Protein 9H2S (pdb70)

B-factor: mean 176.59, std 71.89, range [77.81, 303.3]

InterPro domains:
  IPR006685 Mechanosensitive ion channel MscS [PF00924] (114-180)
  IPR006686 Mechanosensitive ion channel MscS, conserved site [PS01246] (143-177)
  IPR008910 Mechanosensitive ion channel, conserved TM helix [PF05552] (16-64)
  IPR010920 LSM domain superfamily [SSF50182] (114-179)
  IPR011014 Mechanosensitive ion channel MscS, transmembrane-2 [SSF82861] (28-112)
  IPR011066 Mechanosensitive ion channel MscS, C-terminal domain superfamily [SSF82689] (181-278)
  IPR023408 Mechanosensitive ion channel MscS, beta-domain superfamily [G3DSA:2.30.30.60] (129-178)
  IPR045275 Mechanosensitive ion channel MscS, archaea/bacteria type [PTHR30221] (9-280)
  IPR049142 Mechanosensitive ion channel, transmembrane helices 2/3 [PF21088] (72-112)
  IPR049278 Mechanosensitive ion channel MscS, C-terminal domain [PF21082] (187-268)

Sequence (2289 aa):
AELFTNNALNLVIIFGSCAALILMSFWFRRGNRKRKGFLFHAVQFLIYTIIISAVGSIINYVIENYKLKFITPGVIDFICTSLIAVILTIKLFLLINQFEKQQIKKGRDITSARIMSRIIKITIIVVLVLLYGEHFGVQTASVIAVLGAAGLAVGLALQGSLSNLAAGVLLVMFRPFRAGEYVDLGGVAGTVLSVQIFSTTMRTADGKIIVIPNGKIIAGNIINFSREPVRRNEFIIGVAYDSDIDQVKQILTNIIQSEDRILKDREMTVRLNELGASSINFVVRVWSNSGDLQNVYWDVLERIKREFDAAGISFPYPQMDVNFKRVAELFTNNALNLVIIFGSCAALILMSFWFRRGNRKRKGFLFHAVQFLIYTIIISAVGSIINYVIENYKLKFITPGVIDFICTSLIAVILTIKLFLLINQFEKQQIKKGRDITSARIMSRIIKITIIVVLVLLYGEHFGVQTASVIAVLGAAGLAVGLALQGSLSNLAAGVLLVMFRPFRAGEYVDLGGVAGTVLSVQIFSTTMRTADGKIIVIPNGKIIAGNIINFSREPVRRNEFIIGVAYDSDIDQVKQILTNIIQSEDRILKDREMTVRLNELGASSINFVVRVWSNSGDLQNVYWDVLERIKREFDAAGISFPYPQMDVNFKRVAELFTNNALNLVIIFGSCAALILMSFWFRRGNRKRKGFLFHAVQFLIYTIIISAVGSIINYVIENYKLKFITPGVIDFICTSLIAVILTIKLFLLINQFEKQQIKKGRDITSARIMSRIIKITIIVVLVLLYGEHFGVQTASVIAVLGAAGLAVGLALQGSLSNLAAGVLLVMFRPFRAGEYVDLGGVAGTVLSVQIFSTTMRTADGKIIVIPNGKIIAGNIINFSREPVRRNEFIIGVAYDSDIDQVKQILTNIIQSEDRILKDREMTVRLNELGASSINFVVRVWSNSGDLQNVYWDVLERIKREFDAAGISFPYPQMDVNFKRVAELFTNNALNLVIIFGSCAALILMSFWFRRGNRKRKGFLFHAVQFLIYTIIISAVGSIINYVIENYKLKFITPGVIDFICTSLIAVILTIKLFLLINQFEKQQIKKGRDITSARIMSRIIKITIIVVLVLLYGEHFGVQTASVIAVLGAAGLAVGLALQGSLSNLAAGVLLVMFRPFRAGEYVDLGGVAGTVLSVQIFSTTMRTADGKIIVIPNGKIIAGNIINFSREPVRRNEFIIGVAYDSDIDQVKQILTNIIQSEDRILKDREMTVRLNELGASSINFVVRVWSNSGDLQNVYWDVLERIKREFDAAGISFPYPQMDVNFKRVAELFTNNALNLVIIFGSCAALILMSFWFRRGNRKRKGFLFHAVQFLIYTIIISAVGSIINYVIENYKLKFITPGVIDFICTSLIAVILTIKLFLLINQFEKQQIKKGRDITSARIMSRIIKITIIVVLVLLYGEHFGVQTASVIAVLGAAGLAVGLALQGSLSNLAAGVLLVMFRPFRAGEYVDLGGVAGTVLSVQIFSTTMRTADGKIIVIPNGKIIAGNIINFSREPVRRNEFIIGVAYDSDIDQVKQILTNIIQSEDRILKDREMTVRLNELGASSINFVVRVWSNSGDLQNVYWDVLERIKREFDAAGISFPYPQMDVNFKRVAELFTNNALNLVIIFGSCAALILMSFWFRRGNRKRKGFLFHAVQFLIYTIIISAVGSIINYVIENYKLKFITPGVIDFICTSLIAVILTIKLFLLINQFEKQQIKKGRDITSARIMSRIIKITIIVVLVLLYGEHFGVQTASVIAVLGAAGLAVGLALQGSLSNLAAGVLLVMFRPFRAGEYVDLGGVAGTVLSVQIFSTTMRTADGKIIVIPNGKIIAGNIINFSREPVRRNEFIIGVAYDSDIDQVKQILTNIIQSEDRILKDREMTVRLNELGASSINFVVRVWSNSGDLQNVYWDVLERIKREFDAAGISFPYPQMDVNFKRVAELFTNNALNLVIIFGSCAALILMSFWFRRGNRKRKGFLFHAVQFLIYTIIISAVGSIINYVIENYKLKFITPGVIDFICTSLIAVILTIKLFLLINQFEKQQIKKGRDITSARIMSRIIKITIIVVLVLLYGEHFGVQTASVIAVLGAAGLAVGLALQGSLSNLAAGVLLVMFRPFRAGEYVDLGGVAGTVLSVQIFSTTMRTADGKIIVIPNGKIIAGNIINFSREPVRRNEFIIGVAYDSDIDQVKQILTNIIQSEDRILKDREMTVRLNELGASSINFVVRVWSNSGDLQNVYWDVLERIKREFDAAGISFPYPQMDVNFKRV

Nearest PDB structures (foldseek):
  5aji-assembly1_E  TM=7.954E-01  e=7.704E-35  Escherichia coli
  4agf-assembly1_G  TM=7.836E-01  e=7.263E-35  Escherichia coli
  4age-assembly1_C  TM=7.828E-01  e=1.163E-34  Escherichia coli
  2vv5-assembly1_G  TM=7.834E-01  e=1.976E-34  Escherichia coli
  8ddj-assembly1_A  TM=7.766E-01  e=1.472E-34  Escherichia coli K-12

Radius of gyration: 45.65 Å; Cα contacts (8 Å, |Δi|>4): 3353; chains: 7; bounding box: 104×104×132 Å

Solvent-accessible surface area: 116156 Å² total; per-residue (Å²): 115,151,57,126,73,45,17,33,36,41,89,107,81,30,160,35,4,71,40,30,32,88,133,57,26,96,67,109,134,182,44,68,196,117,203,47,42,145,134,30,50,51,46,23,42,111,18,96,32,46,32,19,58,7,54,16,48,14,78,26,61,36,4,81,30,125,102,172,66,87,43,46,55,48,54,39,73,96,83,30,41,18,78,18,7,76,54,38,30,106,58,65,60,110,30,35,71,110,70,31,105,93,34,52,159,119,59,50,62,110,81,2,1,142,42,56,8,122,71,53,57,94,54,25,80,72,65,22,76,6,54,36,15,64,93,84,66,87,51,23,43,8,37,44,28,52,40,23,19,53,18,42,9,80,6,27,7,70,54,42,18,45,37,15,64,18,5,1,33,18,4,23,45,84,81,20,2,106,73,58,12,81,0,33,9,57,74,27,30,0,42,1,65,38,38,97,86,38,23,0,25,0,88,19,52,41,0,45,6,7,19,0,9,0,16,96,6,40,74,17,32,4,28,1,25,63,82,42,96,20,41,45,16,78,3,98,4,20,0,20,33,133,16,79,10,83,65,0,52,100,17,0,46,78,2,2,98,66,22,141,80,2,44,93,135,103,72,46,31,18,56,2,39,83,40,13,70,23,19,0,27,0,1,0,48,0,25,0,69,46,66,40,23,85,63,0,52,16,53,3,7,28,87,0,5,95,60,0,78,91,46,57,14,57,30,28,46,40,15,38,12,13,18,37,88,196,150,117,152,59,126,73,48,17,31,37,41,90,108,81,31,158,35,4,70,42,32,32,86,133,58,25,96,65,112,135,178,45,67,195,117,204,49,42,143,134,28,49,50,48,24,41,110,18,96,32,46,33,20,57,8,55,15,48,13,78,27,59,36,4,81,30,127,104,171,67,84,40,46,55,49,53,40,73,96,82,30,41,18,79,18,8,78,53,36,31,106,60,64,61,109,30,36,73,110,70,31,104,93,34,52,158,118,59,50,61,111,80,2,1,143,43,59,8,122,70,52,55,91,53,25,80,73,65,20,77,8,54,36,14,64,96,87,66,84,52,22,43,8,36,44,27,51,37,22,18,54,18,41,9,79,6,28,6,68,53,42,19,46,35,16,66,20,6,1,35,18,4,23,49,84,80,20,2,103,74,56,14,81,0,32,8,58,74,29,31,0,42,2,66,38,39,98,86,39,24,0,25,0,88,18,52,41,0,45,7,8,20,0,11,0,15,99,6,38,72,16,3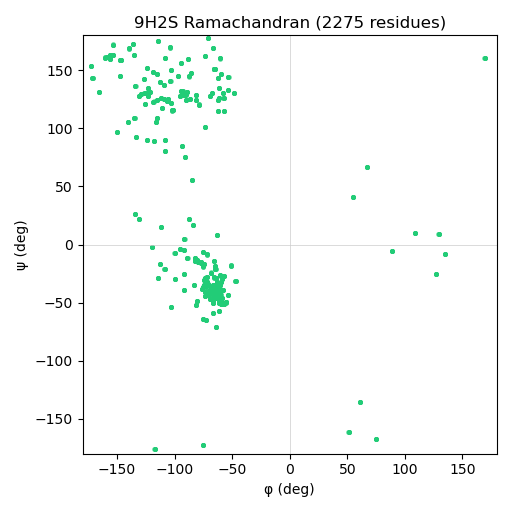3,5,28,2,24,62,82,42,93,21,40,45,16,77,4,98,4,19,0,20,32,132,16,79,9,84,66,0,52,100,18,0,44,78,3,2,100,66,23,141,81,2,44,92,136,104,69,47,30,16,56,1,38,82,41,14,71,22,18,0,26,0,1,0,47,0,25,0,70,46,68,42,24,83,64,0,53,16,53,2,7,29,86,0,5,96,60,0,79,92,45,56,14,60,29,29,47,41,16,38,12,14,17,37,91,196,151,115,150,56,126,73,46,17,32,36,42,90,106,82,30,161,35,4,70,40,31,33,87,134,58,26,96,66,112,132,181,44,67,197,116,203,48,42,144,133,29,49,51,47,24,41,111,19,96,32,46,33,20,57,7,55,16,47,14,80,26,60,35,4,80,30,127,104,171,67,85,41,47,56,48,53,40,74,98,83,30,41,18,78,18,8,76,53,38,32,105,60,66,61,109,30,35,72,110,68,30,105,93,34,52,158,120,59,51,60,109,79,2,1,142,42,58,9,123,71,53,56,94,54,25,79,74,65,22,77,6,54,36,14,63,94,84,67,86,53,23,42,8,36,45,26,52,42,22,18,54,20,42,8,80,6,27,7,70,54,42,18,46,36,16,64,17,5,1,32,18,4,22,47,82,80,19,2,105,73,58,13,81,0,32,9,58,75,26,29,0,40,1,64,38,38,98,88,38,23,1,25,0,89,19,52,41,0,45,7,8,19,0,10,0,14,96,6,39,74,17,33,5,28,1,25,62,82,43,95,20,41,45,16,77,3,99,4,19,0,22,33,133,16,77,11,82,66,0,50,101,18,0,46,78,2,2,98,66,22,139,81,2,43,92,135,102,71,47,30,17,56,1,39,83,40,13,71,23,19,0,27,0,1,0,47,0,24,0,70,46,66,41,23,84,63,0,52,16,53,3,6,28,86,0,5,95,59,0,78,91,45,58,13,57,29,29,45,40,15,38,12,14,17,37,89,196,152,116,150,58,126,72,46,18,31,36,41,90,108,80,30,160,35,4,70,40,30,32,87,135,58,26,97,65,111,136,180,45,67,198,116,202,50,42,144,133,28,49,52,48,24,41,110,19,96,33,46,33,20,57,7,55,16,48,14,78,27,60,36,4,81,30,125,104,171,67,86,41,46,55,50,53,39,73,96,84,29,41,17,79,19,8,76,52,36,31,106,60,64,61,109,29,35,72,111,69,31,104,92,35,52,158,118,59,50,60,112,80,2,1,142,42,58,8,123,70,52,56,93,54,26,79,74,64,21,77,7,54,36,14,63,95,86,67,88,52,22,44,8,36,44,26,52,38,22,18,54,20,42,9,80,6,28,6,70,54,42,18,46,35,16,65,17,5,1,35,19,4,23,49,81,80,20,2,105,74,57,14,80,0,32,8,57,74,27,30,0,41,1,64,38,38,98,85,38,24,0,24,0,90,18,52,41,0,46,7,8,19,0,11,0,16,98,6,39,72,16,33,5,28,1,24,63,82,42,94,21,40,44,16,78,3,99,4,19,0,21,33,134,16,78,10,83,67,0,52,100,18,0,45,77,2,2,98,65,24,140,83,2,44,92,136,101,70,46,30,17,56,1,38,83,41,14,72,22,18,0,27,0,1,0,47,0,26,0,70,46,67,42,24,84,64,0,52,16,54,2,7,29,86,0,5,96,60,0,78,92,45,57,14,59,30,29,46,41,16,37,12,13,18,36,91,196,150,117,152,57,126,74,48,16,31,35,41,91,108,80,32,159,35,4,70,42,31,32,87,132,57,25,96,66,111,134,178,45,68,195,115,202,50,41,143,134,29,49,52,47,24,42,110,18,96,32,48,34,19,56,7,54,16,48,14,78,26,60,36,3,80,29,127,103,170,67,85,42,46,55,49,54,40,71,97,82,29,42,18,79,19,8,77,53,36,29,106,60,65,60,110,30,36,73,109,69,31,105,93,34,52,158,118,60,50,62,110,80,2,1,143,44,59,8,121,69,53,56,91,53,24,80,74,66,19,77,7,54,36,14,62,96,86,66,84,53,22,42,8,36,44,27,51,40,22,18,55,18,40,10,79,6,28,6,68,53,43,19,44,35,16,64,18,5,1,34,18,4,24,48,85,82,21,2,104,76,56,14,80,0,33,9,58,73,29,31,0,42,2,65,38,39,98,86,38,24,0,25,0,88,18,51,42,0,44,8,8,20,0,10,0,15,96,6,38,74,16,33,5,28,2,26,62,83,42,92,20,42,44,17,77,4,100,4,19,0,21,32,132,15,78,10,83,66,0,54,99,17,0,44,79,2,2,100,67,22,142,81,2,44,92,136,102,70,46,30,16,57,2,38,83,40,14,69,22,18,0,26,0,1,0,47,0,24,0,71,46,66,40,23,84,63,0,53,15,53,2,8,29,86,0,5,94,60,0,79,91,44,56,14,59,30,28,47,41,15,38,12,14,18,37,88,196,153,116,152,57,126,74,49,17,31,36,42,91,109,81,32,158,35,4,71,41,31,33,86,133,57,26,96,68,110,134,178,45,68,196,116,204,50,40,146,134,29,49,51,47,24,42,110,19,96,32,47,34,19,56,6,54,16,47,14,79,25,60,36,3,79,30,127,104,172,67,86,42,46,55,49,54,40,70,96,83,31,41,18,81,19,8,77,52,38,29,107,59,65,60,110,31,35,73,108,70,31,106,92,35,53,157,118,60,50,63,109,79,2,1,143,43,58,8,122,70,53,54,92,54,24,80,74,65,19,76,7,53,37,13,63,94,87,66,84,53,22,43,8,37,44,28,52,40,22,17,55,18,42,8,79,6,28,6,68,53,42,18,45,36,15,64,18,5,1,35,18,4,24,46,84,80,21,2,106,74,56,15,81,0,32,9,58,73,28,31,0,41,1,64,38,39,98,85,39,24,1,25,0,89,18,51,41,0,44,8,7,19,0,10,0,15,96,5,40,75,17,33,4,28,1,25,63,83,44,94,20,41,45,17,77,3,99,4,19,0,20,32,133,16,78,10,83,66,0,52,99,17,0,45,78,2,2,98,67,23,142,81,2,43,92,134,102,71,46,30,16,57,2,39,83,41,13,70,23,18,0,27,0,0,0,48,0,26,0,69,47,66,40,23,83,63,0,54,15,52,2,8,28,87,0,5,95,61,0,79,90,46,57,14,58,30,29,48,41,15,37,12,14,18,38,88,195,154,116,151,57,126,74,48,17,32,35,42,90,107,81,32,160,35,4,72,41,31,33,85,133,56,26,95,66,109,133,181,45,68,196,115,202,47,40,147,135,28,50,51,46,24,43,112,19,96,31,46,33,20,56,7,54,17,47,15,79,26,61,36,3,80,29,126,102,172,66,86,42,46,55,50,53,38,70,95,83,31,41,18,80,19,7,76,53,38,30,107,59,65,61,111,30,35,72,110,70,32,105,93,34,53,158,120,59,50,61,109,81,2,2,143,41,57,8,122,70,55,56,94,53,24,80,72,64,22,77,6,52,36,14,65,95,87,66,87,52,22,43,8,37,44,27,52,40,23,19,54,19,42,8,80,6,27,7,69,54,43,18,45,36,15,64,19,4,1,36,18,4,24,46,83,81,20,2,104,73,59,14,79,0,32,10,58,74,27,30,0,42,1,64,38,39,97,86,39,24,1,25,0,89,18,51,41,0,45,8,7,19,0,10,0,15,95,6,40,74,16,32,5,28,1,25,62,85,42,95,20,41,45,16,78,3,99,4,19,0,20,32,133,16,76,10,83,66,0,53,99,16,0,45,79,3,2,98,66,22,140,81,2,44,92,133,101,72,45,31,17,57,2,39,83,40,13,70,22,18,0,27,0,0,0,48,0,26,0,70,46,66,40,22,84,62,0,53,15,54,2,8,28,86,0,5,96,61,0,78,90,45,57,14,58,29,30,48,41,16,38,11,13,18,37,89,195,153

GO terms:
  GO:0034220 monoatomic ion transmembrane transport (P, IDA)
  GO:0005886 plasma membrane (C, IDA)
  GO:0008381 mechanosensitive monoatomic ion channel activity (F, IDA)
  GO:0051260 protein homooligomerization (P, IDA)
  GO:0005886 plasma membrane (C, EXP)
  GO:0042802 identical protein binding (F, IPI)
  GO:0016020 membrane (C, IDA)
  GO:0009992 intracellular water homeostasis (P, IMP)

Foldseek 3Di:
DPQVVPLVVLVVVLVVLVVVLVVLVVCVVVPDPDDDPCPSLVVNLVSVLSNLVSVLVVVLSVCVVVVVPPDDSVVSVLCSVVVSLVVVCVSVLVNLVVVLVVVVVVPDDNVRSVVVSVVCVVVVVVVSCVVCVPSPPHDDPVNVVVVVVVVVVVCVVCVLQVLLQVLLVVCVVPPPDDQQFWKQQDNATAGWHDRDRFWTWGAHPVGDIDIDGSNSSSVDDIGGDSPDFKDKDKDKAWFAPPDDQVVLQVLLVVLQVPDPQFDPVDDWDWHFDADDPGTTIIMTMTMGTPVCHVVCVVVSVVSSVVCCVVVVIHHDDDDDDDDDDPD/DPQVVPLVVLVVVLVVLVVVLVVLVVCVVVPDPDDDPCPSLVVNLVSVLSNLVSVLVVVLSVCVVVVVPPDDSVVSVLCSVVVSLVVVCVSVLVNLVVVLVVVVVVPDDNVRSVVVSVVCVVVVVVVSCVVCVPSPPHDDPVNVVVVVVVVVVVCVVCVLQVLLQVLLVVCVVPPPDDQQFWKQQDNATAGWHDRDRFWTWGAHPVGDIDIDGSNSSSVDDIGGDSPDFKDKDKDKAWFAPPDDQVVLQVLLVVLQVPDPQFDPVDDWDWHFDADDPGTTIIMTMTMGTPVCHVVCVVVSVVSSVVCCVVVVIHHDDDDDDDDDDPD/DPQVVPLVVLVVVLVVLVVVLVVLVVCVVVPDPDDDPCPSLVVNLVSVLSNLVSVLVVVLSVCVVVVVPPDDSVVSVLCSVVVSLVVVCVSVLVNLVVVLVVVVVVPDDNVRSVVVSVVCVVVVVVVSCVVCVPSPPHDDPVNVVVVVVVVVVVCVVCVLQVLLQVLLVVCVVPPPDDQQFWKQQDNATAGWHDRDRFWTWGAHPVGDIDIDGSNSSSVDDIGGDSPDFKDKDKDKAWFAPPDDQVVLQVLLVVLQVPDPQFDPVDDWDWHFDADDPGTTIIMTMTMGTPVCHVVCVVVSVVSSVVCCVVVVIHHDDDDDDDDDDPD/DPQVVPLVVLVVVLVVLVVVLVVLVVCVVVPDPDDDPCPSLVVNLVSVLSNLVSVLVVVLSVCVVVVVPPDDSVVSVLCSVVVSLVVVCVSVLVNLVVVLVVVVVVPDDNVRSVVVSVVCVVVVVVVSCVVCVPSPPHDDPVNVVVVVVVVVVVCVVCVLQVLLQVLLVVCVVPPPDDQQFWKQQDNATAGWHDRDRFWTWGAHPVGDIDIDGSNSSSVDDIGGDSPDFKDKDKDKAWFAPPDDQVVLQVLLVVLQVPDPQFDPVDDWDWHFDADDPGTTIIMTMTMGTPVCHVVCVVVSVVSSVVCCVVVVIHHDDDDDDDDDDPD/DPQVVPLVVLVVVLVVLVVVLVVLVVCVVVPDPDDDPCPSLVVNLVSVLSNLVSVLVVVLSVCVVVVVPPDDSVVSVLCSVVVSLVVVCVSVLVNLVVVLVVVVVVPDDNVRSVVVSVVCVVVVVVVSCVVCVPSPPHDDPVNVVVVVVVVVVVCVVCVLQVLLQVLLVVCVVPPPDDQQFWKQQDNATAGWHDRDRFWTWGAHPVGDIDIDGSNSSSVDDIGGDSPDFKDKDKDKAWFAPPDDQVVLQVLLVVLQVPDPQFDPVDDWDWHFDADDPGTTIIMTMTMGTPVCHVVCVVVSVVSSVVCCVVVVIHHDDDDDDDDDDPD/DPQVVPLVVLVVVLVVLVVVLVVLVVCVVVPDPDDDPCPSLVVNLVSVLSNLVSVLVVVLSVCVVVVVPPDDSVVSVLCSVVVSLVVVCVSVLVNLVVVLVVVVVVPDDNVRSVVVSVVCVVVVVVVSCVVCVPSPPHDDPVNVVVVVVVVVVVCVVCVLQVLLQVLLVVCVVPPPDDQQFWKQQDNATAGWHDRDRFWTWGAHPVGDIDIDGSNSSSVDDIGGDSPDFKDKDKDKAWFAPPDDQVVLQVLLVVLQVPDPQFDPVDDWDWHFDADDPGTTIIMTMTMGTPVCHVVCVVVSVVSSVVCCVVVVIHHDDDDDDDDDDPD/DPQVVPLVVLVVVLVVLVVVLVVLVVCVVVPDPDDDPCPSLVVNLVSVLSNLVSVLVVVLSVCVVVVVPPDDSVVSVLCSVVVSLVVVCVSVLVNLVVVLVVVVVVPDDNVRSVVVSVVCVVVVVVVSCVVCVPSPPHDDPVNVVVVVVVVVVVCVVCVLQVLLQVLLVVCVVPPPDDQQFWKQQDNATAGWHDRDRFWTWGAHPVGDIDIDGSNSSSVDDIGGDSPDFKDKDKDKAWFAPPDDQVVLQVLLVVLQVPDPQFDPVDDWDWHFDADDPGTTIIMTMTMGTPVCHVVCVVVSVVSSVVCCVVVVIHHDDDDDDDDDDPD

Structure (mmCIF, N/CA/C/O backbone):
data_9H2S
#
_entry.id   9H2S
#
_cell.length_a   1.00
_cell.length_b   1.00
_cell.length_c   1.00
_cell.angle_alpha   90.00
_cell.angle_beta   90.00
_cell.angle_gamma   90.00
#
_symmetry.space_group_name_H-M   'P 1'
#
loop_
_entity.id
_entity.type
_entity.pdbx_description
1 polymer 'Low conductance mechanosensitive channel YnaI,Small-conductance mechanosensitive channel'
2 non-polymer DODECANE
#
loop_
_atom_site.group_PDB
_atom_site.id
_atom_site.type_symbol
_atom_site.label_atom_id
_atom_site.label_alt_id
_atom_site.label_comp_id
_atom_site.label_asym_id
_atom_site.label_entity_id
_atom_site.label_seq_id
_atom_site.pdbx_PDB_ins_code
_atom_site.Cartn_x
_atom_site.Cartn_y
_atom_site.Cartn_z
_atom_site.occupancy
_atom_site.B_iso_or_equiv
_atom_site.auth_seq_id
_atom_site.auth_comp_id
_atom_site.auth_asym_id
_atom_site.auth_atom_id
_atom_site.pdbx_PDB_model_num
ATOM 1 N N . ALA A 1 1 ? 92.918 142.226 69.950 1.00 299.63 3 ALA A N 1
ATOM 2 C CA . ALA A 1 1 ? 93.505 141.491 68.835 1.00 300.22 3 ALA A CA 1
ATOM 3 C C . ALA A 1 1 ? 93.593 140.002 69.150 1.00 301.10 3 ALA A C 1
ATOM 4 O O . ALA A 1 1 ? 92.682 139.236 68.837 1.00 301.38 3 ALA A O 1
ATOM 6 N N . GLU A 1 2 ? 94.703 139.596 69.773 1.00 301.37 4 GLU A N 1
ATOM 7 C CA . GLU A 1 2 ? 94.919 138.202 70.143 1.00 300.72 4 GLU A CA 1
ATOM 8 C C . GLU A 1 2 ? 95.354 138.061 71.597 1.00 300.28 4 GLU A C 1
ATOM 9 O O . GLU A 1 2 ? 95.957 137.046 71.962 1.00 300.02 4 GLU A O 1
ATOM 15 N N . LEU A 1 3 ? 95.062 139.055 72.434 1.00 300.13 5 LEU A N 1
ATOM 16 C CA . LEU A 1 3 ? 95.424 139.020 73.844 1.00 300.45 5 LEU A CA 1
ATOM 17 C C . LEU A 1 3 ? 94.226 138.973 74.778 1.00 300.41 5 LEU A C 1
ATOM 18 O O . LEU A 1 3 ? 94.338 138.423 75.875 1.00 300.27 5 LEU A O 1
ATOM 23 N N . PHE A 1 4 ? 93.086 139.535 74.371 1.00 301.23 6 PHE A N 1
ATOM 24 C CA . PHE A 1 4 ? 91.894 139.492 75.210 1.00 301.10 6 PHE A CA 1
ATOM 25 C C . PHE A 1 4 ? 91.377 138.074 75.401 1.00 301.42 6 PHE A C 1
ATOM 26 O O . PHE A 1 4 ? 90.612 137.826 76.340 1.00 301.04 6 PHE A O 1
ATOM 34 N N . THR A 1 5 ? 91.775 137.139 74.536 1.00 303.30 7 THR A N 1
ATOM 35 C CA . THR A 1 5 ? 91.326 135.758 74.662 1.00 303.05 7 THR A CA 1
ATOM 36 C C . THR A 1 5 ? 91.846 135.086 75.925 1.00 302.92 7 THR A C 1
ATOM 37 O O . THR A 1 5 ? 91.344 134.016 76.287 1.00 302.79 7 THR A O 1
ATOM 41 N N . ASN A 1 6 ? 92.835 135.679 76.597 1.00 301.94 8 ASN A N 1
ATOM 42 C CA . ASN A 1 6 ? 93.363 135.139 77.840 1.00 302.00 8 ASN A CA 1
ATOM 43 C C . ASN A 1 6 ? 92.988 135.960 79.065 1.00 302.10 8 ASN A C 1
ATOM 44 O O . ASN A 1 6 ? 93.017 135.426 80.177 1.00 302.04 8 ASN A O 1
ATOM 49 N N . ASN A 1 7 ? 92.631 137.233 78.889 1.00 299.64 9 ASN A N 1
ATOM 50 C CA . ASN A 1 7 ? 92.277 138.085 80.017 1.00 299.45 9 ASN A CA 1
ATOM 51 C C . ASN A 1 7 ? 90.835 137.900 80.469 1.00 299.68 9 ASN A C 1
ATOM 52 O O . ASN A 1 7 ? 90.472 138.392 81.542 1.00 299.89 9 ASN A O 1
ATOM 57 N N . ALA A 1 8 ? 90.013 137.201 79.684 1.00 297.68 10 ALA A N 1
ATOM 58 C CA . ALA A 1 8 ? 88.591 137.087 79.996 1.00 297.31 10 ALA A CA 1
ATOM 59 C C . ALA A 1 8 ? 88.373 136.536 81.400 1.00 297.57 10 ALA A C 1
ATOM 60 O O . ALA A 1 8 ? 87.611 137.098 82.194 1.00 297.19 10 ALA A O 1
ATOM 62 N N . LEU A 1 9 ? 89.040 135.426 81.726 1.00 294.31 11 LEU A N 1
ATOM 63 C CA . LEU A 1 9 ? 88.908 134.863 83.065 1.00 293.57 11 LEU A CA 1
ATOM 64 C C . LEU A 1 9 ? 89.437 135.820 84.125 1.00 293.27 11 LEU A C 1
ATOM 65 O O . LEU A 1 9 ? 88.834 135.954 85.196 1.00 292.88 11 LEU A O 1
ATOM 70 N N . ASN A 1 10 ? 90.557 136.490 83.849 1.00 292.24 12 ASN A N 1
ATOM 71 C CA . ASN A 1 10 ? 91.113 137.432 84.815 1.00 291.84 12 ASN A CA 1
ATOM 72 C C . ASN A 1 10 ? 90.149 138.583 85.078 1.00 292.00 12 ASN A C 1
ATOM 73 O O . ASN A 1 10 ? 89.953 138.991 86.227 1.00 292.30 12 ASN A O 1
ATOM 78 N N . LEU A 1 11 ? 89.536 139.120 84.020 1.00 290.51 13 LEU A N 1
ATOM 79 C CA . LEU A 1 11 ? 88.571 140.199 84.203 1.00 290.04 13 LEU A CA 1
ATOM 80 C C . LEU A 1 11 ? 87.356 139.736 84.993 1.00 290.24 13 LEU A C 1
ATOM 81 O O . LEU A 1 11 ? 86.722 140.541 85.685 1.00 290.07 13 LEU A O 1
ATOM 86 N N . VAL A 1 12 ? 87.011 138.450 84.901 1.00 291.52 14 VAL A N 1
ATOM 87 C CA . VAL A 1 12 ? 85.858 137.931 85.633 1.00 291.32 14 VAL A CA 1
ATOM 88 C C . VAL A 1 12 ? 86.070 138.092 87.134 1.00 291.64 14 VAL A C 1
ATOM 89 O O . VAL A 1 12 ? 85.203 138.599 87.854 1.00 291.17 14 VAL A O 1
ATOM 93 N N . ILE A 1 13 ? 87.233 137.661 87.626 1.00 294.07 15 ILE A N 1
ATOM 94 C CA . ILE A 1 13 ? 87.531 137.803 89.048 1.00 293.78 15 ILE A CA 1
ATOM 95 C C . ILE A 1 13 ? 87.703 139.272 89.412 1.00 293.79 15 ILE A C 1
ATOM 96 O O . ILE A 1 13 ? 87.301 139.708 90.498 1.00 293.73 15 ILE A O 1
ATOM 101 N N . ILE A 1 14 ? 88.303 140.057 88.514 1.00 292.39 16 ILE A N 1
ATOM 102 C CA . ILE A 1 14 ? 88.511 141.480 88.785 1.00 291.46 16 ILE A CA 1
ATOM 103 C C . ILE A 1 14 ? 87.177 142.162 89.063 1.00 291.52 16 ILE A C 1
ATOM 104 O O . ILE A 1 14 ? 87.014 142.874 90.061 1.00 291.46 16 ILE A O 1
ATOM 109 N N . PHE A 1 15 ? 86.201 141.950 88.178 1.00 293.74 17 PHE A N 1
ATOM 110 C CA . PHE A 1 15 ? 84.873 142.510 88.405 1.00 293.77 17 PHE A CA 1
ATOM 111 C C . PHE A 1 15 ? 84.244 141.918 89.660 1.00 293.81 17 PHE A C 1
ATOM 112 O O . PHE A 1 15 ? 83.663 142.639 90.479 1.00 293.79 17 PHE A O 1
ATOM 120 N N . GLY A 1 16 ? 84.355 140.599 89.828 1.00 291.68 18 GLY A N 1
ATOM 121 C CA . GLY A 1 16 ? 83.848 139.976 91.039 1.00 291.30 18 GLY A CA 1
ATOM 122 C C . GLY A 1 16 ? 84.567 140.454 92.283 1.00 291.65 18 GLY A C 1
ATOM 123 O O . GLY A 1 16 ? 83.938 140.738 93.306 1.00 291.79 18 GLY A O 1
ATOM 124 N N . SER A 1 17 ? 85.896 140.551 92.216 1.00 289.94 19 SER A N 1
ATOM 125 C CA . SER A 1 17 ? 86.655 141.063 93.351 1.00 289.70 19 SER A CA 1
ATOM 126 C C . SER A 1 17 ? 86.282 142.508 93.652 1.00 289.58 19 SER A C 1
ATOM 127 O O . SER A 1 17 ? 86.136 142.890 94.819 1.00 289.04 19 SER A O 1
ATOM 130 N N . CYS A 1 18 ? 86.125 143.328 92.610 1.00 290.64 20 CYS A N 1
ATOM 131 C CA . CYS A 1 18 ? 85.719 144.713 92.819 1.00 290.54 20 CYS A CA 1
ATOM 132 C C . CYS A 1 18 ? 84.335 144.800 93.448 1.00 290.68 20 CYS A C 1
ATOM 133 O O . CYS A 1 18 ? 84.111 145.627 94.339 1.00 290.32 20 CYS A O 1
ATOM 136 N N . ALA A 1 19 ? 83.397 143.962 93.000 1.00 289.43 21 ALA A N 1
ATOM 137 C CA . ALA A 1 19 ? 82.070 143.940 93.603 1.00 288.46 21 ALA A CA 1
ATOM 138 C C . ALA A 1 19 ? 82.087 143.322 94.994 1.00 289.30 21 ALA A C 1
ATOM 139 O O . ALA A 1 19 ? 81.291 143.718 95.853 1.00 289.66 21 ALA A O 1
ATOM 141 N N . ALA A 1 20 ? 82.979 142.358 95.235 1.00 288.32 22 ALA A N 1
ATOM 142 C CA . ALA A 1 20 ? 83.048 141.727 96.548 1.00 287.52 22 ALA A CA 1
ATOM 143 C C . ALA A 1 20 ? 83.422 142.736 97.626 1.00 287.77 22 ALA A C 1
ATOM 144 O O . ALA A 1 20 ? 82.864 142.713 98.730 1.00 287.89 22 ALA A O 1
ATOM 146 N N . LEU A 1 21 ? 84.366 143.630 97.326 1.00 287.57 23 LEU A N 1
ATOM 147 C CA . LEU A 1 21 ? 84.770 144.635 98.304 1.00 287.60 23 LEU A CA 1
ATOM 148 C C . LEU A 1 21 ? 83.600 145.537 98.677 1.00 287.94 23 LEU A C 1
ATOM 149 O O . LEU A 1 21 ? 83.404 145.863 99.854 1.00 288.14 23 LEU A O 1
ATOM 154 N N . ILE A 1 22 ? 82.809 145.952 97.685 1.00 289.14 24 ILE A N 1
ATOM 155 C CA . ILE A 1 22 ? 81.672 146.828 97.955 1.00 288.92 24 ILE A CA 1
ATOM 156 C C . ILE A 1 22 ? 80.669 146.149 98.875 1.00 288.80 24 ILE A C 1
ATOM 157 O O . ILE A 1 22 ? 80.157 146.769 99.816 1.00 288.53 24 ILE A O 1
ATOM 162 N N . LEU A 1 23 ? 80.368 144.875 98.623 1.00 288.26 25 LEU A N 1
ATOM 163 C CA . LEU A 1 23 ? 79.402 144.161 99.453 1.00 287.83 25 LEU A CA 1
ATOM 164 C C . LEU A 1 23 ? 79.872 144.089 100.901 1.00 288.01 25 LEU A C 1
ATOM 165 O O . LEU A 1 23 ? 79.105 144.362 101.832 1.00 287.71 25 LEU A O 1
ATOM 170 N N . MET A 1 24 ? 81.138 143.720 101.111 1.00 289.89 26 MET A N 1
ATOM 171 C CA . MET A 1 24 ? 81.655 143.610 102.471 1.00 289.96 26 MET A CA 1
ATOM 172 C C . MET A 1 24 ? 81.938 144.975 103.084 1.00 290.16 26 MET A C 1
ATOM 173 O O . MET A 1 24 ? 81.687 145.179 104.277 1.00 290.21 26 MET A O 1
ATOM 178 N N . SER A 1 25 ? 82.458 145.917 102.295 1.00 290.87 27 SER A N 1
ATOM 179 C CA . SER A 1 25 ? 82.798 147.231 102.832 1.00 290.19 27 SER A CA 1
ATOM 180 C C . SER A 1 25 ? 81.554 147.960 103.326 1.00 290.34 27 SER A C 1
ATOM 181 O O . SER A 1 25 ? 81.546 148.532 104.422 1.00 290.13 27 SER A O 1
ATOM 184 N N . PHE A 1 26 ? 80.486 147.949 102.525 1.00 292.27 28 PHE A N 1
ATOM 185 C CA . PHE A 1 26 ? 79.251 148.608 102.933 1.00 292.15 28 PHE A CA 1
ATOM 186 C C . PHE A 1 26 ? 78.578 147.898 104.099 1.00 291.67 28 PHE A C 1
ATOM 187 O O . PHE A 1 26 ? 77.812 148.530 104.835 1.00 291.55 28 PHE A O 1
ATOM 195 N N . TRP A 1 27 ? 78.841 146.603 104.284 1.00 292.24 29 TRP A N 1
ATOM 196 C CA . TRP A 1 27 ? 78.258 145.892 105.416 1.00 292.32 29 TRP A CA 1
ATOM 197 C C . TRP A 1 27 ? 78.751 146.467 106.738 1.00 292.50 29 TRP A C 1
ATOM 198 O O . TRP A 1 27 ? 77.970 146.623 107.684 1.00 292.53 29 TRP A O 1
ATOM 209 N N . PHE A 1 28 ? 80.045 146.788 106.821 1.00 293.87 30 PHE A N 1
ATOM 210 C CA . PHE A 1 28 ? 80.573 147.415 108.028 1.00 293.92 30 PHE A CA 1
ATOM 211 C C . PHE A 1 28 ? 79.936 148.776 108.275 1.00 294.13 30 PHE A C 1
ATOM 212 O O . PHE A 1 28 ? 79.632 149.117 109.423 1.00 293.90 30 PHE A O 1
ATOM 220 N N . ARG A 1 29 ? 79.731 149.564 107.218 1.00 291.81 31 ARG A N 1
ATOM 221 C CA . ARG A 1 29 ? 79.065 150.852 107.377 1.00 291.36 31 ARG A CA 1
ATOM 222 C C . ARG A 1 29 ? 77.639 150.673 107.882 1.00 291.65 31 ARG A C 1
ATOM 223 O O . ARG A 1 29 ? 77.178 151.434 108.741 1.00 291.14 31 ARG A O 1
ATOM 231 N N . ARG A 1 30 ? 76.928 149.676 107.360 1.00 292.95 32 ARG A N 1
ATOM 232 C CA . ARG A 1 30 ? 75.552 149.383 107.761 1.00 292.34 32 ARG A CA 1
ATOM 233 C C . ARG A 1 30 ? 75.485 148.501 108.999 1.00 292.29 32 ARG A C 1
ATOM 234 O O . ARG A 1 30 ? 74.855 147.440 108.979 1.00 292.05 32 ARG A O 1
ATOM 242 N N . GLY A 1 31 ? 76.123 148.913 110.091 1.00 294.38 33 GLY A N 1
ATOM 243 C CA . GLY A 1 31 ? 76.110 148.122 111.304 1.00 294.15 33 GLY A CA 1
ATOM 244 C C . GLY A 1 31 ? 77.016 146.907 111.208 1.00 294.70 33 GLY A C 1
ATOM 245 O O . GLY A 1 31 ? 77.846 146.772 110.302 1.00 294.96 33 GLY A O 1
ATOM 246 N N . ASN A 1 32 ? 76.847 146.003 112.175 1.00 293.62 34 ASN A N 1
ATOM 247 C CA . ASN A 1 32 ? 77.647 144.777 112.214 1.00 293.38 34 ASN A CA 1
ATOM 248 C C . ASN A 1 32 ? 76.795 143.690 112.880 1.00 293.20 34 ASN A C 1
ATOM 249 O O . ASN A 1 32 ? 76.731 143.609 114.107 1.00 292.75 34 ASN A O 1
ATOM 254 N N . ARG A 1 33 ? 76.150 142.865 112.053 1.00 292.61 35 ARG A N 1
ATOM 255 C CA . ARG A 1 33 ? 75.365 141.758 112.589 1.00 292.67 35 ARG A CA 1
ATOM 256 C C . ARG A 1 33 ? 76.267 140.643 113.103 1.00 292.64 35 ARG A C 1
ATOM 257 O O . ARG A 1 33 ? 75.996 140.054 114.156 1.00 291.99 35 ARG A O 1
ATOM 265 N N . LYS A 1 34 ? 77.338 140.341 112.378 1.00 290.15 36 LYS A N 1
ATOM 266 C CA . LYS A 1 34 ? 78.302 139.339 112.801 1.00 289.62 36 LYS A CA 1
ATOM 267 C C . LYS A 1 34 ? 79.382 139.977 113.669 1.00 289.45 36 LYS A C 1
ATOM 268 O O . LYS A 1 34 ? 79.603 141.190 113.639 1.00 289.46 36 LYS A O 1
ATOM 274 N N . ARG A 1 35 ? 80.055 139.138 114.452 1.00 285.84 37 ARG A N 1
ATOM 275 C CA . ARG A 1 35 ? 81.141 139.620 115.295 1.00 286.24 37 ARG A CA 1
ATOM 276 C C . ARG A 1 35 ? 82.214 140.284 114.443 1.00 286.06 37 ARG A C 1
ATOM 277 O O . ARG A 1 35 ? 82.673 139.717 113.447 1.00 285.26 37 ARG A O 1
ATOM 285 N N . LYS A 1 36 ? 82.612 141.493 114.837 1.00 282.30 38 LYS A N 1
ATOM 286 C CA . LYS A 1 36 ? 83.615 142.234 114.083 1.00 281.90 38 LYS A CA 1
ATOM 287 C C . LYS A 1 36 ? 84.949 141.500 114.094 1.00 281.83 38 LYS A C 1
ATOM 288 O O . LYS A 1 36 ? 85.366 140.945 113.072 1.00 281.57 38 LYS A O 1
ATOM 294 N N . GLY A 1 37 ? 85.617 141.483 115.245 1.00 272.99 39 GLY A N 1
ATOM 295 C CA . GLY A 1 37 ? 86.883 140.792 115.370 1.00 272.01 39 GLY A CA 1
ATOM 296 C C . GLY A 1 37 ? 87.867 141.187 114.277 1.00 272.39 39 GLY A C 1
ATOM 297 O O . GLY A 1 37 ? 87.744 142.223 113.618 1.00 272.69 39 GLY A O 1
ATOM 298 N N . PHE A 1 38 ? 88.869 140.327 114.095 1.00 263.60 40 PHE A N 1
ATOM 299 C CA . PHE A 1 38 ? 89.848 140.514 113.034 1.00 263.18 40 PHE A CA 1
ATOM 300 C C . PHE A 1 38 ? 89.577 139.649 111.811 1.00 263.04 40 PHE A C 1
ATOM 301 O O . PHE A 1 38 ? 90.249 139.822 110.788 1.00 263.00 40 PHE A O 1
ATOM 309 N N . LEU A 1 39 ? 88.610 138.732 111.887 1.00 268.53 41 LEU A N 1
ATOM 310 C CA . LEU A 1 39 ? 88.326 137.860 110.752 1.00 269.27 41 LEU A CA 1
ATOM 311 C C . LEU A 1 39 ? 87.885 138.666 109.536 1.00 269.51 41 LEU A C 1
ATOM 312 O O . LEU A 1 39 ? 88.337 138.417 108.412 1.00 269.69 41 LEU A O 1
ATOM 317 N N . PHE A 1 40 ? 86.998 139.640 109.743 1.00 270.66 42 PHE A N 1
ATOM 318 C CA . PHE A 1 40 ? 86.536 140.465 108.632 1.00 270.29 42 PHE A CA 1
ATOM 319 C C . PHE A 1 40 ? 87.686 141.263 108.030 1.00 270.57 42 PHE A C 1
ATOM 320 O O . PHE A 1 40 ? 87.798 141.389 106.805 1.00 271.03 42 PHE A O 1
ATOM 328 N N . HIS A 1 41 ? 88.554 141.812 108.883 1.00 262.67 43 HIS A N 1
ATOM 329 C CA . HIS A 1 41 ? 89.694 142.578 108.390 1.00 262.38 43 HIS A CA 1
ATOM 330 C C . HIS A 1 41 ? 90.610 141.707 107.540 1.00 262.64 43 HIS A C 1
ATOM 331 O O . HIS A 1 41 ? 91.111 142.141 106.496 1.00 262.44 43 HIS A O 1
ATOM 338 N N . ALA A 1 42 ? 90.842 140.466 107.976 1.00 264.14 44 ALA A N 1
ATOM 339 C CA . ALA A 1 42 ? 91.669 139.554 107.194 1.00 263.70 44 ALA A CA 1
ATOM 340 C C . ALA A 1 42 ? 91.055 139.293 105.826 1.00 263.61 44 ALA A C 1
ATOM 341 O O . ALA A 1 42 ? 91.763 139.269 104.812 1.00 263.53 44 ALA A O 1
ATOM 343 N N . VAL A 1 43 ? 89.737 139.091 105.776 1.00 265.79 45 VAL A N 1
ATOM 344 C CA . VAL A 1 43 ? 89.063 138.902 104.493 1.00 265.74 45 VAL A CA 1
ATOM 345 C C . VAL A 1 43 ? 89.225 140.143 103.626 1.00 265.95 45 VAL A C 1
ATOM 346 O O . VAL A 1 43 ? 89.515 140.053 102.427 1.00 266.46 45 VAL A O 1
ATOM 350 N N . GLN A 1 44 ? 89.040 141.322 104.220 1.00 265.31 46 GLN A N 1
ATOM 351 C CA . GLN A 1 44 ? 89.224 142.577 103.502 1.00 265.08 46 GLN A CA 1
ATOM 352 C C . GLN A 1 44 ? 90.618 142.636 102.892 1.00 265.10 46 GLN A C 1
ATOM 353 O O . GLN A 1 44 ? 90.773 142.936 101.704 1.00 264.88 46 GLN A O 1
ATOM 359 N N . PHE A 1 45 ? 91.640 142.352 103.702 1.00 256.54 47 PHE A N 1
ATOM 360 C CA . PHE A 1 45 ? 92.998 142.272 103.176 1.00 256.12 47 PHE A CA 1
ATOM 361 C C . PHE A 1 45 ? 93.127 141.136 102.171 1.00 256.44 47 PHE A C 1
ATOM 362 O O . PHE A 1 45 ? 93.780 141.284 101.132 1.00 256.77 47 PHE A O 1
ATOM 370 N N . LEU A 1 46 ? 92.508 139.990 102.466 1.00 263.33 48 LEU A N 1
ATOM 371 C CA . LEU A 1 46 ? 92.574 138.856 101.551 1.00 263.39 48 LEU A CA 1
ATOM 372 C C . LEU A 1 46 ? 91.878 139.155 100.230 1.00 263.37 48 LEU A C 1
ATOM 373 O O . LEU A 1 46 ? 92.348 138.720 99.173 1.00 262.57 48 LEU A O 1
ATOM 378 N N . ILE A 1 47 ? 90.756 139.874 100.265 1.00 267.23 49 ILE A N 1
ATOM 379 C CA . ILE A 1 47 ? 90.089 140.247 99.023 1.00 266.69 49 ILE A CA 1
ATOM 380 C C . ILE A 1 47 ? 90.832 141.376 98.317 1.00 266.75 49 ILE A C 1
ATOM 381 O O . ILE A 1 47 ? 90.897 141.404 97.083 1.00 266.32 49 ILE A O 1
ATOM 386 N N . TYR A 1 48 ? 91.396 142.321 99.071 1.00 267.25 50 TYR A N 1
ATOM 387 C CA . TYR A 1 48 ? 92.119 143.427 98.450 1.00 267.04 50 TYR A CA 1
ATOM 388 C C . TYR A 1 48 ? 93.339 142.927 97.686 1.00 267.19 50 TYR A C 1
ATOM 389 O O . TYR A 1 48 ? 93.618 143.389 96.573 1.00 267.63 50 TYR A O 1
ATOM 398 N N . THR A 1 49 ? 94.078 141.980 98.267 1.00 265.20 51 THR A N 1
ATOM 399 C CA . THR A 1 49 ? 95.297 141.499 97.626 1.00 265.00 51 THR A CA 1
ATOM 400 C C . THR A 1 49 ? 94.999 140.857 96.277 1.00 265.84 51 THR A C 1
ATOM 401 O O . THR A 1 49 ? 95.782 140.990 95.330 1.00 266.19 51 THR A O 1
ATOM 405 N N . ILE A 1 50 ? 93.870 140.151 96.170 1.00 270.77 52 ILE A N 1
ATOM 406 C CA . ILE A 1 50 ? 93.516 139.520 94.900 1.00 270.64 52 ILE A CA 1
ATOM 407 C C . ILE A 1 50 ? 93.372 140.573 93.810 1.00 271.00 52 ILE A C 1
ATOM 408 O O . ILE A 1 50 ? 93.770 140.358 92.659 1.00 271.15 52 ILE A O 1
ATOM 413 N N . ILE A 1 51 ? 92.805 141.732 94.155 1.00 268.74 53 ILE A N 1
ATOM 414 C CA . ILE A 1 51 ? 92.666 142.814 93.180 1.00 267.96 53 ILE A CA 1
ATOM 415 C C . ILE A 1 51 ? 94.037 143.228 92.663 1.00 267.91 53 ILE A C 1
ATOM 416 O O . ILE A 1 51 ? 94.255 143.370 91.455 1.00 268.80 53 ILE A O 1
ATOM 421 N N . ILE A 1 52 ? 94.987 143.423 93.581 1.00 267.04 54 ILE A N 1
ATOM 422 C CA . ILE A 1 52 ? 96.351 143.759 93.179 1.00 267.43 54 ILE A CA 1
ATOM 423 C C . ILE A 1 52 ? 96.942 142.633 92.341 1.00 268.56 54 ILE A C 1
ATOM 424 O O . ILE A 1 52 ? 97.539 142.865 91.283 1.00 268.60 54 ILE A O 1
ATOM 429 N N . SER A 1 53 ? 96.781 141.393 92.804 1.00 275.17 55 SER A N 1
ATOM 430 C CA . SER A 1 53 ? 97.254 140.246 92.037 1.00 274.54 55 SER A CA 1
ATOM 431 C C . SER A 1 53 ? 96.486 140.116 90.727 1.00 275.29 55 SER A C 1
ATOM 432 O O . SER A 1 53 ? 97.076 139.906 89.661 1.00 275.31 55 SER A O 1
ATOM 435 N N . ALA A 1 54 ? 95.158 140.240 90.790 1.00 280.87 56 ALA A N 1
ATOM 436 C CA . ALA A 1 54 ? 94.349 140.180 89.578 1.00 280.74 56 ALA A CA 1
ATOM 437 C C . ALA A 1 54 ? 94.715 141.311 88.626 1.00 280.88 56 ALA A C 1
ATOM 438 O O . ALA A 1 54 ? 95.004 141.085 87.446 1.00 281.15 56 ALA A O 1
ATOM 440 N N . VAL A 1 55 ? 94.609 142.546 89.114 1.00 280.30 57 VAL A N 1
ATOM 441 C CA . VAL A 1 55 ? 94.819 143.704 88.237 1.00 279.79 57 VAL A CA 1
ATOM 442 C C . VAL A 1 55 ? 96.244 144.228 88.198 1.00 280.15 57 VAL A C 1
ATOM 443 O O . VAL A 1 55 ? 96.624 144.875 87.238 1.00 281.36 57 VAL A O 1
ATOM 447 N N . GLY A 1 56 ? 97.025 144.000 89.242 1.00 282.02 58 GLY A N 1
ATOM 448 C CA . GLY A 1 56 ? 98.419 144.399 89.182 1.00 281.92 58 GLY A CA 1
ATOM 449 C C . GLY A 1 56 ? 99.046 143.468 88.175 1.00 282.40 58 GLY A C 1
ATOM 450 O O . GLY A 1 56 ? 99.757 143.898 87.269 1.00 282.99 58 GLY A O 1
ATOM 451 N N . SER A 1 57 ? 98.760 142.178 88.310 1.00 286.16 59 SER A N 1
ATOM 452 C CA . SER A 1 57 ? 99.267 141.229 87.335 1.00 286.47 59 SER A CA 1
ATOM 453 C C . SER A 1 57 ? 98.428 141.317 86.076 1.00 286.79 59 SER A C 1
ATOM 454 O O . SER A 1 57 ? 98.823 140.795 85.042 1.00 287.45 59 SER A O 1
ATOM 457 N N . ILE A 1 58 ? 97.260 141.950 86.150 1.00 286.84 60 ILE A N 1
ATOM 458 C CA . ILE A 1 58 ? 96.501 142.133 84.920 1.00 286.55 60 ILE A CA 1
ATOM 459 C C . ILE A 1 58 ? 97.316 143.085 84.086 1.00 287.00 60 ILE A C 1
ATOM 460 O O . ILE A 1 58 ? 97.458 142.868 82.901 1.00 286.90 60 ILE A O 1
ATOM 465 N N . ILE A 1 59 ? 97.869 144.120 84.714 1.00 291.16 61 ILE A N 1
ATOM 466 C CA . ILE A 1 59 ? 98.687 145.091 84.002 1.00 291.04 61 ILE A CA 1
ATOM 467 C C . ILE A 1 59 ? 100.010 144.453 83.646 1.00 291.02 61 ILE A C 1
ATOM 468 O O . ILE A 1 59 ? 100.659 144.839 82.667 1.00 290.61 61 ILE A O 1
ATOM 473 N N . ASN A 1 60 ? 100.425 143.481 84.450 1.00 292.43 62 ASN A N 1
ATOM 474 C CA . ASN A 1 60 ? 101.647 142.770 84.127 1.00 291.92 62 ASN A CA 1
ATOM 475 C C . ASN A 1 60 ? 101.453 142.067 82.794 1.00 291.81 62 ASN A C 1
ATOM 476 O O . ASN A 1 60 ? 102.337 142.103 81.942 1.00 291.95 62 ASN A O 1
ATOM 481 N N . TYR A 1 61 ? 100.294 141.439 82.607 1.00 294.11 63 TYR A N 1
ATOM 482 C CA . TYR A 1 61 ? 100.007 140.748 81.352 1.00 293.95 63 TYR A CA 1
ATOM 483 C C . TYR A 1 61 ? 99.795 141.757 80.248 1.00 293.92 63 TYR A C 1
ATOM 484 O O . TYR A 1 61 ? 100.123 141.506 79.092 1.00 293.87 63 TYR A O 1
ATOM 493 N N . VAL A 1 62 ? 99.225 142.899 80.599 1.00 293.69 64 VAL A N 1
ATOM 494 C CA . VAL A 1 62 ? 98.999 143.945 79.627 1.00 293.81 64 VAL A CA 1
ATOM 495 C C . VAL A 1 62 ? 100.338 144.306 79.046 1.00 293.95 64 VAL A C 1
ATOM 496 O O . VAL A 1 62 ? 100.413 144.560 77.850 1.00 293.58 64 VAL A O 1
ATOM 500 N N . ILE A 1 63 ? 101.379 144.334 79.885 1.00 292.77 65 ILE A N 1
ATOM 501 C CA . ILE A 1 63 ? 102.741 144.641 79.436 1.00 292.39 65 ILE A CA 1
ATOM 502 C C . ILE A 1 63 ? 103.353 143.484 78.669 1.00 292.72 65 ILE A C 1
ATOM 503 O O . ILE A 1 63 ? 103.969 143.683 77.630 1.00 292.39 65 ILE A O 1
ATOM 508 N N . GLU A 1 64 ? 103.195 142.264 79.162 1.00 294.37 66 GLU A N 1
ATOM 509 C CA . GLU A 1 64 ? 103.663 141.115 78.404 1.00 293.51 66 GLU A CA 1
ATOM 510 C C . GLU A 1 64 ? 103.155 141.342 77.003 1.00 293.17 66 GLU A C 1
ATOM 511 O O . GLU A 1 64 ? 103.794 140.939 76.027 1.00 292.55 66 GLU A O 1
ATOM 517 N N . ASN A 1 65 ? 102.007 141.998 76.898 1.00 293.86 67 ASN A N 1
ATOM 518 C CA . ASN A 1 65 ? 101.443 142.334 75.595 1.00 293.80 67 ASN A CA 1
ATOM 519 C C . ASN A 1 65 ? 102.097 143.496 74.842 1.00 293.56 67 ASN A C 1
ATOM 520 O O . ASN A 1 65 ? 102.702 143.280 73.785 1.00 293.74 67 ASN A O 1
ATOM 525 N N . TYR A 1 66 ? 102.015 144.695 75.402 1.00 287.96 68 TYR A N 1
ATOM 526 C CA . TYR A 1 66 ? 102.645 145.845 74.775 1.00 287.77 68 TYR A CA 1
ATOM 527 C C . TYR A 1 66 ? 104.038 146.040 75.345 1.00 288.09 68 TYR A C 1
ATOM 528 O O . TYR A 1 66 ? 104.228 146.814 76.278 1.00 287.87 68 TYR A O 1
ATOM 537 N N . LYS A 1 67 ? 105.016 145.333 74.791 1.00 290.73 69 LYS A N 1
ATOM 538 C CA . LYS A 1 67 ? 106.390 145.468 75.261 1.00 290.73 69 LYS A CA 1
ATOM 539 C C . LYS A 1 67 ? 106.978 146.805 74.841 1.00 290.60 69 LYS A C 1
ATOM 540 O O . LYS A 1 67 ? 108.067 147.174 75.279 1.00 290.01 69 LYS A O 1
ATOM 546 N N . LEU A 1 68 ? 106.258 147.535 73.996 1.00 292.42 70 LEU A N 1
ATOM 547 C CA . LEU A 1 68 ? 106.750 148.819 73.518 1.00 292.23 70 LEU A CA 1
ATOM 548 C C . LEU A 1 68 ? 107.133 149.715 74.683 1.00 292.60 70 LEU A C 1
ATOM 549 O O . LEU A 1 68 ? 108.180 150.361 74.658 1.00 292.23 70 LEU A O 1
ATOM 554 N N . LYS A 1 69 ? 106.291 149.751 75.709 1.00 292.86 71 LYS A N 1
ATOM 555 C CA . LYS A 1 69 ? 106.584 150.569 76.878 1.00 292.06 71 LYS A CA 1
ATOM 556 C C . LYS A 1 69 ? 107.856 150.094 77.563 1.00 292.04 71 LYS A C 1
ATOM 557 O O . LYS A 1 69 ? 107.971 148.923 77.926 1.00 291.54 71 LYS A O 1
ATOM 563 N N . PHE A 1 70 ? 108.813 150.998 77.735 1.00 293.46 72 PHE A N 1
ATOM 564 C CA . PHE A 1 70 ? 110.081 150.645 78.370 1.00 293.44 72 PHE A CA 1
ATOM 565 C C . PHE A 1 70 ? 109.887 149.933 79.696 1.00 293.31 72 PHE A C 1
ATOM 566 O O . PHE A 1 70 ? 110.806 149.286 80.196 1.00 293.39 72 PHE A O 1
ATOM 574 N N . ILE A 1 71 ? 108.697 150.051 80.270 1.00 290.51 73 ILE A N 1
ATOM 575 C CA . ILE A 1 71 ? 108.438 149.443 81.570 1.00 290.55 73 ILE A CA 1
ATOM 576 C C . ILE A 1 71 ? 108.923 148.002 81.563 1.00 290.74 73 ILE A C 1
ATOM 577 O O . ILE A 1 71 ? 108.609 147.225 80.653 1.00 290.13 73 ILE A O 1
ATOM 582 N N . THR A 1 72 ? 109.703 147.633 82.596 1.00 288.73 74 THR A N 1
ATOM 583 C CA . THR A 1 72 ? 110.242 146.285 82.669 1.00 287.87 74 THR A CA 1
ATOM 584 C C . THR A 1 72 ? 109.371 145.401 83.557 1.00 287.82 74 THR A C 1
ATOM 585 O O . THR A 1 72 ? 108.803 145.870 84.548 1.00 287.90 74 THR A O 1
ATOM 589 N N . PRO A 1 73 ? 109.250 144.115 83.215 1.00 281.13 75 PRO A N 1
ATOM 590 C CA . PRO A 1 73 ? 108.404 143.229 84.032 1.00 281.12 75 PRO A CA 1
ATOM 591 C C . PRO A 1 73 ? 108.870 143.114 85.472 1.00 280.23 75 PRO A C 1
ATOM 592 O O . PRO A 1 73 ? 108.037 142.997 86.380 1.00 279.66 75 PRO A O 1
ATOM 596 N N . GLY A 1 74 ? 110.178 143.146 85.710 1.00 271.24 76 GLY A N 1
ATOM 597 C CA . GLY A 1 74 ? 110.709 142.955 87.045 1.00 270.89 76 GLY A CA 1
ATOM 598 C C . GLY A 1 74 ? 110.251 143.993 88.049 1.00 270.89 76 GLY A C 1
ATOM 599 O O . GLY A 1 74 ? 109.876 143.653 89.175 1.00 271.02 76 GLY A O 1
ATOM 600 N N . VAL A 1 75 ? 110.276 145.267 87.651 1.00 270.33 77 VAL A N 1
ATOM 601 C CA . VAL A 1 75 ? 109.903 146.340 88.572 1.00 270.50 77 VAL A CA 1
ATOM 602 C C . VAL A 1 75 ? 108.445 146.199 88.989 1.00 271.28 77 VAL A C 1
ATOM 603 O O . VAL A 1 75 ? 108.096 146.363 90.164 1.00 271.26 77 VAL A O 1
ATOM 607 N N . ILE A 1 76 ? 107.570 145.892 88.028 1.00 269.06 78 ILE A N 1
ATOM 608 C CA . ILE A 1 76 ? 106.142 145.784 88.324 1.00 268.59 78 ILE A CA 1
ATOM 609 C C . ILE A 1 76 ? 105.899 144.688 89.355 1.00 268.37 78 ILE A C 1
ATOM 610 O O . ILE A 1 76 ? 105.152 144.870 90.324 1.00 267.49 78 ILE A O 1
ATOM 615 N N . ASP A 1 77 ? 106.531 143.529 89.158 1.00 264.16 79 ASP A N 1
ATOM 616 C CA . ASP A 1 77 ? 106.393 142.444 90.123 1.00 263.62 79 ASP A CA 1
ATOM 617 C C . ASP A 1 77 ? 106.931 142.853 91.487 1.00 262.71 79 ASP A C 1
ATOM 618 O O . ASP A 1 77 ? 106.326 142.549 92.521 1.00 262.38 79 ASP A O 1
ATOM 623 N N . PHE A 1 78 ? 108.072 143.547 91.509 1.00 254.52 80 PHE A N 1
ATOM 624 C CA . PHE A 1 78 ? 108.602 144.052 92.769 1.00 254.44 80 PHE A CA 1
ATOM 625 C C . PHE A 1 78 ? 107.646 145.040 93.422 1.00 255.12 80 PHE A C 1
ATOM 626 O O . PHE A 1 78 ? 107.430 144.982 94.637 1.00 255.40 80 PHE A O 1
ATOM 634 N N . ILE A 1 79 ? 107.065 145.946 92.638 1.00 255.60 81 ILE A N 1
ATOM 635 C CA . ILE A 1 79 ? 106.146 146.938 93.188 1.00 255.44 81 ILE A CA 1
ATOM 636 C C . ILE A 1 79 ? 104.843 146.281 93.626 1.00 255.10 81 ILE A C 1
ATOM 637 O O . ILE A 1 79 ? 104.307 146.578 94.700 1.00 254.94 81 ILE A O 1
ATOM 642 N N . CYS A 1 80 ? 104.314 145.378 92.798 1.00 250.70 82 CYS A N 1
ATOM 643 C CA . CYS A 1 80 ? 103.030 144.749 93.083 1.00 249.89 82 CYS A CA 1
ATOM 644 C C . CYS A 1 80 ? 103.037 144.046 94.436 1.00 250.35 82 CYS A C 1
ATOM 645 O O . CYS A 1 80 ? 102.142 144.250 95.264 1.00 250.42 82 CYS A O 1
ATOM 648 N N . THR A 1 81 ? 104.048 143.207 94.675 1.00 242.56 83 THR A N 1
ATOM 649 C CA . THR A 1 81 ? 104.139 142.522 95.960 1.00 242.74 83 THR A CA 1
ATOM 650 C C . THR A 1 81 ? 104.605 143.462 97.064 1.00 242.77 83 THR A C 1
ATOM 651 O O . THR A 1 81 ? 104.235 143.279 98.229 1.00 243.31 83 THR A O 1
ATOM 655 N N . SER A 1 82 ? 105.418 144.464 96.726 1.00 235.53 84 SER A N 1
ATOM 656 C CA . SER A 1 82 ? 105.850 145.433 97.726 1.00 234.98 84 SER A CA 1
ATOM 657 C C . SER A 1 82 ? 104.685 146.276 98.228 1.00 235.74 84 SER A C 1
ATOM 658 O O . SER A 1 82 ? 104.584 146.546 99.430 1.00 235.43 84 SER A O 1
ATOM 661 N N . LEU A 1 83 ? 103.800 146.700 97.325 1.00 235.74 85 LEU A N 1
ATOM 662 C CA . LEU A 1 83 ? 102.669 147.528 97.731 1.00 235.01 85 LEU A CA 1
ATOM 663 C C . LEU A 1 83 ? 101.749 146.772 98.682 1.00 235.72 85 LEU A C 1
ATOM 664 O O . LEU A 1 83 ? 101.313 147.314 99.704 1.00 235.66 85 LEU A O 1
ATOM 669 N N . ILE A 1 84 ? 101.450 145.510 98.367 1.00 236.95 86 ILE A N 1
ATOM 670 C CA . ILE A 1 84 ? 100.551 144.731 99.213 1.00 236.47 86 ILE A CA 1
ATOM 671 C C . ILE A 1 84 ? 101.156 144.539 100.597 1.00 236.13 86 ILE A C 1
ATOM 672 O O . ILE A 1 84 ? 100.441 144.512 101.606 1.00 236.01 86 ILE A O 1
ATOM 677 N N . ALA A 1 85 ? 102.482 144.401 100.669 1.00 227.87 87 ALA A N 1
ATOM 678 C CA . ALA A 1 85 ? 103.142 144.263 101.962 1.00 226.45 87 ALA A CA 1
ATOM 679 C C . ALA A 1 85 ? 102.903 145.490 102.832 1.00 226.83 87 ALA A C 1
ATOM 680 O O . ALA A 1 85 ? 102.662 145.376 104.039 1.00 226.72 87 ALA A O 1
ATOM 682 N N . VAL A 1 86 ? 102.964 146.680 102.232 1.00 231.20 88 VAL A N 1
ATOM 683 C CA . VAL A 1 86 ? 102.742 147.911 102.989 1.00 231.45 88 VAL A CA 1
ATOM 684 C C . VAL A 1 86 ? 101.338 147.918 103.580 1.00 231.14 88 VAL A C 1
ATOM 685 O O . VAL A 1 86 ? 101.137 148.260 104.752 1.00 231.58 88 VAL A O 1
ATOM 689 N N . ILE A 1 87 ? 100.343 147.541 102.774 1.00 226.55 89 ILE A N 1
ATOM 690 C CA . ILE A 1 87 ? 98.976 147.453 103.279 1.00 226.91 89 ILE A CA 1
ATOM 691 C C . ILE A 1 87 ? 98.889 146.454 104.421 1.00 227.65 89 ILE A C 1
ATOM 692 O O . ILE A 1 87 ? 98.085 146.622 105.345 1.00 227.25 89 ILE A O 1
ATOM 697 N N . LEU A 1 88 ? 99.709 145.403 104.382 1.00 227.71 90 LEU A N 1
ATOM 698 C CA . LEU A 1 88 ? 99.722 144.439 105.476 1.00 226.65 90 LEU A CA 1
ATOM 699 C C . LEU A 1 88 ? 100.131 145.104 106.783 1.00 226.19 90 LEU A C 1
ATOM 700 O O . LEU A 1 88 ? 99.508 144.884 107.828 1.00 225.99 90 LEU A O 1
ATOM 705 N N . THR A 1 89 ? 101.178 145.931 106.743 1.00 224.20 91 THR A N 1
ATOM 706 C CA . THR A 1 89 ? 101.641 146.594 107.957 1.00 224.01 91 THR A CA 1
ATOM 707 C C . THR A 1 89 ? 100.605 147.586 108.470 1.00 224.73 91 THR A C 1
ATOM 708 O O . THR A 1 89 ? 100.240 147.567 109.651 1.00 224.26 91 THR A O 1
ATOM 712 N N . ILE A 1 90 ? 100.114 148.461 107.591 1.00 225.82 92 ILE A N 1
ATOM 713 C CA . ILE A 1 90 ? 99.132 149.461 108.005 1.00 225.44 92 ILE A CA 1
ATOM 714 C C . ILE A 1 90 ? 97.864 148.779 108.500 1.00 225.39 92 ILE A C 1
ATOM 715 O O . ILE A 1 90 ? 97.317 149.127 109.553 1.00 225.41 92 ILE A O 1
ATOM 720 N N . LYS A 1 91 ? 97.378 147.791 107.747 1.00 225.64 93 LYS A N 1
ATOM 721 C CA . LYS A 1 91 ? 96.194 147.060 108.176 1.00 225.82 93 LYS A CA 1
ATOM 722 C C . LYS A 1 91 ? 96.431 146.291 109.467 1.00 226.59 93 LYS A C 1
ATOM 723 O O . LYS A 1 91 ? 95.569 146.307 110.352 1.00 227.05 93 LYS A O 1
ATOM 729 N N . LEU A 1 92 ? 97.584 145.636 109.605 1.00 220.44 94 LEU A N 1
ATOM 730 C CA . LEU A 1 92 ? 97.877 144.834 110.786 1.00 219.45 94 LEU A CA 1
ATOM 731 C C . LEU A 1 92 ? 98.186 145.667 112.021 1.00 219.71 94 LEU A C 1
ATOM 732 O O . LEU A 1 92 ? 97.932 145.205 113.138 1.00 218.96 94 LEU A O 1
ATOM 737 N N . PHE A 1 93 ? 98.725 146.874 111.851 1.00 220.23 95 PHE A N 1
ATOM 738 C CA . PHE A 1 93 ? 99.024 147.725 112.997 1.00 220.13 95 PHE A CA 1
ATOM 739 C C . PHE A 1 93 ? 97.749 148.274 113.628 1.00 220.18 95 PHE A C 1
ATOM 740 O O . PHE A 1 93 ? 97.689 148.483 114.844 1.00 220.11 95 PHE A O 1
ATOM 748 N N . LEU A 1 94 ? 96.719 148.511 112.814 1.00 220.79 96 LEU A N 1
ATOM 749 C CA . LEU A 1 94 ? 95.478 149.078 113.329 1.00 221.03 96 LEU A CA 1
ATOM 750 C C . LEU A 1 94 ? 94.832 148.156 114.355 1.00 221.22 96 LEU A C 1
ATOM 751 O O . LEU A 1 94 ? 94.397 148.602 115.423 1.00 221.76 96 LEU A O 1
ATOM 756 N N . LEU A 1 95 ? 94.765 146.858 114.051 1.00 217.67 97 LEU A N 1
ATOM 757 C CA . LEU A 1 95 ? 94.141 145.917 114.975 1.00 217.23 97 LEU A CA 1
ATOM 758 C C . LEU A 1 95 ? 94.873 145.890 116.311 1.00 218.25 97 LEU A C 1
ATOM 759 O O . LEU A 1 95 ? 94.248 145.891 117.377 1.00 218.13 97 LEU A O 1
ATOM 764 N N . ILE A 1 96 ? 96.207 145.865 116.273 1.00 216.02 98 ILE A N 1
ATOM 765 C CA . ILE A 1 96 ? 96.973 145.850 117.514 1.00 216.45 98 ILE A CA 1
ATOM 766 C C . ILE A 1 96 ? 96.721 147.124 118.309 1.00 217.04 98 ILE A C 1
ATOM 767 O O . ILE A 1 96 ? 96.520 147.082 119.529 1.00 217.21 98 ILE A O 1
ATOM 772 N N . ASN A 1 97 ? 96.724 148.277 117.636 1.00 213.68 99 ASN A N 1
ATOM 773 C CA . ASN A 1 97 ? 96.400 149.525 118.318 1.00 212.74 99 ASN A CA 1
ATOM 774 C C . ASN A 1 97 ? 94.978 149.495 118.861 1.00 213.22 99 ASN A C 1
ATOM 775 O O . ASN A 1 97 ? 94.723 149.944 119.985 1.00 213.37 99 ASN A O 1
ATOM 780 N N . GLN A 1 98 ? 94.036 148.969 118.076 1.00 219.59 100 GLN A N 1
ATOM 781 C CA . GLN A 1 98 ? 92.663 148.834 118.552 1.00 220.13 100 GLN A CA 1
ATOM 782 C C . GLN A 1 98 ? 92.596 147.912 119.763 1.00 221.51 100 GLN A C 1
ATOM 783 O O . GLN A 1 98 ? 91.881 148.191 120.733 1.00 221.32 100 GLN A O 1
ATOM 789 N N . PHE A 1 99 ? 93.340 146.805 119.725 1.00 217.56 101 PHE A N 1
ATOM 790 C CA . PHE A 1 99 ? 93.357 145.884 120.856 1.00 216.50 101 PHE A CA 1
ATOM 791 C C . PHE A 1 99 ? 93.886 146.576 122.106 1.00 216.71 101 PHE A C 1
ATOM 792 O O . PHE A 1 99 ? 93.363 146.380 123.209 1.00 215.80 101 PHE A O 1
ATOM 800 N N . GLU A 1 100 ? 94.928 147.395 121.949 1.00 211.82 102 GLU A N 1
ATOM 801 C CA . GLU A 1 100 ? 95.463 148.133 123.088 1.00 211.35 102 GLU A CA 1
ATOM 802 C C . GLU A 1 100 ? 94.416 149.067 123.680 1.00 212.62 102 GLU A C 1
ATOM 803 O O . GLU A 1 100 ? 94.301 149.189 124.905 1.00 212.52 102 GLU A O 1
ATOM 809 N N . LYS A 1 101 ? 93.643 149.737 122.823 1.00 215.63 103 LYS A N 1
ATOM 810 C CA . LYS A 1 101 ? 92.610 150.643 123.314 1.00 215.32 103 LYS A CA 1
ATOM 811 C C . LYS A 1 101 ? 91.578 149.894 124.148 1.00 215.18 103 LYS A C 1
ATOM 812 O O . LYS A 1 101 ? 91.158 150.367 125.210 1.00 215.53 103 LYS A O 1
ATOM 818 N N . GLN A 1 102 ? 91.158 148.717 123.680 1.00 214.85 104 GLN A N 1
ATOM 819 C CA . GLN A 1 102 ? 90.207 147.916 124.444 1.00 215.63 104 GLN A CA 1
ATOM 820 C C . GLN A 1 102 ? 90.805 147.487 125.778 1.00 216.18 104 GLN A C 1
ATOM 821 O O . GLN A 1 102 ? 90.125 147.499 126.810 1.00 215.04 104 GLN A O 1
ATOM 827 N N . GLN A 1 103 ? 92.084 147.106 125.774 1.00 217.31 105 GLN A N 1
ATOM 828 C CA . GLN A 1 103 ? 92.736 146.678 127.008 1.00 217.19 105 GLN A CA 1
ATOM 829 C C . GLN A 1 103 ? 92.741 147.798 128.040 1.00 216.14 105 GLN A C 1
ATOM 830 O O . GLN A 1 103 ? 92.486 147.569 129.227 1.00 215.36 105 GLN A O 1
ATOM 836 N N . ILE A 1 104 ? 93.034 149.024 127.601 1.00 216.07 106 ILE A N 1
ATOM 837 C CA . ILE A 1 104 ? 92.992 150.167 128.509 1.00 216.89 106 ILE A CA 1
ATOM 838 C C . ILE A 1 104 ? 91.578 150.366 129.038 1.00 216.49 106 ILE A C 1
ATOM 839 O O . ILE A 1 104 ? 91.370 150.626 130.229 1.00 215.55 106 ILE A O 1
ATOM 844 N N . LYS A 1 105 ? 90.584 150.247 128.156 1.00 217.92 107 LYS A N 1
ATOM 845 C CA . LYS A 1 105 ? 89.196 150.402 128.580 1.00 218.68 107 LYS A CA 1
ATOM 846 C C . LYS A 1 105 ? 88.808 149.334 129.595 1.00 219.67 107 LYS A C 1
ATOM 847 O O . LYS A 1 105 ? 88.097 149.619 130.566 1.00 218.32 107 LYS A O 1
ATOM 853 N N . LYS A 1 106 ? 89.264 148.096 129.387 1.00 216.65 108 LYS A N 1
ATOM 854 C CA . LYS A 1 106 ? 88.884 147.009 130.282 1.00 215.30 108 LYS A CA 1
ATOM 855 C C . LYS A 1 106 ? 89.295 147.291 131.722 1.00 215.39 108 LYS A C 1
ATOM 856 O O . LYS A 1 106 ? 88.634 146.825 132.657 1.00 214.77 108 LYS A O 1
ATOM 862 N N . GLY A 1 107 ? 90.372 148.046 131.923 1.00 210.68 109 GLY A N 1
ATOM 863 C CA . GLY A 1 107 ? 90.805 148.387 133.263 1.00 210.03 109 GLY A CA 1
ATOM 864 C C . GLY A 1 107 ? 92.295 148.229 133.484 1.00 210.54 109 GLY A C 1
ATOM 865 O O . GLY A 1 107 ? 92.818 148.622 134.531 1.00 210.01 109 GLY A O 1
ATOM 866 N N . ARG A 1 108 ? 92.991 147.656 132.505 1.00 205.73 110 ARG A N 1
ATOM 867 C CA . ARG A 1 108 ? 94.425 147.445 132.641 1.00 204.94 110 ARG A CA 1
ATOM 868 C C . ARG A 1 108 ? 95.162 148.778 132.699 1.00 205.10 110 ARG A C 1
ATOM 869 O O . ARG A 1 108 ? 94.724 149.785 132.136 1.00 205.23 110 ARG A O 1
ATOM 877 N N . ASP A 1 109 ? 96.295 148.775 133.396 1.00 199.06 111 ASP A N 1
ATOM 878 C CA . ASP A 1 109 ? 97.094 149.985 133.530 1.00 200.15 111 ASP A CA 1
ATOM 879 C C . ASP A 1 109 ? 97.637 150.417 132.173 1.00 200.51 111 ASP A C 1
ATOM 880 O O . ASP A 1 109 ? 97.869 149.597 131.281 1.00 200.91 111 ASP A O 1
ATOM 885 N N . ILE A 1 110 ? 97.838 151.728 132.022 1.00 201.90 112 ILE A N 1
ATOM 886 C CA . ILE A 1 110 ? 98.390 152.250 130.775 1.00 201.97 112 ILE A CA 1
ATOM 887 C C . ILE A 1 110 ? 99.755 151.635 130.503 1.00 202.68 112 ILE A C 1
ATOM 888 O O . ILE A 1 110 ? 100.046 151.202 129.382 1.00 202.86 112 ILE A O 1
ATOM 893 N N . THR A 1 111 ? 100.615 151.585 131.523 1.00 196.00 113 THR A N 1
ATOM 894 C CA . THR A 1 111 ? 101.896 150.906 131.369 1.00 195.49 113 THR A CA 1
ATOM 895 C C . THR A 1 111 ? 101.711 149.405 131.190 1.00 194.75 113 THR A C 1
ATOM 896 O O . THR A 1 111 ? 102.478 148.770 130.458 1.00 192.51 113 THR A O 1
ATOM 900 N N . SER A 1 112 ? 100.705 148.824 131.847 1.00 197.01 114 SER A N 1
ATOM 901 C CA . SER A 1 112 ? 100.431 147.403 131.670 1.00 196.40 114 SER A CA 1
ATOM 902 C C . SER A 1 112 ? 100.038 147.084 130.233 1.00 198.08 114 SER A C 1
ATOM 903 O O . SER A 1 112 ? 100.483 146.071 129.681 1.00 197.16 114 SER A O 1
ATOM 906 N N . ALA A 1 113 ? 99.211 147.927 129.616 1.00 200.41 115 ALA A N 1
ATOM 907 C CA . ALA A 1 113 ? 98.801 147.725 128.233 1.00 197.87 115 ALA A CA 1
ATOM 908 C C . ALA A 1 113 ? 99.830 148.252 127.241 1.00 196.84 115 ALA A C 1
ATOM 909 O O . ALA A 1 113 ? 100.009 147.668 126.166 1.00 196.51 115 ALA A O 1
ATOM 911 N N . ARG A 1 114 ? 100.513 149.347 127.579 1.00 195.03 116 ARG A N 1
ATOM 912 C CA . ARG A 1 114 ? 101.527 149.893 126.684 1.00 195.10 116 ARG A CA 1
ATOM 913 C C . ARG A 1 114 ? 102.653 148.892 126.457 1.00 196.48 116 ARG A C 1
ATOM 914 O O . ARG A 1 114 ? 103.115 148.703 125.326 1.00 196.99 116 ARG A O 1
ATOM 922 N N . ILE A 1 115 ? 103.107 148.237 127.527 1.00 197.38 117 ILE A N 1
ATOM 923 C CA . ILE A 1 115 ? 104.169 147.244 127.394 1.00 198.03 117 ILE A CA 1
ATOM 924 C C . ILE A 1 115 ? 103.708 146.088 126.516 1.00 197.98 117 ILE A C 1
ATOM 925 O O . ILE A 1 115 ? 104.473 145.568 125.694 1.00 197.36 117 ILE A O 1
ATOM 930 N N . MET A 1 116 ? 102.452 145.666 126.676 1.00 196.64 118 MET A N 1
ATOM 931 C CA . MET A 1 116 ? 101.928 144.577 125.860 1.00 196.02 118 MET A CA 1
ATOM 932 C C . MET A 1 116 ? 101.919 144.941 124.382 1.00 196.94 118 MET A C 1
ATOM 933 O O . MET A 1 116 ? 102.263 144.108 123.535 1.00 195.54 118 MET A O 1
ATOM 938 N N . SER A 1 117 ? 101.530 146.174 124.051 1.00 201.86 119 SER A N 1
ATOM 939 C CA . SER A 1 117 ? 101.499 146.592 122.653 1.00 201.08 119 SER A CA 1
ATOM 940 C C . SER A 1 117 ? 102.895 146.582 122.042 1.00 200.00 119 SER A C 1
ATOM 941 O O . SER A 1 117 ? 103.079 146.156 120.896 1.00 200.58 119 SER A O 1
ATOM 944 N N . ARG A 1 118 ? 103.893 147.052 122.794 1.00 197.12 120 ARG A N 1
ATOM 945 C CA . ARG A 1 118 ? 105.256 147.081 122.274 1.00 197.17 120 ARG A CA 1
ATOM 946 C C . ARG A 1 118 ? 105.755 145.678 121.953 1.00 198.14 120 ARG A C 1
ATOM 947 O O . ARG A 1 118 ? 106.424 145.465 120.936 1.00 198.36 120 ARG A O 1
ATOM 955 N N . ILE A 1 119 ? 105.438 144.706 122.812 1.00 191.34 121 ILE A N 1
ATOM 956 C CA . ILE A 1 119 ? 105.850 143.330 122.567 1.00 190.84 121 ILE A CA 1
ATOM 957 C C . ILE A 1 119 ? 105.257 142.794 121.274 1.00 191.27 121 ILE A C 1
ATOM 958 O O . ILE A 1 119 ? 105.921 142.041 120.554 1.00 190.49 121 ILE A O 1
ATOM 963 N N . ILE A 1 120 ? 104.014 143.158 120.960 1.00 199.43 122 ILE A N 1
ATOM 964 C CA . ILE A 1 120 ? 103.404 142.718 119.711 1.00 199.23 122 ILE A CA 1
ATOM 965 C C . ILE A 1 120 ? 104.058 143.410 118.522 1.00 199.10 122 ILE A C 1
ATOM 966 O O . ILE A 1 120 ? 104.282 142.796 117.473 1.00 198.47 122 ILE A O 1
ATOM 971 N N . LYS A 1 121 ? 104.369 144.701 118.663 1.00 200.26 123 LYS A N 1
ATOM 972 C CA . LYS A 1 121 ? 105.004 145.435 117.574 1.00 199.63 123 LYS A CA 1
ATOM 973 C C . LYS A 1 121 ? 106.347 144.820 117.200 1.00 199.16 123 LYS A C 1
ATOM 974 O O . LYS A 1 121 ? 106.660 144.652 116.016 1.00 198.86 123 LYS A O 1
ATOM 980 N N . ILE A 1 122 ? 107.161 144.483 118.201 1.00 197.20 124 ILE A N 1
ATOM 981 C CA . ILE A 1 122 ? 108.478 143.912 117.923 1.00 196.76 124 ILE A CA 1
ATOM 982 C C . ILE A 1 122 ? 108.334 142.549 117.256 1.00 196.88 124 ILE A C 1
ATOM 983 O O . ILE A 1 122 ? 109.015 142.243 116.271 1.00 197.19 124 ILE A O 1
ATOM 988 N N . THR A 1 123 ? 107.441 141.709 117.785 1.00 197.14 125 THR A N 1
ATOM 989 C CA . THR A 1 123 ? 107.261 140.378 117.215 1.00 196.52 125 THR A CA 1
ATOM 990 C C . THR A 1 123 ? 106.658 140.439 115.818 1.00 197.24 125 THR A C 1
ATOM 991 O O . THR A 1 123 ? 107.060 139.671 114.937 1.00 196.94 125 THR A O 1
ATOM 995 N N . ILE A 1 124 ? 105.697 141.336 115.594 1.00 201.23 126 ILE A N 1
ATOM 996 C CA . ILE A 1 124 ? 105.091 141.436 114.272 1.00 200.76 126 ILE A CA 1
ATOM 997 C C . ILE A 1 124 ? 106.110 141.908 113.242 1.00 200.22 126 ILE A C 1
ATOM 998 O O . ILE A 1 124 ? 106.132 141.408 112.112 1.00 200.28 126 ILE A O 1
ATOM 1003 N N . ILE A 1 125 ? 106.963 142.867 113.606 1.00 199.27 127 ILE A N 1
ATOM 1004 C CA . ILE A 1 125 ? 107.988 143.343 112.681 1.00 199.63 127 ILE A CA 1
ATOM 1005 C C . ILE A 1 125 ? 108.952 142.216 112.334 1.00 200.01 127 ILE A C 1
ATOM 1006 O O . ILE A 1 125 ? 109.347 142.046 111.174 1.00 199.87 127 ILE A O 1
ATOM 1011 N N . VAL A 1 126 ? 109.346 141.428 113.337 1.00 199.09 128 VAL A N 1
ATOM 1012 C CA . VAL A 1 126 ? 110.279 140.329 113.095 1.00 197.18 128 VAL A CA 1
ATOM 1013 C C . VAL A 1 126 ? 109.690 139.343 112.097 1.00 197.27 128 VAL A C 1
ATOM 1014 O O . VAL A 1 126 ? 110.382 138.862 111.192 1.00 200.19 128 VAL A O 1
ATOM 1018 N N . VAL A 1 127 ? 108.405 139.019 112.248 1.00 196.38 129 VAL A N 1
ATOM 1019 C CA . VAL A 1 127 ? 107.751 138.134 111.291 1.00 197.73 129 VAL A CA 1
ATOM 1020 C C . VAL A 1 127 ? 107.640 138.766 109.910 1.00 197.08 129 VAL A C 1
ATOM 1021 O O . VAL A 1 127 ? 107.735 138.055 108.903 1.00 197.29 129 VAL A O 1
ATOM 1025 N N . LEU A 1 128 ? 107.440 140.082 109.833 1.00 197.60 130 LEU A N 1
ATOM 1026 C CA . LEU A 1 128 ? 107.316 140.743 108.539 1.00 197.32 130 LEU A CA 1
ATOM 1027 C C . LEU A 1 128 ? 108.599 140.616 107.725 1.00 197.73 130 LEU A C 1
ATOM 1028 O O . LEU A 1 128 ? 108.553 140.347 106.520 1.00 198.26 130 LEU A O 1
ATOM 1033 N N . VAL A 1 129 ? 109.754 140.807 108.368 1.00 197.51 131 VAL A N 1
ATOM 1034 C CA . VAL A 1 129 ? 111.022 140.665 107.660 1.00 197.73 131 VAL A CA 1
ATOM 1035 C C . VAL A 1 129 ? 111.228 139.224 107.217 1.00 196.29 131 VAL A C 1
ATOM 1036 O O . VAL A 1 129 ? 111.799 138.968 106.150 1.00 195.97 131 VAL A O 1
ATOM 1040 N N . LEU A 1 130 ? 110.773 138.262 108.022 1.00 194.26 132 LEU A N 1
ATOM 1041 C CA . LEU A 1 130 ? 110.894 136.860 107.637 1.00 194.03 132 LEU A CA 1
ATOM 1042 C C . LEU A 1 130 ? 110.135 136.575 106.348 1.00 193.98 132 LEU A C 1
ATOM 1043 O O . LEU A 1 130 ? 110.627 135.848 105.479 1.00 194.20 132 LEU A O 1
ATOM 1048 N N . LEU A 1 131 ? 108.936 137.139 106.206 1.00 199.02 133 LEU A N 1
ATOM 1049 C CA . LEU A 1 131 ? 108.128 136.918 105.015 1.00 199.86 133 LEU A CA 1
ATOM 1050 C C . LEU A 1 131 ? 108.604 137.725 103.815 1.00 201.36 133 LEU A C 1
ATOM 1051 O O . LEU A 1 131 ? 108.203 137.416 102.688 1.00 201.71 133 LEU A O 1
ATOM 1056 N N . TYR A 1 132 ? 109.442 138.739 104.021 1.00 203.98 134 TYR A N 1
ATOM 1057 C CA . TYR A 1 132 ? 109.927 139.583 102.934 1.00 202.20 134 TYR A CA 1
ATOM 1058 C C . TYR A 1 132 ? 111.429 139.798 103.057 1.00 202.78 134 TYR A C 1
ATOM 1059 O O . TYR A 1 132 ? 111.973 140.800 102.582 1.00 204.06 134 TYR A O 1
ATOM 1068 N N . GLY A 1 133 ? 112.119 138.858 103.696 1.00 205.74 135 GLY A N 1
ATOM 1069 C CA . GLY A 1 133 ? 113.557 138.950 103.837 1.00 206.26 135 GLY A CA 1
ATOM 1070 C C . GLY A 1 133 ? 114.282 138.853 102.512 1.00 206.81 135 GLY A C 1
ATOM 1071 O O . GLY A 1 133 ? 115.293 139.526 102.294 1.00 206.90 135 GLY A O 1
ATOM 1072 N N . GLU A 1 134 ? 113.774 138.006 101.618 1.00 204.59 136 GLU A N 1
ATOM 1073 C CA . GLU A 1 134 ? 114.394 137.832 100.310 1.00 204.47 136 GLU A CA 1
ATOM 1074 C C . GLU A 1 134 ? 113.981 138.942 99.347 1.00 204.22 136 GLU A C 1
ATOM 1075 O O . GLU A 1 134 ? 114.835 139.594 98.736 1.00 202.95 136 GLU A O 1
ATOM 1081 N N . HIS A 1 135 ? 112.677 139.176 99.201 1.00 203.73 137 HIS A N 1
ATOM 1082 C CA . HIS A 1 135 ? 112.202 140.239 98.323 1.00 203.22 137 HIS A CA 1
ATOM 1083 C C . HIS A 1 135 ? 112.742 141.591 98.770 1.00 204.58 137 HIS A C 1
ATOM 1084 O O . HIS A 1 135 ? 113.306 142.339 97.965 1.00 203.41 137 HIS A O 1
ATOM 1091 N N . PHE A 1 136 ? 112.578 141.910 100.050 1.00 214.90 138 PHE A N 1
ATOM 1092 C CA . PHE A 1 136 ? 113.093 143.159 100.591 1.00 213.70 138 PHE A CA 1
ATOM 1093 C C . PHE A 1 136 ? 114.467 142.932 101.203 1.00 213.07 138 PHE A C 1
ATOM 1094 O O . PHE A 1 136 ? 114.671 141.994 101.978 1.00 213.38 138 PHE A O 1
ATOM 1102 N N . GLY A 1 137 ? 115.411 143.800 100.853 1.00 210.44 139 GLY A N 1
ATOM 1103 C CA . GLY A 1 137 ? 116.777 143.593 101.299 1.00 210.16 139 GLY A CA 1
ATOM 1104 C C . GLY A 1 137 ? 117.324 142.282 100.774 1.00 210.79 139 GLY A C 1
ATOM 1105 O O . GLY A 1 137 ? 117.149 141.930 99.602 1.00 210.52 139 GLY A O 1
ATOM 1106 N N . VAL A 1 138 ? 117.995 141.537 101.654 1.00 207.42 140 VAL A N 1
ATOM 1107 C CA . VAL A 1 138 ? 118.583 140.251 101.297 1.00 207.20 140 VAL A CA 1
ATOM 1108 C C . VAL A 1 138 ? 118.527 139.333 102.509 1.00 206.86 140 VAL A C 1
ATOM 1109 O O . VAL A 1 138 ? 118.413 139.781 103.652 1.00 206.42 140 VAL A O 1
ATOM 1113 N N . GLN A 1 139 ? 118.606 138.031 102.246 1.00 208.58 141 GLN A N 1
ATOM 1114 C CA . GLN A 1 139 ? 118.639 137.007 103.286 1.00 209.32 141 GLN A CA 1
ATOM 1115 C C . GLN A 1 139 ? 119.730 136.009 102.928 1.00 208.95 141 GLN A C 1
ATOM 1116 O O . GLN A 1 139 ? 119.579 135.233 101.979 1.00 208.18 141 GLN A O 1
ATOM 1122 N N . THR A 1 140 ? 120.825 136.032 103.678 1.00 201.29 142 THR A N 1
ATOM 1123 C CA . THR A 1 140 ? 121.977 135.187 103.410 1.00 201.38 142 THR A CA 1
ATOM 1124 C C . THR A 1 140 ? 122.029 134.022 104.393 1.00 199.80 142 THR A C 1
ATOM 1125 O O . THR A 1 140 ? 121.294 133.977 105.382 1.00 199.62 142 THR A O 1
ATOM 1129 N N . ALA A 1 141 ? 122.918 133.070 104.101 1.00 198.15 143 ALA A N 1
ATOM 1130 C CA . ALA A 1 141 ? 123.088 131.923 104.986 1.00 198.65 143 ALA A CA 1
ATOM 1131 C C . ALA A 1 141 ? 123.543 132.352 106.374 1.00 200.09 143 ALA A C 1
ATOM 1132 O O . ALA A 1 141 ? 123.065 131.812 107.377 1.00 200.60 143 ALA A O 1
ATOM 1134 N N . SER A 1 142 ? 124.464 133.314 106.453 1.00 197.53 144 SER A N 1
ATOM 1135 C CA . SER A 1 142 ? 124.869 133.837 107.753 1.00 196.63 144 SER A CA 1
ATOM 1136 C C . SER A 1 142 ? 123.696 134.501 108.463 1.00 198.57 144 SER A C 1
ATOM 1137 O O . SER A 1 142 ? 123.527 134.349 109.679 1.00 198.88 144 SER A O 1
ATOM 1140 N N . VAL A 1 143 ? 122.877 135.247 107.719 1.00 199.02 145 VAL A N 1
ATOM 1141 C CA . VAL A 1 143 ? 121.702 135.876 108.313 1.00 199.00 145 VAL A CA 1
ATOM 1142 C C . VAL A 1 143 ? 120.742 134.819 108.842 1.00 196.33 145 VAL A C 1
ATOM 1143 O O . VAL A 1 143 ? 120.190 134.956 109.940 1.00 194.63 145 VAL A O 1
ATOM 1147 N N . ILE A 1 144 ? 120.520 133.753 108.070 1.00 193.60 146 ILE A N 1
ATOM 1148 C CA . ILE A 1 144 ? 119.635 132.684 108.523 1.00 193.11 146 ILE A CA 1
ATOM 1149 C C . ILE A 1 144 ? 120.187 132.032 109.782 1.00 193.11 146 ILE A C 1
ATOM 1150 O O . ILE A 1 144 ? 119.443 131.746 110.726 1.00 195.24 146 ILE A O 1
ATOM 1155 N N . ALA A 1 145 ? 121.496 131.775 109.813 1.00 188.59 147 ALA A N 1
ATOM 1156 C CA . ALA A 1 145 ? 122.095 131.151 110.988 1.00 188.63 147 ALA A CA 1
ATOM 1157 C C . ALA A 1 145 ? 121.956 132.041 112.216 1.00 190.29 147 ALA A C 1
ATOM 1158 O O . ALA A 1 145 ? 121.636 131.559 113.309 1.00 189.44 147 ALA A O 1
ATOM 1160 N N . VAL A 1 146 ? 122.188 133.345 112.058 1.00 189.21 148 VAL A N 1
ATOM 1161 C CA . VAL A 1 146 ? 122.080 134.255 113.194 1.00 187.18 148 VAL A CA 1
ATOM 1162 C C . VAL A 1 146 ? 120.636 134.354 113.671 1.00 186.66 148 VAL A C 1
ATOM 1163 O O . VAL A 1 146 ? 120.371 134.385 114.878 1.00 184.57 148 VAL A O 1
ATOM 1167 N N . LEU A 1 147 ? 119.680 134.415 112.741 1.00 182.14 149 LEU A N 1
ATOM 1168 C CA . LEU A 1 147 ? 118.280 134.455 113.147 1.00 180.26 149 LEU A CA 1
ATOM 1169 C C . LEU A 1 147 ? 117.865 133.167 113.845 1.00 179.27 149 LEU A C 1
ATOM 1170 O O . LEU A 1 147 ? 117.097 133.207 114.811 1.00 180.10 149 LEU A O 1
ATOM 1175 N N . GLY A 1 148 ? 118.353 132.019 113.372 1.00 173.95 150 GLY A N 1
ATOM 1176 C CA . GLY A 1 148 ? 118.071 130.771 114.060 1.00 171.64 150 GLY A CA 1
ATOM 1177 C C . GLY A 1 148 ? 118.673 130.731 115.451 1.00 173.77 150 GLY A C 1
ATOM 1178 O O . GLY A 1 148 ? 118.054 130.226 116.390 1.00 176.13 150 GLY A O 1
ATOM 1179 N N . ALA A 1 149 ? 119.889 131.260 115.603 1.00 173.79 151 ALA A N 1
ATOM 1180 C CA . ALA A 1 149 ? 120.493 131.343 116.929 1.00 173.47 151 ALA A CA 1
ATOM 1181 C C . ALA A 1 149 ? 119.677 132.244 117.846 1.00 174.72 151 ALA A C 1
ATOM 1182 O O . ALA A 1 149 ? 119.481 131.929 119.026 1.00 175.23 151 ALA A O 1
ATOM 1184 N N . ALA A 1 150 ? 119.197 133.373 117.322 1.00 169.01 152 ALA A N 1
ATOM 1185 C CA . ALA A 1 150 ? 118.353 134.259 118.118 1.00 168.09 152 ALA A CA 1
ATOM 1186 C C . ALA A 1 150 ? 117.058 133.567 118.524 1.00 168.60 152 ALA A C 1
ATOM 1187 O O . ALA A 1 150 ? 116.610 133.694 119.669 1.00 168.75 152 ALA A O 1
ATOM 1189 N N . GLY A 1 151 ? 116.442 132.835 117.596 1.00 165.96 153 GLY A N 1
ATOM 1190 C CA . GLY A 1 151 ? 115.237 132.096 117.931 1.00 163.51 153 GLY A CA 1
ATOM 1191 C C . GLY A 1 151 ? 115.483 131.032 118.981 1.00 163.51 153 GLY A C 1
ATOM 1192 O O . GLY A 1 151 ? 114.664 130.830 119.879 1.00 168.64 153 GLY A O 1
ATOM 1193 N N . LEU A 1 152 ? 116.613 130.331 118.879 1.00 157.68 154 LEU A N 1
ATOM 1194 C CA . LEU A 1 152 ? 116.963 129.339 119.889 1.00 158.72 154 LEU A CA 1
ATOM 1195 C C . LEU A 1 152 ? 117.170 129.989 121.251 1.00 161.90 154 LEU A C 1
ATOM 1196 O O . LEU A 1 152 ? 116.729 129.454 122.274 1.00 165.01 154 LEU A O 1
ATOM 1201 N N . ALA A 1 153 ? 117.847 131.137 121.285 1.00 156.87 155 ALA A N 1
ATOM 1202 C CA . ALA A 1 153 ? 118.044 131.845 122.544 1.00 156.87 155 ALA A CA 1
ATOM 1203 C C . ALA A 1 153 ? 116.708 132.256 123.148 1.00 157.61 155 ALA A C 1
ATOM 1204 O O . ALA A 1 153 ? 116.473 132.091 124.351 1.00 158.69 155 ALA A O 1
ATOM 1206 N N . VAL A 1 154 ? 115.809 132.789 122.317 1.00 149.52 156 VAL A N 1
ATOM 1207 C CA . VAL A 1 154 ? 114.493 133.187 122.798 1.00 149.82 156 VAL A CA 1
ATOM 1208 C C . VAL A 1 154 ? 113.707 131.993 123.318 1.00 151.44 156 VAL A C 1
ATOM 1209 O O . VAL A 1 154 ? 113.057 132.088 124.364 1.00 155.35 156 VAL A O 1
ATOM 1213 N N . GLY A 1 155 ? 113.748 130.867 122.613 1.00 147.72 157 GLY A N 1
ATOM 1214 C CA . GLY A 1 155 ? 113.055 129.673 123.052 1.00 147.54 157 GLY A CA 1
ATOM 1215 C C . GLY A 1 155 ? 113.589 129.144 124.365 1.00 148.03 157 GLY A C 1
ATOM 1216 O O . GLY A 1 155 ? 112.818 128.747 125.243 1.00 152.89 157 GLY A O 1
ATOM 1217 N N . LEU A 1 156 ? 114.915 129.131 124.512 1.00 148.60 158 LEU A N 1
ATOM 1218 C CA . LEU A 1 156 ? 115.514 128.720 125.775 1.00 154.80 158 LEU A CA 1
ATOM 1219 C C . LEU A 1 156 ? 115.139 129.658 126.912 1.00 155.63 158 LEU A C 1
ATOM 1220 O O . LEU A 1 156 ? 114.907 129.195 128.033 1.00 156.18 158 LEU A O 1
ATOM 1225 N N . ALA A 1 157 ? 115.079 130.964 126.650 1.00 140.75 159 ALA A N 1
ATOM 1226 C CA . ALA A 1 157 ? 114.677 131.909 127.686 1.00 138.16 159 ALA A CA 1
ATOM 1227 C C . ALA A 1 157 ? 113.240 131.664 128.127 1.00 141.86 159 ALA A C 1
ATOM 1228 O O . ALA A 1 157 ? 112.925 131.735 129.320 1.00 144.79 159 ALA A O 1
ATOM 1230 N N . LEU A 1 158 ? 112.353 131.371 127.177 1.00 136.64 160 LEU A N 1
ATOM 1231 C CA . LEU A 1 158 ? 110.936 131.208 127.475 1.00 131.88 160 LEU A CA 1
ATOM 1232 C C . LEU A 1 158 ? 110.620 129.798 127.956 1.00 134.39 160 LEU A C 1
ATOM 1233 O O . LEU A 1 158 ? 109.458 129.383 127.950 1.00 136.52 160 LEU A O 1
ATOM 1238 N N . GLN A 1 159 ? 111.644 129.050 128.369 1.00 141.00 161 GLN A N 1
ATOM 1239 C CA . GLN A 1 159 ? 111.411 127.684 128.825 1.00 138.44 161 GLN A CA 1
ATOM 1240 C C . GLN A 1 159 ? 110.544 127.653 130.078 1.00 142.67 161 GLN A C 1
ATOM 1241 O O . GLN A 1 159 ? 109.630 126.828 130.184 1.00 144.41 161 GLN A O 1
ATOM 1247 N N . GLY A 1 160 ? 110.810 128.543 131.035 1.00 137.36 162 GLY A N 1
ATOM 1248 C CA . GLY A 1 160 ? 110.059 128.519 132.281 1.00 133.01 162 GLY A CA 1
ATOM 1249 C C . GLY A 1 160 ? 108.587 128.828 132.084 1.00 134.32 162 GLY A C 1
ATOM 1250 O O . GLY A 1 160 ? 107.717 128.149 132.635 1.00 142.05 162 GLY A O 1
ATOM 1251 N N . SER A 1 161 ? 108.289 129.864 131.300 1.00 129.68 163 SER A N 1
ATOM 1252 C CA . SER A 1 161 ? 106.896 130.226 131.061 1.00 130.99 163 SER A CA 1
ATOM 1253 C C . SER A 1 161 ? 106.149 129.127 130.318 1.00 133.99 163 SER A C 1
ATOM 1254 O O . SER A 1 161 ? 104.993 128.835 130.643 1.00 139.46 163 SER A O 1
ATOM 1257 N N . LEU A 1 162 ? 106.783 128.510 129.320 1.00 131.66 164 LEU A N 1
ATOM 1258 C CA . LEU A 1 162 ? 106.138 127.412 128.609 1.00 133.18 164 LEU A CA 1
ATOM 1259 C C . LEU A 1 162 ? 105.912 126.219 129.529 1.00 136.77 164 LEU A C 1
ATOM 1260 O O . LEU A 1 162 ? 104.870 125.555 129.451 1.00 141.34 164 LEU A O 1
ATOM 1265 N N . SER A 1 163 ? 106.877 125.925 130.402 1.00 122.27 165 SER A N 1
ATOM 1266 C CA . SER A 1 163 ? 106.696 124.845 131.365 1.00 118.37 165 SER A CA 1
ATOM 1267 C C . SER A 1 163 ? 105.516 125.131 132.281 1.00 120.10 165 SER A C 1
ATOM 1268 O O . SER A 1 163 ? 104.705 124.243 132.568 1.00 125.00 165 SER A O 1
ATOM 1271 N N . ASN A 1 164 ? 105.404 126.375 132.751 1.00 115.57 166 ASN A N 1
ATOM 1272 C CA . ASN A 1 164 ? 104.274 126.742 133.597 1.00 108.81 166 ASN A CA 1
ATOM 1273 C C . ASN A 1 164 ? 102.957 126.607 132.845 1.00 110.97 166 ASN A C 1
ATOM 1274 O O . ASN A 1 164 ? 101.958 126.150 133.408 1.00 123.07 166 ASN A O 1
ATOM 1279 N N . LEU A 1 165 ? 102.933 127.006 131.574 1.00 123.52 167 LEU A N 1
ATOM 1280 C CA . LEU A 1 165 ? 101.712 126.882 130.783 1.00 123.42 167 LEU A CA 1
ATOM 1281 C C . LEU A 1 165 ? 101.301 125.422 130.630 1.00 128.36 167 LEU A C 1
ATOM 1282 O O . LEU A 1 165 ? 100.123 125.072 130.782 1.00 132.83 167 LEU A O 1
ATOM 1287 N N . ALA A 1 166 ? 102.265 124.552 130.326 1.00 130.88 168 ALA A N 1
ATOM 1288 C CA . ALA A 1 166 ? 101.960 123.131 130.186 1.00 126.80 168 ALA A CA 1
ATOM 1289 C C . ALA A 1 166 ? 101.467 122.545 131.503 1.00 129.01 168 ALA A C 1
ATOM 1290 O O . ALA A 1 166 ? 100.508 121.763 131.532 1.00 129.88 168 ALA A O 1
ATOM 1292 N N . ALA A 1 167 ? 102.116 122.914 132.610 1.00 116.33 169 ALA A N 1
ATOM 1293 C CA . ALA A 1 167 ? 101.688 122.421 133.913 1.00 109.40 169 ALA A CA 1
ATOM 1294 C C . ALA A 1 167 ? 100.278 122.891 134.240 1.00 110.76 169 ALA A C 1
ATOM 1295 O O . ALA A 1 167 ? 99.476 122.132 134.792 1.00 117.64 169 ALA A O 1
ATOM 1297 N N . GLY A 1 168 ? 99.960 124.145 133.919 1.00 111.51 170 GLY A N 1
ATOM 1298 C CA . GLY A 1 168 ? 98.615 124.636 134.154 1.00 112.20 170 GLY A CA 1
ATOM 1299 C C . GLY A 1 168 ? 97.580 123.904 133.325 1.00 117.68 170 GLY A C 1
ATOM 1300 O O . GLY A 1 168 ? 96.490 123.591 133.810 1.00 124.81 170 GLY A O 1
ATOM 1301 N N . VAL A 1 169 ? 97.907 123.616 132.064 1.00 128.13 171 VAL A N 1
ATOM 1302 C CA . VAL A 1 169 ? 96.990 122.849 131.225 1.00 128.17 171 VAL A CA 1
ATOM 1303 C C . VAL A 1 169 ? 96.752 121.471 131.829 1.00 125.05 171 VAL A C 1
ATOM 1304 O O . VAL A 1 169 ? 95.615 120.988 131.898 1.00 123.06 171 VAL A O 1
ATOM 1308 N N . LEU A 1 170 ? 97.825 120.816 132.277 1.00 122.44 172 LEU A N 1
ATOM 1309 C CA . LEU A 1 170 ? 97.682 119.499 132.890 1.00 120.15 172 LEU A CA 1
ATOM 1310 C C . LEU A 1 170 ? 96.823 119.565 134.147 1.00 123.21 172 LEU A C 1
ATOM 1311 O O . LEU A 1 170 ? 95.939 118.727 134.355 1.00 124.06 172 LEU A O 1
ATOM 1316 N N . LEU A 1 171 ? 97.068 120.562 135.001 1.00 123.97 173 LEU A N 1
ATOM 1317 C CA . LEU A 1 171 ? 96.283 120.705 136.223 1.00 120.15 173 LEU A CA 1
ATOM 1318 C C . LEU A 1 171 ? 94.820 120.981 135.918 1.00 120.73 173 LEU A C 1
ATOM 1319 O O . LEU A 1 171 ? 93.938 120.578 136.683 1.00 122.10 173 LEU A O 1
ATOM 1324 N N . VAL A 1 172 ? 94.541 121.684 134.822 1.00 132.39 174 VAL A N 1
ATOM 1325 C CA . VAL A 1 172 ? 93.154 121.892 134.428 1.00 131.72 174 VAL A CA 1
ATOM 1326 C C . VAL A 1 172 ? 92.528 120.594 133.933 1.00 134.07 174 VAL A C 1
ATOM 1327 O O . VAL A 1 172 ? 91.364 120.310 134.238 1.00 134.57 174 VAL A O 1
ATOM 1331 N N . MET A 1 173 ? 93.269 119.790 133.169 1.00 146.00 175 MET A N 1
ATOM 1332 C CA . MET A 1 173 ? 92.724 118.540 132.652 1.00 145.77 175 MET A CA 1
ATOM 1333 C C . MET A 1 173 ? 92.593 117.505 133.762 1.00 145.74 175 MET A C 1
ATOM 1334 O O . MET A 1 173 ? 91.480 117.094 134.104 1.00 147.41 175 MET A O 1
ATOM 1339 N N . PHE A 1 174 ? 93.718 117.079 134.332 1.00 141.05 176 PHE A N 1
ATOM 1340 C CA . PHE A 1 174 ? 93.672 116.257 135.533 1.00 139.18 176 PHE A CA 1
ATOM 1341 C C . PHE A 1 174 ? 93.482 117.157 136.745 1.00 145.64 176 PHE A C 1
ATOM 1342 O O . PHE A 1 174 ? 94.218 118.130 136.927 1.00 152.47 176 PHE A O 1
ATOM 1350 N N . ARG A 1 175 ? 92.501 116.834 137.576 1.00 140.83 177 ARG A N 1
ATOM 1351 C CA . ARG A 1 175 ? 92.178 117.733 138.674 1.00 140.87 177 ARG A CA 1
ATOM 1352 C C . ARG A 1 175 ? 92.618 117.150 140.010 1.00 145.44 177 ARG A C 1
ATOM 1353 O O . ARG A 1 175 ? 91.796 116.584 140.741 1.00 147.85 177 ARG A O 1
ATOM 1361 N N . PRO A 1 176 ? 93.899 117.266 140.366 1.00 118.23 178 PRO A N 1
ATOM 1362 C CA . PRO A 1 176 ? 94.315 116.866 141.717 1.00 117.56 178 PRO A CA 1
ATOM 1363 C C . PRO A 1 176 ? 93.694 117.723 142.800 1.00 122.75 178 PRO A C 1
ATOM 1364 O O . PRO A 1 176 ? 93.624 117.287 143.955 1.00 125.71 178 PRO A O 1
ATOM 1368 N N . PHE A 1 177 ? 93.243 118.929 142.464 1.00 117.39 179 PHE A N 1
ATOM 1369 C CA . PHE A 1 177 ? 92.605 119.816 143.424 1.00 112.80 179 PHE A CA 1
ATOM 1370 C C . PHE A 1 177 ? 91.711 120.784 142.668 1.00 113.02 179 PHE A C 1
ATOM 1371 O O . PHE A 1 177 ? 91.879 121.002 141.466 1.00 120.16 179 PHE A O 1
ATOM 1379 N N . ARG A 1 178 ? 90.759 121.365 143.390 1.00 132.22 180 ARG A N 1
ATOM 1380 C CA . ARG A 1 178 ? 89.817 122.313 142.819 1.00 135.55 180 ARG A CA 1
ATOM 1381 C C . ARG A 1 178 ? 89.676 123.511 143.746 1.00 138.58 180 ARG A C 1
ATOM 1382 O O . ARG A 1 178 ? 90.048 123.462 144.920 1.00 140.65 180 ARG A O 1
ATOM 1390 N N . ALA A 1 179 ? 89.129 124.594 143.199 1.00 123.75 181 ALA A N 1
ATOM 1391 C CA . ALA A 1 179 ? 88.930 125.814 143.969 1.00 123.93 181 ALA A CA 1
ATOM 1392 C C . ALA A 1 179 ? 88.085 125.540 145.206 1.00 126.66 181 ALA A C 1
ATOM 1393 O O . ALA A 1 179 ? 86.909 125.179 145.095 1.00 124.90 181 ALA A O 1
ATOM 1395 N N . GLY A 1 180 ? 88.674 125.708 146.387 1.00 128.96 182 GLY A N 1
ATOM 1396 C CA . GLY A 1 180 ? 87.956 125.491 147.626 1.00 125.29 182 GLY A CA 1
ATOM 1397 C C . GLY A 1 180 ? 88.402 124.250 148.369 1.00 125.66 182 GLY A C 1
ATOM 1398 O O . GLY A 1 180 ? 87.767 123.840 149.345 1.00 130.23 182 GLY A O 1
ATOM 1399 N N . GLU A 1 181 ? 89.495 123.644 147.919 1.00 119.30 183 GLU A N 1
ATOM 1400 C CA . GLU A 1 181 ? 89.999 122.397 148.479 1.00 122.23 183 GLU A CA 1
ATOM 1401 C C . GLU A 1 181 ? 91.313 122.665 149.199 1.00 120.19 183 GLU A C 1
ATOM 1402 O O . GLU A 1 181 ? 92.241 123.230 148.612 1.00 129.07 183 GLU A O 1
ATOM 1408 N N . TYR A 1 182 ? 91.391 122.258 150.462 1.00 109.50 184 TYR A N 1
ATOM 1409 C CA . TYR A 1 182 ? 92.627 122.408 151.218 1.00 112.63 184 TYR A CA 1
ATOM 1410 C C . TYR A 1 182 ? 93.684 121.459 150.671 1.00 115.68 184 TYR A C 1
ATOM 1411 O O . TYR A 1 182 ? 93.439 120.258 150.534 1.00 125.90 184 TYR A O 1
ATOM 1420 N N . VAL A 1 183 ? 94.863 121.996 150.359 1.00 99.24 185 VAL A N 1
ATOM 1421 C CA . VAL A 1 183 ? 95.944 121.226 149.759 1.00 100.40 185 VAL A CA 1
ATOM 1422 C C . VAL A 1 183 ? 97.265 121.650 150.386 1.00 98.22 185 VAL A C 1
ATOM 1423 O O . VAL A 1 183 ? 97.352 122.649 151.101 1.00 107.72 185 VAL A O 1
ATOM 1427 N N . ASP A 1 184 ? 98.307 120.867 150.103 1.00 109.96 186 ASP A N 1
ATOM 1428 C CA . ASP A 1 184 ? 99.667 121.141 150.575 1.00 117.22 186 ASP A CA 1
ATOM 1429 C C . ASP A 1 184 ? 100.599 120.954 149.380 1.00 124.79 186 ASP A C 1
ATOM 1430 O O . ASP A 1 184 ? 101.072 119.846 149.115 1.00 126.64 186 ASP A O 1
ATOM 1435 N N . LEU A 1 185 ? 100.861 122.047 148.664 1.00 119.57 187 LEU A N 1
ATOM 1436 C CA . LEU A 1 185 ? 101.661 122.005 147.440 1.00 112.83 187 LEU A CA 1
ATOM 1437 C C . LEU A 1 185 ? 103.134 122.240 147.776 1.00 120.95 187 LEU A C 1
ATOM 1438 O O . LEU A 1 185 ? 103.708 123.306 147.541 1.00 120.88 187 LEU A O 1
ATOM 1443 N N . GLY A 1 186 ? 103.750 121.205 148.340 1.00 133.83 188 GLY A N 1
ATOM 1444 C CA . GLY A 1 186 ? 105.171 121.237 148.625 1.00 134.25 188 GLY A CA 1
ATOM 1445 C C . GLY A 1 186 ? 105.572 122.237 149.689 1.00 137.88 188 GLY A C 1
ATOM 1446 O O . GLY A 1 186 ? 106.266 123.216 149.399 1.00 130.52 188 GLY A O 1
ATOM 1447 N N . GLY A 1 187 ? 105.144 122.002 150.927 1.00 143.28 189 GLY A N 1
ATOM 1448 C CA . GLY A 1 187 ? 105.517 122.847 152.041 1.00 139.78 189 GLY A CA 1
ATOM 1449 C C . GLY A 1 187 ? 104.606 124.025 152.301 1.00 140.42 189 GLY A C 1
ATOM 1450 O O . GLY A 1 187 ? 104.804 124.730 153.299 1.00 144.34 189 GLY A O 1
ATOM 1451 N N . VAL A 1 188 ? 103.618 124.265 151.444 1.00 126.06 190 VAL A N 1
ATOM 1452 C CA . VAL A 1 188 ? 102.662 125.349 151.630 1.00 126.34 190 VAL A CA 1
ATOM 1453 C C . VAL A 1 188 ? 101.260 124.765 151.571 1.00 126.23 190 VAL A C 1
ATOM 1454 O O . VAL A 1 188 ? 100.926 124.019 150.645 1.00 132.23 190 VAL A O 1
ATOM 1458 N N . ALA A 1 189 ? 100.439 125.104 152.560 1.00 113.10 191 ALA A N 1
ATOM 1459 C CA . ALA A 1 189 ? 99.088 124.576 152.658 1.00 116.34 191 ALA A CA 1
ATOM 1460 C C . ALA A 1 189 ? 98.099 125.723 152.782 1.00 114.06 191 ALA A C 1
ATOM 1461 O O . ALA A 1 189 ? 98.382 126.729 153.438 1.00 123.51 191 ALA A O 1
ATOM 1463 N N . GLY A 1 190 ? 96.942 125.564 152.149 1.00 93.60 192 GLY A N 1
ATOM 1464 C CA . GLY A 1 190 ? 95.898 126.565 152.211 1.00 93.40 192 GLY A CA 1
ATOM 1465 C C . GLY A 1 190 ? 94.788 126.301 151.217 1.00 95.38 192 GLY A C 1
ATOM 1466 O O . GLY A 1 190 ? 94.979 125.559 150.252 1.00 107.52 192 GLY A O 1
ATOM 1467 N N . THR A 1 191 ? 93.622 126.899 151.443 1.00 87.67 193 THR A N 1
ATOM 1468 C CA . THR A 1 191 ? 92.511 126.734 150.517 1.00 94.15 193 THR A CA 1
ATOM 1469 C C . THR A 1 191 ? 92.883 127.274 149.144 1.00 102.64 193 THR A C 1
ATOM 1470 O O . THR A 1 191 ? 93.453 128.360 149.019 1.00 113.49 193 THR A O 1
ATOM 1474 N N . VAL A 1 192 ? 92.556 126.508 148.111 1.00 107.78 194 VAL A N 1
ATOM 1475 C CA . VAL A 1 192 ? 92.850 126.890 146.735 1.00 104.30 194 VAL A CA 1
ATOM 1476 C C . VAL A 1 192 ? 91.778 127.857 146.256 1.00 109.44 194 VAL A C 1
ATOM 1477 O O . VAL A 1 192 ? 90.582 127.548 146.300 1.00 113.59 194 VAL A O 1
ATOM 1481 N N . LEU A 1 193 ? 92.205 129.031 145.796 1.00 114.59 195 LEU A N 1
ATOM 1482 C CA . LEU A 1 193 ? 91.284 130.058 145.330 1.00 113.24 195 LEU A CA 1
ATOM 1483 C C . LEU A 1 193 ? 91.005 129.982 143.839 1.00 118.00 195 LEU A C 1
ATOM 1484 O O . LEU A 1 193 ? 89.863 130.199 143.423 1.00 119.79 195 LEU A O 1
ATOM 1489 N N . SER A 1 194 ? 92.016 129.685 143.026 1.00 117.20 196 SER A N 1
ATOM 1490 C CA . SER A 1 194 ? 91.829 129.613 141.584 1.00 115.63 196 SER A CA 1
ATOM 1491 C C . SER A 1 194 ? 93.066 129.054 140.898 1.00 115.07 196 SER A C 1
ATOM 1492 O O . SER A 1 194 ? 94.194 129.334 141.313 1.00 116.84 196 SER A O 1
ATOM 1495 N N . VAL A 1 195 ? 92.865 128.265 139.847 1.00 120.29 197 VAL A N 1
ATOM 1496 C CA . VAL A 1 195 ? 93.953 127.746 139.027 1.00 121.25 197 VAL A CA 1
ATOM 1497 C C . VAL A 1 195 ? 93.962 128.512 137.713 1.00 121.80 197 VAL A C 1
ATOM 1498 O O . VAL A 1 195 ? 92.939 128.583 137.020 1.00 124.92 197 VAL A O 1
ATOM 1502 N N . GLN A 1 196 ? 95.106 129.089 137.372 1.00 122.69 198 GLN A N 1
ATOM 1503 C CA . GLN A 1 196 ? 95.245 129.906 136.177 1.00 124.76 198 GLN A CA 1
ATOM 1504 C C . GLN A 1 196 ? 96.255 129.262 135.229 1.00 132.33 198 GLN A C 1
ATOM 1505 O O . GLN A 1 196 ? 96.762 128.164 135.476 1.00 137.34 198 GLN A O 1
ATOM 1511 N N . ILE A 1 197 ? 96.544 129.959 134.131 1.00 136.34 199 ILE A N 1
ATOM 1512 C CA . ILE A 1 197 ? 97.414 129.402 133.100 1.00 134.42 199 ILE A CA 1
ATOM 1513 C C . ILE A 1 197 ? 98.835 129.243 133.626 1.00 133.91 199 ILE A C 1
ATOM 1514 O O . ILE A 1 197 ? 99.459 128.188 133.470 1.00 137.10 199 ILE A O 1
ATOM 1519 N N . PHE A 1 198 ? 99.367 130.287 134.259 1.00 129.89 200 PHE A N 1
ATOM 1520 C CA . PHE A 1 198 ? 100.760 130.269 134.687 1.00 134.88 200 PHE A CA 1
ATOM 1521 C C . PHE A 1 198 ? 100.934 129.930 136.160 1.00 136.22 200 PHE A C 1
ATOM 1522 O O . PHE A 1 198 ? 101.964 129.359 136.534 1.00 136.34 200 PHE A O 1
ATOM 1530 N N . SER A 1 199 ? 99.963 130.265 137.005 1.00 130.25 201 SER A N 1
ATOM 1531 C CA . SER A 1 199 ? 100.086 130.005 138.430 1.00 123.39 201 SER A CA 1
ATOM 1532 C C . SER A 1 199 ? 98.702 129.917 139.051 1.00 123.28 201 SER A C 1
ATOM 1533 O O . SER A 1 199 ? 97.707 130.352 138.466 1.00 129.25 201 SER A O 1
ATOM 1536 N N . THR A 1 200 ? 98.652 129.347 140.251 1.00 112.40 202 THR A N 1
ATOM 1537 C CA . THR A 1 200 ? 97.423 129.229 141.019 1.00 119.98 202 THR A CA 1
ATOM 1538 C C . THR A 1 200 ? 97.565 129.980 142.335 1.00 114.18 202 THR A C 1
ATOM 1539 O O . THR A 1 200 ? 98.658 130.073 142.900 1.00 115.07 202 THR A O 1
ATOM 1543 N N . THR A 1 201 ? 96.447 130.514 142.818 1.00 113.53 203 THR A N 1
ATOM 1544 C CA . THR A 1 201 ? 96.413 131.339 144.021 1.00 110.69 203 THR A CA 1
ATOM 1545 C C . THR A 1 201 ? 95.729 130.558 145.134 1.00 115.95 203 THR A C 1
ATOM 1546 O O . THR A 1 201 ? 94.594 130.098 144.969 1.00 121.65 203 THR A O 1
ATOM 1550 N N . MET A 1 202 ? 96.413 130.416 146.265 1.00 112.16 204 MET A N 1
ATOM 1551 C CA . MET A 1 202 ? 95.860 129.787 147.453 1.00 108.13 204 MET A CA 1
ATOM 1552 C C . MET A 1 202 ? 95.951 130.747 148.630 1.00 112.40 204 MET A C 1
ATOM 1553 O O . MET A 1 202 ? 96.830 131.609 148.690 1.00 121.99 204 MET A O 1
ATOM 1558 N N . ARG A 1 203 ? 95.028 130.589 149.574 1.00 106.00 205 ARG A N 1
ATOM 1559 C CA . ARG A 1 203 ? 94.965 131.427 150.769 1.00 101.71 205 ARG A CA 1
ATOM 1560 C C . ARG A 1 203 ? 95.239 130.549 151.984 1.00 106.72 205 ARG A C 1
ATOM 1561 O O . ARG A 1 203 ? 94.402 129.727 152.366 1.00 118.81 205 ARG A O 1
ATOM 1569 N N . THR A 1 204 ? 96.409 130.727 152.594 1.00 95.37 206 THR A N 1
ATOM 1570 C CA . THR A 1 204 ? 96.786 129.941 153.760 1.00 98.38 206 THR A CA 1
ATOM 1571 C C . THR A 1 204 ? 95.802 130.167 154.900 1.00 104.11 206 THR A C 1
ATOM 1572 O O . THR A 1 204 ? 95.079 131.167 154.912 1.00 112.83 206 THR A O 1
ATOM 1576 N N . ALA A 1 205 ? 95.765 129.241 155.862 1.00 112.44 207 ALA A N 1
ATOM 1577 C CA . ALA A 1 205 ? 94.861 129.383 156.997 1.00 112.10 207 ALA A CA 1
ATOM 1578 C C . ALA A 1 205 ? 95.143 130.643 157.800 1.00 112.50 207 ALA A C 1
ATOM 1579 O O . ALA A 1 205 ? 94.232 131.169 158.448 1.00 108.37 207 ALA A O 1
ATOM 1581 N N . ASP A 1 206 ? 96.382 131.134 157.773 1.00 120.45 208 ASP A N 1
ATOM 1582 C CA . ASP A 1 206 ? 96.705 132.373 158.466 1.00 110.63 208 ASP A CA 1
ATOM 1583 C C . ASP A 1 206 ? 95.921 133.539 157.876 1.00 111.01 208 ASP A C 1
ATOM 1584 O O . ASP A 1 206 ? 95.409 134.379 158.622 1.00 117.37 208 ASP A O 1
ATOM 1589 N N . GLY A 1 207 ? 95.806 133.602 156.552 1.00 104.80 209 GLY A N 1
ATOM 1590 C CA . GLY A 1 207 ? 95.022 134.638 155.915 1.00 98.54 209 GLY A CA 1
ATOM 1591 C C . GLY A 1 207 ? 95.758 135.373 154.815 1.00 106.60 209 GLY A C 1
ATOM 1592 O O . GLY A 1 207 ? 95.266 136.381 154.299 1.00 111.66 209 GLY A O 1
ATOM 1593 N N . LYS A 1 208 ? 96.934 134.881 154.444 1.00 104.55 210 LYS A N 1
ATOM 1594 C CA . LYS A 1 208 ? 97.763 135.510 153.430 1.00 100.52 210 LYS A CA 1
ATOM 1595 C C . LYS A 1 208 ? 97.662 134.749 152.115 1.00 105.20 210 LYS A C 1
ATOM 1596 O O . LYS A 1 208 ? 97.448 133.535 152.093 1.00 115.54 210 LYS A O 1
ATOM 1602 N N . ILE A 1 209 ? 97.821 135.480 151.018 1.00 102.13 211 ILE A N 1
ATOM 1603 C CA . ILE A 1 209 ? 97.684 134.931 149.674 1.00 93.34 211 ILE A CA 1
ATOM 1604 C C . ILE A 1 209 ? 99.048 134.492 149.168 1.00 96.88 211 ILE A C 1
ATOM 1605 O O . ILE A 1 209 ? 100.032 135.233 149.266 1.00 113.17 211 ILE A O 1
ATOM 1610 N N . ILE A 1 210 ? 99.110 133.282 148.621 1.00 95.75 212 ILE A N 1
ATOM 1611 C CA . ILE A 1 210 ? 100.338 132.723 148.070 1.00 96.37 212 ILE A CA 1
ATOM 1612 C C . ILE A 1 210 ? 100.094 132.355 146.615 1.00 104.10 212 ILE A C 1
ATOM 1613 O O . ILE A 1 210 ? 99.070 131.749 146.282 1.00 111.34 212 ILE A O 1
ATOM 1618 N N . VAL A 1 211 ? 101.034 132.725 145.750 1.00 106.60 213 VAL A N 1
ATOM 1619 C CA . VAL A 1 211 ? 100.960 132.441 144.322 1.00 104.47 213 VAL A CA 1
ATOM 1620 C C . VAL A 1 211 ? 102.101 131.496 143.976 1.00 108.54 213 VAL A C 1
ATOM 1621 O O . VAL A 1 211 ? 103.268 131.801 144.248 1.00 116.96 213 VAL A O 1
ATOM 1625 N N . ILE A 1 212 ? 101.766 130.357 143.380 1.00 107.92 214 ILE A N 1
ATOM 1626 C CA . ILE A 1 212 ? 102.758 129.330 143.073 1.00 111.72 214 ILE A CA 1
ATOM 1627 C C . ILE A 1 212 ? 102.761 129.055 141.574 1.00 114.76 214 ILE A C 1
ATOM 1628 O O . ILE A 1 212 ? 101.691 128.862 140.979 1.00 117.26 214 ILE A O 1
ATOM 1633 N N . PRO A 1 213 ? 103.922 129.033 140.925 1.00 112.24 215 PRO A N 1
ATOM 1634 C CA . PRO A 1 213 ? 103.969 128.652 139.509 1.00 114.84 215 PRO A CA 1
ATOM 1635 C C . PRO A 1 213 ? 103.498 127.221 139.303 1.00 117.76 215 PRO A C 1
ATOM 1636 O O . PRO A 1 213 ? 103.761 126.334 140.118 1.00 120.35 215 PRO A O 1
ATOM 1640 N N . ASN A 1 214 ? 102.799 127.001 138.188 1.00 116.54 216 ASN A N 1
ATOM 1641 C CA . ASN A 1 214 ? 102.218 125.688 137.926 1.00 107.95 216 ASN A CA 1
ATOM 1642 C C . ASN A 1 214 ? 103.286 124.623 137.715 1.00 113.04 216 ASN A C 1
ATOM 1643 O O . ASN A 1 214 ? 103.095 123.468 138.114 1.00 124.02 216 ASN A O 1
ATOM 1648 N N . GLY A 1 215 ? 104.403 124.978 137.082 1.00 111.35 217 GLY A N 1
ATOM 1649 C CA . GLY A 1 215 ? 105.448 123.993 136.853 1.00 110.52 217 GLY A CA 1
ATOM 1650 C C . GLY A 1 215 ? 106.004 123.434 138.147 1.00 115.67 217 GLY A C 1
ATOM 1651 O O . GLY A 1 215 ? 106.211 122.225 138.281 1.00 122.55 217 GLY A O 1
ATOM 1652 N N . LYS A 1 216 ? 106.247 124.310 139.123 1.00 119.96 218 LYS A N 1
ATOM 1653 C CA . LYS A 1 216 ? 106.735 123.853 140.418 1.00 119.00 218 LYS A CA 1
ATOM 1654 C C . LYS A 1 216 ? 105.730 122.926 141.086 1.00 120.26 218 LYS A C 1
ATOM 1655 O O . LYS A 1 216 ? 106.110 121.928 141.707 1.00 121.21 218 LYS A O 1
ATOM 1661 N N . ILE A 1 217 ? 104.441 123.242 140.973 1.00 107.01 219 ILE A N 1
ATOM 1662 C CA . ILE A 1 217 ? 103.388 122.415 141.548 1.00 98.61 219 ILE A CA 1
ATOM 1663 C C . ILE A 1 217 ? 103.429 121.029 140.925 1.00 104.38 219 ILE A C 1
ATOM 1664 O O . ILE A 1 217 ? 103.430 120.016 141.633 1.00 112.25 219 ILE A O 1
ATOM 1669 N N . ILE A 1 218 ? 103.464 120.976 139.596 1.00 113.84 220 ILE A N 1
ATOM 1670 C CA . ILE A 1 218 ? 103.423 119.710 138.874 1.00 108.91 220 ILE A CA 1
ATOM 1671 C C . ILE A 1 218 ? 104.680 118.901 139.161 1.00 110.53 220 ILE A C 1
ATOM 1672 O O . ILE A 1 218 ? 104.659 117.667 139.115 1.00 114.15 220 ILE A O 1
ATOM 1677 N N . ALA A 1 219 ? 105.784 119.585 139.459 1.00 116.58 221 ALA A N 1
ATOM 1678 C CA . ALA A 1 219 ? 107.063 118.930 139.693 1.00 116.88 221 ALA A CA 1
ATOM 1679 C C . ALA A 1 219 ? 107.250 118.498 141.144 1.00 120.33 221 ALA A C 1
ATOM 1680 O O . ALA A 1 219 ? 108.388 118.317 141.586 1.00 120.93 221 ALA A O 1
ATOM 1682 N N . GLY A 1 220 ? 106.160 118.328 141.892 1.00 126.30 222 GLY A N 1
ATOM 1683 C CA . GLY A 1 220 ? 106.261 117.915 143.278 1.00 122.22 222 GLY A CA 1
ATOM 1684 C C . GLY A 1 220 ? 105.009 117.193 143.725 1.00 126.55 222 GLY A C 1
ATOM 1685 O O . GLY A 1 220 ? 104.006 117.136 143.011 1.00 130.86 222 GLY A O 1
ATOM 1686 N N . ASN A 1 221 ? 105.082 116.636 144.931 1.00 125.28 223 ASN A N 1
ATOM 1687 C CA . ASN A 1 221 ? 103.945 115.926 145.493 1.00 122.98 223 ASN A CA 1
ATOM 1688 C C . ASN A 1 221 ? 102.793 116.891 145.759 1.00 121.06 223 ASN A C 1
ATOM 1689 O O . ASN A 1 221 ? 102.988 118.078 146.026 1.00 125.33 223 ASN A O 1
ATOM 1694 N N . ILE A 1 222 ? 101.575 116.361 145.681 1.00 108.33 224 ILE A N 1
ATOM 1695 C CA . ILE A 1 222 ? 100.379 117.160 145.914 1.00 108.92 224 ILE A CA 1
ATOM 1696 C C . ILE A 1 222 ? 99.557 116.518 147.021 1.00 114.20 224 ILE A C 1
ATOM 1697 O O . ILE A 1 222 ? 98.698 115.669 146.758 1.00 119.44 224 ILE A O 1
ATOM 1702 N N . ILE A 1 223 ? 99.827 116.904 148.262 1.00 113.58 225 ILE A N 1
ATOM 1703 C CA . ILE A 1 223 ? 99.116 116.314 149.389 1.00 108.73 225 ILE A CA 1
ATOM 1704 C C . ILE A 1 223 ? 97.693 116.841 149.463 1.00 104.00 225 ILE A C 1
ATOM 1705 O O . ILE A 1 223 ? 97.460 117.956 149.931 1.00 117.61 225 ILE A O 1
ATOM 1710 N N . ASN A 1 224 ? 96.740 116.042 148.998 1.00 97.23 226 ASN A N 1
ATOM 1711 C CA . ASN A 1 224 ? 95.343 116.450 149.041 1.00 105.75 226 ASN A CA 1
ATOM 1712 C C . ASN A 1 224 ? 94.699 115.977 150.331 1.00 120.71 226 ASN A C 1
ATOM 1713 O O . ASN A 1 224 ? 94.790 114.800 150.681 1.00 120.87 226 ASN A O 1
ATOM 1718 N N . PHE A 1 225 ? 94.044 116.889 151.038 1.00 120.88 227 PHE A N 1
ATOM 1719 C CA . PHE A 1 225 ? 93.400 116.533 152.294 1.00 113.59 227 PHE A CA 1
ATOM 1720 C C . PHE A 1 225 ? 91.902 116.411 152.109 1.00 117.26 227 PHE A C 1
ATOM 1721 O O . PHE A 1 225 ? 91.308 115.391 152.459 1.00 122.80 227 PHE A O 1
ATOM 1729 N N . SER A 1 226 ? 91.285 117.453 151.563 1.00 117.32 228 SER A N 1
ATOM 1730 C CA . SER A 1 226 ? 89.839 117.448 151.388 1.00 121.47 228 SER A CA 1
ATOM 1731 C C . SER A 1 226 ? 89.365 116.352 150.445 1.00 127.64 228 SER A C 1
ATOM 1732 O O . SER A 1 226 ? 88.186 116.329 150.080 1.00 125.66 228 SER A O 1
ATOM 1735 N N . ARG A 1 227 ? 90.253 115.444 150.041 1.00 134.97 229 ARG A N 1
ATOM 1736 C CA . ARG A 1 227 ? 89.859 114.374 149.132 1.00 131.91 229 ARG A CA 1
ATOM 1737 C C . ARG A 1 227 ? 89.169 113.239 149.879 1.00 135.56 229 ARG A C 1
ATOM 1738 O O . ARG A 1 227 ? 88.098 112.777 149.471 1.00 133.77 229 ARG A O 1
ATOM 1746 N N . GLU A 1 228 ? 89.767 112.781 150.974 1.00 135.39 230 GLU A N 1
ATOM 1747 C CA . GLU A 1 228 ? 89.203 111.702 151.777 1.00 132.44 230 GLU A CA 1
ATOM 1748 C C . GLU A 1 228 ? 88.288 112.275 152.852 1.00 132.40 230 GLU A C 1
ATOM 1749 O O . GLU A 1 228 ? 88.699 113.182 153.585 1.00 134.15 230 GLU A O 1
ATOM 1755 N N . PRO A 1 229 ? 87.056 111.779 152.978 1.00 112.64 231 PRO A N 1
ATOM 1756 C CA . PRO A 1 229 ? 86.116 112.351 153.947 1.00 113.94 231 PRO A CA 1
ATOM 1757 C C . PRO A 1 229 ? 86.389 111.968 155.392 1.00 116.68 231 PRO A C 1
ATOM 1758 O O . PRO A 1 229 ? 85.718 112.495 156.286 1.00 115.80 231 PRO A O 1
ATOM 1762 N N . VAL A 1 230 ? 87.341 111.077 155.649 1.00 110.00 232 VAL A N 1
ATOM 1763 C CA . VAL A 1 230 ? 87.633 110.613 157.002 1.00 94.09 232 VAL A CA 1
ATOM 1764 C C . VAL A 1 230 ? 89.140 110.635 157.202 1.00 97.43 232 VAL A C 1
ATOM 1765 O O . VAL A 1 230 ? 89.896 110.213 156.323 1.00 110.12 232 VAL A O 1
ATOM 1769 N N . ARG A 1 231 ? 89.578 111.125 158.360 1.00 100.98 233 ARG A N 1
ATOM 1770 C CA . ARG A 1 231 ? 90.996 111.217 158.676 1.00 100.80 233 ARG A CA 1
ATOM 1771 C C . ARG A 1 231 ? 91.221 110.750 160.107 1.00 103.30 233 ARG A C 1
ATOM 1772 O O . ARG A 1 231 ? 90.275 110.499 160.857 1.00 110.01 233 ARG A O 1
ATOM 1780 N N . ARG A 1 232 ? 92.492 110.639 160.486 1.00 94.77 234 ARG A N 1
ATOM 1781 C CA . ARG A 1 232 ? 92.885 110.039 161.752 1.00 91.68 234 ARG A CA 1
ATOM 1782 C C . ARG A 1 232 ? 93.547 111.066 162.659 1.00 94.32 234 ARG A C 1
ATOM 1783 O O . ARG A 1 232 ? 94.243 111.971 162.189 1.00 102.56 234 ARG A O 1
ATOM 1791 N N . ASN A 1 233 ? 93.329 110.907 163.961 1.00 102.91 235 ASN A N 1
ATOM 1792 C CA . ASN A 1 233 ? 93.954 111.725 164.989 1.00 101.60 235 ASN A CA 1
ATOM 1793 C C . ASN A 1 233 ? 94.907 110.866 165.806 1.00 105.39 235 ASN A C 1
ATOM 1794 O O . ASN A 1 233 ? 94.601 109.713 166.121 1.00 115.65 235 ASN A O 1
ATOM 1799 N N . GLU A 1 234 ? 96.060 111.431 166.154 1.00 107.49 236 GLU A N 1
ATOM 1800 C CA . GLU A 1 234 ? 97.066 110.727 166.938 1.00 104.30 236 GLU A CA 1
ATOM 1801 C C . GLU A 1 234 ? 97.420 111.560 168.159 1.00 104.94 236 GLU A C 1
ATOM 1802 O O . GLU A 1 234 ? 97.873 112.700 168.024 1.00 110.57 236 GLU A O 1
ATOM 1808 N N . PHE A 1 235 ? 97.216 110.991 169.342 1.00 97.68 237 PHE A N 1
ATOM 1809 C CA . PHE A 1 235 ? 97.603 111.617 170.596 1.00 99.30 237 PHE A CA 1
ATOM 1810 C C . PHE A 1 235 ? 98.784 110.869 171.195 1.00 103.69 237 PHE A C 1
ATOM 1811 O O . PHE A 1 235 ? 98.817 109.635 171.189 1.00 116.28 237 PHE A O 1
ATOM 1819 N N . ILE A 1 236 ? 99.752 111.617 171.711 1.00 95.24 238 ILE A N 1
ATOM 1820 C CA . ILE A 1 236 ? 100.909 111.051 172.395 1.00 95.07 238 ILE A CA 1
ATOM 1821 C C . ILE A 1 236 ? 100.835 111.527 173.838 1.00 95.84 238 ILE A C 1
ATOM 1822 O O . ILE A 1 236 ? 101.114 112.695 174.133 1.00 107.99 238 ILE A O 1
ATOM 1827 N N . ILE A 1 237 ? 100.458 110.630 174.742 1.00 93.89 239 ILE A N 1
ATOM 1828 C CA . ILE A 1 237 ? 100.289 110.949 176.154 1.00 93.25 239 ILE A CA 1
ATOM 1829 C C . ILE A 1 237 ? 101.448 110.336 176.924 1.00 99.77 239 ILE A C 1
ATOM 1830 O O . ILE A 1 237 ? 101.671 109.122 176.863 1.00 117.51 239 ILE A O 1
ATOM 1835 N N . GLY A 1 238 ? 102.183 111.170 177.653 1.00 97.00 240 GLY A N 1
ATOM 1836 C CA . GLY A 1 238 ? 103.286 110.690 178.458 1.00 93.96 240 GLY A CA 1
ATOM 1837 C C . GLY A 1 238 ? 103.004 110.790 179.941 1.00 100.62 240 GLY A C 1
ATOM 1838 O O . GLY A 1 238 ? 102.811 111.888 180.468 1.00 116.44 240 GLY A O 1
ATOM 1839 N N . VAL A 1 239 ? 102.976 109.649 180.626 1.00 83.92 241 VAL A N 1
ATOM 1840 C CA . VAL A 1 239 ? 102.663 109.616 182.050 1.00 92.65 241 VAL A CA 1
ATOM 1841 C C . VAL A 1 239 ? 103.886 109.158 182.831 1.00 93.83 241 VAL A C 1
ATOM 1842 O O . VAL A 1 239 ? 104.910 108.790 182.246 1.00 99.93 241 VAL A O 1
ATOM 1846 N N . ALA A 1 240 ? 103.789 109.177 184.159 1.00 99.23 242 ALA A N 1
ATOM 1847 C CA . ALA A 1 240 ? 104.901 108.768 185.005 1.00 100.07 242 ALA A CA 1
ATOM 1848 C C . ALA A 1 240 ? 105.176 107.281 184.842 1.00 102.38 242 ALA A C 1
ATOM 1849 O O . ALA A 1 240 ? 104.379 106.561 184.233 1.00 110.45 242 ALA A O 1
ATOM 1851 N N . TYR A 1 241 ? 106.299 106.809 185.380 1.00 104.97 243 TYR A N 1
ATOM 1852 C CA . TYR A 1 241 ? 106.655 105.401 185.279 1.00 102.22 243 TYR A CA 1
ATOM 1853 C C . TYR A 1 241 ? 105.925 104.528 186.288 1.00 106.36 243 TYR A C 1
ATOM 1854 O O . TYR A 1 241 ? 105.915 103.303 186.130 1.00 112.34 243 TYR A O 1
ATOM 1863 N N . ASP A 1 242 ? 105.322 105.121 187.315 1.00 122.31 244 ASP A N 1
ATOM 1864 C CA . ASP A 1 242 ? 104.551 104.368 188.293 1.00 122.14 244 ASP A CA 1
ATOM 1865 C C . ASP A 1 242 ? 103.074 104.278 187.942 1.00 123.44 244 ASP A C 1
ATOM 1866 O O . ASP A 1 242 ? 102.327 103.592 188.647 1.00 126.58 244 ASP A O 1
ATOM 1871 N N . SER A 1 243 ? 102.638 104.948 186.881 1.00 118.02 245 SER A N 1
ATOM 1872 C CA . SER A 1 243 ? 101.231 104.933 186.511 1.00 118.35 245 SER A CA 1
ATOM 1873 C C . SER A 1 243 ? 100.822 103.541 186.055 1.00 120.44 245 SER A C 1
ATOM 1874 O O . SER A 1 243 ? 101.492 102.929 185.219 1.00 122.65 245 SER A O 1
ATOM 1877 N N . ASP A 1 244 ? 99.720 103.041 186.608 1.00 119.43 246 ASP A N 1
ATOM 1878 C CA . ASP A 1 244 ? 99.210 101.737 186.213 1.00 116.41 246 ASP A CA 1
ATOM 1879 C C . ASP A 1 244 ? 98.852 101.735 184.734 1.00 121.36 246 ASP A C 1
ATOM 1880 O O . ASP A 1 244 ? 98.089 102.583 184.266 1.00 127.37 246 ASP A O 1
ATOM 1885 N N . ILE A 1 245 ? 99.410 100.777 183.996 1.00 113.91 247 ILE A N 1
ATOM 1886 C CA . ILE A 1 245 ? 99.137 100.697 182.565 1.00 114.76 247 ILE A CA 1
ATOM 1887 C C . ILE A 1 245 ? 97.674 100.365 182.312 1.00 117.50 247 ILE A C 1
ATOM 1888 O O . ILE A 1 245 ? 97.034 100.954 181.433 1.00 124.27 247 ILE A O 1
ATOM 1893 N N . ASP A 1 246 ? 97.121 99.419 183.073 1.00 124.19 248 ASP A N 1
ATOM 1894 C CA . ASP A 1 246 ? 95.729 99.035 182.875 1.00 123.10 248 ASP A CA 1
ATOM 1895 C C . ASP A 1 246 ? 94.791 100.203 183.144 1.00 127.77 248 ASP A C 1
ATOM 1896 O O . ASP A 1 246 ? 93.838 100.428 182.390 1.00 133.10 248 ASP A O 1
ATOM 1901 N N . GLN A 1 247 ? 95.043 100.959 184.215 1.00 116.06 249 GLN A N 1
ATOM 1902 C CA . GLN A 1 247 ? 94.186 102.097 184.528 1.00 108.86 249 GLN A CA 1
ATOM 1903 C C . GLN A 1 247 ? 94.255 103.161 183.441 1.00 112.40 249 GLN A C 1
ATOM 1904 O O . GLN A 1 247 ? 93.225 103.712 183.038 1.00 120.48 249 GLN A O 1
ATOM 1910 N N . VAL A 1 248 ? 95.459 103.465 182.956 1.00 94.75 250 VAL A N 1
ATOM 1911 C CA . VAL A 1 248 ? 95.600 104.469 181.906 1.00 89.05 250 VAL A CA 1
ATOM 1912 C C . VAL A 1 248 ? 94.875 104.021 180.645 1.00 91.45 250 VAL A C 1
ATOM 1913 O O . VAL A 1 248 ? 94.156 104.804 180.009 1.00 110.29 250 VAL A O 1
ATOM 1917 N N . LYS A 1 249 ? 95.052 102.755 180.262 1.00 102.98 251 LYS A N 1
ATOM 1918 C CA . LYS A 1 249 ? 94.389 102.253 179.064 1.00 105.95 251 LYS A CA 1
ATOM 1919 C C . LYS A 1 249 ? 92.875 102.291 179.213 1.00 108.80 251 LYS A C 1
ATOM 1920 O O . LYS A 1 249 ? 92.166 102.676 178.278 1.00 114.38 251 LYS A O 1
ATOM 1926 N N . GLN A 1 250 ? 92.358 101.899 180.379 1.00 114.07 252 GLN A N 1
ATOM 1927 C CA . GLN A 1 250 ? 90.915 101.924 180.585 1.00 110.84 252 GLN A CA 1
ATOM 1928 C C . GLN A 1 250 ? 90.374 103.346 180.546 1.00 116.44 252 GLN A C 1
ATOM 1929 O O . GLN A 1 250 ? 89.313 103.596 179.962 1.00 123.80 252 GLN A O 1
ATOM 1935 N N . ILE A 1 251 ? 91.086 104.295 181.157 1.00 105.90 253 ILE A N 1
ATOM 1936 C CA . ILE A 1 251 ? 90.634 105.683 181.146 1.00 98.33 253 ILE A CA 1
ATOM 1937 C C . ILE A 1 251 ? 90.602 106.219 179.721 1.00 103.82 253 ILE A C 1
ATOM 1938 O O . ILE A 1 251 ? 89.635 106.865 179.303 1.00 112.77 253 ILE A O 1
ATOM 1943 N N . LEU A 1 252 ? 91.660 105.956 178.950 1.00 91.79 254 LEU A N 1
ATOM 1944 C CA . LEU A 1 252 ? 91.689 106.435 177.572 1.00 77.84 254 LEU A CA 1
ATOM 1945 C C . LEU A 1 252 ? 90.602 105.783 176.728 1.00 87.45 254 LEU A C 1
ATOM 1946 O O . LEU A 1 252 ? 89.981 106.449 175.890 1.00 102.18 254 LEU A O 1
ATOM 1951 N N . THR A 1 253 ? 90.362 104.485 176.925 1.00 102.68 255 THR A N 1
ATOM 1952 C CA . THR A 1 253 ? 89.305 103.808 176.183 1.00 103.15 255 THR A CA 1
ATOM 1953 C C . THR A 1 253 ? 87.939 104.389 176.517 1.00 100.56 255 THR A C 1
ATOM 1954 O O . THR A 1 253 ? 87.116 104.605 175.622 1.00 112.63 255 THR A O 1
ATOM 1958 N N . ASN A 1 254 ? 87.675 104.651 177.799 1.00 101.09 256 ASN A N 1
ATOM 1959 C CA . ASN A 1 254 ? 86.407 105.268 178.169 1.00 100.67 256 ASN A CA 1
ATOM 1960 C C . ASN A 1 254 ? 86.281 106.668 177.588 1.00 107.25 256 ASN A C 1
ATOM 1961 O O . ASN A 1 254 ? 85.185 107.078 177.192 1.00 114.98 256 ASN A O 1
ATOM 1966 N N . ILE A 1 255 ? 87.383 107.416 177.533 1.00 105.87 257 ILE A N 1
ATOM 1967 C CA . ILE A 1 255 ? 87.336 108.762 176.973 1.00 97.42 257 ILE A CA 1
ATOM 1968 C C . ILE A 1 255 ? 86.993 108.712 175.490 1.00 96.79 257 ILE A C 1
ATOM 1969 O O . ILE A 1 255 ? 86.160 109.484 175.003 1.00 106.44 257 ILE A O 1
ATOM 1974 N N . ILE A 1 256 ? 87.629 107.802 174.746 1.00 104.21 258 ILE A N 1
ATOM 1975 C CA . ILE A 1 256 ? 87.418 107.755 173.299 1.00 101.49 258 ILE A CA 1
ATOM 1976 C C . ILE A 1 256 ? 86.169 106.991 172.891 1.00 102.39 258 ILE A C 1
ATOM 1977 O O . ILE A 1 256 ? 85.749 107.093 171.733 1.00 111.32 258 ILE A O 1
ATOM 1982 N N . GLN A 1 257 ? 85.566 106.222 173.794 1.00 115.15 259 GLN A N 1
ATOM 1983 C CA . GLN A 1 257 ? 84.317 105.537 173.490 1.00 111.08 259 GLN A CA 1
ATOM 1984 C C . GLN A 1 257 ? 83.088 106.376 173.803 1.00 117.26 259 GLN A C 1
ATOM 1985 O O . GLN A 1 257 ? 81.983 106.000 173.399 1.00 123.95 259 GLN A O 1
ATOM 1991 N N . SER A 1 258 ? 83.249 107.493 174.508 1.00 115.75 260 SER A N 1
ATOM 1992 C CA . SER A 1 258 ? 82.142 108.384 174.816 1.00 116.50 260 SER A CA 1
ATOM 1993 C C . SER A 1 258 ? 82.011 109.532 173.826 1.00 118.26 260 SER A C 1
ATOM 1994 O O . SER A 1 258 ? 81.065 110.319 173.937 1.00 119.81 260 SER A O 1
ATOM 1997 N N . GLU A 1 259 ? 82.929 109.649 172.872 1.00 120.07 261 GLU A N 1
ATOM 1998 C CA . GLU A 1 259 ? 82.843 110.684 171.854 1.00 119.02 261 GLU A CA 1
ATOM 1999 C C . GLU A 1 259 ? 82.066 110.162 170.654 1.00 123.25 261 GLU A C 1
ATOM 2000 O O . GLU A 1 259 ? 82.418 109.129 170.077 1.00 129.83 261 GLU A O 1
ATOM 2006 N N . ASP A 1 260 ? 81.006 110.876 170.279 1.00 122.48 262 ASP A N 1
ATOM 2007 C CA . ASP A 1 260 ? 80.155 110.452 169.176 1.00 119.96 262 ASP A CA 1
ATOM 2008 C C . ASP A 1 260 ? 80.726 110.798 167.810 1.00 118.84 262 ASP A C 1
ATOM 2009 O O . ASP A 1 260 ? 80.235 110.280 166.802 1.00 118.89 262 ASP A O 1
ATOM 2014 N N . ARG A 1 261 ? 81.743 111.651 167.750 1.00 109.27 263 ARG A N 1
ATOM 2015 C CA . ARG A 1 261 ? 82.355 112.046 166.491 1.00 107.67 263 ARG A CA 1
ATOM 2016 C C . ARG A 1 261 ? 83.527 111.159 166.104 1.00 110.88 263 ARG A C 1
ATOM 2017 O O . ARG A 1 261 ? 84.196 111.439 165.105 1.00 109.64 263 ARG A O 1
ATOM 2025 N N . ILE A 1 262 ? 83.793 110.106 166.868 1.00 103.20 264 ILE A N 1
ATOM 2026 C CA . ILE A 1 262 ? 84.874 109.170 166.588 1.00 101.52 264 ILE A CA 1
ATOM 2027 C C . ILE A 1 262 ? 84.249 107.928 165.969 1.00 107.20 264 ILE A C 1
ATOM 2028 O O . ILE A 1 262 ? 83.473 107.220 166.622 1.00 106.45 264 ILE A O 1
ATOM 2033 N N . LEU A 1 263 ? 84.586 107.662 164.709 1.00 105.32 265 LEU A N 1
ATOM 2034 C CA . LEU A 1 263 ? 84.020 106.533 163.983 1.00 96.23 265 LEU A CA 1
ATOM 2035 C C . LEU A 1 263 ? 84.387 105.215 164.652 1.00 100.61 265 LEU A C 1
ATOM 2036 O O . LEU A 1 263 ? 85.563 104.844 164.701 1.00 104.88 265 LEU A O 1
ATOM 2041 N N . LYS A 1 264 ? 83.386 104.502 165.167 1.00 100.03 266 LYS A N 1
ATOM 2042 C CA . LYS A 1 264 ? 83.621 103.232 165.839 1.00 101.01 266 LYS A CA 1
ATOM 2043 C C . LYS A 1 264 ? 83.938 102.098 164.876 1.00 109.98 266 LYS A C 1
ATOM 2044 O O . LYS A 1 264 ? 84.449 101.062 165.313 1.00 112.29 266 LYS A O 1
ATOM 2050 N N . ASP A 1 265 ? 83.647 102.263 163.585 1.00 127.17 267 ASP A N 1
ATOM 2051 C CA . ASP A 1 265 ? 83.960 101.219 162.616 1.00 121.20 267 ASP A CA 1
ATOM 2052 C C . ASP A 1 265 ? 85.465 101.067 162.444 1.00 121.40 267 ASP A C 1
ATOM 2053 O O . ASP A 1 265 ? 85.974 99.952 162.285 1.00 128.74 267 ASP A O 1
ATOM 2058 N N . ARG A 1 266 ? 86.194 102.181 162.473 1.00 106.47 268 ARG A N 1
ATOM 2059 C CA . ARG A 1 266 ? 87.632 102.168 162.247 1.00 108.32 268 ARG A CA 1
ATOM 2060 C C . ARG A 1 266 ? 88.375 101.630 163.461 1.00 115.79 268 ARG A C 1
ATOM 2061 O O . ARG A 1 266 ? 87.755 101.136 164.408 1.00 118.80 268 ARG A O 1
ATOM 2069 N N . GLU A 1 267 ? 89.701 101.719 163.441 1.00 111.69 269 GLU A N 1
ATOM 2070 C CA . GLU A 1 267 ? 90.542 101.199 164.510 1.00 108.73 269 GLU A CA 1
ATOM 2071 C C . GLU A 1 267 ? 90.758 102.271 165.569 1.00 106.28 269 GLU A C 1
ATOM 2072 O O . GLU A 1 267 ? 91.108 103.410 165.245 1.00 108.00 269 GLU A O 1
ATOM 2078 N N . MET A 1 268 ? 90.551 101.900 166.829 1.00 110.40 270 MET A N 1
ATOM 2079 C CA . MET A 1 268 ? 90.754 102.778 167.980 1.00 111.02 270 MET A CA 1
ATOM 2080 C C . MET A 1 268 ? 91.851 102.160 168.838 1.00 111.45 270 MET A C 1
ATOM 2081 O O . MET A 1 268 ? 91.576 101.379 169.751 1.00 111.64 270 MET A O 1
ATOM 2086 N N . THR A 1 269 ? 93.099 102.513 168.544 1.00 105.51 271 THR A N 1
ATOM 2087 C CA . THR A 1 269 ? 94.241 101.950 169.249 1.00 103.88 271 THR A CA 1
ATOM 2088 C C . THR A 1 269 ? 94.669 102.872 170.381 1.00 102.39 271 THR A C 1
ATOM 2089 O O . THR A 1 269 ? 94.879 104.070 170.170 1.00 110.09 271 THR A O 1
ATOM 2093 N N . VAL A 1 270 ? 94.792 102.308 171.579 1.00 100.09 272 VAL A N 1
ATOM 2094 C CA . VAL A 1 270 ? 95.334 103.007 172.737 1.00 102.15 272 VAL A CA 1
ATOM 2095 C C . VAL A 1 270 ? 96.198 102.008 173.493 1.00 106.51 272 VAL A C 1
ATOM 2096 O O . VAL A 1 270 ? 95.671 101.114 174.164 1.00 111.02 272 VAL A O 1
ATOM 2100 N N . ARG A 1 271 ? 97.517 102.148 173.385 1.00 97.82 273 ARG A N 1
ATOM 2101 C CA . ARG A 1 271 ? 98.410 101.222 174.064 1.00 101.98 273 ARG A CA 1
ATOM 2102 C C . ARG A 1 271 ? 99.794 101.839 174.193 1.00 99.08 273 ARG A C 1
ATOM 2103 O O . ARG A 1 271 ? 100.150 102.775 173.474 1.00 101.17 273 ARG A O 1
ATOM 2111 N N . LEU A 1 272 ? 100.571 101.283 175.120 1.00 93.23 274 LEU A N 1
ATOM 2112 C CA . LEU A 1 272 ? 101.917 101.771 175.386 1.00 86.04 274 LEU A CA 1
ATOM 2113 C C . LEU A 1 272 ? 102.755 101.722 174.117 1.00 89.05 274 LEU A C 1
ATOM 2114 O O . LEU A 1 272 ? 102.874 100.672 173.481 1.00 104.64 274 LEU A O 1
ATOM 2119 N N . ASN A 1 273 ? 103.346 102.860 173.757 1.00 86.37 275 ASN A N 1
ATOM 2120 C CA . ASN A 1 273 ? 104.068 102.989 172.502 1.00 85.81 275 ASN A CA 1
ATOM 2121 C C . ASN A 1 273 ? 105.568 103.170 172.670 1.00 99.38 275 ASN A C 1
ATOM 2122 O O . ASN A 1 273 ? 106.307 102.973 171.700 1.00 108.31 275 ASN A O 1
ATOM 2127 N N . GLU A 1 274 ? 106.042 103.537 173.858 1.00 115.44 276 GLU A N 1
ATOM 2128 C CA . GLU A 1 274 ? 107.463 103.806 174.031 1.00 104.02 276 GLU A CA 1
ATOM 2129 C C . GLU A 1 274 ? 107.818 104.027 175.494 1.00 102.50 276 GLU A C 1
ATOM 2130 O O . GLU A 1 274 ? 106.971 104.439 176.291 1.00 113.60 276 GLU A O 1
ATOM 2136 N N . LEU A 1 275 ? 109.067 103.753 175.854 1.00 89.00 277 LEU A N 1
ATOM 2137 C CA . LEU A 1 275 ? 109.584 103.977 177.201 1.00 99.97 277 LEU A CA 1
ATOM 2138 C C . LEU A 1 275 ? 110.530 105.172 177.122 1.00 106.04 277 LEU A C 1
ATOM 2139 O O . LEU A 1 275 ? 111.730 105.021 176.894 1.00 109.42 277 LEU A O 1
ATOM 2144 N N . GLY A 1 276 ? 109.979 106.364 177.315 1.00 109.78 278 GLY A N 1
ATOM 2145 C CA . GLY A 1 276 ? 110.742 107.581 177.166 1.00 101.37 278 GLY A CA 1
ATOM 2146 C C . GLY A 1 276 ? 111.745 107.769 178.290 1.00 102.81 278 GLY A C 1
ATOM 2147 O O . GLY A 1 276 ? 111.852 106.980 179.229 1.00 102.71 278 GLY A O 1
ATOM 2148 N N . ALA A 1 277 ? 112.505 108.860 178.172 1.00 108.52 279 ALA A N 1
ATOM 2149 C CA . ALA A 1 277 ? 113.535 109.154 179.162 1.00 107.85 279 ALA A CA 1
ATOM 2150 C C . ALA A 1 277 ? 112.931 109.424 180.533 1.00 112.19 279 ALA A C 1
ATOM 2151 O O . ALA A 1 277 ? 113.448 108.945 181.548 1.00 113.23 279 ALA A O 1
ATOM 2153 N N . SER A 1 278 ? 111.841 110.188 180.587 1.00 114.73 280 SER A N 1
ATOM 2154 C CA . SER A 1 278 ? 111.205 110.546 181.846 1.00 110.38 280 SER A CA 1
ATOM 2155 C C . SER A 1 278 ? 109.765 110.069 181.950 1.00 113.36 280 SER A C 1
ATOM 2156 O O . SER A 1 278 ? 109.132 110.282 182.989 1.00 112.67 280 SER A O 1
ATOM 2159 N N . SER A 1 279 ? 109.229 109.433 180.913 1.00 106.26 281 SER A N 1
ATOM 2160 C CA . SER A 1 279 ? 107.837 109.012 180.928 1.00 101.64 281 SER A CA 1
ATOM 2161 C C . SER A 1 279 ? 107.640 107.896 179.915 1.00 104.05 281 SER A C 1
ATOM 2162 O O . SER A 1 279 ? 108.452 107.706 179.007 1.00 107.05 281 SER A O 1
ATOM 2165 N N . ILE A 1 280 ? 106.545 107.162 180.085 1.00 97.20 282 ILE A N 1
ATOM 2166 C CA . ILE A 1 280 ? 106.133 106.128 179.146 1.00 93.65 282 ILE A CA 1
ATOM 2167 C C . ILE A 1 280 ? 105.015 106.702 178.289 1.00 95.63 282 ILE A C 1
ATOM 2168 O O . ILE A 1 280 ? 103.936 107.025 178.799 1.00 109.01 282 ILE A O 1
ATOM 2173 N N . ASN A 1 281 ? 105.267 106.827 176.991 1.00 93.45 283 ASN A N 1
ATOM 2174 C CA . ASN A 1 281 ? 104.342 107.491 176.084 1.00 95.41 283 ASN A CA 1
ATOM 2175 C C . ASN A 1 281 ? 103.304 106.508 175.565 1.00 94.84 283 ASN A C 1
ATOM 2176 O O . ASN A 1 281 ? 103.651 105.462 175.010 1.00 107.67 283 ASN A O 1
ATOM 2181 N N . PHE A 1 282 ? 102.034 106.850 175.743 1.00 86.13 284 PHE A N 1
ATOM 2182 C CA . PHE A 1 282 ? 100.942 106.094 175.157 1.00 81.86 284 PHE A CA 1
ATOM 2183 C C . PHE A 1 282 ? 100.530 106.721 173.832 1.00 89.66 284 PHE A C 1
ATOM 2184 O O . PHE A 1 282 ? 100.752 107.907 173.583 1.00 100.17 284 PHE A O 1
ATOM 2192 N N . VAL A 1 283 ? 99.924 105.906 172.976 1.00 89.95 285 VAL A N 1
ATOM 2193 C CA . VAL A 1 283 ? 99.486 106.344 171.658 1.00 86.39 285 VAL A CA 1
ATOM 2194 C C . VAL A 1 283 ? 97.995 106.074 171.533 1.00 92.28 285 VAL A C 1
ATOM 2195 O O . VAL A 1 283 ? 97.528 104.973 171.845 1.00 102.80 285 VAL A O 1
ATOM 2199 N N . VAL A 1 284 ? 97.248 107.085 171.100 1.00 80.79 286 VAL A N 1
ATOM 2200 C CA . VAL A 1 284 ? 95.818 106.971 170.856 1.00 77.81 286 VAL A CA 1
ATOM 2201 C C . VAL A 1 284 ? 95.551 107.375 169.415 1.00 83.97 286 VAL A C 1
ATOM 2202 O O . VAL A 1 284 ? 95.976 108.447 168.974 1.00 93.10 286 VAL A O 1
ATOM 2206 N N . ARG A 1 285 ? 94.853 106.513 168.683 1.00 90.48 287 ARG A N 1
ATOM 2207 C CA . ARG A 1 285 ? 94.546 106.764 167.283 1.00 89.11 287 ARG A CA 1
ATOM 2208 C C . ARG A 1 285 ? 93.066 106.517 167.056 1.00 93.66 287 ARG A C 1
ATOM 2209 O O . ARG A 1 285 ? 92.551 105.453 167.408 1.00 101.33 287 ARG A O 1
ATOM 2217 N N . VAL A 1 286 ? 92.386 107.500 166.471 1.00 90.95 288 VAL A N 1
ATOM 2218 C CA . VAL A 1 286 ? 90.945 107.432 166.275 1.00 90.57 288 VAL A CA 1
ATOM 2219 C C . VAL A 1 286 ? 90.597 108.160 164.988 1.00 93.03 288 VAL A C 1
ATOM 2220 O O . VAL A 1 286 ? 91.221 109.162 164.632 1.00 95.92 288 VAL A O 1
ATOM 2224 N N . TRP A 1 287 ? 89.590 107.648 164.290 1.00 95.09 289 TRP A N 1
ATOM 2225 C CA . TRP A 1 287 ? 89.167 108.190 163.008 1.00 90.46 289 TRP A CA 1
ATOM 2226 C C . TRP A 1 287 ? 87.892 109.002 163.172 1.00 100.12 289 TRP A C 1
ATOM 2227 O O . TRP A 1 287 ? 86.995 108.624 163.930 1.00 107.61 289 TRP A O 1
ATOM 2238 N N . SER A 1 288 ? 87.819 110.120 162.456 1.00 95.77 290 SER A N 1
ATOM 2239 C CA . SER A 1 288 ? 86.651 110.983 162.493 1.00 91.04 290 SER A CA 1
ATOM 2240 C C . SER A 1 288 ? 86.561 111.743 161.180 1.00 97.76 290 SER A C 1
ATOM 2241 O O . SER A 1 288 ? 87.530 111.827 160.422 1.00 103.27 290 SER A O 1
ATOM 2244 N N . ASN A 1 289 ? 85.380 112.296 160.918 1.00 100.20 291 ASN A N 1
ATOM 2245 C CA . ASN A 1 289 ? 85.164 113.047 159.690 1.00 95.97 291 ASN A CA 1
ATOM 2246 C C . ASN A 1 289 ? 86.123 114.227 159.618 1.00 97.91 291 ASN A C 1
ATOM 2247 O O . ASN A 1 289 ? 86.478 114.821 160.638 1.00 115.81 291 ASN A O 1
ATOM 2252 N N . SER A 1 290 ? 86.542 114.565 158.398 1.00 95.75 292 SER A N 1
ATOM 2253 C CA . SER A 1 290 ? 87.520 115.634 158.224 1.00 98.67 292 SER A CA 1
ATOM 2254 C C . SER A 1 290 ? 87.039 116.946 158.825 1.00 108.71 292 SER A C 1
ATOM 2255 O O . SER A 1 290 ? 87.856 117.790 159.209 1.00 110.38 292 SER A O 1
ATOM 2258 N N . GLY A 1 291 ? 85.722 117.144 158.909 1.00 109.03 293 GLY A N 1
ATOM 2259 C CA . GLY A 1 291 ? 85.197 118.366 159.489 1.00 104.34 293 GLY A CA 1
ATOM 2260 C C . GLY A 1 291 ? 85.274 118.434 160.997 1.00 108.34 293 GLY A C 1
ATOM 2261 O O . GLY A 1 291 ? 85.191 119.530 161.560 1.00 109.83 293 GLY A O 1
ATOM 2262 N N . ASP A 1 292 ? 85.431 117.291 161.666 1.00 112.91 294 ASP A N 1
ATOM 2263 C CA . ASP A 1 292 ? 85.456 117.229 163.122 1.00 104.37 294 ASP A CA 1
ATOM 2264 C C . ASP A 1 292 ? 86.828 116.855 163.670 1.00 100.50 294 ASP A C 1
ATOM 2265 O O . ASP A 1 292 ? 86.940 116.489 164.842 1.00 113.31 294 ASP A O 1
ATOM 2270 N N . LEU A 1 293 ? 87.875 116.940 162.852 1.00 88.24 295 LEU A N 1
ATOM 2271 C CA . LEU A 1 293 ? 89.190 116.487 163.293 1.00 91.41 295 LEU A CA 1
ATOM 2272 C C . LEU A 1 293 ? 89.732 117.364 164.417 1.00 102.49 295 LEU A C 1
ATOM 2273 O O . LEU A 1 293 ? 90.016 116.880 165.519 1.00 114.68 295 LEU A O 1
ATOM 2278 N N . GLN A 1 294 ? 89.886 118.663 164.155 1.00 108.26 296 GLN A N 1
ATOM 2279 C CA . GLN A 1 294 ? 90.480 119.550 165.151 1.00 99.46 296 GLN A CA 1
ATOM 2280 C C . GLN A 1 294 ? 89.607 119.657 166.395 1.00 102.79 296 GLN A C 1
ATOM 2281 O O . GLN A 1 294 ? 90.119 119.694 167.521 1.00 118.56 296 GLN A O 1
ATOM 2287 N N . ASN A 1 295 ? 88.288 119.725 166.213 1.00 99.75 297 ASN A N 1
ATOM 2288 C CA . ASN A 1 295 ? 87.398 119.835 167.362 1.00 102.40 297 ASN A CA 1
ATOM 2289 C C . ASN A 1 295 ? 87.492 118.605 168.255 1.00 104.83 297 ASN A C 1
ATOM 2290 O O . ASN A 1 295 ? 87.565 118.728 169.484 1.00 111.42 297 ASN A O 1
ATOM 2295 N N . VAL A 1 296 ? 87.494 117.410 167.659 1.00 108.77 298 VAL A N 1
ATOM 2296 C CA . VAL A 1 296 ? 87.623 116.205 168.470 1.00 100.89 298 VAL A CA 1
ATOM 2297 C C . VAL A 1 296 ? 88.992 116.152 169.123 1.00 99.52 298 VAL A C 1
ATOM 2298 O O . VAL A 1 296 ? 89.116 115.719 170.271 1.00 108.63 298 VAL A O 1
ATOM 2302 N N . TYR A 1 297 ? 90.039 116.589 168.422 1.00 98.39 299 TYR A N 1
ATOM 2303 C CA . TYR A 1 297 ? 91.359 116.633 169.040 1.00 88.90 299 TYR A CA 1
ATOM 2304 C C . TYR A 1 297 ? 91.340 117.484 170.302 1.00 97.49 299 TYR A C 1
ATOM 2305 O O . TYR A 1 297 ? 91.783 117.048 171.370 1.00 113.82 299 TYR A O 1
ATOM 2314 N N . TRP A 1 298 ? 90.819 118.707 170.194 1.00 96.70 300 TRP A N 1
ATOM 2315 C CA . TRP A 1 298 ? 90.808 119.606 171.344 1.00 88.68 300 TRP A CA 1
ATOM 2316 C C . TRP A 1 298 ? 89.957 119.050 172.478 1.00 91.50 300 TRP A C 1
ATOM 2317 O O . TRP A 1 298 ? 90.373 119.063 173.645 1.00 104.83 300 TRP A O 1
ATOM 2328 N N . ASP A 1 299 ? 88.760 118.553 172.156 1.00 95.04 301 ASP A N 1
ATOM 2329 C CA . ASP A 1 299 ? 87.875 118.033 173.192 1.00 92.10 301 ASP A CA 1
ATOM 2330 C C . ASP A 1 299 ? 88.500 116.836 173.895 1.00 105.64 301 ASP A C 1
ATOM 2331 O O . ASP A 1 299 ? 88.463 116.734 175.127 1.00 116.35 301 ASP A O 1
ATOM 2336 N N . VAL A 1 300 ? 89.086 115.918 173.124 1.00 102.13 302 VAL A N 1
ATOM 2337 C CA . VAL A 1 300 ? 89.688 114.726 173.706 1.00 91.84 302 VAL A CA 1
ATOM 2338 C C . VAL A 1 300 ? 90.887 115.098 174.563 1.00 97.19 302 VAL A C 1
ATOM 2339 O O . VAL A 1 300 ? 91.099 114.518 175.629 1.00 104.49 302 VAL A O 1
ATOM 2343 N N . LEU A 1 301 ? 91.695 116.061 174.116 1.00 93.12 303 LEU A N 1
ATOM 2344 C CA . LEU A 1 301 ? 92.845 116.471 174.915 1.00 85.77 303 LEU A CA 1
ATOM 2345 C C . LEU A 1 301 ? 92.404 117.069 176.245 1.00 90.14 303 LEU A C 1
ATOM 2346 O O . LEU A 1 301 ? 92.948 116.731 177.307 1.00 107.32 303 LEU A O 1
ATOM 2351 N N . GLU A 1 302 ? 91.409 117.958 176.211 1.00 97.07 304 GLU A N 1
ATOM 2352 C CA . GLU A 1 302 ? 90.933 118.555 177.454 1.00 93.26 304 GLU A CA 1
ATOM 2353 C C . GLU A 1 302 ? 90.352 117.499 178.385 1.00 101.28 304 GLU A C 1
ATOM 2354 O O . GLU A 1 302 ? 90.624 117.502 179.594 1.00 114.15 304 GLU A O 1
ATOM 2360 N N . ARG A 1 303 ? 89.554 116.578 177.840 1.00 102.72 305 ARG A N 1
ATOM 2361 C CA . ARG A 1 303 ? 88.965 115.535 178.670 1.00 100.83 305 ARG A CA 1
ATOM 2362 C C . ARG A 1 303 ? 90.034 114.610 179.233 1.00 106.22 305 ARG A C 1
ATOM 2363 O O . ARG A 1 303 ? 89.929 114.159 180.377 1.00 111.23 305 ARG A O 1
ATOM 2371 N N . ILE A 1 304 ? 91.068 114.313 178.446 1.00 99.75 306 ILE A N 1
ATOM 2372 C CA . ILE A 1 304 ? 92.166 113.483 178.928 1.00 93.77 306 ILE A CA 1
ATOM 2373 C C . ILE A 1 304 ? 92.840 114.149 180.114 1.00 89.74 306 ILE A C 1
ATOM 2374 O O . ILE A 1 304 ? 93.095 113.515 181.145 1.00 103.27 306 ILE A O 1
ATOM 2379 N N . LYS A 1 305 ? 93.141 115.442 179.987 1.00 98.93 307 LYS A N 1
ATOM 2380 C CA . LYS A 1 305 ? 93.787 116.140 181.092 1.00 93.53 307 LYS A CA 1
ATOM 2381 C C . LYS A 1 305 ? 92.908 116.117 182.335 1.00 93.68 307 LYS A C 1
ATOM 2382 O O . LYS A 1 305 ? 93.381 115.826 183.441 1.00 103.05 307 LYS A O 1
ATOM 2388 N N . ARG A 1 306 ? 91.615 116.403 182.170 1.00 109.69 308 ARG A N 1
ATOM 2389 C CA . ARG A 1 306 ? 90.721 116.438 183.323 1.00 107.55 308 ARG A CA 1
ATOM 2390 C C . ARG A 1 306 ? 90.629 115.073 183.996 1.00 117.63 308 ARG A C 1
ATOM 2391 O O . ARG A 1 306 ? 90.719 114.966 185.225 1.00 121.79 308 ARG A O 1
ATOM 2399 N N . GLU A 1 307 ? 90.449 114.013 183.205 1.00 114.74 309 GLU A N 1
ATOM 2400 C CA . GLU A 1 307 ? 90.304 112.677 183.773 1.00 106.23 309 GLU A CA 1
ATOM 2401 C C . GLU A 1 307 ? 91.583 112.231 184.467 1.00 111.02 309 GLU A C 1
ATOM 2402 O O . GLU A 1 307 ? 91.537 111.653 185.559 1.00 112.24 309 GLU A O 1
ATOM 2408 N N . PHE A 1 308 ? 92.739 112.482 183.848 1.00 103.66 310 PHE A N 1
ATOM 2409 C CA . PHE A 1 308 ? 93.997 112.098 184.476 1.00 94.99 310 PHE A CA 1
ATOM 2410 C C . PHE A 1 308 ? 94.210 112.852 185.779 1.00 99.90 310 PHE A C 1
ATOM 2411 O O . PHE A 1 308 ? 94.667 112.274 186.771 1.00 107.40 310 PHE A O 1
ATOM 2419 N N . ASP A 1 309 ? 93.880 114.146 185.803 1.00 115.54 311 ASP A N 1
ATOM 2420 C CA . ASP A 1 309 ? 93.993 114.898 187.047 1.00 109.28 311 ASP A CA 1
ATOM 2421 C C . ASP A 1 309 ? 93.067 114.335 188.117 1.00 108.84 311 ASP A C 1
ATOM 2422 O O . ASP A 1 309 ? 93.459 114.204 189.282 1.00 114.07 311 ASP A O 1
ATOM 2427 N N . ALA A 1 310 ? 91.832 113.996 187.741 1.00 108.75 312 ALA A N 1
ATOM 2428 C CA . ALA A 1 310 ? 90.889 113.462 188.718 1.00 110.54 312 ALA A CA 1
ATOM 2429 C C . ALA A 1 310 ? 91.233 112.035 189.121 1.00 113.09 312 ALA A C 1
ATOM 2430 O O . ALA A 1 310 ? 91.051 111.661 190.284 1.00 107.71 312 ALA A O 1
ATOM 2432 N N . ALA A 1 311 ? 91.727 111.226 188.182 1.00 119.09 313 ALA A N 1
ATOM 2433 C CA . ALA A 1 311 ? 92.009 109.826 188.476 1.00 116.19 313 ALA A CA 1
ATOM 2434 C C . ALA A 1 311 ? 93.264 109.653 189.320 1.00 116.39 313 ALA A C 1
ATOM 2435 O O . ALA A 1 311 ? 93.319 108.748 190.159 1.00 120.25 313 ALA A O 1
ATOM 2437 N N . GLY A 1 312 ? 94.270 110.498 189.120 1.00 108.94 314 GLY A N 1
ATOM 2438 C CA . GLY A 1 312 ? 95.503 110.379 189.871 1.00 105.65 314 GLY A CA 1
ATOM 2439 C C . GLY A 1 312 ? 96.735 110.324 188.993 1.00 108.96 314 GLY A C 1
ATOM 2440 O O . GLY A 1 312 ? 97.830 110.682 189.434 1.00 110.19 314 GLY A O 1
ATOM 2441 N N . ILE A 1 313 ? 96.572 109.870 187.751 1.00 106.47 315 ILE A N 1
ATOM 2442 C CA . ILE A 1 313 ? 97.678 109.809 186.803 1.00 102.18 315 ILE A CA 1
ATOM 2443 C C . ILE A 1 313 ? 98.325 111.184 186.731 1.00 102.91 315 ILE A C 1
ATOM 2444 O O . ILE A 1 313 ? 97.639 112.208 186.819 1.00 104.46 315 ILE A O 1
ATOM 2449 N N . SER A 1 314 ? 99.645 111.222 186.575 1.00 101.21 316 SER A N 1
ATOM 2450 C CA . SER A 1 314 ? 100.380 112.478 186.617 1.00 103.19 316 SER A CA 1
ATOM 2451 C C . SER A 1 314 ? 101.287 112.592 185.405 1.00 98.17 316 SER A C 1
ATOM 2452 O O . SER A 1 314 ? 102.046 111.667 185.105 1.00 99.16 316 SER A O 1
ATOM 2455 N N . PHE A 1 315 ? 101.207 113.725 184.719 1.00 103.96 317 PHE A N 1
ATOM 2456 C CA . PHE A 1 315 ? 102.147 114.028 183.651 1.00 103.80 317 PHE A CA 1
ATOM 2457 C C . PHE A 1 315 ? 103.454 114.510 184.267 1.00 109.64 317 PHE A C 1
ATOM 2458 O O . PHE A 1 315 ? 103.453 115.519 184.981 1.00 110.09 317 PHE A O 1
ATOM 246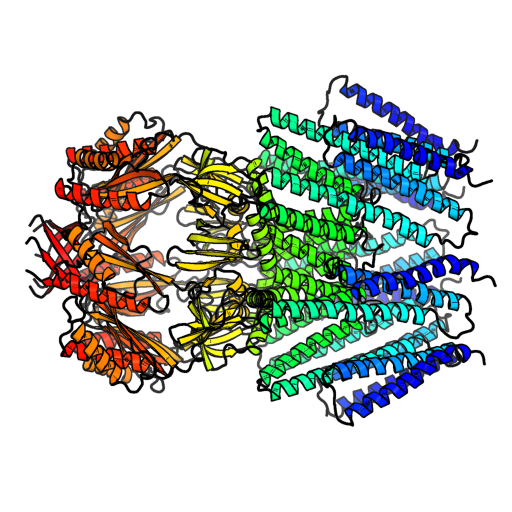6 N N . PRO A 1 316 ? 104.574 113.840 184.019 1.00 108.67 318 PRO A N 1
ATOM 2467 C CA . PRO A 1 316 ? 105.802 114.141 184.756 1.00 107.43 318 PRO A CA 1
ATOM 2468 C C . PRO A 1 316 ? 106.632 115.247 184.126 1.00 112.57 318 PRO A C 1
ATOM 2469 O O . PRO A 1 316 ? 106.712 115.395 182.906 1.00 105.90 318 PRO A O 1
ATOM 2473 N N . TYR A 1 317 ? 107.255 116.032 184.995 1.00 115.95 319 TYR A N 1
ATOM 2474 C CA . TYR A 1 317 ? 108.252 116.993 184.564 1.00 111.91 319 TYR A CA 1
ATOM 2475 C C . TYR A 1 317 ? 109.532 116.264 184.180 1.00 112.57 319 TYR A C 1
ATOM 2476 O O . TYR A 1 317 ? 109.725 115.101 184.541 1.00 118.87 319 TYR A O 1
ATOM 2485 N N . PRO A 1 318 ? 110.420 116.916 183.436 1.00 95.93 320 PRO A N 1
ATOM 2486 C CA . PRO A 1 318 ? 111.703 116.285 183.117 1.00 99.31 320 PRO A CA 1
ATOM 2487 C C . PRO A 1 318 ? 112.405 115.829 184.386 1.00 108.60 320 PRO A C 1
ATOM 2488 O O . PRO A 1 318 ? 112.503 116.571 185.365 1.00 116.60 320 PRO A O 1
ATOM 2492 N N . GLN A 1 319 ? 112.894 114.595 184.368 1.00 112.28 321 GLN A N 1
ATOM 2493 C CA . GLN A 1 319 ? 113.459 113.964 185.550 1.00 104.11 321 GLN A CA 1
ATOM 2494 C C . GLN A 1 319 ? 114.970 113.842 185.425 1.00 108.07 321 GLN A C 1
ATOM 2495 O O . GLN A 1 319 ? 115.537 113.906 184.332 1.00 114.08 321 GLN A O 1
ATOM 2501 N N . MET A 1 320 ? 115.617 113.666 186.575 1.00 113.83 322 MET A N 1
ATOM 2502 C CA . MET A 1 320 ? 117.067 113.559 186.629 1.00 115.35 322 MET A CA 1
ATOM 2503 C C . MET A 1 320 ? 117.518 113.027 187.982 1.00 114.68 322 MET A C 1
ATOM 2504 O O . MET A 1 320 ? 117.079 113.520 189.025 1.00 120.34 322 MET A O 1
ATOM 2509 N N . ASP A 1 321 ? 118.387 112.022 187.977 1.00 116.98 323 ASP A N 1
ATOM 2510 C CA . ASP A 1 321 ? 118.983 111.511 189.202 1.00 114.80 323 ASP A CA 1
ATOM 2511 C C . ASP A 1 321 ? 120.312 112.214 189.440 1.00 121.80 323 ASP A C 1
ATOM 2512 O O . ASP A 1 321 ? 121.163 112.261 188.548 1.00 132.28 323 ASP A O 1
ATOM 2517 N N . VAL A 1 322 ? 120.485 112.758 190.640 1.00 110.30 324 VAL A N 1
ATOM 2518 C CA . VAL A 1 322 ? 121.677 113.517 190.994 1.00 107.11 324 VAL A CA 1
ATOM 2519 C C . VAL A 1 322 ? 122.371 112.800 192.142 1.00 111.76 324 VAL A C 1
ATOM 2520 O O . VAL A 1 322 ? 121.766 112.573 193.197 1.00 119.99 324 VAL A O 1
ATOM 2524 N N . ASN A 1 323 ? 123.636 112.446 191.937 1.00 114.43 325 ASN A N 1
ATOM 2525 C CA . ASN A 1 323 ? 124.453 111.797 192.955 1.00 116.50 325 ASN A CA 1
ATOM 2526 C C . ASN A 1 323 ? 125.405 112.839 193.530 1.00 118.97 325 ASN A C 1
ATOM 2527 O O . ASN A 1 323 ? 126.192 113.441 192.794 1.00 121.08 325 ASN A O 1
ATOM 2532 N N . PHE A 1 324 ? 125.331 113.051 194.839 1.00 139.36 326 PHE A N 1
ATOM 2533 C CA . PHE A 1 324 ? 126.121 114.093 195.474 1.00 136.56 326 PHE A CA 1
ATOM 2534 C C . PHE A 1 324 ? 127.514 113.593 195.831 1.00 144.79 326 PHE A C 1
ATOM 2535 O O . PHE A 1 324 ? 127.716 112.422 196.164 1.00 148.89 326 PHE A O 1
ATOM 2543 N N . LYS A 1 325 ? 128.479 114.505 195.762 1.00 141.40 327 LYS A N 1
ATOM 2544 C CA . LYS A 1 325 ? 129.855 114.213 196.128 1.00 139.13 327 LYS A CA 1
ATOM 2545 C C . LYS A 1 325 ? 130.465 115.467 196.736 1.00 138.88 327 LYS A C 1
ATOM 2546 O O . LYS A 1 325 ? 129.990 116.583 196.517 1.00 137.35 327 LYS A O 1
ATOM 2552 N N . ARG A 1 326 ? 131.531 115.270 197.511 1.00 169.32 328 ARG A N 1
ATOM 2553 C CA . ARG A 1 326 ? 132.219 116.379 198.161 1.00 168.94 328 ARG A CA 1
ATOM 2554 C C . ARG A 1 326 ? 131.257 117.204 199.006 1.00 169.01 328 ARG A C 1
ATOM 2555 O O . ARG A 1 326 ? 131.331 118.437 199.014 1.00 168.05 328 ARG A O 1
ATOM 2563 N N . VAL A 1 327 ? 130.354 116.538 199.717 1.00 181.89 329 VAL A N 1
ATOM 2564 C CA . VAL A 1 327 ? 129.388 117.226 200.565 1.00 182.54 329 VAL A CA 1
ATOM 2565 C C . VAL A 1 327 ? 130.106 118.094 201.590 1.00 182.26 329 VAL A C 1
ATOM 2566 O O . VAL A 1 327 ? 131.196 117.755 202.051 1.00 181.08 329 VAL A O 1
ATOM 2570 N N . ALA B 1 1 ? 137.316 90.232 69.836 1.00 299.63 3 ALA D N 1
ATOM 2571 C CA . ALA B 1 1 ? 137.110 91.154 68.724 1.00 300.22 3 ALA D CA 1
ATOM 2572 C C . ALA B 1 1 ? 137.679 92.531 69.046 1.00 301.10 3 ALA D C 1
ATOM 2573 O O . ALA B 1 1 ? 138.834 92.825 68.735 1.00 301.38 3 ALA D O 1
ATOM 2575 N N . GLU B 1 2 ? 136.857 93.378 69.671 1.00 301.37 4 GLU D N 1
ATOM 2576 C CA . GLU B 1 2 ? 137.270 94.725 70.047 1.00 300.72 4 GLU D CA 1
ATOM 2577 C C . GLU B 1 2 ? 136.938 95.036 71.502 1.00 300.28 4 GLU D C 1
ATOM 2578 O O . GLU B 1 2 ? 136.838 96.211 71.872 1.00 300.02 4 GLU D O 1
ATOM 2584 N N . LEU B 1 3 ? 136.766 94.011 72.335 1.00 300.13 5 LEU D N 1
ATOM 2585 C CA . LEU B 1 3 ? 136.454 94.194 73.745 1.00 300.45 5 LEU D CA 1
ATOM 2586 C C . LEU B 1 3 ? 137.552 93.710 74.679 1.00 300.41 5 LEU D C 1
ATOM 2587 O O . LEU B 1 3 ? 137.689 94.249 75.778 1.00 300.27 5 LEU D O 1
ATOM 2592 N N . PHE B 1 4 ? 138.333 92.709 74.268 1.00 301.23 6 PHE D N 1
ATOM 2593 C CA . PHE B 1 4 ? 139.423 92.224 75.107 1.00 301.10 6 PHE D CA 1
ATOM 2594 C C . PHE B 1 4 ? 140.507 93.274 75.303 1.00 301.42 6 PHE D C 1
ATOM 2595 O O . PHE B 1 4 ? 141.302 93.160 76.243 1.00 301.04 6 PHE D O 1
ATOM 2603 N N . THR B 1 5 ? 140.557 94.293 74.443 1.00 303.30 7 THR D N 1
ATOM 2604 C CA . THR B 1 5 ? 141.564 95.339 74.574 1.00 303.05 7 THR D CA 1
ATOM 2605 C C . THR B 1 5 ? 141.387 96.165 75.840 1.00 302.92 7 THR D C 1
ATOM 2606 O O . THR B 1 5 ? 142.305 96.908 76.207 1.00 302.79 7 THR D O 1
ATOM 2610 N N . ASN B 1 6 ? 140.238 96.060 76.511 1.00 301.94 8 ASN D N 1
ATOM 2611 C CA . ASN B 1 6 ? 139.997 96.771 77.756 1.00 302.00 8 ASN D CA 1
ATOM 2612 C C . ASN B 1 6 ? 139.975 95.864 78.977 1.00 302.10 8 ASN D C 1
ATOM 2613 O O . ASN B 1 6 ? 140.180 96.352 80.092 1.00 302.04 8 ASN D O 1
ATOM 2618 N N . ASN B 1 7 ? 139.741 94.563 78.796 1.00 299.64 9 ASN D N 1
ATOM 2619 C CA . ASN B 1 7 ? 139.687 93.637 79.920 1.00 299.45 9 ASN D CA 1
ATOM 2620 C C . ASN B 1 7 ? 141.064 93.173 80.372 1.00 299.68 9 ASN D C 1
ATOM 2621 O O . ASN B 1 7 ? 141.175 92.568 81.442 1.00 299.89 9 ASN D O 1
ATOM 2626 N N . ALA B 1 8 ? 142.110 93.447 79.589 1.00 297.68 10 ALA D N 1
ATOM 2627 C CA . ALA B 1 8 ? 143.439 92.928 79.900 1.00 297.31 10 ALA D CA 1
ATOM 2628 C C . ALA B 1 8 ? 143.874 93.323 81.307 1.00 297.57 10 ALA D C 1
ATOM 2629 O O . ALA B 1 8 ? 144.313 92.482 82.098 1.00 297.19 10 ALA D O 1
ATOM 2631 N N . LEU B 1 9 ? 143.757 94.611 81.638 1.00 294.31 11 LEU D N 1
ATOM 2632 C CA . LEU B 1 9 ? 144.120 95.055 82.979 1.00 293.57 11 LEU D CA 1
ATOM 2633 C C . LEU B 1 9 ? 143.225 94.420 84.035 1.00 293.27 11 LEU D C 1
ATOM 2634 O O . LEU B 1 9 ? 143.708 94.032 85.105 1.00 292.88 11 LEU D O 1
ATOM 2639 N N . ASN B 1 10 ? 141.925 94.307 83.757 1.00 292.24 12 ASN D N 1
ATOM 2640 C CA . ASN B 1 10 ? 141.013 93.697 84.720 1.00 291.84 12 ASN D CA 1
ATOM 2641 C C . ASN B 1 10 ? 141.378 92.240 84.977 1.00 292.00 12 ASN D C 1
ATOM 2642 O O . ASN B 1 10 ? 141.375 91.783 86.124 1.00 292.30 12 ASN D O 1
ATOM 2647 N N . LEU B 1 11 ? 141.697 91.494 83.916 1.00 290.51 13 LEU D N 1
ATOM 2648 C CA . LEU B 1 11 ? 142.095 90.101 84.094 1.00 290.04 13 LEU D CA 1
ATOM 2649 C C . LEU B 1 11 ? 143.389 89.985 84.885 1.00 290.24 13 LEU D C 1
ATOM 2650 O O . LEU B 1 11 ? 143.608 88.981 85.573 1.00 290.07 13 LEU D O 1
ATOM 2655 N N . VAL B 1 12 ? 144.260 90.992 84.798 1.00 291.52 14 VAL D N 1
ATOM 2656 C CA . VAL B 1 12 ? 145.523 90.953 85.532 1.00 291.32 14 VAL D CA 1
ATOM 2657 C C . VAL B 1 12 ? 145.261 90.894 87.032 1.00 291.64 14 VAL D C 1
ATOM 2658 O O . VAL B 1 12 ? 145.819 90.057 87.749 1.00 291.17 14 VAL D O 1
ATOM 2662 N N . ILE B 1 13 ? 144.401 91.787 87.527 1.00 294.07 15 ILE D N 1
ATOM 2663 C CA . ILE B 1 13 ? 144.070 91.784 88.948 1.00 293.78 15 ILE D CA 1
ATOM 2664 C C . ILE B 1 13 ? 143.274 90.535 89.306 1.00 293.79 15 ILE D C 1
ATOM 2665 O O . ILE B 1 13 ? 143.444 89.963 90.390 1.00 293.73 15 ILE D O 1
ATOM 2670 N N . ILE B 1 14 ? 142.393 90.094 88.405 1.00 292.39 16 ILE D N 1
ATOM 2671 C CA . ILE B 1 14 ? 141.585 88.903 88.670 1.00 291.46 16 ILE D CA 1
ATOM 2672 C C . ILE B 1 14 ? 142.487 87.707 88.945 1.00 291.52 16 ILE D C 1
ATOM 2673 O O . ILE B 1 14 ? 142.322 86.991 89.939 1.00 291.46 16 ILE D O 1
ATOM 2678 N N . PHE B 1 15 ? 143.459 87.475 88.060 1.00 293.74 17 PHE D N 1
ATOM 2679 C CA . PHE B 1 15 ? 144.410 86.391 88.283 1.00 293.77 17 PHE D CA 1
ATOM 2680 C C . PHE B 1 15 ? 145.232 86.645 89.540 1.00 293.81 17 PHE D C 1
ATOM 2681 O O . PHE B 1 15 ? 145.440 85.739 90.356 1.00 293.79 17 PHE D O 1
ATOM 2689 N N . GLY B 1 16 ? 145.707 87.879 89.714 1.00 291.68 18 GLY D N 1
ATOM 2690 C CA . GLY B 1 16 ? 146.434 88.214 90.927 1.00 291.30 18 GLY D CA 1
ATOM 2691 C C . GLY B 1 16 ? 145.577 88.092 92.170 1.00 291.65 18 GLY D C 1
ATOM 2692 O O . GLY B 1 16 ? 146.018 87.558 93.191 1.00 291.79 18 GLY D O 1
ATOM 2693 N N . SER B 1 17 ? 144.339 88.585 92.104 1.00 289.94 19 SER D N 1
ATOM 2694 C CA . SER B 1 17 ? 143.431 88.450 93.237 1.00 289.70 19 SER D CA 1
ATOM 2695 C C . SER B 1 17 ? 143.136 86.986 93.531 1.00 289.58 19 SER D C 1
ATOM 2696 O O . SER B 1 17 ? 143.100 86.574 94.697 1.00 289.04 19 SER D O 1
ATOM 2699 N N . CYS B 1 18 ? 142.921 86.184 92.486 1.00 290.64 20 CYS D N 1
ATOM 2700 C CA . CYS B 1 18 ? 142.682 84.760 92.689 1.00 290.54 20 CYS D CA 1
ATOM 2701 C C . CYS B 1 18 ? 143.889 84.075 93.316 1.00 290.68 20 CYS D C 1
ATOM 2702 O O . CYS B 1 18 ? 143.729 83.229 94.203 1.00 290.32 20 CYS D O 1
ATOM 2705 N N . ALA B 1 19 ? 145.099 84.422 92.871 1.00 289.43 21 ALA D N 1
ATOM 2706 C CA . ALA B 1 19 ? 146.302 83.861 93.473 1.00 288.46 21 ALA D CA 1
ATOM 2707 C C . ALA B 1 19 ? 146.555 84.418 94.867 1.00 289.30 21 ALA D C 1
ATOM 2708 O O . ALA B 1 19 ? 147.097 83.711 95.724 1.00 289.66 21 ALA D O 1
ATOM 2710 N N . ALA B 1 20 ? 146.172 85.674 95.113 1.00 288.32 22 ALA D N 1
ATOM 2711 C CA . ALA B 1 20 ? 146.384 86.266 96.428 1.00 287.52 22 ALA D CA 1
ATOM 2712 C C . ALA B 1 20 ? 145.606 85.517 97.502 1.00 287.77 22 ALA D C 1
ATOM 2713 O O . ALA B 1 20 ? 146.117 85.290 98.606 1.00 287.89 22 ALA D O 1
ATOM 2715 N N . LEU B 1 21 ? 144.367 85.125 97.199 1.00 287.57 23 LEU D N 1
ATOM 2716 C CA . LEU B 1 21 ? 143.564 84.393 98.173 1.00 287.60 23 LEU D CA 1
ATOM 2717 C C . LEU B 1 21 ? 144.223 83.070 98.541 1.00 287.94 23 LEU D C 1
ATOM 2718 O O . LEU B 1 21 ? 144.256 82.686 99.717 1.00 288.14 23 LEU D O 1
ATOM 2723 N N . ILE B 1 22 ? 144.755 82.355 97.547 1.00 289.14 24 ILE D N 1
ATOM 2724 C CA . ILE B 1 22 ? 145.396 81.070 97.813 1.00 288.92 24 ILE D CA 1
ATOM 2725 C C . ILE B 1 22 ? 146.593 81.240 98.735 1.00 288.80 24 ILE D C 1
ATOM 2726 O O . ILE B 1 22 ? 146.783 80.455 99.673 1.00 288.53 24 ILE D O 1
ATOM 2731 N N . LEU B 1 23 ? 147.420 82.256 98.488 1.00 288.26 25 LEU D N 1
ATOM 2732 C CA . LEU B 1 23 ? 148.600 82.474 99.320 1.00 287.83 25 LEU D CA 1
ATOM 2733 C C . LEU B 1 23 ? 148.206 82.738 100.769 1.00 288.01 25 LEU D C 1
ATOM 2734 O O . LEU B 1 23 ? 148.776 82.154 101.698 1.00 287.71 25 LEU D O 1
ATOM 2739 N N . MET B 1 24 ? 147.228 83.621 100.981 1.00 289.89 26 MET D N 1
ATOM 2740 C CA . MET B 1 24 ? 146.809 83.940 102.342 1.00 289.96 26 MET D CA 1
ATOM 2741 C C . MET B 1 24 ? 145.958 82.832 102.950 1.00 290.16 26 MET D C 1
ATOM 2742 O O . MET B 1 24 ? 146.094 82.534 104.142 1.00 290.21 26 MET D O 1
ATOM 2747 N N . SER B 1 25 ? 145.080 82.214 102.157 1.00 290.87 27 SER D N 1
ATOM 2748 C CA . SER B 1 25 ? 144.201 81.178 102.689 1.00 290.19 27 SER D CA 1
ATOM 2749 C C . SER B 1 25 ? 145.002 79.977 103.179 1.00 290.34 27 SER D C 1
ATOM 2750 O O . SER B 1 25 ? 144.758 79.455 104.272 1.00 290.13 27 SER D O 1
ATOM 2753 N N . PHE B 1 26 ? 145.969 79.525 102.377 1.00 292.27 28 PHE D N 1
ATOM 2754 C CA . PHE B 1 26 ? 146.792 78.392 102.781 1.00 292.15 28 PHE D CA 1
ATOM 2755 C C . PHE B 1 26 ? 147.706 78.732 103.950 1.00 291.67 28 PHE D C 1
ATOM 2756 O O . PHE B 1 26 ? 148.119 77.826 104.682 1.00 291.55 28 PHE D O 1
ATOM 2764 N N . TRP B 1 27 ? 148.034 80.012 104.140 1.00 292.24 29 TRP D N 1
ATOM 2765 C CA . TRP B 1 27 ? 148.867 80.392 105.275 1.00 292.32 29 TRP D CA 1
ATOM 2766 C C . TRP B 1 27 ? 148.171 80.084 106.595 1.00 292.50 29 TRP D C 1
ATOM 2767 O O . TRP B 1 27 ? 148.805 79.600 107.540 1.00 292.53 29 TRP D O 1
ATOM 2778 N N . PHE B 1 28 ? 146.867 80.360 106.677 1.00 293.87 30 PHE D N 1
ATOM 2779 C CA . PHE B 1 28 ? 146.117 80.021 107.882 1.00 293.92 30 PHE D CA 1
ATOM 2780 C C . PHE B 1 28 ? 146.096 78.517 108.123 1.00 294.13 30 PHE D C 1
ATOM 2781 O O . PHE B 1 28 ? 146.219 78.073 109.269 1.00 293.90 30 PHE D O 1
ATOM 2789 N N . ARG B 1 29 ? 145.938 77.723 107.062 1.00 291.81 31 ARG D N 1
ATOM 2790 C CA . ARG B 1 29 ? 145.976 76.273 107.215 1.00 291.36 31 ARG D CA 1
ATOM 2791 C C . ARG B 1 29 ? 147.336 75.810 107.720 1.00 291.65 31 ARG D C 1
ATOM 2792 O O . ARG B 1 29 ? 147.418 74.920 108.575 1.00 291.14 31 ARG D O 1
ATOM 2800 N N . ARG B 1 30 ? 148.411 76.399 107.202 1.00 292.95 32 ARG D N 1
ATOM 2801 C CA . ARG B 1 30 ? 149.777 76.061 107.603 1.00 292.34 32 ARG D CA 1
ATOM 2802 C C . ARG B 1 30 ? 150.220 76.820 108.845 1.00 292.29 32 ARG D C 1
ATOM 2803 O O . ARG B 1 30 ? 151.250 77.500 108.829 1.00 292.05 32 ARG D O 1
ATOM 2811 N N . GLY B 1 31 ? 149.465 76.723 109.935 1.00 294.38 33 GLY D N 1
ATOM 2812 C CA . GLY B 1 31 ? 149.821 77.424 111.152 1.00 294.15 33 GLY D CA 1
ATOM 2813 C C . GLY B 1 31 ? 149.535 78.913 111.062 1.00 294.70 33 GLY D C 1
ATOM 2814 O O . GLY B 1 31 ? 148.848 79.400 110.157 1.00 294.96 33 GLY D O 1
ATOM 2815 N N . ASN B 1 32 ? 150.080 79.649 112.032 1.00 293.62 34 ASN D N 1
ATOM 2816 C CA . ASN B 1 32 ? 149.895 81.101 112.077 1.00 293.38 34 ASN D CA 1
ATOM 2817 C C . ASN B 1 32 ? 151.135 81.705 112.747 1.00 293.20 34 ASN D C 1
ATOM 2818 O O . ASN B 1 32 ? 151.226 81.745 113.974 1.00 292.75 34 ASN D O 1
ATOM 2823 N N . ARG B 1 33 ? 152.076 82.169 111.923 1.00 292.61 35 ARG D N 1
ATOM 2824 C CA . ARG B 1 33 ? 153.265 82.821 112.463 1.00 292.67 35 ARG D CA 1
ATOM 2825 C C . ARG B 1 33 ? 152.939 84.216 112.983 1.00 292.64 35 ARG D C 1
ATOM 2826 O O . ARG B 1 33 ? 153.438 84.623 114.038 1.00 291.99 35 ARG D O 1
ATOM 2834 N N . LYS B 1 34 ? 152.107 84.957 112.260 1.00 290.15 36 LYS D N 1
ATOM 2835 C CA . LYS B 1 34 ? 151.676 86.278 112.688 1.00 289.62 36 LYS D CA 1
ATOM 2836 C C . LYS B 1 34 ? 150.425 86.171 113.554 1.00 289.45 36 LYS D C 1
ATOM 2837 O O . LYS B 1 34 ? 149.697 85.176 113.519 1.00 289.46 36 LYS D O 1
ATOM 2843 N N . ARG B 1 35 ? 150.185 87.216 114.341 1.00 285.84 37 ARG D N 1
ATOM 2844 C CA . ARG B 1 35 ? 148.996 87.253 115.183 1.00 286.24 37 ARG D CA 1
ATOM 2845 C C . ARG B 1 35 ? 147.742 87.127 114.329 1.00 286.06 37 ARG D C 1
ATOM 2846 O O . ARG B 1 35 ? 147.577 87.841 113.336 1.00 285.26 37 ARG D O 1
ATOM 2854 N N . LYS B 1 36 ? 146.856 86.210 114.718 1.00 282.30 38 LYS D N 1
ATOM 2855 C CA . LYS B 1 36 ? 145.631 85.984 113.961 1.00 281.90 38 LYS D CA 1
ATOM 2856 C C . LYS B 1 36 ? 144.751 87.226 113.977 1.00 281.83 38 LYS D C 1
ATOM 2857 O O . LYS B 1 36 ? 144.619 87.912 112.957 1.00 281.57 38 LYS D O 1
ATOM 2863 N N . GLY B 1 37 ? 144.156 87.528 115.128 1.00 272.99 39 GLY D N 1
ATOM 2864 C CA . GLY B 1 37 ? 143.318 88.702 115.257 1.00 272.01 39 GLY D CA 1
ATOM 2865 C C . GLY B 1 37 ? 142.261 88.780 114.163 1.00 272.39 39 GLY D C 1
ATOM 2866 O O . GLY B 1 37 ? 141.921 87.797 113.500 1.00 272.69 39 GLY D O 1
ATOM 2867 N N . PHE B 1 38 ? 141.735 89.991 113.985 1.00 263.60 40 PHE D N 1
ATOM 2868 C CA . PHE B 1 38 ? 140.773 90.255 112.924 1.00 263.18 40 PHE D CA 1
ATOM 2869 C C . PHE B 1 38 ? 141.396 90.920 111.705 1.00 263.04 40 PHE D C 1
ATOM 2870 O O . PHE B 1 38 ? 140.717 91.062 110.682 1.00 263.00 40 PHE D O 1
ATOM 2878 N N . LEU B 1 39 ? 142.666 91.323 111.784 1.00 268.53 41 LEU D N 1
ATOM 2879 C CA . LEU B 1 39 ? 143.303 91.989 110.653 1.00 269.27 41 LEU D CA 1
ATOM 2880 C C . LEU B 1 39 ? 143.350 91.076 109.433 1.00 269.51 41 LEU D C 1
ATOM 2881 O O . LEU B 1 39 ? 143.053 91.502 108.310 1.00 269.69 41 LEU D O 1
ATOM 2886 N N . PHE B 1 40 ? 143.723 89.812 109.635 1.00 270.66 42 PHE D N 1
ATOM 2887 C CA . PHE B 1 40 ? 143.781 88.873 108.520 1.00 270.29 42 PHE D CA 1
ATOM 2888 C C . PHE B 1 40 ? 142.398 88.659 107.916 1.00 270.57 42 PHE D C 1
ATOM 2889 O O . PHE B 1 40 ? 142.244 88.599 106.690 1.00 271.03 42 PHE D O 1
ATOM 2897 N N . HIS B 1 41 ? 141.377 88.539 108.767 1.00 262.67 43 HIS D N 1
ATOM 2898 C CA . HIS B 1 41 ? 140.017 88.349 108.271 1.00 262.38 43 HIS D CA 1
ATOM 2899 C C . HIS B 1 41 ? 139.574 89.536 107.426 1.00 262.64 43 HIS D C 1
ATOM 2900 O O . HIS B 1 41 ? 138.935 89.368 106.380 1.00 262.44 43 HIS D O 1
ATOM 2907 N N . ALA B 1 42 ? 139.906 90.752 107.867 1.00 264.14 44 ALA D N 1
ATOM 2908 C CA . ALA B 1 42 ? 139.560 91.937 107.090 1.00 263.70 44 ALA D CA 1
ATOM 2909 C C . ALA B 1 42 ? 140.228 91.910 105.723 1.00 263.61 44 ALA D C 1
ATOM 2910 O O . ALA B 1 42 ? 139.603 92.244 104.709 1.00 263.53 44 ALA D O 1
ATOM 2912 N N . VAL B 1 43 ? 141.503 91.517 105.672 1.00 265.79 45 VAL D N 1
ATOM 2913 C CA . VAL B 1 43 ? 142.193 91.398 104.390 1.00 265.74 45 VAL D CA 1
ATOM 2914 C C . VAL B 1 43 ? 141.507 90.356 103.518 1.00 265.95 45 VAL D C 1
ATOM 2915 O O . VAL B 1 43 ? 141.287 90.568 102.319 1.00 266.46 45 VAL D O 1
ATOM 2919 N N . GLN B 1 44 ? 141.159 89.212 104.106 1.00 265.31 46 GLN D N 1
ATOM 2920 C CA . GLN B 1 44 ? 140.447 88.166 103.383 1.00 265.08 46 GLN D CA 1
ATOM 2921 C C . GLN B 1 44 ? 139.167 88.723 102.774 1.00 265.10 46 GLN D C 1
ATOM 2922 O O . GLN B 1 44 ? 138.898 88.526 101.585 1.00 264.88 46 GLN D O 1
ATOM 2928 N N . PHE B 1 45 ? 138.370 89.421 103.586 1.00 256.54 47 PHE D N 1
ATOM 2929 C CA . PHE B 1 45 ? 137.184 90.087 103.061 1.00 256.12 47 PHE D CA 1
ATOM 2930 C C . PHE B 1 45 ? 137.564 91.170 102.061 1.00 256.44 47 PHE D C 1
ATOM 2931 O O . PHE B 1 45 ? 136.914 91.326 101.022 1.00 256.77 47 PHE D O 1
ATOM 2939 N N . LEU B 1 46 ? 138.621 91.930 102.361 1.00 263.33 48 LEU D N 1
ATOM 2940 C CA . LEU B 1 46 ? 139.057 92.983 101.451 1.00 263.39 48 LEU D CA 1
ATOM 2941 C C . LEU B 1 46 ? 139.555 92.416 100.128 1.00 263.37 48 LEU D C 1
ATOM 2942 O O . LEU B 1 46 ? 139.323 93.017 99.073 1.00 262.57 48 LEU D O 1
ATOM 2947 N N . ILE B 1 47 ? 140.251 91.280 100.159 1.00 267.23 49 ILE D N 1
ATOM 2948 C CA . ILE B 1 47 ? 140.690 90.658 98.915 1.00 266.69 49 ILE D CA 1
ATOM 2949 C C . ILE B 1 47 ? 139.530 89.969 98.205 1.00 266.75 49 ILE D C 1
ATOM 2950 O O . ILE B 1 47 ? 139.460 89.978 96.970 1.00 266.32 49 ILE D O 1
ATOM 2955 N N . TYR B 1 48 ? 138.609 89.362 98.955 1.00 267.25 50 TYR D N 1
ATOM 2956 C CA . TYR B 1 48 ? 137.477 88.684 98.330 1.00 267.04 50 TYR D CA 1
ATOM 2957 C C . TYR B 1 48 ? 136.598 89.669 97.569 1.00 267.19 50 TYR D C 1
ATOM 2958 O O . TYR B 1 48 ? 136.147 89.380 96.454 1.00 267.63 50 TYR D O 1
ATOM 2967 N N . THR B 1 49 ? 136.345 90.842 98.154 1.00 265.20 51 THR D N 1
ATOM 2968 C CA . THR B 1 49 ? 135.459 91.809 97.516 1.00 265.00 51 THR D CA 1
ATOM 2969 C C . THR B 1 49 ? 136.009 92.262 96.170 1.00 265.84 51 THR D C 1
ATOM 2970 O O . THR B 1 49 ? 135.247 92.488 95.223 1.00 266.19 51 THR D O 1
ATOM 2974 N N . ILE B 1 50 ? 137.333 92.405 96.065 1.00 270.77 52 ILE D N 1
ATOM 2975 C CA . ILE B 1 50 ? 137.928 92.824 94.797 1.00 270.64 52 ILE D CA 1
ATOM 2976 C C . ILE B 1 50 ? 137.600 91.818 93.703 1.00 271.00 52 ILE D C 1
ATOM 2977 O O . ILE B 1 50 ? 137.337 92.190 92.553 1.00 271.15 52 ILE D O 1
ATOM 2982 N N . ILE B 1 51 ? 137.604 90.527 94.043 1.00 268.74 53 ILE D N 1
ATOM 2983 C CA . ILE B 1 51 ? 137.258 89.496 93.063 1.00 267.96 53 ILE D CA 1
ATOM 2984 C C . ILE B 1 51 ? 135.845 89.724 92.545 1.00 267.91 53 ILE D C 1
ATOM 2985 O O . ILE B 1 51 ? 135.588 89.696 91.337 1.00 268.80 53 ILE D O 1
ATOM 2990 N N . ILE B 1 52 ? 134.904 89.959 93.463 1.00 267.04 54 ILE D N 1
ATOM 2991 C CA . ILE B 1 52 ? 133.530 90.253 93.060 1.00 267.43 54 ILE D CA 1
ATOM 2992 C C . ILE B 1 52 ? 133.490 91.528 92.228 1.00 268.56 54 ILE D C 1
ATOM 2993 O O . ILE B 1 52 ? 132.853 91.584 91.169 1.00 268.60 54 ILE D O 1
ATOM 2998 N N . SER B 1 53 ? 134.175 92.571 92.696 1.00 275.17 55 SER D N 1
ATOM 2999 C CA . SER B 1 53 ? 134.251 93.813 91.934 1.00 274.54 55 SER D CA 1
ATOM 3000 C C . SER B 1 53 ? 135.000 93.600 90.624 1.00 275.29 55 SER D C 1
ATOM 3001 O O . SER B 1 53 ? 134.562 94.051 89.560 1.00 275.31 55 SER D O 1
ATOM 3004 N N . ALA B 1 54 ? 136.141 92.910 90.686 1.00 280.87 56 ALA D N 1
ATOM 3005 C CA . ALA B 1 54 ? 136.897 92.616 89.473 1.00 280.74 56 ALA D CA 1
ATOM 3006 C C . ALA B 1 54 ? 136.075 91.762 88.517 1.00 280.88 56 ALA D C 1
ATOM 3007 O O . ALA B 1 54 ? 135.915 92.096 87.338 1.00 281.15 56 ALA D O 1
ATOM 3009 N N . VAL B 1 55 ? 135.632 90.602 88.999 1.00 280.30 57 VAL D N 1
ATOM 3010 C CA . VAL B 1 55 ? 134.939 89.655 88.118 1.00 279.79 57 VAL D CA 1
ATOM 3011 C C . VAL B 1 55 ? 133.428 89.805 88.077 1.00 280.15 57 VAL D C 1
ATOM 3012 O O . VAL B 1 55 ? 132.805 89.393 87.115 1.00 281.36 57 VAL D O 1
ATOM 3016 N N . GLY B 1 56 ? 132.823 90.347 89.123 1.00 282.02 58 GLY D N 1
ATOM 3017 C CA . GLY B 1 56 ? 131.395 90.596 89.062 1.00 281.92 58 GLY D CA 1
ATOM 3018 C C . GLY B 1 56 ? 131.238 91.711 88.060 1.00 282.40 58 GLY D C 1
ATOM 3019 O O . GLY B 1 56 ? 130.412 91.638 87.152 1.00 282.99 58 GLY D O 1
ATOM 3020 N N . SER B 1 57 ? 132.058 92.747 88.200 1.00 286.16 59 SER D N 1
ATOM 3021 C CA . SER B 1 57 ? 132.016 93.826 87.229 1.00 286.47 59 SER D CA 1
ATOM 3022 C C . SER B 1 57 ? 132.735 93.386 85.969 1.00 286.79 59 SER D C 1
ATOM 3023 O O . SER B 1 57 ? 132.608 94.032 84.938 1.00 287.45 59 SER D O 1
ATOM 3026 N N . ILE B 1 58 ? 133.509 92.307 86.040 1.00 286.84 60 ILE D N 1
ATOM 3027 C CA . ILE B 1 58 ? 134.114 91.816 84.809 1.00 286.55 60 ILE D CA 1
ATOM 3028 C C . ILE B 1 58 ? 132.967 91.318 83.971 1.00 287.00 60 ILE D C 1
ATOM 3029 O O . ILE B 1 58 ? 132.935 91.580 82.787 1.00 286.90 60 ILE D O 1
ATOM 3034 N N . ILE B 1 59 ? 132.017 90.625 84.595 1.00 291.16 61 ILE D N 1
ATOM 3035 C CA . ILE B 1 59 ? 130.858 90.111 83.880 1.00 291.04 61 ILE D CA 1
ATOM 3036 C C . ILE B 1 59 ? 129.946 91.264 83.527 1.00 291.02 61 ILE D C 1
ATOM 3037 O O . ILE B 1 59 ? 129.195 91.204 82.547 1.00 290.61 61 ILE D O 1
ATOM 3042 N N . ASN B 1 60 ? 129.996 92.316 84.336 1.00 292.43 62 ASN D N 1
ATOM 3043 C CA . ASN B 1 60 ? 129.206 93.490 84.017 1.00 291.92 62 ASN D CA 1
ATOM 3044 C C . ASN B 1 60 ? 129.689 94.044 82.687 1.00 291.81 62 ASN D C 1
ATOM 3045 O O . ASN B 1 60 ? 128.879 94.401 81.835 1.00 291.95 62 ASN D O 1
ATOM 3050 N N . TYR B 1 61 ? 131.006 94.104 82.501 1.00 294.11 63 TYR D N 1
ATOM 3051 C CA . TYR B 1 61 ? 131.567 94.606 81.249 1.00 293.95 63 TYR D CA 1
ATOM 3052 C C . TYR B 1 61 ? 131.320 93.610 80.141 1.00 293.92 63 TYR D C 1
ATOM 3053 O O . TYR B 1 61 ? 131.135 93.984 78.986 1.00 293.87 63 TYR D O 1
ATOM 3062 N N . VAL B 1 62 ? 131.334 92.333 80.486 1.00 293.69 64 VAL D N 1
ATOM 3063 C CA . VAL B 1 62 ? 131.082 91.297 79.510 1.00 293.81 64 VAL D CA 1
ATOM 3064 C C . VAL B 1 62 ? 129.721 91.558 78.928 1.00 293.95 64 VAL D C 1
ATOM 3065 O O . VAL B 1 62 ? 129.544 91.368 77.731 1.00 293.58 64 VAL D O 1
ATOM 3069 N N . ILE B 1 63 ? 128.771 91.984 79.768 1.00 292.77 65 ILE D N 1
ATOM 3070 C CA . ILE B 1 63 ? 127.412 92.303 79.319 1.00 292.39 65 ILE D CA 1
ATOM 3071 C C . ILE B 1 63 ? 127.366 93.615 78.557 1.00 292.72 65 ILE D C 1
ATOM 3072 O O . ILE B 1 63 ? 126.727 93.708 77.518 1.00 292.39 65 ILE D O 1
ATOM 3077 N N . GLU B 1 64 ? 128.040 94.641 79.055 1.00 294.37 66 GLU D N 1
ATOM 3078 C CA . GLU B 1 64 ? 128.121 95.883 78.302 1.00 293.51 66 GLU D CA 1
ATOM 3079 C C . GLU B 1 64 ? 128.481 95.463 76.900 1.00 293.17 66 GLU D C 1
ATOM 3080 O O . GLU B 1 64 ? 128.083 96.108 75.926 1.00 292.55 66 GLU D O 1
ATOM 3086 N N . ASN B 1 65 ? 129.228 94.372 76.791 1.00 293.86 67 ASN D N 1
ATOM 3087 C CA . ASN B 1 65 ? 129.590 93.829 75.486 1.00 293.80 67 ASN D CA 1
ATOM 3088 C C . ASN B 1 65 ? 128.496 93.072 74.729 1.00 293.56 67 ASN D C 1
ATOM 3089 O O . ASN B 1 65 ? 128.047 93.535 73.673 1.00 293.74 67 ASN D O 1
ATOM 3094 N N . TYR B 1 66 ? 128.046 91.955 75.284 1.00 287.96 68 TYR D N 1
ATOM 3095 C CA . TYR B 1 66 ? 126.979 91.197 74.652 1.00 287.77 68 TYR D CA 1
ATOM 3096 C C . TYR B 1 66 ? 125.639 91.627 75.222 1.00 288.09 68 TYR D C 1
ATOM 3097 O O . TYR B 1 66 ? 125.130 91.010 76.152 1.00 287.87 68 TYR D O 1
ATOM 3106 N N . LYS B 1 67 ? 125.068 92.692 74.672 1.00 290.73 69 LYS D N 1
ATOM 3107 C CA . LYS B 1 67 ? 123.772 93.168 75.143 1.00 290.73 69 LYS D CA 1
ATOM 3108 C C . LYS B 1 67 ? 122.661 92.223 74.717 1.00 290.60 69 LYS D C 1
ATOM 3109 O O . LYS B 1 67 ? 121.519 92.364 75.154 1.00 290.01 69 LYS D O 1
ATOM 3115 N N . LEU B 1 68 ? 122.991 91.255 73.869 1.00 292.42 70 LEU D N 1
ATOM 3116 C CA . LEU B 1 68 ? 121.989 90.316 73.385 1.00 292.23 70 LEU D CA 1
ATOM 3117 C C . LEU B 1 68 ? 121.253 89.672 74.547 1.00 292.60 70 LEU D C 1
ATOM 3118 O O . LEU B 1 68 ? 120.029 89.548 74.520 1.00 292.23 70 LEU D O 1
ATOM 3123 N N . LYS B 1 69 ? 121.993 89.268 75.572 1.00 292.86 71 LYS D N 1
ATOM 3124 C CA . LYS B 1 69 ? 121.371 88.655 76.738 1.00 292.06 71 LYS D CA 1
ATOM 3125 C C . LYS B 1 69 ? 120.433 89.635 77.426 1.00 292.04 71 LYS D C 1
ATOM 3126 O O . LYS B 1 69 ? 120.840 90.737 77.794 1.00 291.54 71 LYS D O 1
ATOM 3132 N N . PHE B 1 70 ? 119.177 89.238 77.595 1.00 293.46 72 PHE D N 1
ATOM 3133 C CA . PHE B 1 70 ? 118.189 90.106 78.232 1.00 293.44 72 PHE D CA 1
ATOM 3134 C C . PHE B 1 70 ? 118.673 90.656 79.561 1.00 293.31 72 PHE D C 1
ATOM 3135 O O . PHE B 1 70 ? 118.127 91.637 80.065 1.00 293.39 72 PHE D O 1
ATOM 3143 N N . ILE B 1 71 ? 119.692 90.029 80.134 1.00 290.51 73 ILE D N 1
ATOM 3144 C CA . ILE B 1 71 ? 120.188 90.458 81.436 1.00 290.55 73 ILE D CA 1
ATOM 3145 C C . ILE B 1 71 ? 120.380 91.966 81.436 1.00 290.74 73 ILE D C 1
ATOM 3146 O O . ILE B 1 71 ? 121.003 92.532 80.529 1.00 290.13 73 ILE D O 1
ATOM 3151 N N . THR B 1 72 ? 119.838 92.634 82.471 1.00 288.73 74 THR D N 1
ATOM 3152 C CA . THR B 1 72 ? 119.941 94.082 82.550 1.00 287.87 74 THR D CA 1
ATOM 3153 C C . THR B 1 72 ? 121.109 94.494 83.441 1.00 287.82 74 THR D C 1
ATOM 3154 O O . THR B 1 72 ? 121.414 93.820 84.430 1.00 287.90 74 THR D O 1
ATOM 3158 N N . PRO B 1 73 ? 121.779 95.599 83.105 1.00 281.13 75 PRO D N 1
ATOM 3159 C CA . PRO B 1 73 ? 122.926 96.024 83.925 1.00 281.12 75 PRO D CA 1
ATOM 3160 C C . PRO B 1 73 ? 122.555 96.325 85.365 1.00 280.23 75 PRO D C 1
ATOM 3161 O O . PRO B 1 73 ? 123.354 96.063 86.273 1.00 279.66 75 PRO D O 1
ATOM 3165 N N . GLY B 1 74 ? 121.364 96.866 85.604 1.00 271.24 76 GLY D N 1
ATOM 3166 C CA . GLY B 1 74 ? 120.967 97.264 86.941 1.00 270.89 76 GLY D CA 1
ATOM 3167 C C . GLY B 1 74 ? 120.926 96.126 87.940 1.00 270.89 76 GLY D C 1
ATOM 3168 O O . GLY B 1 74 ? 121.410 96.263 89.067 1.00 271.02 76 GLY D O 1
ATOM 3169 N N . VAL B 1 75 ? 120.348 94.992 87.536 1.00 270.33 77 VAL D N 1
ATOM 3170 C CA . VAL B 1 75 ? 120.215 93.860 88.452 1.00 270.50 77 VAL D CA 1
ATOM 3171 C C . VAL B 1 75 ? 121.588 93.349 88.869 1.00 271.28 77 VAL D C 1
ATOM 3172 O O . VAL B 1 75 ? 121.829 93.044 90.043 1.00 271.26 77 VAL D O 1
ATOM 3176 N N . ILE B 1 76 ? 122.510 93.248 87.909 1.00 269.06 78 ILE D N 1
ATOM 3177 C CA . ILE B 1 76 ? 123.842 92.721 88.204 1.00 268.59 78 ILE D CA 1
ATOM 3178 C C . ILE B 1 76 ? 124.537 93.597 89.240 1.00 268.37 78 ILE D C 1
ATOM 3179 O O . ILE B 1 76 ? 125.129 93.103 90.207 1.00 267.49 78 ILE D O 1
ATOM 3184 N N . ASP B 1 77 ? 124.474 94.916 89.048 1.00 264.16 79 ASP D N 1
ATOM 3185 C CA . ASP B 1 77 ? 125.070 95.828 90.017 1.00 263.62 79 ASP D CA 1
ATOM 3186 C C . ASP B 1 77 ? 124.406 95.689 91.380 1.00 262.71 79 ASP D C 1
ATOM 3187 O O . ASP B 1 77 ? 125.082 95.695 92.415 1.00 262.38 79 ASP D O 1
ATOM 3192 N N . PHE B 1 78 ? 123.077 95.562 91.400 1.00 254.52 80 PHE D N 1
ATOM 3193 C CA . PHE B 1 78 ? 122.378 95.334 92.658 1.00 254.44 80 PHE D CA 1
ATOM 3194 C C . PHE B 1 78 ? 122.807 94.025 93.306 1.00 255.12 80 PHE D C 1
ATOM 3195 O O . PHE B 1 78 ? 123.025 93.978 94.521 1.00 255.40 80 PHE D O 1
ATOM 3203 N N . ILE B 1 79 ? 122.936 92.960 92.518 1.00 255.60 81 ILE D N 1
ATOM 3204 C CA . ILE B 1 79 ? 123.329 91.664 93.063 1.00 255.44 81 ILE D CA 1
ATOM 3205 C C . ILE B 1 79 ? 124.788 91.685 93.503 1.00 255.10 81 ILE D C 1
ATOM 3206 O O . ILE B 1 79 ? 125.139 91.180 94.575 1.00 254.94 81 ILE D O 1
ATOM 3211 N N . CYS B 1 80 ? 125.659 92.270 92.678 1.00 250.70 82 CYS D N 1
ATOM 3212 C CA . CYS B 1 80 ? 127.088 92.275 92.965 1.00 249.89 82 CYS D CA 1
ATOM 3213 C C . CYS B 1 80 ? 127.387 92.905 94.321 1.00 250.35 82 CYS D C 1
ATOM 3214 O O . CYS B 1 80 ? 128.102 92.328 95.148 1.00 250.42 82 CYS D O 1
ATOM 3217 N N . THR B 1 81 ? 126.843 94.100 94.564 1.00 242.56 83 THR D N 1
ATOM 3218 C CA . THR B 1 81 ? 127.058 94.751 95.852 1.00 242.74 83 THR D CA 1
ATOM 3219 C C . THR B 1 81 ? 126.227 94.104 96.953 1.00 242.77 83 THR D C 1
ATOM 3220 O O . THR B 1 81 ? 126.639 94.102 98.118 1.00 243.31 83 THR D O 1
ATOM 3224 N N . SER B 1 82 ? 125.059 93.558 96.611 1.00 235.53 84 SER D N 1
ATOM 3225 C CA . SER B 1 82 ? 124.246 92.870 97.607 1.00 234.98 84 SER D CA 1
ATOM 3226 C C . SER B 1 82 ? 124.927 91.601 98.105 1.00 235.74 84 SER D C 1
ATOM 3227 O O . SER B 1 82 ? 124.898 91.309 99.306 1.00 235.43 84 SER D O 1
ATOM 3230 N N . LEU B 1 83 ? 125.539 90.838 97.199 1.00 235.74 85 LEU D N 1
ATOM 3231 C CA . LEU B 1 83 ? 126.195 89.598 97.601 1.00 235.01 85 LEU D CA 1
ATOM 3232 C C . LEU B 1 83 ? 127.352 89.873 98.554 1.00 235.72 85 LEU D C 1
ATOM 3233 O O . LEU B 1 83 ? 127.507 89.191 99.574 1.00 235.66 85 LEU D O 1
ATOM 3238 N N . ILE B 1 84 ? 128.172 90.879 98.245 1.00 236.95 86 ILE D N 1
ATOM 3239 C CA . ILE B 1 84 ? 129.319 91.185 99.093 1.00 236.47 86 ILE D CA 1
ATOM 3240 C C . ILE B 1 84 ? 128.857 91.616 100.479 1.00 236.13 86 ILE D C 1
ATOM 3241 O O . ILE B 1 84 ? 129.511 91.324 101.487 1.00 236.01 86 ILE D O 1
ATOM 3246 N N . ALA B 1 85 ? 127.724 92.318 100.552 1.00 227.87 87 ALA D N 1
ATOM 3247 C CA . ALA B 1 85 ? 127.189 92.724 101.846 1.00 226.45 87 ALA D CA 1
ATOM 3248 C C . ALA B 1 85 ? 126.867 91.512 102.711 1.00 226.83 87 ALA D C 1
ATOM 3249 O O . ALA B 1 85 ? 127.133 91.505 103.918 1.00 226.72 87 ALA D O 1
ATOM 3251 N N . VAL B 1 86 ? 126.294 90.471 102.106 1.00 231.20 88 VAL D N 1
ATOM 3252 C CA . VAL B 1 86 ? 125.956 89.263 102.857 1.00 231.45 88 VAL D CA 1
ATOM 3253 C C . VAL B 1 86 ? 127.216 88.642 103.447 1.00 231.14 88 VAL D C 1
ATOM 3254 O O . VAL B 1 86 ? 127.246 88.242 104.618 1.00 231.58 88 VAL D O 1
ATOM 3258 N N . ILE B 1 87 ? 128.277 88.551 102.642 1.00 226.55 89 ILE D N 1
ATOM 3259 C CA . ILE B 1 87 ? 129.545 88.032 103.146 1.00 226.91 89 ILE D CA 1
ATOM 3260 C C . ILE B 1 87 ? 130.057 88.888 104.293 1.00 227.65 89 ILE D C 1
ATOM 3261 O O . ILE B 1 87 ? 130.707 88.382 105.215 1.00 227.25 89 ILE D O 1
ATOM 3266 N N . LEU B 1 88 ? 129.778 90.191 104.259 1.00 227.71 90 LEU D N 1
ATOM 3267 C CA . LEU B 1 88 ? 130.185 91.060 105.357 1.00 226.65 90 LEU D CA 1
ATOM 3268 C C . LEU B 1 88 ? 129.526 90.634 106.661 1.00 226.19 90 LEU D C 1
ATOM 3269 O O . LEU B 1 88 ? 130.181 90.556 107.707 1.00 225.99 90 LEU D O 1
ATOM 3274 N N . THR B 1 89 ? 128.223 90.347 106.619 1.00 224.20 91 THR D N 1
ATOM 3275 C CA . THR B 1 89 ? 127.516 89.947 107.830 1.00 224.01 91 THR D CA 1
ATOM 3276 C C . THR B 1 89 ? 128.015 88.601 108.338 1.00 224.73 91 THR D C 1
ATOM 3277 O O . THR B 1 89 ? 128.350 88.454 109.519 1.00 224.26 91 THR D O 1
ATOM 3281 N N . ILE B 1 90 ? 128.076 87.603 107.455 1.00 225.82 92 ILE D N 1
ATOM 3282 C CA . ILE B 1 90 ? 128.523 86.273 107.864 1.00 225.44 92 ILE D CA 1
ATOM 3283 C C . ILE B 1 90 ? 129.961 86.332 108.361 1.00 225.39 92 ILE D C 1
ATOM 3284 O O . ILE B 1 90 ? 130.300 85.775 109.412 1.00 225.41 92 ILE D O 1
ATOM 3289 N N . LYS B 1 91 ? 130.830 87.012 107.612 1.00 225.64 93 LYS D N 1
ATOM 3290 C CA . LYS B 1 91 ? 132.214 87.152 108.043 1.00 225.82 93 LYS D CA 1
ATOM 3291 C C . LYS B 1 91 ? 132.334 87.942 109.338 1.00 226.59 93 LYS D C 1
ATOM 3292 O O . LYS B 1 91 ? 133.102 87.548 110.222 1.00 227.05 93 LYS D O 1
ATOM 3298 N N . LEU B 1 92 ? 131.582 89.033 109.479 1.00 220.44 94 LEU D N 1
ATOM 3299 C CA . LEU B 1 92 ? 131.667 89.878 110.664 1.00 219.45 94 LEU D CA 1
ATOM 3300 C C . LEU B 1 92 ? 131.024 89.258 111.895 1.00 219.71 94 LEU D C 1
ATOM 3301 O O . LEU B 1 92 ? 131.453 89.558 113.014 1.00 218.96 94 LEU D O 1
ATOM 3306 N N . PHE B 1 93 ? 130.013 88.407 111.721 1.00 220.23 95 PHE D N 1
ATOM 3307 C CA . PHE B 1 93 ? 129.371 87.767 112.863 1.00 220.13 95 PHE D CA 1
ATOM 3308 C C . PHE B 1 93 ? 130.279 86.714 113.491 1.00 220.18 95 PHE D C 1
ATOM 3309 O O . PHE B 1 93 ? 130.240 86.495 114.706 1.00 220.11 95 PHE D O 1
ATOM 3317 N N . LEU B 1 94 ? 131.103 86.055 112.675 1.00 220.79 96 LEU D N 1
ATOM 3318 C CA . LEU B 1 94 ? 131.972 85.002 113.187 1.00 221.03 96 LEU D CA 1
ATOM 3319 C C . LEU B 1 94 ? 132.954 85.546 114.216 1.00 221.22 96 LEU D C 1
ATOM 3320 O O . LEU B 1 94 ? 133.150 84.950 115.282 1.00 221.76 96 LEU D O 1
ATOM 3325 N N . LEU B 1 95 ? 133.581 86.686 113.918 1.00 217.67 97 LEU D N 1
ATOM 3326 C CA . LEU B 1 95 ? 134.552 87.256 114.845 1.00 217.23 97 LEU D CA 1
ATOM 3327 C C . LEU B 1 95 ? 133.903 87.594 116.182 1.00 218.25 97 LEU D C 1
ATOM 3328 O O . LEU B 1 95 ? 134.464 87.317 117.248 1.00 218.13 97 LEU D O 1
ATOM 3333 N N . ILE B 1 96 ? 132.714 88.199 116.145 1.00 216.02 98 ILE D N 1
ATOM 3334 C CA . ILE B 1 96 ? 132.029 88.541 117.387 1.00 216.45 98 ILE D CA 1
ATOM 3335 C C . ILE B 1 96 ? 131.699 87.282 118.176 1.00 217.04 98 ILE D C 1
ATOM 3336 O O . ILE B 1 96 ? 131.897 87.227 119.396 1.00 217.21 98 ILE D O 1
ATOM 3341 N N . ASN B 1 97 ? 131.195 86.248 117.498 1.00 213.68 99 ASN D N 1
ATOM 3342 C CA . ASN B 1 97 ? 130.941 84.981 118.175 1.00 212.74 99 ASN D CA 1
ATOM 3343 C C . ASN B 1 97 ? 132.233 84.385 118.717 1.00 213.22 99 ASN D C 1
ATOM 3344 O O . ASN B 1 97 ? 132.266 83.866 119.839 1.00 213.37 99 ASN D O 1
ATOM 3349 N N . GLN B 1 98 ? 133.311 84.451 117.933 1.00 219.59 100 GLN D N 1
ATOM 3350 C CA . GLN B 1 98 ? 134.605 83.972 118.409 1.00 220.13 100 GLN D CA 1
ATOM 3351 C C . GLN B 1 98 ? 135.066 84.767 119.624 1.00 221.51 100 GLN D C 1
ATOM 3352 O O . GLN B 1 98 ? 135.587 84.201 120.592 1.00 221.32 100 GLN D O 1
ATOM 3358 N N . PHE B 1 99 ? 134.879 86.088 119.591 1.00 217.56 101 PHE D N 1
ATOM 3359 C CA . PHE B 1 99 ? 135.264 86.920 120.726 1.00 216.50 101 PHE D CA 1
ATOM 3360 C C . PHE B 1 99 ? 134.485 86.523 121.973 1.00 216.71 101 PHE D C 1
ATOM 3361 O O . PHE B 1 99 ? 135.040 86.466 123.077 1.00 215.80 101 PHE D O 1
ATOM 3369 N N . GLU B 1 100 ? 133.190 86.241 121.814 1.00 211.82 102 GLU D N 1
ATOM 3370 C CA . GLU B 1 100 ? 132.386 85.805 122.950 1.00 211.35 102 GLU D CA 1
ATOM 3371 C C . GLU B 1 100 ? 132.920 84.505 123.537 1.00 212.62 102 GLU D C 1
ATOM 3372 O O . GLU B 1 100 ? 132.969 84.340 124.761 1.00 212.52 102 GLU D O 1
ATOM 3378 N N . LYS B 1 101 ? 133.324 83.569 122.677 1.00 215.63 103 LYS D N 1
ATOM 3379 C CA . LYS B 1 101 ? 133.858 82.301 123.163 1.00 215.32 103 LYS D CA 1
ATOM 3380 C C . LYS B 1 101 ? 135.113 82.522 123.999 1.00 215.18 103 LYS D C 1
ATOM 3381 O O . LYS B 1 101 ? 135.283 81.908 125.059 1.00 215.53 103 LYS D O 1
ATOM 3387 N N . GLN B 1 102 ? 136.004 83.400 123.536 1.00 214.85 104 GLN D N 1
ATOM 3388 C CA . GLN B 1 102 ? 137.209 83.703 124.303 1.00 215.63 104 GLN D CA 1
ATOM 3389 C C . GLN B 1 102 ? 136.856 84.344 125.639 1.00 216.18 104 GLN D C 1
ATOM 3390 O O . GLN B 1 102 ? 137.461 84.032 126.671 1.00 215.04 104 GLN D O 1
ATOM 3396 N N . GLN B 1 103 ? 135.871 85.244 125.638 1.00 217.31 105 GLN D N 1
ATOM 3397 C CA . GLN B 1 103 ? 135.470 85.909 126.874 1.00 217.19 105 GLN D CA 1
ATOM 3398 C C . GLN B 1 103 ? 134.975 84.899 127.901 1.00 216.14 105 GLN D C 1
ATOM 3399 O O . GLN B 1 103 ? 135.303 84.989 129.089 1.00 215.36 105 GLN D O 1
ATOM 3405 N N . ILE B 1 104 ? 134.178 83.925 127.457 1.00 216.07 106 ILE D N 1
ATOM 3406 C CA . ILE B 1 104 ? 133.716 82.874 128.360 1.00 216.89 106 ILE D CA 1
ATOM 3407 C C . ILE B 1 104 ? 134.901 82.077 128.887 1.00 216.49 106 ILE D C 1
ATOM 3408 O O . ILE B 1 104 ? 134.973 81.747 130.077 1.00 215.55 106 ILE D O 1
ATOM 3413 N N . LYS B 1 105 ? 135.848 81.754 128.005 1.00 217.92 107 LYS D N 1
ATOM 3414 C CA . LYS B 1 105 ? 137.029 81.007 128.427 1.00 218.68 107 LYS D CA 1
ATOM 3415 C C . LYS B 1 105 ? 137.843 81.795 129.447 1.00 219.67 107 LYS D C 1
ATOM 3416 O O . LYS B 1 105 ? 138.357 81.224 130.416 1.00 218.32 107 LYS D O 1
ATOM 3422 N N . LYS B 1 106 ? 137.973 83.109 129.244 1.00 216.65 108 LYS D N 1
ATOM 3423 C CA . LYS B 1 106 ? 138.788 83.917 130.144 1.00 215.30 108 LYS D CA 1
ATOM 3424 C C . LYS B 1 106 ? 138.293 83.837 131.583 1.00 215.39 108 LYS D C 1
ATOM 3425 O O . LYS B 1 106 ? 139.090 83.964 132.519 1.00 214.77 108 LYS D O 1
ATOM 3431 N N . GLY B 1 107 ? 136.994 83.626 131.781 1.00 210.68 109 GLY D N 1
ATOM 3432 C CA . GLY B 1 107 ? 136.455 83.503 133.120 1.00 210.03 109 GLY D CA 1
ATOM 3433 C C . GLY B 1 107 ? 135.182 84.294 133.343 1.00 210.54 109 GLY D C 1
ATOM 3434 O O . GLY B 1 107 ? 134.539 84.164 134.389 1.00 210.01 109 GLY D O 1
ATOM 3435 N N . ARG B 1 108 ? 134.807 85.117 132.367 1.00 205.73 110 ARG D N 1
ATOM 3436 C CA . ARG B 1 108 ? 133.608 85.932 132.505 1.00 204.94 110 ARG D CA 1
ATOM 3437 C C . ARG B 1 108 ? 132.364 85.053 132.558 1.00 205.10 110 ARG D C 1
ATOM 3438 O O . ARG B 1 108 ? 132.319 83.958 131.990 1.00 205.23 110 ARG D O 1
ATOM 3446 N N . ASP B 1 109 ? 131.345 85.547 133.256 1.00 199.06 111 ASP D N 1
ATOM 3447 C CA . ASP B 1 109 ? 130.098 84.806 133.385 1.00 200.15 111 ASP D CA 1
ATOM 3448 C C . ASP B 1 109 ? 129.422 84.660 132.027 1.00 200.51 111 ASP D C 1
ATOM 3449 O O . ASP B 1 109 ? 129.572 85.503 131.138 1.00 200.91 111 ASP D O 1
ATOM 3454 N N . ILE B 1 110 ? 128.670 83.568 131.870 1.00 201.90 112 ILE D N 1
ATOM 3455 C CA . ILE B 1 110 ? 127.947 83.345 130.621 1.00 201.97 112 ILE D CA 1
ATOM 3456 C C . ILE B 1 110 ? 126.987 84.494 130.353 1.00 202.68 112 ILE D C 1
ATOM 3457 O O . ILE B 1 110 ? 126.916 85.016 129.234 1.00 202.86 112 ILE D O 1
ATOM 3462 N N . THR B 1 111 ? 126.234 84.910 131.374 1.00 196.00 113 THR D N 1
ATOM 3463 C CA . THR B 1 111 ? 125.377 86.080 131.224 1.00 195.49 113 THR D CA 1
ATOM 3464 C C . THR B 1 111 ? 126.199 87.351 131.051 1.00 194.75 113 THR D C 1
ATOM 3465 O O . THR B 1 111 ? 125.786 88.260 130.322 1.00 192.51 113 THR D O 1
ATOM 3469 N N . SER B 1 112 ? 127.357 87.433 131.710 1.00 197.01 114 SER D N 1
ATOM 3470 C CA . SER B 1 112 ? 128.223 88.593 131.539 1.00 196.40 114 SER D CA 1
ATOM 3471 C C . SER B 1 112 ? 128.718 88.714 130.103 1.00 198.08 114 SER D C 1
ATOM 3472 O O . SER B 1 112 ? 128.760 89.822 129.555 1.00 197.16 114 SER D O 1
ATOM 3475 N N . ALA B 1 113 ? 129.095 87.598 129.481 1.00 200.41 115 ALA D N 1
ATOM 3476 C CA . ALA B 1 113 ? 129.554 87.606 128.099 1.00 197.87 115 ALA D CA 1
ATOM 3477 C C . ALA B 1 113 ? 128.399 87.585 127.105 1.00 196.84 115 ALA D C 1
ATOM 3478 O O . ALA B 1 113 ? 128.494 88.193 126.033 1.00 196.51 115 ALA D O 1
ATOM 3480 N N . ARG B 1 114 ? 127.306 86.896 127.439 1.00 195.03 116 ARG D N 1
ATOM 3481 C CA . ARG B 1 114 ? 126.157 86.851 126.543 1.00 195.10 116 ARG D CA 1
ATOM 3482 C C . ARG B 1 114 ? 125.580 88.243 126.321 1.00 196.48 116 ARG D C 1
ATOM 3483 O O . ARG B 1 114 ? 125.248 88.620 125.191 1.00 196.99 116 ARG D O 1
ATOM 3491 N N . ILE B 1 115 ? 125.456 89.026 127.394 1.00 197.38 117 ILE D N 1
ATOM 3492 C CA . ILE B 1 115 ? 124.934 90.384 127.266 1.00 198.03 117 ILE D CA 1
ATOM 3493 C C . ILE B 1 115 ? 125.854 91.227 126.393 1.00 197.98 117 ILE D C 1
ATOM 3494 O O . ILE B 1 115 ? 125.393 92.032 125.573 1.00 197.36 117 ILE D O 1
ATOM 3499 N N . MET B 1 116 ? 127.168 91.058 126.553 1.00 196.64 118 MET D N 1
ATOM 3500 C CA . MET B 1 116 ? 128.115 91.813 125.742 1.00 196.02 118 MET D CA 1
ATOM 3501 C C . MET B 1 116 ? 127.966 91.487 124.262 1.00 196.94 118 MET D C 1
ATOM 3502 O O . MET B 1 116 ? 128.021 92.391 123.419 1.00 195.54 118 MET D O 1
ATOM 3507 N N . SER B 1 117 ? 127.779 90.210 123.926 1.00 201.86 119 SER D N 1
ATOM 3508 C CA . SER B 1 117 ? 127.627 89.826 122.526 1.00 201.08 119 SER D CA 1
ATOM 3509 C C . SER B 1 117 ? 126.375 90.446 121.916 1.00 200.00 119 SER D C 1
ATOM 3510 O O . SER B 1 117 ? 126.397 90.915 120.772 1.00 200.58 119 SER D O 1
ATOM 3513 N N . ARG B 1 118 ? 125.271 90.455 122.667 1.00 197.12 120 ARG D N 1
ATOM 3514 C CA . ARG B 1 118 ? 124.033 91.026 122.148 1.00 197.17 120 ARG D CA 1
ATOM 3515 C C . ARG B 1 118 ? 124.196 92.507 121.833 1.00 198.14 120 ARG D C 1
ATOM 3516 O O . ARG B 1 118 ? 123.688 92.995 120.817 1.00 198.36 120 ARG D O 1
ATOM 3524 N N . ILE B 1 119 ? 124.904 93.240 122.696 1.00 191.34 121 ILE D N 1
ATOM 3525 C CA . ILE B 1 119 ? 125.134 94.659 122.457 1.00 190.84 121 ILE D CA 1
ATOM 3526 C C . ILE B 1 119 ? 125.903 94.888 121.166 1.00 191.27 121 ILE D C 1
ATOM 3527 O O . ILE B 1 119 ? 125.634 95.858 120.450 1.00 190.49 121 ILE D O 1
ATOM 3532 N N . ILE B 1 120 ? 126.863 94.020 120.849 1.00 199.43 122 ILE D N 1
ATOM 3533 C CA . ILE B 1 120 ? 127.605 94.155 119.602 1.00 199.23 122 ILE D CA 1
ATOM 3534 C C . ILE B 1 120 ? 126.716 93.822 118.410 1.00 199.10 122 ILE D C 1
ATOM 3535 O O . ILE B 1 120 ? 126.784 94.477 117.364 1.00 198.47 122 ILE D O 1
ATOM 3540 N N . LYS B 1 121 ? 125.873 92.796 118.546 1.00 200.26 123 LYS D N 1
ATOM 3541 C CA . LYS B 1 121 ? 124.983 92.417 117.454 1.00 199.63 123 LYS D CA 1
ATOM 3542 C C . LYS B 1 121 ? 124.043 93.557 117.084 1.00 199.16 123 LYS D C 1
ATOM 3543 O O . LYS B 1 121 ? 123.836 93.850 115.901 1.00 198.86 123 LYS D O 1
ATOM 3549 N N . ILE B 1 122 ? 123.456 94.211 118.087 1.00 197.20 124 ILE D N 1
ATOM 3550 C CA . ILE B 1 122 ? 122.521 95.301 117.812 1.00 196.76 124 ILE D CA 1
ATOM 3551 C C . ILE B 1 122 ? 123.245 96.467 117.151 1.00 196.88 124 ILE D C 1
ATOM 3552 O O . ILE B 1 122 ? 122.767 97.044 116.168 1.00 197.19 124 ILE D O 1
ATOM 3557 N N . THR B 1 123 ? 124.415 96.832 117.683 1.00 197.14 125 THR D N 1
ATOM 3558 C CA . THR B 1 123 ? 125.158 97.953 117.119 1.00 196.52 125 THR D CA 1
ATOM 3559 C C . THR B 1 123 ? 125.675 97.641 115.721 1.00 197.24 125 THR D C 1
ATOM 3560 O O . THR B 1 123 ? 125.650 98.511 114.844 1.00 196.94 125 THR D O 1
ATOM 3564 N N . ILE B 1 124 ? 126.149 96.416 115.492 1.00 201.23 126 ILE D N 1
ATOM 3565 C CA . ILE B 1 124 ? 126.653 96.067 114.170 1.00 200.76 126 ILE D CA 1
ATOM 3566 C C . ILE B 1 124 ? 125.531 96.091 113.138 1.00 200.22 126 ILE D C 1
ATOM 3567 O O . ILE B 1 124 ? 125.731 96.555 112.011 1.00 200.28 126 ILE D O 1
ATOM 3572 N N . ILE B 1 125 ? 124.345 95.598 113.499 1.00 199.27 127 ILE D N 1
ATOM 3573 C CA . ILE B 1 125 ? 123.216 95.621 112.573 1.00 199.63 127 ILE D CA 1
ATOM 3574 C C . ILE B 1 125 ? 122.840 97.057 112.231 1.00 200.01 127 ILE D C 1
ATOM 3575 O O . ILE B 1 125 ? 122.560 97.387 111.072 1.00 199.87 127 ILE D O 1
ATOM 3580 N N . VAL B 1 126 ? 122.828 97.934 113.238 1.00 199.09 128 VAL D N 1
ATOM 3581 C CA . VAL B 1 126 ? 122.468 99.331 113.001 1.00 197.18 128 VAL D CA 1
ATOM 3582 C C . VAL B 1 126 ? 123.429 99.965 112.007 1.00 197.27 128 VAL D C 1
ATOM 3583 O O . VAL B 1 126 ? 123.017 100.704 111.105 1.00 200.19 128 VAL D O 1
ATOM 3587 N N . VAL B 1 127 ? 124.727 99.696 112.158 1.00 196.38 129 VAL D N 1
ATOM 3588 C CA . VAL B 1 127 ? 125.702 100.211 111.205 1.00 197.73 129 VAL D CA 1
ATOM 3589 C C . VAL B 1 127 ? 125.528 99.600 109.821 1.00 197.08 129 VAL D C 1
ATOM 3590 O O . VAL B 1 127 ? 125.754 100.285 108.817 1.00 197.29 129 VAL D O 1
ATOM 3594 N N . LEU B 1 128 ? 125.135 98.328 109.738 1.00 197.60 130 LEU D N 1
ATOM 3595 C CA . LEU B 1 128 ? 124.959 97.685 108.441 1.00 197.32 130 LEU D CA 1
ATOM 3596 C C . LEU B 1 128 ? 123.861 98.362 107.629 1.00 197.73 130 LEU D C 1
ATOM 3597 O O . LEU B 1 128 ? 124.021 98.589 106.425 1.00 198.26 130 LEU D O 1
ATOM 3602 N N . VAL B 1 129 ? 122.738 98.691 108.272 1.00 197.51 131 VAL D N 1
ATOM 3603 C CA . VAL B 1 129 ? 121.660 99.375 107.565 1.00 197.73 131 VAL D CA 1
ATOM 3604 C C . VAL B 1 129 ? 122.103 100.763 107.129 1.00 196.29 131 VAL D C 1
ATOM 3605 O O . VAL B 1 129 ? 121.702 101.247 106.063 1.00 195.97 131 VAL D O 1
ATOM 3609 N N . LEU B 1 130 ? 122.931 101.427 107.937 1.00 194.26 132 LEU D N 1
ATOM 3610 C CA . LEU B 1 130 ? 123.434 102.743 107.559 1.00 194.03 132 LEU D CA 1
ATOM 3611 C C . LEU B 1 130 ? 124.243 102.674 106.270 1.00 193.98 132 LEU D C 1
ATOM 3612 O O . LEU B 1 130 ? 124.118 103.547 105.405 1.00 194.20 132 LEU D O 1
ATOM 3617 N N . LEU B 1 131 ? 125.076 101.644 106.125 1.00 199.02 133 LEU D N 1
ATOM 3618 C CA . LEU B 1 131 ? 125.901 101.496 104.934 1.00 199.86 133 LEU D CA 1
ATOM 3619 C C . LEU B 1 131 ? 125.122 100.982 103.731 1.00 201.36 133 LEU D C 1
ATOM 3620 O O . LEU B 1 131 ? 125.619 101.090 102.605 1.00 201.71 133 LEU D O 1
ATOM 3625 N N . TYR B 1 132 ? 123.926 100.434 103.933 1.00 203.98 134 TYR D N 1
ATOM 3626 C CA . TYR B 1 132 ? 123.122 99.891 102.843 1.00 202.20 134 TYR D CA 1
ATOM 3627 C C . TYR B 1 132 ? 121.677 100.352 102.966 1.00 202.78 134 TYR D C 1
ATOM 3628 O O . TYR B 1 132 ? 120.751 99.689 102.488 1.00 204.06 134 TYR D O 1
ATOM 3637 N N . GLY B 1 133 ? 121.465 101.496 103.610 1.00 205.74 135 GLY D N 1
ATOM 3638 C CA . GLY B 1 133 ? 120.131 102.040 103.752 1.00 206.26 135 GLY D CA 1
ATOM 3639 C C . GLY B 1 133 ? 119.522 102.449 102.428 1.00 206.81 135 GLY D C 1
ATOM 3640 O O . GLY B 1 133 ? 118.319 102.285 102.207 1.00 206.90 135 GLY D O 1
ATOM 3641 N N . GLU B 1 134 ? 120.350 102.993 101.537 1.00 204.59 136 GLU D N 1
ATOM 3642 C CA . GLU B 1 134 ? 119.869 103.425 100.230 1.00 204.47 136 GLU D CA 1
ATOM 3643 C C . GLU B 1 134 ? 119.758 102.250 99.262 1.00 204.22 136 GLU D C 1
ATOM 3644 O O . GLU B 1 134 ? 118.706 102.039 98.649 1.00 202.95 136 GLU D O 1
ATOM 3650 N N . HIS B 1 135 ? 120.830 101.472 99.114 1.00 203.73 137 HIS D N 1
ATOM 3651 C CA . HIS B 1 135 ? 120.795 100.312 98.231 1.00 203.22 137 HIS D CA 1
ATOM 3652 C C . HIS B 1 135 ? 119.719 99.329 98.673 1.00 204.58 137 HIS D C 1
ATOM 3653 O O . HIS B 1 135 ? 118.886 98.905 97.865 1.00 203.41 137 HIS D O 1
ATOM 3660 N N . PHE B 1 136 ? 119.726 98.965 99.951 1.00 214.90 138 PHE D N 1
ATOM 3661 C CA . PHE B 1 136 ? 118.717 98.063 100.487 1.00 213.70 138 PHE D CA 1
ATOM 3662 C C . PHE B 1 136 ? 117.579 98.864 101.101 1.00 213.07 138 PHE D C 1
ATOM 3663 O O . PHE B 1 136 ? 117.803 99.794 101.880 1.00 213.38 138 PHE D O 1
ATOM 3671 N N . GLY B 1 137 ? 116.351 98.496 100.748 1.00 210.44 139 GLY D N 1
ATOM 3672 C CA . GLY B 1 137 ? 115.211 99.276 101.196 1.00 210.16 139 GLY D CA 1
ATOM 3673 C C . GLY B 1 137 ? 115.291 100.697 100.677 1.00 210.79 139 GLY D C 1
ATOM 3674 O O . GLY B 1 137 ? 115.604 100.942 99.507 1.00 210.52 139 GLY D O 1
ATOM 3675 N N . VAL B 1 138 ? 115.011 101.656 101.561 1.00 207.42 140 VAL D N 1
ATOM 3676 C CA . VAL B 1 138 ? 115.044 103.071 101.210 1.00 207.20 140 VAL D CA 1
ATOM 3677 C C . VAL B 1 138 ? 115.493 103.868 102.426 1.00 206.86 140 VAL D C 1
ATOM 3678 O O . VAL B 1 138 ? 115.399 103.410 103.567 1.00 206.42 140 VAL D O 1
ATOM 3682 N N . GLN B 1 139 ? 115.990 105.075 102.168 1.00 208.58 141 GLN D N 1
ATOM 3683 C CA . GLN B 1 139 ? 116.405 106.007 103.213 1.00 209.32 141 GLN D CA 1
ATOM 3684 C C . GLN B 1 139 ? 115.859 107.382 102.860 1.00 208.95 141 GLN D C 1
ATOM 3685 O O . GLN B 1 139 ? 116.335 108.018 101.914 1.00 208.18 141 GLN D O 1
ATOM 3691 N N . THR B 1 140 ? 114.863 107.836 103.610 1.00 201.29 142 THR D N 1
ATOM 3692 C CA . THR B 1 140 ? 114.195 109.100 103.347 1.00 201.38 142 THR D CA 1
ATOM 3693 C C . THR B 1 140 ? 114.655 110.167 104.335 1.00 199.80 142 THR D C 1
ATOM 3694 O O . THR B 1 140 ? 115.335 109.882 105.324 1.00 199.62 142 THR D O 1
ATOM 3698 N N . ALA B 1 141 ? 114.271 111.412 104.048 1.00 198.15 143 ALA D N 1
ATOM 3699 C CA . ALA B 1 141 ? 114.617 112.515 104.938 1.00 198.65 143 ALA D CA 1
ATOM 3700 C C . ALA B 1 141 ? 114.019 112.321 106.324 1.00 200.09 143 ALA D C 1
ATOM 3701 O O . ALA B 1 141 ? 114.683 112.595 107.329 1.00 200.60 143 ALA D O 1
ATOM 3703 N N . SER B 1 142 ? 112.770 111.857 106.400 1.00 197.53 144 SER D N 1
ATOM 3704 C CA . SER B 1 142 ? 112.176 111.558 107.698 1.00 196.63 144 SER D CA 1
ATOM 3705 C C . SER B 1 142 ? 112.941 110.446 108.404 1.00 198.57 144 SER D C 1
ATOM 3706 O O . SER B 1 142 ? 113.158 110.504 109.621 1.00 198.88 144 SER D O 1
ATOM 3709 N N . VAL B 1 143 ? 113.354 109.420 107.656 1.00 199.02 145 VAL D N 1
ATOM 3710 C CA . VAL B 1 143 ? 114.136 108.339 108.247 1.00 199.00 145 VAL D CA 1
ATOM 3711 C C . VAL B 1 143 ? 115.460 108.870 108.779 1.00 196.33 145 VAL D C 1
ATOM 3712 O O . VAL B 1 143 ? 115.896 108.501 109.876 1.00 194.63 145 VAL D O 1
ATOM 3716 N N . ILE B 1 144 ? 116.126 109.735 108.012 1.00 193.60 146 ILE D N 1
ATOM 3717 C CA . ILE B 1 144 ? 117.388 110.309 108.469 1.00 193.11 146 ILE D CA 1
ATOM 3718 C C . ILE B 1 144 ? 117.174 111.132 109.731 1.00 193.11 146 ILE D C 1
ATOM 3719 O O . ILE B 1 144 ? 117.967 111.061 110.676 1.00 195.24 146 ILE D O 1
ATOM 3724 N N . ALA B 1 145 ? 116.108 111.934 109.764 1.00 188.59 147 ALA D N 1
ATOM 3725 C CA . ALA B 1 145 ? 115.840 112.751 110.942 1.00 188.63 147 ALA D CA 1
ATOM 3726 C C . ALA B 1 145 ? 115.575 111.885 112.166 1.00 190.29 147 ALA D C 1
ATOM 3727 O O . ALA B 1 145 ? 116.072 112.174 113.261 1.00 189.44 147 ALA D O 1
ATOM 3729 N N . VAL B 1 146 ? 114.798 110.813 112.003 1.00 189.21 148 VAL D N 1
ATOM 3730 C CA . VAL B 1 146 ? 114.497 109.942 113.135 1.00 187.18 148 VAL D CA 1
ATOM 3731 C C . VAL B 1 146 ? 115.753 109.222 113.610 1.00 186.66 148 VAL D C 1
ATOM 3732 O O . VAL B 1 146 ? 115.976 109.073 114.817 1.00 184.57 148 VAL D O 1
ATOM 3736 N N . LEU B 1 147 ? 116.588 108.754 112.679 1.00 182.14 149 LEU D N 1
ATOM 3737 C CA . LEU B 1 147 ? 117.830 108.106 113.084 1.00 180.26 149 LEU D CA 1
ATOM 3738 C C . LEU B 1 147 ? 118.764 109.081 113.787 1.00 179.27 149 LEU D C 1
ATOM 3739 O O . LEU B 1 147 ? 119.436 108.706 114.753 1.00 180.10 149 LEU D O 1
ATOM 3744 N N . GLY B 1 148 ? 118.826 110.329 113.320 1.00 173.95 150 GLY D N 1
ATOM 3745 C CA . GLY B 1 148 ? 119.623 111.326 114.013 1.00 171.64 150 GLY D CA 1
ATOM 3746 C C . GLY B 1 148 ? 119.097 111.618 115.404 1.00 173.77 150 GLY D C 1
ATOM 3747 O O . GLY B 1 148 ? 119.873 111.799 116.345 1.00 176.13 150 GLY D O 1
ATOM 3748 N N . ALA B 1 149 ? 117.772 111.672 115.555 1.00 173.79 151 ALA D N 1
ATOM 3749 C CA . ALA B 1 149 ? 117.191 111.855 116.881 1.00 173.47 151 ALA D CA 1
ATOM 3750 C C . ALA B 1 149 ? 117.531 110.685 117.794 1.00 174.72 151 ALA D C 1
ATOM 3751 O O . ALA B 1 149 ? 117.843 110.878 118.975 1.00 175.23 151 ALA D O 1
ATOM 3753 N N . ALA B 1 150 ? 117.471 109.462 117.264 1.00 169.01 152 ALA D N 1
ATOM 3754 C CA . ALA B 1 150 ? 117.843 108.293 118.056 1.00 168.09 152 ALA D CA 1
ATOM 3755 C C . ALA B 1 150 ? 119.310 108.349 118.464 1.00 168.60 152 ALA D C 1
ATOM 3756 O O . ALA B 1 150 ? 119.656 108.035 119.608 1.00 168.75 152 ALA D O 1
ATOM 3758 N N . GLY B 1 151 ? 120.185 108.743 117.539 1.00 165.96 153 GLY D N 1
ATOM 3759 C CA . GLY B 1 151 ? 121.591 108.881 117.876 1.00 163.51 153 GLY D CA 1
ATOM 3760 C C . GLY B 1 151 ? 121.832 109.942 118.931 1.00 163.51 153 GLY D C 1
ATOM 3761 O O . GLY B 1 151 ? 122.656 109.763 119.829 1.00 168.64 153 GLY D O 1
ATOM 3762 N N . LEU B 1 152 ? 121.121 111.066 118.833 1.00 157.68 154 LEU D N 1
ATOM 3763 C CA . LEU B 1 152 ? 121.238 112.107 119.847 1.00 158.72 154 LEU D CA 1
ATOM 3764 C C . LEU B 1 152 ? 120.766 111.607 121.206 1.00 161.90 154 LEU D C 1
ATOM 3765 O O . LEU B 1 152 ? 121.395 111.891 122.231 1.00 165.01 154 LEU D O 1
ATOM 3770 N N . ALA B 1 153 ? 119.656 110.869 121.236 1.00 156.87 155 ALA D N 1
ATOM 3771 C CA . ALA B 1 153 ? 119.169 110.312 122.492 1.00 156.87 155 ALA D CA 1
ATOM 3772 C C . ALA B 1 153 ? 120.191 109.357 123.093 1.00 157.61 155 ALA D C 1
ATOM 3773 O O . ALA B 1 153 ? 120.473 109.398 124.297 1.00 158.69 155 ALA D O 1
ATOM 3775 N N . VAL B 1 154 ? 120.769 108.489 122.259 1.00 149.52 156 VAL D N 1
ATOM 3776 C CA . VAL B 1 154 ? 121.779 107.555 122.738 1.00 149.82 156 VAL D CA 1
ATOM 3777 C C . VAL B 1 154 ? 123.006 108.284 123.262 1.00 151.44 156 VAL D C 1
ATOM 3778 O O . VAL B 1 154 ? 123.548 107.911 124.307 1.00 155.35 156 VAL D O 1
ATOM 3782 N N . GLY B 1 155 ? 123.461 109.318 122.562 1.00 147.72 157 GLY D N 1
ATOM 3783 C CA . GLY B 1 155 ? 124.605 110.089 123.006 1.00 147.54 157 GLY D CA 1
ATOM 3784 C C . GLY B 1 155 ? 124.354 110.792 124.321 1.00 148.03 157 GLY D C 1
ATOM 3785 O O . GLY B 1 155 ? 125.219 110.810 125.200 1.00 152.89 157 GLY D O 1
ATOM 3786 N N . LEU B 1 156 ? 123.166 111.382 124.469 1.00 148.60 158 LEU D N 1
ATOM 3787 C CA . LEU B 1 156 ? 122.804 112.008 125.735 1.00 154.80 158 LEU D CA 1
ATOM 3788 C C . LEU B 1 156 ? 122.732 110.995 126.867 1.00 155.63 158 LEU D C 1
ATOM 3789 O O . LEU B 1 156 ? 123.141 111.306 127.990 1.00 156.18 158 LEU D O 1
ATOM 3794 N N . ALA B 1 157 ? 122.216 109.795 126.600 1.00 140.75 159 ALA D N 1
ATOM 3795 C CA . ALA B 1 157 ? 122.165 108.765 127.631 1.00 138.16 159 ALA D CA 1
ATOM 3796 C C . ALA B 1 157 ? 123.564 108.357 128.072 1.00 141.86 159 ALA D C 1
ATOM 3797 O O . ALA B 1 157 ? 123.815 108.151 129.265 1.00 144.79 159 ALA D O 1
ATOM 3799 N N . LEU B 1 158 ? 124.491 108.238 127.123 1.00 136.64 160 LEU D N 1
ATOM 3800 C CA . LEU B 1 158 ? 125.837 107.765 127.421 1.00 131.88 160 LEU D CA 1
ATOM 3801 C C . LEU B 1 158 ? 126.736 108.894 127.907 1.00 134.39 160 LEU D C 1
ATOM 3802 O O . LEU B 1 158 ? 127.963 108.761 127.902 1.00 136.52 160 LEU D O 1
ATOM 3807 N N . GLN B 1 159 ? 126.140 110.012 128.324 1.00 141.00 161 GLN D N 1
ATOM 3808 C CA . GLN B 1 159 ? 126.945 111.138 128.786 1.00 138.44 161 GLN D CA 1
ATOM 3809 C C . GLN B 1 159 ? 127.737 110.782 130.038 1.00 142.67 161 GLN D C 1
ATOM 3810 O O . GLN B 1 159 ? 128.919 111.126 130.147 1.00 144.41 161 GLN D O 1
ATOM 3816 N N . GLY B 1 160 ? 127.108 110.093 130.992 1.00 137.36 162 GLY D N 1
ATOM 3817 C CA . GLY B 1 160 ? 127.793 109.782 132.237 1.00 133.01 162 GLY D CA 1
ATOM 3818 C C . GLY B 1 160 ? 128.983 108.863 132.038 1.00 134.32 162 GLY D C 1
ATOM 3819 O O . GLY B 1 160 ? 130.062 109.093 132.591 1.00 142.05 162 GLY D O 1
ATOM 3820 N N . SER B 1 161 ? 128.801 107.804 131.249 1.00 129.68 163 SER D N 1
ATOM 3821 C CA . SER B 1 161 ? 129.897 106.872 131.008 1.00 130.99 163 SER D CA 1
ATOM 3822 C C . SER B 1 161 ? 131.049 107.538 130.269 1.00 133.99 163 SER D C 1
ATOM 3823 O O . SER B 1 161 ? 132.216 107.296 130.594 1.00 139.46 163 SER D O 1
ATOM 3826 N N . LEU B 1 162 ? 130.749 108.374 129.274 1.00 131.66 164 LEU D N 1
ATOM 3827 C CA . LEU B 1 162 ? 131.809 109.084 128.567 1.00 133.18 164 LEU D CA 1
ATOM 3828 C C . LEU B 1 162 ? 132.531 110.055 129.492 1.00 136.77 164 LEU D C 1
ATOM 3829 O O . LEU B 1 162 ? 133.759 110.199 129.416 1.00 141.34 164 LEU D O 1
ATOM 3834 N N . SER B 1 163 ? 131.790 110.737 130.367 1.00 122.27 165 SER D N 1
ATOM 3835 C CA . SER B 1 163 ? 132.423 111.626 131.335 1.00 118.37 165 SER D CA 1
ATOM 3836 C C . SER B 1 163 ? 133.359 110.850 132.248 1.00 120.10 165 SER D C 1
ATOM 3837 O O . SER B 1 163 ? 134.476 111.294 132.539 1.00 125.00 165 SER D O 1
ATOM 3840 N N . ASN B 1 164 ? 132.917 109.680 132.713 1.00 115.57 166 ASN D N 1
ATOM 3841 C CA . ASN B 1 164 ? 133.773 108.853 133.557 1.00 108.81 166 ASN D CA 1
ATOM 3842 C C . ASN B 1 164 ? 135.017 108.404 132.804 1.00 110.97 166 ASN D C 1
ATOM 3843 O O . ASN B 1 164 ? 136.115 108.377 133.369 1.00 123.07 166 ASN D O 1
ATOM 3848 N N . LEU B 1 165 ? 134.867 108.039 131.532 1.00 123.52 167 LEU D N 1
ATOM 3849 C CA . LEU B 1 165 ? 136.020 107.622 130.740 1.00 123.42 167 LEU D CA 1
ATOM 3850 C C . LEU B 1 165 ? 137.027 108.757 130.593 1.00 128.36 167 LEU D C 1
ATOM 3851 O O . LEU B 1 165 ? 138.240 108.558 130.746 1.00 132.83 167 LEU D O 1
ATOM 3856 N N . ALA B 1 166 ? 136.539 109.962 130.294 1.00 130.88 168 ALA D N 1
ATOM 3857 C CA . ALA B 1 166 ? 137.434 111.108 130.159 1.00 126.80 168 ALA D CA 1
ATOM 3858 C C . ALA B 1 166 ? 138.131 111.415 131.479 1.00 129.01 168 ALA D C 1
ATOM 3859 O O . ALA B 1 166 ? 139.335 111.700 131.510 1.00 129.88 168 ALA D O 1
ATOM 3861 N N . ALA B 1 167 ? 137.385 111.361 132.584 1.00 116.33 169 ALA D N 1
ATOM 3862 C CA . ALA B 1 167 ? 137.984 111.613 133.889 1.00 109.40 169 ALA D CA 1
ATOM 3863 C C . ALA B 1 167 ? 139.047 110.573 134.213 1.00 110.76 169 ALA D C 1
ATOM 3864 O O . ALA B 1 167 ? 140.099 110.904 134.768 1.00 117.64 169 ALA D O 1
ATOM 3866 N N . GLY B 1 168 ? 138.787 109.308 133.887 1.00 111.51 170 GLY D N 1
ATOM 3867 C CA . GLY B 1 168 ? 139.783 108.278 134.119 1.00 112.20 170 GLY D CA 1
ATOM 3868 C C . GLY B 1 168 ? 141.034 108.489 133.292 1.00 117.68 170 GLY D C 1
ATOM 3869 O O . GLY B 1 168 ? 142.151 108.293 133.777 1.00 124.81 170 GLY D O 1
ATOM 3870 N N . VAL B 1 169 ? 140.867 108.896 132.032 1.00 128.13 171 VAL D N 1
ATOM 3871 C CA . VAL B 1 169 ? 142.028 109.190 131.196 1.00 128.17 171 VAL D CA 1
ATOM 3872 C C . VAL B 1 169 ? 142.842 110.324 131.806 1.00 125.05 171 VAL D C 1
ATOM 3873 O O . VAL B 1 169 ? 144.076 110.262 131.876 1.00 123.06 171 VAL D O 1
ATOM 3877 N N . LEU B 1 170 ? 142.162 111.379 132.257 1.00 122.44 172 LEU D N 1
ATOM 3878 C CA . LEU B 1 170 ? 142.864 112.499 132.876 1.00 120.15 172 LEU D CA 1
ATOM 3879 C C . LEU B 1 170 ? 143.607 112.060 134.132 1.00 123.21 172 LEU D C 1
ATOM 3880 O O . LEU B 1 170 ? 144.768 112.428 134.343 1.00 124.06 172 LEU D O 1
ATOM 3885 N N . LEU B 1 171 ? 142.951 111.266 134.982 1.00 123.97 173 LEU D N 1
ATOM 3886 C CA . LEU B 1 171 ? 143.593 110.790 136.203 1.00 120.15 173 LEU D CA 1
ATOM 3887 C C . LEU B 1 171 ? 144.790 109.905 135.895 1.00 120.73 173 LEU D C 1
ATOM 3888 O O . LEU B 1 171 ? 145.758 109.880 136.661 1.00 122.10 173 LEU D O 1
ATOM 3893 N N . VAL B 1 172 ? 144.736 109.155 134.796 1.00 132.39 174 VAL D N 1
ATOM 3894 C CA . VAL B 1 172 ? 145.893 108.365 134.400 1.00 131.72 174 VAL D CA 1
ATOM 3895 C C . VAL B 1 172 ? 147.023 109.262 133.910 1.00 134.07 174 VAL D C 1
ATOM 3896 O O . VAL B 1 172 ? 148.194 109.009 134.216 1.00 134.57 174 VAL D O 1
ATOM 3900 N N . MET B 1 173 ? 146.708 110.312 133.150 1.00 146.00 175 MET D N 1
ATOM 3901 C CA . MET B 1 173 ? 147.744 111.201 132.638 1.00 145.77 175 MET D CA 1
ATOM 3902 C C . MET B 1 173 ? 148.312 112.071 133.753 1.00 145.74 175 MET D C 1
ATOM 3903 O O . MET B 1 173 ? 149.493 111.954 134.096 1.00 147.41 175 MET D O 1
ATOM 3908 N N . PHE B 1 174 ? 147.485 112.942 134.325 1.00 141.05 176 PHE D N 1
ATOM 3909 C CA . PHE B 1 174 ? 147.883 113.657 135.530 1.00 139.18 176 PHE D CA 1
ATOM 3910 C C . PHE B 1 174 ? 147.660 112.759 136.738 1.00 145.64 176 PHE D C 1
ATOM 3911 O O . PHE B 1 174 ? 146.574 112.204 136.916 1.00 152.47 176 PHE D O 1
ATOM 3919 N N . ARG B 1 175 ? 148.683 112.619 137.569 1.00 140.83 177 ARG D N 1
ATOM 3920 C CA . ARG B 1 175 ? 148.580 111.664 138.663 1.00 140.87 177 ARG D CA 1
ATOM 3921 C C . ARG B 1 175 ? 148.437 112.375 140.002 1.00 145.44 177 ARG D C 1
ATOM 3922 O O . ARG B 1 175 ? 149.423 112.523 140.735 1.00 147.85 177 ARG D O 1
ATOM 3930 N N . PRO B 1 176 ? 147.233 112.828 140.359 1.00 118.23 178 PRO D N 1
ATOM 3931 C CA . PRO B 1 176 ? 147.032 113.364 141.712 1.00 117.56 178 PRO D CA 1
ATOM 3932 C C . PRO B 1 176 ? 147.216 112.317 142.790 1.00 122.75 178 PRO D C 1
ATOM 3933 O O . PRO B 1 176 ? 147.467 112.674 143.947 1.00 125.71 178 PRO D O 1
ATOM 3937 N N . PHE B 1 177 ? 147.096 111.037 142.449 1.00 117.39 179 PHE D N 1
ATOM 3938 C CA . PHE B 1 177 ? 147.282 109.956 143.405 1.00 112.80 179 PHE D CA 1
ATOM 3939 C C . PHE B 1 177 ? 147.665 108.698 142.644 1.00 113.02 179 PHE D C 1
ATOM 3940 O O . PHE B 1 177 ? 147.421 108.580 141.441 1.00 120.16 179 PHE D O 1
ATOM 3948 N N . ARG B 1 178 ? 148.268 107.757 143.363 1.00 132.22 180 ARG D N 1
ATOM 3949 C CA . ARG B 1 178 ? 148.703 106.496 142.787 1.00 135.55 180 ARG D CA 1
ATOM 3950 C C . ARG B 1 178 ? 148.306 105.352 143.709 1.00 138.58 180 ARG D C 1
ATOM 3951 O O . ARG B 1 178 ? 147.991 105.554 144.883 1.00 140.65 180 ARG D O 1
ATOM 3959 N N . ALA B 1 179 ? 148.327 104.142 143.157 1.00 123.75 181 ALA D N 1
ATOM 3960 C CA . ALA B 1 179 ? 147.973 102.954 143.921 1.00 123.93 181 ALA D CA 1
ATOM 3961 C C . ALA B 1 179 ? 148.851 102.827 145.159 1.00 126.66 181 ALA D C 1
ATOM 3962 O O . ALA B 1 179 ? 150.067 102.639 145.048 1.00 124.90 181 ALA D O 1
ATOM 3964 N N . GLY B 1 180 ? 148.247 102.927 146.340 1.00 128.96 182 GLY D N 1
ATOM 3965 C CA . GLY B 1 180 ? 148.986 102.804 147.579 1.00 125.29 182 GLY D CA 1
ATOM 3966 C C . GLY B 1 180 ? 149.125 104.112 148.328 1.00 125.66 182 GLY D C 1
ATOM 3967 O O . GLY B 1 180 ? 149.874 104.200 149.305 1.00 130.23 182 GLY D O 1
ATOM 3968 N N . GLU B 1 181 ? 148.406 105.136 147.881 1.00 119.30 183 GLU D N 1
ATOM 3969 C CA . GLU B 1 181 ? 148.496 106.476 148.447 1.00 122.23 183 GLU D CA 1
ATOM 3970 C C . GLU B 1 181 ? 147.195 106.805 149.166 1.00 120.19 183 GLU D C 1
ATOM 3971 O O . GLU B 1 181 ? 146.115 106.704 148.578 1.00 129.07 183 GLU D O 1
ATOM 3977 N N . TYR B 1 182 ? 147.301 107.200 150.431 1.00 109.50 184 TYR D N 1
ATOM 3978 C CA . TYR B 1 182 ? 146.122 107.601 151.187 1.00 112.63 184 TYR D CA 1
ATOM 3979 C C . TYR B 1 182 ? 145.586 108.918 150.645 1.00 115.68 184 TYR D C 1
ATOM 3980 O O . TYR B 1 182 ? 146.330 109.892 150.513 1.00 125.90 184 TYR D O 1
ATOM 3989 N N . VAL B 1 183 ? 144.291 108.950 150.332 1.00 99.24 185 VAL D N 1
ATOM 3990 C CA . VAL B 1 183 ? 143.655 110.117 149.736 1.00 100.40 185 VAL D CA 1
ATOM 3991 C C . VAL B 1 183 ? 142.280 110.309 150.362 1.00 98.22 185 VAL D C 1
ATOM 3992 O O . VAL B 1 183 ? 141.766 109.445 151.073 1.00 107.72 185 VAL D O 1
ATOM 3996 N N . ASP B 1 184 ? 141.684 111.469 150.083 1.00 109.96 186 ASP D N 1
ATOM 3997 C CA . ASP B 1 184 ? 140.340 111.814 150.555 1.00 117.22 186 ASP D CA 1
ATOM 3998 C C . ASP B 1 184 ? 139.585 112.393 149.362 1.00 124.79 186 ASP D C 1
ATOM 3999 O O . ASP B 1 184 ? 139.643 113.598 149.102 1.00 126.64 186 ASP D O 1
ATOM 4004 N N . LEU B 1 185 ? 138.873 111.527 148.641 1.00 119.57 187 LEU D N 1
ATOM 4005 C CA . LEU B 1 185 ? 138.173 111.919 147.418 1.00 112.83 187 LEU D CA 1
ATOM 4006 C C . LEU B 1 185 ? 136.745 112.348 147.754 1.00 120.95 187 LEU D C 1
ATOM 4007 O O . LEU B 1 185 ? 135.764 111.640 147.515 1.00 120.88 187 LEU D O 1
ATOM 4012 N N . GLY B 1 186 ? 136.641 113.546 148.323 1.00 133.83 188 GLY D N 1
ATOM 4013 C CA . GLY B 1 186 ? 135.348 114.136 148.609 1.00 134.25 188 GLY D CA 1
ATOM 4014 C C . GLY B 1 186 ? 134.550 113.406 149.669 1.00 137.88 188 GLY D C 1
ATOM 4015 O O . GLY B 1 186 ? 133.499 112.829 149.375 1.00 130.52 188 GLY D O 1
ATOM 4016 N N . GLY B 1 187 ? 135.036 113.426 150.907 1.00 143.28 189 GLY D N 1
ATOM 4017 C CA . GLY B 1 187 ? 134.330 112.823 152.018 1.00 139.78 189 GLY D CA 1
ATOM 4018 C C . GLY B 1 187 ? 134.636 111.365 152.272 1.00 140.42 189 GLY D C 1
ATOM 4019 O O . GLY B 1 187 ? 134.149 110.813 153.267 1.00 144.34 189 GLY D O 1
ATOM 4020 N N . VAL B 1 188 ? 135.422 110.722 151.414 1.00 126.06 190 VAL D N 1
ATOM 4021 C CA . VAL B 1 188 ? 135.809 109.329 151.594 1.00 126.34 190 VAL D CA 1
ATOM 4022 C C . VAL B 1 188 ? 137.325 109.243 151.537 1.00 126.23 190 VAL D C 1
ATOM 4023 O O . VAL B 1 188 ? 137.952 109.773 150.614 1.00 132.23 190 VAL D O 1
ATOM 4027 N N . ALA B 1 189 ? 137.915 108.576 152.524 1.00 113.10 191 ALA D N 1
ATOM 4028 C CA . ALA B 1 189 ? 139.361 108.461 152.623 1.00 116.34 191 ALA D CA 1
ATOM 4029 C C . ALA B 1 189 ? 139.751 106.997 152.741 1.00 114.06 191 ALA D C 1
ATOM 4030 O O . ALA B 1 189 ? 139.057 106.213 153.393 1.00 123.51 191 ALA D O 1
ATOM 4032 N N . GLY B 1 190 ? 140.862 106.639 152.108 1.00 93.60 192 GLY D N 1
ATOM 4033 C CA . GLY B 1 190 ? 141.365 105.282 152.165 1.00 93.40 192 GLY D CA 1
ATOM 4034 C C . GLY B 1 190 ? 142.480 105.040 151.171 1.00 95.38 192 GLY D C 1
ATOM 4035 O O . GLY B 1 190 ? 142.633 105.795 150.210 1.00 107.52 192 GLY D O 1
ATOM 4036 N N . THR B 1 191 ? 143.268 103.992 151.394 1.00 87.67 193 THR D N 1
ATOM 4037 C CA . THR B 1 191 ? 144.341 103.660 150.468 1.00 94.15 193 THR D CA 1
ATOM 4038 C C . THR B 1 191 ? 143.773 103.342 149.093 1.00 102.64 193 THR D C 1
ATOM 4039 O O . THR B 1 191 ? 142.786 102.614 148.964 1.00 113.49 193 THR D O 1
ATOM 4043 N N . VAL B 1 192 ? 144.402 103.893 148.063 1.00 107.78 194 VAL D N 1
ATOM 4044 C CA . VAL B 1 192 ? 143.973 103.683 146.686 1.00 104.30 194 VAL D CA 1
ATOM 4045 C C . VAL B 1 192 ? 144.516 102.348 146.202 1.00 109.44 194 VAL D C 1
ATOM 4046 O O . VAL B 1 192 ? 145.727 102.104 146.246 1.00 113.59 194 VAL D O 1
ATOM 4050 N N . LEU B 1 193 ? 143.621 101.479 145.737 1.00 114.59 195 LEU D N 1
ATOM 4051 C CA . LEU B 1 193 ? 144.002 100.155 145.266 1.00 113.24 195 LEU D CA 1
ATOM 4052 C C . LEU B 1 193 ? 144.288 100.108 143.775 1.00 118.00 195 LEU D C 1
ATOM 4053 O O . LEU B 1 193 ? 145.222 99.417 143.357 1.00 119.79 195 LEU D O 1
ATOM 4058 N N . SER B 1 194 ? 143.509 100.820 142.964 1.00 117.20 196 SER D N 1
ATOM 4059 C CA . SER B 1 194 ? 143.710 100.809 141.522 1.00 115.63 196 SER D CA 1
ATOM 4060 C C . SER B 1 194 ? 142.842 101.854 140.839 1.00 115.07 196 SER D C 1
ATOM 4061 O O . SER B 1 194 ? 141.704 102.093 141.254 1.00 116.84 196 SER D O 1
ATOM 4064 N N . VAL B 1 195 ? 143.368 102.481 139.792 1.00 120.29 197 VAL D N 1
ATOM 4065 C CA . VAL B 1 195 ? 142.616 103.426 138.975 1.00 121.25 197 VAL D CA 1
ATOM 4066 C C . VAL B 1 195 ? 142.275 102.746 137.657 1.00 121.80 197 VAL D C 1
ATOM 4067 O O . VAL B 1 195 ? 143.166 102.239 136.963 1.00 124.92 197 VAL D O 1
ATOM 4071 N N . GLN B 1 196 ? 140.995 102.727 137.315 1.00 122.69 198 GLN D N 1
ATOM 4072 C CA . GLN B 1 196 ? 140.515 102.058 136.116 1.00 124.76 198 GLN D CA 1
ATOM 4073 C C . GLN B 1 196 ? 139.888 103.082 135.172 1.00 132.33 198 GLN D C 1
ATOM 4074 O O . GLN B 1 196 ? 139.910 104.290 135.424 1.00 137.34 198 GLN D O 1
ATOM 4080 N N . ILE B 1 197 ? 139.325 102.585 134.071 1.00 136.34 199 ILE D N 1
ATOM 4081 C CA . ILE B 1 197 ? 138.786 103.470 133.043 1.00 134.42 199 ILE D CA 1
ATOM 4082 C C . ILE B 1 197 ? 137.576 104.231 133.571 1.00 133.91 199 ILE D C 1
ATOM 4083 O O . ILE B 1 197 ? 137.475 105.453 133.420 1.00 137.10 199 ILE D O 1
ATOM 4088 N N . PHE B 1 198 ? 136.642 103.520 134.200 1.00 129.89 200 PHE D N 1
ATOM 4089 C CA . PHE B 1 198 ? 135.395 104.142 134.629 1.00 134.88 200 PHE D CA 1
ATOM 4090 C C . PHE B 1 198 ? 135.385 104.517 136.104 1.00 136.22 200 PHE D C 1
ATOM 4091 O O . PHE B 1 198 ? 134.707 105.479 136.481 1.00 136.34 200 PHE D O 1
ATOM 4099 N N . SER B 1 199 ? 136.112 103.789 136.946 1.00 130.25 201 SER D N 1
ATOM 4100 C CA . SER B 1 199 ? 136.113 104.070 138.373 1.00 123.39 201 SER D CA 1
ATOM 4101 C C . SER B 1 199 ? 137.396 103.543 138.993 1.00 123.28 201 SER D C 1
ATOM 4102 O O . SER B 1 199 ? 138.102 102.720 138.405 1.00 129.25 201 SER D O 1
ATOM 4105 N N . THR B 1 200 ? 137.688 104.030 140.195 1.00 112.40 202 THR D N 1
ATOM 4106 C CA . THR B 1 200 ? 138.844 103.597 140.963 1.00 119.98 202 THR D CA 1
ATOM 4107 C C . THR B 1 200 ? 138.387 102.977 142.276 1.00 114.18 202 THR D C 1
ATOM 4108 O O . THR B 1 200 ? 137.363 103.368 142.841 1.00 115.07 202 THR D O 1
ATOM 4112 N N . THR B 1 201 ? 139.160 102.007 142.756 1.00 113.53 203 THR D N 1
ATOM 4113 C CA . THR B 1 201 ? 138.829 101.245 143.955 1.00 110.69 203 THR D CA 1
ATOM 4114 C C . THR B 1 201 ? 139.784 101.645 145.071 1.00 115.95 203 THR D C 1
ATOM 4115 O O . THR B 1 201 ? 141.006 101.564 144.907 1.00 121.65 203 THR D O 1
ATOM 4119 N N . MET B 1 202 ? 139.229 102.066 146.203 1.00 112.16 204 MET D N 1
ATOM 4120 C CA . MET B 1 202 ? 140.000 102.386 147.393 1.00 108.13 204 MET D CA 1
ATOM 4121 C C . MET B 1 202 ? 139.498 101.557 148.566 1.00 112.40 204 MET D C 1
ATOM 4122 O O . MET B 1 202 ? 138.331 101.164 148.623 1.00 121.99 204 MET D O 1
ATOM 4127 N N . ARG B 1 203 ? 140.396 101.293 149.510 1.00 106.00 205 ARG D N 1
ATOM 4128 C CA . ARG B 1 203 ? 140.086 100.506 150.702 1.00 101.71 205 ARG D CA 1
ATOM 4129 C C . ARG B 1 203 ? 140.221 101.411 151.921 1.00 106.72 205 ARG D C 1
ATOM 4130 O O . ARG B 1 203 ? 141.332 101.784 152.305 1.00 118.81 205 ARG D O 1
ATOM 4138 N N . THR B 1 204 ? 139.090 101.758 152.531 1.00 95.37 206 THR D N 1
ATOM 4139 C CA . THR B 1 204 ? 139.092 102.625 153.700 1.00 98.38 206 THR D CA 1
ATOM 4140 C C . THR B 1 204 ? 139.877 101.988 154.839 1.00 104.11 206 THR D C 1
ATOM 4141 O O . THR B 1 204 ? 140.092 100.772 154.846 1.00 112.83 206 THR D O 1
ATOM 4145 N N . ALA B 1 205 ? 140.313 102.801 155.805 1.00 112.44 207 ALA D N 1
ATOM 4146 C CA . ALA B 1 205 ? 141.063 102.274 156.938 1.00 112.10 207 ALA D CA 1
ATOM 4147 C C . ALA B 1 205 ? 140.259 101.260 157.736 1.00 112.50 207 ALA D C 1
ATOM 4148 O O . ALA B 1 205 ? 140.849 100.387 158.381 1.00 108.37 207 ALA D O 1
ATOM 4150 N N . ASP B 1 206 ? 138.930 101.358 157.708 1.00 120.45 208 ASP D N 1
ATOM 4151 C CA . ASP B 1 206 ? 138.098 100.381 158.396 1.00 110.63 208 ASP D CA 1
ATOM 4152 C C . ASP B 1 206 ? 138.296 98.993 157.800 1.00 111.01 208 ASP D C 1
ATOM 4153 O O . ASP B 1 206 ? 138.390 98.010 158.542 1.00 117.37 208 ASP D O 1
ATOM 4158 N N . GLY B 1 207 ? 138.374 98.891 156.476 1.00 104.80 209 GLY D N 1
ATOM 4159 C CA . GLY B 1 207 ? 138.628 97.620 155.834 1.00 98.54 209 GLY D CA 1
ATOM 4160 C C . GLY B 1 207 ? 137.647 97.284 154.731 1.00 106.60 209 GLY D C 1
ATOM 4161 O O . GLY B 1 207 ? 137.650 96.165 154.211 1.00 111.66 209 GLY D O 1
ATOM 4162 N N . LYS B 1 208 ? 136.803 98.241 154.363 1.00 104.55 210 LYS D N 1
ATOM 4163 C CA . LYS B 1 208 ? 135.784 98.041 153.347 1.00 100.52 210 LYS D CA 1
ATOM 4164 C C . LYS B 1 208 ? 136.209 98.687 152.035 1.00 105.20 210 LYS D C 1
ATOM 4165 O O . LYS B 1 208 ? 136.931 99.686 152.018 1.00 115.54 210 LYS D O 1
ATOM 4171 N N . ILE B 1 209 ? 135.748 98.103 150.935 1.00 102.13 211 ILE D N 1
ATOM 4172 C CA . ILE B 1 209 ? 136.112 98.543 149.594 1.00 93.34 211 ILE D CA 1
ATOM 4173 C C . ILE B 1 209 ? 135.077 99.535 149.091 1.00 96.88 211 ILE D C 1
ATOM 4174 O O . ILE B 1 209 ? 133.868 99.297 149.186 1.00 113.17 211 ILE D O 1
ATOM 4179 N N . ILE B 1 210 ? 135.549 100.653 148.549 1.00 95.75 212 ILE D N 1
ATOM 4180 C CA . ILE B 1 210 ? 134.689 101.694 148.001 1.00 96.37 212 ILE D CA 1
ATOM 4181 C C . ILE B 1 210 ? 135.071 101.925 146.547 1.00 104.10 212 ILE D C 1
ATOM 4182 O O . ILE B 1 210 ? 136.257 102.025 146.216 1.00 111.34 212 ILE D O 1
ATOM 4187 N N . VAL B 1 211 ? 134.064 102.006 145.682 1.00 106.60 213 VAL D N 1
ATOM 4188 C CA . VAL B 1 211 ? 134.257 102.235 144.255 1.00 104.47 213 VAL D CA 1
ATOM 4189 C C . VAL B 1 211 ? 133.642 103.584 143.914 1.00 108.54 213 VAL D C 1
ATOM 4190 O O . VAL B 1 211 ? 132.459 103.818 144.185 1.00 116.96 213 VAL D O 1
ATOM 4194 N N . ILE B 1 212 ? 134.441 104.466 143.322 1.00 107.92 214 ILE D N 1
ATOM 4195 C CA . ILE B 1 212 ? 133.997 105.824 143.020 1.00 111.72 214 ILE D CA 1
ATOM 4196 C C . ILE B 1 212 ? 134.116 106.079 141.523 1.00 114.76 214 ILE D C 1
ATOM 4197 O O . ILE B 1 212 ? 135.164 105.788 140.928 1.00 117.26 214 ILE D O 1
ATOM 4202 N N . PRO B 1 213 ? 133.081 106.608 140.875 1.00 112.24 215 PRO D N 1
ATOM 4203 C CA . PRO B 1 213 ? 133.207 106.977 139.460 1.00 114.84 215 PRO D CA 1
ATOM 4204 C C . PRO B 1 213 ? 134.255 108.060 139.260 1.00 117.76 215 PRO D C 1
ATOM 4205 O O . PRO B 1 213 ? 134.404 108.969 140.079 1.00 120.35 215 PRO D O 1
ATOM 4209 N N . ASN B 1 214 ? 134.981 107.958 138.145 1.00 116.54 216 ASN D N 1
ATOM 4210 C CA . ASN B 1 214 ? 136.077 108.887 137.889 1.00 107.95 216 ASN D CA 1
ATOM 4211 C C . ASN B 1 214 ? 135.581 110.312 137.683 1.00 113.04 216 ASN D C 1
ATOM 4212 O O . ASN B 1 214 ? 136.256 111.266 138.087 1.00 124.02 216 ASN D O 1
ATOM 4217 N N . GLY B 1 215 ? 134.422 110.482 137.049 1.00 111.35 217 GLY D N 1
ATOM 4218 C CA . GLY B 1 215 ? 133.911 111.825 136.825 1.00 110.52 217 GLY D CA 1
ATOM 4219 C C . GLY B 1 215 ? 133.653 112.566 138.122 1.00 115.67 217 GLY D C 1
ATOM 4220 O O . GLY B 1 215 ? 133.994 113.743 138.261 1.00 122.55 217 GLY D O 1
ATOM 4221 N N . LYS B 1 216 ? 133.051 111.879 139.094 1.00 119.96 218 LYS D N 1
ATOM 4222 C CA . LYS B 1 216 ? 132.810 112.498 140.392 1.00 119.00 218 LYS D CA 1
ATOM 4223 C C . LYS B 1 216 ? 134.117 112.891 141.063 1.00 120.26 218 LYS D C 1
ATOM 4224 O O . LYS B 1 216 ? 134.210 113.952 141.689 1.00 121.21 218 LYS D O 1
ATOM 4230 N N . ILE B 1 217 ? 135.140 112.045 140.948 1.00 107.01 219 ILE D N 1
ATOM 4231 C CA . ILE B 1 217 ? 136.447 112.328 141.525 1.00 98.61 219 ILE D CA 1
ATOM 4232 C C . ILE B 1 217 ? 137.016 113.595 140.908 1.00 104.38 219 ILE D C 1
ATOM 4233 O O . ILE B 1 217 ? 137.456 114.504 141.621 1.00 112.25 219 ILE D O 1
ATOM 4238 N N . ILE B 1 218 ? 137.009 113.664 139.580 1.00 113.84 220 ILE D N 1
ATOM 4239 C CA . ILE B 1 218 ? 137.599 114.788 138.863 1.00 108.91 220 ILE D CA 1
ATOM 4240 C C . ILE B 1 218 ? 136.820 116.063 139.154 1.00 110.53 220 ILE D C 1
ATOM 4241 O O . ILE B 1 218 ? 137.377 117.165 139.114 1.00 114.15 220 ILE D O 1
ATOM 4246 N N . ALA B 1 219 ? 135.528 115.928 139.450 1.00 116.58 221 ALA D N 1
ATOM 4247 C CA . ALA B 1 219 ? 134.662 117.074 139.688 1.00 116.88 221 ALA D CA 1
ATOM 4248 C C . ALA B 1 219 ? 134.680 117.538 141.141 1.00 120.33 221 ALA D C 1
ATOM 4249 O O . ALA B 1 219 ? 133.735 118.196 141.585 1.00 120.93 221 ALA D O 1
ATOM 4251 N N . GLY B 1 220 ? 135.735 117.213 141.889 1.00 126.30 222 GLY D N 1
ATOM 4252 C CA . GLY B 1 220 ? 135.822 117.623 143.277 1.00 122.22 222 GLY D CA 1
ATOM 4253 C C . GLY B 1 220 ? 137.263 117.725 143.726 1.00 126.55 222 GLY D C 1
ATOM 4254 O O . GLY B 1 220 ? 138.191 117.341 143.011 1.00 130.86 222 GLY D O 1
ATOM 4255 N N . ASN B 1 221 ? 137.439 118.253 144.934 1.00 125.28 223 ASN D N 1
ATOM 4256 C CA . ASN B 1 221 ? 138.771 118.393 145.499 1.00 122.98 223 ASN D CA 1
ATOM 4257 C C . ASN B 1 221 ? 139.387 117.021 145.760 1.00 121.06 223 ASN D C 1
ATOM 4258 O O . ASN B 1 221 ? 138.693 116.037 146.022 1.00 125.33 223 ASN D O 1
ATOM 4263 N N . ILE B 1 222 ? 140.714 116.968 145.683 1.00 108.33 224 ILE D N 1
ATOM 4264 C CA . ILE B 1 222 ? 141.441 115.726 145.912 1.00 108.92 224 ILE D CA 1
ATOM 4265 C C . ILE B 1 222 ? 142.460 115.941 147.021 1.00 114.20 224 ILE D C 1
ATOM 4266 O O . ILE B 1 222 ? 143.603 116.331 146.761 1.00 119.44 224 ILE D O 1
ATOM 4271 N N . ILE B 1 223 ? 142.047 115.706 148.260 1.00 113.58 225 ILE D N 1
ATOM 4272 C CA . ILE B 1 223 ? 142.943 115.922 149.389 1.00 108.73 225 ILE D CA 1
ATOM 4273 C C . ILE B 1 223 ? 143.993 114.827 149.460 1.00 104.00 225 ILE D C 1
ATOM 4274 O O . ILE B 1 223 ? 143.716 113.720 149.923 1.00 117.61 225 ILE D O 1
ATOM 4279 N N . ASN B 1 224 ? 145.200 115.132 148.998 1.00 97.23 226 ASN D N 1
ATOM 4280 C CA . ASN B 1 224 ? 146.279 114.156 149.038 1.00 105.75 226 ASN D CA 1
ATOM 4281 C C . ASN B 1 224 ? 147.063 114.295 150.330 1.00 120.71 226 ASN D C 1
ATOM 4282 O O . ASN B 1 224 ? 147.494 115.393 150.685 1.00 120.87 226 ASN D O 1
ATOM 4287 N N . PHE B 1 225 ? 147.254 113.186 151.032 1.00 120.88 227 PHE D N 1
ATOM 4288 C CA . PHE B 1 225 ? 147.988 113.220 152.289 1.00 113.59 227 PHE D CA 1
ATOM 4289 C C . PHE B 1 225 ? 149.389 112.677 152.104 1.00 117.26 227 PHE D C 1
ATOM 4290 O O . PHE B 1 225 ? 150.368 113.335 152.458 1.00 122.80 227 PHE D O 1
ATOM 4298 N N . SER B 1 226 ? 149.491 111.473 151.553 1.00 117.32 228 SER D N 1
ATOM 4299 C CA . SER B 1 226 ? 150.794 110.848 151.377 1.00 121.47 228 SER D CA 1
ATOM 4300 C C . SER B 1 226 ? 151.700 111.631 150.438 1.00 127.64 228 SER D C 1
ATOM 4301 O O . SER B 1 226 ? 152.771 111.139 150.072 1.00 125.66 228 SER D O 1
ATOM 4304 N N . ARG B 1 227 ? 151.297 112.837 150.039 1.00 134.97 229 ARG D N 1
ATOM 4305 C CA . ARG B 1 227 ? 152.119 113.632 149.134 1.00 131.91 229 ARG D CA 1
ATOM 4306 C C . ARG B 1 227 ? 153.234 114.349 149.885 1.00 135.56 229 ARG D C 1
ATOM 4307 O O . ARG B 1 227 ? 154.400 114.300 149.478 1.00 133.77 229 ARG D O 1
ATOM 4315 N N . GLU B 1 228 ? 152.895 115.018 150.983 1.00 135.39 230 GLU D N 1
ATOM 4316 C CA . GLU B 1 228 ? 153.872 115.739 151.790 1.00 132.44 230 GLU D CA 1
ATOM 4317 C C . GLU B 1 228 ? 154.444 114.820 152.862 1.00 132.40 230 GLU D C 1
ATOM 4318 O O . GLU B 1 228 ? 153.678 114.180 153.591 1.00 134.15 230 GLU D O 1
ATOM 4324 N N . PRO B 1 229 ? 155.769 114.729 152.989 1.00 112.64 231 PRO D N 1
ATOM 4325 C CA . PRO B 1 229 ? 156.364 113.800 153.955 1.00 113.94 231 PRO D CA 1
ATOM 4326 C C . PRO B 1 229 ? 156.284 114.258 155.402 1.00 116.68 231 PRO D C 1
ATOM 4327 O O . PRO B 1 229 ? 156.657 113.487 156.293 1.00 115.80 231 PRO D O 1
ATOM 4331 N N . VAL B 1 230 ? 155.815 115.474 155.663 1.00 110.00 232 VAL D N 1
ATOM 4332 C CA . VAL B 1 230 ? 155.753 116.013 157.018 1.00 94.09 232 VAL D CA 1
ATOM 4333 C C . VAL B 1 230 ? 154.387 116.650 157.219 1.00 97.43 232 VAL D C 1
ATOM 4334 O O . VAL B 1 230 ? 153.892 117.363 156.343 1.00 110.12 232 VAL D O 1
ATOM 4338 N N . ARG B 1 231 ? 153.778 116.395 158.375 1.00 100.98 233 ARG D N 1
ATOM 4339 C CA . ARG B 1 231 ? 152.462 116.929 158.692 1.00 100.80 233 ARG D CA 1
ATOM 4340 C C . ARG B 1 231 ? 152.461 117.441 160.125 1.00 103.30 233 ARG D C 1
ATOM 4341 O O . ARG B 1 231 ? 153.421 117.252 160.876 1.00 110.01 233 ARG D O 1
ATOM 4349 N N . ARG B 1 232 ? 151.365 118.094 160.506 1.00 94.77 234 ARG D N 1
ATOM 4350 C CA . ARG B 1 232 ? 151.272 118.800 161.774 1.00 91.68 234 ARG D CA 1
ATOM 4351 C C . ARG B 1 232 ? 150.227 118.161 162.678 1.00 94.32 234 ARG D C 1
ATOM 4352 O O . ARG B 1 232 ? 149.207 117.652 162.204 1.00 102.56 234 ARG D O 1
ATOM 4360 N N . ASN B 1 233 ? 150.491 118.203 163.980 1.00 102.91 235 ASN D N 1
ATOM 4361 C CA . ASN B 1 233 ? 149.571 117.736 165.005 1.00 101.60 235 ASN D CA 1
ATOM 4362 C C . ASN B 1 233 ? 149.087 118.921 165.826 1.00 105.39 235 ASN D C 1
ATOM 4363 O O . ASN B 1 233 ? 149.864 119.824 166.146 1.00 115.65 235 ASN D O 1
ATOM 4368 N N . GLU B 1 234 ? 147.802 118.914 166.173 1.00 107.49 236 GLU D N 1
ATOM 4369 C CA . GLU B 1 234 ? 147.203 119.983 166.961 1.00 104.30 236 GLU D CA 1
ATOM 4370 C C . GLU B 1 234 ? 146.520 119.382 168.178 1.00 104.94 236 GLU D C 1
ATOM 4371 O O . GLU B 1 234 ? 145.615 118.555 168.039 1.00 110.57 236 GLU D O 1
ATOM 4377 N N . PHE B 1 235 ? 146.950 119.800 169.364 1.00 97.68 237 PHE D N 1
ATOM 4378 C CA . PHE B 1 235 ? 146.327 119.401 170.615 1.00 99.30 237 PHE D CA 1
ATOM 4379 C C . PHE B 1 235 ? 145.590 120.586 171.218 1.00 103.69 237 PHE D C 1
ATOM 4380 O O . PHE B 1 235 ? 146.098 121.711 171.217 1.00 116.28 237 PHE D O 1
ATOM 4388 N N . ILE B 1 236 ? 144.392 120.333 171.732 1.00 95.24 238 ILE D N 1
ATOM 4389 C CA . ILE B 1 236 ? 143.597 121.344 172.419 1.00 95.07 238 ILE D CA 1
ATOM 4390 C C . ILE B 1 236 ? 143.454 120.878 173.860 1.00 95.84 238 ILE D C 1
ATOM 4391 O O . ILE B 1 236 ? 142.693 119.947 174.150 1.00 107.99 238 ILE D O 1
ATOM 4396 N N . ILE B 1 237 ? 144.183 121.517 174.767 1.00 93.89 239 ILE D N 1
ATOM 4397 C CA . ILE B 1 237 ? 144.195 121.150 176.178 1.00 93.25 239 ILE D CA 1
ATOM 4398 C C . ILE B 1 237 ? 143.418 122.204 176.951 1.00 99.77 239 ILE D C 1
ATOM 4399 O O . ILE B 1 237 ? 143.747 123.394 176.896 1.00 117.51 239 ILE D O 1
ATOM 4404 N N . GLY B 1 238 ? 142.392 121.771 177.677 1.00 97.00 240 GLY D N 1
ATOM 4405 C CA . GLY B 1 238 ? 141.608 122.680 178.485 1.00 93.96 240 GLY D CA 1
ATOM 4406 C C . GLY B 1 238 ? 141.816 122.461 179.968 1.00 100.62 240 GLY D C 1
ATOM 4407 O O . GLY B 1 238 ? 141.510 121.387 180.490 1.00 116.44 240 GLY D O 1
ATOM 4408 N N . VAL B 1 239 ? 142.338 123.473 180.657 1.00 83.92 241 VAL D N 1
ATOM 4409 C CA . VAL B 1 239 ? 142.632 123.360 182.081 1.00 92.65 241 VAL D CA 1
ATOM 4410 C C . VAL B 1 239 ? 141.731 124.302 182.865 1.00 93.83 241 VAL D C 1
ATOM 4411 O O . VAL B 1 239 ? 140.970 125.083 182.282 1.00 99.93 241 VAL D O 1
ATOM 4415 N N . ALA B 1 240 ? 141.808 124.238 184.193 1.00 99.23 242 ALA D N 1
ATOM 4416 C CA . ALA B 1 240 ? 140.985 125.087 185.042 1.00 100.07 242 ALA D CA 1
ATOM 4417 C C . ALA B 1 240 ? 141.386 126.546 184.885 1.00 102.38 242 ALA D C 1
ATOM 4418 O O . ALA B 1 240 ? 142.418 126.849 184.279 1.00 110.45 242 ALA D O 1
ATOM 4420 N N . TYR B 1 241 ? 140.581 127.458 185.426 1.00 104.97 243 TYR D N 1
ATOM 4421 C CA . TYR B 1 241 ? 140.874 128.881 185.331 1.00 102.22 243 TYR D CA 1
ATOM 4422 C C . TYR B 1 241 ? 141.911 129.344 186.343 1.00 106.36 243 TYR D C 1
ATOM 4423 O O . TYR B 1 241 ? 142.454 130.442 186.191 1.00 112.34 243 TYR D O 1
ATOM 4432 N N . ASP B 1 242 ? 142.194 128.543 187.367 1.00 122.31 244 ASP D N 1
ATOM 4433 C CA . ASP B 1 242 ? 143.215 128.880 188.348 1.00 122.14 244 ASP D CA 1
ATOM 4434 C C . ASP B 1 242 ? 144.583 128.319 187.996 1.00 123.44 244 ASP D C 1
ATOM 4435 O O . ASP B 1 242 ? 145.554 128.607 188.704 1.00 126.58 244 ASP D O 1
ATOM 4440 N N . SER B 1 243 ? 144.685 127.530 186.932 1.00 118.02 245 SER D N 1
ATOM 4441 C CA . SER B 1 243 ? 145.958 126.931 186.561 1.00 118.35 245 SER D CA 1
ATOM 4442 C C . SER B 1 243 ? 146.934 128.008 186.111 1.00 120.44 245 SER D C 1
ATOM 4443 O O . SER B 1 243 ? 146.599 128.854 185.278 1.00 122.65 245 SER D O 1
ATOM 4446 N N . ASP B 1 244 ? 148.143 127.975 186.665 1.00 119.43 246 ASP D N 1
ATOM 4447 C CA . ASP B 1 244 ? 149.171 128.927 186.275 1.00 116.41 246 ASP D CA 1
ATOM 4448 C C . ASP B 1 244 ? 149.496 128.779 184.796 1.00 121.36 246 ASP D C 1
ATOM 4449 O O . ASP B 1 244 ? 149.813 127.685 184.324 1.00 127.37 246 ASP D O 1
ATOM 4454 N N . ILE B 1 245 ? 149.412 129.888 184.063 1.00 113.91 247 ILE D N 1
ATOM 4455 C CA . ILE B 1 245 ? 149.694 129.847 182.632 1.00 114.76 247 ILE D CA 1
ATOM 4456 C C . ILE B 1 245 ? 151.156 129.508 182.379 1.00 117.50 247 ILE D C 1
ATOM 4457 O O . ILE B 1 245 ? 151.476 128.703 181.497 1.00 124.27 247 ILE D O 1
ATOM 4462 N N . ASP B 1 246 ? 152.065 130.115 183.144 1.00 124.19 248 ASP D N 1
ATOM 4463 C CA . ASP B 1 246 ? 153.486 129.855 182.946 1.00 123.10 248 ASP D CA 1
ATOM 4464 C C . ASP B 1 246 ? 153.820 128.393 183.210 1.00 127.77 248 ASP D C 1
ATOM 4465 O O . ASP B 1 246 ? 154.580 127.779 182.454 1.00 133.10 248 ASP D O 1
ATOM 4470 N N . GLN B 1 247 ? 153.262 127.819 184.278 1.00 116.06 249 GLN D N 1
ATOM 4471 C CA . GLN B 1 247 ? 153.537 126.419 184.585 1.00 108.86 249 GLN D CA 1
ATOM 4472 C C . GLN B 1 247 ? 153.012 125.497 183.494 1.00 112.40 249 GLN D C 1
ATOM 4473 O O . GLN B 1 247 ? 153.699 124.553 183.088 1.00 120.48 249 GLN D O 1
ATOM 4479 N N . VAL B 1 248 ? 151.797 125.750 183.008 1.00 94.75 250 VAL D N 1
ATOM 4480 C CA . VAL B 1 248 ? 151.233 124.912 181.954 1.00 89.05 250 VAL D CA 1
ATOM 4481 C C . VAL B 1 248 ? 152.083 125.005 180.694 1.00 91.45 250 VAL D C 1
ATOM 4482 O O . VAL B 1 248 ? 152.389 123.989 180.055 1.00 110.29 250 VAL D O 1
ATOM 4486 N N . LYS B 1 249 ? 152.476 126.223 180.317 1.00 102.98 251 LYS D N 1
ATOM 4487 C CA . LYS B 1 249 ? 153.293 126.390 179.121 1.00 105.95 251 LYS D CA 1
ATOM 4488 C C . LYS B 1 249 ? 154.638 125.695 179.268 1.00 108.80 251 LYS D C 1
ATOM 4489 O O . LYS B 1 249 ? 155.110 125.044 178.331 1.00 114.38 251 LYS D O 1
ATOM 4495 N N . GLN B 1 250 ? 155.273 125.818 180.436 1.00 114.07 252 GLN D N 1
ATOM 4496 C CA . GLN B 1 250 ? 156.561 125.165 180.641 1.00 110.84 252 GLN D CA 1
ATOM 4497 C C . GLN B 1 250 ? 156.427 123.650 180.595 1.00 116.44 252 GLN D C 1
ATOM 4498 O O . GLN B 1 250 ? 157.274 122.964 180.009 1.00 123.80 252 GLN D O 1
ATOM 4504 N N . ILE B 1 251 ? 155.372 123.104 181.203 1.00 105.90 253 ILE D N 1
ATOM 4505 C CA . ILE B 1 251 ? 155.174 121.658 181.185 1.00 98.33 253 ILE D CA 1
ATOM 4506 C C . ILE B 1 251 ? 154.970 121.167 179.758 1.00 103.82 253 ILE D C 1
ATOM 4507 O O . ILE B 1 251 ? 155.559 120.166 179.336 1.00 112.77 253 ILE D O 1
ATOM 4512 N N . LEU B 1 252 ? 154.134 121.868 178.989 1.00 91.79 254 LEU D N 1
ATOM 4513 C CA . LEU B 1 252 ? 153.901 121.456 177.609 1.00 77.84 254 LEU D CA 1
ATOM 4514 C C . LEU B 1 252 ? 155.164 121.572 176.767 1.00 87.45 254 LEU D C 1
ATOM 4515 O O . LEU B 1 252 ? 155.434 120.705 175.926 1.00 102.18 254 LEU D O 1
ATOM 4520 N N . THR B 1 253 ? 155.946 122.635 176.969 1.00 102.68 255 THR D N 1
ATOM 4521 C CA . THR B 1 253 ? 157.193 122.786 176.229 1.00 103.15 255 THR D CA 1
ATOM 4522 C C . THR B 1 253 ? 158.169 121.666 176.560 1.00 100.56 255 THR D C 1
ATOM 4523 O O . THR B 1 253 ? 158.816 121.116 175.663 1.00 112.63 255 THR D O 1
ATOM 4527 N N . ASN B 1 254 ? 158.290 121.310 177.841 1.00 101.09 256 ASN D N 1
ATOM 4528 C CA . ASN B 1 254 ? 159.162 120.200 178.207 1.00 100.67 256 ASN D CA 1
ATOM 4529 C C . ASN B 1 254 ? 158.666 118.888 177.620 1.00 107.25 256 ASN D C 1
ATOM 4530 O O . ASN B 1 254 ? 159.474 118.042 177.221 1.00 114.98 256 ASN D O 1
ATOM 4535 N N . ILE B 1 255 ? 157.348 118.695 177.563 1.00 105.87 257 ILE D N 1
ATOM 4536 C CA . ILE B 1 255 ? 156.804 117.466 176.997 1.00 97.42 257 ILE D CA 1
ATOM 4537 C C . ILE B 1 255 ? 157.136 117.368 175.514 1.00 96.79 257 ILE D C 1
ATOM 4538 O O . ILE B 1 255 ? 157.550 116.312 175.023 1.00 106.44 257 ILE D O 1
ATOM 4543 N N . ILE B 1 256 ? 156.961 118.467 174.774 1.00 104.21 258 ILE D N 1
ATOM 4544 C CA . ILE B 1 256 ? 157.174 118.423 173.327 1.00 101.49 258 ILE D CA 1
ATOM 4545 C C . ILE B 1 256 ? 158.631 118.568 172.921 1.00 102.39 258 ILE D C 1
ATOM 4546 O O . ILE B 1 256 ? 158.966 118.298 171.763 1.00 111.32 258 ILE D O 1
ATOM 4551 N N . GLN B 1 257 ? 159.508 118.993 173.827 1.00 115.15 259 GLN D N 1
ATOM 4552 C CA . GLN B 1 257 ? 160.931 119.066 173.525 1.00 111.08 259 GLN D CA 1
ATOM 4553 C C . GLN B 1 257 ? 161.671 117.774 173.834 1.00 117.26 259 GLN D C 1
ATOM 4554 O O . GLN B 1 257 ? 162.830 117.632 173.431 1.00 123.95 259 GLN D O 1
ATOM 4560 N N . SER B 1 258 ? 161.038 116.836 174.534 1.00 115.75 260 SER D N 1
ATOM 4561 C CA . SER B 1 258 ? 161.645 115.550 174.838 1.00 116.50 260 SER D CA 1
ATOM 4562 C C . SER B 1 258 ? 161.264 114.464 173.843 1.00 118.26 260 SER D C 1
ATOM 4563 O O . SER B 1 258 ? 161.772 113.343 173.949 1.00 119.81 260 SER D O 1
ATOM 4566 N N . GLU B 1 259 ? 160.388 114.763 172.889 1.00 120.07 261 GLU D N 1
ATOM 4567 C CA . GLU B 1 259 ? 160.015 113.798 171.866 1.00 119.02 261 GLU D CA 1
ATOM 4568 C C . GLU B 1 259 ? 160.943 113.934 170.668 1.00 123.25 261 GLU D C 1
ATOM 4569 O O . GLU B 1 259 ? 161.078 115.020 170.096 1.00 129.83 261 GLU D O 1
ATOM 4575 N N . ASP B 1 260 ? 161.586 112.831 170.289 1.00 122.48 262 ASP D N 1
ATOM 4576 C CA . ASP B 1 260 ? 162.538 112.846 169.187 1.00 119.96 262 ASP D CA 1
ATOM 4577 C C . ASP B 1 260 ? 161.875 112.789 167.820 1.00 118.84 262 ASP D C 1
ATOM 4578 O O . ASP B 1 260 ? 162.544 113.046 166.814 1.00 118.89 262 ASP D O 1
ATOM 4583 N N . ARG B 1 261 ? 160.588 112.466 167.757 1.00 109.27 263 ARG D N 1
ATOM 4584 C CA . ARG B 1 261 ? 159.867 112.382 166.497 1.00 107.67 263 ARG D CA 1
ATOM 4585 C C . ARG B 1 261 ? 159.199 113.693 166.115 1.00 110.88 263 ARG D C 1
ATOM 4586 O O . ARG B 1 261 ? 158.476 113.737 165.115 1.00 109.64 263 ARG D O 1
ATOM 4594 N N . ILE B 1 262 ? 159.418 114.754 166.883 1.00 103.20 264 ILE D N 1
ATOM 4595 C CA . ILE B 1 262 ? 158.854 116.068 166.608 1.00 101.52 264 ILE D CA 1
ATOM 4596 C C . ILE B 1 262 ? 159.959 116.916 165.994 1.00 107.20 264 ILE D C 1
ATOM 4597 O O . ILE B 1 262 ? 160.965 117.212 166.650 1.00 106.45 264 ILE D O 1
ATOM 4602 N N . LEU B 1 263 ? 159.773 117.308 164.736 1.00 105.32 265 LEU D N 1
ATOM 4603 C CA . LEU B 1 263 ? 160.776 118.080 164.014 1.00 96.23 265 LEU D CA 1
ATOM 4604 C C . LEU B 1 263 ? 161.019 119.423 164.689 1.00 100.61 265 LEU D C 1
ATOM 4605 O O . LEU B 1 263 ? 160.123 120.270 164.740 1.00 104.88 265 LEU D O 1
ATOM 4610 N N . LYS B 1 264 ? 162.230 119.626 165.206 1.00 100.03 266 LYS D N 1
ATOM 4611 C CA . LYS B 1 264 ? 162.572 120.869 165.884 1.00 101.01 266 LYS D CA 1
ATOM 4612 C C . LYS B 1 264 ? 162.782 122.031 164.926 1.00 109.98 266 LYS D C 1
ATOM 4613 O O . LYS B 1 264 ? 162.774 123.185 165.368 1.00 112.29 266 LYS D O 1
ATOM 4619 N N . ASP B 1 265 ? 162.974 121.761 163.634 1.00 127.17 267 ASP D N 1
ATOM 4620 C CA . ASP B 1 265 ? 163.149 122.841 162.670 1.00 121.20 267 ASP D CA 1
ATOM 4621 C C . ASP B 1 265 ? 161.861 123.635 162.499 1.00 121.40 267 ASP D C 1
ATOM 4622 O O . ASP B 1 265 ? 161.889 124.861 162.346 1.00 128.74 267 ASP D O 1
ATOM 4627 N N . ARG B 1 266 ? 160.719 122.951 162.524 1.00 106.47 268 ARG D N 1
ATOM 4628 C CA . ARG B 1 266 ? 159.431 123.590 162.299 1.00 108.32 268 ARG D CA 1
ATOM 4629 C C . ARG B 1 266 ? 158.995 124.393 163.516 1.00 115.79 268 ARG D C 1
ATOM 4630 O O . ARG B 1 266 ? 159.767 124.564 164.465 1.00 118.80 268 ARG D O 1
ATOM 4638 N N . GLU B 1 267 ? 157.763 124.892 163.497 1.00 111.69 269 GLU D N 1
ATOM 4639 C CA . GLU B 1 267 ? 157.232 125.722 164.569 1.00 108.73 269 GLU D CA 1
ATOM 4640 C C . GLU B 1 267 ? 156.569 124.847 165.623 1.00 106.28 269 GLU D C 1
ATOM 4641 O O . GLU B 1 267 ? 155.757 123.976 165.294 1.00 108.00 269 GLU D O 1
ATOM 4647 N N . MET B 1 268 ? 156.915 125.085 166.885 1.00 110.40 270 MET D N 1
ATOM 4648 C CA . MET B 1 268 ? 156.348 124.379 168.032 1.00 111.02 270 MET D CA 1
ATOM 4649 C C . MET B 1 268 ? 155.630 125.410 168.893 1.00 111.45 270 MET D C 1
ATOM 4650 O O . MET B 1 268 ? 156.217 125.989 169.809 1.00 111.64 270 MET D O 1
ATOM 4655 N N . THR B 1 269 ? 154.353 125.638 168.599 1.00 105.51 271 THR D N 1
ATOM 4656 C CA . THR B 1 269 ? 153.570 126.639 169.307 1.00 103.88 271 THR D CA 1
ATOM 4657 C C . THR B 1 269 ? 152.781 125.992 170.435 1.00 102.39 271 THR D C 1
ATOM 4658 O O . THR B 1 269 ? 152.070 125.006 170.219 1.00 110.09 271 THR D O 1
ATOM 4662 N N . VAL B 1 270 ? 152.915 126.548 171.636 1.00 100.09 272 VAL D N 1
ATOM 4663 C CA . VAL B 1 270 ? 152.121 126.150 172.791 1.00 102.15 272 VAL D CA 1
ATOM 4664 C C . VAL B 1 270 ? 151.778 127.423 173.552 1.00 106.51 272 VAL D C 1
ATOM 4665 O O . VAL B 1 270 ? 152.642 127.995 174.227 1.00 111.02 272 VAL D O 1
ATOM 4669 N N . ARG B 1 271 ? 150.531 127.873 173.445 1.00 97.82 273 ARG D N 1
ATOM 4670 C CA . ARG B 1 271 ? 150.130 129.093 174.128 1.00 101.98 273 ARG D CA 1
ATOM 4671 C C . ARG B 1 271 ? 148.615 129.140 174.256 1.00 99.08 273 ARG D C 1
ATOM 4672 O O . ARG B 1 271 ? 147.888 128.456 173.533 1.00 101.17 273 ARG D O 1
ATOM 4680 N N . LEU B 1 272 ? 148.157 129.976 175.185 1.00 93.23 274 LEU D N 1
ATOM 4681 C CA . LEU B 1 272 ? 146.733 130.122 175.450 1.00 86.04 274 LEU D CA 1
ATOM 4682 C C . LEU B 1 272 ? 146.002 130.537 174.182 1.00 89.05 274 LEU D C 1
ATOM 4683 O O . LEU B 1 272 ? 146.353 131.537 173.551 1.00 104.64 274 LEU D O 1
ATOM 4688 N N . ASN B 1 273 ? 144.974 129.772 173.818 1.00 86.37 275 ASN D N 1
ATOM 4689 C CA . ASN B 1 273 ? 144.270 129.976 172.563 1.00 85.81 275 ASN D CA 1
ATOM 4690 C C . ASN B 1 273 ? 142.841 130.467 172.731 1.00 99.38 275 ASN D C 1
ATOM 4691 O O . ASN B 1 273 ? 142.263 130.970 171.762 1.00 108.31 275 ASN D O 1
ATOM 4696 N N . GLU B 1 274 ? 142.253 130.338 173.918 1.00 115.44 276 GLU D N 1
ATOM 4697 C CA . GLU B 1 274 ? 140.856 130.715 174.091 1.00 104.02 276 GLU D CA 1
ATOM 4698 C C . GLU B 1 274 ? 140.439 130.665 175.553 1.00 102.50 276 GLU D C 1
ATOM 4699 O O . GLU B 1 274 ? 141.020 129.922 176.348 1.00 113.60 276 GLU D O 1
ATOM 4705 N N . LEU B 1 275 ? 139.434 131.455 175.915 1.00 89.00 277 LEU D N 1
ATOM 4706 C CA . LEU B 1 275 ? 138.869 131.473 177.262 1.00 99.97 277 LEU D CA 1
ATOM 4707 C C . LEU B 1 275 ? 137.497 130.811 177.178 1.00 106.04 277 LEU D C 1
ATOM 4708 O O . LEU B 1 275 ? 136.483 131.471 176.952 1.00 109.42 277 LEU D O 1
ATOM 4713 N N . GLY B 1 276 ? 137.473 129.497 177.366 1.00 109.78 278 GLY D N 1
ATOM 4714 C CA . GLY B 1 276 ? 136.255 128.735 177.212 1.00 101.37 278 GLY D CA 1
ATOM 4715 C C . GLY B 1 276 ? 135.270 128.999 178.336 1.00 102.81 278 GLY D C 1
ATOM 4716 O O . GLY B 1 276 ? 135.516 129.751 179.278 1.00 102.71 278 GLY D O 1
ATOM 4717 N N . ALA B 1 277 ? 134.110 128.349 178.214 1.00 108.52 279 ALA D N 1
ATOM 4718 C CA . ALA B 1 277 ? 133.054 128.529 179.203 1.00 107.85 279 ALA D CA 1
ATOM 4719 C C . ALA B 1 277 ? 133.478 128.017 180.573 1.00 112.19 279 ALA D C 1
ATOM 4720 O O . ALA B 1 277 ? 133.220 128.669 181.590 1.00 113.23 279 ALA D O 1
ATOM 4722 N N . SER B 1 278 ? 134.125 126.854 180.623 1.00 114.73 280 SER D N 1
ATOM 4723 C CA . SER B 1 278 ? 134.540 126.249 181.880 1.00 110.38 280 SER D CA 1
ATOM 4724 C C . SER B 1 278 ? 136.044 126.050 181.985 1.00 113.36 280 SER D C 1
ATOM 4725 O O . SER B 1 278 ? 136.519 125.578 183.022 1.00 112.67 280 SER D O 1
ATOM 4728 N N . SER B 1 279 ? 136.805 126.393 180.950 1.00 106.26 281 SER D N 1
ATOM 4729 C CA . SER B 1 279 ? 138.241 126.165 180.966 1.00 101.64 281 SER D CA 1
ATOM 4730 C C . SER B 1 279 ? 138.906 127.087 179.957 1.00 104.05 281 SER D C 1
ATOM 4731 O O . SER B 1 279 ? 138.260 127.616 179.051 1.00 107.05 281 SER D O 1
ATOM 4734 N N . ILE B 1 280 ? 140.212 127.270 180.130 1.00 97.20 282 ILE D N 1
ATOM 4735 C CA . ILE B 1 280 ? 141.034 128.024 179.195 1.00 93.65 282 ILE D CA 1
ATOM 4736 C C . ILE B 1 280 ? 141.791 127.024 178.335 1.00 95.63 282 ILE D C 1
ATOM 4737 O O . ILE B 1 280 ? 142.621 126.261 178.842 1.00 109.01 282 ILE D O 1
ATOM 4742 N N . ASN B 1 281 ? 141.511 127.027 177.036 1.00 93.45 283 ASN D N 1
ATOM 4743 C CA . ASN B 1 281 ? 142.055 126.030 176.126 1.00 95.41 283 ASN D CA 1
ATOM 4744 C C . ASN B 1 281 ? 143.419 126.464 175.610 1.00 94.84 283 ASN D C 1
ATOM 4745 O O . ASN B 1 281 ? 143.563 127.559 175.060 1.00 107.67 283 ASN D O 1
ATOM 4750 N N . PHE B 1 282 ? 144.412 125.601 175.786 1.00 86.13 284 PHE D N 1
ATOM 4751 C CA . PHE B 1 282 ? 145.725 125.808 175.202 1.00 81.86 284 PHE D CA 1
ATOM 4752 C C . PHE B 1 282 ? 145.824 125.069 173.874 1.00 89.66 284 PHE D C 1
ATOM 4753 O O . PHE B 1 282 ? 145.108 124.100 173.620 1.00 100.17 284 PHE D O 1
ATOM 4761 N N . VAL B 1 283 ? 146.726 125.542 173.021 1.00 89.95 285 VAL D N 1
ATOM 4762 C CA . VAL B 1 283 ? 146.931 124.963 171.701 1.00 86.39 285 VAL D CA 1
ATOM 4763 C C . VAL B 1 283 ? 148.390 124.556 171.576 1.00 92.28 285 VAL D C 1
ATOM 4764 O O . VAL B 1 283 ? 149.291 125.342 171.892 1.00 102.80 285 VAL D O 1
ATOM 4768 N N . VAL B 1 284 ? 148.622 123.322 171.138 1.00 80.79 286 VAL D N 1
ATOM 4769 C CA . VAL B 1 284 ? 149.959 122.802 170.894 1.00 77.81 286 VAL D CA 1
ATOM 4770 C C . VAL B 1 284 ? 150.025 122.328 169.451 1.00 83.97 286 VAL D C 1
ATOM 4771 O O . VAL B 1 284 ? 149.176 121.551 169.005 1.00 93.10 286 VAL D O 1
ATOM 4775 N N . ARG B 1 285 ? 151.030 122.802 168.722 1.00 90.48 287 ARG D N 1
ATOM 4776 C CA . ARG B 1 285 ? 151.198 122.449 167.321 1.00 89.11 287 ARG D CA 1
ATOM 4777 C C . ARG B 1 285 ? 152.638 122.026 167.094 1.00 93.66 287 ARG D C 1
ATOM 4778 O O . ARG B 1 285 ? 153.565 122.758 167.450 1.00 101.33 287 ARG D O 1
ATOM 4786 N N . VAL B 1 286 ? 152.822 120.848 166.504 1.00 90.95 288 VAL D N 1
ATOM 4787 C CA . VAL B 1 286 ? 154.149 120.281 166.307 1.00 90.57 288 VAL D CA 1
ATOM 4788 C C . VAL B 1 286 ? 154.146 119.480 165.017 1.00 93.03 288 VAL D C 1
ATOM 4789 O O . VAL B 1 286 ? 153.148 118.852 164.657 1.00 95.92 288 VAL D O 1
ATOM 4793 N N . TRP B 1 287 ? 155.276 119.504 164.320 1.00 95.09 289 TRP D N 1
ATOM 4794 C CA . TRP B 1 287 ? 155.422 118.837 163.036 1.00 90.46 289 TRP D CA 1
ATOM 4795 C C . TRP B 1 287 ? 156.215 117.550 163.195 1.00 100.12 289 TRP D C 1
ATOM 4796 O O . TRP B 1 287 ? 157.187 117.496 163.954 1.00 107.61 289 TRP D O 1
ATOM 4807 N N . SER B 1 288 ? 155.794 116.515 162.474 1.00 95.77 290 SER D N 1
ATOM 4808 C CA . SER B 1 288 ? 156.469 115.229 162.507 1.00 91.04 290 SER D CA 1
ATOM 4809 C C . SER B 1 288 ? 156.220 114.511 161.191 1.00 97.76 290 SER D C 1
ATOM 4810 O O . SER B 1 288 ? 155.312 114.861 160.433 1.00 103.27 290 SER D O 1
ATOM 4813 N N . ASN B 1 289 ? 157.042 113.500 160.925 1.00 100.20 291 ASN D N 1
ATOM 4814 C CA . ASN B 1 289 ? 156.911 112.735 159.694 1.00 95.97 291 ASN D CA 1
ATOM 4815 C C . ASN B 1 289 ? 155.533 112.091 159.618 1.00 97.91 291 ASN D C 1
ATOM 4816 O O . ASN B 1 289 ? 154.953 111.707 160.635 1.00 115.81 291 ASN D O 1
ATOM 4821 N N . SER B 1 290 ? 155.010 111.975 158.396 1.00 95.75 292 SER D N 1
ATOM 4822 C CA . SER B 1 290 ? 153.664 111.440 158.219 1.00 98.67 292 SER D CA 1
ATOM 4823 C C . SER B 1 290 ? 153.524 110.047 158.814 1.00 108.71 292 SER D C 1
ATOM 4824 O O . SER B 1 290 ? 152.420 109.643 159.195 1.00 110.38 292 SER D O 1
ATOM 4827 N N . GLY B 1 291 ? 154.623 109.294 158.896 1.00 109.03 293 GLY D N 1
ATOM 4828 C CA . GLY B 1 291 ? 154.561 107.963 159.470 1.00 104.34 293 GLY D CA 1
ATOM 4829 C C . GLY B 1 291 ? 154.461 107.930 160.978 1.00 108.34 293 GLY D C 1
ATOM 4830 O O . GLY B 1 291 ? 154.057 106.905 161.536 1.00 109.83 293 GLY D O 1
ATOM 4831 N N . ASP B 1 292 ? 154.817 109.024 161.652 1.00 112.91 294 ASP D N 1
ATOM 4832 C CA . ASP B 1 292 ? 154.820 109.084 163.108 1.00 104.37 294 ASP D CA 1
ATOM 4833 C C . ASP B 1 292 ? 153.748 110.017 163.659 1.00 100.50 294 ASP D C 1
ATOM 4834 O O . ASP B 1 292 ? 153.805 110.390 164.832 1.00 113.31 294 ASP D O 1
ATOM 4839 N N . LEU B 1 293 ? 152.769 110.401 162.841 1.00 88.24 295 LEU D N 1
ATOM 4840 C CA . LEU B 1 293 ? 151.783 111.380 163.285 1.00 91.41 295 LEU D CA 1
ATOM 4841 C C . LEU B 1 293 ? 150.911 110.822 164.406 1.00 102.49 295 LEU D C 1
ATOM 4842 O O . LEU B 1 293 ? 150.866 111.377 165.510 1.00 114.68 295 LEU D O 1
ATOM 4847 N N . GLN B 1 294 ? 150.207 109.722 164.138 1.00 108.26 296 GLN D N 1
ATOM 4848 C CA . GLN B 1 294 ? 149.284 109.178 165.131 1.00 99.46 296 GLN D CA 1
ATOM 4849 C C . GLN B 1 294 ? 150.022 108.696 166.374 1.00 102.79 296 GLN D C 1
ATOM 4850 O O . GLN B 1 294 ? 149.543 108.881 167.500 1.00 118.56 296 GLN D O 1
ATOM 4856 N N . ASN B 1 295 ? 151.179 108.060 166.191 1.00 99.75 297 ASN D N 1
ATOM 4857 C CA . ASN B 1 295 ? 151.931 107.569 167.339 1.00 102.40 297 ASN D CA 1
ATOM 4858 C C . ASN B 1 295 ? 152.381 108.713 168.237 1.00 104.83 297 ASN D C 1
ATOM 4859 O O . ASN B 1 295 ? 152.261 108.629 169.465 1.00 111.42 297 ASN D O 1
ATOM 4864 N N . VAL B 1 296 ? 152.901 109.791 167.646 1.00 108.77 298 VAL D N 1
ATOM 4865 C CA . VAL B 1 296 ? 153.310 110.929 168.462 1.00 100.89 298 VAL D CA 1
ATOM 4866 C C . VAL B 1 296 ? 152.100 111.571 169.116 1.00 99.52 298 VAL D C 1
ATOM 4867 O O . VAL B 1 296 ? 152.176 112.010 170.266 1.00 108.63 298 VAL D O 1
ATOM 4871 N N . TYR B 1 297 ? 150.968 111.637 168.414 1.00 98.39 299 TYR D N 1
ATOM 4872 C CA . TYR B 1 297 ? 149.761 112.170 169.033 1.00 88.90 299 TYR D CA 1
ATOM 4873 C C . TYR B 1 297 ? 149.405 111.391 170.291 1.00 97.49 299 TYR D C 1
ATOM 4874 O O . TYR B 1 297 ? 149.195 111.972 171.362 1.00 113.82 299 TYR D O 1
ATOM 4883 N N . TRP B 1 298 ? 149.341 110.064 170.178 1.00 96.70 300 TRP D N 1
ATOM 4884 C CA . TRP B 1 298 ? 148.957 109.245 171.324 1.00 88.68 300 TRP D CA 1
ATOM 4885 C C . TRP B 1 298 ? 149.964 109.370 172.460 1.00 91.50 300 TRP D C 1
ATOM 4886 O O . TRP B 1 298 ? 149.583 109.534 173.627 1.00 104.83 300 TRP D O 1
ATOM 4897 N N . ASP B 1 299 ? 151.258 109.296 172.139 1.00 95.04 301 ASP D N 1
ATOM 4898 C CA . ASP B 1 299 ? 152.280 109.374 173.177 1.00 92.10 301 ASP D CA 1
ATOM 4899 C C . ASP B 1 299 ? 152.239 110.721 173.885 1.00 105.64 301 ASP D C 1
ATOM 4900 O O . ASP B 1 299 ? 152.315 110.791 175.117 1.00 116.35 301 ASP D O 1
ATOM 4905 N N . VAL B 1 300 ? 152.113 111.805 173.118 1.00 102.13 302 VAL D N 1
ATOM 4906 C CA . VAL B 1 300 ? 152.090 113.138 173.706 1.00 91.84 302 VAL D CA 1
ATOM 4907 C C . VAL B 1 300 ? 150.848 113.323 174.562 1.00 97.19 302 VAL D C 1
ATOM 4908 O O . VAL B 1 300 ? 150.909 113.933 175.631 1.00 104.49 302 VAL D O 1
ATOM 4912 N N . LEU B 1 301 ? 149.702 112.810 174.112 1.00 93.12 303 LEU D N 1
ATOM 4913 C CA . LEU B 1 301 ? 148.487 112.940 174.910 1.00 85.77 303 LEU D CA 1
ATOM 4914 C C . LEU B 1 301 ? 148.621 112.204 176.237 1.00 90.14 303 LEU D C 1
ATOM 4915 O O . LEU B 1 301 ? 148.278 112.741 177.301 1.00 107.32 303 LEU D O 1
ATOM 4920 N N . GLU B 1 302 ? 149.129 110.970 176.198 1.00 97.07 304 GLU D N 1
ATOM 4921 C CA . GLU B 1 302 ? 149.296 110.220 177.438 1.00 93.26 304 GLU D CA 1
ATOM 4922 C C . GLU B 1 302 ? 150.278 110.913 178.374 1.00 101.28 304 GLU D C 1
ATOM 4923 O O . GLU B 1 302 ? 150.030 111.024 179.583 1.00 114.15 304 GLU D O 1
ATOM 4929 N N . ARG B 1 303 ? 151.398 111.396 177.832 1.00 102.72 305 ARG D N 1
ATOM 4930 C CA . ARG B 1 303 ? 152.382 112.074 178.666 1.00 100.83 305 ARG D CA 1
ATOM 4931 C C . ARG B 1 303 ? 151.823 113.370 179.234 1.00 106.22 305 ARG D C 1
ATOM 4932 O O . ARG B 1 303 ? 152.113 113.726 180.380 1.00 111.23 305 ARG D O 1
ATOM 4940 N N . ILE B 1 304 ? 151.023 114.092 178.449 1.00 99.75 306 ILE D N 1
ATOM 4941 C CA . ILE B 1 304 ? 150.396 115.316 178.935 1.00 93.77 306 ILE D CA 1
ATOM 4942 C C . ILE B 1 304 ? 149.498 115.005 180.119 1.00 89.74 306 ILE D C 1
ATOM 4943 O O . ILE B 1 304 ? 149.543 115.683 181.153 1.00 103.27 306 ILE D O 1
ATOM 4948 N N . LYS B 1 305 ? 148.663 113.974 179.986 1.00 98.93 307 LYS D N 1
ATOM 4949 C CA . LYS B 1 305 ? 147.776 113.623 181.089 1.00 93.53 307 LYS D CA 1
ATOM 4950 C C . LYS B 1 305 ? 148.576 113.255 182.331 1.00 93.68 307 LYS D C 1
ATOM 4951 O O . LYS B 1 305 ? 148.276 113.718 183.439 1.00 103.05 307 LYS D O 1
ATOM 4957 N N . ARG B 1 306 ? 149.615 112.434 182.164 1.00 109.69 308 ARG D N 1
ATOM 4958 C CA . ARG B 1 306 ? 150.403 112.008 183.316 1.00 107.55 308 ARG D CA 1
ATOM 4959 C C . ARG B 1 306 ? 151.080 113.193 183.995 1.00 117.63 308 ARG D C 1
ATOM 4960 O O . ARG B 1 306 ? 151.044 113.324 185.225 1.00 121.79 308 ARG D O 1
ATOM 4968 N N . GLU B 1 307 ? 151.705 114.072 183.208 1.00 114.74 309 GLU D N 1
ATOM 4969 C CA . GLU B 1 307 ? 152.417 115.209 183.782 1.00 106.23 309 GLU D CA 1
ATOM 4970 C C . GLU B 1 307 ? 151.460 116.165 184.479 1.00 111.02 309 GLU D C 1
ATOM 4971 O O . GLU B 1 307 ? 151.752 116.661 185.573 1.00 112.24 309 GLU D O 1
ATOM 4977 N N . PHE B 1 308 ? 150.311 116.446 183.860 1.00 103.66 310 PHE D N 1
ATOM 4978 C CA . PHE B 1 308 ? 149.346 117.337 184.490 1.00 94.99 310 PHE D CA 1
ATOM 4979 C C . PHE B 1 308 ? 148.824 116.746 185.790 1.00 99.90 310 PHE D C 1
ATOM 4980 O O . PHE B 1 308 ? 148.663 117.462 186.785 1.00 107.40 310 PHE D O 1
ATOM 4988 N N . ASP B 1 309 ? 148.556 115.438 185.808 1.00 115.54 311 ASP D N 1
ATOM 4989 C CA . ASP B 1 309 ? 148.125 114.805 187.049 1.00 109.28 311 ASP D CA 1
ATOM 4990 C C . ASP B 1 309 ? 149.203 114.904 188.121 1.00 108.84 311 ASP D C 1
ATOM 4991 O O . ASP B 1 309 ? 148.906 115.188 189.287 1.00 114.07 311 ASP D O 1
ATOM 4996 N N . ALA B 1 310 ? 150.462 114.672 187.746 1.00 108.75 312 ALA D N 1
ATOM 4997 C CA . ALA B 1 310 ? 151.543 114.737 188.724 1.00 110.54 312 ALA D CA 1
ATOM 4998 C C . ALA B 1 310 ? 151.855 116.169 189.133 1.00 113.09 312 ALA D C 1
ATOM 4999 O O . ALA B 1 310 ? 152.180 116.422 190.298 1.00 107.71 312 ALA D O 1
ATOM 5001 N N . ALA B 1 311 ? 151.764 117.117 188.198 1.00 119.09 313 ALA D N 1
ATOM 5002 C CA . ALA B 1 311 ? 152.121 118.498 188.498 1.00 116.19 313 ALA D CA 1
ATOM 5003 C C . ALA B 1 311 ? 151.066 119.198 189.344 1.00 116.39 313 ALA D C 1
ATOM 5004 O O . ALA B 1 311 ? 151.410 120.033 190.187 1.00 120.25 313 ALA D O 1
ATOM 5006 N N . GLY B 1 312 ? 149.792 118.877 189.141 1.00 108.94 314 GLY D N 1
ATOM 5007 C CA . GLY B 1 312 ? 148.734 119.519 189.894 1.00 105.65 314 GLY D CA 1
ATOM 5008 C C . GLY B 1 312 ? 147.650 120.109 189.017 1.00 108.96 314 GLY D C 1
ATOM 5009 O O . GLY B 1 312 ? 146.508 120.263 189.457 1.00 110.19 314 GLY D O 1
ATOM 5010 N N . ILE B 1 313 ? 147.996 120.452 187.777 1.00 106.47 315 ILE D N 1
ATOM 5011 C CA . ILE B 1 313 ? 147.029 120.993 186.830 1.00 102.18 315 ILE D CA 1
ATOM 5012 C C . ILE B 1 313 ? 145.847 120.038 186.752 1.00 102.91 315 ILE D C 1
ATOM 5013 O O . ILE B 1 313 ? 146.017 118.817 186.835 1.00 104.46 315 ILE D O 1
ATOM 5018 N N . SER B 1 314 ? 144.643 120.580 186.597 1.00 101.21 316 SER D N 1
ATOM 5019 C CA . SER B 1 314 ? 143.433 119.770 186.634 1.00 103.19 316 SER D CA 1
ATOM 5020 C C . SER B 1 314 ? 142.569 120.068 185.423 1.00 98.17 316 SER D C 1
ATOM 5021 O O . SER B 1 314 ? 142.290 121.233 185.127 1.00 99.16 316 SER D O 1
ATOM 5024 N N . PHE B 1 315 ? 142.148 119.016 184.732 1.00 103.96 317 PHE D N 1
ATOM 5025 C CA . PHE B 1 315 ? 141.171 119.158 183.663 1.00 103.80 317 PHE D CA 1
ATOM 5026 C C . PHE B 1 315 ? 139.784 119.292 184.278 1.00 109.64 317 PHE D C 1
ATOM 5027 O O . PHE B 1 315 ? 139.344 118.380 184.988 1.00 110.09 317 PHE D O 1
ATOM 5035 N N . PRO B 1 316 ? 139.068 120.384 184.034 1.00 108.67 318 PRO D N 1
ATOM 5036 C CA . PRO B 1 316 ? 137.831 120.646 184.770 1.00 107.43 318 PRO D CA 1
ATOM 5037 C C . PRO B 1 316 ? 136.603 120.015 184.136 1.00 112.57 318 PRO D C 1
ATOM 5038 O O . PRO B 1 316 ? 136.468 119.922 182.916 1.00 105.90 318 PRO D O 1
ATOM 5042 N N . TYR B 1 317 ? 135.699 119.577 185.002 1.00 115.95 319 TYR D N 1
ATOM 5043 C CA . TYR B 1 317 ? 134.383 119.149 184.568 1.00 111.91 319 TYR D CA 1
ATOM 5044 C C . TYR B 1 317 ? 133.549 120.364 184.188 1.00 112.57 319 TYR D C 1
ATOM 5045 O O . TYR B 1 317 ? 133.882 121.494 184.554 1.00 118.87 319 TYR D O 1
ATOM 5054 N N . PRO B 1 318 ? 132.467 120.168 183.442 1.00 95.93 320 PRO D N 1
ATOM 5055 C CA . PRO B 1 318 ? 131.588 121.297 183.126 1.00 99.31 320 PRO D CA 1
ATOM 5056 C C . PRO B 1 318 ? 131.153 122.008 184.398 1.00 108.60 320 PRO D C 1
ATOM 5057 O O . PRO B 1 318 ? 130.740 121.379 185.374 1.00 116.60 320 PRO D O 1
ATOM 5061 N N . GLN B 1 319 ? 131.251 123.332 184.385 1.00 112.28 321 GLN D N 1
ATOM 5062 C CA . GLN B 1 319 ? 131.017 124.141 185.571 1.00 104.11 321 GLN D CA 1
ATOM 5063 C C . GLN B 1 319 ? 129.710 124.910 185.447 1.00 108.07 321 GLN D C 1
ATOM 5064 O O . GLN B 1 319 ? 129.174 125.104 184.354 1.00 114.08 321 GLN D O 1
ATOM 5070 N N . MET B 1 320 ? 129.204 125.346 186.598 1.00 113.83 322 MET D N 1
ATOM 5071 C CA . MET B 1 320 ? 127.945 126.074 186.654 1.00 115.35 322 MET D CA 1
ATOM 5072 C C . MET B 1 320 ? 127.770 126.744 188.010 1.00 114.68 322 MET D C 1
ATOM 5073 O O . MET B 1 320 ? 127.949 126.105 189.050 1.00 120.34 322 MET D O 1
ATOM 5078 N N . ASP B 1 321 ? 127.426 128.028 188.009 1.00 116.98 323 ASP D N 1
ATOM 5079 C CA . ASP B 1 321 ? 127.111 128.742 189.237 1.00 114.80 323 ASP D CA 1
ATOM 5080 C C . ASP B 1 321 ? 125.608 128.688 189.473 1.00 121.80 323 ASP D C 1
ATOM 5081 O O . ASP B 1 321 ? 124.823 129.021 188.581 1.00 132.28 323 ASP D O 1
ATOM 5086 N N . VAL B 1 322 ? 125.214 128.269 190.671 1.00 110.30 324 VAL D N 1
ATOM 5087 C CA . VAL B 1 322 ? 123.810 128.104 191.022 1.00 107.11 324 VAL D CA 1
ATOM 5088 C C . VAL B 1 322 ? 123.497 129.047 192.174 1.00 111.76 324 VAL D C 1
ATOM 5089 O O . VAL B 1 322 ? 124.139 128.983 193.230 1.00 119.99 324 VAL D O 1
ATOM 5093 N N . ASN B 1 323 ? 122.513 129.918 191.971 1.00 114.43 325 ASN D N 1
ATOM 5094 C CA . ASN B 1 323 ? 122.059 130.855 192.993 1.00 116.50 325 ASN D CA 1
ATOM 5095 C C . ASN B 1 323 ? 120.748 130.330 193.564 1.00 118.97 325 ASN D C 1
ATOM 5096 O O . ASN B 1 323 ? 119.778 130.134 192.826 1.00 121.08 325 ASN D O 1
ATOM 5101 N N . PHE B 1 324 ? 120.720 130.101 194.872 1.00 139.36 326 PHE D N 1
ATOM 5102 C CA . PHE B 1 324 ? 119.554 129.505 195.503 1.00 136.56 326 PHE D CA 1
ATOM 5103 C C . PHE B 1 324 ? 118.518 130.561 195.863 1.00 144.79 326 PHE D C 1
ATOM 5104 O O . PHE B 1 324 ? 118.847 131.702 196.202 1.00 148.89 326 PHE D O 1
ATOM 5112 N N . LYS B 1 325 ? 117.252 130.162 195.791 1.00 141.40 327 LYS D N 1
ATOM 5113 C CA . LYS B 1 325 ? 116.141 131.023 196.159 1.00 139.13 327 LYS D CA 1
ATOM 5114 C C . LYS B 1 325 ? 115.044 130.158 196.763 1.00 138.88 327 LYS D C 1
ATOM 5115 O O . LYS B 1 325 ? 114.985 128.947 196.538 1.00 137.35 327 LYS D O 1
ATOM 5121 N N . ARG B 1 326 ? 114.170 130.797 197.539 1.00 169.32 328 ARG D N 1
ATOM 5122 C CA . ARG B 1 326 ? 113.066 130.096 198.185 1.00 168.94 328 ARG D CA 1
ATOM 5123 C C . ARG B 1 326 ? 113.571 128.931 199.026 1.00 169.01 328 ARG D C 1
ATOM 5124 O O . ARG B 1 326 ? 112.967 127.853 199.028 1.00 168.05 328 ARG D O 1
ATOM 5132 N N . VAL B 1 327 ? 114.673 129.133 199.739 1.00 181.89 329 VAL D N 1
ATOM 5133 C CA . VAL B 1 327 ? 115.242 128.089 200.583 1.00 182.54 329 VAL D CA 1
ATOM 5134 C C . VAL B 1 327 ? 114.216 127.617 201.605 1.00 182.26 329 VAL D C 1
ATOM 5135 O O . VAL B 1 327 ? 113.382 128.396 202.068 1.00 181.08 329 VAL D O 1
ATOM 5139 N N . ALA C 1 1 ? 87.228 112.376 69.877 1.00 299.63 3 ALA B N 1
ATOM 5140 C CA . ALA C 1 1 ? 88.171 112.379 68.764 1.00 300.22 3 ALA B CA 1
ATOM 5141 C C . ALA C 1 1 ? 89.390 111.520 69.081 1.00 301.10 3 ALA B C 1
ATOM 5142 O O . ALA C 1 1 ? 89.422 110.330 68.766 1.00 301.38 3 ALA B O 1
ATOM 5144 N N . GLU C 1 2 ? 90.398 112.134 69.707 1.00 301.37 4 GLU B N 1
ATOM 5145 C CA . GLU C 1 2 ? 91.622 111.434 70.080 1.00 300.72 4 GLU B CA 1
ATOM 5146 C C . GLU C 1 2 ? 91.999 111.684 71.535 1.00 300.28 4 GLU B C 1
ATOM 5147 O O . GLU C 1 2 ? 93.168 111.523 71.903 1.00 300.02 4 GLU B O 1
ATOM 5153 N N . LEU C 1 3 ? 91.038 112.074 72.370 1.00 300.13 5 LEU B N 1
ATOM 5154 C CA . LEU C 1 3 ? 91.287 112.333 73.781 1.00 300.45 5 LEU B CA 1
ATOM 5155 C C . LEU C 1 3 ? 90.575 111.366 74.712 1.00 300.41 5 LEU B C 1
ATOM 5156 O O . LEU C 1 3 ? 91.072 111.109 75.810 1.00 300.27 5 LEU B O 1
ATOM 5161 N N . PHE C 1 4 ? 89.426 110.825 74.301 1.00 301.23 6 PHE B N 1
ATOM 5162 C CA . PHE C 1 4 ? 88.715 109.865 75.137 1.00 301.10 6 PHE B CA 1
ATOM 5163 C C . PHE C 1 4 ? 89.501 108.576 75.328 1.00 301.42 6 PHE B C 1
ATOM 5164 O O . PHE C 1 4 ? 89.216 107.822 76.266 1.00 301.04 6 PHE B O 1
ATOM 5172 N N . THR C 1 5 ? 90.483 108.306 74.465 1.00 303.30 7 THR B N 1
ATOM 5173 C CA . THR C 1 5 ? 91.283 107.094 74.592 1.00 303.05 7 THR B CA 1
ATOM 5174 C C . THR C 1 5 ? 92.129 107.081 75.857 1.00 302.92 7 THR B C 1
ATOM 5175 O O . THR C 1 5 ? 92.652 106.021 76.219 1.00 302.79 7 THR B O 1
ATOM 5179 N N . ASN C 1 6 ? 92.280 108.223 76.531 1.00 301.94 8 ASN B N 1
ATOM 5180 C CA . ASN C 1 6 ? 93.028 108.298 77.776 1.00 302.00 8 ASN B CA 1
ATOM 5181 C C . ASN C 1 6 ? 92.149 108.514 78.999 1.00 302.10 8 ASN B C 1
ATOM 5182 O O . ASN C 1 6 ? 92.582 108.203 80.112 1.00 302.04 8 ASN B O 1
ATOM 5187 N N . ASN C 1 7 ? 90.931 109.028 78.821 1.00 299.64 9 ASN B N 1
ATOM 5188 C CA . ASN C 1 7 ? 90.042 109.281 79.947 1.00 299.45 9 ASN B CA 1
ATOM 5189 C C . ASN C 1 7 ? 89.287 108.037 80.395 1.00 299.68 9 ASN B C 1
ATOM 5190 O O . ASN C 1 7 ? 88.673 108.058 81.466 1.00 299.89 9 ASN B O 1
ATOM 5195 N N . ALA C 1 8 ? 89.323 106.960 79.609 1.00 297.68 10 ALA B N 1
ATOM 5196 C CA . ALA C 1 8 ? 88.525 105.776 79.917 1.00 297.31 10 ALA B CA 1
ATOM 5197 C C . ALA C 1 8 ? 88.817 105.260 81.321 1.00 297.57 10 ALA B C 1
ATOM 5198 O O . ALA C 1 8 ? 87.900 105.013 82.112 1.00 297.19 10 ALA B O 1
ATOM 5200 N N . LEU C 1 9 ? 90.100 105.090 81.650 1.00 294.31 11 LEU B N 1
ATOM 5201 C CA . LEU C 1 9 ? 90.454 104.634 82.989 1.00 293.57 11 LEU B CA 1
ATOM 5202 C C . LEU C 1 9 ? 90.033 105.643 84.050 1.00 293.27 11 LEU B C 1
ATOM 5203 O O . LEU C 1 9 ? 89.550 105.253 85.119 1.00 292.88 11 LEU B O 1
ATOM 5208 N N . ASN C 1 10 ? 90.207 106.937 83.776 1.00 292.24 12 ASN B N 1
ATOM 5209 C CA . ASN C 1 10 ? 89.815 107.957 84.742 1.00 291.84 12 ASN B CA 1
ATOM 5210 C C . ASN C 1 10 ? 88.313 107.920 85.001 1.00 292.00 12 ASN B C 1
ATOM 5211 O O . ASN C 1 10 ? 87.869 108.019 86.149 1.00 292.30 12 ASN B O 1
ATOM 5216 N N . LEU C 1 11 ? 87.514 107.777 83.941 1.00 290.51 13 LEU B N 1
ATOM 5217 C CA . LEU C 1 11 ? 86.068 107.694 84.120 1.00 290.04 13 LEU B CA 1
ATOM 5218 C C . LEU C 1 11 ? 85.671 106.454 84.908 1.00 290.24 13 LEU B C 1
ATOM 5219 O O . LEU C 1 11 ? 84.645 106.459 85.597 1.00 290.07 13 LEU B O 1
ATOM 5224 N N . VAL C 1 12 ? 86.462 105.383 84.816 1.00 291.52 14 VAL B N 1
ATOM 5225 C CA . VAL C 1 12 ? 86.148 104.157 85.546 1.00 291.32 14 VAL B CA 1
ATOM 5226 C C . VAL C 1 12 ? 86.150 104.421 87.047 1.00 291.64 14 VAL B C 1
ATOM 5227 O O . VAL C 1 12 ? 85.212 104.058 87.764 1.00 291.17 14 VAL B O 1
ATOM 5231 N N . ILE C 1 13 ? 87.211 105.061 87.543 1.00 294.07 15 ILE B N 1
ATOM 5232 C CA . ILE C 1 13 ? 87.282 105.381 88.965 1.00 293.78 15 ILE B CA 1
ATOM 5233 C C . ILE C 1 13 ? 86.239 106.430 89.328 1.00 293.79 15 ILE B C 1
ATOM 5234 O O . ILE C 1 13 ? 85.645 106.386 90.412 1.00 293.73 15 ILE B O 1
ATOM 5239 N N . ILE C 1 14 ? 86.001 107.390 88.431 1.00 292.39 16 ILE B N 1
ATOM 5240 C CA . ILE C 1 14 ? 85.017 108.439 88.701 1.00 291.46 16 ILE B CA 1
ATOM 5241 C C . ILE C 1 14 ? 83.652 107.820 88.974 1.00 291.52 16 ILE B C 1
ATOM 5242 O O . ILE C 1 14 ? 82.991 108.135 89.971 1.00 291.46 16 ILE B O 1
ATOM 5247 N N . PHE C 1 15 ? 83.212 106.926 88.087 1.00 293.74 17 PHE B N 1
ATOM 5248 C CA . PHE C 1 15 ? 81.946 106.236 88.310 1.00 293.77 17 PHE B CA 1
ATOM 5249 C C . PHE C 1 15 ? 82.013 105.373 89.564 1.00 293.81 17 PHE B C 1
ATOM 5250 O O . PHE C 1 15 ? 81.085 105.367 90.380 1.00 293.79 17 PHE B O 1
ATOM 5258 N N . GLY C 1 16 ? 83.114 104.638 89.734 1.00 291.68 18 GLY B N 1
ATOM 5259 C CA . GLY C 1 16 ? 83.282 103.852 90.944 1.00 291.30 18 GLY B CA 1
ATOM 5260 C C . GLY C 1 16 ? 83.353 104.710 92.189 1.00 291.65 18 GLY B C 1
ATOM 5261 O O . GLY C 1 16 ? 82.736 104.394 93.210 1.00 291.79 18 GLY B O 1
ATOM 5262 N N . SER C 1 17 ? 84.106 105.810 92.126 1.00 289.94 19 SER B N 1
ATOM 5263 C CA . SER C 1 17 ? 84.175 106.721 93.262 1.00 289.70 19 SER B CA 1
ATOM 5264 C C . SER C 1 17 ? 82.812 107.329 93.561 1.00 289.58 19 SER B C 1
ATOM 5265 O O . SER C 1 17 ? 82.419 107.452 94.727 1.00 289.04 19 SER B O 1
ATOM 5268 N N . CYS C 1 18 ? 82.075 107.719 92.517 1.00 290.64 20 CYS B N 1
ATOM 5269 C CA . CYS C 1 18 ? 80.738 108.264 92.724 1.00 290.54 20 CYS B CA 1
ATOM 5270 C C . CYS C 1 18 ? 79.806 107.235 93.349 1.00 290.68 20 CYS B C 1
ATOM 5271 O O . CYS C 1 18 ? 79.018 107.574 94.238 1.00 290.32 20 CYS B O 1
ATOM 5274 N N . ALA C 1 19 ? 79.879 105.980 92.899 1.00 289.43 21 ALA B N 1
ATOM 5275 C CA . ALA C 1 19 ? 79.067 104.928 93.499 1.00 288.46 21 ALA B CA 1
ATOM 5276 C C . ALA C 1 19 ? 79.558 104.554 94.890 1.00 289.30 21 ALA B C 1
ATOM 5277 O O . ALA C 1 19 ? 78.750 104.177 95.747 1.00 289.66 21 ALA B O 1
ATOM 5279 N N . ALA C 1 20 ? 80.867 104.650 95.135 1.00 288.32 22 ALA B N 1
ATOM 5280 C CA . ALA C 1 20 ? 81.400 104.309 96.449 1.00 287.52 22 ALA B CA 1
ATOM 5281 C C . ALA C 1 20 ? 80.841 105.229 97.527 1.00 287.77 22 ALA B C 1
ATOM 5282 O O . ALA C 1 20 ? 80.509 104.777 98.629 1.00 287.89 22 ALA B O 1
ATOM 5284 N N . LEU C 1 21 ? 80.731 106.525 97.228 1.00 287.57 23 LEU B N 1
ATOM 5285 C CA . LEU C 1 21 ? 80.194 107.466 98.206 1.00 287.60 23 LEU B CA 1
ATOM 5286 C C . LEU C 1 21 ? 78.759 107.112 98.575 1.00 287.94 23 LEU B C 1
ATOM 5287 O O . LEU C 1 21 ? 78.379 107.161 99.751 1.00 288.14 23 LEU B O 1
ATOM 5292 N N . ILE C 1 22 ? 77.944 106.754 97.580 1.00 289.14 24 ILE B N 1
ATOM 5293 C CA . ILE C 1 22 ? 76.549 106.410 97.846 1.00 288.92 24 ILE B CA 1
ATOM 5294 C C . ILE C 1 22 ? 76.453 105.201 98.764 1.00 288.80 24 ILE B C 1
ATOM 5295 O O . ILE C 1 22 ? 75.647 105.186 99.703 1.00 288.53 24 ILE B O 1
ATOM 5300 N N . LEU C 1 23 ? 77.263 104.172 98.513 1.00 288.26 25 LEU B N 1
ATOM 5301 C CA . LEU C 1 23 ? 77.217 102.971 99.341 1.00 287.83 25 LEU B CA 1
ATOM 5302 C C . LEU C 1 23 ? 77.562 103.291 100.791 1.00 288.01 25 LEU B C 1
ATOM 5303 O O . LEU C 1 23 ? 76.869 102.860 101.719 1.00 287.71 25 LEU B O 1
ATOM 5308 N N . MET C 1 24 ? 78.639 104.051 101.004 1.00 289.89 26 MET B N 1
ATOM 5309 C CA . MET C 1 24 ? 79.044 104.385 102.366 1.00 289.96 26 MET B CA 1
ATOM 5310 C C . MET C 1 24 ? 78.151 105.456 102.978 1.00 290.16 26 MET B C 1
ATOM 5311 O O . MET C 1 24 ? 77.832 105.385 104.170 1.00 290.21 26 MET B O 1
ATOM 5316 N N . SER C 1 25 ? 77.741 106.451 102.189 1.00 290.87 27 SER B N 1
ATOM 5317 C CA . SER C 1 25 ? 76.923 107.535 102.726 1.00 290.19 27 SER B CA 1
ATOM 5318 C C . SER C 1 25 ? 75.577 107.016 103.216 1.00 290.34 27 SER B C 1
ATOM 5319 O O . SER C 1 25 ? 75.122 107.364 104.311 1.00 290.13 27 SER B O 1
ATOM 5322 N N . PHE C 1 26 ? 74.922 106.175 102.412 1.00 292.27 28 PHE B N 1
ATOM 5323 C CA . PHE C 1 26 ? 73.636 105.619 102.816 1.00 292.15 28 PHE B CA 1
ATOM 5324 C C . PHE C 1 26 ? 73.769 104.648 103.981 1.00 291.67 28 PHE B C 1
ATOM 5325 O O . PHE C 1 26 ? 72.795 104.442 104.714 1.00 291.55 28 PHE B O 1
ATOM 5333 N N . TRP C 1 27 ? 74.945 104.047 104.168 1.00 292.24 29 TRP B N 1
ATOM 5334 C CA . TRP C 1 27 ? 75.135 103.146 105.299 1.00 292.32 29 TRP B CA 1
ATOM 5335 C C . TRP C 1 27 ? 74.989 103.888 106.622 1.00 292.50 29 TRP B C 1
ATOM 5336 O O . TRP C 1 27 ? 74.378 103.373 107.566 1.00 292.53 29 TRP B O 1
ATOM 5347 N N . PHE C 1 28 ? 75.544 105.100 106.708 1.00 293.87 30 PHE B N 1
ATOM 5348 C CA . PHE C 1 28 ? 75.380 105.902 107.916 1.00 293.92 30 PHE B CA 1
ATOM 5349 C C . PHE C 1 28 ? 73.918 106.252 108.159 1.00 294.13 30 PHE B C 1
ATOM 5350 O O . PHE C 1 28 ? 73.459 106.225 109.306 1.00 293.90 30 PHE B O 1
ATOM 5358 N N . ARG C 1 29 ? 73.176 106.584 107.101 1.00 291.81 31 ARG B N 1
ATOM 5359 C CA . ARG C 1 29 ? 71.754 106.865 107.257 1.00 291.36 31 ARG B CA 1
ATOM 5360 C C . ARG C 1 29 ? 71.004 105.638 107.758 1.00 291.65 31 ARG B C 1
ATOM 5361 O O . ARG C 1 29 ? 70.119 105.750 108.615 1.00 291.14 31 ARG B O 1
ATOM 5369 N N . ARG C 1 30 ? 71.342 104.461 107.235 1.00 292.95 32 ARG B N 1
ATOM 5370 C CA . ARG C 1 30 ? 70.713 103.202 107.633 1.00 292.34 32 ARG B CA 1
ATOM 5371 C C . ARG C 1 30 ? 71.357 102.598 108.872 1.00 292.29 32 ARG B C 1
ATOM 5372 O O . ARG C 1 30 ? 71.795 101.444 108.851 1.00 292.05 32 ARG B O 1
ATOM 5380 N N . GLY C 1 31 ? 71.430 103.352 109.965 1.00 294.38 33 GLY B N 1
ATOM 5381 C CA . GLY C 1 31 ? 72.037 102.848 111.179 1.00 294.15 33 GLY B CA 1
ATOM 5382 C C . GLY C 1 31 ? 73.552 102.799 111.087 1.00 294.70 33 GLY B C 1
ATOM 5383 O O . GLY C 1 31 ? 74.178 103.366 110.183 1.00 294.96 33 GLY B O 1
ATOM 5384 N N . ASN C 1 32 ? 74.152 102.103 112.054 1.00 293.62 34 ASN B N 1
ATOM 5385 C CA . ASN C 1 32 ? 75.609 101.964 112.097 1.00 293.38 34 ASN B CA 1
ATOM 5386 C C . ASN C 1 32 ? 75.927 100.620 112.762 1.00 293.20 34 ASN B C 1
ATOM 5387 O O . ASN C 1 32 ? 75.947 100.517 113.989 1.00 292.75 34 ASN B O 1
ATOM 5392 N N . ARG C 1 33 ? 76.172 99.602 111.934 1.00 292.61 35 ARG B N 1
ATOM 5393 C CA . ARG C 1 33 ? 76.547 98.298 112.469 1.00 292.67 35 ARG B CA 1
ATOM 5394 C C . ARG C 1 33 ? 77.980 98.308 112.987 1.00 292.64 35 ARG B C 1
ATOM 5395 O O . ARG C 1 33 ? 78.269 97.727 114.040 1.00 291.99 35 ARG B O 1
ATOM 5403 N N . LYS C 1 34 ? 78.886 98.958 112.265 1.00 290.15 36 LYS B N 1
ATOM 5404 C CA . LYS C 1 34 ? 80.269 99.087 112.692 1.00 289.62 36 LYS B CA 1
ATOM 5405 C C . LYS C 1 34 ? 80.441 100.328 113.562 1.00 289.45 36 LYS B C 1
ATOM 5406 O O . LYS C 1 34 ? 79.630 101.257 113.531 1.00 289.46 36 LYS B O 1
ATOM 5412 N N . ARG C 1 35 ? 81.514 100.331 114.348 1.00 285.84 37 ARG B N 1
ATOM 5413 C CA . ARG C 1 35 ? 81.812 101.479 115.193 1.00 286.24 37 ARG B CA 1
ATOM 5414 C C . ARG C 1 35 ? 81.963 102.734 114.343 1.00 286.06 37 ARG B C 1
ATOM 5415 O O . ARG C 1 35 ? 82.695 102.741 113.349 1.00 285.26 37 ARG B O 1
ATOM 5423 N N . LYS C 1 36 ? 81.265 103.798 114.737 1.00 282.30 38 LYS B N 1
ATOM 5424 C CA . LYS C 1 36 ? 81.312 105.045 113.985 1.00 281.90 38 LYS B CA 1
ATOM 5425 C C . LYS C 1 36 ? 82.717 105.631 114.000 1.00 281.83 38 LYS B C 1
ATOM 5426 O O . LYS C 1 36 ? 83.414 105.613 112.980 1.00 281.57 38 LYS B O 1
ATOM 5432 N N . GLY C 1 37 ? 83.144 106.141 115.153 1.00 272.99 39 GLY B N 1
ATOM 5433 C CA . GLY C 1 37 ? 84.473 106.701 115.282 1.00 272.01 39 GLY B CA 1
ATOM 5434 C C . GLY C 1 37 ? 84.780 107.718 114.191 1.00 272.39 39 GLY B C 1
ATOM 5435 O O . GLY C 1 37 ? 83.895 108.268 113.531 1.00 272.69 39 GLY B O 1
ATOM 5436 N N . PHE C 1 38 ? 86.077 107.966 114.013 1.00 263.60 40 PHE B N 1
ATOM 5437 C CA . PHE C 1 38 ? 86.544 108.850 112.954 1.00 263.18 40 PHE B CA 1
ATOM 5438 C C . PHE C 1 38 ? 87.055 108.100 111.732 1.00 263.04 40 PHE B C 1
ATOM 5439 O O . PHE C 1 38 ? 87.341 108.735 110.710 1.00 263.00 40 PHE B O 1
ATOM 5447 N N . LEU C 1 39 ? 87.169 106.772 111.806 1.00 268.53 41 LEU B N 1
ATOM 5448 C CA . LEU C 1 39 ? 87.677 106.009 110.671 1.00 269.27 41 LEU B CA 1
ATOM 5449 C C . LEU C 1 39 ? 86.775 106.167 109.453 1.00 269.51 41 LEU B C 1
ATOM 5450 O O . LEU C 1 39 ? 87.254 106.367 108.331 1.00 269.69 41 LEU B O 1
ATOM 5455 N N . PHE C 1 40 ? 85.460 106.080 109.657 1.00 270.66 42 PHE B N 1
ATOM 5456 C CA . PHE C 1 40 ? 84.530 106.235 108.544 1.00 270.29 42 PHE B CA 1
ATOM 5457 C C . PHE C 1 40 ? 84.624 107.632 107.944 1.00 270.57 42 PHE B C 1
ATOM 5458 O O . PHE C 1 40 ? 84.598 107.800 106.719 1.00 271.03 42 PHE B O 1
ATOM 5466 N N . HIS C 1 41 ? 84.733 108.652 108.798 1.00 262.67 43 HIS B N 1
ATOM 5467 C CA . HIS C 1 41 ? 84.845 110.022 108.307 1.00 262.38 43 HIS B CA 1
ATOM 5468 C C . HIS C 1 41 ? 86.100 110.196 107.461 1.00 262.64 43 HIS B C 1
ATOM 5469 O O . HIS C 1 41 ? 86.075 110.860 106.418 1.00 262.44 43 HIS B O 1
ATOM 5476 N N . ALA C 1 42 ? 87.214 109.604 107.899 1.00 264.14 44 ALA B N 1
ATOM 5477 C CA . ALA C 1 42 ? 88.444 109.684 107.120 1.00 263.70 44 ALA B CA 1
ATOM 5478 C C . ALA C 1 42 ? 88.269 109.043 105.751 1.00 263.61 44 ALA B C 1
ATOM 5479 O O . ALA C 1 42 ? 88.732 109.583 104.739 1.00 263.53 44 ALA B O 1
ATOM 5481 N N . VAL C 1 43 ? 87.606 107.886 105.698 1.00 265.79 45 VAL B N 1
ATOM 5482 C CA . VAL C 1 43 ? 87.337 107.243 104.413 1.00 265.74 45 VAL B CA 1
ATOM 5483 C C . VAL C 1 43 ? 86.470 108.144 103.545 1.00 265.95 45 VAL B C 1
ATOM 5484 O O . VAL C 1 43 ? 86.724 108.316 102.347 1.00 266.46 45 VAL B O 1
ATOM 5488 N N . GLN C 1 44 ? 85.431 108.733 104.137 1.00 265.31 46 GLN B N 1
ATOM 5489 C CA . GLN C 1 44 ? 84.566 109.660 103.418 1.00 265.08 46 GLN B CA 1
ATOM 5490 C C . GLN C 1 44 ? 85.390 110.788 102.812 1.00 265.10 46 GLN B C 1
ATOM 5491 O O . GLN C 1 44 ? 85.255 111.098 101.624 1.00 264.88 46 GLN B O 1
ATOM 5497 N N . PHE C 1 45 ? 86.247 111.409 103.625 1.00 256.54 47 PHE B N 1
ATOM 5498 C CA . PHE C 1 45 ? 87.157 112.422 103.103 1.00 256.12 47 PHE B CA 1
ATOM 5499 C C . PHE C 1 45 ? 88.128 111.817 102.099 1.00 256.44 47 PHE B C 1
ATOM 5500 O O . PHE C 1 45 ? 88.422 112.421 101.062 1.00 256.77 47 PHE B O 1
ATOM 5508 N N . LEU C 1 46 ? 88.638 110.618 102.394 1.00 263.33 48 LEU B N 1
ATOM 5509 C CA . LEU C 1 46 ? 89.568 109.964 101.480 1.00 263.39 48 LEU B CA 1
ATOM 5510 C C . LEU C 1 46 ? 88.904 109.608 100.157 1.00 263.37 48 LEU B C 1
ATOM 5511 O O . LEU C 1 46 ? 89.540 109.706 99.102 1.00 262.57 48 LEU B O 1
ATOM 5516 N N . ILE C 1 47 ? 87.643 109.178 100.188 1.00 267.23 49 ILE B N 1
ATOM 5517 C CA . ILE C 1 47 ? 86.939 108.891 98.944 1.00 266.69 49 ILE B CA 1
ATOM 5518 C C . ILE C 1 47 ? 86.520 110.176 98.239 1.00 266.75 49 ILE B C 1
ATOM 5519 O O . ILE C 1 47 ? 86.542 110.246 97.005 1.00 266.32 49 ILE B O 1
ATOM 5524 N N . TYR C 1 48 ? 86.131 111.205 98.993 1.00 267.25 50 TYR B N 1
ATOM 5525 C CA . TYR C 1 48 ? 85.718 112.461 98.373 1.00 267.04 50 TYR B CA 1
ATOM 5526 C C . TYR C 1 48 ? 86.871 113.104 97.613 1.00 267.19 50 TYR B C 1
ATOM 5527 O O . TYR C 1 48 ? 86.686 113.612 96.500 1.00 267.63 50 TYR B O 1
ATOM 5536 N N . THR C 1 49 ? 88.071 113.092 98.197 1.00 265.20 51 THR B N 1
ATOM 5537 C CA . THR C 1 49 ? 89.208 113.746 97.560 1.00 265.00 51 THR B CA 1
ATOM 5538 C C . THR C 1 49 ? 89.528 113.115 96.211 1.00 265.84 51 THR B C 1
ATOM 5539 O O . THR C 1 49 ? 89.914 113.811 95.266 1.00 266.19 51 THR B O 1
ATOM 5543 N N . ILE C 1 50 ? 89.377 111.792 96.101 1.00 270.77 52 ILE B N 1
ATOM 5544 C CA . ILE C 1 50 ? 89.653 111.124 94.831 1.00 270.64 52 ILE B CA 1
ATOM 5545 C C . ILE C 1 50 ? 88.743 111.669 93.740 1.00 271.00 52 ILE B C 1
ATOM 5546 O O . ILE C 1 50 ? 89.162 111.848 92.590 1.00 271.15 52 ILE B O 1
ATOM 5551 N N . ILE C 1 51 ? 87.482 111.947 94.082 1.00 268.74 53 ILE B N 1
ATOM 5552 C CA . ILE C 1 51 ? 86.552 112.514 93.105 1.00 267.96 53 ILE B CA 1
ATOM 5553 C C . ILE C 1 51 ? 87.083 113.845 92.591 1.00 267.91 53 ILE B C 1
ATOM 5554 O O . ILE C 1 51 ? 87.111 114.105 91.384 1.00 268.80 53 ILE B O 1
ATOM 5559 N N . ILE C 1 52 ? 87.520 114.708 93.512 1.00 267.04 54 ILE B N 1
ATOM 5560 C CA . ILE C 1 52 ? 88.109 115.985 93.113 1.00 267.43 54 ILE B CA 1
ATOM 5561 C C . ILE C 1 52 ? 89.360 115.747 92.278 1.00 268.56 54 ILE B C 1
ATOM 5562 O O . ILE C 1 52 ? 89.553 116.360 91.221 1.00 268.60 54 ILE B O 1
ATOM 5567 N N . SER C 1 53 ? 90.228 114.847 92.742 1.00 275.17 55 SER B N 1
ATOM 5568 C CA . SER C 1 53 ? 91.422 114.504 91.977 1.00 274.54 55 SER B CA 1
ATOM 5569 C C . SER C 1 53 ? 91.048 113.824 90.665 1.00 275.29 55 SER B C 1
ATOM 5570 O O . SER C 1 53 ? 91.583 114.156 89.601 1.00 275.31 55 SER B O 1
ATOM 5573 N N . ALA C 1 54 ? 90.124 112.862 90.725 1.00 280.87 56 ALA B N 1
ATOM 5574 C CA . ALA C 1 54 ? 89.670 112.194 89.511 1.00 280.74 56 ALA B CA 1
ATOM 5575 C C . ALA C 1 54 ? 89.016 113.186 88.558 1.00 280.88 56 ALA B C 1
ATOM 5576 O O . ALA C 1 54 ? 89.375 113.273 87.379 1.00 281.15 56 ALA B O 1
ATOM 5578 N N . VAL C 1 55 ? 87.982 113.872 89.045 1.00 280.30 57 VAL B N 1
ATOM 5579 C CA . VAL C 1 55 ? 87.210 114.759 88.167 1.00 279.79 57 VAL B CA 1
ATOM 5580 C C . VAL C 1 55 ? 87.688 116.200 88.131 1.00 280.15 57 VAL B C 1
ATOM 5581 O O . VAL C 1 55 ? 87.421 116.902 87.171 1.00 281.36 57 VAL B O 1
ATOM 5585 N N . GLY C 1 56 ? 88.350 116.668 89.177 1.00 282.02 58 GLY B N 1
ATOM 5586 C CA . GLY C 1 56 ? 88.907 118.007 89.121 1.00 281.92 58 GLY B CA 1
ATOM 5587 C C . GLY C 1 56 ? 90.028 117.918 88.116 1.00 282.40 58 GLY B C 1
ATOM 5588 O O . GLY C 1 56 ? 90.137 118.743 87.212 1.00 282.99 58 GLY B O 1
ATOM 5589 N N . SER C 1 57 ? 90.859 116.891 88.252 1.00 286.16 59 SER B N 1
ATOM 5590 C CA . SER C 1 57 ? 91.919 116.697 87.280 1.00 286.47 59 SER B CA 1
ATOM 5591 C C . SER C 1 57 ? 91.331 116.097 86.018 1.00 286.79 59 SER B C 1
ATOM 5592 O O . SER C 1 57 ? 91.988 116.082 84.986 1.00 287.45 59 SER B O 1
ATOM 5595 N N . ILE C 1 58 ? 90.108 115.578 86.088 1.00 286.84 60 ILE B N 1
ATOM 5596 C CA . ILE C 1 58 ? 89.495 115.100 84.856 1.00 286.55 60 ILE B CA 1
ATOM 5597 C C . ILE C 1 58 ? 89.260 116.332 84.023 1.00 287.00 60 ILE B C 1
ATOM 5598 O O . ILE C 1 58 ? 89.522 116.310 82.839 1.00 286.90 60 ILE B O 1
ATOM 5603 N N . ILE C 1 59 ? 88.794 117.409 84.652 1.00 291.16 61 ILE B N 1
ATOM 5604 C CA . ILE C 1 59 ? 88.546 118.654 83.941 1.00 291.04 61 ILE B CA 1
ATOM 5605 C C . ILE C 1 59 ? 89.870 119.292 83.589 1.00 291.02 61 ILE B C 1
ATOM 5606 O O . ILE C 1 59 ? 89.975 120.042 82.611 1.00 290.61 61 ILE B O 1
ATOM 5611 N N . ASN C 1 60 ? 90.887 119.010 84.395 1.00 292.43 62 ASN B N 1
ATOM 5612 C CA . ASN C 1 60 ? 92.205 119.523 84.076 1.00 291.92 62 ASN B CA 1
ATOM 5613 C C . ASN C 1 60 ? 92.638 118.935 82.743 1.00 291.81 62 ASN B C 1
ATOM 5614 O O . ASN C 1 60 ? 93.163 119.650 81.894 1.00 291.95 62 ASN B O 1
ATOM 5619 N N . TYR C 1 61 ? 92.407 117.638 82.554 1.00 294.11 63 TYR B N 1
ATOM 5620 C CA . TYR C 1 61 ? 92.772 116.984 81.299 1.00 293.95 63 TYR B CA 1
ATOM 5621 C C . TYR C 1 61 ? 91.854 117.449 80.193 1.00 293.92 63 TYR B C 1
ATOM 5622 O O . TYR C 1 61 ? 92.257 117.550 79.039 1.00 293.87 63 TYR B O 1
ATOM 5631 N N . VAL C 1 62 ? 90.604 117.714 80.542 1.00 293.69 64 VAL B N 1
ATOM 5632 C CA . VAL C 1 62 ? 89.648 118.190 79.568 1.00 293.81 64 VAL B CA 1
ATOM 5633 C C . VAL C 1 62 ? 90.201 119.463 78.990 1.00 293.95 64 VAL B C 1
ATOM 5634 O O . VAL C 1 62 ? 90.052 119.682 77.794 1.00 293.58 64 VAL B O 1
ATOM 5638 N N . ILE C 1 63 ? 90.826 120.294 79.832 1.00 292.77 65 ILE B N 1
ATOM 5639 C CA . ILE C 1 63 ? 91.436 121.551 79.386 1.00 292.39 65 ILE B CA 1
ATOM 5640 C C . ILE C 1 63 ? 92.724 121.310 78.622 1.00 292.72 65 ILE B C 1
ATOM 5641 O O . ILE C 1 63 ? 92.955 121.917 77.584 1.00 292.39 65 ILE B O 1
ATOM 5646 N N . GLU C 1 64 ? 93.578 120.425 79.116 1.00 294.37 66 GLU B N 1
ATOM 5647 C CA . GLU C 1 64 ? 94.771 120.076 78.360 1.00 293.51 66 GLU B CA 1
ATOM 5648 C C . GLU C 1 64 ? 94.280 119.822 76.958 1.00 293.17 66 GLU B C 1
ATOM 5649 O O . GLU C 1 64 ? 94.996 120.072 75.984 1.00 292.55 66 GLU B O 1
ATOM 5655 N N . ASN C 1 65 ? 93.052 119.334 76.849 1.00 293.86 67 ASN B N 1
ATOM 5656 C CA . ASN C 1 65 ? 92.441 119.104 75.544 1.00 293.80 67 ASN B CA 1
ATOM 5657 C C . ASN C 1 65 ? 91.942 120.340 74.792 1.00 293.56 67 ASN B C 1
ATOM 5658 O O . ASN C 1 65 ? 92.490 120.680 73.736 1.00 293.74 67 ASN B O 1
ATOM 5663 N N . TYR C 1 66 ? 90.951 121.022 75.350 1.00 287.96 68 TYR B N 1
ATOM 5664 C CA . TYR C 1 66 ? 90.446 122.232 74.723 1.00 287.77 68 TYR B CA 1
ATOM 5665 C C . TYR C 1 66 ? 91.160 123.443 75.297 1.00 288.09 68 TYR B C 1
ATOM 5666 O O . TYR C 1 66 ? 90.671 124.072 76.229 1.00 287.87 68 TYR B O 1
ATOM 5675 N N . LYS C 1 67 ? 92.323 123.768 74.746 1.00 290.73 69 LYS B N 1
ATOM 5676 C CA . LYS C 1 67 ? 93.073 124.926 75.220 1.00 290.73 69 LYS B CA 1
ATOM 5677 C C . LYS C 1 67 ? 92.395 126.219 74.799 1.00 290.60 69 LYS B C 1
ATOM 5678 O O . LYS C 1 67 ? 92.784 127.301 75.240 1.00 290.01 69 LYS B O 1
ATOM 5684 N N . LEU C 1 68 ? 91.377 126.112 73.952 1.00 292.42 70 LEU B N 1
ATOM 5685 C CA . LEU C 1 68 ? 90.681 127.298 73.474 1.00 292.23 70 LEU B CA 1
ATOM 5686 C C . LEU C 1 68 ? 90.216 128.154 74.639 1.00 292.60 70 LEU B C 1
ATOM 5687 O O . LEU C 1 68 ? 90.363 129.376 74.616 1.00 292.23 70 LEU B O 1
ATOM 5692 N N . LYS C 1 69 ? 89.660 127.517 75.662 1.00 292.86 71 LYS B N 1
ATOM 5693 C CA . LYS C 1 69 ? 89.200 128.254 76.832 1.00 292.06 71 LYS B CA 1
ATOM 5694 C C . LYS C 1 69 ? 90.363 128.952 77.520 1.00 292.04 71 LYS B C 1
ATOM 5695 O O . LYS C 1 69 ? 91.349 128.312 77.885 1.00 291.54 71 LYS B O 1
ATOM 5701 N N . PHE C 1 70 ? 90.252 130.264 77.694 1.00 293.46 72 PHE B N 1
ATOM 5702 C CA . PHE C 1 70 ? 91.316 131.035 78.333 1.00 293.44 72 PHE B CA 1
ATOM 5703 C C . PHE C 1 70 ? 91.748 130.437 79.659 1.00 293.31 72 PHE B C 1
ATOM 5704 O O . PHE C 1 70 ? 92.826 130.753 80.163 1.00 293.39 72 PHE B O 1
ATOM 5712 N N . ILE C 1 71 ? 90.913 129.579 80.230 1.00 290.51 73 ILE B N 1
ATOM 5713 C CA . ILE C 1 71 ? 91.224 128.996 81.530 1.00 290.55 73 ILE B CA 1
ATOM 5714 C C . ILE C 1 71 ? 92.654 128.478 81.526 1.00 290.74 73 ILE B C 1
ATOM 5715 O O . ILE C 1 71 ? 93.068 127.749 80.616 1.00 290.13 73 ILE B O 1
ATOM 5720 N N . THR C 1 72 ? 93.426 128.856 82.561 1.00 288.73 74 THR B N 1
ATOM 5721 C CA . THR C 1 72 ? 94.816 128.438 82.637 1.00 287.87 74 THR B CA 1
ATOM 5722 C C . THR C 1 72 ? 94.962 127.204 83.524 1.00 287.82 74 THR B C 1
ATOM 5723 O O . THR C 1 72 ? 94.239 127.051 84.513 1.00 287.90 74 THR B O 1
ATOM 5727 N N . PRO C 1 73 ? 95.893 126.309 83.183 1.00 281.13 75 PRO B N 1
ATOM 5728 C CA . PRO C 1 73 ? 96.057 125.094 83.999 1.00 281.12 75 PRO B CA 1
ATOM 5729 C C . PRO C 1 73 ? 96.434 125.385 85.440 1.00 280.23 75 PRO B C 1
ATOM 5730 O O . PRO C 1 73 ? 96.004 124.659 86.346 1.00 279.66 75 PRO B O 1
ATOM 5734 N N . GLY C 1 74 ? 97.223 126.428 85.681 1.00 271.24 76 GLY B N 1
ATOM 5735 C CA . GLY C 1 74 ? 97.700 126.722 87.018 1.00 270.89 76 GLY B CA 1
ATOM 5736 C C . GLY C 1 74 ? 96.600 127.009 88.020 1.00 270.89 76 GLY B C 1
ATOM 5737 O O . GLY C 1 74 ? 96.629 126.503 89.145 1.00 271.02 76 GLY B O 1
ATOM 5738 N N . VAL C 1 75 ? 95.620 127.823 87.620 1.00 270.33 77 VAL B N 1
ATOM 5739 C CA . VAL C 1 75 ? 94.546 128.199 88.539 1.00 270.50 77 VAL B CA 1
ATOM 5740 C C . VAL C 1 75 ? 93.747 126.970 88.952 1.00 271.28 77 VAL B C 1
ATOM 5741 O O . VAL C 1 75 ? 93.398 126.798 90.126 1.00 271.26 77 VAL B O 1
ATOM 5745 N N . ILE C 1 76 ? 93.444 126.096 87.989 1.00 269.06 78 ILE B N 1
ATOM 5746 C CA . ILE C 1 76 ? 92.638 124.911 88.282 1.00 268.59 78 ILE B CA 1
ATOM 5747 C C . ILE C 1 76 ? 93.341 124.037 89.313 1.00 268.37 78 ILE B C 1
ATOM 5748 O O . ILE C 1 76 ? 92.731 123.565 90.280 1.00 267.49 78 ILE B O 1
ATOM 5753 N N . ASP C 1 77 ? 94.642 123.809 89.119 1.00 264.16 79 ASP B N 1
ATOM 5754 C CA . ASP C 1 77 ? 95.402 123.024 90.085 1.00 263.62 79 ASP B CA 1
ATOM 5755 C C . ASP C 1 77 ? 95.414 123.698 91.450 1.00 262.71 79 ASP B C 1
ATOM 5756 O O . ASP C 1 77 ? 95.272 123.034 92.483 1.00 262.38 79 ASP B O 1
ATOM 5761 N N . PHE C 1 78 ? 95.582 125.022 91.474 1.00 254.52 80 PHE B N 1
ATOM 5762 C CA . PHE C 1 78 ? 95.514 125.750 92.735 1.00 254.44 80 PHE B CA 1
ATOM 5763 C C . PHE C 1 78 ? 94.144 125.617 93.385 1.00 255.12 80 PHE B C 1
ATOM 5764 O O . PHE C 1 78 ? 94.052 125.410 94.599 1.00 255.40 80 PHE B O 1
ATOM 5772 N N . ILE C 1 79 ? 93.076 125.728 92.598 1.00 255.60 81 ILE B N 1
ATOM 5773 C CA . ILE C 1 79 ? 91.726 125.627 93.144 1.00 255.44 81 ILE B CA 1
ATOM 5774 C C . ILE C 1 79 ? 91.426 124.198 93.580 1.00 255.10 81 ILE B C 1
ATOM 5775 O O . ILE C 1 79 ? 90.857 123.962 94.652 1.00 254.94 81 ILE B O 1
ATOM 5780 N N . CYS C 1 80 ? 91.805 123.222 92.751 1.00 250.70 82 CYS B N 1
ATOM 5781 C CA . CYS C 1 80 ? 91.496 121.826 93.034 1.00 249.89 82 CYS B CA 1
ATOM 5782 C C . CYS C 1 80 ? 92.047 121.391 94.387 1.00 250.35 82 CYS B C 1
ATOM 5783 O O . CYS C 1 80 ? 91.328 120.817 95.213 1.00 250.42 82 CYS B O 1
ATOM 5786 N N . THR C 1 81 ? 93.333 121.659 94.630 1.00 242.56 83 THR B N 1
ATOM 5787 C CA . THR C 1 81 ? 93.922 121.301 95.916 1.00 242.74 83 THR B CA 1
ATOM 5788 C C . THR C 1 81 ? 93.474 122.250 97.020 1.00 242.77 83 THR B C 1
ATOM 5789 O O . THR C 1 81 ? 93.384 121.845 98.184 1.00 243.31 83 THR B O 1
ATOM 5793 N N . SER C 1 82 ? 93.198 123.511 96.683 1.00 235.53 84 SER B N 1
ATOM 5794 C CA . SER C 1 82 ? 92.707 124.451 97.683 1.00 234.98 84 SER B CA 1
ATOM 5795 C C . SER C 1 82 ? 91.320 124.065 98.181 1.00 235.74 84 SER B C 1
ATOM 5796 O O . SER C 1 82 ? 91.043 124.152 99.383 1.00 235.43 84 SER B O 1
ATOM 5799 N N . LEU C 1 83 ? 90.439 123.638 97.275 1.00 235.74 85 LEU B N 1
ATOM 5800 C CA . LEU C 1 83 ? 89.086 123.269 97.677 1.00 235.01 85 LEU B CA 1
ATOM 5801 C C . LEU C 1 83 ? 89.102 122.077 98.627 1.00 235.72 85 LEU B C 1
ATOM 5802 O O . LEU C 1 83 ? 88.403 122.072 99.647 1.00 235.66 85 LEU B O 1
ATOM 5807 N N . ILE C 1 84 ? 89.903 121.057 98.312 1.00 236.95 86 ILE B N 1
ATOM 5808 C CA . ILE C 1 84 ? 89.950 119.867 99.157 1.00 236.47 86 ILE B CA 1
ATOM 5809 C C . ILE C 1 84 ? 90.474 120.219 100.543 1.00 236.13 86 ILE B C 1
ATOM 5810 O O . ILE C 1 84 ? 90.047 119.641 101.550 1.00 236.01 86 ILE B O 1
ATOM 5815 N N . ALA C 1 85 ? 91.408 121.170 100.618 1.00 227.87 87 ALA B N 1
ATOM 5816 C CA . ALA C 1 85 ? 91.924 121.598 101.913 1.00 226.45 87 ALA B CA 1
ATOM 5817 C C . ALA C 1 85 ? 90.813 122.175 102.781 1.00 226.83 87 ALA B C 1
ATOM 5818 O O . ALA C 1 85 ? 90.749 121.914 103.988 1.00 226.72 87 ALA B O 1
ATOM 5820 N N . VAL C 1 86 ? 89.922 122.965 102.180 1.00 231.20 88 VAL B N 1
ATOM 5821 C CA . VAL C 1 86 ? 88.818 123.557 102.935 1.00 231.45 88 VAL B CA 1
ATOM 5822 C C . VAL C 1 86 ? 87.937 122.463 103.522 1.00 231.14 88 VAL B C 1
ATOM 5823 O O . VAL C 1 86 ? 87.541 122.517 104.693 1.00 231.58 88 VAL B O 1
ATOM 5827 N N . ILE C 1 87 ? 87.614 121.451 102.714 1.00 226.55 89 ILE B N 1
ATOM 5828 C CA . ILE C 1 87 ? 86.829 120.326 103.216 1.00 226.91 89 ILE B CA 1
ATOM 5829 C C . ILE C 1 87 ? 87.554 119.634 104.359 1.00 227.65 89 ILE B C 1
ATOM 5830 O O . ILE C 1 87 ? 86.919 119.108 105.280 1.00 227.25 89 ILE B O 1
ATOM 5835 N N . LEU C 1 88 ? 88.887 119.620 104.323 1.00 227.71 90 LEU B N 1
ATOM 5836 C CA . LEU C 1 88 ? 89.646 119.028 105.418 1.00 226.65 90 LEU B CA 1
ATOM 5837 C C . LEU C 1 88 ? 89.377 119.761 106.725 1.00 226.19 90 LEU B C 1
ATOM 5838 O O . LEU C 1 88 ? 89.158 119.135 107.769 1.00 225.99 90 LEU B O 1
ATOM 5843 N N . THR C 1 89 ? 89.383 121.095 106.687 1.00 224.20 91 THR B N 1
ATOM 5844 C CA . THR C 1 89 ? 89.150 121.869 107.902 1.00 224.01 91 THR B CA 1
ATOM 5845 C C . THR C 1 89 ? 87.727 121.676 108.411 1.00 224.73 91 THR B C 1
ATOM 5846 O O . THR C 1 89 ? 87.511 121.377 109.591 1.00 224.26 91 THR B O 1
ATOM 5850 N N . ILE C 1 90 ? 86.739 121.838 107.529 1.00 225.82 92 ILE B N 1
ATOM 5851 C CA . ILE C 1 90 ? 85.344 121.693 107.940 1.00 225.44 92 ILE B CA 1
ATOM 5852 C C . ILE C 1 90 ? 85.086 120.275 108.432 1.00 225.39 92 ILE B C 1
ATOM 5853 O O . ILE C 1 90 ? 84.470 120.063 109.483 1.00 225.41 92 ILE B O 1
ATOM 5858 N N . LYS C 1 91 ? 85.558 119.281 107.679 1.00 225.64 93 LYS B N 1
ATOM 5859 C CA . LYS C 1 91 ? 85.391 117.898 108.106 1.00 225.82 93 LYS B CA 1
ATOM 5860 C C . LYS C 1 91 ? 86.136 117.603 109.398 1.00 226.59 93 LYS B C 1
ATOM 5861 O O . LYS C 1 91 ? 85.585 116.937 110.281 1.00 227.05 93 LYS B O 1
ATOM 5867 N N . LEU C 1 92 ? 87.367 118.096 109.540 1.00 220.44 94 LEU B N 1
ATOM 5868 C CA . LEU C 1 92 ? 88.174 117.824 110.723 1.00 219.45 94 LEU B CA 1
ATOM 5869 C C . LEU C 1 92 ? 87.712 118.583 111.958 1.00 219.71 94 LEU B C 1
ATOM 5870 O O . LEU C 1 92 ? 87.912 118.095 113.074 1.00 218.96 94 LEU B O 1
ATOM 5875 N N . PHE C 1 93 ? 87.104 119.757 111.788 1.00 220.23 95 PHE B N 1
ATOM 5876 C CA . PHE C 1 93 ? 86.622 120.520 112.933 1.00 220.13 95 PHE B CA 1
ATOM 5877 C C . PHE C 1 93 ? 85.396 119.864 113.560 1.00 220.18 95 PHE B C 1
ATOM 5878 O O . PHE C 1 93 ? 85.192 119.945 114.776 1.00 220.11 95 PHE B O 1
ATOM 5886 N N . LEU C 1 94 ? 84.571 119.207 112.743 1.00 220.79 96 LEU B N 1
ATOM 5887 C CA . LEU C 1 94 ? 83.353 118.589 113.254 1.00 221.03 96 LEU B CA 1
ATOM 5888 C C . LEU C 1 94 ? 83.669 117.508 114.280 1.00 221.22 96 LEU B C 1
ATOM 5889 O O . LEU C 1 94 ? 83.046 117.444 115.346 1.00 221.76 96 LEU B O 1
ATOM 5894 N N . LEU C 1 95 ? 84.643 116.647 113.977 1.00 217.67 97 LEU B N 1
ATOM 5895 C CA . LEU C 1 95 ? 84.988 115.571 114.900 1.00 217.23 97 LEU B CA 1
ATOM 5896 C C . LEU C 1 95 ? 85.462 116.125 116.238 1.00 218.25 97 LEU B C 1
ATOM 5897 O O . LEU C 1 95 ? 85.069 115.635 117.303 1.00 218.13 97 LEU B O 1
ATOM 5902 N N . ILE C 1 96 ? 86.313 117.153 116.204 1.00 216.02 98 ILE B N 1
ATOM 5903 C CA . ILE C 1 96 ? 86.799 117.741 117.447 1.00 216.45 98 ILE B CA 1
ATOM 5904 C C . ILE C 1 96 ? 85.643 118.337 118.240 1.00 217.04 98 ILE B C 1
ATOM 5905 O O . ILE C 1 96 ? 85.548 118.152 119.459 1.00 217.21 98 ILE B O 1
ATOM 5910 N N . ASN C 1 97 ? 84.745 119.058 117.566 1.00 213.68 99 ASN B N 1
ATOM 5911 C CA . ASN C 1 97 ? 83.565 119.582 118.245 1.00 212.74 99 ASN B CA 1
ATOM 5912 C C . ASN C 1 97 ? 82.701 118.450 118.785 1.00 213.22 99 ASN B C 1
ATOM 5913 O O . ASN C 1 97 ? 82.188 118.529 119.907 1.00 213.37 99 ASN B O 1
ATOM 5918 N N . GLN C 1 98 ? 82.528 117.387 117.998 1.00 219.59 100 GLN B N 1
ATOM 5919 C CA . GLN C 1 98 ? 81.776 116.228 118.470 1.00 220.13 100 GLN B CA 1
ATOM 5920 C C . GLN C 1 98 ? 82.453 115.599 119.682 1.00 221.51 100 GLN B C 1
ATOM 5921 O O . GLN C 1 98 ? 81.786 115.213 120.650 1.00 221.32 100 GLN B O 1
ATOM 5927 N N . PHE C 1 99 ? 83.782 115.492 119.647 1.00 217.56 101 PHE B N 1
ATOM 5928 C CA . PHE C 1 99 ? 84.510 114.929 120.779 1.00 216.50 101 PHE B CA 1
ATOM 5929 C C . PHE C 1 99 ? 84.295 115.773 122.030 1.00 216.71 101 PHE B C 1
ATOM 5930 O O . PHE C 1 99 ? 84.120 115.240 123.132 1.00 215.80 101 PHE B O 1
ATOM 5938 N N . GLU C 1 100 ? 84.305 117.098 121.875 1.00 211.82 102 GLU B N 1
ATOM 5939 C CA . GLU C 1 100 ? 84.058 117.975 123.014 1.00 211.35 102 GLU B CA 1
ATOM 5940 C C . GLU C 1 100 ? 82.673 117.737 123.603 1.00 212.62 102 GLU B C 1
ATOM 5941 O O . GLU C 1 100 ? 82.503 117.722 124.827 1.00 212.52 102 GLU B O 1
ATOM 5947 N N . LYS C 1 101 ? 81.670 117.551 122.743 1.00 215.63 103 LYS B N 1
ATOM 5948 C CA . LYS C 1 101 ? 80.316 117.307 123.230 1.00 215.32 103 LYS B CA 1
ATOM 5949 C C . LYS C 1 101 ? 80.257 116.032 124.062 1.00 215.18 103 LYS B C 1
ATOM 5950 O O . LYS C 1 101 ? 79.623 115.997 125.122 1.00 215.53 103 LYS B O 1
ATOM 5956 N N . GLN C 1 102 ? 80.917 114.971 123.594 1.00 214.85 104 GLN B N 1
ATOM 5957 C CA . GLN C 1 102 ? 80.949 113.727 124.357 1.00 215.63 104 GLN B CA 1
ATOM 5958 C C . GLN C 1 102 ? 81.654 113.926 125.693 1.00 216.18 104 GLN B C 1
ATOM 5959 O O . GLN C 1 102 ? 81.218 113.400 126.723 1.00 215.04 104 GLN B O 1
ATOM 5965 N N . GLN C 1 103 ? 82.749 114.689 125.693 1.00 217.31 105 GLN B N 1
ATOM 5966 C CA . GLN C 1 103 ? 83.487 114.930 126.929 1.00 217.19 105 GLN B CA 1
ATOM 5967 C C . GLN C 1 103 ? 82.611 115.631 127.960 1.00 216.14 105 GLN B C 1
ATOM 5968 O O . GLN C 1 103 ? 82.628 115.287 129.146 1.00 215.36 105 GLN B O 1
ATOM 5974 N N . ILE C 1 104 ? 81.836 116.624 127.520 1.00 216.07 106 ILE B N 1
ATOM 5975 C CA . ILE C 1 104 ? 80.913 117.302 128.426 1.00 216.89 106 ILE B CA 1
ATOM 5976 C C . ILE C 1 104 ? 79.875 116.320 128.951 1.00 216.49 106 ILE B C 1
ATOM 5977 O O . ILE C 1 104 ? 79.539 116.317 130.142 1.00 215.55 106 ILE B O 1
ATOM 5982 N N . LYS C 1 105 ? 79.351 115.469 128.067 1.00 217.92 107 LYS B N 1
ATOM 5983 C CA . LYS C 1 105 ? 78.364 114.480 128.487 1.00 218.68 107 LYS B CA 1
ATOM 5984 C C . LYS C 1 105 ? 78.955 113.509 129.502 1.00 219.67 107 LYS B C 1
ATOM 5985 O O . LYS C 1 105 ? 78.287 113.130 130.471 1.00 218.32 107 LYS B O 1
ATOM 5991 N N . LYS C 1 106 ? 80.208 113.095 129.297 1.00 216.65 108 LYS B N 1
ATOM 5992 C CA . LYS C 1 106 ? 80.819 112.119 130.192 1.00 215.30 108 LYS B CA 1
ATOM 5993 C C . LYS C 1 106 ? 80.851 112.614 131.633 1.00 215.39 108 LYS B C 1
ATOM 5994 O O . LYS C 1 106 ? 80.801 111.806 132.567 1.00 214.77 108 LYS B O 1
ATOM 6000 N N . GLY C 1 107 ? 80.931 113.927 131.836 1.00 210.68 109 GLY B N 1
ATOM 6001 C CA . GLY C 1 107 ? 80.931 114.476 133.177 1.00 210.03 109 GLY B CA 1
ATOM 6002 C C . GLY C 1 107 ? 81.982 115.543 133.402 1.00 210.54 109 GLY B C 1
ATOM 6003 O O . GLY C 1 107 ? 81.998 116.195 134.450 1.00 210.01 109 GLY B O 1
ATOM 6004 N N . ARG C 1 108 ? 82.866 115.731 132.425 1.00 205.73 110 ARG B N 1
ATOM 6005 C CA . ARG C 1 108 ? 83.925 116.721 132.565 1.00 204.94 110 ARG B CA 1
ATOM 6006 C C . ARG C 1 108 ? 83.341 118.128 132.624 1.00 205.10 110 ARG B C 1
ATOM 6007 O O . ARG C 1 108 ? 82.282 118.414 132.059 1.00 205.23 110 ARG B O 1
ATOM 6015 N N . ASP C 1 109 ? 84.048 119.012 133.324 1.00 199.06 111 ASP B N 1
ATOM 6016 C CA . ASP C 1 109 ? 83.599 120.390 133.459 1.00 200.15 111 ASP B CA 1
ATOM 6017 C C . ASP C 1 109 ? 83.603 121.086 132.103 1.00 200.51 111 ASP B C 1
ATOM 6018 O O . ASP C 1 109 ? 84.391 120.758 131.212 1.00 200.91 111 ASP B O 1
ATOM 6023 N N . ILE C 1 110 ? 82.703 122.060 131.951 1.00 201.90 112 ILE B N 1
ATOM 6024 C CA . ILE C 1 110 ? 82.642 122.819 130.704 1.00 201.97 112 ILE B CA 1
ATOM 6025 C C . ILE C 1 110 ? 83.974 123.504 130.437 1.00 202.68 112 ILE B C 1
ATOM 6026 O O . ILE C 1 110 ? 84.497 123.463 129.317 1.00 202.86 112 ILE B O 1
ATOM 6031 N N . THR C 1 111 ? 84.547 124.144 131.459 1.00 196.00 113 THR B N 1
ATOM 6032 C CA . THR C 1 111 ? 85.876 124.723 131.309 1.00 195.49 113 THR B CA 1
ATOM 6033 C C . THR C 1 111 ? 86.935 123.643 131.132 1.00 194.75 113 THR B C 1
ATOM 6034 O O . THR C 1 111 ? 87.912 123.848 130.402 1.00 192.51 113 THR B O 1
ATOM 6038 N N . SER C 1 112 ? 86.761 122.493 131.787 1.00 197.01 114 SER B N 1
ATOM 6039 C CA . SER C 1 112 ? 87.702 121.394 131.610 1.00 196.40 114 SER B CA 1
ATOM 6040 C C . SER C 1 112 ? 87.711 120.890 130.173 1.00 198.08 114 SER B C 1
ATOM 6041 O O . SER C 1 112 ? 88.782 120.607 129.623 1.00 197.16 114 SER B O 1
ATOM 6044 N N . ALA C 1 113 ? 86.538 120.769 129.553 1.00 200.41 115 ALA B N 1
ATOM 6045 C CA . ALA C 1 113 ? 86.444 120.324 128.169 1.00 197.87 115 ALA B CA 1
ATOM 6046 C C . ALA C 1 113 ? 86.675 121.459 127.179 1.00 196.84 115 ALA B C 1
ATOM 6047 O O . ALA C 1 113 ? 87.246 121.237 126.105 1.00 196.51 115 ALA B O 1
ATOM 6049 N N . ARG C 1 114 ? 86.244 122.675 127.517 1.00 195.03 116 ARG B N 1
ATOM 6050 C CA . ARG C 1 114 ? 86.451 123.810 126.625 1.00 195.10 116 ARG B CA 1
ATOM 6051 C C . ARG C 1 114 ? 87.936 124.067 126.402 1.00 196.48 116 ARG B C 1
ATOM 6052 O O . ARG C 1 114 ? 88.374 124.312 125.272 1.00 196.99 116 ARG B O 1
ATOM 6060 N N . ILE C 1 115 ? 88.728 124.012 127.474 1.00 197.38 117 ILE B N 1
ATOM 6061 C CA . ILE C 1 115 ? 90.167 124.224 127.345 1.00 198.03 117 ILE B CA 1
ATOM 6062 C C . ILE C 1 115 ? 90.786 123.145 126.467 1.00 197.98 117 ILE B C 1
ATOM 6063 O O . ILE C 1 115 ? 91.672 123.420 125.647 1.00 197.36 117 ILE B O 1
ATOM 6068 N N . MET C 1 116 ? 90.333 121.899 126.624 1.00 196.64 118 MET B N 1
ATOM 6069 C CA . MET C 1 116 ? 90.860 120.812 125.808 1.00 196.02 118 MET B CA 1
ATOM 6070 C C . MET C 1 116 ? 90.574 121.034 124.329 1.00 196.94 118 MET B C 1
ATOM 6071 O O . MET C 1 116 ? 91.442 120.785 123.484 1.00 195.54 118 MET B O 1
ATOM 6076 N N . SER C 1 117 ? 89.368 121.498 123.996 1.00 201.86 119 SER B N 1
ATOM 6077 C CA . SER C 1 117 ? 89.025 121.736 122.597 1.00 201.08 119 SER B CA 1
ATOM 6078 C C . SER C 1 117 ? 89.905 122.823 121.990 1.00 200.00 119 SER B C 1
ATOM 6079 O O . SER C 1 117 ? 90.355 122.703 120.845 1.00 200.58 119 SER B O 1
ATOM 6082 N N . ARG C 1 118 ? 90.157 123.895 122.744 1.00 197.12 120 ARG B N 1
ATOM 6083 C CA . ARG C 1 118 ? 90.985 124.980 122.228 1.00 197.17 120 ARG B CA 1
ATOM 6084 C C . ARG C 1 118 ? 92.394 124.496 121.910 1.00 198.14 120 ARG B C 1
ATOM 6085 O O . ARG C 1 118 ? 92.980 124.888 120.895 1.00 198.36 120 ARG B O 1
ATOM 6093 N N . ILE C 1 119 ? 92.954 123.642 122.769 1.00 191.34 121 ILE B N 1
ATOM 6094 C CA . ILE C 1 119 ? 94.288 123.107 122.527 1.00 190.84 121 ILE B CA 1
ATOM 6095 C C . ILE C 1 119 ? 94.341 122.311 121.233 1.00 191.27 121 ILE B C 1
ATOM 6096 O O . ILE C 1 119 ? 95.346 122.362 120.515 1.00 190.49 121 ILE B O 1
ATOM 6101 N N . ILE C 1 120 ? 93.283 121.566 120.915 1.00 199.43 122 ILE B N 1
ATOM 6102 C CA . ILE C 1 120 ? 93.250 120.816 119.665 1.00 199.23 122 ILE B CA 1
ATOM 6103 C C . ILE C 1 120 ? 93.119 121.761 118.477 1.00 199.10 122 ILE B C 1
ATOM 6104 O O . ILE C 1 120 ? 93.742 121.555 117.429 1.00 198.47 122 ILE B O 1
ATOM 6109 N N . LYS C 1 121 ? 92.303 122.808 118.617 1.00 200.26 123 LYS B N 1
ATOM 6110 C CA . LYS C 1 121 ? 92.127 123.764 117.529 1.00 199.63 123 LYS B CA 1
ATOM 6111 C C . LYS C 1 121 ? 93.446 124.431 117.159 1.00 199.16 123 LYS B C 1
ATOM 6112 O O . LYS C 1 121 ? 93.775 124.573 115.976 1.00 198.86 123 LYS B O 1
ATOM 6118 N N . ILE C 1 122 ? 94.214 124.857 118.163 1.00 197.20 124 ILE B N 1
ATOM 6119 C CA . ILE C 1 122 ? 95.482 125.531 117.889 1.00 196.76 124 ILE B CA 1
ATOM 6120 C C . ILE C 1 122 ? 96.460 124.570 117.223 1.00 196.88 124 ILE B C 1
ATOM 6121 O O . ILE C 1 122 ? 97.126 124.914 116.240 1.00 197.19 124 ILE B O 1
ATOM 6126 N N . THR C 1 123 ? 96.559 123.348 117.751 1.00 197.14 125 THR B N 1
ATOM 6127 C CA . THR C 1 123 ? 97.490 122.378 117.182 1.00 196.52 125 THR B CA 1
ATOM 6128 C C . THR C 1 123 ? 97.070 121.947 115.783 1.00 197.24 125 THR B C 1
ATOM 6129 O O . THR C 1 123 ? 97.923 121.784 114.904 1.00 196.94 125 THR B O 1
ATOM 6133 N N . ILE C 1 124 ? 95.770 121.754 115.555 1.00 201.23 126 ILE B N 1
ATOM 6134 C CA . ILE C 1 124 ? 95.318 121.344 114.232 1.00 200.76 126 ILE B CA 1
ATOM 6135 C C . ILE C 1 124 ? 95.586 122.437 113.204 1.00 200.22 126 ILE B C 1
ATOM 6136 O O . ILE C 1 124 ? 95.994 122.144 112.075 1.00 200.28 126 ILE B O 1
ATOM 6141 N N . ILE C 1 125 ? 95.367 123.701 113.569 1.00 199.27 127 ILE B N 1
ATOM 6142 C CA . ILE C 1 125 ? 95.635 124.801 112.646 1.00 199.63 127 ILE B CA 1
ATOM 6143 C C . ILE C 1 125 ? 97.118 124.853 112.303 1.00 200.01 127 ILE B C 1
ATOM 6144 O O . ILE C 1 125 ? 97.500 125.057 111.144 1.00 199.87 127 ILE B O 1
ATOM 6149 N N . VAL C 1 126 ? 97.978 124.669 113.308 1.00 199.09 128 VAL B N 1
ATOM 6150 C CA . VAL C 1 126 ? 99.419 124.714 113.070 1.00 197.18 128 VAL B CA 1
ATOM 6151 C C . VAL C 1 126 ? 99.826 123.640 112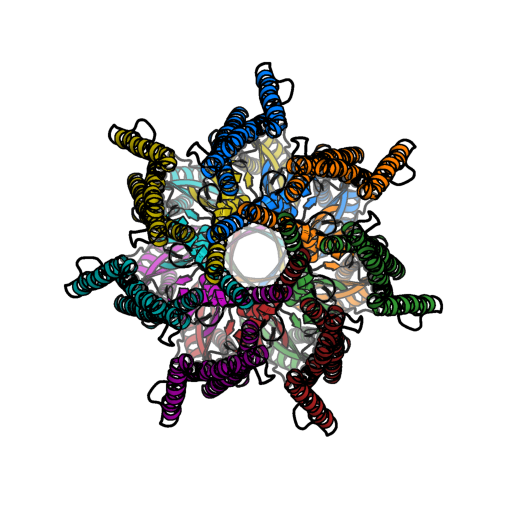.071 1.00 197.27 128 VAL B C 1
ATOM 6152 O O . VAL C 1 126 ? 100.636 123.883 111.169 1.00 200.19 128 VAL B O 1
ATOM 6156 N N . VAL C 1 127 ? 99.278 122.433 112.219 1.00 196.38 129 VAL B N 1
ATOM 6157 C CA . VAL C 1 127 ? 99.565 121.371 111.262 1.00 197.73 129 VAL B CA 1
ATOM 6158 C C . VAL C 1 127 ? 99.005 121.680 109.880 1.00 197.08 129 VAL B C 1
ATOM 6159 O O . VAL C 1 127 ? 99.623 121.313 108.874 1.00 197.29 129 VAL B O 1
ATOM 6163 N N . LEU C 1 128 ? 97.852 122.344 109.801 1.00 197.60 130 LEU B N 1
ATOM 6164 C CA . LEU C 1 128 ? 97.261 122.661 108.506 1.00 197.32 130 LEU B CA 1
ATOM 6165 C C . LEU C 1 128 ? 98.162 123.586 107.695 1.00 197.73 130 LEU B C 1
ATOM 6166 O O . LEU C 1 128 ? 98.346 123.384 106.490 1.00 198.26 130 LEU B O 1
ATOM 6171 N N . VAL C 1 129 ? 98.730 124.608 108.341 1.00 197.51 131 VAL B N 1
ATOM 6172 C CA . VAL C 1 129 ? 99.633 125.512 107.636 1.00 197.73 131 VAL B CA 1
ATOM 6173 C C . VAL C 1 129 ? 100.890 124.776 107.196 1.00 196.29 131 VAL B C 1
ATOM 6174 O O . VAL C 1 129 ? 101.448 125.064 106.130 1.00 195.97 131 VAL B O 1
ATOM 6178 N N . LEU C 1 130 ? 101.357 123.819 108.001 1.00 194.26 132 LEU B N 1
ATOM 6179 C CA . LEU C 1 130 ? 102.529 123.041 107.618 1.00 194.03 132 LEU B CA 1
ATOM 6180 C C . LEU C 1 130 ? 102.283 122.271 106.327 1.00 193.98 132 LEU B C 1
ATOM 6181 O O . LEU C 1 130 ? 103.160 122.204 105.460 1.00 194.20 132 LEU B O 1
ATOM 6186 N N . LEU C 1 131 ? 101.095 121.685 106.181 1.00 199.02 133 LEU B N 1
ATOM 6187 C CA . LEU C 1 131 ? 100.767 120.917 104.988 1.00 199.86 133 LEU B CA 1
ATOM 6188 C C . LEU C 1 131 ? 100.436 121.794 103.788 1.00 201.36 133 LEU B C 1
ATOM 6189 O O . LEU C 1 131 ? 100.430 121.289 102.661 1.00 201.71 133 LEU B O 1
ATOM 6194 N N . TYR C 1 132 ? 100.164 123.081 103.995 1.00 203.98 134 TYR B N 1
ATOM 6195 C CA . TYR C 1 132 ? 99.809 123.988 102.909 1.00 202.20 134 TYR B CA 1
ATOM 6196 C C . TYR C 1 132 ? 100.577 125.296 103.036 1.00 202.78 134 TYR B C 1
ATOM 6197 O O . TYR C 1 132 ? 100.133 126.347 102.561 1.00 204.06 134 TYR B O 1
ATOM 6206 N N . GLY C 1 133 ? 101.740 125.249 103.677 1.00 205.74 135 GLY B N 1
ATOM 6207 C CA . GLY C 1 133 ? 102.564 126.431 103.822 1.00 206.26 135 GLY B CA 1
ATOM 6208 C C . GLY C 1 133 ? 103.095 126.939 102.499 1.00 206.81 135 GLY B C 1
ATOM 6209 O O . GLY C 1 133 ? 103.199 128.150 102.283 1.00 206.90 135 GLY B O 1
ATOM 6210 N N . GLU C 1 134 ? 103.443 126.016 101.605 1.00 204.59 136 GLU B N 1
ATOM 6211 C CA . GLU C 1 134 ? 103.969 126.394 100.299 1.00 204.47 136 GLU B CA 1
ATOM 6212 C C . GLU C 1 134 ? 102.846 126.764 99.333 1.00 204.22 136 GLU B C 1
ATOM 6213 O O . GLU C 1 134 ? 102.870 127.839 98.724 1.00 202.95 136 GLU B O 1
ATOM 6219 N N . HIS C 1 135 ? 101.851 125.890 99.184 1.00 203.73 137 HIS B N 1
ATOM 6220 C CA . HIS C 1 135 ? 100.726 126.182 98.303 1.00 203.22 137 HIS B CA 1
ATOM 6221 C C . HIS C 1 135 ? 100.003 127.446 98.750 1.00 204.58 137 HIS B C 1
ATOM 6222 O O . HIS C 1 135 ? 99.772 128.354 97.946 1.00 203.41 137 HIS B O 1
ATOM 6229 N N . PHE C 1 136 ? 99.648 127.515 100.029 1.00 214.90 138 PHE B N 1
ATOM 6230 C CA . PHE C 1 136 ? 98.991 128.695 100.570 1.00 213.70 138 PHE B CA 1
ATOM 6231 C C . PHE C 1 136 ? 100.023 129.628 101.186 1.00 213.07 138 PHE B C 1
ATOM 6232 O O . PHE C 1 136 ? 100.882 129.202 101.963 1.00 213.38 138 PHE B O 1
ATOM 6240 N N . GLY C 1 137 ? 99.933 130.907 100.838 1.00 210.44 139 GLY B N 1
ATOM 6241 C CA . GLY C 1 137 ? 100.945 131.846 101.287 1.00 210.16 139 GLY B CA 1
ATOM 6242 C C . GLY C 1 137 ? 102.313 131.458 100.765 1.00 210.79 139 GLY B C 1
ATOM 6243 O O . GLY C 1 137 ? 102.482 131.103 99.593 1.00 210.52 139 GLY B O 1
ATOM 6244 N N . VAL C 1 138 ? 103.312 131.517 101.648 1.00 207.42 140 VAL B N 1
ATOM 6245 C CA . VAL C 1 138 ? 104.685 131.176 101.294 1.00 207.20 140 VAL B CA 1
ATOM 6246 C C . VAL C 1 138 ? 105.365 130.559 102.507 1.00 206.86 140 VAL B C 1
ATOM 6247 O O . VAL C 1 138 ? 104.940 130.747 103.649 1.00 206.42 140 VAL B O 1
ATOM 6251 N N . GLN C 1 139 ? 106.433 129.809 102.246 1.00 208.58 141 GLN B N 1
ATOM 6252 C CA . GLN C 1 139 ? 107.252 129.196 103.287 1.00 209.32 141 GLN B CA 1
ATOM 6253 C C . GLN C 1 139 ? 108.713 129.428 102.933 1.00 208.95 141 GLN B C 1
ATOM 6254 O O . GLN C 1 139 ? 109.228 128.827 101.985 1.00 208.18 141 GLN B O 1
ATOM 6260 N N . THR C 1 140 ? 109.375 130.297 103.686 1.00 201.29 142 THR B N 1
ATOM 6261 C CA . THR C 1 140 ? 110.755 130.672 103.422 1.00 201.38 142 THR B CA 1
ATOM 6262 C C . THR C 1 140 ? 111.696 129.986 104.406 1.00 199.80 142 THR B C 1
ATOM 6263 O O . THR C 1 140 ? 111.271 129.381 105.394 1.00 199.62 142 THR B O 1
ATOM 6267 N N . ALA C 1 141 ? 112.995 130.088 104.118 1.00 198.15 143 ALA B N 1
ATOM 6268 C CA . ALA C 1 141 ? 113.996 129.505 105.005 1.00 198.65 143 ALA B CA 1
ATOM 6269 C C . ALA C 1 141 ? 113.940 130.127 106.393 1.00 200.09 143 ALA B C 1
ATOM 6270 O O . ALA C 1 141 ? 114.062 129.415 107.396 1.00 200.60 143 ALA B O 1
ATOM 6272 N N . SER C 1 142 ? 113.762 131.446 106.474 1.00 197.53 144 SER B N 1
ATOM 6273 C CA . SER C 1 142 ? 113.602 132.087 107.774 1.00 196.63 144 SER B CA 1
ATOM 6274 C C . SER C 1 142 ? 112.350 131.582 108.480 1.00 198.57 144 SER B C 1
ATOM 6275 O O . SER C 1 142 ? 112.360 131.354 109.696 1.00 198.88 144 SER B O 1
ATOM 6278 N N . VAL C 1 143 ? 111.258 131.408 107.733 1.00 199.02 145 VAL B N 1
ATOM 6279 C CA . VAL C 1 143 ? 110.032 130.880 108.323 1.00 199.00 145 VAL B CA 1
ATOM 6280 C C . VAL C 1 143 ? 110.259 129.470 108.851 1.00 196.33 145 VAL B C 1
ATOM 6281 O O . VAL C 1 143 ? 109.805 129.122 109.947 1.00 194.63 145 VAL B O 1
ATOM 6285 N N . ILE C 1 144 ? 110.957 128.633 108.080 1.00 193.60 146 ILE B N 1
ATOM 6286 C CA . ILE C 1 144 ? 111.240 127.274 108.532 1.00 193.11 146 ILE B CA 1
ATOM 6287 C C . ILE C 1 144 ? 112.091 127.298 109.793 1.00 193.11 146 ILE B C 1
ATOM 6288 O O . ILE C 1 144 ? 111.848 126.536 110.735 1.00 195.24 146 ILE B O 1
ATOM 6293 N N . ALA C 1 145 ? 113.107 128.161 109.828 1.00 188.59 147 ALA B N 1
ATOM 6294 C CA . ALA C 1 145 ? 113.966 128.239 111.005 1.00 188.63 147 ALA B CA 1
ATOM 6295 C C . ALA C 1 145 ? 113.180 128.684 112.231 1.00 190.29 147 ALA B C 1
ATOM 6296 O O . ALA C 1 145 ? 113.355 128.131 113.324 1.00 189.44 147 ALA B O 1
ATOM 6298 N N . VAL C 1 146 ? 112.305 129.678 112.073 1.00 189.21 148 VAL B N 1
ATOM 6299 C CA . VAL C 1 146 ? 111.523 130.159 113.207 1.00 187.18 148 VAL B CA 1
ATOM 6300 C C . VAL C 1 146 ? 110.544 129.090 113.680 1.00 186.66 148 VAL B C 1
ATOM 6301 O O . VAL C 1 146 ? 110.352 128.901 114.887 1.00 184.57 148 VAL B O 1
ATOM 6305 N N . LEU C 1 147 ? 109.903 128.382 112.748 1.00 182.14 149 LEU B N 1
ATOM 6306 C CA . LEU C 1 147 ? 108.999 127.311 113.150 1.00 180.26 149 LEU B CA 1
ATOM 6307 C C . LEU C 1 147 ? 109.746 126.183 113.848 1.00 179.27 149 LEU B C 1
ATOM 6308 O O . LEU C 1 147 ? 109.233 125.606 114.812 1.00 180.10 149 LEU B O 1
ATOM 6313 N N . GLY C 1 148 ? 110.949 125.850 113.378 1.00 173.95 150 GLY B N 1
ATOM 6314 C CA . GLY C 1 148 ? 111.748 124.851 114.067 1.00 171.64 150 GLY B CA 1
ATOM 6315 C C . GLY C 1 148 ? 112.150 125.295 115.459 1.00 173.77 150 GLY B C 1
ATOM 6316 O O . GLY C 1 148 ? 112.157 124.495 116.397 1.00 176.13 150 GLY B O 1
ATOM 6317 N N . ALA C 1 149 ? 112.494 126.576 115.614 1.00 173.79 151 ALA B N 1
ATOM 6318 C CA . ALA C 1 149 ? 112.802 127.098 116.941 1.00 173.47 151 ALA B CA 1
ATOM 6319 C C . ALA C 1 149 ? 111.586 127.020 117.855 1.00 174.72 151 ALA B C 1
ATOM 6320 O O . ALA C 1 149 ? 111.708 126.669 119.035 1.00 175.23 151 ALA B O 1
ATOM 6322 N N . ALA C 1 150 ? 110.406 127.349 117.329 1.00 169.01 152 ALA B N 1
ATOM 6323 C CA . ALA C 1 150 ? 109.185 127.240 118.121 1.00 168.09 152 ALA B CA 1
ATOM 6324 C C . ALA C 1 150 ? 108.918 125.795 118.525 1.00 168.60 152 ALA B C 1
ATOM 6325 O O . ALA C 1 150 ? 108.537 125.522 119.668 1.00 168.75 152 ALA B O 1
ATOM 6327 N N . GLY C 1 151 ? 109.109 124.858 117.596 1.00 165.96 153 GLY B N 1
ATOM 6328 C CA . GLY C 1 151 ? 108.935 123.455 117.928 1.00 163.51 153 GLY B CA 1
ATOM 6329 C C . GLY C 1 151 ? 109.918 122.983 118.980 1.00 163.51 153 GLY B C 1
ATOM 6330 O O . GLY C 1 151 ? 109.564 122.215 119.876 1.00 168.64 153 GLY B O 1
ATOM 6331 N N . LEU C 1 152 ? 111.171 123.430 118.882 1.00 157.68 154 LEU B N 1
ATOM 6332 C CA . LEU C 1 152 ? 112.162 123.084 119.894 1.00 158.72 154 LEU B CA 1
ATOM 6333 C C . LEU C 1 152 ? 111.779 123.649 121.256 1.00 161.90 154 LEU B C 1
ATOM 6334 O O . LEU C 1 152 ? 111.920 122.970 122.278 1.00 165.01 154 LEU B O 1
ATOM 6339 N N . ALA C 1 153 ? 111.303 124.894 121.291 1.00 156.87 155 ALA B N 1
ATOM 6340 C CA . ALA C 1 153 ? 110.869 125.488 122.549 1.00 156.87 155 ALA B CA 1
ATOM 6341 C C . ALA C 1 153 ? 109.714 124.698 123.149 1.00 157.61 155 ALA B C 1
ATOM 6342 O O . ALA C 1 153 ? 109.693 124.410 124.352 1.00 158.69 155 ALA B O 1
ATOM 6344 N N . VAL C 1 154 ? 108.739 124.328 122.315 1.00 149.52 156 VAL B N 1
ATOM 6345 C CA . VAL C 1 154 ? 107.606 123.546 122.792 1.00 149.82 156 VAL B CA 1
ATOM 6346 C C . VAL C 1 154 ? 108.049 122.187 123.312 1.00 151.44 156 VAL B C 1
ATOM 6347 O O . VAL C 1 154 ? 107.567 121.736 124.356 1.00 155.35 156 VAL B O 1
ATOM 6351 N N . GLY C 1 155 ? 108.957 121.518 122.608 1.00 147.72 157 GLY B N 1
ATOM 6352 C CA . GLY C 1 155 ? 109.458 120.231 123.046 1.00 147.54 157 GLY B CA 1
ATOM 6353 C C . GLY C 1 155 ? 110.201 120.318 124.361 1.00 148.03 157 GLY B C 1
ATOM 6354 O O . GLY C 1 155 ? 110.029 119.466 125.238 1.00 152.89 157 GLY B O 1
ATOM 6355 N N . LEU C 1 156 ? 111.037 121.346 124.512 1.00 148.60 158 LEU B N 1
ATOM 6356 C CA . LEU C 1 156 ? 111.728 121.557 125.777 1.00 154.80 158 LEU B CA 1
ATOM 6357 C C . LEU C 1 156 ? 110.758 121.847 126.912 1.00 155.63 158 LEU B C 1
ATOM 6358 O O . LEU C 1 156 ? 110.973 121.375 128.033 1.00 156.18 158 LEU B O 1
ATOM 6363 N N . ALA C 1 157 ? 109.700 122.614 126.648 1.00 140.75 159 ALA B N 1
ATOM 6364 C CA . ALA C 1 157 ? 108.708 122.887 127.682 1.00 138.16 159 ALA B CA 1
ATOM 6365 C C . ALA C 1 157 ? 108.003 121.610 128.120 1.00 141.86 159 ALA B C 1
ATOM 6366 O O . ALA C 1 157 ? 107.748 121.406 129.312 1.00 144.79 159 ALA B O 1
ATOM 6368 N N . LEU C 1 158 ? 107.682 120.735 127.168 1.00 136.64 160 LEU B N 1
ATOM 6369 C CA . LEU C 1 158 ? 106.926 119.525 127.462 1.00 131.88 160 LEU B CA 1
ATOM 6370 C C . LEU C 1 158 ? 107.830 118.398 127.944 1.00 134.39 160 LEU B C 1
ATOM 6371 O O . LEU C 1 158 ? 107.431 117.231 127.935 1.00 136.52 160 LEU B O 1
ATOM 6376 N N . GLN C 1 159 ? 109.052 118.732 128.360 1.00 141.00 161 GLN B N 1
ATOM 6377 C CA . GLN C 1 159 ? 109.974 117.698 128.817 1.00 138.44 161 GLN B CA 1
ATOM 6378 C C . GLN C 1 159 ? 109.455 116.999 130.068 1.00 142.67 161 GLN B C 1
ATOM 6379 O O . GLN C 1 159 ? 109.531 115.770 130.173 1.00 144.41 161 GLN B O 1
ATOM 6385 N N . GLY C 1 160 ? 108.922 117.761 131.025 1.00 137.36 162 GLY B N 1
ATOM 6386 C CA . GLY C 1 160 ? 108.470 117.157 132.269 1.00 133.01 162 GLY B CA 1
ATOM 6387 C C . GLY C 1 160 ? 107.312 116.198 132.067 1.00 134.32 162 GLY B C 1
ATOM 6388 O O . GLY C 1 160 ? 107.299 115.094 132.617 1.00 142.05 162 GLY B O 1
ATOM 6389 N N . SER C 1 161 ? 106.318 116.612 131.282 1.00 129.68 163 SER B N 1
ATOM 6390 C CA . SER C 1 161 ? 105.167 115.748 131.038 1.00 130.99 163 SER B CA 1
ATOM 6391 C C . SER C 1 161 ? 105.563 114.480 130.295 1.00 133.99 163 SER B C 1
ATOM 6392 O O . SER C 1 161 ? 105.070 113.393 130.617 1.00 139.46 163 SER B O 1
ATOM 6395 N N . LEU C 1 162 ? 106.443 114.593 129.299 1.00 131.66 164 LEU B N 1
ATOM 6396 C CA . LEU C 1 162 ? 106.902 113.405 128.588 1.00 133.18 164 LEU B CA 1
ATOM 6397 C C . LEU C 1 162 ? 107.692 112.484 129.508 1.00 136.77 164 LEU B C 1
ATOM 6398 O O . LEU C 1 162 ? 107.562 111.255 129.428 1.00 141.34 164 LEU B O 1
ATOM 6403 N N . SER C 1 163 ? 108.521 113.054 130.384 1.00 122.27 165 SER B N 1
ATOM 6404 C CA . SER C 1 163 ? 109.250 112.238 131.348 1.00 118.37 165 SER B CA 1
ATOM 6405 C C . SER C 1 163 ? 108.289 111.492 132.261 1.00 120.10 165 SER B C 1
ATOM 6406 O O . SER C 1 163 ? 108.477 110.304 132.546 1.00 125.00 165 SER B O 1
ATOM 6409 N N . ASN C 1 164 ? 107.245 112.179 132.729 1.00 115.57 166 ASN B N 1
ATOM 6410 C CA . ASN C 1 164 ? 106.252 111.523 133.571 1.00 108.81 166 ASN B CA 1
ATOM 6411 C C . ASN C 1 164 ? 105.539 110.410 132.816 1.00 110.97 166 ASN B C 1
ATOM 6412 O O . ASN C 1 164 ? 105.272 109.343 133.377 1.00 123.07 166 ASN B O 1
ATOM 6417 N N . LEU C 1 165 ? 105.215 110.641 131.545 1.00 123.52 167 LEU B N 1
ATOM 6418 C CA . LEU C 1 165 ? 104.553 109.610 130.750 1.00 123.42 167 LEU B CA 1
ATOM 6419 C C . LEU C 1 165 ? 105.439 108.379 130.598 1.00 128.36 167 LEU B C 1
ATOM 6420 O O . LEU C 1 165 ? 104.978 107.239 130.747 1.00 132.83 167 LEU B O 1
ATOM 6425 N N . ALA C 1 166 ? 106.721 108.591 130.298 1.00 130.88 168 ALA B N 1
ATOM 6426 C CA . ALA C 1 166 ? 107.643 107.468 130.158 1.00 126.80 168 ALA B CA 1
ATOM 6427 C C . ALA C 1 166 ? 107.791 106.715 131.475 1.00 129.01 168 ALA B C 1
ATOM 6428 O O . ALA C 1 166 ? 107.805 105.478 131.502 1.00 129.88 168 ALA B O 1
ATOM 6430 N N . ALA C 1 167 ? 107.904 107.451 132.583 1.00 116.33 169 ALA B N 1
ATOM 6431 C CA . ALA C 1 167 ? 108.019 106.807 133.885 1.00 109.40 169 ALA B CA 1
ATOM 6432 C C . ALA C 1 167 ? 106.772 105.997 134.208 1.00 110.76 169 ALA B C 1
ATOM 6433 O O . ALA C 1 167 ? 106.865 104.896 134.759 1.00 117.64 169 ALA B O 1
ATOM 6435 N N . GLY C 1 168 ? 105.594 106.530 133.885 1.00 111.51 170 GLY B N 1
ATOM 6436 C CA . GLY C 1 168 ? 104.371 105.784 134.116 1.00 112.20 170 GLY B CA 1
ATOM 6437 C C . GLY C 1 168 ? 104.301 104.519 133.285 1.00 117.68 170 GLY B C 1
ATOM 6438 O O . GLY C 1 168 ? 103.865 103.471 133.767 1.00 124.81 170 GLY B O 1
ATOM 6439 N N . VAL C 1 169 ? 104.733 104.597 132.025 1.00 128.13 171 VAL B N 1
ATOM 6440 C CA . VAL C 1 169 ? 104.764 103.403 131.184 1.00 128.17 171 VAL B CA 1
ATOM 6441 C C . VAL C 1 169 ? 105.692 102.358 131.789 1.00 125.05 171 VAL B C 1
ATOM 6442 O O . VAL C 1 169 ? 105.361 101.167 131.856 1.00 123.06 171 VAL B O 1
ATOM 6446 N N . LEU C 1 170 ? 106.871 102.788 132.241 1.00 122.44 172 LEU B N 1
ATOM 6447 C CA . LEU C 1 170 ? 107.811 101.855 132.855 1.00 120.15 172 LEU B CA 1
ATOM 6448 C C . LEU C 1 170 ? 107.221 101.222 134.110 1.00 123.21 172 LEU B C 1
ATOM 6449 O O . LEU C 1 170 ? 107.325 100.008 134.316 1.00 124.06 172 LEU B O 1
ATOM 6454 N N . LEU C 1 171 ? 106.591 102.034 134.963 1.00 123.97 173 LEU B N 1
ATOM 6455 C CA . LEU C 1 171 ? 105.987 101.507 136.183 1.00 120.15 173 LEU B CA 1
ATOM 6456 C C . LEU C 1 171 ? 104.861 100.536 135.874 1.00 120.73 173 LEU B C 1
ATOM 6457 O O . LEU C 1 171 ? 104.624 99.594 136.637 1.00 122.10 173 LEU B O 1
ATOM 6462 N N . VAL C 1 172 ? 104.140 100.757 134.776 1.00 132.39 174 VAL B N 1
ATOM 6463 C CA . VAL C 1 172 ? 103.114 99.802 134.378 1.00 131.72 174 VAL B CA 1
ATOM 6464 C C . VAL C 1 172 ? 103.740 98.505 133.883 1.00 134.07 174 VAL B C 1
ATOM 6465 O O . VAL C 1 172 ? 103.236 97.417 134.185 1.00 134.57 174 VAL B O 1
ATOM 6469 N N . MET C 1 173 ? 104.833 98.584 133.122 1.00 146.00 175 MET B N 1
ATOM 6470 C CA . MET C 1 173 ? 105.472 97.380 132.605 1.00 145.77 175 MET B CA 1
ATOM 6471 C C . MET C 1 173 ? 106.197 96.631 133.716 1.00 145.74 175 MET B C 1
ATOM 6472 O O . MET C 1 173 ? 105.824 95.504 134.055 1.00 147.41 175 MET B O 1
ATOM 6477 N N . PHE C 1 174 ? 107.230 97.245 134.289 1.00 141.05 176 PHE B N 1
ATOM 6478 C CA . PHE C 1 174 ? 107.841 96.695 135.491 1.00 139.18 176 PHE B CA 1
ATOM 6479 C C . PHE C 1 174 ? 107.016 97.105 136.702 1.00 145.64 176 PHE B C 1
ATOM 6480 O O . PHE C 1 174 ? 106.713 98.287 136.884 1.00 152.47 176 PHE B O 1
ATOM 6488 N N . ARG C 1 175 ? 106.655 96.136 137.530 1.00 140.83 177 ARG B N 1
ATOM 6489 C CA . ARG C 1 175 ? 105.748 96.442 138.627 1.00 140.87 177 ARG B CA 1
ATOM 6490 C C . ARG C 1 175 ? 106.474 96.421 139.964 1.00 145.44 177 ARG B C 1
ATOM 6491 O O . ARG C 1 175 ? 106.403 95.424 140.694 1.00 147.85 177 ARG B O 1
ATOM 6499 N N . PRO C 1 176 ? 107.181 97.494 140.324 1.00 118.23 178 PRO B N 1
ATOM 6500 C CA . PRO C 1 176 ? 107.750 97.569 141.676 1.00 117.56 178 PRO B CA 1
ATOM 6501 C C . PRO C 1 176 ? 106.690 97.615 142.757 1.00 122.75 178 PRO B C 1
ATOM 6502 O O . PRO C 1 176 ? 106.984 97.287 143.912 1.00 125.71 178 PRO B O 1
ATOM 6506 N N . PHE C 1 177 ? 105.466 98.015 142.418 1.00 117.39 179 PHE B N 1
ATOM 6507 C CA . PHE C 1 177 ? 104.372 98.067 143.375 1.00 112.80 179 PHE B CA 1
ATOM 6508 C C . PHE C 1 177 ? 103.060 97.972 142.616 1.00 113.02 179 PHE B C 1
ATOM 6509 O O . PHE C 1 177 ? 102.997 98.241 141.414 1.00 120.16 179 PHE B O 1
ATOM 6517 N N . ARG C 1 178 ? 102.011 97.588 143.335 1.00 132.22 180 ARG B N 1
ATOM 6518 C CA . ARG C 1 178 ? 100.684 97.443 142.760 1.00 135.55 180 ARG B CA 1
ATOM 6519 C C . ARG C 1 178 ? 99.657 98.078 143.685 1.00 138.58 180 ARG B C 1
ATOM 6520 O O . ARG C 1 178 ? 99.924 98.337 144.860 1.00 140.65 180 ARG B O 1
ATOM 6528 N N . ALA C 1 179 ? 98.470 98.326 143.135 1.00 123.75 181 ALA B N 1
ATOM 6529 C CA . ALA C 1 179 ? 97.390 98.929 143.904 1.00 123.93 181 ALA B CA 1
ATOM 6530 C C . ALA C 1 179 ? 97.075 98.096 145.139 1.00 126.66 181 ALA B C 1
ATOM 6531 O O . ALA C 1 179 ? 96.624 96.952 145.025 1.00 124.90 181 ALA B O 1
ATOM 6533 N N . GLY C 1 180 ? 97.307 98.660 146.321 1.00 128.96 182 GLY B N 1
ATOM 6534 C CA . GLY C 1 180 ? 97.026 97.961 147.558 1.00 125.29 182 GLY B CA 1
ATOM 6535 C C . GLY C 1 180 ? 98.273 97.536 148.304 1.00 125.66 182 GLY B C 1
ATOM 6536 O O . GLY C 1 180 ? 98.195 96.782 149.279 1.00 130.23 182 GLY B O 1
ATOM 6537 N N . GLU C 1 181 ? 99.429 98.014 147.858 1.00 119.30 183 GLU B N 1
ATOM 6538 C CA . GLU C 1 181 ? 100.717 97.630 148.420 1.00 122.23 183 GLU B CA 1
ATOM 6539 C C . GLU C 1 181 ? 101.324 98.824 149.144 1.00 120.19 183 GLU B C 1
ATOM 6540 O O . GLU C 1 181 ? 101.462 99.903 148.558 1.00 129.07 183 GLU B O 1
ATOM 6546 N N . TYR C 1 182 ? 101.688 98.630 150.407 1.00 109.50 184 TYR B N 1
ATOM 6547 C CA . TYR C 1 182 ? 102.339 99.689 151.166 1.00 112.63 184 TYR B CA 1
ATOM 6548 C C . TYR C 1 182 ? 103.741 99.925 150.623 1.00 115.68 184 TYR B C 1
ATOM 6549 O O . TYR C 1 182 ? 104.528 98.985 150.487 1.00 125.90 184 TYR B O 1
ATOM 6558 N N . VAL C 1 183 ? 104.057 101.182 150.314 1.00 99.24 185 VAL B N 1
ATOM 6559 C CA . VAL C 1 183 ? 105.334 101.549 149.717 1.00 100.40 185 VAL B CA 1
ATOM 6560 C C . VAL C 1 183 ? 105.824 102.845 150.348 1.00 98.22 185 VAL B C 1
ATOM 6561 O O . VAL C 1 183 ? 105.095 103.535 151.062 1.00 107.72 185 VAL B O 1
ATOM 6565 N N . ASP C 1 184 ? 107.086 103.173 150.068 1.00 109.96 186 ASP B N 1
ATOM 6566 C CA . ASP C 1 184 ? 107.718 104.406 150.543 1.00 117.22 186 ASP B CA 1
ATOM 6567 C C . ASP C 1 184 ? 108.448 105.020 149.351 1.00 124.79 186 ASP B C 1
ATOM 6568 O O . ASP C 1 184 ? 109.610 104.700 149.089 1.00 126.64 186 ASP B O 1
ATOM 6573 N N . LEU C 1 185 ? 107.759 105.907 148.635 1.00 119.57 187 LEU B N 1
ATOM 6574 C CA . LEU C 1 185 ? 108.293 106.509 147.413 1.00 112.83 187 LEU B CA 1
ATOM 6575 C C . LEU C 1 185 ? 109.026 107.807 147.752 1.00 120.95 187 LEU B C 1
ATOM 6576 O O . LEU C 1 185 ? 108.551 108.920 147.518 1.00 120.88 187 LEU B O 1
ATOM 6581 N N . GLY C 1 186 ? 110.218 107.643 148.319 1.00 133.83 188 GLY B N 1
ATOM 6582 C CA . GLY C 1 186 ? 111.078 108.774 148.608 1.00 134.25 188 GLY B CA 1
ATOM 6583 C C . GLY C 1 186 ? 110.543 109.709 149.672 1.00 137.88 188 GLY B C 1
ATOM 6584 O O . GLY C 1 186 ? 110.210 110.862 149.383 1.00 130.52 188 GLY B O 1
ATOM 6585 N N . GLY C 1 187 ? 110.457 109.226 150.909 1.00 143.28 189 GLY B N 1
ATOM 6586 C CA . GLY C 1 187 ? 110.025 110.043 152.023 1.00 139.78 189 GLY B CA 1
ATOM 6587 C C . GLY C 1 187 ? 108.536 110.064 152.279 1.00 140.42 189 GLY B C 1
ATOM 6588 O O . GLY C 1 187 ? 108.105 110.657 153.277 1.00 144.34 189 GLY B O 1
ATOM 6589 N N . VAL C 1 188 ? 107.735 109.442 151.419 1.00 126.06 190 VAL B N 1
ATOM 6590 C CA . VAL C 1 188 ? 106.291 109.369 151.602 1.00 126.34 190 VAL B CA 1
ATOM 6591 C C . VAL C 1 188 ? 105.874 107.909 151.540 1.00 126.23 190 VAL B C 1
ATOM 6592 O O . VAL C 1 188 ? 106.252 107.184 150.614 1.00 132.23 190 VAL B O 1
ATOM 6596 N N . ALA C 1 189 ? 105.095 107.477 152.526 1.00 113.10 191 ALA B N 1
ATOM 6597 C CA . ALA C 1 189 ? 104.666 106.091 152.621 1.00 116.34 191 ALA B CA 1
ATOM 6598 C C . ALA C 1 189 ? 103.152 106.032 152.741 1.00 114.06 191 ALA B C 1
ATOM 6599 O O . ALA C 1 189 ? 102.540 106.879 153.397 1.00 123.51 191 ALA B O 1
ATOM 6601 N N . GLY C 1 190 ? 102.557 105.029 152.105 1.00 93.60 192 GLY B N 1
ATOM 6602 C CA . GLY C 1 190 ? 101.123 104.836 152.163 1.00 93.40 192 GLY B CA 1
ATOM 6603 C C . GLY C 1 190 ? 100.641 103.805 151.167 1.00 95.38 192 GLY B C 1
ATOM 6604 O O . GLY C 1 190 ? 101.343 103.493 150.203 1.00 107.52 192 GLY B O 1
ATOM 6605 N N . THR C 1 191 ? 99.446 103.265 151.389 1.00 87.67 193 THR B N 1
ATOM 6606 C CA . THR C 1 191 ? 98.885 102.295 150.460 1.00 94.15 193 THR B CA 1
ATOM 6607 C C . THR C 1 191 ? 98.698 102.924 149.087 1.00 102.64 193 THR B C 1
ATOM 6608 O O . THR C 1 191 ? 98.204 104.047 148.963 1.00 113.49 193 THR B O 1
ATOM 6612 N N . VAL C 1 192 ? 99.096 102.192 148.054 1.00 107.78 194 VAL B N 1
ATOM 6613 C CA . VAL C 1 192 ? 98.984 102.662 146.679 1.00 104.30 194 VAL B CA 1
ATOM 6614 C C . VAL C 1 192 ? 97.561 102.427 146.196 1.00 109.44 194 VAL B C 1
ATOM 6615 O O . VAL C 1 192 ? 97.057 101.299 146.237 1.00 113.59 194 VAL B O 1
ATOM 6619 N N . LEU C 1 193 ? 96.910 103.493 145.736 1.00 114.59 195 LEU B N 1
ATOM 6620 C CA . LEU C 1 193 ? 95.534 103.413 145.266 1.00 113.24 195 LEU B CA 1
ATOM 6621 C C . LEU C 1 193 ? 95.423 103.150 143.774 1.00 118.00 195 LEU B C 1
ATOM 6622 O O . LEU C 1 193 ? 94.543 102.392 143.355 1.00 119.79 195 LEU B O 1
ATOM 6627 N N . SER C 1 194 ? 96.288 103.756 142.964 1.00 117.20 196 SER B N 1
ATOM 6628 C CA . SER C 1 194 ? 96.231 103.567 141.522 1.00 115.63 196 SER B CA 1
ATOM 6629 C C . SER C 1 194 ? 97.441 104.187 140.840 1.00 115.07 196 SER B C 1
ATOM 6630 O O . SER C 1 194 ? 97.924 105.244 141.258 1.00 116.84 196 SER B O 1
ATOM 6633 N N . VAL C 1 195 ? 97.935 103.540 139.789 1.00 120.29 197 VAL B N 1
ATOM 6634 C CA . VAL C 1 195 ? 99.021 104.069 138.973 1.00 121.25 197 VAL B CA 1
ATOM 6635 C C . VAL C 1 195 ? 98.431 104.555 137.658 1.00 121.80 197 VAL B C 1
ATOM 6636 O O . VAL C 1 195 ? 97.740 103.800 136.962 1.00 124.92 197 VAL B O 1
ATOM 6640 N N . GLN C 1 196 ? 98.694 105.810 137.319 1.00 122.69 198 GLN B N 1
ATOM 6641 C CA . GLN C 1 196 ? 98.144 106.429 136.124 1.00 124.76 198 GLN B CA 1
ATOM 6642 C C . GLN C 1 196 ? 99.280 106.819 135.179 1.00 132.33 198 GLN B C 1
ATOM 6643 O O . GLN C 1 196 ? 100.454 106.531 135.429 1.00 137.34 198 GLN B O 1
ATOM 6649 N N . ILE C 1 197 ? 98.918 107.481 134.081 1.00 136.34 199 ILE B N 1
ATOM 6650 C CA . ILE C 1 197 ? 99.898 107.816 133.053 1.00 134.42 199 ILE B CA 1
ATOM 6651 C C . ILE C 1 197 ? 100.906 108.827 133.583 1.00 133.91 199 ILE B C 1
ATOM 6652 O O . ILE C 1 197 ? 102.121 108.658 133.430 1.00 137.10 199 ILE B O 1
ATOM 6657 N N . PHE C 1 198 ? 100.420 109.893 134.216 1.00 129.89 200 PHE B N 1
ATOM 6658 C CA . PHE C 1 198 ? 101.301 110.971 134.648 1.00 134.88 200 PHE B CA 1
ATOM 6659 C C . PHE C 1 198 ? 101.670 110.894 136.122 1.00 136.22 200 PHE B C 1
ATOM 6660 O O . PHE C 1 198 ? 102.758 111.343 136.499 1.00 136.34 200 PHE B O 1
ATOM 6668 N N . SER C 1 199 ? 100.801 110.342 136.964 1.00 130.25 201 SER B N 1
ATOM 6669 C CA . SER C 1 199 ? 101.078 110.274 138.389 1.00 123.39 201 SER B CA 1
ATOM 6670 C C . SER C 1 199 ? 100.282 109.136 139.007 1.00 123.28 201 SER B C 1
ATOM 6671 O O . SER C 1 199 ? 99.324 108.629 138.419 1.00 129.25 201 SER B O 1
ATOM 6674 N N . THR C 1 200 ? 100.694 108.740 140.207 1.00 112.40 202 THR B N 1
ATOM 6675 C CA . THR C 1 200 ? 100.019 107.704 140.972 1.00 119.98 202 THR B CA 1
ATOM 6676 C C . THR C 1 200 ? 99.516 108.281 142.288 1.00 114.18 202 THR B C 1
ATOM 6677 O O . THR C 1 200 ? 100.123 109.193 142.856 1.00 115.07 202 THR B O 1
ATOM 6681 N N . THR C 1 201 ? 98.401 107.739 142.767 1.00 113.53 203 THR B N 1
ATOM 6682 C CA . THR C 1 201 ? 97.731 108.225 143.969 1.00 110.69 203 THR B CA 1
ATOM 6683 C C . THR C 1 201 ? 97.913 107.202 145.081 1.00 115.95 203 THR B C 1
ATOM 6684 O O . THR C 1 201 ? 97.566 106.027 144.914 1.00 121.65 203 THR B O 1
ATOM 6688 N N . MET C 1 202 ? 98.447 107.647 146.214 1.00 112.16 204 MET B N 1
ATOM 6689 C CA . MET C 1 202 ? 98.592 106.820 147.401 1.00 108.13 204 MET B CA 1
ATOM 6690 C C . MET C 1 202 ? 97.895 107.488 148.578 1.00 112.40 204 MET B C 1
ATOM 6691 O O . MET C 1 202 ? 97.768 108.713 148.639 1.00 121.99 204 MET B O 1
ATOM 6696 N N . ARG C 1 203 ? 97.441 106.667 149.519 1.00 106.00 205 ARG B N 1
ATOM 6697 C CA . ARG C 1 203 ? 96.743 107.138 150.713 1.00 101.71 205 ARG B CA 1
ATOM 6698 C C . ARG C 1 203 ? 97.597 106.803 151.930 1.00 106.72 205 ARG B C 1
ATOM 6699 O O . ARG C 1 203 ? 97.718 105.636 152.311 1.00 118.81 205 ARG B O 1
ATOM 6707 N N . THR C 1 204 ? 98.186 107.829 152.543 1.00 95.37 206 THR B N 1
ATOM 6708 C CA . THR C 1 204 ? 99.032 107.632 153.711 1.00 98.38 206 THR B CA 1
ATOM 6709 C C . THR C 1 204 ? 98.239 107.002 154.848 1.00 104.11 206 THR B C 1
ATOM 6710 O O . THR C 1 204 ? 97.007 107.059 154.857 1.00 112.83 206 THR B O 1
ATOM 6714 N N . ALA C 1 205 ? 98.938 106.394 155.811 1.00 112.44 207 ALA B N 1
ATOM 6715 C CA . ALA C 1 205 ? 98.261 105.774 156.943 1.00 112.10 207 ALA B CA 1
ATOM 6716 C C . ALA C 1 205 ? 97.449 106.779 157.746 1.00 112.50 207 ALA B C 1
ATOM 6717 O O . ALA C 1 205 ? 96.468 106.393 158.390 1.00 108.37 207 ALA B O 1
ATOM 6719 N N . ASP C 1 206 ? 97.837 108.054 157.721 1.00 120.45 208 ASP B N 1
ATOM 6720 C CA . ASP C 1 206 ? 97.068 109.078 158.414 1.00 110.63 208 ASP B CA 1
ATOM 6721 C C . ASP C 1 206 ? 95.669 109.192 157.820 1.00 111.01 208 ASP B C 1
ATOM 6722 O O . ASP C 1 206 ? 94.691 109.314 158.564 1.00 117.37 208 ASP B O 1
ATOM 6727 N N . GLY C 1 207 ? 95.551 109.143 156.496 1.00 104.80 209 GLY B N 1
ATOM 6728 C CA . GLY C 1 207 ? 94.254 109.176 155.856 1.00 98.54 209 GLY B CA 1
ATOM 6729 C C . GLY C 1 207 ? 94.140 110.211 154.757 1.00 106.60 209 GLY B C 1
ATOM 6730 O O . GLY C 1 207 ? 93.047 110.455 154.238 1.00 111.66 209 GLY B O 1
ATOM 6731 N N . LYS C 1 208 ? 95.259 110.825 154.389 1.00 104.55 210 LYS B N 1
ATOM 6732 C CA . LYS C 1 208 ? 95.286 111.867 153.377 1.00 100.52 210 LYS B CA 1
ATOM 6733 C C . LYS C 1 208 ? 95.822 111.315 152.063 1.00 105.20 210 LYS B C 1
ATOM 6734 O O . LYS C 1 208 ? 96.638 110.392 152.041 1.00 115.54 210 LYS B O 1
ATOM 6740 N N . ILE C 1 209 ? 95.352 111.897 150.965 1.00 102.13 211 ILE B N 1
ATOM 6741 C CA . ILE C 1 209 ? 95.699 111.449 149.621 1.00 93.34 211 ILE B CA 1
ATOM 6742 C C . ILE C 1 209 ? 96.894 112.243 149.120 1.00 96.88 211 ILE B C 1
ATOM 6743 O O . ILE C 1 209 ? 96.927 113.475 149.219 1.00 113.17 211 ILE B O 1
ATOM 6748 N N . ILE C 1 210 ? 97.880 111.539 148.574 1.00 95.75 212 ILE B N 1
ATOM 6749 C CA . ILE C 1 210 ? 99.084 112.151 148.027 1.00 96.37 212 ILE B CA 1
ATOM 6750 C C . ILE C 1 210 ? 99.224 111.733 146.572 1.00 104.10 212 ILE B C 1
ATOM 6751 O O . ILE C 1 210 ? 99.060 110.555 146.237 1.00 111.34 212 ILE B O 1
ATOM 6756 N N . VAL C 1 211 ? 99.522 112.700 145.709 1.00 106.60 213 VAL B N 1
ATOM 6757 C CA . VAL C 1 211 ? 99.702 112.467 144.281 1.00 104.47 213 VAL B CA 1
ATOM 6758 C C . VAL C 1 211 ? 101.153 112.771 143.939 1.00 108.54 213 VAL B C 1
ATOM 6759 O O . VAL C 1 211 ? 101.641 113.874 144.214 1.00 116.96 213 VAL B O 1
ATOM 6763 N N . ILE C 1 212 ? 101.837 111.800 143.344 1.00 107.92 214 ILE B N 1
ATOM 6764 C CA . ILE C 1 212 ? 103.259 111.937 143.040 1.00 111.72 214 ILE B CA 1
ATOM 6765 C C . ILE C 1 212 ? 103.479 111.770 141.542 1.00 114.76 214 ILE B C 1
ATOM 6766 O O . ILE C 1 212 ? 102.965 110.814 140.944 1.00 117.26 214 ILE B O 1
ATOM 6771 N N . PRO C 1 213 ? 104.222 112.665 140.896 1.00 112.24 215 PRO B N 1
ATOM 6772 C CA . PRO C 1 213 ? 104.553 112.466 139.480 1.00 114.84 215 PRO B CA 1
ATOM 6773 C C . PRO C 1 213 ? 105.379 111.207 139.275 1.00 117.76 215 PRO B C 1
ATOM 6774 O O . PRO C 1 213 ? 106.234 110.858 140.091 1.00 120.35 215 PRO B O 1
ATOM 6778 N N . ASN C 1 214 ? 105.118 110.524 138.158 1.00 116.54 216 ASN B N 1
ATOM 6779 C CA . ASN C 1 214 ? 105.784 109.252 137.896 1.00 107.95 216 ASN B CA 1
ATOM 6780 C C . ASN C 1 214 ? 107.283 109.424 137.689 1.00 113.04 216 ASN B C 1
ATOM 6781 O O . ASN C 1 214 ? 108.066 108.554 138.089 1.00 124.02 216 ASN B O 1
ATOM 6786 N N . GLY C 1 215 ? 107.703 110.520 137.059 1.00 111.35 217 GLY B N 1
ATOM 6787 C CA . GLY C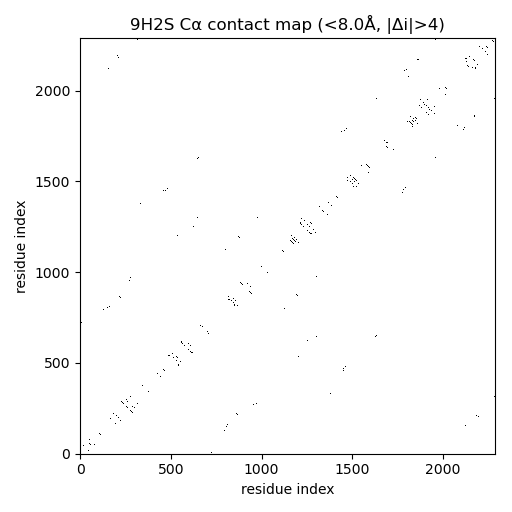 1 215 ? 109.125 110.724 136.834 1.00 110.52 217 GLY B CA 1
ATOM 6788 C C . GLY C 1 215 ? 109.905 110.808 138.130 1.00 115.67 217 GLY B C 1
ATOM 6789 O O . GLY C 1 215 ? 110.980 110.217 138.266 1.00 122.55 217 GLY B O 1
ATOM 6790 N N . LYS C 1 216 ? 109.369 111.543 139.105 1.00 119.96 218 LYS B N 1
ATOM 6791 C CA . LYS C 1 216 ? 110.027 111.638 140.402 1.00 119.00 218 LYS B CA 1
ATOM 6792 C C . LYS C 1 216 ? 110.124 110.274 141.069 1.00 120.26 218 LYS B C 1
ATOM 6793 O O . LYS C 1 216 ? 111.140 109.948 141.692 1.00 121.21 218 LYS B O 1
ATOM 6799 N N . ILE C 1 217 ? 109.074 109.462 140.952 1.00 107.01 219 ILE B N 1
ATOM 6800 C CA . ILE C 1 217 ? 109.064 108.123 141.525 1.00 98.61 219 ILE B CA 1
ATOM 6801 C C . ILE C 1 217 ? 110.175 107.292 140.904 1.00 104.38 219 ILE B C 1
ATOM 6802 O O . ILE C 1 217 ? 110.966 106.661 141.613 1.00 112.25 219 ILE B O 1
ATOM 6807 N N . ILE C 1 218 ? 110.241 107.288 139.575 1.00 113.84 220 ILE B N 1
ATOM 6808 C CA . ILE C 1 218 ? 111.208 106.468 138.854 1.00 108.91 220 ILE B CA 1
ATOM 6809 C C . ILE C 1 218 ? 112.623 106.947 139.145 1.00 110.53 220 ILE B C 1
ATOM 6810 O O . ILE C 1 218 ? 113.575 106.162 139.101 1.00 114.15 220 ILE B O 1
ATOM 6815 N N . ALA C 1 219 ? 112.775 108.236 139.446 1.00 116.58 221 ALA B N 1
ATOM 6816 C CA . ALA C 1 219 ? 114.084 108.828 139.684 1.00 116.88 221 ALA B CA 1
ATOM 6817 C C . ALA C 1 219 ? 114.535 108.703 141.136 1.00 120.33 221 ALA B C 1
ATOM 6818 O O . ALA C 1 219 ? 115.384 109.480 141.581 1.00 120.93 221 ALA B O 1
ATOM 6820 N N . GLY C 1 220 ? 113.986 107.744 141.881 1.00 126.30 222 GLY B N 1
ATOM 6821 C CA . GLY C 1 220 ? 114.369 107.563 143.268 1.00 122.22 222 GLY B CA 1
ATOM 6822 C C . GLY C 1 220 ? 114.152 106.134 143.712 1.00 126.55 222 GLY B C 1
ATOM 6823 O O . GLY C 1 220 ? 113.574 105.315 142.996 1.00 130.86 222 GLY B O 1
ATOM 6824 N N . ASN C 1 221 ? 114.630 105.842 144.919 1.00 125.28 223 ASN B N 1
ATOM 6825 C CA . ASN C 1 221 ? 114.476 104.510 145.479 1.00 122.98 223 ASN B CA 1
ATOM 6826 C C . ASN C 1 221 ? 113.002 104.210 145.741 1.00 121.06 223 ASN B C 1
ATOM 6827 O O . ASN C 1 221 ? 112.195 105.101 146.007 1.00 125.33 223 ASN B O 1
ATOM 6832 N N . ILE C 1 222 ? 112.658 102.927 145.660 1.00 108.33 224 ILE B N 1
ATOM 6833 C CA . ILE C 1 222 ? 111.287 102.489 145.889 1.00 108.92 224 ILE B CA 1
ATOM 6834 C C . ILE C 1 222 ? 111.275 101.444 146.995 1.00 114.20 224 ILE B C 1
ATOM 6835 O O . ILE C 1 222 ? 111.404 100.244 146.730 1.00 119.44 224 ILE B O 1
ATOM 6840 N N . ILE C 1 223 ? 111.138 101.894 148.236 1.00 113.58 225 ILE B N 1
ATOM 6841 C CA . ILE C 1 223 ? 111.153 100.969 149.362 1.00 108.73 225 ILE B CA 1
ATOM 6842 C C . ILE C 1 223 ? 109.854 100.184 149.431 1.00 104.00 225 ILE B C 1
ATOM 6843 O O . ILE C 1 223 ? 108.836 100.696 149.897 1.00 117.61 225 ILE B O 1
ATOM 6848 N N . ASN C 1 224 ? 109.887 98.942 148.965 1.00 97.23 226 ASN B N 1
ATOM 6849 C CA . ASN C 1 224 ? 108.697 98.103 149.003 1.00 105.75 226 ASN B CA 1
ATOM 6850 C C . ASN C 1 224 ? 108.662 97.303 150.292 1.00 120.71 226 ASN B C 1
ATOM 6851 O O . ASN C 1 224 ? 109.639 96.641 150.644 1.00 120.87 226 ASN B O 1
ATOM 6856 N N . PHE C 1 225 ? 107.539 97.358 150.996 1.00 120.88 227 PHE B N 1
ATOM 6857 C CA . PHE C 1 225 ? 107.413 96.631 152.251 1.00 113.59 227 PHE B CA 1
ATOM 6858 C C . PHE C 1 225 ? 106.575 95.384 152.062 1.00 117.26 227 PHE B C 1
ATOM 6859 O O . PHE C 1 225 ? 107.002 94.283 152.412 1.00 122.80 227 PHE B O 1
ATOM 6867 N N . SER C 1 226 ? 105.377 95.551 151.513 1.00 117.32 228 SER B N 1
ATOM 6868 C CA . SER C 1 226 ? 104.481 94.417 151.335 1.00 121.47 228 SER B CA 1
ATOM 6869 C C . SER C 1 226 ? 105.045 93.365 150.392 1.00 127.64 228 SER B C 1
ATOM 6870 O O . SER C 1 226 ? 104.329 92.429 150.023 1.00 125.66 228 SER B O 1
ATOM 6873 N N . ARG C 1 227 ? 106.309 93.494 149.991 1.00 134.97 229 ARG B N 1
ATOM 6874 C CA . ARG C 1 227 ? 106.903 92.521 149.082 1.00 131.91 229 ARG B CA 1
ATOM 6875 C C . ARG C 1 227 ? 107.359 91.273 149.829 1.00 135.56 229 ARG B C 1
ATOM 6876 O O . ARG C 1 227 ? 107.054 90.148 149.418 1.00 133.77 229 ARG B O 1
ATOM 6884 N N . GLU C 1 228 ? 108.087 91.453 150.926 1.00 135.39 230 GLU B N 1
ATOM 6885 C CA . GLU C 1 228 ? 108.577 90.339 151.728 1.00 132.44 230 GLU B CA 1
ATOM 6886 C C . GLU C 1 228 ? 107.556 89.979 152.800 1.00 132.40 230 GLU B C 1
ATOM 6887 O O . GLU C 1 228 ? 107.101 90.864 153.533 1.00 134.15 230 GLU B O 1
ATOM 6893 N N . PRO C 1 229 ? 107.176 88.706 152.924 1.00 112.64 231 PRO B N 1
ATOM 6894 C CA . PRO C 1 229 ? 106.141 88.326 153.889 1.00 113.94 231 PRO B CA 1
ATOM 6895 C C . PRO C 1 229 ? 106.607 88.299 155.336 1.00 116.68 231 PRO B C 1
ATOM 6896 O O . PRO C 1 229 ? 105.774 88.101 156.227 1.00 115.80 231 PRO B O 1
ATOM 6900 N N . VAL C 1 230 ? 107.896 88.488 155.596 1.00 110.00 232 VAL B N 1
ATOM 6901 C CA . VAL C 1 230 ? 108.438 88.425 156.951 1.00 94.09 232 VAL B CA 1
ATOM 6902 C C . VAL C 1 230 ? 109.359 89.617 157.154 1.00 97.43 232 VAL B C 1
ATOM 6903 O O . VAL C 1 230 ? 110.162 89.947 156.278 1.00 110.12 232 VAL B O 1
ATOM 6907 N N . ARG C 1 231 ? 109.246 90.264 158.313 1.00 100.98 233 ARG B N 1
ATOM 6908 C CA . ARG C 1 231 ? 110.056 91.430 158.633 1.00 100.80 233 ARG B CA 1
ATOM 6909 C C . ARG C 1 231 ? 110.558 91.313 160.065 1.00 103.30 233 ARG B C 1
ATOM 6910 O O . ARG C 1 231 ? 110.163 90.415 160.813 1.00 110.01 233 ARG B O 1
ATOM 6918 N N . ARG C 1 232 ? 111.436 92.237 160.447 1.00 94.77 234 ARG B N 1
ATOM 6919 C CA . ARG C 1 232 ? 112.147 92.169 161.715 1.00 91.68 234 ARG B CA 1
ATOM 6920 C C . ARG C 1 232 ? 111.754 93.325 162.623 1.00 94.32 234 ARG B C 1
ATOM 6921 O O . ARG C 1 232 ? 111.481 94.434 162.154 1.00 102.56 234 ARG B O 1
ATOM 6929 N N . ASN C 1 233 ? 111.739 93.054 163.924 1.00 102.91 235 ASN B N 1
ATOM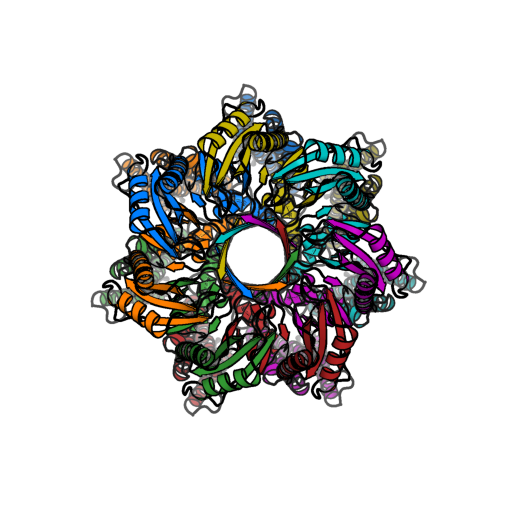 6930 C CA . ASN C 1 233 ? 111.486 94.051 164.953 1.00 101.60 235 ASN B CA 1
ATOM 6931 C C . ASN C 1 233 ? 112.750 94.260 165.774 1.00 105.39 235 ASN B C 1
ATOM 6932 O O . ASN C 1 233 ? 113.460 93.302 166.089 1.00 115.65 235 ASN B O 1
ATOM 6937 N N . GLU C 1 234 ? 113.025 95.513 166.124 1.00 107.49 236 GLU B N 1
ATOM 6938 C CA . GLU C 1 234 ? 114.201 95.860 166.911 1.00 104.30 236 GLU B CA 1
ATOM 6939 C C . GLU C 1 234 ? 113.767 96.655 168.132 1.00 104.94 236 GLU B C 1
ATOM 6940 O O . GLU C 1 234 ? 113.158 97.720 167.997 1.00 110.57 236 GLU B O 1
ATOM 6946 N N . PHE C 1 235 ? 114.082 96.139 169.316 1.00 97.68 237 PHE B N 1
ATOM 6947 C CA . PHE C 1 235 ? 113.830 96.830 170.570 1.00 99.30 237 PHE B CA 1
ATOM 6948 C C . PHE C 1 235 ? 115.149 97.287 171.173 1.00 103.69 237 PHE B C 1
ATOM 6949 O O . PHE C 1 235 ? 116.135 96.544 171.168 1.00 116.28 237 PHE B O 1
ATOM 6957 N N . ILE C 1 236 ? 115.166 98.509 171.691 1.00 95.24 238 ILE B N 1
ATOM 6958 C CA . ILE C 1 236 ? 116.328 99.061 172.378 1.00 95.07 238 ILE B CA 1
ATOM 6959 C C . ILE C 1 236 ? 115.906 99.297 173.821 1.00 95.84 238 ILE B C 1
ATOM 6960 O O . ILE C 1 236 ? 115.166 100.243 174.115 1.00 107.99 238 ILE B O 1
ATOM 6965 N N . ILE C 1 237 ? 116.370 98.442 174.725 1.00 93.89 239 ILE B N 1
ATOM 6966 C CA . ILE C 1 237 ? 116.012 98.507 176.136 1.00 93.25 239 ILE B CA 1
ATOM 6967 C C . ILE C 1 237 ? 117.212 99.030 176.910 1.00 99.77 239 ILE B C 1
ATOM 6968 O O . ILE C 1 237 ? 118.300 98.448 176.851 1.00 117.51 239 ILE B O 1
ATOM 6973 N N . GLY C 1 238 ? 117.015 100.124 177.640 1.00 97.00 240 GLY B N 1
ATOM 6974 C CA . GLY C 1 238 ? 118.076 100.686 178.448 1.00 93.96 240 GLY B CA 1
ATOM 6975 C C . GLY C 1 238 ? 117.818 100.526 179.930 1.00 100.62 240 GLY B C 1
ATOM 6976 O O . GLY C 1 238 ? 116.838 101.059 180.455 1.00 116.44 240 GLY B O 1
ATOM 6977 N N . VAL C 1 239 ? 118.692 99.792 180.616 1.00 83.92 241 VAL B N 1
ATOM 6978 C CA . VAL C 1 239 ? 118.519 99.525 182.040 1.00 92.65 241 VAL B CA 1
ATOM 6979 C C . VAL C 1 239 ? 119.637 100.195 182.824 1.00 93.83 241 VAL B C 1
ATOM 6980 O O . VAL C 1 239 ? 120.564 100.768 182.242 1.00 99.93 241 VAL B O 1
ATOM 6984 N N . ALA C 1 240 ? 119.558 100.129 184.152 1.00 99.23 242 ALA B N 1
ATOM 6985 C CA . ALA C 1 240 ? 120.569 100.743 185.001 1.00 100.07 242 ALA B CA 1
ATOM 6986 C C . ALA C 1 240 ? 121.904 100.032 184.841 1.00 102.38 242 ALA B C 1
ATOM 6987 O O . ALA C 1 240 ? 121.972 98.961 184.231 1.00 110.45 242 ALA B O 1
ATOM 6989 N N . TYR C 1 241 ? 122.971 100.615 185.382 1.00 104.97 243 TYR B N 1
ATOM 6990 C CA . TYR C 1 241 ? 124.295 100.016 185.284 1.00 102.22 243 TYR B CA 1
ATOM 6991 C C . TYR C 1 241 ? 124.520 98.900 186.292 1.00 106.36 243 TYR B C 1
ATOM 6992 O O . TYR C 1 241 ? 125.472 98.129 186.135 1.00 112.34 243 TYR B O 1
ATOM 7001 N N . ASP C 1 242 ? 123.678 98.797 187.317 1.00 122.31 244 ASP B N 1
ATOM 7002 C CA . ASP C 1 242 ? 123.784 97.723 188.294 1.00 122.14 244 ASP B CA 1
ATOM 7003 C C . ASP C 1 242 ? 122.935 96.512 187.939 1.00 123.44 244 ASP B C 1
ATOM 7004 O O . ASP C 1 242 ? 123.004 95.500 188.643 1.00 126.58 244 ASP B O 1
ATOM 7009 N N . SER C 1 243 ? 122.142 96.590 186.876 1.00 118.02 245 SER B N 1
ATOM 7010 C CA . SER C 1 243 ? 121.278 95.481 186.502 1.00 118.35 245 SER B CA 1
ATOM 7011 C C . SER C 1 243 ? 122.113 94.294 186.047 1.00 120.44 245 SER B C 1
ATOM 7012 O O . SER C 1 243 ? 123.011 94.438 185.213 1.00 122.65 245 SER B O 1
ATOM 7015 N N . ASP C 1 244 ? 121.816 93.120 186.597 1.00 119.43 246 ASP B N 1
ATOM 7016 C CA . ASP C 1 244 ? 122.519 91.909 186.202 1.00 116.41 246 ASP B CA 1
ATOM 7017 C C . ASP C 1 244 ? 122.301 91.630 184.722 1.00 121.36 246 ASP B C 1
ATOM 7018 O O . ASP C 1 244 ? 121.164 91.562 184.251 1.00 127.37 246 ASP B O 1
ATOM 7023 N N . ILE C 1 245 ? 123.400 91.470 183.987 1.00 113.91 247 ILE B N 1
ATOM 7024 C CA . ILE C 1 245 ? 123.296 91.209 182.555 1.00 114.76 247 ILE B CA 1
ATOM 7025 C C . ILE C 1 245 ? 122.645 89.858 182.299 1.00 117.50 247 ILE B C 1
ATOM 7026 O O . ILE C 1 245 ? 121.788 89.726 181.418 1.00 124.27 247 ILE B O 1
ATOM 7031 N N . ASP C 1 246 ? 123.038 88.835 183.060 1.00 124.19 248 ASP B N 1
ATOM 7032 C CA . ASP C 1 246 ? 122.472 87.507 182.858 1.00 123.10 248 ASP B CA 1
ATOM 7033 C C . ASP C 1 246 ? 120.973 87.501 183.123 1.00 127.77 248 ASP B C 1
ATOM 7034 O O . ASP C 1 246 ? 120.205 86.897 182.367 1.00 133.10 248 ASP B O 1
ATOM 7039 N N . GLN C 1 247 ? 120.536 88.168 184.194 1.00 116.06 249 GLN B N 1
ATOM 7040 C CA . GLN C 1 247 ? 119.111 88.206 184.504 1.00 108.86 249 GLN B CA 1
ATOM 7041 C C . GLN C 1 247 ? 118.325 88.925 183.416 1.00 112.40 249 GLN B C 1
ATOM 7042 O O . GLN C 1 247 ? 117.253 88.463 183.009 1.00 120.48 249 GLN B O 1
ATOM 7048 N N . VAL C 1 248 ? 118.838 90.057 182.933 1.00 94.75 250 VAL B N 1
ATOM 7049 C CA . VAL C 1 248 ? 118.144 90.794 181.883 1.00 89.05 250 VAL B CA 1
ATOM 7050 C C . VAL C 1 248 ? 118.045 89.949 180.620 1.00 91.45 250 VAL B C 1
ATOM 7051 O O . VAL C 1 248 ? 116.987 89.876 179.981 1.00 110.29 250 VAL B O 1
ATOM 7055 N N . LYS C 1 249 ? 119.147 89.300 180.239 1.00 102.98 251 LYS B N 1
ATOM 7056 C CA . LYS C 1 249 ? 119.129 88.470 179.040 1.00 105.95 251 LYS B CA 1
ATOM 7057 C C . LYS C 1 249 ? 118.156 87.309 179.185 1.00 108.80 251 LYS B C 1
ATOM 7058 O O . LYS C 1 249 ? 117.415 86.996 178.248 1.00 114.38 251 LYS B O 1
ATOM 7064 N N . GLN C 1 250 ? 118.137 86.659 180.350 1.00 114.07 252 GLN B N 1
ATOM 7065 C CA . GLN C 1 250 ? 117.218 85.546 180.552 1.00 110.84 252 GLN B CA 1
ATOM 7066 C C . GLN C 1 250 ? 115.769 86.009 180.510 1.00 116.44 252 GLN B C 1
ATOM 7067 O O . GLN C 1 250 ? 114.914 85.335 179.923 1.00 123.80 252 GLN B O 1
ATOM 7073 N N . ILE C 1 251 ? 115.469 87.156 181.122 1.00 105.90 253 ILE B N 1
ATOM 7074 C CA . ILE C 1 251 ? 114.102 87.667 181.108 1.00 98.33 253 ILE B CA 1
ATOM 7075 C C . ILE C 1 251 ? 113.666 87.978 179.682 1.00 103.82 253 ILE B C 1
ATOM 7076 O O . ILE C 1 251 ? 112.559 87.625 179.261 1.00 112.77 253 ILE B O 1
ATOM 7081 N N . LEU C 1 252 ? 114.533 88.643 178.914 1.00 91.79 254 LEU B N 1
ATOM 7082 C CA . LEU C 1 252 ? 114.180 88.966 177.536 1.00 77.84 254 LEU B CA 1
ATOM 7083 C C . LEU C 1 252 ? 114.015 87.711 176.690 1.00 87.45 254 LEU B C 1
ATOM 7084 O O . LEU C 1 252 ? 113.109 87.641 175.849 1.00 102.18 254 LEU B O 1
ATOM 7089 N N . THR C 1 253 ? 114.880 86.714 176.888 1.00 102.68 255 THR B N 1
ATOM 7090 C CA . THR C 1 253 ? 114.753 85.466 176.144 1.00 103.15 255 THR B CA 1
ATOM 7091 C C . THR C 1 253 ? 113.446 84.760 176.473 1.00 100.56 255 THR B C 1
ATOM 7092 O O . THR C 1 253 ? 112.767 84.252 175.576 1.00 112.63 255 THR B O 1
ATOM 7096 N N . ASN C 1 254 ? 113.074 84.715 177.754 1.00 101.09 256 ASN B N 1
ATOM 7097 C CA . ASN C 1 254 ? 111.800 84.107 178.120 1.00 100.67 256 ASN B CA 1
ATOM 7098 C C . ASN C 1 254 ? 110.628 84.881 177.537 1.00 107.25 256 ASN B C 1
ATOM 7099 O O . ASN C 1 254 ? 109.625 84.280 177.138 1.00 114.98 256 ASN B O 1
ATOM 7104 N N . ILE C 1 255 ? 110.730 86.210 177.484 1.00 105.87 257 ILE B N 1
ATOM 7105 C CA . ILE C 1 255 ? 109.649 87.012 176.923 1.00 97.42 257 ILE B CA 1
ATOM 7106 C C . ILE C 1 255 ? 109.478 86.715 175.439 1.00 96.79 257 ILE B C 1
ATOM 7107 O O . ILE C 1 255 ? 108.357 86.545 174.949 1.00 106.44 257 ILE B O 1
ATOM 7112 N N . ILE C 1 256 ? 110.588 86.646 174.698 1.00 104.21 258 ILE B N 1
ATOM 7113 C CA . ILE C 1 256 ? 110.497 86.454 173.250 1.00 101.49 258 ILE B CA 1
ATOM 7114 C C . ILE C 1 256 ? 110.318 85.002 172.840 1.00 102.39 258 ILE B C 1
ATOM 7115 O O . ILE C 1 256 ? 109.979 84.738 171.680 1.00 111.32 258 ILE B O 1
ATOM 7120 N N . GLN C 1 257 ? 110.541 84.049 173.742 1.00 115.15 259 GLN B N 1
ATOM 7121 C CA . GLN C 1 257 ? 110.299 82.646 173.435 1.00 111.08 259 GLN B CA 1
ATOM 7122 C C . GLN C 1 257 ? 108.876 82.207 173.744 1.00 117.26 259 GLN B C 1
ATOM 7123 O O . GLN C 1 257 ? 108.483 81.109 173.338 1.00 123.95 259 GLN B O 1
ATOM 7129 N N . SER C 1 258 ? 108.101 83.028 174.448 1.00 115.75 260 SER B N 1
ATOM 7130 C CA . SER C 1 258 ? 106.714 82.717 174.752 1.00 116.50 260 SER B CA 1
ATOM 7131 C C . SER C 1 258 ? 105.737 83.332 173.761 1.00 118.26 260 SER B C 1
ATOM 7132 O O . SER C 1 258 ? 104.532 83.082 173.868 1.00 119.81 260 SER B O 1
ATOM 7135 N N . GLU C 1 259 ? 106.220 84.124 172.809 1.00 120.07 261 GLU B N 1
ATOM 7136 C CA . GLU C 1 259 ? 105.359 84.703 171.790 1.00 119.02 261 GLU B CA 1
ATOM 7137 C C . GLU C 1 259 ? 105.286 83.771 170.588 1.00 123.25 261 GLU B C 1
ATOM 7138 O O . GLU C 1 259 ? 106.315 83.404 170.013 1.00 129.83 261 GLU B O 1
ATOM 7144 N N . ASP C 1 260 ? 104.069 83.388 170.210 1.00 122.48 262 ASP B N 1
ATOM 7145 C CA . ASP C 1 260 ? 103.873 82.459 169.105 1.00 119.96 262 ASP B CA 1
ATOM 7146 C C . ASP C 1 260 ? 103.961 83.124 167.740 1.00 118.84 262 ASP B C 1
ATOM 7147 O O . ASP C 1 260 ? 104.063 82.418 166.731 1.00 118.89 262 ASP B O 1
ATOM 7152 N N . ARG C 1 261 ? 103.928 84.451 167.682 1.00 109.27 263 ARG B N 1
ATOM 7153 C CA . ARG C 1 261 ? 104.004 85.177 166.424 1.00 107.67 263 ARG B CA 1
ATOM 7154 C C . ARG C 1 261 ? 105.429 85.542 166.041 1.00 110.88 263 ARG B C 1
ATOM 7155 O O . ARG C 1 261 ? 105.629 86.241 165.043 1.00 109.64 263 ARG B O 1
ATOM 7163 N N . ILE C 1 262 ? 106.416 85.092 166.807 1.00 103.20 264 ILE B N 1
ATOM 7164 C CA . ILE C 1 262 ? 107.822 85.355 166.531 1.00 101.52 264 ILE B CA 1
ATOM 7165 C C . ILE C 1 262 ? 108.406 84.093 165.912 1.00 107.20 264 ILE B C 1
ATOM 7166 O O . ILE C 1 262 ? 108.475 83.044 166.563 1.00 106.45 264 ILE B O 1
ATOM 7171 N N . LEU C 1 263 ? 108.827 84.193 164.653 1.00 105.32 265 LEU B N 1
ATOM 7172 C CA . LEU C 1 263 ? 109.359 83.048 163.927 1.00 96.23 265 LEU B CA 1
ATOM 7173 C C . LEU C 1 263 ? 110.617 82.512 164.598 1.00 100.61 265 LEU B C 1
ATOM 7174 O O . LEU C 1 263 ? 111.640 83.201 164.651 1.00 104.88 265 LEU B O 1
ATOM 7179 N N . LYS C 1 264 ? 110.550 81.284 165.111 1.00 100.03 266 LYS B N 1
ATOM 7180 C CA . LYS C 1 264 ? 111.688 80.676 165.785 1.00 101.01 266 LYS B CA 1
ATOM 7181 C C . LYS C 1 264 ? 112.775 80.219 164.824 1.00 109.98 266 LYS B C 1
ATOM 7182 O O . LYS C 1 264 ? 113.902 79.972 165.264 1.00 112.29 266 LYS B O 1
ATOM 7188 N N . ASP C 1 265 ? 112.468 80.096 163.532 1.00 127.17 267 ASP B N 1
ATOM 7189 C CA . ASP C 1 265 ? 113.482 79.691 162.565 1.00 121.20 267 ASP B CA 1
ATOM 7190 C C . ASP C 1 265 ? 114.539 80.774 162.398 1.00 121.40 267 ASP B C 1
ATOM 7191 O O . ASP C 1 265 ? 115.729 80.477 162.241 1.00 128.74 267 ASP B O 1
ATOM 7196 N N . ARG C 1 266 ? 114.122 82.038 162.427 1.00 106.47 268 ARG B N 1
ATOM 7197 C CA . ARG C 1 266 ? 115.029 83.155 162.205 1.00 108.32 268 ARG B CA 1
ATOM 7198 C C . ARG C 1 266 ? 115.909 83.399 163.422 1.00 115.79 268 ARG B C 1
ATOM 7199 O O . ARG C 1 266 ? 115.907 82.605 164.368 1.00 118.80 268 ARG B O 1
ATOM 7207 N N . GLU C 1 267 ? 116.666 84.492 163.405 1.00 111.69 269 GLU B N 1
ATOM 7208 C CA . GLU C 1 267 ? 117.594 84.824 164.477 1.00 108.73 269 GLU B CA 1
ATOM 7209 C C . GLU C 1 267 ? 116.887 85.660 165.535 1.00 106.28 269 GLU B C 1
ATOM 7210 O O . GLU C 1 267 ? 116.215 86.644 165.211 1.00 108.00 269 GLU B O 1
ATOM 7216 N N . MET C 1 268 ? 117.045 85.265 166.795 1.00 110.40 270 MET B N 1
ATOM 7217 C CA . MET C 1 268 ? 116.482 85.969 167.946 1.00 111.02 270 MET B CA 1
ATOM 7218 C C . MET C 1 268 ? 117.647 86.441 168.807 1.00 111.45 270 MET B C 1
ATOM 7219 O O . MET C 1 268 ? 118.084 85.738 169.721 1.00 111.64 270 MET B O 1
ATOM 7224 N N . THR C 1 269 ? 118.149 87.637 168.516 1.00 105.51 271 THR B N 1
ATOM 7225 C CA . THR C 1 269 ? 119.299 88.179 169.225 1.00 103.88 271 THR B CA 1
ATOM 7226 C C . THR C 1 269 ? 118.842 89.086 170.357 1.00 102.39 271 THR B C 1
ATOM 7227 O O . THR C 1 269 ? 118.036 89.997 170.145 1.00 110.09 271 THR B O 1
ATOM 7231 N N . VAL C 1 270 ? 119.357 88.830 171.556 1.00 100.09 272 VAL B N 1
ATOM 7232 C CA . VAL C 1 270 ? 119.145 89.687 172.715 1.00 102.15 272 VAL B CA 1
ATOM 7233 C C . VAL C 1 270 ? 120.463 89.740 173.474 1.00 106.51 272 VAL B C 1
ATOM 7234 O O . VAL C 1 270 ? 120.832 88.769 174.145 1.00 111.02 272 VAL B O 1
ATOM 7238 N N . ARG C 1 271 ? 121.175 90.859 173.369 1.00 97.82 273 ARG B N 1
ATOM 7239 C CA . ARG C 1 271 ? 122.454 90.979 174.052 1.00 101.98 273 ARG B CA 1
ATOM 7240 C C . ARG C 1 271 ? 122.834 92.446 174.184 1.00 99.08 273 ARG B C 1
ATOM 7241 O O . ARG C 1 271 ? 122.325 93.309 173.465 1.00 101.17 273 ARG B O 1
ATOM 7249 N N . LEU C 1 272 ? 123.750 92.706 175.114 1.00 93.23 274 LEU B N 1
ATOM 7250 C CA . LEU C 1 272 ? 124.207 94.062 175.383 1.00 86.04 274 LEU B CA 1
ATOM 7251 C C . LEU C 1 272 ? 124.770 94.689 174.116 1.00 89.05 274 LEU B C 1
ATOM 7252 O O . LEU C 1 272 ? 125.667 94.129 173.481 1.00 104.64 274 LEU B O 1
ATOM 7257 N N . ASN C 1 273 ? 124.250 95.861 173.756 1.00 86.37 275 ASN B N 1
ATOM 7258 C CA . ASN C 1 273 ? 124.602 96.508 172.503 1.00 85.81 275 ASN B CA 1
ATOM 7259 C C . ASN C 1 273 ? 125.394 97.793 172.675 1.00 99.38 275 ASN B C 1
ATOM 7260 O O . ASN C 1 273 ? 126.011 98.250 171.707 1.00 108.31 275 ASN B O 1
ATOM 7265 N N . GLU C 1 274 ? 125.400 98.391 173.864 1.00 115.44 276 GLU B N 1
ATOM 7266 C CA . GLU C 1 274 ? 126.074 99.670 174.040 1.00 104.02 276 GLU B CA 1
ATOM 7267 C C . GLU C 1 274 ? 126.119 100.083 175.504 1.00 102.50 276 GLU B C 1
ATOM 7268 O O . GLU C 1 274 ? 125.267 99.676 176.298 1.00 113.60 276 GLU B O 1
ATOM 7274 N N . LEU C 1 275 ? 127.111 100.889 175.867 1.00 89.00 277 LEU B N 1
ATOM 7275 C CA . LEU C 1 275 ? 127.254 101.431 177.215 1.00 99.97 277 LEU B CA 1
ATOM 7276 C C . LEU C 1 275 ? 126.909 102.916 177.138 1.00 106.04 277 LEU B C 1
ATOM 7277 O O . LEU C 1 275 ? 127.775 103.760 176.913 1.00 109.42 277 LEU B O 1
ATOM 7282 N N . GLY C 1 276 ? 125.633 103.227 177.328 1.00 109.78 278 GLY B N 1
ATOM 7283 C CA . GLY C 1 276 ? 125.157 104.583 177.179 1.00 101.37 278 GLY B CA 1
ATOM 7284 C C . GLY C 1 276 ? 125.632 105.483 178.306 1.00 102.81 278 GLY B C 1
ATOM 7285 O O . GLY C 1 276 ? 126.313 105.073 179.246 1.00 102.71 278 GLY B O 1
ATOM 7286 N N . ALA C 1 277 ? 125.253 106.757 178.189 1.00 108.52 279 ALA B N 1
ATOM 7287 C CA . ALA C 1 277 ? 125.662 107.744 179.181 1.00 107.85 279 ALA B CA 1
ATOM 7288 C C . ALA C 1 277 ? 125.071 107.438 180.550 1.00 112.19 279 ALA B C 1
ATOM 7289 O O . ALA C 1 277 ? 125.765 107.543 181.567 1.00 113.23 279 ALA B O 1
ATOM 7291 N N . SER C 1 278 ? 123.794 107.062 180.600 1.00 114.73 280 SER B N 1
ATOM 7292 C CA . SER C 1 278 ? 123.114 106.786 181.857 1.00 110.38 280 SER B CA 1
ATOM 7293 C C . SER C 1 278 ? 122.590 105.362 181.958 1.00 113.36 280 SER B C 1
ATOM 7294 O O . SER C 1 278 ? 122.026 104.998 182.995 1.00 112.67 280 SER B O 1
ATOM 7297 N N . SER C 1 279 ? 122.756 104.548 180.920 1.00 106.26 281 SER B N 1
ATOM 7298 C CA . SER C 1 279 ? 122.218 103.197 180.932 1.00 101.64 281 SER B CA 1
ATOM 7299 C C . SER C 1 279 ? 122.971 102.349 179.920 1.00 104.05 281 SER B C 1
ATOM 7300 O O . SER C 1 279 ? 123.628 102.867 179.014 1.00 107.05 281 SER B O 1
ATOM 7303 N N . ILE C 1 280 ? 122.862 101.035 180.088 1.00 97.20 282 ILE B N 1
ATOM 7304 C CA . ILE C 1 280 ? 123.416 100.070 179.149 1.00 93.65 282 ILE B CA 1
ATOM 7305 C C . ILE C 1 280 ? 122.273 99.554 178.288 1.00 95.63 282 ILE B C 1
ATOM 7306 O O . ILE C 1 280 ? 121.347 98.911 178.795 1.00 109.01 282 ILE B O 1
ATOM 7311 N N . ASN C 1 281 ? 122.336 99.831 176.991 1.00 93.45 283 ASN B N 1
ATOM 7312 C CA . ASN C 1 281 ? 121.242 99.522 176.080 1.00 95.41 283 ASN B CA 1
ATOM 7313 C C . ASN C 1 281 ? 121.366 98.099 175.560 1.00 94.84 283 ASN B C 1
ATOM 7314 O O . ASN C 1 281 ? 122.401 97.719 175.007 1.00 107.67 283 ASN B O 1
ATOM 7319 N N . PHE C 1 282 ? 120.306 97.318 175.734 1.00 86.13 284 PHE B N 1
ATOM 7320 C CA . PHE C 1 282 ? 120.219 95.994 175.146 1.00 81.86 284 PHE B CA 1
ATOM 7321 C C . PHE C 1 282 ? 119.475 96.064 173.819 1.00 89.66 284 PHE B C 1
ATOM 7322 O O . PHE C 1 282 ? 118.686 96.977 173.569 1.00 100.17 284 PHE B O 1
ATOM 7330 N N . VAL C 1 283 ? 119.737 95.083 172.963 1.00 89.95 285 VAL B N 1
ATOM 7331 C CA . VAL C 1 283 ? 119.125 95.016 171.643 1.00 86.39 285 VAL B CA 1
ATOM 7332 C C . VAL C 1 283 ? 118.407 93.681 171.514 1.00 92.28 285 VAL B C 1
ATOM 7333 O O . VAL C 1 283 ? 118.976 92.630 171.826 1.00 102.80 285 VAL B O 1
ATOM 7337 N N . VAL C 1 284 ? 117.152 93.728 171.078 1.00 80.79 286 VAL B N 1
ATOM 7338 C CA . VAL C 1 284 ? 116.351 92.539 170.830 1.00 77.81 286 VAL B CA 1
ATOM 7339 C C . VAL C 1 284 ? 115.872 92.583 169.388 1.00 83.97 286 VAL B C 1
ATOM 7340 O O . VAL C 1 284 ? 115.300 93.584 168.947 1.00 93.10 286 VAL B O 1
ATOM 7344 N N . ARG C 1 285 ? 116.113 91.501 168.655 1.00 90.48 287 ARG B N 1
ATOM 7345 C CA . ARG C 1 285 ? 115.729 91.420 167.254 1.00 89.11 287 ARG B CA 1
ATOM 7346 C C . ARG C 1 285 ? 115.001 90.108 167.024 1.00 93.66 287 ARG B C 1
ATOM 7347 O O . ARG C 1 285 ? 115.511 89.042 167.375 1.00 101.33 287 ARG B O 1
ATOM 7355 N N . VAL C 1 286 ? 113.810 90.190 166.436 1.00 90.95 288 VAL B N 1
ATOM 7356 C CA . VAL C 1 286 ? 112.966 89.021 166.236 1.00 90.57 288 VAL B CA 1
ATOM 7357 C C . VAL C 1 286 ? 112.183 89.204 164.947 1.00 93.03 288 VAL B C 1
ATOM 7358 O O . VAL C 1 286 ? 111.789 90.317 164.592 1.00 95.92 288 VAL B O 1
ATOM 7362 N N . TRP C 1 287 ? 111.957 88.098 164.247 1.00 95.09 289 TRP B N 1
ATOM 7363 C CA . TRP C 1 287 ? 111.273 88.107 162.963 1.00 90.46 289 TRP B CA 1
ATOM 7364 C C . TRP C 1 287 ? 109.843 87.615 163.123 1.00 100.12 289 TRP B C 1
ATOM 7365 O O . TRP C 1 287 ? 109.578 86.677 163.879 1.00 107.61 289 TRP B O 1
ATOM 7376 N N . SER C 1 288 ? 108.925 88.256 162.406 1.00 95.77 290 SER B N 1
ATOM 7377 C CA . SER C 1 288 ? 107.522 87.880 162.438 1.00 91.04 290 SER B CA 1
ATOM 7378 C C . SER C 1 288 ? 106.875 88.285 161.124 1.00 97.76 290 SER B C 1
ATOM 7379 O O . SER C 1 288 ? 107.415 89.096 160.369 1.00 103.27 290 SER B O 1
ATOM 7382 N N . ASN C 1 289 ? 105.707 87.706 160.859 1.00 100.20 291 ASN B N 1
ATOM 7383 C CA . ASN C 1 289 ? 104.988 88.007 159.629 1.00 95.97 291 ASN B CA 1
ATOM 7384 C C . ASN C 1 289 ? 104.663 89.493 159.558 1.00 97.91 291 ASN B C 1
ATOM 7385 O O . ASN C 1 289 ? 104.417 90.139 160.579 1.00 115.81 291 ASN B O 1
ATOM 7390 N N . SER C 1 290 ? 104.663 90.033 158.339 1.00 95.75 292 SER B N 1
ATOM 7391 C CA . SER C 1 290 ? 104.437 91.464 158.166 1.00 98.67 292 SER B CA 1
ATOM 7392 C C . SER C 1 290 ? 103.110 91.904 158.765 1.00 108.71 292 SER B C 1
ATOM 7393 O O . SER C 1 290 ? 102.958 93.069 159.150 1.00 110.38 292 SER B O 1
ATOM 7396 N N . GLY C 1 291 ? 102.134 90.998 158.845 1.00 109.03 293 GLY B N 1
ATOM 7397 C CA . GLY C 1 291 ? 100.849 91.348 159.422 1.00 104.34 293 GLY B CA 1
ATOM 7398 C C . GLY C 1 291 ? 100.840 91.448 160.930 1.00 108.34 293 GLY B C 1
ATOM 7399 O O . GLY C 1 291 ? 99.930 92.065 161.492 1.00 109.83 293 GLY B O 1
ATOM 7400 N N . ASP C 1 292 ? 101.830 90.858 161.601 1.00 112.91 294 ASP B N 1
ATOM 7401 C CA . ASP C 1 292 ? 101.891 90.837 163.057 1.00 104.37 294 ASP B CA 1
ATOM 7402 C C . ASP C 1 292 ? 103.037 91.676 163.609 1.00 100.50 294 ASP B C 1
ATOM 7403 O O . ASP C 1 292 ? 103.390 91.534 164.782 1.00 113.31 294 ASP B O 1
ATOM 7408 N N . LEU C 1 293 ? 103.625 92.549 162.794 1.00 88.24 295 LEU B N 1
ATOM 7409 C CA . LEU C 1 293 ? 104.797 93.295 163.239 1.00 91.41 295 LEU B CA 1
ATOM 7410 C C . LEU C 1 293 ? 104.446 94.263 164.363 1.00 102.49 295 LEU B C 1
ATOM 7411 O O . LEU C 1 293 ? 104.999 94.182 165.467 1.00 114.68 295 LEU B O 1
ATOM 7416 N N . GLN C 1 294 ? 103.527 95.194 164.100 1.00 108.26 296 GLN B N 1
ATOM 7417 C CA . GLN C 1 294 ? 103.201 96.210 165.097 1.00 99.46 296 GLN B CA 1
ATOM 7418 C C . GLN C 1 294 ? 102.570 95.592 166.338 1.00 102.79 296 GLN B C 1
ATOM 7419 O O . GLN C 1 294 ? 102.857 96.014 167.466 1.00 118.56 296 GLN B O 1
ATOM 7425 N N . ASN C 1 295 ? 101.695 94.603 166.153 1.00 99.75 297 ASN B N 1
ATOM 7426 C CA . ASN C 1 295 ? 101.052 93.974 167.299 1.00 102.40 297 ASN B CA 1
ATOM 7427 C C . ASN C 1 295 ? 102.070 93.280 168.194 1.00 104.83 297 ASN B C 1
ATOM 7428 O O . ASN C 1 295 ? 102.016 93.412 169.423 1.00 111.42 297 ASN B O 1
ATOM 7433 N N . VAL C 1 296 ? 103.008 92.537 167.599 1.00 108.77 298 VAL B N 1
ATOM 7434 C CA . VAL C 1 296 ? 104.028 91.886 168.412 1.00 100.89 298 VAL B CA 1
ATOM 7435 C C . VAL C 1 296 ? 104.921 92.923 169.069 1.00 99.52 298 VAL B C 1
ATOM 7436 O O . VAL C 1 296 ? 105.334 92.749 170.218 1.00 108.63 298 VAL B O 1
ATOM 7440 N N . TYR C 1 297 ? 105.234 94.015 168.370 1.00 98.39 299 TYR B N 1
ATOM 7441 C CA . TYR C 1 297 ? 106.020 95.074 168.991 1.00 88.90 299 TYR B CA 1
ATOM 7442 C C . TYR C 1 297 ? 105.339 95.588 170.252 1.00 97.49 299 TYR B C 1
ATOM 7443 O O . TYR C 1 297 ? 105.954 95.661 171.322 1.00 113.82 299 TYR B O 1
ATOM 7452 N N . TRP C 1 298 ? 104.059 95.943 170.142 1.00 96.70 300 TRP B N 1
ATOM 7453 C CA . TRP C 1 298 ? 103.346 96.493 171.291 1.00 88.68 300 TRP B CA 1
ATOM 7454 C C . TRP C 1 298 ? 103.247 95.479 172.423 1.00 91.50 300 TRP B C 1
ATOM 7455 O O . TRP C 1 298 ? 103.493 95.811 173.591 1.00 104.83 300 TRP B O 1
ATOM 7466 N N . ASP C 1 299 ? 102.891 94.234 172.098 1.00 95.04 301 ASP B N 1
ATOM 7467 C CA . ASP C 1 299 ? 102.744 93.216 173.133 1.00 92.10 301 ASP B CA 1
ATOM 7468 C C . ASP C 1 299 ? 104.067 92.958 173.839 1.00 105.64 301 ASP B C 1
ATOM 7469 O O . ASP C 1 299 ? 104.121 92.864 175.071 1.00 116.35 301 ASP B O 1
ATOM 7474 N N . VAL C 1 300 ? 105.153 92.845 173.070 1.00 102.13 302 VAL B N 1
ATOM 7475 C CA . VAL C 1 300 ? 106.458 92.573 173.655 1.00 91.84 302 VAL B CA 1
ATOM 7476 C C . VAL C 1 300 ? 106.912 93.741 174.515 1.00 97.19 302 VAL B C 1
ATOM 7477 O O . VAL C 1 300 ? 107.495 93.544 175.582 1.00 104.49 302 VAL B O 1
ATOM 7481 N N . LEU C 1 301 ? 106.664 94.974 174.069 1.00 93.12 303 LEU B N 1
ATOM 7482 C CA . LEU C 1 301 ? 107.058 96.127 174.871 1.00 85.77 303 LEU B CA 1
ATOM 7483 C C . LEU C 1 301 ? 106.312 96.153 176.199 1.00 90.14 303 LEU B C 1
ATOM 7484 O O . LEU C 1 301 ? 106.912 96.367 177.263 1.00 107.32 303 LEU B O 1
ATOM 7489 N N . GLU C 1 302 ? 104.997 95.929 176.161 1.00 97.07 304 GLU B N 1
ATOM 7490 C CA . GLU C 1 302 ? 104.230 95.927 177.402 1.00 93.26 304 GLU B CA 1
ATOM 7491 C C . GLU C 1 302 ? 104.691 94.813 178.333 1.00 101.28 304 GLU B C 1
ATOM 7492 O O . GLU C 1 302 ? 104.855 95.026 179.542 1.00 114.15 304 GLU B O 1
ATOM 7498 N N . ARG C 1 303 ? 104.916 93.616 177.787 1.00 102.72 305 ARG B N 1
ATOM 7499 C CA . ARG C 1 303 ? 105.362 92.504 178.616 1.00 100.83 305 ARG B CA 1
ATOM 7500 C C . ARG C 1 303 ? 106.751 92.763 179.183 1.00 106.22 305 ARG B C 1
ATOM 7501 O O . ARG C 1 303 ? 107.035 92.399 180.327 1.00 111.23 305 ARG B O 1
ATOM 7509 N N . ILE C 1 304 ? 107.629 93.388 178.399 1.00 99.75 306 ILE B N 1
ATOM 7510 C CA . ILE C 1 304 ? 108.961 93.729 178.885 1.00 93.77 306 ILE B CA 1
ATOM 7511 C C . ILE C 1 304 ? 108.857 94.669 180.072 1.00 89.74 306 ILE B C 1
ATOM 7512 O O . ILE C 1 304 ? 109.510 94.472 181.105 1.00 103.27 306 ILE B O 1
ATOM 7517 N N . LYS C 1 305 ? 108.034 95.711 179.945 1.00 98.93 307 LYS B N 1
ATOM 7518 C CA . LYS C 1 305 ? 107.888 96.649 181.050 1.00 93.53 307 LYS B CA 1
ATOM 7519 C C . LYS C 1 305 ? 107.355 95.946 182.291 1.00 93.68 307 LYS B C 1
ATOM 7520 O O . LYS C 1 305 ? 107.874 96.133 183.399 1.00 103.05 307 LYS B O 1
ATOM 7526 N N . ARG C 1 306 ? 106.326 95.113 182.122 1.00 109.69 308 ARG B N 1
ATOM 7527 C CA . ARG C 1 306 ? 105.739 94.434 183.273 1.00 107.55 308 ARG B CA 1
ATOM 7528 C C . ARG C 1 306 ? 106.747 93.511 183.947 1.00 117.63 308 ARG B C 1
ATOM 7529 O O . ARG C 1 306 ? 106.884 93.513 185.177 1.00 121.79 308 ARG B O 1
ATOM 7537 N N . GLU C 1 307 ? 107.466 92.710 183.157 1.00 114.74 309 GLU B N 1
ATOM 7538 C CA . GLU C 1 307 ? 108.419 91.764 183.726 1.00 106.23 309 GLU B CA 1
ATOM 7539 C C . GLU C 1 307 ? 109.563 92.485 184.424 1.00 111.02 309 GLU B C 1
ATOM 7540 O O . GLU C 1 307 ? 109.984 92.088 185.517 1.00 112.24 309 GLU B O 1
ATOM 7546 N N . PHE C 1 308 ? 110.089 93.547 183.808 1.00 103.66 310 PHE B N 1
ATOM 7547 C CA . PHE C 1 308 ? 111.171 94.290 184.440 1.00 94.99 310 PHE B CA 1
ATOM 7548 C C . PHE C 1 308 ? 110.711 94.925 185.742 1.00 99.90 310 PHE B C 1
ATOM 7549 O O . PHE C 1 308 ? 111.445 94.921 186.736 1.00 107.40 310 PHE B O 1
ATOM 7557 N N . ASP C 1 309 ? 109.493 95.473 185.764 1.00 115.54 311 ASP B N 1
ATOM 7558 C CA . ASP C 1 309 ? 108.972 96.029 187.007 1.00 109.28 311 ASP B CA 1
ATOM 7559 C C . ASP C 1 309 ? 108.833 94.952 188.076 1.00 108.84 311 ASP B C 1
ATOM 7560 O O . ASP C 1 309 ? 109.177 95.175 189.242 1.00 114.07 311 ASP B O 1
ATOM 7565 N N . ALA C 1 310 ? 108.329 93.775 187.697 1.00 108.75 312 ALA B N 1
ATOM 7566 C CA . ALA C 1 310 ? 108.157 92.704 188.672 1.00 110.54 312 ALA B CA 1
ATOM 7567 C C . ALA C 1 310 ? 109.486 92.083 189.077 1.00 113.09 312 ALA B C 1
ATOM 7568 O O . ALA C 1 310 ? 109.663 91.706 190.240 1.00 107.71 312 ALA B O 1
ATOM 7570 N N . ALA C 1 311 ? 110.429 91.967 188.141 1.00 119.09 313 ALA B N 1
ATOM 7571 C CA . ALA C 1 311 ? 111.699 91.314 188.437 1.00 116.19 313 ALA B CA 1
ATOM 7572 C C . ALA C 1 311 ? 112.614 92.187 189.284 1.00 116.39 313 ALA B C 1
ATOM 7573 O O . ALA C 1 311 ? 113.354 91.665 190.125 1.00 120.25 313 ALA B O 1
ATOM 7575 N N . GLY C 1 312 ? 112.581 93.501 189.086 1.00 108.94 314 GLY B N 1
ATOM 7576 C CA . GLY C 1 312 ? 113.440 94.390 189.841 1.00 105.65 314 GLY B CA 1
ATOM 7577 C C . GLY C 1 312 ? 114.253 95.320 188.966 1.00 108.96 314 GLY B C 1
ATOM 7578 O O . GLY C 1 312 ? 114.655 96.399 189.409 1.00 110.19 314 GLY B O 1
ATOM 7579 N N . ILE C 1 313 ? 114.510 94.912 187.724 1.00 106.47 315 ILE B N 1
ATOM 7580 C CA . ILE C 1 313 ? 115.249 95.740 186.779 1.00 102.18 315 ILE B CA 1
ATOM 7581 C C . ILE C 1 313 ? 114.577 97.103 186.707 1.00 102.91 315 ILE B C 1
ATOM 7582 O O . ILE C 1 313 ? 113.349 97.204 186.792 1.00 104.46 315 ILE B O 1
ATOM 7587 N N . SER C 1 314 ? 115.370 98.159 186.555 1.00 101.21 316 SER B N 1
ATOM 7588 C CA . SER C 1 314 ? 114.846 99.517 186.597 1.00 103.19 316 SER B CA 1
ATOM 7589 C C . SER C 1 314 ? 115.325 100.299 185.387 1.00 98.17 316 SER B C 1
ATOM 7590 O O . SER C 1 314 ? 116.522 100.316 185.091 1.00 99.16 316 SER B O 1
ATOM 7593 N N . PHE C 1 315 ? 114.391 100.943 184.700 1.00 103.96 317 PHE B N 1
ATOM 7594 C CA . PHE C 1 315 ? 114.742 101.869 183.634 1.00 103.80 317 PHE B CA 1
ATOM 7595 C C . PHE C 1 315 ? 115.178 103.190 184.253 1.00 109.64 317 PHE B C 1
ATOM 7596 O O . PHE C 1 315 ? 114.387 103.817 184.966 1.00 110.09 317 PHE B O 1
ATOM 7604 N N . PRO C 1 316 ? 116.401 103.649 184.009 1.00 108.67 318 PRO B N 1
ATOM 7605 C CA . PRO C 1 316 ? 116.929 104.796 184.749 1.00 107.43 318 PRO B CA 1
ATOM 7606 C C . PRO C 1 316 ? 116.582 106.135 184.120 1.00 112.57 318 PRO B C 1
ATOM 7607 O O . PRO C 1 316 ? 116.520 106.292 182.900 1.00 105.90 318 PRO B O 1
ATOM 7611 N N . TYR C 1 317 ? 116.354 107.111 184.989 1.00 115.95 319 TYR B N 1
ATOM 7612 C CA . TYR C 1 317 ? 116.225 108.490 184.560 1.00 111.91 319 TYR B CA 1
ATOM 7613 C C . TYR C 1 317 ? 117.594 109.037 184.180 1.00 112.57 319 TYR B C 1
ATOM 7614 O O . TYR C 1 317 ? 118.623 108.463 184.543 1.00 118.87 319 TYR B O 1
ATOM 7623 N N . PRO C 1 318 ? 117.639 110.139 183.438 1.00 95.93 320 PRO B N 1
ATOM 7624 C CA . PRO C 1 318 ? 118.933 110.750 183.123 1.00 99.31 320 PRO B CA 1
ATOM 7625 C C . PRO C 1 318 ? 119.724 111.013 184.394 1.00 108.60 320 PRO B C 1
ATOM 7626 O O . PRO C 1 318 ? 119.202 111.550 185.373 1.00 116.60 320 PRO B O 1
ATOM 7630 N N . GLN C 1 319 ? 120.994 110.626 184.379 1.00 112.28 321 GLN B N 1
ATOM 7631 C CA . GLN C 1 319 ? 121.836 110.673 185.563 1.00 104.11 321 GLN B CA 1
ATOM 7632 C C . GLN C 1 319 ? 122.873 111.779 185.442 1.00 108.07 321 GLN B C 1
ATOM 7633 O O . GLN C 1 319 ? 123.179 112.264 184.351 1.00 114.08 321 GLN B O 1
ATOM 7639 N N . MET C 1 320 ? 123.411 112.174 186.594 1.00 113.83 322 MET B N 1
ATOM 7640 C CA . MET C 1 320 ? 124.398 113.242 186.652 1.00 115.35 322 MET B CA 1
ATOM 7641 C C . MET C 1 320 ? 125.092 113.261 188.007 1.00 114.68 322 MET B C 1
ATOM 7642 O O . MET C 1 320 ? 124.430 113.223 189.048 1.00 120.34 322 MET B O 1
ATOM 7647 N N . ASP C 1 321 ? 126.420 113.314 188.006 1.00 116.98 323 ASP B N 1
ATOM 7648 C CA . ASP C 1 321 ? 127.187 113.460 189.233 1.00 114.80 323 ASP B CA 1
ATOM 7649 C C . ASP C 1 321 ? 127.465 114.938 189.474 1.00 121.80 323 ASP B C 1
ATOM 7650 O O . ASP C 1 321 ? 127.961 115.634 188.584 1.00 132.28 323 ASP B O 1
ATOM 7655 N N . VAL C 1 322 ? 127.144 115.410 190.673 1.00 110.30 324 VAL B N 1
ATOM 7656 C CA . VAL C 1 322 ? 127.293 116.815 191.030 1.00 107.11 324 VAL B CA 1
ATOM 7657 C C . VAL C 1 322 ? 128.283 116.909 192.180 1.00 111.76 324 VAL B C 1
ATOM 7658 O O . VAL C 1 322 ? 128.081 116.293 193.234 1.00 119.99 324 VAL B O 1
ATOM 7662 N N . ASN C 1 323 ? 129.349 117.679 191.979 1.00 114.43 325 ASN B N 1
ATOM 7663 C CA . ASN C 1 323 ? 130.363 117.912 193.000 1.00 116.50 325 ASN B CA 1
ATOM 7664 C C . ASN C 1 323 ? 130.139 119.305 193.576 1.00 118.97 325 ASN B C 1
ATOM 7665 O O . ASN C 1 323 ? 130.161 120.297 192.842 1.00 121.08 325 ASN B O 1
ATOM 7670 N N . PHE C 1 324 ? 129.924 119.377 194.885 1.00 139.36 326 PHE B N 1
ATOM 7671 C CA . PHE C 1 324 ? 129.600 120.644 195.521 1.00 136.56 326 PHE B CA 1
ATOM 7672 C C . PHE C 1 324 ? 130.858 121.421 195.882 1.00 144.79 326 PHE B C 1
ATOM 7673 O O . PHE C 1 324 ? 131.899 120.849 196.217 1.00 148.89 326 PHE B O 1
ATOM 7681 N N . LYS C 1 325 ? 130.746 122.744 195.815 1.00 141.40 327 LYS B N 1
ATOM 7682 C CA . LYS C 1 325 ? 131.831 123.638 196.185 1.00 139.13 327 LYS B CA 1
ATOM 7683 C C . LYS C 1 325 ? 131.229 124.896 196.793 1.00 138.88 327 LYS B C 1
ATOM 7684 O O . LYS C 1 325 ? 130.060 125.220 196.571 1.00 137.35 327 LYS B O 1
ATOM 7690 N N . ARG C 1 326 ? 132.045 125.606 197.571 1.00 169.32 328 ARG B N 1
ATOM 7691 C CA . ARG C 1 326 ? 131.605 126.834 198.221 1.00 168.94 328 ARG B CA 1
ATOM 7692 C C . ARG C 1 326 ? 130.358 126.594 199.063 1.00 169.01 328 ARG B C 1
ATOM 7693 O O . ARG C 1 326 ? 129.440 127.420 199.070 1.00 168.05 328 ARG B O 1
ATOM 7701 N N . VAL C 1 327 ? 130.314 125.472 199.772 1.00 181.89 329 VAL B N 1
ATOM 7702 C CA . VAL C 1 327 ? 129.172 125.144 200.617 1.00 182.54 329 VAL B CA 1
ATOM 7703 C C . VAL C 1 327 ? 128.938 126.245 201.643 1.00 182.26 329 VAL B C 1
ATOM 7704 O O . VAL C 1 327 ? 129.881 126.886 202.107 1.00 181.08 329 VAL B O 1
ATOM 7708 N N . ALA D 1 1 ? 106.940 89.218 69.839 1.00 299.63 3 ALA C N 1
ATOM 7709 C CA . ALA D 1 1 ? 107.530 89.955 68.727 1.00 300.22 3 ALA C CA 1
ATOM 7710 C C . ALA D 1 1 ? 108.962 90.370 69.047 1.00 301.10 3 ALA C C 1
ATOM 7711 O O . ALA D 1 1 ? 109.911 89.652 68.734 1.00 301.38 3 ALA C O 1
ATOM 7713 N N . GLU D 1 2 ? 109.111 91.540 69.673 1.00 301.37 4 GLU C N 1
ATOM 7714 C CA . GLU D 1 2 ? 110.421 92.059 70.048 1.00 300.72 4 GLU C CA 1
ATOM 7715 C C . GLU D 1 2 ? 110.459 92.510 71.503 1.00 300.28 4 GLU C C 1
ATOM 7716 O O . GLU D 1 2 ? 111.315 93.322 71.872 1.00 300.02 4 GLU C O 1
ATOM 7722 N N . LEU D 1 3 ? 109.553 92.003 72.336 1.00 300.13 5 LEU C N 1
ATOM 7723 C CA . LEU D 1 3 ? 109.503 92.361 73.747 1.00 300.45 5 LEU C CA 1
ATOM 7724 C C . LEU D 1 3 ? 109.812 91.200 74.679 1.00 300.41 5 LEU C C 1
ATOM 7725 O O . LEU D 1 3 ? 110.321 91.428 75.778 1.00 300.27 5 LEU C O 1
ATOM 7730 N N . PHE D 1 4 ? 109.517 89.965 74.268 1.00 301.23 6 PHE C N 1
ATOM 7731 C CA . PHE D 1 4 ? 109.821 88.810 75.105 1.00 301.10 6 PHE C CA 1
ATOM 7732 C C . PHE D 1 4 ? 111.317 88.619 75.299 1.00 301.42 6 PHE C C 1
ATOM 7733 O O . PHE D 1 4 ? 111.726 87.925 76.237 1.00 301.04 6 PHE C O 1
ATOM 7741 N N . THR D 1 5 ? 112.143 89.216 74.437 1.00 303.30 7 THR C N 1
ATOM 7742 C CA . THR D 1 5 ? 113.589 89.083 74.566 1.00 303.05 7 THR C CA 1
ATOM 7743 C C . THR D 1 5 ? 114.126 89.736 75.832 1.00 302.92 7 THR C C 1
ATOM 7744 O O . THR D 1 5 ? 115.280 89.482 76.196 1.00 302.79 7 THR C O 1
ATOM 7748 N N . ASN D 1 6 ? 113.328 90.568 76.505 1.00 301.94 8 ASN C N 1
ATOM 7749 C CA . ASN D 1 6 ? 113.735 91.199 77.750 1.00 302.00 8 ASN C CA 1
ATOM 7750 C C . ASN D 1 6 ? 113.014 90.648 78.972 1.00 302.10 8 ASN C C 1
ATOM 7751 O O . ASN D 1 6 ? 113.526 90.792 80.086 1.00 302.04 8 ASN C O 1
ATOM 7756 N N . ASN D 1 7 ? 111.852 90.019 78.792 1.00 299.64 9 ASN C N 1
ATOM 7757 C CA . ASN D 1 7 ? 111.097 89.482 79.916 1.00 299.45 9 ASN C CA 1
ATOM 7758 C C . ASN D 1 7 ? 111.595 88.116 80.366 1.00 299.68 9 ASN C C 1
ATOM 7759 O O . ASN D 1 7 ? 111.193 87.650 81.437 1.00 299.89 9 ASN C O 1
ATOM 7764 N N . ALA D 1 8 ? 112.460 87.471 79.582 1.00 297.68 10 ALA C N 1
ATOM 7765 C CA . ALA D 1 8 ? 112.885 86.108 79.891 1.00 297.31 10 ALA C CA 1
ATOM 7766 C C . ALA D 1 8 ? 113.468 86.014 81.296 1.00 297.57 10 ALA C C 1
ATOM 7767 O O . ALA D 1 8 ? 113.086 85.145 82.087 1.00 297.19 10 ALA C O 1
ATOM 7769 N N . LEU D 1 9 ? 114.402 86.909 81.627 1.00 294.31 11 LEU C N 1
ATOM 7770 C CA . LEU D 1 9 ? 114.977 86.902 82.967 1.00 293.57 11 LEU C CA 1
ATOM 7771 C C . LEU D 1 9 ? 113.924 87.203 84.025 1.00 293.27 11 LEU C C 1
ATOM 7772 O O . LEU D 1 9 ? 113.924 86.583 85.095 1.00 292.88 11 LEU C O 1
ATOM 7777 N N . ASN D 1 10 ? 113.024 88.148 83.750 1.00 292.24 12 ASN C N 1
ATOM 7778 C CA . ASN D 1 10 ? 111.980 88.479 84.714 1.00 291.84 12 ASN C CA 1
ATOM 7779 C C . ASN D 1 10 ? 111.070 87.284 84.972 1.00 292.00 12 ASN C C 1
ATOM 7780 O O . ASN D 1 10 ? 110.712 86.999 86.119 1.00 292.30 12 ASN C O 1
ATOM 7785 N N . LEU D 1 11 ? 110.684 86.570 83.911 1.00 290.51 13 LEU C N 1
ATOM 7786 C CA . LEU D 1 11 ? 109.845 85.390 84.089 1.00 290.04 13 LEU C CA 1
ATOM 7787 C C . LEU D 1 11 ? 110.563 84.305 84.878 1.00 290.24 13 LEU C C 1
ATOM 7788 O O . LEU D 1 11 ? 109.917 83.507 85.566 1.00 290.07 13 LEU C O 1
ATOM 7793 N N . VAL D 1 12 ? 111.894 84.253 84.789 1.00 291.52 14 VAL C N 1
ATOM 7794 C CA . VAL D 1 12 ? 112.653 83.242 85.520 1.00 291.32 14 VAL C CA 1
ATOM 7795 C C . VAL D 1 12 ? 112.446 83.409 87.021 1.00 291.64 14 VAL C C 1
ATOM 7796 O O . VAL D 1 12 ? 112.142 82.450 87.738 1.00 291.17 14 VAL C O 1
ATOM 7800 N N . ILE D 1 13 ? 112.608 84.637 87.517 1.00 294.07 15 ILE C N 1
ATOM 7801 C CA . ILE D 1 13 ? 112.400 84.893 88.939 1.00 293.78 15 ILE C CA 1
ATOM 7802 C C . ILE D 1 13 ? 110.929 84.735 89.299 1.00 293.79 15 ILE C C 1
ATOM 7803 O O . ILE D 1 13 ? 110.590 84.243 90.383 1.00 293.73 15 ILE C O 1
ATOM 7808 N N . ILE D 1 14 ? 110.032 85.149 88.400 1.00 292.39 16 ILE C N 1
ATOM 7809 C CA . ILE D 1 14 ? 108.598 85.036 88.667 1.00 291.46 16 ILE C CA 1
ATOM 7810 C C . ILE D 1 14 ? 108.227 83.583 88.941 1.00 291.52 16 ILE C C 1
ATOM 7811 O O . ILE D 1 14 ? 107.567 83.264 89.936 1.00 291.46 16 ILE C O 1
ATOM 7816 N N . PHE D 1 15 ? 108.652 82.681 88.054 1.00 293.74 17 PHE C N 1
ATOM 7817 C CA . PHE D 1 15 ? 108.399 81.261 88.277 1.00 293.77 17 PHE C CA 1
ATOM 7818 C C . PHE D 1 15 ? 109.113 80.776 89.532 1.00 293.81 17 PHE C C 1
ATOM 7819 O O . PHE D 1 15 ? 108.536 80.047 90.348 1.00 293.79 17 PHE C O 1
ATOM 7827 N N . GLY D 1 16 ? 110.374 81.175 89.704 1.00 291.68 18 GLY C N 1
ATOM 7828 C CA . GLY D 1 16 ? 111.091 80.815 90.916 1.00 291.30 18 GLY C CA 1
ATOM 7829 C C . GLY D 1 16 ? 110.463 81.408 92.160 1.00 291.65 18 GLY C C 1
ATOM 7830 O O . GLY D 1 16 ? 110.323 80.729 93.181 1.00 291.79 18 GLY C O 1
ATOM 7831 N N . SER D 1 17 ? 110.074 82.682 92.096 1.00 289.94 19 SER C N 1
ATOM 7832 C CA . SER D 1 17 ? 109.405 83.306 93.231 1.00 289.70 19 SER C CA 1
ATOM 7833 C C . SER D 1 17 ? 108.077 82.622 93.527 1.00 289.58 19 SER C C 1
ATOM 7834 O O . SER D 1 17 ? 107.734 82.392 94.692 1.00 289.04 19 SER C O 1
ATOM 7837 N N . CYS D 1 18 ? 107.315 82.290 92.482 1.00 290.64 20 CYS C N 1
ATOM 7838 C CA . CYS D 1 18 ? 106.053 81.588 92.686 1.00 290.54 20 CYS C CA 1
ATOM 7839 C C . CYS D 1 18 ? 106.273 80.217 93.312 1.00 290.68 20 CYS C C 1
ATOM 7840 O O . CYS D 1 18 ? 105.514 79.813 94.200 1.00 290.32 20 CYS C O 1
ATOM 7843 N N . ALA D 1 19 ? 107.299 79.489 92.865 1.00 289.43 21 ALA C N 1
ATOM 7844 C CA . ALA D 1 19 ? 107.612 78.198 93.465 1.00 288.46 21 ALA C CA 1
ATOM 7845 C C . ALA D 1 19 ? 108.208 78.348 94.858 1.00 289.30 21 ALA C C 1
ATOM 7846 O O . ALA D 1 19 ? 107.996 77.482 95.714 1.00 289.66 21 ALA C O 1
ATOM 7848 N N . ALA D 1 20 ? 108.950 79.430 95.104 1.00 288.32 22 ALA C N 1
ATOM 7849 C CA . ALA D 1 20 ? 109.547 79.634 96.418 1.00 287.52 22 ALA C CA 1
ATOM 7850 C C . ALA D 1 20 ? 108.478 79.772 97.494 1.00 287.77 22 ALA C C 1
ATOM 7851 O O . ALA D 1 20 ? 108.621 79.230 98.597 1.00 287.89 22 ALA C O 1
ATOM 7853 N N . LEU D 1 21 ? 107.398 80.496 97.194 1.00 287.57 23 LEU C N 1
ATOM 7854 C CA . LEU D 1 21 ? 106.326 80.665 98.170 1.00 287.60 23 LEU C CA 1
ATOM 7855 C C . LEU D 1 21 ? 105.705 79.324 98.538 1.00 287.94 23 LEU C C 1
ATOM 7856 O O . LEU D 1 21 ? 105.427 79.057 99.713 1.00 288.14 23 LEU C O 1
ATOM 7861 N N . ILE D 1 22 ? 105.477 78.463 97.543 1.00 289.14 24 ILE C N 1
ATOM 7862 C CA . ILE D 1 22 ? 104.874 77.160 97.808 1.00 288.92 24 ILE C CA 1
ATOM 7863 C C . ILE D 1 22 ? 105.756 76.329 98.728 1.00 288.80 24 ILE C C 1
ATOM 7864 O O . ILE D 1 22 ? 105.262 75.691 99.666 1.00 288.53 24 ILE C O 1
ATOM 7869 N N . LEU D 1 23 ? 107.065 76.318 98.479 1.00 288.26 25 LEU C N 1
ATOM 7870 C CA . LEU D 1 23 ? 107.973 75.532 99.309 1.00 287.83 25 LEU C CA 1
ATOM 7871 C C . LEU D 1 23 ? 107.936 76.003 100.758 1.00 288.01 25 LEU C C 1
ATOM 7872 O O . LEU D 1 23 ? 107.837 75.192 101.687 1.00 287.71 25 LEU C O 1
ATOM 7877 N N . MET D 1 24 ? 108.015 77.318 100.972 1.00 289.89 26 MET C N 1
ATOM 7878 C CA . MET D 1 24 ? 108.005 77.843 102.333 1.00 289.96 26 MET C CA 1
ATOM 7879 C C . MET D 1 24 ? 106.610 77.816 102.943 1.00 290.16 26 MET C C 1
ATOM 7880 O O . MET D 1 24 ? 106.464 77.523 104.135 1.00 290.21 26 MET C O 1
ATOM 7885 N N . SER D 1 25 ? 105.578 78.117 102.152 1.00 290.87 27 SER C N 1
ATOM 7886 C CA . SER D 1 25 ? 104.220 78.156 102.686 1.00 290.19 27 SER C CA 1
ATOM 7887 C C . SER D 1 25 ? 103.783 76.780 103.176 1.00 290.34 27 SER C C 1
ATOM 7888 O O . SER D 1 25 ? 103.225 76.643 104.270 1.00 290.13 27 SER C O 1
ATOM 7891 N N . PHE D 1 26 ? 104.032 75.743 102.372 1.00 292.27 28 PHE C N 1
ATOM 7892 C CA . PHE D 1 26 ? 103.662 74.392 102.776 1.00 292.15 28 PHE C CA 1
ATOM 7893 C C . PHE D 1 26 ? 104.500 73.890 103.943 1.00 291.67 28 PHE C C 1
ATOM 7894 O O . PHE D 1 26 ? 104.051 73.001 104.675 1.00 291.55 28 PHE C O 1
ATOM 7902 N N . TRP D 1 27 ? 105.704 74.432 104.132 1.00 292.24 29 TRP C N 1
ATOM 7903 C CA . TRP D 1 27 ? 106.524 74.018 105.265 1.00 292.32 29 TRP C CA 1
ATOM 7904 C C . TRP D 1 27 ? 105.851 74.368 106.586 1.00 292.50 29 TRP C C 1
ATOM 7905 O O . TRP D 1 27 ? 105.870 73.570 107.530 1.00 292.53 29 TRP C O 1
ATOM 7916 N N . PHE D 1 28 ? 105.252 75.559 106.671 1.00 293.87 30 PHE C N 1
ATOM 7917 C CA . PHE D 1 28 ? 104.521 75.932 107.877 1.00 293.92 30 PHE C CA 1
ATOM 7918 C C . PHE D 1 28 ? 103.334 75.009 108.119 1.00 294.13 30 PHE C C 1
ATOM 7919 O O . PHE D 1 28 ? 103.066 74.634 109.265 1.00 293.90 30 PHE C O 1
ATOM 7927 N N . ARG D 1 29 ? 102.613 74.638 107.059 1.00 291.81 31 ARG C N 1
ATOM 7928 C CA . ARG D 1 29 ? 101.504 73.703 107.213 1.00 291.36 31 ARG C CA 1
ATOM 7929 C C . ARG D 1 29 ? 101.993 72.351 107.716 1.00 291.65 31 ARG C C 1
ATOM 7930 O O . ARG D 1 29 ? 101.350 71.730 108.572 1.00 291.14 31 ARG C O 1
ATOM 7938 N N . ARG D 1 30 ? 103.123 71.879 107.195 1.00 292.95 32 ARG C N 1
ATOM 7939 C CA . ARG D 1 30 ? 103.713 70.601 107.594 1.00 292.34 32 ARG C CA 1
ATOM 7940 C C . ARG D 1 30 ? 104.585 70.727 108.835 1.00 292.29 32 ARG C C 1
ATOM 7941 O O . ARG D 1 30 ? 105.759 70.348 108.817 1.00 292.05 32 ARG C O 1
ATOM 7949 N N . GLY D 1 31 ? 104.039 71.256 109.927 1.00 294.38 33 GLY C N 1
ATOM 7950 C CA . GLY D 1 31 ? 104.811 71.415 111.142 1.00 294.15 33 GLY C CA 1
ATOM 7951 C C . GLY D 1 31 ? 105.795 72.567 111.051 1.00 294.70 33 GLY C C 1
ATOM 7952 O O . GLY D 1 31 ? 105.745 73.409 110.148 1.00 294.96 33 GLY C O 1
ATOM 7953 N N . ASN D 1 32 ? 106.712 72.600 112.021 1.00 293.62 34 ASN C N 1
ATOM 7954 C CA . ASN D 1 32 ? 107.731 73.651 112.065 1.00 293.38 34 ASN C CA 1
ATOM 7955 C C . ASN D 1 32 ? 108.978 73.059 112.732 1.00 293.20 34 ASN C C 1
ATOM 7956 O O . ASN D 1 32 ? 109.068 73.011 113.959 1.00 292.75 34 ASN C O 1
ATOM 7961 N N . ARG D 1 33 ? 109.927 72.615 111.906 1.00 292.61 35 ARG C N 1
ATOM 7962 C CA . ARG D 1 33 ? 111.179 72.093 112.444 1.00 292.67 35 ARG C CA 1
ATOM 7963 C C . ARG D 1 33 ? 112.065 73.218 112.963 1.00 292.64 35 ARG C C 1
ATOM 7964 O O . ARG D 1 33 ? 112.697 73.081 114.017 1.00 291.99 35 ARG C O 1
ATOM 7972 N N . LYS D 1 34 ? 112.125 74.331 112.241 1.00 290.15 36 LYS C N 1
ATOM 7973 C CA . LYS D 1 34 ? 112.888 75.491 112.669 1.00 289.62 36 LYS C CA 1
ATOM 7974 C C . LYS D 1 34 ? 112.024 76.401 113.537 1.00 289.45 36 LYS C C 1
ATOM 7975 O O . LYS D 1 34 ? 110.793 76.349 113.504 1.00 289.46 36 LYS C O 1
ATOM 7981 N N . ARG D 1 35 ? 112.692 77.241 114.324 1.00 285.84 37 ARG C N 1
ATOM 7982 C CA . ARG D 1 35 ? 111.980 78.191 115.168 1.00 286.24 37 ARG C CA 1
ATOM 7983 C C . ARG D 1 35 ? 111.097 79.093 114.316 1.00 286.06 37 ARG C C 1
ATOM 7984 O O . ARG D 1 35 ? 111.551 79.669 113.322 1.00 285.26 37 ARG C O 1
ATOM 7992 N N . LYS D 1 36 ? 109.829 79.213 114.707 1.00 282.30 38 LYS C N 1
ATOM 7993 C CA . LYS D 1 36 ? 108.886 80.029 113.953 1.00 281.90 38 LYS C CA 1
ATOM 7994 C C . LYS D 1 36 ? 109.307 81.492 113.969 1.00 281.83 38 LYS C C 1
ATOM 7995 O O . LYS D 1 36 ? 109.758 82.024 112.949 1.00 281.57 38 LYS C O 1
ATOM 8001 N N . GLY D 1 37 ? 109.173 82.145 115.121 1.00 272.99 39 GLY C N 1
ATOM 8002 C CA . GLY D 1 37 ? 109.566 83.532 115.251 1.00 272.01 39 GLY C CA 1
ATOM 8003 C C . GLY D 1 37 ? 108.966 84.407 114.159 1.00 272.39 39 GLY C C 1
ATOM 8004 O O . GLY D 1 37 ? 107.985 84.059 113.496 1.00 272.69 39 GLY C O 1
ATOM 8005 N N . PHE D 1 38 ? 109.584 85.575 113.981 1.00 263.60 40 PHE C N 1
ATOM 8006 C CA . PHE D 1 38 ? 109.187 86.491 112.921 1.00 263.18 40 PHE C CA 1
ATOM 8007 C C . PHE D 1 38 ? 110.094 86.421 111.700 1.00 263.04 40 PHE C C 1
ATOM 8008 O O . PHE D 1 38 ? 109.779 87.041 110.678 1.00 263.00 40 PHE C O 1
ATOM 8016 N N . LEU D 1 39 ? 111.202 85.681 111.777 1.00 268.53 41 LEU C N 1
ATOM 8017 C CA . LEU D 1 39 ? 112.118 85.600 110.644 1.00 269.27 41 LEU C CA 1
ATOM 8018 C C . LEU D 1 39 ? 111.432 84.994 109.425 1.00 269.51 41 LEU C C 1
ATOM 8019 O O . LEU D 1 39 ? 111.577 85.493 108.302 1.00 269.69 41 LEU C O 1
ATOM 8024 N N . PHE D 1 40 ? 110.678 83.913 109.627 1.00 270.66 42 PHE C N 1
ATOM 8025 C CA . PHE D 1 40 ? 109.978 83.283 108.513 1.00 270.29 42 PHE C CA 1
ATOM 8026 C C . PHE D 1 40 ? 108.947 84.230 107.911 1.00 270.57 42 PHE C C 1
ATOM 8027 O O . PHE D 1 40 ? 108.802 84.314 106.686 1.00 271.03 42 PHE C O 1
ATOM 8035 N N . HIS D 1 41 ? 108.217 84.953 108.764 1.00 262.67 43 HIS C N 1
ATOM 8036 C CA . HIS D 1 41 ? 107.219 85.896 108.271 1.00 262.38 43 HIS C CA 1
ATOM 8037 C C . HIS D 1 41 ? 107.868 86.984 107.426 1.00 262.64 43 HIS C C 1
ATOM 8038 O O . HIS D 1 41 ? 107.337 87.380 106.381 1.00 262.44 43 HIS C O 1
ATOM 8045 N N . ALA D 1 42 ? 109.026 87.484 107.866 1.00 264.14 44 ALA C N 1
ATOM 8046 C CA . ALA D 1 42 ? 109.734 88.494 107.088 1.00 263.70 44 ALA C CA 1
ATOM 8047 C C . ALA D 1 42 ? 110.128 87.957 105.719 1.00 263.61 44 ALA C C 1
ATOM 8048 O O . ALA D 1 42 ? 109.997 88.655 104.707 1.00 263.53 44 ALA C O 1
ATOM 8050 N N . VAL D 1 43 ? 110.617 86.716 105.667 1.00 265.79 45 VAL C N 1
ATOM 8051 C CA . VAL D 1 43 ? 110.953 86.104 104.384 1.00 265.74 45 VAL C CA 1
ATOM 8052 C C . VAL D 1 43 ? 109.709 85.990 103.513 1.00 265.95 45 VAL C C 1
ATOM 8053 O O . VAL D 1 43 ? 109.735 86.296 102.315 1.00 266.46 45 VAL C O 1
ATOM 8057 N N . GLN D 1 44 ? 108.599 85.547 104.104 1.00 265.31 46 GLN C N 1
ATOM 8058 C CA . GLN D 1 44 ? 107.336 85.451 103.382 1.00 265.08 46 GLN C CA 1
ATOM 8059 C C . GLN D 1 44 ? 106.971 86.799 102.775 1.00 265.10 46 GLN C C 1
ATOM 8060 O O . GLN D 1 44 ? 106.647 86.887 101.586 1.00 264.88 46 GLN C O 1
ATOM 8066 N N . PHE D 1 45 ? 107.020 87.856 103.588 1.00 256.54 47 PHE C N 1
ATOM 8067 C CA . PHE D 1 45 ? 106.799 89.199 103.065 1.00 256.12 47 PHE C CA 1
ATOM 8068 C C . PHE D 1 45 ? 107.881 89.579 102.063 1.00 256.44 47 PHE C C 1
ATOM 8069 O O . PHE D 1 45 ? 107.595 90.186 101.025 1.00 256.77 47 PHE C O 1
ATOM 8077 N N . LEU D 1 46 ? 109.135 89.228 102.360 1.00 263.33 48 LEU C N 1
ATOM 8078 C CA . LEU D 1 46 ? 110.228 89.546 101.449 1.00 263.39 48 LEU C CA 1
ATOM 8079 C C . LEU D 1 46 ? 110.094 88.804 100.126 1.00 263.37 48 LEU C C 1
ATOM 8080 O O . LEU D 1 46 ? 110.416 89.362 99.071 1.00 262.57 48 LEU C O 1
ATOM 8085 N N . ILE D 1 47 ? 109.641 87.551 100.156 1.00 267.23 49 ILE C N 1
ATOM 8086 C CA . ILE D 1 47 ? 109.427 86.821 98.912 1.00 266.69 49 ILE C CA 1
ATOM 8087 C C . ILE D 1 47 ? 108.164 87.298 98.204 1.00 266.75 49 ILE C C 1
ATOM 8088 O O . ILE D 1 47 ? 108.125 87.358 96.970 1.00 266.32 49 ILE C O 1
ATOM 8093 N N . TYR D 1 48 ? 107.116 87.637 98.956 1.00 267.25 50 TYR C N 1
ATOM 8094 C CA . TYR D 1 48 ? 105.878 88.099 98.334 1.00 267.04 50 TYR C CA 1
ATOM 8095 C C . TYR D 1 48 ? 106.098 89.401 97.574 1.00 267.19 50 TYR C C 1
ATOM 8096 O O . TYR D 1 48 ? 105.588 89.574 96.460 1.00 267.63 50 TYR C O 1
ATOM 8105 N N . THR D 1 49 ? 106.857 90.330 98.159 1.00 265.20 51 THR C N 1
ATOM 8106 C CA . THR D 1 49 ? 107.058 91.627 97.522 1.00 265.00 51 THR C CA 1
ATOM 8107 C C . THR D 1 49 ? 107.753 91.482 96.174 1.00 265.84 51 THR C C 1
ATOM 8108 O O . THR D 1 49 ? 107.452 92.218 95.228 1.00 266.19 51 THR C O 1
ATOM 8112 N N . ILE D 1 50 ? 108.691 90.537 96.067 1.00 270.77 52 ILE C N 1
ATOM 8113 C CA . ILE D 1 50 ? 109.388 90.335 94.798 1.00 270.64 52 ILE C CA 1
ATOM 8114 C C . ILE D 1 50 ? 108.396 89.964 93.704 1.00 271.00 52 ILE C C 1
ATOM 8115 O O . ILE D 1 50 ? 108.520 90.403 92.555 1.00 271.15 52 ILE C O 1
ATOM 8120 N N . ILE D 1 51 ? 107.390 89.154 94.045 1.00 268.74 53 ILE C N 1
ATOM 8121 C CA . ILE D 1 51 ? 106.368 88.782 93.067 1.00 267.96 53 ILE C CA 1
ATOM 8122 C C . ILE D 1 51 ? 105.662 90.028 92.551 1.00 267.91 53 ILE C C 1
ATOM 8123 O O . ILE D 1 51 ? 105.478 90.213 91.343 1.00 268.80 53 ILE C O 1
ATOM 8128 N N . ILE D 1 52 ? 105.259 90.909 93.471 1.00 267.04 54 ILE C N 1
ATOM 8129 C CA . ILE D 1 52 ? 104.631 92.166 93.070 1.00 267.43 54 ILE C CA 1
ATOM 8130 C C . ILE D 1 52 ? 105.600 92.994 92.237 1.00 268.56 54 ILE C C 1
ATOM 8131 O O . ILE D 1 52 ? 105.245 93.528 91.179 1.00 268.60 54 ILE C O 1
ATOM 8136 N N . SER D 1 53 ? 106.844 93.110 92.703 1.00 275.17 55 SER C N 1
ATOM 8137 C CA . SER D 1 53 ? 107.860 93.827 91.940 1.00 274.54 55 SER C CA 1
ATOM 8138 C C . SER D 1 53 ? 108.160 93.110 90.629 1.00 275.29 55 SER C C 1
ATOM 8139 O O . SER D 1 53 ? 108.236 93.735 89.565 1.00 275.31 55 SER C O 1
ATOM 8142 N N . ALA D 1 54 ? 108.332 91.787 90.689 1.00 280.87 56 ALA C N 1
ATOM 8143 C CA . ALA D 1 54 ? 108.573 91.015 89.476 1.00 280.74 56 ALA C CA 1
ATOM 8144 C C . ALA D 1 54 ? 107.391 91.124 88.521 1.00 280.88 56 ALA C C 1
ATOM 8145 O O . ALA D 1 54 ? 107.550 91.459 87.342 1.00 281.15 56 ALA C O 1
ATOM 8147 N N . VAL D 1 55 ? 106.209 90.746 89.005 1.00 280.30 57 VAL C N 1
ATOM 8148 C CA . VAL D 1 55 ? 105.035 90.697 88.125 1.00 279.79 57 VAL C CA 1
ATOM 8149 C C . VAL D 1 55 ? 104.209 91.971 88.088 1.00 280.15 57 VAL C C 1
ATOM 8150 O O . VAL D 1 55 ? 103.496 92.201 87.127 1.00 281.36 57 VAL C O 1
ATOM 8154 N N . GLY D 1 56 ? 104.256 92.781 89.134 1.00 282.02 58 GLY C N 1
ATOM 8155 C CA . GLY D 1 56 ? 103.559 94.052 89.076 1.00 281.92 58 GLY C CA 1
ATOM 8156 C C . GLY D 1 56 ? 104.330 94.872 88.073 1.00 282.40 58 GLY C C 1
ATOM 8157 O O . GLY D 1 56 ? 103.756 95.472 87.167 1.00 282.99 58 GLY C O 1
ATOM 8158 N N . SER D 1 57 ? 105.651 94.878 88.211 1.00 286.16 59 SER C N 1
ATOM 8159 C CA . SER D 1 57 ? 106.467 95.585 87.239 1.00 286.47 59 SER C CA 1
ATOM 8160 C C . SER D 1 57 ? 106.570 94.750 85.978 1.00 286.79 59 SER C C 1
ATOM 8161 O O . SER D 1 57 ? 106.994 95.254 84.947 1.00 287.45 59 SER C O 1
ATOM 8164 N N . ILE D 1 58 ? 106.211 93.471 86.048 1.00 286.84 60 ILE C N 1
ATOM 8165 C CA . ILE D 1 58 ? 106.203 92.694 84.816 1.00 286.55 60 ILE C CA 1
ATOM 8166 C C . ILE D 1 58 ? 105.096 93.280 83.981 1.00 287.00 60 ILE C C 1
ATOM 8167 O O . ILE D 1 58 ? 105.279 93.470 82.797 1.00 286.90 60 ILE C O 1
ATOM 8172 N N . ILE D 1 59 ? 103.963 93.589 84.607 1.00 291.16 61 ILE C N 1
ATOM 8173 C CA . ILE D 1 59 ? 102.837 94.174 83.894 1.00 291.04 61 ILE C CA 1
ATOM 8174 C C . ILE D 1 59 ? 103.167 95.606 83.543 1.00 291.02 61 ILE C C 1
ATOM 8175 O O . ILE D 1 59 ? 102.650 96.156 82.564 1.00 290.61 61 ILE C O 1
ATOM 8180 N N . ASN D 1 60 ? 104.022 96.223 84.350 1.00 292.43 62 ASN C N 1
ATOM 8181 C CA . ASN D 1 60 ? 104.445 97.573 84.032 1.00 291.92 62 ASN C CA 1
ATOM 8182 C C . ASN D 1 60 ? 105.177 97.543 82.700 1.00 291.81 62 ASN C C 1
ATOM 8183 O O . ASN D 1 60 ? 104.948 98.399 81.850 1.00 291.95 62 ASN C O 1
ATOM 8188 N N . TYR D 1 61 ? 106.046 96.552 82.513 1.00 294.11 63 TYR C N 1
ATOM 8189 C CA . TYR D 1 61 ? 106.787 96.428 81.259 1.00 293.95 63 TYR C CA 1
ATOM 8190 C C . TYR D 1 61 ? 105.852 96.001 80.152 1.00 293.92 63 TYR C C 1
ATOM 8191 O O . TYR D 1 61 ? 106.027 96.380 78.997 1.00 293.87 63 TYR C O 1
ATOM 8200 N N . VAL D 1 62 ? 104.864 95.192 80.499 1.00 293.69 64 VAL C N 1
ATOM 8201 C CA . VAL D 1 62 ? 103.896 94.743 79.523 1.00 293.81 64 VAL C CA 1
ATOM 8202 C C . VAL D 1 62 ? 103.249 95.970 78.944 1.00 293.95 64 VAL C C 1
ATOM 8203 O O . VAL D 1 62 ? 102.988 95.990 77.747 1.00 293.58 64 VAL C O 1
ATOM 8207 N N . ILE D 1 63 ? 102.989 96.977 79.785 1.00 292.77 65 ILE C N 1
ATOM 8208 C CA . ILE D 1 63 ? 102.390 98.238 79.338 1.00 292.39 65 ILE C CA 1
ATOM 8209 C C . ILE D 1 63 ? 103.385 99.093 78.575 1.00 292.72 65 ILE C C 1
ATOM 8210 O O . ILE D 1 63 ? 103.057 99.653 77.537 1.00 292.39 65 ILE C O 1
ATOM 8215 N N . GLU D 1 64 ? 104.608 99.208 79.071 1.00 294.37 66 GLU C N 1
ATOM 8216 C CA . GLU D 1 64 ? 105.627 99.920 78.318 1.00 293.51 66 GLU C CA 1
ATOM 8217 C C . GLU D 1 64 ? 105.521 99.378 76.915 1.00 293.17 66 GLU C C 1
ATOM 8218 O O . GLU D 1 64 ? 105.775 100.093 75.941 1.00 292.55 66 GLU C O 1
ATOM 8224 N N . ASN D 1 65 ? 105.136 98.114 76.806 1.00 293.86 67 ASN C N 1
ATOM 8225 C CA . ASN D 1 65 ? 104.936 97.493 75.501 1.00 293.80 67 ASN C CA 1
ATOM 8226 C C . ASN D 1 65 ? 103.660 97.876 74.746 1.00 293.56 67 ASN C C 1
ATOM 8227 O O . ASN D 1 65 ? 103.739 98.516 73.690 1.00 293.74 67 ASN C O 1
ATOM 8232 N N . TYR D 1 66 ? 102.507 97.529 75.302 1.00 287.96 68 TYR C N 1
ATOM 8233 C CA . TYR D 1 66 ? 101.248 97.890 74.673 1.00 287.7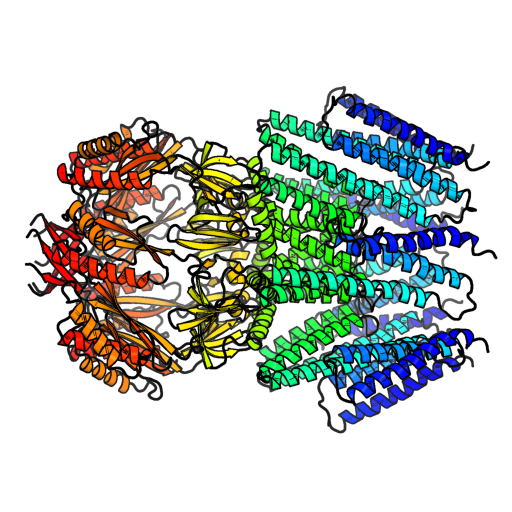7 68 TYR C CA 1
ATOM 8234 C C . TYR D 1 66 ? 100.748 99.204 75.245 1.00 288.09 68 TYR C C 1
ATOM 8235 O O . TYR D 1 66 ? 99.950 99.216 76.176 1.00 287.87 68 TYR C O 1
ATOM 8244 N N . LYS D 1 67 ? 101.223 100.316 74.695 1.00 290.73 69 LYS C N 1
ATOM 8245 C CA . LYS D 1 67 ? 100.786 101.625 75.168 1.00 290.73 69 LYS C CA 1
ATOM 8246 C C . LYS D 1 67 ? 99.353 101.903 74.744 1.00 290.60 69 LYS C C 1
ATOM 8247 O O . LYS D 1 67 ? 98.751 102.883 75.184 1.00 290.01 69 LYS C O 1
ATOM 8253 N N . LEU D 1 68 ? 98.802 101.042 73.897 1.00 292.42 70 LEU C N 1
ATOM 8254 C CA . LEU D 1 68 ? 97.442 101.239 73.415 1.00 292.23 70 LEU C CA 1
ATOM 8255 C C . LEU D 1 68 ? 96.481 101.411 74.578 1.00 292.60 70 LEU C C 1
ATOM 8256 O O . LEU D 1 68 ? 95.620 102.290 74.554 1.00 292.23 70 LEU C O 1
ATOM 8261 N N . LYS D 1 69 ? 96.630 100.580 75.603 1.00 292.86 71 LYS C N 1
ATOM 8262 C CA . LYS D 1 69 ? 95.764 100.682 76.771 1.00 292.06 71 LYS C CA 1
ATOM 8263 C C . LYS D 1 69 ? 95.945 102.026 77.459 1.00 292.04 71 LYS C C 1
ATOM 8264 O O . LYS D 1 69 ? 97.061 102.396 77.826 1.00 291.54 71 LYS C O 1
ATOM 8270 N N . PHE D 1 70 ? 94.851 102.759 77.631 1.00 293.46 72 PHE C N 1
ATOM 8271 C CA . PHE D 1 70 ? 94.913 104.071 78.269 1.00 293.44 72 PHE C CA 1
ATOM 8272 C C . PHE D 1 70 ? 95.648 104.036 79.596 1.00 293.31 72 PHE C C 1
ATOM 8273 O O . PHE D 1 70 ? 96.074 105.074 80.101 1.00 293.39 72 PHE C O 1
ATOM 8281 N N . ILE D 1 71 ? 95.794 102.848 80.168 1.00 290.51 73 ILE C N 1
ATOM 8282 C CA . ILE D 1 71 ? 96.442 102.727 81.469 1.00 290.55 73 ILE C CA 1
ATOM 8283 C C . ILE D 1 71 ? 97.740 103.518 81.467 1.00 290.74 73 ILE C C 1
ATOM 8284 O O . ILE D 1 71 ? 98.569 103.386 80.559 1.00 290.13 73 ILE C O 1
ATOM 8289 N N . THR D 1 72 ? 97.925 104.358 82.503 1.00 288.73 74 THR C N 1
ATOM 8290 C CA . THR D 1 72 ? 99.120 105.182 82.581 1.00 287.87 74 THR C CA 1
ATOM 8291 C C . THR D 1 72 ? 100.172 104.525 83.470 1.00 287.82 74 THR C C 1
ATOM 8292 O O . THR D 1 72 ? 99.838 103.865 84.458 1.00 287.90 74 THR C O 1
ATOM 8296 N N . PRO D 1 73 ? 101.454 104.693 83.131 1.00 281.13 75 PRO C N 1
ATOM 8297 C CA . PRO D 1 73 ? 102.503 104.062 83.949 1.00 281.12 75 PRO C CA 1
ATOM 8298 C C . PRO D 1 73 ? 102.509 104.538 85.390 1.00 280.23 75 PRO C C 1
ATOM 8299 O O . PRO D 1 73 ? 102.805 103.749 86.297 1.00 279.66 75 PRO C O 1
ATOM 8303 N N . GLY D 1 74 ? 102.188 105.806 85.631 1.00 271.24 76 GLY C N 1
ATOM 8304 C CA . GLY D 1 74 ? 102.254 106.362 86.967 1.00 270.89 76 GLY C CA 1
ATOM 8305 C C . GLY D 1 74 ? 101.340 105.684 87.967 1.00 270.89 76 GLY C C 1
ATOM 8306 O O . GLY D 1 74 ? 101.752 105.390 89.094 1.00 271.02 76 GLY C O 1
ATOM 8307 N N . VAL D 1 75 ? 100.093 105.427 87.566 1.00 270.33 77 VAL C N 1
ATOM 8308 C CA . VAL D 1 75 ? 99.127 104.824 88.483 1.00 270.50 77 VAL C CA 1
ATOM 8309 C C . VAL D 1 75 ? 99.586 103.432 88.897 1.00 271.28 77 VAL C C 1
ATOM 8310 O O . VAL D 1 75 ? 99.501 103.052 90.071 1.00 271.26 77 VAL C O 1
ATOM 8314 N N . ILE D 1 76 ? 100.081 102.649 87.936 1.00 269.06 78 ILE C N 1
ATOM 8315 C CA . ILE D 1 76 ? 100.502 101.279 88.229 1.00 268.59 78 ILE C CA 1
ATOM 8316 C C . ILE D 1 76 ? 101.622 101.282 89.263 1.00 268.37 78 ILE C C 1
ATOM 8317 O O . ILE D 1 76 ? 101.608 100.511 90.230 1.00 267.49 78 ILE C O 1
ATOM 8322 N N . ASP D 1 77 ? 102.613 102.155 89.070 1.00 264.16 79 ASP C N 1
ATOM 8323 C CA . ASP D 1 77 ? 103.699 102.258 90.038 1.00 263.62 79 ASP C CA 1
ATOM 8324 C C . ASP D 1 77 ? 103.178 102.689 91.402 1.00 262.71 79 ASP C C 1
ATOM 8325 O O . ASP D 1 77 ? 103.606 102.164 92.436 1.00 262.38 79 ASP C O 1
ATOM 8330 N N . PHE D 1 78 ? 102.249 103.648 91.424 1.00 254.52 80 PHE C N 1
ATOM 8331 C CA . PHE D 1 78 ? 101.636 104.050 92.684 1.00 254.44 80 PHE C CA 1
ATOM 8332 C C . PHE D 1 78 ? 100.883 102.898 93.332 1.00 255.12 80 PHE C C 1
ATOM 8333 O O . PHE D 1 78 ? 100.984 102.697 94.547 1.00 255.40 80 PHE C O 1
ATOM 8341 N N . ILE D 1 79 ? 100.130 102.133 92.544 1.00 255.60 81 ILE C N 1
ATOM 8342 C CA . ILE D 1 79 ? 99.364 101.016 93.090 1.00 255.44 81 ILE C CA 1
ATOM 8343 C C . ILE D 1 79 ? 100.292 99.889 93.527 1.00 255.10 81 ILE C C 1
ATOM 8344 O O . ILE D 1 79 ? 100.118 99.298 94.599 1.00 254.94 81 ILE C O 1
ATOM 8349 N N . CYS D 1 80 ? 101.292 99.575 92.701 1.00 250.70 82 CYS C N 1
ATOM 8350 C CA . CYS D 1 80 ? 102.188 98.461 92.985 1.00 249.89 82 CYS C CA 1
ATOM 8351 C C . CYS D 1 80 ? 102.869 98.620 94.340 1.00 250.35 82 CYS C C 1
ATOM 8352 O O . CYS D 1 80 ? 102.866 97.700 95.165 1.00 250.42 82 CYS C O 1
ATOM 8355 N N . THR D 1 81 ? 103.463 99.791 94.583 1.00 242.56 83 THR C N 1
ATOM 8356 C CA . THR D 1 81 ? 104.108 100.028 95.870 1.00 242.74 83 THR C CA 1
ATOM 8357 C C . THR D 1 81 ? 103.086 100.272 96.973 1.00 242.77 83 THR C C 1
ATOM 8358 O O . THR D 1 81 ? 103.343 99.948 98.137 1.00 243.31 83 THR C O 1
ATOM 8362 N N . SER D 1 82 ? 101.930 100.844 96.633 1.00 235.53 84 SER C N 1
ATOM 8363 C CA . SER D 1 82 ? 100.887 101.048 97.631 1.00 234.98 84 SER C CA 1
ATOM 8364 C C . SER D 1 82 ? 100.321 99.724 98.129 1.00 235.74 84 SER C C 1
ATOM 8365 O O . SER D 1 82 ? 100.077 99.563 99.330 1.00 235.43 84 SER C O 1
ATOM 8368 N N . LEU D 1 83 ? 100.105 98.770 97.223 1.00 235.74 85 LEU C N 1
ATOM 8369 C CA . LEU D 1 83 ? 99.547 97.482 97.624 1.00 235.01 85 LEU C CA 1
ATOM 8370 C C . LEU D 1 83 ? 100.486 96.750 98.575 1.00 235.72 85 LEU C C 1
ATOM 8371 O O . LEU D 1 83 ? 100.051 96.202 99.595 1.00 235.66 85 LEU C O 1
ATOM 8376 N N . ILE D 1 84 ? 101.783 96.738 98.263 1.00 236.95 86 ILE C N 1
ATOM 8377 C CA . ILE D 1 84 ? 102.740 96.032 99.110 1.00 236.47 86 ILE C CA 1
ATOM 8378 C C . ILE D 1 84 ? 102.790 96.661 100.496 1.00 236.13 86 ILE C C 1
ATOM 8379 O O . ILE D 1 84 ? 102.972 95.967 101.503 1.00 236.01 86 ILE C O 1
ATOM 8384 N N . ALA D 1 85 ? 102.631 97.984 100.571 1.00 227.87 87 ALA C N 1
ATOM 8385 C CA . ALA D 1 85 ? 102.617 98.655 101.865 1.00 226.45 87 ALA C CA 1
ATOM 8386 C C . ALA D 1 85 ? 101.471 98.148 102.731 1.00 226.83 87 ALA C C 1
ATOM 8387 O O . ALA D 1 85 ? 101.632 97.935 103.938 1.00 226.72 87 ALA C O 1
ATOM 8389 N N . VAL D 1 86 ? 100.298 97.946 102.128 1.00 231.20 88 VAL C N 1
ATOM 8390 C CA . VAL D 1 86 ? 99.145 97.455 102.881 1.00 231.45 88 VAL C CA 1
ATOM 8391 C C . VAL D 1 86 ? 99.447 96.083 103.469 1.00 231.14 88 VAL C C 1
ATOM 8392 O O . VAL D 1 86 ? 99.156 95.808 104.640 1.00 231.58 88 VAL C O 1
ATOM 8396 N N . ILE D 1 87 ? 100.037 95.198 102.662 1.00 226.55 89 ILE C N 1
ATOM 8397 C CA . ILE D 1 87 ? 100.424 93.883 103.165 1.00 226.91 89 ILE C CA 1
ATOM 8398 C C . ILE D 1 87 ? 101.415 94.016 104.310 1.00 227.65 89 ILE C C 1
ATOM 8399 O O . ILE D 1 87 ? 101.427 93.193 105.231 1.00 227.25 89 ILE C O 1
ATOM 8404 N N . LEU D 1 88 ? 102.259 95.049 104.275 1.00 227.71 90 LEU C N 1
ATOM 8405 C CA . LEU D 1 88 ? 103.193 95.272 105.372 1.00 226.65 90 LEU C CA 1
ATOM 8406 C C . LEU D 1 88 ? 102.451 95.520 106.678 1.00 226.19 90 LEU C C 1
ATOM 8407 O O . LEU D 1 88 ? 102.801 94.958 107.722 1.00 225.99 90 LEU C O 1
ATOM 8412 N N . THR D 1 89 ? 101.413 96.358 106.638 1.00 224.20 91 THR C N 1
ATOM 8413 C CA . THR D 1 89 ? 100.661 96.660 107.851 1.00 224.01 91 THR C CA 1
ATOM 8414 C C . THR D 1 89 ? 99.922 95.429 108.359 1.00 224.73 91 THR C C 1
ATOM 8415 O O . THR D 1 89 ? 100.018 95.074 109.539 1.00 224.26 91 THR C O 1
ATOM 8419 N N . ILE D 1 90 ? 99.179 94.759 107.476 1.00 225.82 92 ILE C N 1
ATOM 8420 C CA . ILE D 1 90 ? 98.420 93.579 107.885 1.00 225.44 92 ILE C CA 1
ATOM 8421 C C . ILE D 1 90 ? 99.365 92.492 108.380 1.00 225.39 92 ILE C C 1
ATOM 8422 O O . ILE D 1 90 ? 99.144 91.879 109.431 1.00 225.41 92 ILE C O 1
ATOM 8427 N N . LYS D 1 91 ? 100.437 92.238 107.629 1.00 225.64 93 LYS C N 1
ATOM 8428 C CA . LYS D 1 91 ? 101.411 91.244 108.057 1.00 225.82 93 LYS C CA 1
ATOM 8429 C C . LYS D 1 91 ? 102.106 91.642 109.351 1.00 226.59 93 LYS C C 1
ATOM 8430 O O . LYS D 1 91 ? 102.279 90.796 110.234 1.00 227.05 93 LYS C O 1
ATOM 8436 N N . LEU D 1 92 ? 102.489 92.911 109.493 1.00 220.44 94 LEU C N 1
ATOM 8437 C CA . LEU D 1 92 ? 103.204 93.371 110.677 1.00 219.45 94 LEU C CA 1
ATOM 8438 C C . LEU D 1 92 ? 102.320 93.485 111.910 1.00 219.71 94 LEU C C 1
ATOM 8439 O O . LEU D 1 92 ? 102.824 93.337 113.028 1.00 218.96 94 LEU C O 1
ATOM 8444 N N . PHE D 1 93 ? 101.024 93.744 111.738 1.00 220.23 95 PHE C N 1
ATOM 8445 C CA . PHE D 1 93 ? 100.125 93.845 112.882 1.00 220.13 95 PHE C CA 1
ATOM 8446 C C . PHE D 1 93 ? 99.870 92.478 113.509 1.00 220.18 95 PHE C C 1
ATOM 8447 O O . PHE D 1 93 ? 99.677 92.370 114.724 1.00 220.11 95 PHE C O 1
ATOM 8455 N N . LEU D 1 94 ? 99.869 91.423 112.692 1.00 220.79 96 LEU C N 1
ATOM 8456 C CA . LEU D 1 94 ? 99.589 90.086 113.203 1.00 221.03 96 LEU C CA 1
ATOM 8457 C C . LEU D 1 94 ? 100.629 89.658 114.230 1.00 221.22 96 LEU C C 1
ATOM 8458 O O . LEU D 1 94 ? 100.288 89.132 115.296 1.00 221.76 96 LEU C O 1
ATOM 8463 N N . LEU D 1 95 ? 101.910 89.880 113.930 1.00 217.67 97 LEU C N 1
ATOM 8464 C CA . LEU D 1 95 ? 102.964 89.477 114.856 1.00 217.23 97 LEU C CA 1
ATOM 8465 C C . LEU D 1 95 ? 102.825 90.194 116.193 1.00 218.25 97 LEU C C 1
ATOM 8466 O O . LEU D 1 95 ? 102.960 89.581 117.258 1.00 218.13 97 LEU C O 1
ATOM 8471 N N . ILE D 1 96 ? 102.555 91.500 116.158 1.00 216.02 98 ILE C N 1
ATOM 8472 C CA . ILE D 1 96 ? 102.397 92.248 117.400 1.00 216.45 98 ILE C CA 1
ATOM 8473 C C . ILE D 1 96 ? 101.208 91.718 118.191 1.00 217.04 98 ILE C C 1
ATOM 8474 O O . ILE D 1 96 ? 101.291 91.528 119.411 1.00 217.21 98 ILE C O 1
ATOM 8479 N N . ASN D 1 97 ? 100.085 91.468 117.515 1.00 213.68 99 ASN C N 1
ATOM 8480 C CA . ASN D 1 97 ? 98.938 90.874 118.193 1.00 212.74 99 ASN C CA 1
ATOM 8481 C C . ASN D 1 97 ? 99.280 89.492 118.733 1.00 213.22 99 ASN C C 1
ATOM 8482 O O . ASN D 1 97 ? 98.896 89.141 119.855 1.00 213.37 99 ASN C O 1
ATOM 8487 N N . GLN D 1 98 ? 100.003 88.692 117.948 1.00 219.59 100 GLN C N 1
ATOM 8488 C CA . GLN D 1 98 ? 100.438 87.382 118.421 1.00 220.13 100 GLN C CA 1
ATOM 8489 C C . GLN D 1 98 ? 101.349 87.517 119.635 1.00 221.51 100 GLN C C 1
ATOM 8490 O O . GLN D 1 98 ? 101.233 86.756 120.602 1.00 221.32 100 GLN C O 1
ATOM 8496 N N . PHE D 1 99 ? 102.264 88.488 119.601 1.00 217.56 101 PHE C N 1
ATOM 8497 C CA . PHE D 1 99 ? 103.156 88.705 120.735 1.00 216.50 101 PHE C CA 1
ATOM 8498 C C . PHE D 1 99 ? 102.361 89.065 121.984 1.00 216.71 101 PHE C C 1
ATOM 8499 O O . PHE D 1 99 ? 102.665 88.595 123.087 1.00 215.80 101 PHE C O 1
ATOM 8507 N N . GLU D 1 100 ? 101.332 89.900 121.827 1.00 211.82 102 GLU C N 1
ATOM 8508 C CA . GLU D 1 100 ? 100.491 90.256 122.965 1.00 211.35 102 GLU C CA 1
ATOM 8509 C C . GLU D 1 100 ? 99.811 89.026 123.552 1.00 212.62 102 GLU C C 1
ATOM 8510 O O . GLU D 1 100 ? 99.714 88.884 124.776 1.00 212.52 102 GLU C O 1
ATOM 8516 N N . LYS D 1 101 ? 99.330 88.127 122.692 1.00 215.63 103 LYS C N 1
ATOM 8517 C CA . LYS D 1 101 ? 98.674 86.917 123.178 1.00 215.32 103 LYS C CA 1
ATOM 8518 C C . LYS D 1 101 ? 99.631 86.075 124.012 1.00 215.18 103 LYS C C 1
ATOM 8519 O O . LYS D 1 101 ? 99.260 85.558 125.072 1.00 215.53 103 LYS C O 1
ATOM 8525 N N . GLN D 1 102 ? 100.873 85.926 123.546 1.00 214.85 104 GLN C N 1
ATOM 8526 C CA . GLN D 1 102 ? 101.862 85.174 124.311 1.00 215.63 104 GLN C CA 1
ATOM 8527 C C . GLN D 1 102 ? 102.145 85.849 125.647 1.00 216.18 104 GLN C C 1
ATOM 8528 O O . GLN D 1 102 ? 102.282 85.180 126.678 1.00 215.04 104 GLN C O 1
ATOM 8534 N N . GLN D 1 103 ? 102.234 87.180 125.647 1.00 217.31 105 GLN C N 1
ATOM 8535 C CA . GLN D 1 103 ? 102.504 87.908 126.883 1.00 217.19 105 GLN C CA 1
ATOM 8536 C C . GLN D 1 103 ? 101.408 87.662 127.912 1.00 216.14 105 GLN C C 1
ATOM 8537 O O . GLN D 1 103 ? 101.685 87.461 129.099 1.00 215.36 105 GLN C O 1
ATOM 8543 N N . ILE D 1 104 ? 100.149 87.678 127.470 1.00 216.07 106 ILE C N 1
ATOM 8544 C CA . ILE D 1 104 ? 99.041 87.382 128.375 1.00 216.89 106 ILE C CA 1
ATOM 8545 C C . ILE D 1 104 ? 99.159 85.957 128.901 1.00 216.49 106 ILE C C 1
ATOM 8546 O O . ILE D 1 104 ? 98.949 85.694 130.090 1.00 215.55 106 ILE C O 1
ATOM 8551 N N . LYS D 1 105 ? 99.497 85.017 128.017 1.00 217.92 107 LYS C N 1
ATOM 8552 C CA . LYS D 1 105 ? 99.652 83.628 128.438 1.00 218.68 107 LYS C CA 1
ATOM 8553 C C . LYS D 1 105 ? 100.777 83.483 129.455 1.00 219.67 107 LYS C C 1
ATOM 8554 O O . LYS D 1 105 ? 100.654 82.724 130.424 1.00 218.32 107 LYS C O 1
ATOM 8560 N N . LYS D 1 106 ? 101.884 84.202 129.251 1.00 216.65 108 LYS C N 1
ATOM 8561 C CA . LYS D 1 106 ? 103.026 84.070 130.149 1.00 215.30 108 LYS C CA 1
ATOM 8562 C C . LYS D 1 106 ? 102.656 84.404 131.589 1.00 215.39 108 LYS C C 1
ATOM 8563 O O . LYS D 1 106 ? 103.255 83.860 132.524 1.00 214.77 108 LYS C O 1
ATOM 8569 N N . GLY D 1 107 ? 101.681 85.287 131.790 1.00 210.68 109 GLY C N 1
ATOM 8570 C CA . GLY D 1 107 ? 101.250 85.630 133.130 1.00 210.03 109 GLY C CA 1
ATOM 8571 C C . GLY D 1 107 ? 101.074 87.118 133.354 1.00 210.54 109 GLY C C 1
ATOM 8572 O O . GLY D 1 107 ? 100.572 87.538 134.401 1.00 210.01 109 GLY C O 1
ATOM 8573 N N . ARG D 1 108 ? 101.481 87.926 132.378 1.00 205.73 110 ARG C N 1
ATOM 8574 C CA . ARG D 1 108 ? 101.369 89.371 132.518 1.00 204.94 110 ARG C CA 1
ATOM 8575 C C . ARG D 1 108 ? 99.906 89.794 132.573 1.00 205.10 110 ARG C C 1
ATOM 8576 O O . ARG D 1 108 ? 99.022 89.146 132.006 1.00 205.23 110 ARG C O 1
ATOM 8584 N N . ASP D 1 109 ? 99.657 90.898 133.273 1.00 199.06 111 ASP C N 1
ATOM 8585 C CA . ASP D 1 109 ? 98.300 91.410 133.405 1.00 200.15 111 ASP C CA 1
ATOM 8586 C C . ASP D 1 109 ? 97.762 91.847 132.047 1.00 200.51 111 ASP C C 1
ATOM 8587 O O . ASP D 1 109 ? 98.512 92.257 131.158 1.00 200.91 111 ASP C O 1
ATOM 8592 N N . ILE D 1 110 ? 96.439 91.753 131.893 1.00 201.90 112 ILE C N 1
ATOM 8593 C CA . ILE D 1 110 ? 95.811 92.180 130.646 1.00 201.97 112 ILE C CA 1
ATOM 8594 C C . ILE D 1 110 ? 96.109 93.647 130.378 1.00 202.68 112 ILE C C 1
ATOM 8595 O O . ILE D 1 110 ? 96.470 94.030 129.259 1.00 202.86 112 ILE C O 1
ATOM 8600 N N . THR D 1 111 ? 95.965 94.495 131.400 1.00 196.00 113 THR C N 1
ATOM 8601 C CA . THR D 1 111 ? 96.344 95.894 131.251 1.00 195.49 113 THR C CA 1
ATOM 8602 C C . THR D 1 111 ? 97.850 96.046 131.076 1.00 194.75 113 THR C C 1
ATOM 8603 O O . THR D 1 111 ? 98.301 96.937 130.347 1.00 192.51 113 THR C O 1
ATOM 8607 N N . SER D 1 112 ? 98.637 95.192 131.732 1.00 197.01 114 SER C N 1
ATOM 8608 C CA . SER D 1 112 ? 100.084 95.240 131.559 1.00 196.40 114 SER C CA 1
ATOM 8609 C C . SER D 1 112 ? 100.485 94.931 130.122 1.00 198.08 114 SER C C 1
ATOM 8610 O O . SER D 1 112 ? 101.376 95.590 129.574 1.00 197.16 114 SER C O 1
ATOM 8613 N N . ALA D 1 113 ? 99.848 93.939 129.501 1.00 200.41 115 ALA C N 1
ATOM 8614 C CA . ALA D 1 113 ? 100.139 93.588 128.118 1.00 197.87 115 ALA C CA 1
ATOM 8615 C C . ALA D 1 113 ? 99.399 94.477 127.126 1.00 196.84 115 ALA C C 1
ATOM 8616 O O . ALA D 1 113 ? 99.932 94.784 126.053 1.00 196.51 115 ALA C O 1
ATOM 8618 N N . ARG D 1 114 ? 98.180 94.900 127.462 1.00 195.03 116 ARG C N 1
ATOM 8619 C CA . ARG D 1 114 ? 97.425 95.771 126.568 1.00 195.10 116 ARG C CA 1
ATOM 8620 C C . ARG D 1 114 ? 98.153 97.091 126.346 1.00 196.48 116 ARG C C 1
ATOM 8621 O O . ARG D 1 114 ? 98.238 97.586 125.216 1.00 196.99 116 ARG C O 1
ATOM 8629 N N . ILE D 1 115 ? 98.689 97.676 127.419 1.00 197.38 117 ILE C N 1
ATOM 8630 C CA . ILE D 1 115 ? 99.422 98.931 127.291 1.00 198.03 117 ILE C CA 1
ATOM 8631 C C . ILE D 1 115 ? 100.654 98.740 126.415 1.00 197.98 117 ILE C C 1
ATOM 8632 O O . ILE D 1 115 ? 100.994 99.603 125.596 1.00 197.36 117 ILE C O 1
ATOM 8637 N N . MET D 1 116 ? 101.343 97.608 126.574 1.00 196.64 118 MET C N 1
ATOM 8638 C CA . MET D 1 116 ? 102.523 97.340 125.760 1.00 196.02 118 MET C CA 1
ATOM 8639 C C . MET D 1 116 ? 102.173 97.254 124.281 1.00 196.94 118 MET C C 1
ATOM 8640 O O . MET D 1 116 ? 102.911 97.776 123.437 1.00 195.54 118 MET C O 1
ATOM 8645 N N . SER D 1 117 ? 101.057 96.603 123.946 1.00 201.86 119 SER C N 1
ATOM 8646 C CA . SER D 1 117 ? 100.660 96.484 122.546 1.00 201.08 119 SER C CA 1
ATOM 8647 C C . SER D 1 117 ? 100.362 97.849 121.938 1.00 200.00 119 SER C C 1
ATOM 8648 O O . SER D 1 117 ? 100.740 98.126 120.794 1.00 200.58 119 SER C O 1
ATOM 8651 N N . ARG D 1 118 ? 99.682 98.717 122.691 1.00 197.12 120 ARG C N 1
ATOM 8652 C CA . ARG D 1 118 ? 99.353 100.041 122.173 1.00 197.17 120 ARG C CA 1
ATOM 8653 C C . ARG D 1 118 ? 100.612 100.839 121.857 1.00 198.14 120 ARG C C 1
ATOM 8654 O O . ARG D 1 118 ? 100.674 101.541 120.842 1.00 198.36 120 ARG C O 1
ATOM 8662 N N . ILE D 1 119 ? 101.628 100.742 122.719 1.00 191.34 121 ILE C N 1
ATOM 8663 C CA . ILE D 1 119 ? 102.879 101.449 122.478 1.00 190.84 121 ILE C CA 1
ATOM 8664 C C . ILE D 1 119 ? 103.536 100.993 121.186 1.00 191.27 121 ILE C C 1
ATOM 8665 O O . ILE D 1 119 ? 104.125 101.809 120.469 1.00 190.49 121 ILE C O 1
ATOM 8670 N N . ILE D 1 120 ? 103.457 99.701 120.868 1.00 199.43 122 ILE C N 1
ATOM 8671 C CA . ILE D 1 120 ? 104.024 99.206 119.619 1.00 199.23 122 ILE C CA 1
ATOM 8672 C C . ILE D 1 120 ? 103.207 99.694 118.430 1.00 199.10 122 ILE C C 1
ATOM 8673 O O . ILE D 1 120 ? 103.759 100.051 117.383 1.00 198.47 122 ILE C O 1
ATOM 8678 N N . LYS D 1 121 ? 101.879 99.711 118.567 1.00 200.26 123 LYS C N 1
ATOM 8679 C CA . LYS D 1 121 ? 101.025 100.171 117.478 1.00 199.63 123 LYS C CA 1
ATOM 8680 C C . LYS D 1 121 ? 101.329 101.618 117.108 1.00 199.16 123 LYS C C 1
ATOM 8681 O O . LYS D 1 121 ? 101.426 101.963 115.925 1.00 198.86 123 LYS C O 1
ATOM 8687 N N . ILE D 1 122 ? 101.475 102.484 118.112 1.00 197.20 124 ILE C N 1
ATOM 8688 C CA . ILE D 1 122 ? 101.741 103.895 117.838 1.00 196.76 124 ILE C CA 1
ATOM 8689 C C . ILE D 1 122 ? 103.104 104.058 117.175 1.00 196.88 124 ILE C C 1
ATOM 8690 O O . ILE D 1 122 ? 103.254 104.792 116.192 1.00 197.19 124 ILE C O 1
ATOM 8695 N N . THR D 1 123 ? 104.119 103.371 117.704 1.00 197.14 125 THR C N 1
ATOM 8696 C CA . THR D 1 123 ? 105.458 103.492 117.138 1.00 196.52 125 THR C CA 1
ATOM 8697 C C . THR D 1 123 ? 105.536 102.894 115.739 1.00 197.24 125 THR C C 1
ATOM 8698 O O . THR D 1 123 ? 106.198 103.458 114.861 1.00 196.94 125 THR C O 1
ATOM 8702 N N . ILE D 1 124 ? 104.874 101.759 115.511 1.00 201.23 126 ILE C N 1
ATOM 8703 C CA . ILE D 1 124 ? 104.913 101.149 114.187 1.00 200.76 126 ILE C CA 1
ATOM 8704 C C . ILE D 1 124 ? 104.230 102.041 113.158 1.00 200.22 126 ILE C C 1
ATOM 8705 O O . ILE D 1 124 ? 104.716 102.176 112.029 1.00 200.28 126 ILE C O 1
ATOM 8710 N N . ILE D 1 125 ? 103.105 102.660 113.521 1.00 199.27 127 ILE C N 1
ATOM 8711 C CA . ILE D 1 125 ? 102.417 103.557 112.597 1.00 199.63 127 ILE C CA 1
ATOM 8712 C C . ILE D 1 125 ? 103.303 104.747 112.255 1.00 200.01 127 ILE C C 1
ATOM 8713 O O . ILE D 1 125 ? 103.384 105.173 111.096 1.00 199.87 127 ILE C O 1
ATOM 8718 N N . VAL D 1 126 ? 103.982 105.303 113.261 1.00 199.09 128 VAL C N 1
ATOM 8719 C CA . VAL D 1 126 ? 104.848 106.457 113.024 1.00 197.18 128 VAL C CA 1
ATOM 8720 C C . VAL D 1 126 ? 105.942 106.103 112.028 1.00 197.27 128 VAL C C 1
ATOM 8721 O O . VAL D 1 126 ? 106.261 106.886 111.125 1.00 200.19 128 VAL C O 1
ATOM 8725 N N . VAL D 1 127 ? 106.542 104.921 112.177 1.00 196.38 129 VAL C N 1
ATOM 8726 C CA . VAL D 1 127 ? 107.552 104.481 111.221 1.00 197.73 129 VAL C CA 1
ATOM 8727 C C . VAL D 1 127 ? 106.964 104.237 109.838 1.00 197.08 129 VAL C C 1
ATOM 8728 O O . VAL D 1 127 ? 107.639 104.489 108.833 1.00 197.29 129 VAL C O 1
ATOM 8732 N N . LEU D 1 128 ? 105.725 103.751 109.757 1.00 197.60 130 LEU C N 1
ATOM 8733 C CA . LEU D 1 128 ? 105.111 103.487 108.461 1.00 197.32 130 LEU C CA 1
ATOM 8734 C C . LEU D 1 128 ? 104.953 104.769 107.650 1.00 197.73 130 LEU C C 1
ATOM 8735 O O . LEU D 1 128 ? 105.228 104.786 106.445 1.00 198.26 130 LEU C O 1
ATOM 8740 N N . VAL D 1 129 ? 104.509 105.851 108.294 1.00 197.51 131 VAL C N 1
ATOM 8741 C CA . VAL D 1 129 ? 104.369 107.121 107.589 1.00 197.73 131 VAL C CA 1
ATOM 8742 C C . VAL D 1 129 ? 105.730 107.642 107.151 1.00 196.29 131 VAL C C 1
ATOM 8743 O O . VAL D 1 129 ? 105.856 108.258 106.086 1.00 195.97 131 VAL C O 1
ATOM 8747 N N . LEU D 1 130 ? 106.767 107.409 107.958 1.00 194.26 132 LEU C N 1
ATOM 8748 C CA . LEU D 1 130 ? 108.108 107.838 107.577 1.00 194.03 132 LEU C CA 1
ATOM 8749 C C . LEU D 1 130 ? 108.557 107.164 106.287 1.00 193.98 132 LEU C C 1
ATOM 8750 O O . LEU D 1 130 ? 109.159 107.807 105.421 1.00 194.20 132 LEU C O 1
ATOM 8755 N N . LEU D 1 131 ? 108.273 105.870 106.141 1.00 199.02 133 LEU C N 1
ATOM 8756 C CA . LEU D 1 131 ? 108.670 105.134 104.949 1.00 199.86 133 LEU C CA 1
ATOM 8757 C C . LEU D 1 131 ? 107.780 105.423 103.748 1.00 201.36 133 LEU C C 1
ATOM 8758 O O . LEU D 1 131 ? 108.173 105.103 102.621 1.00 201.71 133 LEU C O 1
ATOM 8763 N N . TYR D 1 132 ? 106.605 106.015 103.953 1.00 203.98 134 TYR C N 1
ATOM 8764 C CA . TYR D 1 132 ? 105.678 106.304 102.864 1.00 202.20 134 TYR C CA 1
ATOM 8765 C C . TYR D 1 132 ? 105.135 107.721 102.990 1.00 202.78 134 TYR C C 1
ATOM 8766 O O . TYR D 1 132 ? 104.039 108.032 102.513 1.00 204.06 134 TYR C O 1
ATOM 8775 N N . GLY D 1 133 ? 105.898 108.601 103.633 1.00 205.74 135 GLY C N 1
ATOM 8776 C CA . GLY D 1 133 ? 105.490 109.982 103.776 1.00 206.26 135 GLY C CA 1
ATOM 8777 C C . GLY D 1 133 ? 105.427 110.714 102.453 1.00 206.81 135 GLY C C 1
ATOM 8778 O O . GLY D 1 133 ? 104.548 111.552 102.235 1.00 206.90 135 GLY C O 1
ATOM 8779 N N . GLU D 1 134 ? 106.368 110.408 101.561 1.00 204.59 136 GLU C N 1
ATOM 8780 C CA . GLU D 1 134 ? 106.403 111.055 100.254 1.00 204.47 136 GLU C CA 1
ATOM 8781 C C . GLU D 1 134 ? 105.414 110.409 99.287 1.00 204.22 136 GLU C C 1
ATOM 8782 O O . GLU D 1 134 ? 104.591 111.099 98.676 1.00 202.95 136 GLU C O 1
ATOM 8788 N N . HIS D 1 135 ? 105.475 109.086 99.138 1.00 203.73 137 HIS C N 1
ATOM 8789 C CA . HIS D 1 135 ? 104.546 108.390 98.256 1.00 203.22 137 HIS C CA 1
ATOM 8790 C C . HIS D 1 135 ? 103.107 108.616 98.700 1.00 204.58 137 HIS C C 1
ATOM 8791 O O . HIS D 1 135 ? 102.254 109.003 97.894 1.00 203.41 137 HIS C O 1
ATOM 8798 N N . PHE D 1 136 ? 102.829 108.383 99.979 1.00 214.90 138 PHE C N 1
ATOM 8799 C CA . PHE D 1 136 ? 101.495 108.607 100.517 1.00 213.70 138 PHE C CA 1
ATOM 8800 C C . PHE D 1 136 ? 101.411 109.996 101.133 1.00 213.07 138 PHE C C 1
ATOM 8801 O O . PHE D 1 136 ? 102.279 110.400 101.911 1.00 213.38 138 PHE C O 1
ATOM 8809 N N . GLY D 1 137 ? 100.357 110.725 100.782 1.00 210.44 139 GLY C N 1
ATOM 8810 C CA . GLY D 1 137 ? 100.256 112.102 101.232 1.00 210.16 139 GLY C CA 1
ATOM 8811 C C . GLY D 1 137 ? 101.414 112.927 100.711 1.00 210.79 139 GLY C C 1
ATOM 8812 O O . GLY D 1 137 ? 101.799 112.837 99.540 1.00 210.52 139 GLY C O 1
ATOM 8813 N N . VAL D 1 138 ? 101.990 113.744 101.595 1.00 207.42 140 VAL C N 1
ATOM 8814 C CA . VAL D 1 138 ? 103.115 114.603 101.243 1.00 207.20 140 VAL C CA 1
ATOM 8815 C C . VAL D 1 138 ? 104.020 114.748 102.457 1.00 206.86 140 VAL C C 1
ATOM 8816 O O . VAL D 1 138 ? 103.606 114.535 103.599 1.00 206.42 140 VAL C O 1
ATOM 8820 N N . GLN D 1 139 ? 105.273 115.114 102.198 1.00 208.58 141 GLN C N 1
ATOM 8821 C CA . GLN D 1 139 ? 106.262 115.370 103.241 1.00 209.32 141 GLN C CA 1
ATOM 8822 C C . GLN D 1 139 ? 106.995 116.655 102.888 1.00 208.95 141 GLN C C 1
ATOM 8823 O O . GLN D 1 139 ? 107.787 116.682 101.941 1.00 208.18 141 GLN C O 1
ATOM 8829 N N . THR D 1 140 ? 106.728 117.716 103.640 1.00 201.29 142 THR C N 1
ATOM 8830 C CA . THR D 1 140 ? 107.298 119.027 103.377 1.00 201.38 142 THR C CA 1
ATOM 8831 C C . THR D 1 140 ? 108.421 119.333 104.364 1.00 199.80 142 THR C C 1
ATOM 8832 O O . THR D 1 140 ? 108.625 118.624 105.351 1.00 199.62 142 THR C O 1
ATOM 8836 N N . ALA D 1 141 ? 109.153 120.411 104.076 1.00 198.15 143 ALA C N 1
ATOM 8837 C CA . ALA D 1 141 ? 110.232 120.828 104.965 1.00 198.65 143 ALA C CA 1
ATOM 8838 C C . ALA D 1 141 ? 109.710 121.174 106.352 1.00 200.09 143 ALA C C 1
ATOM 8839 O O . ALA D 1 141 ? 110.340 120.824 107.356 1.00 200.60 143 ALA C O 1
ATOM 8841 N N . SER D 1 142 ? 108.568 121.859 106.430 1.00 197.53 144 SER C N 1
ATOM 8842 C CA . SER D 1 142 ? 107.965 122.135 107.730 1.00 196.63 144 SER C CA 1
ATOM 8843 C C . SER D 1 142 ? 107.575 120.842 108.435 1.00 198.57 144 SER C C 1
ATOM 8844 O O . SER D 1 142 ? 107.758 120.708 109.652 1.00 198.88 144 SER C O 1
ATOM 8847 N N . VAL D 1 143 ? 107.030 119.880 107.688 1.00 199.02 145 VAL C N 1
ATOM 8848 C CA . VAL D 1 143 ? 106.676 118.594 108.278 1.00 199.00 145 VAL C CA 1
ATOM 8849 C C . VAL D 1 143 ? 107.917 117.890 108.808 1.00 196.33 145 VAL C C 1
ATOM 8850 O O . VAL D 1 143 ? 107.903 117.319 109.904 1.00 194.63 145 VAL C O 1
ATOM 8854 N N . ILE D 1 144 ? 109.008 117.911 108.038 1.00 193.60 146 ILE C N 1
ATOM 8855 C CA . ILE D 1 144 ? 110.245 117.284 108.493 1.00 193.11 146 ILE C CA 1
ATOM 8856 C C . ILE D 1 144 ? 110.756 117.963 109.755 1.00 193.11 146 ILE C C 1
ATOM 8857 O O . ILE D 1 144 ? 111.197 117.298 110.698 1.00 195.24 146 ILE C O 1
ATOM 8862 N N . ALA D 1 145 ? 110.717 119.296 109.789 1.00 188.59 147 ALA C N 1
ATOM 8863 C CA . ALA D 1 145 ? 111.190 120.015 110.967 1.00 188.63 147 ALA C CA 1
ATOM 8864 C C . ALA D 1 145 ? 110.350 119.680 112.192 1.00 190.29 147 ALA C C 1
ATOM 8865 O O . ALA D 1 145 ? 110.888 119.471 113.286 1.00 189.44 147 ALA C O 1
ATOM 8867 N N . VAL D 1 146 ? 109.027 119.618 112.031 1.00 189.21 148 VAL C N 1
ATOM 8868 C CA . VAL D 1 146 ? 108.161 119.308 113.164 1.00 187.18 148 VAL C CA 1
ATOM 8869 C C . VAL D 1 146 ? 108.383 117.877 113.638 1.00 186.66 148 VAL C C 1
ATOM 8870 O O . VAL D 1 146 ? 108.409 117.609 114.844 1.00 184.57 148 VAL C O 1
ATOM 8874 N N . LEU D 1 147 ? 108.537 116.934 112.706 1.00 182.14 149 LEU C N 1
ATOM 8875 C CA . LEU D 1 147 ? 108.807 115.558 113.109 1.00 180.26 149 LEU C CA 1
ATOM 8876 C C . LEU D 1 147 ? 110.153 115.437 113.810 1.00 179.27 149 LEU C C 1
ATOM 8877 O O . LEU D 1 147 ? 110.282 114.676 114.774 1.00 180.10 149 LEU C O 1
ATOM 8882 N N . GLY D 1 148 ? 111.166 116.168 113.341 1.00 173.95 150 GLY C N 1
ATOM 8883 C CA . GLY D 1 148 ? 112.444 116.167 114.032 1.00 171.64 150 GLY C CA 1
ATOM 8884 C C . GLY D 1 148 ? 112.346 116.759 115.424 1.00 173.77 150 GLY C C 1
ATOM 8885 O O . GLY D 1 148 ? 112.973 116.265 116.363 1.00 176.13 150 GLY C O 1
ATOM 8886 N N . ALA D 1 149 ? 111.561 117.828 115.577 1.00 173.79 151 ALA C N 1
ATOM 8887 C CA . ALA D 1 149 ? 111.343 118.395 116.904 1.00 173.47 151 ALA C CA 1
ATOM 8888 C C . ALA D 1 149 ? 110.643 117.398 117.817 1.00 174.72 151 ALA C C 1
ATOM 8889 O O . ALA D 1 149 ? 110.991 117.273 118.997 1.00 175.23 151 ALA C O 1
ATOM 8891 N N . ALA D 1 150 ? 109.649 116.681 117.289 1.00 169.01 152 ALA C N 1
ATOM 8892 C CA . ALA D 1 150 ? 108.970 115.660 118.080 1.00 168.09 152 ALA C CA 1
ATOM 8893 C C . ALA D 1 150 ? 109.930 114.549 118.486 1.00 168.60 152 ALA C C 1
ATOM 8894 O O . ALA D 1 150 ? 109.903 114.081 119.630 1.00 168.75 152 ALA C O 1
ATOM 8896 N N . GLY D 1 151 ? 110.783 114.113 117.559 1.00 165.96 153 GLY C N 1
ATOM 8897 C CA . GLY D 1 151 ? 111.769 113.100 117.893 1.00 163.51 153 GLY C CA 1
ATOM 8898 C C . GLY D 1 151 ? 112.750 113.573 118.947 1.00 163.51 153 GLY C C 1
ATOM 8899 O O . GLY D 1 151 ? 113.126 112.816 119.844 1.00 168.64 153 GLY C O 1
ATOM 8900 N N . LEU D 1 152 ? 113.184 114.830 118.849 1.00 157.68 154 LEU C N 1
ATOM 8901 C CA . LEU D 1 152 ? 114.072 115.388 119.863 1.00 158.72 154 LEU C CA 1
ATOM 8902 C C . LEU D 1 152 ? 113.389 115.443 121.223 1.00 161.90 154 LEU C C 1
ATOM 8903 O O . LEU D 1 152 ? 114.006 115.128 122.247 1.00 165.01 154 LEU C O 1
ATOM 8908 N N . ALA D 1 153 ? 112.119 115.849 121.255 1.00 156.87 155 ALA C N 1
ATOM 8909 C CA . ALA D 1 153 ? 111.382 115.881 122.513 1.00 156.87 155 ALA C CA 1
ATOM 8910 C C . ALA D 1 153 ? 111.276 114.486 123.113 1.00 157.61 155 ALA C C 1
ATOM 8911 O O . ALA D 1 153 ? 111.486 114.290 124.316 1.00 158.69 155 ALA C O 1
ATOM 8913 N N . VAL D 1 154 ? 110.957 113.493 122.278 1.00 149.52 156 VAL C N 1
ATOM 8914 C CA . VAL D 1 154 ? 110.858 112.121 122.756 1.00 149.82 156 VAL C CA 1
ATOM 8915 C C . VAL D 1 154 ? 112.195 111.617 123.278 1.00 151.44 156 VAL C C 1
ATOM 8916 O O . VAL D 1 154 ? 112.244 110.959 124.322 1.00 155.35 156 VAL C O 1
ATOM 8920 N N . GLY D 1 155 ? 113.286 111.908 122.576 1.00 147.72 157 GLY C N 1
ATOM 8921 C CA . GLY D 1 155 ? 114.603 111.495 123.017 1.00 147.54 157 GLY C CA 1
ATOM 8922 C C . GLY D 1 155 ? 114.997 112.129 124.333 1.00 148.03 157 GLY C C 1
ATOM 8923 O O . GLY D 1 155 ? 115.553 111.463 125.210 1.00 152.89 157 GLY C O 1
ATOM 8924 N N . LEU D 1 156 ? 114.716 113.425 124.482 1.00 148.60 158 LEU C N 1
ATOM 8925 C CA . LEU D 1 156 ? 114.982 114.097 125.748 1.00 154.80 158 LEU C CA 1
ATOM 8926 C C . LEU D 1 156 ? 114.147 113.521 126.881 1.00 155.63 158 LEU C C 1
ATOM 8927 O O . LEU D 1 156 ? 114.648 113.394 128.003 1.00 156.18 158 LEU C O 1
ATOM 8932 N N . ALA D 1 157 ? 112.888 113.174 126.615 1.00 140.75 159 ALA C N 1
ATOM 8933 C CA . ALA D 1 157 ? 112.052 112.570 127.648 1.00 138.16 159 ALA C CA 1
ATOM 8934 C C . ALA D 1 157 ? 112.608 111.222 128.087 1.00 141.86 159 ALA C C 1
ATOM 8935 O O . ALA D 1 157 ? 112.606 110.896 129.279 1.00 144.79 159 ALA C O 1
ATOM 8937 N N . LEU D 1 158 ? 113.092 110.424 127.136 1.00 136.64 160 LEU C N 1
ATOM 8938 C CA . LEU D 1 158 ? 113.564 109.078 127.431 1.00 131.88 160 LEU C CA 1
ATOM 8939 C C . LEU D 1 158 ? 115.008 109.080 127.916 1.00 134.39 160 LEU C C 1
ATOM 8940 O O . LEU D 1 158 ? 115.670 108.039 127.909 1.00 136.52 160 LEU C O 1
ATOM 8945 N N . GLN D 1 159 ? 115.510 110.243 128.333 1.00 141.00 161 GLN C N 1
ATOM 8946 C CA . GLN D 1 159 ? 116.893 110.317 128.792 1.00 138.44 161 GLN C CA 1
ATOM 8947 C C . GLN D 1 159 ? 117.112 109.475 130.044 1.00 142.67 161 GLN C C 1
ATOM 8948 O O . GLN D 1 159 ? 118.118 108.766 130.150 1.00 144.41 161 GLN C O 1
ATOM 8954 N N . GLY D 1 160 ? 116.183 109.535 130.999 1.00 137.36 162 GLY C N 1
ATOM 8955 C CA . GLY D 1 160 ? 116.369 108.805 132.243 1.00 133.01 162 GLY C CA 1
ATOM 8956 C C . GLY D 1 160 ? 116.394 107.301 132.042 1.00 134.32 162 GLY C C 1
ATOM 8957 O O . GLY D 1 160 ? 117.247 106.602 132.594 1.00 142.05 162 GLY C O 1
ATOM 8958 N N . SER D 1 161 ? 115.451 106.783 131.255 1.00 129.68 163 SER C N 1
ATOM 8959 C CA . SER D 1 161 ? 115.407 105.346 131.012 1.00 130.99 163 SER C CA 1
ATOM 8960 C C . SER D 1 161 ? 116.646 104.862 130.271 1.00 133.99 163 SER C C 1
ATOM 8961 O O . SER D 1 161 ? 117.185 103.798 130.594 1.00 139.46 163 SER C O 1
ATOM 8964 N N . LEU D 1 162 ? 117.110 105.619 129.276 1.00 131.66 164 LEU C N 1
ATOM 8965 C CA . LEU D 1 162 ? 118.325 105.235 128.567 1.00 133.18 164 LEU C CA 1
ATOM 8966 C C . LEU D 1 162 ? 119.536 105.276 129.490 1.00 136.77 164 LEU C C 1
ATOM 8967 O O . LEU D 1 162 ? 120.414 104.407 129.411 1.00 141.34 164 LEU C O 1
ATOM 8972 N N . SER D 1 163 ? 119.607 106.280 130.365 1.00 122.27 165 SER C N 1
ATOM 8973 C CA . SER D 1 163 ? 120.698 106.340 131.331 1.00 118.37 165 SER C CA 1
ATOM 8974 C C . SER D 1 163 ? 120.678 105.124 132.244 1.00 120.10 165 SER C C 1
ATOM 8975 O O . SER D 1 163 ? 121.723 104.528 132.532 1.00 125.00 165 SER C O 1
ATOM 8978 N N . ASN D 1 164 ? 119.489 104.738 132.710 1.00 115.57 166 ASN C N 1
ATOM 8979 C CA . ASN D 1 164 ? 119.379 103.553 133.553 1.00 108.81 166 ASN C CA 1
ATOM 8980 C C . ASN D 1 164 ? 119.803 102.300 132.798 1.00 110.97 166 ASN C C 1
ATOM 8981 O O . ASN D 1 164 ? 120.469 101.425 133.361 1.00 123.07 166 ASN C O 1
ATOM 8986 N N . LEU D 1 165 ? 119.423 102.192 131.526 1.00 123.52 167 LEU C N 1
ATOM 8987 C CA . LEU D 1 165 ? 119.815 101.030 130.733 1.00 123.42 167 LEU C CA 1
ATOM 8988 C C . LEU D 1 165 ? 121.331 100.953 130.584 1.00 128.36 167 LEU C C 1
ATOM 8989 O O . LEU D 1 165 ? 121.932 99.881 130.734 1.00 132.83 167 LEU C O 1
ATOM 8994 N N . ALA D 1 166 ? 121.966 102.086 130.284 1.00 130.88 168 ALA C N 1
ATOM 8995 C CA . ALA D 1 166 ? 123.420 102.103 130.147 1.00 126.80 168 ALA C CA 1
ATOM 8996 C C . ALA D 1 166 ? 124.097 101.749 131.465 1.00 129.01 168 ALA C C 1
ATOM 8997 O O . ALA D 1 166 ? 125.072 100.986 131.495 1.00 129.88 168 ALA C O 1
ATOM 8999 N N . ALA D 1 167 ? 123.591 102.297 132.572 1.00 116.33 169 ALA C N 1
ATOM 9000 C CA . ALA D 1 167 ? 124.164 101.986 133.876 1.00 109.40 169 ALA C CA 1
ATOM 9001 C C . ALA D 1 167 ? 124.017 100.506 134.199 1.00 110.76 169 ALA C C 1
ATOM 9002 O O . ALA D 1 167 ? 124.933 99.890 134.751 1.00 117.64 169 ALA C O 1
ATOM 9004 N N . GLY D 1 168 ? 122.865 99.919 133.874 1.00 111.51 170 GLY C N 1
ATOM 9005 C CA . GLY D 1 168 ? 122.683 98.498 134.104 1.00 112.20 170 GLY C CA 1
ATOM 9006 C C . GLY D 1 168 ? 123.628 97.653 133.275 1.00 117.68 170 GLY C C 1
ATOM 9007 O O . GLY D 1 168 ? 124.173 96.658 133.759 1.00 124.81 170 GLY C O 1
ATOM 9008 N N . VAL D 1 169 ? 123.839 98.039 132.016 1.00 128.13 171 VAL C N 1
ATOM 9009 C CA . VAL D 1 169 ? 124.792 97.316 131.177 1.00 128.17 171 VAL C CA 1
ATOM 9010 C C . VAL D 1 169 ? 126.187 97.387 131.785 1.00 125.05 171 VAL C C 1
ATOM 9011 O O . VAL D 1 169 ? 126.909 96.385 131.853 1.00 123.06 171 VAL C O 1
ATOM 9015 N N . LEU D 1 170 ? 126.587 98.577 132.237 1.00 122.44 172 LEU C N 1
ATOM 9016 C CA . LEU D 1 170 ? 127.902 98.728 132.853 1.00 120.15 172 LEU C CA 1
ATOM 9017 C C . LEU D 1 170 ? 128.025 97.872 134.108 1.00 123.21 172 LEU C C 1
ATOM 9018 O O . LEU D 1 170 ? 129.037 97.195 134.317 1.00 124.06 172 LEU C O 1
ATOM 9023 N N . LEU D 1 171 ? 126.996 97.888 134.960 1.00 123.97 173 LEU C N 1
ATOM 9024 C CA . LEU D 1 171 ? 127.027 97.088 136.180 1.00 120.15 173 LEU C CA 1
ATOM 9025 C C . LEU D 1 171 ? 127.083 95.601 135.871 1.00 120.73 173 LEU C C 1
ATOM 9026 O O . LEU D 1 171 ? 127.669 94.828 136.636 1.00 122.10 173 LEU C O 1
ATOM 9031 N N . VAL D 1 172 ? 126.461 95.176 134.773 1.00 132.39 174 VAL C N 1
ATOM 9032 C CA . VAL D 1 172 ? 126.566 93.779 134.375 1.00 131.72 174 VAL C CA 1
ATOM 9033 C C . VAL D 1 172 ? 127.972 93.457 133.883 1.00 134.07 174 VAL C C 1
ATOM 9034 O O . VAL D 1 172 ? 128.505 92.383 134.186 1.00 134.57 174 VAL C O 1
ATOM 9038 N N . MET D 1 173 ? 128.594 94.359 133.123 1.00 146.00 175 MET C N 1
ATOM 9039 C CA . MET D 1 173 ? 129.934 94.105 132.608 1.00 145.77 175 MET C CA 1
ATOM 9040 C C . MET D 1 173 ? 130.970 94.204 133.721 1.00 145.74 175 MET C C 1
ATOM 9041 O O . MET D 1 173 ? 131.616 93.208 134.062 1.00 147.41 175 MET C O 1
ATOM 9046 N N . PHE D 1 174 ? 131.135 95.393 134.294 1.00 141.05 176 PHE C N 1
ATOM 9047 C CA . PHE D 1 174 ? 131.944 95.527 135.498 1.00 139.18 176 PHE C CA 1
ATOM 9048 C C . PHE D 1 174 ? 131.106 95.140 136.707 1.00 145.64 176 PHE C C 1
ATOM 9049 O O . PHE D 1 174 ? 129.994 95.642 136.887 1.00 152.47 176 PHE C O 1
ATOM 9057 N N . ARG D 1 175 ? 131.636 94.252 137.537 1.00 140.83 177 ARG C N 1
ATOM 9058 C CA . ARG D 1 175 ? 130.828 93.736 138.631 1.00 140.87 177 ARG C CA 1
ATOM 9059 C C . ARG D 1 175 ? 131.296 94.290 139.970 1.00 145.44 177 ARG C C 1
ATOM 9060 O O . ARG D 1 175 ? 132.028 93.612 140.701 1.00 147.85 177 ARG C O 1
ATOM 9068 N N . PRO D 1 176 ? 130.899 95.513 140.328 1.00 118.23 178 PRO C N 1
ATOM 9069 C CA . PRO D 1 176 ? 131.194 96.004 141.681 1.00 117.56 178 PRO C CA 1
ATOM 9070 C C . PRO D 1 176 ? 130.493 95.206 142.760 1.00 122.75 178 PRO C C 1
ATOM 9071 O O . PRO D 1 176 ? 130.931 95.231 143.917 1.00 125.71 178 PRO C O 1
ATOM 9075 N N . PHE D 1 177 ? 129.417 94.500 142.420 1.00 117.39 179 PHE C N 1
ATOM 9076 C CA . PHE D 1 177 ? 128.691 93.679 143.376 1.00 112.80 179 PHE C CA 1
ATOM 9077 C C . PHE D 1 177 ? 127.946 92.595 142.616 1.00 113.02 179 PHE C C 1
ATOM 9078 O O . PHE D 1 177 ? 127.700 92.714 141.413 1.00 120.16 179 PHE C O 1
ATOM 9086 N N . ARG D 1 178 ? 127.589 91.536 143.334 1.00 132.22 180 ARG C N 1
ATOM 9087 C CA . ARG D 1 178 ? 126.874 90.409 142.758 1.00 135.55 180 ARG C CA 1
ATOM 9088 C C . ARG D 1 178 ? 125.735 90.005 143.682 1.00 138.58 180 ARG C C 1
ATOM 9089 O O . ARG D 1 178 ? 125.697 90.375 144.857 1.00 140.65 180 ARG C O 1
ATOM 9097 N N . ALA D 1 179 ? 124.801 89.233 143.131 1.00 123.75 181 ALA C N 1
ATOM 9098 C CA . ALA D 1 179 ? 123.653 88.767 143.897 1.00 123.93 181 ALA C CA 1
ATOM 9099 C C . ALA D 1 179 ? 124.104 88.000 145.133 1.00 126.66 181 ALA C C 1
ATOM 9100 O O . ALA D 1 179 ? 124.717 86.934 145.020 1.00 124.90 181 ALA C O 1
ATOM 9102 N N . GLY D 1 180 ? 123.807 88.535 146.314 1.00 128.96 182 GLY C N 1
ATOM 9103 C CA . GLY D 1 180 ? 124.175 87.879 147.553 1.00 125.29 182 GLY C CA 1
ATOM 9104 C C . GLY D 1 180 ? 125.285 88.587 148.300 1.00 125.66 182 GLY C C 1
ATOM 9105 O O . GLY D 1 180 ? 125.823 88.056 149.276 1.00 130.23 182 GLY C O 1
ATOM 9106 N N . GLU D 1 181 ? 125.635 89.788 147.854 1.00 119.30 183 GLU C N 1
ATOM 9107 C CA . GLU D 1 181 ? 126.738 90.554 148.419 1.00 122.23 183 GLU C CA 1
ATOM 9108 C C . GLU D 1 181 ? 126.185 91.774 149.140 1.00 120.19 183 GLU C C 1
ATOM 9109 O O . GLU D 1 181 ? 125.430 92.556 148.554 1.00 129.07 183 GLU C O 1
ATOM 9115 N N . TYR D 1 182 ? 126.561 91.937 150.405 1.00 109.50 184 TYR C N 1
ATOM 9116 C CA . TYR D 1 182 ? 126.140 93.107 151.163 1.00 112.63 184 TYR C CA 1
ATOM 9117 C C . TYR D 1 182 ? 126.833 94.349 150.621 1.00 115.68 184 TYR C C 1
ATOM 9118 O O . TYR D 1 182 ? 128.059 94.376 150.487 1.00 125.90 184 TYR C O 1
ATOM 9127 N N . VAL D 1 183 ? 126.049 95.381 150.309 1.00 99.24 185 VAL C N 1
ATOM 9128 C CA . VAL D 1 183 ? 126.562 96.607 149.714 1.00 100.40 185 VAL C CA 1
ATOM 9129 C C . VAL D 1 183 ? 125.855 97.800 150.342 1.00 98.22 185 VAL C C 1
ATOM 9130 O O . VAL D 1 183 ? 124.860 97.662 151.055 1.00 107.72 185 VAL C O 1
ATOM 9134 N N . ASP D 1 184 ? 126.389 98.990 150.064 1.00 109.96 186 ASP C N 1
ATOM 9135 C CA . ASP D 1 184 ? 125.820 100.255 150.537 1.00 117.22 186 ASP C CA 1
ATOM 9136 C C . ASP D 1 184 ? 125.799 101.208 149.345 1.00 124.79 186 ASP C C 1
ATOM 9137 O O . ASP D 1 184 ? 126.775 101.915 149.084 1.00 126.64 186 ASP C O 1
ATOM 9142 N N . LEU D 1 185 ? 124.677 101.224 148.626 1.00 119.57 187 LEU C N 1
ATOM 9143 C CA . LEU D 1 185 ? 124.544 102.016 147.404 1.00 112.83 187 LEU C CA 1
ATOM 9144 C C . LEU D 1 185 ? 123.988 103.400 147.742 1.00 120.95 187 LEU C C 1
ATOM 9145 O O . LEU D 1 185 ? 122.822 103.725 147.505 1.00 120.88 187 LEU C O 1
ATOM 9150 N N . GLY D 1 186 ? 124.860 104.228 148.310 1.00 133.83 188 GLY C N 1
ATOM 9151 C CA . GLY D 1 186 ? 124.513 105.606 148.598 1.00 134.25 188 GLY C CA 1
ATOM 9152 C C . GLY D 1 186 ? 123.447 105.773 149.660 1.00 137.88 188 GLY C C 1
ATOM 9153 O O . GLY D 1 186 ? 122.339 106.234 149.369 1.00 130.52 188 GLY C O 1
ATOM 9154 N N . GLY D 1 187 ? 123.768 105.405 150.898 1.00 143.28 189 GLY C N 1
ATOM 9155 C CA . GLY D 1 187 ? 122.859 105.579 152.010 1.00 139.78 189 GLY C CA 1
ATOM 9156 C C . GLY D 1 187 ? 121.911 104.429 152.265 1.00 140.42 189 GLY C C 1
ATOM 9157 O O . GLY D 1 187 ? 121.177 104.464 153.261 1.00 144.34 189 GLY C O 1
ATOM 9158 N N . VAL D 1 188 ? 121.897 103.415 151.405 1.00 126.06 190 VAL C N 1
ATOM 9159 C CA . VAL D 1 188 ? 121.051 102.242 151.586 1.00 126.34 190 VAL C CA 1
ATOM 9160 C C . VAL D 1 188 ? 121.931 101.004 151.526 1.00 126.23 190 VAL C C 1
ATOM 9161 O O . VAL D 1 188 ? 122.735 100.846 150.602 1.00 132.23 190 VAL C O 1
ATOM 9165 N N . ALA D 1 189 ? 121.780 100.126 152.513 1.00 113.10 191 ALA C N 1
ATOM 9166 C CA . ALA D 1 189 ? 122.593 98.925 152.609 1.00 116.34 191 ALA C CA 1
ATOM 9167 C C . ALA D 1 189 ? 121.693 97.706 152.728 1.00 114.06 191 ALA C C 1
ATOM 9168 O O . ALA D 1 189 ? 120.648 97.758 153.382 1.00 123.51 191 ALA C O 1
ATOM 9170 N N . GLY D 1 190 ? 122.105 96.615 152.093 1.00 93.60 192 GLY C N 1
ATOM 9171 C CA . GLY D 1 190 ? 121.360 95.375 152.150 1.00 93.40 192 GLY C CA 1
ATOM 9172 C C . GLY D 1 190 ? 121.865 94.354 151.155 1.00 95.38 192 GLY C C 1
ATOM 9173 O O . GLY D 1 190 ? 122.549 94.706 150.192 1.00 107.52 192 GLY C O 1
ATOM 9174 N N . THR D 1 191 ? 121.540 93.084 151.377 1.00 87.67 193 THR C N 1
ATOM 9175 C CA . THR D 1 191 ? 121.948 92.039 150.449 1.00 94.15 193 THR C CA 1
ATOM 9176 C C . THR D 1 191 ? 121.343 92.286 149.075 1.00 102.64 193 THR C C 1
ATOM 9177 O O . THR D 1 191 ? 120.158 92.602 148.948 1.00 113.49 193 THR C O 1
ATOM 9181 N N . VAL D 1 192 ? 122.165 92.139 148.044 1.00 107.78 194 VAL C N 1
ATOM 9182 C CA . VAL D 1 192 ? 121.730 92.345 146.667 1.00 104.30 194 VAL C CA 1
ATOM 9183 C C . VAL D 1 192 ? 121.025 91.087 146.183 1.00 109.44 194 VAL C C 1
ATOM 9184 O O . VAL D 1 192 ? 121.591 89.989 146.226 1.00 113.59 194 VAL C O 1
ATOM 9188 N N . LEU D 1 193 ? 119.787 91.245 145.721 1.00 114.59 195 LEU C N 1
ATOM 9189 C CA . LEU D 1 193 ? 118.990 90.121 145.250 1.00 113.24 195 LEU C CA 1
ATOM 9190 C C . LEU D 1 193 ? 119.130 89.869 143.759 1.00 118.00 195 LEU C C 1
ATOM 9191 O O . LEU D 1 193 ? 119.172 88.708 143.340 1.00 119.79 195 LEU C O 1
ATOM 9196 N N . SER D 1 194 ? 119.198 90.923 142.949 1.00 117.20 196 SER C N 1
ATOM 9197 C CA . SER D 1 194 ? 119.313 90.760 141.507 1.00 115.63 196 SER C CA 1
ATOM 9198 C C . SER D 1 194 ? 119.586 92.092 140.825 1.00 115.07 196 SER C C 1
ATOM 9199 O O . SER D 1 194 ? 119.062 93.129 141.241 1.00 116.84 196 SER C O 1
ATOM 9202 N N . VAL D 1 195 ? 120.402 92.073 139.776 1.00 120.29 197 VAL C N 1
ATOM 9203 C CA . VAL D 1 195 ? 120.670 93.251 138.959 1.00 121.25 197 VAL C CA 1
ATOM 9204 C C . VAL D 1 195 ? 119.924 93.094 137.643 1.00 121.80 197 VAL C C 1
ATOM 9205 O O . VAL D 1 195 ? 120.082 92.082 136.948 1.00 124.92 197 VAL C O 1
ATOM 9209 N N . GLN D 1 196 ? 119.109 94.083 137.303 1.00 122.69 198 GLN C N 1
ATOM 9210 C CA . GLN D 1 196 ? 118.284 94.041 136.106 1.00 124.76 198 GLN C CA 1
ATOM 9211 C C . GLN D 1 196 ? 118.691 95.171 135.161 1.00 132.33 198 GLN C C 1
ATOM 9212 O O . GLN D 1 196 ? 119.649 95.907 135.413 1.00 137.34 198 GLN C O 1
ATOM 9218 N N . ILE D 1 197 ? 117.950 95.301 134.062 1.00 136.34 199 ILE C N 1
ATOM 9219 C CA . ILE D 1 197 ? 118.303 96.275 133.034 1.00 134.42 199 ILE C CA 1
ATOM 9220 C C . ILE D 1 197 ? 118.143 97.695 133.564 1.00 133.91 199 ILE C C 1
ATOM 9221 O O . ILE D 1 197 ? 119.034 98.537 133.412 1.00 137.10 199 ILE C O 1
ATOM 9226 N N . PHE D 1 198 ? 117.005 97.981 134.195 1.00 129.89 200 PHE C N 1
ATOM 9227 C CA . PHE D 1 198 ? 116.714 99.343 134.626 1.00 134.88 200 PHE C CA 1
ATOM 9228 C C . PHE D 1 198 ? 117.002 99.584 136.100 1.00 136.22 200 PHE C C 1
ATOM 9229 O O . PHE D 1 198 ? 117.330 100.713 136.478 1.00 136.34 200 PHE C O 1
ATOM 9237 N N . SER D 1 199 ? 116.888 98.560 136.942 1.00 130.25 201 SER C N 1
ATOM 9238 C CA . SER D 1 199 ? 117.111 98.734 138.368 1.00 123.39 201 SER C CA 1
ATOM 9239 C C . SER D 1 199 ? 117.502 97.402 138.986 1.00 123.28 201 SER C C 1
ATOM 9240 O O . SER D 1 199 ? 117.299 96.337 138.398 1.00 129.25 201 SER C O 1
ATOM 9243 N N . THR D 1 200 ? 118.066 97.476 140.188 1.00 112.40 202 THR C N 1
ATOM 9244 C CA . THR D 1 200 ? 118.451 96.302 140.954 1.00 119.98 202 THR C CA 1
ATOM 9245 C C . THR D 1 200 ? 117.684 96.271 142.268 1.00 114.18 202 THR C C 1
ATOM 9246 O O . THR D 1 200 ? 117.350 97.315 142.835 1.00 115.07 202 THR C O 1
ATOM 9250 N N . THR D 1 201 ? 117.410 95.061 142.747 1.00 113.53 203 THR C N 1
ATOM 9251 C CA . THR D 1 201 ? 116.610 94.843 143.948 1.00 110.69 203 THR C CA 1
ATOM 9252 C C . THR D 1 201 ? 117.520 94.345 145.062 1.00 115.95 203 THR C C 1
ATOM 9253 O O . THR D 1 201 ? 118.220 93.341 144.896 1.00 121.65 203 THR C O 1
ATOM 9257 N N . MET D 1 202 ? 117.505 95.041 146.194 1.00 112.16 204 MET C N 1
ATOM 9258 C CA . MET D 1 202 ? 118.238 94.638 147.383 1.00 108.13 204 MET C CA 1
ATOM 9259 C C . MET D 1 202 ? 117.278 94.511 148.557 1.00 112.40 204 MET C C 1
ATOM 9260 O O . MET D 1 202 ? 116.243 95.177 148.617 1.00 121.99 204 MET C O 1
ATOM 9265 N N . ARG D 1 203 ? 117.634 93.643 149.500 1.00 106.00 205 ARG C N 1
ATOM 9266 C CA . ARG D 1 203 ? 116.828 93.393 150.693 1.00 101.71 205 ARG C CA 1
ATOM 9267 C C . ARG D 1 203 ? 117.621 93.852 151.911 1.00 106.72 205 ARG C C 1
ATOM 9268 O O . ARG D 1 203 ? 118.607 93.216 152.293 1.00 118.81 205 ARG C O 1
ATOM 9276 N N . THR D 1 204 ? 117.187 94.952 152.522 1.00 95.37 206 THR C N 1
ATOM 9277 C CA . THR D 1 204 ? 117.868 95.490 153.691 1.00 98.38 206 THR C CA 1
ATOM 9278 C C . THR D 1 204 ? 117.862 94.478 154.829 1.00 104.11 206 THR C C 1
ATOM 9279 O O . THR D 1 204 ? 117.047 93.551 154.837 1.00 112.83 206 THR C O 1
ATOM 9283 N N . ALA D 1 205 ? 118.771 94.644 155.793 1.00 112.44 207 ALA C N 1
ATOM 9284 C CA . ALA D 1 205 ? 118.830 93.728 156.926 1.00 112.10 207 ALA C CA 1
ATOM 9285 C C . ALA D 1 205 ? 117.537 93.722 157.726 1.00 112.50 207 ALA C C 1
ATOM 9286 O O . ALA D 1 205 ? 117.224 92.716 158.371 1.00 108.37 207 ALA C O 1
ATOM 9288 N N . ASP D 1 206 ? 116.784 94.822 157.700 1.00 120.45 208 ASP C N 1
ATOM 9289 C CA . ASP D 1 206 ? 115.503 94.861 158.390 1.00 110.63 208 ASP C CA 1
ATOM 9290 C C . ASP D 1 206 ? 114.540 93.840 157.795 1.00 111.01 208 ASP C C 1
ATOM 9291 O O . ASP D 1 206 ? 113.833 93.153 158.538 1.00 117.37 208 ASP C O 1
ATOM 9296 N N . GLY D 1 207 ? 114.508 93.718 156.471 1.00 104.80 209 GLY C N 1
ATOM 9297 C CA . GLY D 1 207 ? 113.672 92.726 155.829 1.00 98.54 209 GLY C CA 1
ATOM 9298 C C . GLY D 1 207 ? 112.795 93.284 154.729 1.00 106.60 209 GLY C C 1
ATOM 9299 O O . GLY D 1 207 ? 111.922 92.582 154.209 1.00 111.66 209 GLY C O 1
ATOM 9300 N N . LYS D 1 208 ? 113.016 94.540 154.362 1.00 104.55 210 LYS C N 1
ATOM 9301 C CA . LYS D 1 208 ? 112.221 95.212 153.347 1.00 100.52 210 LYS C CA 1
ATOM 9302 C C . LYS D 1 208 ? 112.989 95.285 152.034 1.00 105.20 210 LYS C C 1
ATOM 9303 O O . LYS D 1 208 ? 114.220 95.345 152.015 1.00 115.54 210 LYS C O 1
ATOM 9309 N N . ILE D 1 209 ? 112.243 95.282 150.936 1.00 102.13 211 ILE C N 1
ATOM 9310 C CA . ILE D 1 209 ? 112.812 95.273 149.593 1.00 93.34 211 ILE C CA 1
ATOM 9311 C C . ILE D 1 209 ? 112.940 96.702 149.091 1.00 96.88 211 ILE C C 1
ATOM 9312 O O . ILE D 1 209 ? 111.999 97.497 149.189 1.00 113.17 211 ILE C O 1
ATOM 9317 N N . ILE D 1 210 ? 114.107 97.031 148.548 1.00 95.75 212 ILE C N 1
ATOM 9318 C CA . ILE D 1 210 ? 114.382 98.354 148.001 1.00 96.37 212 ILE C CA 1
ATOM 9319 C C . ILE D 1 210 ? 114.799 98.201 146.546 1.00 104.10 212 ILE C C 1
ATOM 9320 O O . ILE D 1 210 ? 115.617 97.337 146.213 1.00 111.34 212 ILE C O 1
ATOM 9325 N N . VAL D 1 211 ? 114.232 99.038 145.682 1.00 106.60 213 VAL C N 1
ATOM 9326 C CA . VAL D 1 211 ? 114.529 99.032 144.255 1.00 104.47 213 VAL C CA 1
ATOM 9327 C C . VAL D 1 211 ? 115.199 100.355 143.914 1.00 108.54 213 VAL C C 1
ATOM 9328 O O . VAL D 1 211 ? 114.642 101.425 144.187 1.00 116.96 213 VAL C O 1
ATOM 9332 N N . ILE D 1 212 ? 116.385 100.282 143.320 1.00 107.92 214 ILE C N 1
ATOM 9333 C CA . ILE D 1 212 ? 117.168 101.477 143.018 1.00 111.72 214 ILE C CA 1
ATOM 9334 C C . ILE D 1 212 ? 117.439 101.545 141.520 1.00 114.76 214 ILE C C 1
ATOM 9335 O O . ILE D 1 212 ? 117.865 100.546 140.923 1.00 117.26 214 ILE C O 1
ATOM 9340 N N . PRO D 1 213 ? 117.205 102.684 140.873 1.00 112.24 215 PRO C N 1
ATOM 9341 C CA . PRO D 1 213 ? 117.569 102.817 139.459 1.00 114.84 215 PRO C CA 1
ATOM 9342 C C . PRO D 1 213 ? 119.070 102.675 139.256 1.00 117.76 215 PRO C C 1
ATOM 9343 O O . PRO D 1 213 ? 119.875 103.126 140.074 1.00 120.35 215 PRO C O 1
ATOM 9347 N N . ASN D 1 214 ? 119.441 102.045 138.140 1.00 116.54 216 ASN C N 1
ATOM 9348 C CA . ASN D 1 214 ? 120.851 101.769 137.881 1.00 107.95 216 ASN C CA 1
ATOM 9349 C C . ASN D 1 214 ? 121.654 103.047 137.675 1.00 113.04 216 ASN C C 1
ATOM 9350 O O . ASN D 1 214 ? 122.822 103.115 138.077 1.00 124.02 216 ASN C O 1
ATOM 9355 N N . GLY D 1 215 ? 121.062 104.060 137.043 1.00 111.35 217 GLY C N 1
ATOM 9356 C CA . GLY D 1 215 ? 121.792 105.297 136.819 1.00 110.52 217 GLY C CA 1
ATOM 9357 C C . GLY D 1 215 ? 122.211 105.960 138.116 1.00 115.67 217 GLY C C 1
ATOM 9358 O O . GLY D 1 215 ? 123.344 106.429 138.254 1.00 122.55 217 GLY C O 1
ATOM 9359 N N . LYS D 1 216 ? 121.301 106.000 139.090 1.00 119.96 218 LYS C N 1
ATOM 9360 C CA . LYS D 1 216 ? 121.636 106.574 140.387 1.00 119.00 218 LYS C CA 1
ATOM 9361 C C . LYS D 1 216 ? 122.760 105.797 141.056 1.00 120.26 218 LYS C C 1
ATOM 9362 O O . LYS D 1 216 ? 123.648 106.387 141.680 1.00 121.21 218 LYS C O 1
ATOM 9368 N N . ILE D 1 217 ? 122.738 104.471 140.939 1.00 107.01 219 ILE C N 1
ATOM 9369 C CA . ILE D 1 217 ? 123.776 103.625 141.514 1.00 98.61 219 ILE C CA 1
ATOM 9370 C C . ILE D 1 217 ? 125.120 103.973 140.895 1.00 104.38 219 ILE C C 1
ATOM 9371 O O . ILE D 1 217 ? 126.106 104.196 141.606 1.00 112.25 219 ILE C O 1
ATOM 9376 N N . ILE D 1 218 ? 125.167 104.022 139.567 1.00 113.84 220 ILE C N 1
ATOM 9377 C CA . ILE D 1 218 ? 126.412 104.264 138.848 1.00 108.91 220 ILE C CA 1
ATOM 9378 C C . ILE D 1 218 ? 126.922 105.668 139.140 1.00 110.53 220 ILE C C 1
ATOM 9379 O O . ILE D 1 218 ? 128.131 105.921 139.098 1.00 114.15 220 ILE C O 1
ATOM 9384 N N . ALA D 1 219 ? 126.010 106.593 139.438 1.00 116.58 221 ALA C N 1
ATOM 9385 C CA . ALA D 1 219 ? 126.366 107.985 139.677 1.00 116.88 221 ALA C CA 1
ATOM 9386 C C . ALA D 1 219 ? 126.742 108.259 141.129 1.00 120.33 221 ALA C C 1
ATOM 9387 O O . ALA D 1 219 ? 126.666 109.408 141.574 1.00 120.93 221 ALA C O 1
ATOM 9389 N N . GLY D 1 220 ? 127.147 107.231 141.876 1.00 126.30 222 GLY C N 1
ATOM 9390 C CA . GLY D 1 220 ? 127.525 107.418 143.263 1.00 122.22 222 GLY C CA 1
ATOM 9391 C C . GLY D 1 220 ? 128.505 106.355 143.710 1.00 126.55 222 GLY C C 1
ATOM 9392 O O . GLY D 1 220 ? 128.784 105.392 142.994 1.00 130.86 222 GLY C O 1
ATOM 9393 N N . ASN D 1 221 ? 129.029 106.547 144.917 1.00 125.28 223 ASN C N 1
ATOM 9394 C CA . ASN D 1 221 ? 129.971 105.593 145.479 1.00 122.98 223 ASN C CA 1
ATOM 9395 C C . ASN D 1 221 ? 129.284 104.256 145.740 1.00 121.06 223 ASN C C 1
ATOM 9396 O O . ASN D 1 221 ? 128.083 104.183 146.004 1.00 125.33 223 ASN C O 1
ATOM 9401 N N . ILE D 1 222 ? 130.071 103.185 145.661 1.00 108.33 224 ILE C N 1
ATOM 9402 C CA . ILE D 1 222 ? 129.556 101.842 145.889 1.00 108.92 224 ILE C CA 1
ATOM 9403 C C . ILE D 1 222 ? 130.361 101.179 146.997 1.00 114.20 224 ILE C C 1
ATOM 9404 O O . ILE D 1 222 ? 131.380 100.530 146.734 1.00 119.44 224 ILE C O 1
ATOM 9409 N N . ILE D 1 223 ? 129.922 101.354 148.237 1.00 113.58 225 ILE C N 1
ATOM 9410 C CA . ILE D 1 223 ? 130.652 100.788 149.364 1.00 108.73 225 ILE C CA 1
ATOM 9411 C C . ILE D 1 223 ? 130.453 99.284 149.434 1.00 104.00 225 ILE C C 1
ATOM 9412 O O . ILE D 1 223 ? 129.416 98.808 149.898 1.00 117.61 225 ILE C O 1
ATOM 9417 N N . ASN D 1 224 ? 131.444 98.532 148.969 1.00 97.23 226 ASN C N 1
ATOM 9418 C CA . ASN D 1 224 ? 131.355 97.079 149.008 1.00 105.75 226 ASN C CA 1
ATOM 9419 C C . ASN D 1 224 ? 131.955 96.553 150.298 1.00 120.71 226 ASN C C 1
ATOM 9420 O O . ASN D 1 224 ? 133.082 96.901 150.652 1.00 120.87 226 ASN C O 1
ATOM 9425 N N . PHE D 1 225 ? 131.209 95.710 151.001 1.00 120.88 227 PHE C N 1
ATOM 9426 C CA . PHE D 1 225 ? 131.696 95.158 152.257 1.00 113.59 227 PHE C CA 1
ATOM 9427 C C . PHE D 1 225 ? 132.147 93.724 152.070 1.00 117.26 227 PHE C C 1
ATOM 9428 O O . PHE D 1 225 ? 133.272 93.370 152.421 1.00 122.80 227 PHE C O 1
ATOM 9436 N N . SER D 1 226 ? 131.268 92.894 151.519 1.00 117.32 228 SER C N 1
ATOM 9437 C CA . SER D 1 226 ? 131.593 91.485 151.341 1.00 121.47 228 SER C CA 1
ATOM 9438 C C . SER D 1 226 ? 132.769 91.267 150.401 1.00 127.64 228 SER C C 1
ATOM 9439 O O . SER D 1 226 ? 133.053 90.124 150.033 1.00 125.66 228 SER C O 1
ATOM 9442 N N . ARG D 1 227 ? 133.459 92.335 150.001 1.00 134.97 229 ARG C N 1
ATOM 9443 C CA . ARG D 1 227 ? 134.592 92.190 149.094 1.00 131.91 229 ARG C CA 1
ATOM 9444 C C . ARG D 1 227 ? 135.850 91.766 149.843 1.00 135.56 229 ARG C C 1
ATOM 9445 O O . ARG D 1 227 ? 136.538 90.825 149.434 1.00 133.77 229 ARG C O 1
ATOM 9453 N N . GLU D 1 228 ? 136.162 92.448 150.941 1.00 135.39 230 GLU C N 1
ATOM 9454 C CA . GLU D 1 228 ? 137.337 92.135 151.746 1.00 132.44 230 GLU C CA 1
ATOM 9455 C C . GLU D 1 228 ? 136.978 91.113 152.817 1.00 132.40 230 GLU C C 1
ATOM 9456 O O . GLU D 1 228 ? 136.001 91.311 153.548 1.00 134.15 230 GLU C O 1
ATOM 9462 N N . PRO D 1 229 ? 137.734 90.021 152.942 1.00 112.64 231 PRO C N 1
ATOM 9463 C CA . PRO D 1 229 ? 137.382 88.975 153.908 1.00 113.94 231 PRO C CA 1
ATOM 9464 C C . PRO D 1 229 ? 137.691 89.322 155.354 1.00 116.68 231 PRO C C 1
ATOM 9465 O O . PRO D 1 229 ? 137.324 88.549 156.245 1.00 115.80 231 PRO C O 1
ATOM 9469 N N . VAL D 1 230 ? 138.349 90.447 155.616 1.00 110.00 232 VAL C N 1
ATOM 9470 C CA . VAL D 1 230 ? 138.734 90.831 156.971 1.00 94.09 232 VAL C CA 1
ATOM 9471 C C . VAL D 1 230 ? 138.378 92.295 157.174 1.00 97.43 232 VAL C C 1
ATOM 9472 O O . VAL D 1 230 ? 138.625 93.128 156.297 1.00 110.12 232 VAL C O 1
ATOM 9476 N N . ARG D 1 231 ? 137.801 92.611 158.331 1.00 100.98 233 ARG C N 1
ATOM 9477 C CA . ARG D 1 231 ? 137.397 93.973 158.650 1.00 100.80 233 ARG C CA 1
ATOM 9478 C C . ARG D 1 231 ? 137.799 94.292 160.082 1.00 103.30 233 ARG C C 1
ATOM 9479 O O . ARG D 1 231 ? 138.251 93.423 160.831 1.00 110.01 233 ARG C O 1
ATOM 9487 N N . ARG D 1 232 ? 137.625 95.555 160.464 1.00 94.77 234 ARG C N 1
ATOM 9488 C CA . ARG D 1 232 ? 138.121 96.067 161.733 1.00 91.68 234 ARG C CA 1
ATOM 9489 C C . ARG D 1 232 ? 136.970 96.484 162.638 1.00 94.32 234 ARG C C 1
ATOM 9490 O O . ARG D 1 232 ? 135.935 96.963 162.167 1.00 102.56 234 ARG C O 1
ATOM 9498 N N . ASN D 1 233 ? 137.171 96.303 163.940 1.00 102.91 235 ASN C N 1
ATOM 9499 C CA . ASN D 1 233 ? 136.232 96.729 164.967 1.00 101.60 235 ASN C CA 1
ATOM 9500 C C . ASN D 1 233 ? 136.857 97.846 165.788 1.00 105.39 235 ASN C C 1
ATOM 9501 O O . ASN D 1 233 ? 138.049 97.802 166.106 1.00 115.65 235 ASN C O 1
ATOM 9506 N N . GLU D 1 234 ? 136.050 98.844 166.137 1.00 107.49 236 GLU C N 1
ATOM 9507 C CA . GLU D 1 234 ? 136.513 99.979 166.925 1.00 104.30 236 GLU C CA 1
ATOM 9508 C C . GLU D 1 234 ? 135.619 100.137 168.144 1.00 104.94 236 GLU C C 1
ATOM 9509 O O . GLU D 1 234 ? 134.407 100.327 168.007 1.00 110.57 236 GLU C O 1
ATOM 9515 N N . PHE D 1 235 ? 136.216 100.061 169.329 1.00 97.68 237 PHE C N 1
ATOM 9516 C CA . PHE D 1 235 ? 135.517 100.297 170.582 1.00 99.30 237 PHE C CA 1
ATOM 9517 C C . PHE D 1 235 ? 135.984 101.612 171.185 1.00 103.69 237 PHE C C 1
ATOM 9518 O O . PHE D 1 235 ? 137.180 101.917 171.183 1.00 116.28 237 PHE C O 1
ATOM 9526 N N . ILE D 1 236 ? 135.039 102.390 171.701 1.00 95.24 238 ILE C N 1
ATOM 9527 C CA . ILE D 1 236 ? 135.334 103.641 172.389 1.00 95.07 238 ILE C CA 1
ATOM 9528 C C . ILE D 1 236 ? 134.882 103.460 173.830 1.00 95.84 238 ILE C C 1
ATOM 9529 O O . ILE D 1 236 ? 133.681 103.473 174.122 1.00 107.99 238 ILE C O 1
ATOM 9534 N N . ILE D 1 237 ? 135.839 103.289 174.736 1.00 93.89 239 ILE C N 1
ATOM 9535 C CA . ILE D 1 237 ? 135.561 103.049 176.147 1.00 93.25 239 ILE C CA 1
ATOM 9536 C C . ILE D 1 237 ? 135.901 104.313 176.921 1.00 99.77 239 ILE C C 1
ATOM 9537 O O . ILE D 1 237 ? 137.036 104.800 176.864 1.00 117.51 239 ILE C O 1
ATOM 9542 N N . GLY D 1 238 ? 134.923 104.844 177.649 1.00 97.00 240 GLY C N 1
ATOM 9543 C CA . GLY D 1 238 ? 135.146 106.024 178.458 1.00 93.96 240 GLY C CA 1
ATOM 9544 C C . GLY D 1 238 ? 135.107 105.723 179.940 1.00 100.62 240 GLY C C 1
ATOM 9545 O O . GLY D 1 238 ? 134.078 105.290 180.463 1.00 116.44 240 GLY C O 1
ATOM 9546 N N . VAL D 1 239 ? 136.224 105.946 180.628 1.00 83.92 241 VAL C N 1
ATOM 9547 C CA . VAL D 1 239 ? 136.322 105.644 182.051 1.00 92.65 241 VAL C CA 1
ATOM 9548 C C . VAL D 1 239 ? 136.497 106.936 182.836 1.00 93.83 241 VAL C C 1
ATOM 9549 O O . VAL D 1 239 ? 136.630 108.018 182.254 1.00 99.93 241 VAL C O 1
ATOM 9553 N N . ALA D 1 240 ? 136.497 106.834 184.164 1.00 99.23 242 ALA C N 1
ATOM 9554 C CA . ALA D 1 240 ? 136.647 108.007 185.013 1.00 100.07 242 ALA C CA 1
ATOM 9555 C C . ALA D 1 240 ? 138.037 108.604 184.855 1.00 102.38 242 ALA C C 1
ATOM 9556 O O . ALA D 1 240 ? 138.917 107.988 184.247 1.00 110.45 242 ALA C O 1
ATOM 9558 N N . TYR D 1 241 ? 138.248 109.802 185.397 1.00 104.97 243 TYR C N 1
ATOM 9559 C CA . TYR D 1 241 ? 139.542 110.461 185.300 1.00 102.22 243 TYR C CA 1
ATOM 9560 C C . TYR D 1 241 ? 140.553 109.940 186.310 1.00 106.36 243 TYR C C 1
ATOM 9561 O O . TYR D 1 241 ? 141.750 110.202 186.156 1.00 112.34 243 TYR C O 1
ATOM 9570 N N . ASP D 1 242 ? 140.106 109.218 187.335 1.00 122.31 244 ASP C N 1
ATOM 9571 C CA . ASP D 1 242 ? 141.008 108.630 188.313 1.00 122.14 244 ASP C CA 1
ATOM 9572 C C . ASP D 1 242 ? 141.423 107.211 187.959 1.00 123.44 244 ASP C C 1
ATOM 9573 O O . ASP D 1 242 ? 142.256 106.632 188.665 1.00 126.58 244 ASP C O 1
ATOM 9578 N N . SER D 1 243 ? 140.869 106.640 186.896 1.00 118.02 245 SER C N 1
ATOM 9579 C CA . SER D 1 243 ? 141.196 105.272 186.523 1.00 118.35 245 SER C CA 1
ATOM 9580 C C . SER D 1 243 ? 142.645 105.182 186.070 1.00 120.44 245 SER C C 1
ATOM 9581 O O . SER D 1 243 ? 143.095 105.973 185.237 1.00 122.65 245 SER C O 1
ATOM 9584 N N . ASP D 1 244 ? 143.375 104.217 186.622 1.00 119.43 246 ASP C N 1
ATOM 9585 C CA . ASP D 1 244 ? 144.760 104.009 186.230 1.00 116.41 246 ASP C CA 1
ATOM 9586 C C . ASP D 1 244 ? 144.845 103.664 184.750 1.00 121.36 246 ASP C C 1
ATOM 9587 O O . ASP D 1 244 ? 144.188 102.733 184.278 1.00 127.37 246 ASP C O 1
ATOM 9592 N N . ILE D 1 245 ? 145.657 104.422 184.016 1.00 113.91 247 ILE C N 1
ATOM 9593 C CA . ILE D 1 245 ? 145.799 104.177 182.585 1.00 114.76 247 ILE C CA 1
ATOM 9594 C C . ILE D 1 245 ? 146.447 102.824 182.330 1.00 117.50 247 ILE C C 1
ATOM 9595 O O . ILE D 1 245 ? 146.016 102.072 181.448 1.00 124.27 247 ILE C O 1
ATOM 9600 N N . ASP D 1 246 ? 147.490 102.492 183.093 1.00 124.19 248 ASP C N 1
ATOM 9601 C CA . ASP D 1 246 ? 148.173 101.220 182.893 1.00 123.10 248 ASP C CA 1
ATOM 9602 C C . ASP D 1 246 ? 147.241 100.047 183.157 1.00 127.77 248 ASP C C 1
ATOM 9603 O O . ASP D 1 246 ? 147.234 99.069 182.400 1.00 133.10 248 ASP C O 1
ATOM 9608 N N . GLN D 1 247 ? 146.445 100.122 184.226 1.00 116.06 249 GLN C N 1
ATOM 9609 C CA . GLN D 1 247 ? 145.524 99.034 184.534 1.00 108.86 249 GLN C CA 1
ATOM 9610 C C . GLN D 1 247 ? 144.474 98.869 183.444 1.00 112.40 249 GLN C C 1
ATOM 9611 O O . GLN D 1 247 ? 144.165 97.743 183.037 1.00 120.48 249 GLN C O 1
ATOM 9617 N N . VAL D 1 248 ? 143.912 99.977 182.961 1.00 94.75 250 VAL C N 1
ATOM 9618 C CA . VAL D 1 248 ? 142.905 99.895 181.908 1.00 89.05 250 VAL C CA 1
ATOM 9619 C C . VAL D 1 248 ? 143.505 99.290 180.647 1.00 91.45 250 VAL C C 1
ATOM 9620 O O . VAL D 1 248 ? 142.902 98.418 180.007 1.00 110.29 250 VAL C O 1
ATOM 9624 N N . LYS D 1 249 ? 144.701 99.744 180.268 1.00 102.98 251 LYS C N 1
ATOM 9625 C CA . LYS D 1 249 ? 145.340 99.212 179.070 1.00 105.95 251 LYS C CA 1
ATOM 9626 C C . LYS D 1 249 ? 145.638 97.726 179.216 1.00 108.80 251 LYS C C 1
ATOM 9627 O O . LYS D 1 249 ? 145.421 96.952 178.278 1.00 114.38 251 LYS C O 1
ATOM 9633 N N . GLN D 1 250 ? 146.132 97.306 180.382 1.00 114.07 252 GLN C N 1
ATOM 9634 C CA . GLN D 1 250 ? 146.426 95.892 180.585 1.00 110.84 252 GLN C CA 1
ATOM 9635 C C . GLN D 1 250 ? 145.159 95.050 180.541 1.00 116.44 252 GLN C C 1
ATOM 9636 O O . GLN D 1 250 ? 145.151 93.962 179.954 1.00 123.80 252 GLN C O 1
ATOM 9642 N N . ILE D 1 251 ? 144.075 95.533 181.151 1.00 105.90 253 ILE C N 1
ATOM 9643 C CA . ILE D 1 251 ? 142.821 94.786 181.135 1.00 98.33 253 ILE C CA 1
ATOM 9644 C C . ILE D 1 251 ? 142.309 94.639 179.708 1.00 103.82 253 ILE C C 1
ATOM 9645 O O . ILE D 1 251 ? 141.893 93.555 179.286 1.00 112.77 253 ILE C O 1
ATOM 9650 N N . LEU D 1 252 ? 142.333 95.731 178.940 1.00 91.79 254 LEU C N 1
ATOM 9651 C CA . LEU D 1 252 ? 141.863 95.657 177.561 1.00 77.84 254 LEU C CA 1
ATOM 9652 C C . LEU D 1 252 ? 142.741 94.744 176.716 1.00 87.45 254 LEU C C 1
ATOM 9653 O O . LEU D 1 252 ? 142.231 93.993 175.875 1.00 102.18 254 LEU C O 1
ATOM 9658 N N . THR D 1 253 ? 144.059 94.796 176.917 1.00 102.68 255 THR C N 1
ATOM 9659 C CA . THR D 1 253 ? 144.955 93.917 176.174 1.00 103.15 255 THR C CA 1
ATOM 9660 C C . THR D 1 253 ? 144.690 92.455 176.504 1.00 100.56 255 THR C C 1
ATOM 9661 O O . THR D 1 253 ? 144.663 91.607 175.607 1.00 112.63 255 THR C O 1
ATOM 9665 N N . ASN D 1 254 ? 144.490 92.137 177.785 1.00 101.09 256 ASN C N 1
ATOM 9666 C CA . ASN D 1 254 ? 144.168 90.763 178.150 1.00 100.67 256 ASN C CA 1
ATOM 9667 C C . ASN D 1 254 ? 142.832 90.332 177.565 1.00 107.25 256 ASN C C 1
ATOM 9668 O O . ASN D 1 254 ? 142.675 89.173 177.166 1.00 114.98 256 ASN C O 1
ATOM 9673 N N . ILE D 1 255 ? 141.858 91.241 177.510 1.00 105.87 257 ILE C N 1
ATOM 9674 C CA . ILE D 1 255 ? 140.558 90.899 176.946 1.00 97.42 257 ILE C CA 1
ATOM 9675 C C . ILE D 1 255 ? 140.686 90.579 175.463 1.00 96.79 257 ILE C C 1
ATOM 9676 O O . ILE D 1 255 ? 140.118 89.598 174.972 1.00 106.44 257 ILE C O 1
ATOM 9681 N N . ILE D 1 256 ? 141.434 91.403 174.723 1.00 104.21 258 ILE C N 1
ATOM 9682 C CA . ILE D 1 256 ? 141.530 91.211 173.275 1.00 101.49 258 ILE C CA 1
ATOM 9683 C C . ILE D 1 256 ? 142.552 90.163 172.867 1.00 102.39 258 ILE C C 1
ATOM 9684 O O . ILE D 1 256 ? 142.549 89.734 171.708 1.00 111.32 258 ILE C O 1
ATOM 9689 N N . GLN D 1 257 ? 143.434 89.743 173.771 1.00 115.15 259 GLN C N 1
ATOM 9690 C CA . GLN D 1 257 ? 144.379 88.677 173.466 1.00 111.08 259 GLN C CA 1
ATOM 9691 C C . GLN D 1 257 ? 143.832 87.292 173.775 1.00 117.26 259 GLN C C 1
ATOM 9692 O O . GLN D 1 257 ? 144.444 86.299 173.369 1.00 123.95 259 GLN C O 1
ATOM 9698 N N . SER D 1 258 ? 142.705 87.200 174.477 1.00 115.75 260 SER C N 1
ATOM 9699 C CA . SER D 1 258 ? 142.080 85.923 174.780 1.00 116.50 260 SER C CA 1
ATOM 9700 C C . SER D 1 258 ? 140.992 85.544 173.786 1.00 118.26 260 SER C C 1
ATOM 9701 O O . SER D 1 258 ? 140.433 84.447 173.893 1.00 119.81 260 SER C O 1
ATOM 9704 N N . GLU D 1 259 ? 140.677 86.416 172.834 1.00 120.07 261 GLU C N 1
ATOM 9705 C CA . GLU D 1 259 ? 139.689 86.105 171.813 1.00 119.02 261 GLU C CA 1
ATOM 9706 C C . GLU D 1 259 ? 140.373 85.466 170.613 1.00 123.25 261 GLU C C 1
ATOM 9707 O O . GLU D 1 259 ? 141.304 86.039 170.039 1.00 129.83 261 GLU C O 1
ATOM 9713 N N . ASP D 1 260 ? 139.912 84.276 170.234 1.00 122.48 262 ASP C N 1
ATOM 9714 C CA . ASP D 1 260 ? 140.516 83.542 169.130 1.00 119.96 262 ASP C CA 1
ATOM 9715 C C . ASP D 1 260 ? 140.056 84.026 167.764 1.00 118.84 262 ASP C C 1
ATOM 9716 O O . ASP D 1 260 ? 140.672 83.664 166.757 1.00 118.89 262 ASP C O 1
ATOM 9721 N N . ARG D 1 261 ? 138.999 84.829 167.704 1.00 109.27 263 ARG C N 1
ATOM 9722 C CA . ARG D 1 261 ? 138.481 85.342 166.445 1.00 107.67 263 ARG C CA 1
ATOM 9723 C C . ARG D 1 261 ? 139.088 86.682 166.063 1.00 110.88 263 ARG C C 1
ATOM 9724 O O . ARG D 1 261 ? 138.669 87.275 165.064 1.00 109.64 263 ARG C O 1
ATOM 9732 N N . ILE D 1 262 ? 140.054 87.173 166.830 1.00 103.20 264 ILE C N 1
ATOM 9733 C CA . ILE D 1 262 ? 140.729 88.435 166.555 1.00 101.52 264 ILE C CA 1
ATOM 9734 C C . ILE D 1 262 ? 142.080 88.101 165.939 1.00 107.20 264 ILE C C 1
ATOM 9735 O O . ILE D 1 262 ? 142.940 87.500 166.592 1.00 106.45 264 ILE C O 1
ATOM 9740 N N . LEU D 1 263 ? 142.267 88.492 164.680 1.00 105.32 265 LEU C N 1
ATOM 9741 C CA . LEU D 1 263 ? 143.495 88.192 163.956 1.00 96.23 265 LEU C CA 1
ATOM 9742 C C . LEU D 1 263 ? 144.698 88.839 164.630 1.00 100.61 265 LEU C C 1
ATOM 9743 O O . LEU D 1 263 ? 144.800 90.068 164.682 1.00 104.88 265 LEU C O 1
ATOM 9748 N N . LYS D 1 264 ? 145.614 88.020 165.145 1.00 100.03 266 LYS C N 1
ATOM 9749 C CA . LYS D 1 264 ? 146.799 88.528 165.821 1.00 101.01 266 LYS C CA 1
ATOM 9750 C C . LYS D 1 264 ? 147.837 89.090 164.862 1.00 109.98 266 LYS C C 1
ATOM 9751 O O . LYS D 1 264 ? 148.733 89.817 165.303 1.00 112.29 266 LYS C O 1
ATOM 9757 N N . ASP D 1 265 ? 147.743 88.773 163.570 1.00 127.17 267 ASP C N 1
ATOM 9758 C CA . ASP D 1 265 ? 148.694 89.312 162.604 1.00 121.20 267 ASP C CA 1
ATOM 9759 C C . ASP D 1 265 ? 148.510 90.814 162.436 1.00 121.40 267 ASP C C 1
ATOM 9760 O O . ASP D 1 265 ? 149.485 91.557 162.281 1.00 128.74 267 ASP C O 1
ATOM 9765 N N . ARG D 1 266 ? 147.262 91.278 162.463 1.00 106.47 268 ARG C N 1
ATOM 9766 C CA . ARG D 1 266 ? 146.957 92.684 162.240 1.00 108.32 268 ARG C CA 1
ATOM 9767 C C . ARG D 1 266 ? 147.315 93.525 163.457 1.00 115.79 268 ARG C C 1
ATOM 9768 O O . ARG D 1 266 ? 147.932 93.027 164.404 1.00 118.80 268 ARG C O 1
ATOM 9776 N N . GLU D 1 267 ? 146.935 94.798 163.439 1.00 111.69 269 GLU C N 1
ATOM 9777 C CA . GLU D 1 267 ? 147.253 95.731 164.511 1.00 108.73 269 GLU C CA 1
ATOM 9778 C C . GLU D 1 267 ? 146.158 95.701 165.568 1.00 106.28 269 GLU C C 1
ATOM 9779 O O . GLU D 1 267 ? 144.970 95.792 165.241 1.00 108.00 269 GLU C O 1
ATOM 9785 N N . MET D 1 268 ? 146.562 95.578 166.828 1.00 110.40 270 MET C N 1
ATOM 9786 C CA . MET D 1 268 ? 145.658 95.579 167.977 1.00 111.02 270 MET C CA 1
ATOM 9787 C C . MET D 1 268 ? 146.016 96.783 168.839 1.00 111.45 270 MET C C 1
ATOM 9788 O O . MET D 1 268 ? 146.837 96.686 169.754 1.00 111.64 270 MET C O 1
ATOM 9793 N N . THR D 1 269 ? 145.397 97.923 168.547 1.00 105.51 271 THR C N 1
ATOM 9794 C CA . THR D 1 269 ? 145.692 99.160 169.256 1.00 103.88 271 THR C CA 1
ATOM 9795 C C . THR D 1 269 ? 144.695 99.370 170.386 1.00 102.39 271 THR C C 1
ATOM 9796 O O . THR D 1 269 ? 143.481 99.311 170.172 1.00 110.09 271 THR C O 1
ATOM 9800 N N . VAL D 1 270 ? 145.215 99.612 171.586 1.00 100.09 272 VAL C N 1
ATOM 9801 C CA . VAL D 1 270 ? 144.411 99.983 172.743 1.00 102.15 272 VAL C CA 1
ATOM 9802 C C . VAL D 1 270 ? 145.192 101.044 173.503 1.00 106.51 272 VAL C C 1
ATOM 9803 O O . VAL D 1 270 ? 146.179 100.726 174.176 1.00 111.02 272 VAL C O 1
ATOM 9807 N N . ARG D 1 271 ? 144.764 102.300 173.398 1.00 97.82 273 ARG C N 1
ATOM 9808 C CA . ARG D 1 271 ? 145.468 103.374 174.081 1.00 101.98 273 ARG C CA 1
ATOM 9809 C C . ARG D 1 271 ? 144.560 104.587 174.211 1.00 99.08 273 ARG C C 1
ATOM 9810 O O . ARG D 1 271 ? 143.570 104.729 173.490 1.00 101.17 273 ARG C O 1
ATOM 9818 N N . LEU D 1 272 ? 144.928 105.465 175.141 1.00 93.23 274 LEU C N 1
ATOM 9819 C CA . LEU D 1 272 ? 144.154 106.669 175.408 1.00 86.04 274 LEU C CA 1
ATOM 9820 C C . LEU D 1 272 ? 144.019 107.501 174.141 1.00 89.05 274 LEU C C 1
ATOM 9821 O O . LEU D 1 272 ? 145.018 107.851 173.509 1.00 104.64 274 LEU C O 1
ATOM 9826 N N . ASN D 1 273 ? 142.780 107.826 173.779 1.00 86.37 275 ASN C N 1
ATOM 9827 C CA . ASN D 1 273 ? 142.497 108.505 172.525 1.00 85.81 275 ASN C CA 1
ATOM 9828 C C . ASN D 1 273 ? 141.988 109.927 172.696 1.00 99.38 275 ASN C C 1
ATOM 9829 O O . ASN D 1 273 ? 142.019 110.694 171.728 1.00 108.31 275 ASN C O 1
ATOM 9834 N N . GLU D 1 274 ? 141.523 110.305 173.884 1.00 115.44 276 GLU C N 1
ATOM 9835 C CA . GLU D 1 274 ? 140.946 111.631 174.059 1.00 104.02 276 GLU C CA 1
ATOM 9836 C C . GLU D 1 274 ? 140.648 111.925 175.522 1.00 102.50 276 GLU C C 1
ATOM 9837 O O . GLU D 1 274 ? 140.432 111.006 176.316 1.00 113.60 276 GLU C O 1
ATOM 9843 N N . LEU D 1 275 ? 140.638 113.202 175.885 1.00 89.00 277 LEU C N 1
ATOM 9844 C CA . LEU D 1 275 ? 140.302 113.654 177.232 1.00 99.97 277 LEU C CA 1
ATOM 9845 C C . LEU D 1 275 ? 138.928 114.312 177.152 1.00 106.04 277 LEU C C 1
ATOM 9846 O O . LEU D 1 275 ? 138.810 115.516 176.927 1.00 109.42 277 LEU C O 1
ATOM 9851 N N . GLY D 1 276 ? 137.887 113.511 177.340 1.00 109.78 278 GLY C N 1
ATOM 9852 C CA . GLY D 1 276 ? 136.532 113.986 177.189 1.00 101.37 278 GLY C CA 1
ATOM 9853 C C . GLY D 1 276 ? 136.124 114.920 178.315 1.00 102.81 278 GLY C C 1
ATOM 9854 O O . GLY D 1 276 ? 136.867 115.196 179.256 1.00 102.71 278 GLY C O 1
ATOM 9855 N N . ALA D 1 277 ? 134.892 115.420 178.195 1.00 108.52 279 ALA C N 1
ATOM 9856 C CA . ALA D 1 277 ? 134.375 116.357 179.186 1.00 107.85 279 ALA C CA 1
ATOM 9857 C C . ALA D 1 277 ? 134.242 115.704 180.555 1.00 112.19 279 ALA C C 1
ATOM 9858 O O . ALA D 1 277 ? 134.592 116.312 181.573 1.00 113.23 279 ALA C O 1
ATOM 9860 N N . SER D 1 278 ? 133.738 114.472 180.605 1.00 114.73 280 SER C N 1
ATOM 9861 C CA . SER D 1 278 ? 133.527 113.769 181.862 1.00 110.38 280 SER C CA 1
ATOM 9862 C C . SER D 1 278 ? 134.310 112.470 181.964 1.00 113.36 280 SER C C 1
ATOM 9863 O O . SER D 1 278 ? 134.240 111.803 183.001 1.00 112.67 280 SER C O 1
ATOM 9866 N N . SER D 1 279 ? 135.051 112.091 180.928 1.00 106.26 281 SER C N 1
ATOM 9867 C CA . SER D 1 279 ? 135.770 110.827 180.941 1.00 101.64 281 SER C CA 1
ATOM 9868 C C . SER D 1 279 ? 136.904 110.884 179.931 1.00 104.05 281 SER C C 1
ATOM 9869 O O . SER D 1 279 ? 136.912 111.720 179.025 1.00 107.05 281 SER C O 1
ATOM 9872 N N . ILE D 1 280 ? 137.862 109.978 180.101 1.00 97.20 282 ILE C N 1
ATOM 9873 C CA . ILE D 1 280 ? 138.963 109.807 179.164 1.00 93.65 282 ILE C CA 1
ATOM 9874 C C . ILE D 1 280 ? 138.653 108.592 178.303 1.00 95.63 282 ILE C C 1
ATOM 9875 O O . ILE D 1 280 ? 138.575 107.467 178.810 1.00 109.01 282 ILE C O 1
ATOM 9880 N N . ASN D 1 281 ? 138.478 108.814 177.006 1.00 93.45 283 ASN C N 1
ATOM 9881 C CA . ASN D 1 281 ? 138.037 107.767 176.095 1.00 95.41 283 ASN C CA 1
ATOM 9882 C C . ASN D 1 281 ? 139.227 106.974 175.577 1.00 94.84 283 ASN C C 1
ATOM 9883 O O . ASN D 1 281 ? 140.172 107.545 175.025 1.00 107.67 283 ASN C O 1
ATOM 9888 N N . PHE D 1 282 ? 139.174 105.659 175.751 1.00 86.13 284 PHE C N 1
ATOM 9889 C CA . PHE D 1 282 ? 140.154 104.763 175.165 1.00 81.86 284 PHE C CA 1
ATOM 9890 C C . PHE D 1 282 ? 139.637 104.226 173.837 1.00 89.66 284 PHE C C 1
ATOM 9891 O O . PHE D 1 282 ? 138.432 104.181 173.586 1.00 100.17 284 PHE C O 1
ATOM 9899 N N . VAL D 1 283 ? 140.568 103.817 172.983 1.00 89.95 285 VAL C N 1
ATOM 9900 C CA . VAL D 1 283 ? 140.241 103.297 171.662 1.00 86.39 285 VAL C CA 1
ATOM 9901 C C . VAL D 1 283 ? 140.834 101.903 171.535 1.00 92.28 285 VAL C C 1
ATOM 9902 O O . VAL D 1 283 ? 142.010 101.690 171.850 1.00 102.80 285 VAL C O 1
ATOM 9906 N N . VAL D 1 284 ? 140.014 100.952 171.098 1.00 80.79 286 VAL C N 1
ATOM 9907 C CA . VAL D 1 284 ? 140.442 99.583 170.851 1.00 77.81 286 VAL C CA 1
ATOM 9908 C C . VAL D 1 284 ? 140.111 99.237 169.409 1.00 83.97 286 VAL C C 1
ATOM 9909 O O . VAL D 1 284 ? 138.972 99.415 168.965 1.00 93.10 286 VAL C O 1
ATOM 9913 N N . ARG D 1 285 ? 141.108 98.749 168.678 1.00 90.48 287 ARG C N 1
ATOM 9914 C CA . ARG D 1 285 ? 140.934 98.397 167.276 1.00 89.11 287 ARG C CA 1
ATOM 9915 C C . ARG D 1 285 ? 141.503 97.009 167.047 1.00 93.66 287 ARG C C 1
ATOM 9916 O O . ARG D 1 285 ? 142.654 96.741 167.401 1.00 101.33 287 ARG C O 1
ATOM 9924 N N . VAL D 1 286 ? 140.696 96.130 166.458 1.00 90.95 288 VAL C N 1
ATOM 9925 C CA . VAL D 1 286 ? 141.081 94.740 166.259 1.00 90.57 288 VAL C CA 1
ATOM 9926 C C . VAL D 1 286 ? 140.452 94.243 164.970 1.00 93.03 288 VAL C C 1
ATOM 9927 O O . VAL D 1 286 ? 139.337 94.631 164.612 1.00 95.92 288 VAL C O 1
ATOM 9931 N N . TRP D 1 287 ? 141.175 93.376 164.271 1.00 95.09 289 TRP C N 1
ATOM 9932 C CA . TRP D 1 287 ? 140.743 92.847 162.987 1.00 90.46 289 TRP C CA 1
ATOM 9933 C C . TRP D 1 287 ? 140.233 91.424 163.146 1.00 100.12 289 TRP C C 1
ATOM 9934 O O . TRP D 1 287 ? 140.798 90.631 163.903 1.00 107.61 289 TRP C O 1
ATOM 9945 N N . SER D 1 288 ? 139.161 91.107 162.426 1.00 95.77 290 SER C N 1
ATOM 9946 C CA . SER D 1 288 ? 138.577 89.777 162.459 1.00 91.04 290 SER C CA 1
ATOM 9947 C C . SER D 1 288 ? 137.859 89.525 161.143 1.00 97.76 290 SER C C 1
ATOM 9948 O O . SER D 1 288 ? 137.565 90.453 160.387 1.00 103.27 290 SER C O 1
ATOM 9951 N N . ASN D 1 289 ? 137.582 88.251 160.877 1.00 100.20 291 ASN C N 1
ATOM 9952 C CA . ASN D 1 289 ? 136.900 87.878 159.647 1.00 95.97 291 ASN C CA 1
ATOM 9953 C C . ASN D 1 289 ? 135.537 88.552 159.573 1.00 97.91 291 ASN C C 1
ATOM 9954 O O . ASN D 1 289 ? 134.877 88.764 160.592 1.00 115.81 291 ASN C O 1
ATOM 9959 N N . SER D 1 290 ? 135.118 88.889 158.353 1.00 95.75 292 SER C N 1
ATOM 9960 C CA . SER D 1 290 ? 133.859 89.607 158.178 1.00 98.67 292 SER C CA 1
ATOM 9961 C C . SER D 1 290 ? 132.685 88.846 158.774 1.00 108.71 292 SER C C 1
ATOM 9962 O O . SER D 1 290 ? 131.680 89.455 159.157 1.00 110.38 292 SER C O 1
ATOM 9965 N N . GLY D 1 291 ? 132.783 87.518 158.855 1.00 109.03 293 GLY C N 1
ATOM 9966 C CA . GLY D 1 291 ? 131.706 86.734 159.430 1.00 104.34 293 GLY C CA 1
ATOM 9967 C C . GLY D 1 291 ? 131.619 86.790 160.938 1.00 108.34 293 GLY C C 1
ATOM 9968 O O . GLY D 1 291 ? 130.567 86.465 161.498 1.00 109.83 293 GLY C O 1
ATOM 9969 N N . ASP D 1 292 ? 132.697 87.194 161.611 1.00 112.91 294 ASP C N 1
ATOM 9970 C CA . ASP D 1 292 ? 132.749 87.229 163.067 1.00 104.37 294 ASP C CA 1
ATOM 9971 C C . ASP D 1 292 ? 132.809 88.648 163.619 1.00 100.50 294 ASP C C 1
ATOM 9972 O O . ASP D 1 292 ? 133.138 88.835 164.792 1.00 113.31 294 ASP C O 1
ATOM 9977 N N . LEU D 1 293 ? 132.496 89.652 162.803 1.00 88.24 295 LEU C N 1
ATOM 9978 C CA . LEU D 1 293 ? 132.646 91.034 163.248 1.00 91.41 295 LEU C CA 1
ATOM 9979 C C . LEU D 1 293 ? 131.668 91.365 164.370 1.00 102.49 295 LEU C C 1
ATOM 9980 O O . LEU D 1 293 ? 132.075 91.747 165.474 1.00 114.68 295 LEU C O 1
ATOM 9985 N N . GLN D 1 294 ? 130.368 91.229 164.105 1.00 108.26 296 GLN C N 1
ATOM 9986 C CA . GLN D 1 294 ? 129.369 91.609 165.100 1.00 99.46 296 GLN C CA 1
ATOM 9987 C C . GLN D 1 294 ? 129.455 90.731 166.342 1.00 102.79 296 GLN C C 1
ATOM 9988 O O . GLN D 1 294 ? 129.303 91.219 167.468 1.00 118.56 296 GLN C O 1
ATOM 9994 N N . ASN D 1 295 ? 129.681 89.430 166.157 1.00 99.75 297 ASN C N 1
ATOM 9995 C CA . ASN D 1 295 ? 129.768 88.535 167.304 1.00 102.40 297 ASN C CA 1
ATOM 9996 C C . ASN D 1 295 ? 130.944 88.897 168.200 1.00 104.83 297 ASN C C 1
ATOM 9997 O O . ASN D 1 295 ? 130.805 88.937 169.429 1.00 111.42 297 ASN C O 1
ATOM 10002 N N . VAL D 1 296 ? 132.111 89.164 167.608 1.00 108.77 298 VAL C N 1
ATOM 10003 C CA . VAL D 1 296 ? 133.255 89.555 168.422 1.00 100.89 298 VAL C CA 1
ATOM 10004 C C . VAL D 1 296 ? 133.003 90.900 169.078 1.00 99.52 298 VAL C C 1
ATOM 10005 O O . VAL D 1 296 ? 133.395 91.113 170.228 1.00 108.63 298 VAL C O 1
ATOM 10009 N N . TYR D 1 297 ? 132.347 91.826 168.378 1.00 98.39 299 TYR C N 1
ATOM 10010 C CA . TYR D 1 297 ? 132.010 93.102 168.999 1.00 88.90 299 TYR C CA 1
ATOM 10011 C C . TYR D 1 297 ? 131.182 92.892 170.258 1.00 97.49 299 TYR C C 1
ATOM 10012 O O . TYR D 1 297 ? 131.506 93.418 171.328 1.00 113.82 299 TYR C O 1
ATOM 10021 N N . TRP D 1 298 ? 130.104 92.114 170.146 1.00 96.70 300 TRP C N 1
ATOM 10022 C CA . TRP D 1 298 ? 129.227 91.901 171.293 1.00 88.68 300 TRP C CA 1
ATOM 10023 C C . TRP D 1 298 ? 129.955 91.191 172.427 1.00 91.50 300 TRP C C 1
ATOM 10024 O O . TRP D 1 298 ? 129.848 91.591 173.595 1.00 104.83 300 TRP C O 1
ATOM 10035 N N . ASP D 1 299 ? 130.705 90.135 172.104 1.00 95.04 301 ASP C N 1
ATOM 10036 C CA . ASP D 1 299 ? 131.406 89.384 173.140 1.00 92.10 301 ASP C CA 1
ATOM 10037 C C . ASP D 1 299 ? 132.433 90.256 173.847 1.00 105.64 301 ASP C C 1
ATOM 10038 O O . ASP D 1 299 ? 132.538 90.240 175.080 1.00 116.35 301 ASP C O 1
ATOM 10043 N N . VAL D 1 300 ? 133.201 91.033 173.080 1.00 102.13 302 VAL C N 1
ATOM 10044 C CA . VAL D 1 300 ? 134.229 91.882 173.667 1.00 91.84 302 VAL C CA 1
ATOM 10045 C C . VAL D 1 300 ? 133.599 92.967 174.525 1.00 97.19 302 VAL C C 1
ATOM 10046 O O . VAL D 1 300 ? 134.115 93.299 175.593 1.00 104.49 302 VAL C O 1
ATOM 10050 N N . LEU D 1 301 ? 132.482 93.543 174.077 1.00 93.12 303 LEU C N 1
ATOM 10051 C CA . LEU D 1 301 ? 131.826 94.572 174.877 1.00 85.77 303 LEU C CA 1
ATOM 10052 C C . LEU D 1 301 ? 131.337 94.006 176.205 1.00 90.14 303 LEU C C 1
ATOM 10053 O O . LEU D 1 301 ? 131.544 94.608 177.269 1.00 107.32 303 LEU C O 1
ATOM 10058 N N . GLU D 1 302 ? 130.690 92.839 176.166 1.00 97.07 304 GLU C N 1
ATOM 10059 C CA . GLU D 1 302 ? 130.210 92.240 177.406 1.00 93.26 304 GLU C CA 1
ATOM 10060 C C . GLU D 1 302 ? 131.367 91.904 178.339 1.00 101.28 304 GLU C C 1
ATOM 10061 O O . GLU D 1 302 ? 131.301 92.166 179.549 1.00 114.15 304 GLU C O 1
ATOM 10067 N N . ARG D 1 303 ? 132.442 91.331 177.795 1.00 102.72 305 ARG C N 1
ATOM 10068 C CA . ARG D 1 303 ? 133.588 90.985 178.627 1.00 100.83 305 ARG C CA 1
ATOM 10069 C C . ARG D 1 303 ? 134.252 92.231 179.195 1.00 106.22 305 ARG C C 1
ATOM 10070 O O . ARG D 1 303 ? 134.713 92.225 180.340 1.00 111.23 305 ARG C O 1
ATOM 10078 N N . ILE D 1 304 ? 134.315 93.307 178.411 1.00 99.75 306 ILE C N 1
ATOM 10079 C CA . ILE D 1 304 ? 134.880 94.560 178.897 1.00 93.77 306 ILE C CA 1
ATOM 10080 C C . ILE D 1 304 ? 134.079 95.067 180.083 1.00 89.74 306 ILE C C 1
ATOM 10081 O O . ILE D 1 304 ? 134.639 95.453 181.116 1.00 103.27 306 ILE C O 1
ATOM 10086 N N . LYS D 1 305 ? 132.752 95.075 179.953 1.00 98.93 307 LYS C N 1
ATOM 10087 C CA . LYS D 1 305 ? 131.926 95.548 181.057 1.00 93.53 307 LYS C CA 1
ATOM 10088 C C . LYS D 1 305 ? 132.140 94.692 182.298 1.00 93.68 307 LYS C C 1
ATOM 10089 O O . LYS D 1 305 ? 132.316 95.215 183.406 1.00 103.05 307 LYS C O 1
ATOM 10095 N N . ARG D 1 306 ? 132.147 93.368 182.130 1.00 109.69 308 ARG C N 1
ATOM 10096 C CA . ARG D 1 306 ? 132.308 92.486 183.281 1.00 107.55 308 ARG C CA 1
ATOM 10097 C C . ARG D 1 306 ? 133.658 92.696 183.958 1.00 117.63 308 ARG C C 1
ATOM 10098 O O . ARG D 1 306 ? 133.739 92.805 185.187 1.00 121.79 308 ARG C O 1
ATOM 10106 N N . GLU D 1 307 ? 134.733 92.757 183.169 1.00 114.74 309 GLU C N 1
ATOM 10107 C CA . GLU D 1 307 ? 136.067 92.910 183.741 1.00 106.23 309 GLU C CA 1
ATOM 10108 C C . GLU D 1 307 ? 136.217 94.254 184.439 1.00 111.02 309 GLU C C 1
ATOM 10109 O O . GLU D 1 307 ? 136.789 94.334 185.532 1.00 112.24 309 GLU C O 1
ATOM 10115 N N . PHE D 1 308 ? 135.718 95.328 183.821 1.00 103.66 310 PHE C N 1
ATOM 10116 C CA . PHE D 1 308 ? 135.813 96.638 184.453 1.00 94.99 310 PHE C CA 1
ATOM 10117 C C . PHE D 1 308 ? 135.028 96.675 185.754 1.00 99.90 310 PHE C C 1
ATOM 10118 O O . PHE D 1 308 ? 135.488 97.246 186.749 1.00 107.40 310 PHE C O 1
ATOM 10126 N N . ASP D 1 309 ? 133.839 96.067 185.774 1.00 115.54 311 ASP C N 1
ATOM 10127 C CA . ASP D 1 309 ? 133.077 96.008 187.016 1.00 109.28 311 ASP C CA 1
ATOM 10128 C C . ASP D 1 309 ? 133.829 95.227 188.086 1.00 108.84 311 ASP C C 1
ATOM 10129 O O . ASP D 1 309 ? 133.867 95.635 189.252 1.00 114.07 311 ASP C O 1
ATOM 10134 N N . ALA D 1 310 ? 134.433 94.098 187.708 1.00 108.75 312 ALA C N 1
ATOM 10135 C CA . ALA D 1 310 ? 135.160 93.294 188.685 1.00 110.54 312 ALA C CA 1
ATOM 10136 C C . ALA D 1 310 ? 136.475 93.944 189.093 1.00 113.09 312 ALA C C 1
ATOM 10137 O O . ALA D 1 310 ? 136.877 93.846 190.256 1.00 107.71 312 ALA C O 1
ATOM 10139 N N . ALA D 1 311 ? 137.157 94.607 188.157 1.00 119.09 313 ALA C N 1
ATOM 10140 C CA . ALA D 1 311 ? 138.459 95.191 188.455 1.00 116.19 313 ALA C CA 1
ATOM 10141 C C . ALA D 1 311 ? 138.348 96.451 189.302 1.00 116.39 313 ALA C C 1
ATOM 10142 O O . ALA D 1 311 ? 139.217 96.703 190.144 1.00 120.25 313 ALA C O 1
ATOM 10144 N N . GLY D 1 312 ? 137.302 97.246 189.102 1.00 108.94 314 GLY C N 1
ATOM 10145 C CA . GLY D 1 312 ? 137.144 98.473 189.856 1.00 105.65 314 GLY C CA 1
ATOM 10146 C C . GLY D 1 312 ? 136.927 99.689 188.980 1.00 108.96 314 GLY C C 1
ATOM 10147 O O . GLY D 1 312 ? 136.334 100.676 189.423 1.00 110.19 314 GLY C O 1
ATOM 10148 N N . ILE D 1 313 ? 137.409 99.633 187.739 1.00 106.47 315 ILE C N 1
ATOM 10149 C CA . ILE D 1 313 ? 137.226 100.728 186.794 1.00 102.18 315 ILE C CA 1
ATOM 10150 C C . ILE D 1 313 ? 135.742 101.055 186.719 1.00 102.91 315 ILE C C 1
ATOM 10151 O O . ILE D 1 313 ? 134.895 100.159 186.803 1.00 104.46 315 ILE C O 1
ATOM 10156 N N . SER D 1 314 ? 135.413 102.334 186.566 1.00 101.21 316 SER C N 1
ATOM 10157 C CA . SER D 1 314 ? 134.026 102.773 186.606 1.00 103.19 316 SER C CA 1
ATOM 10158 C C . SER D 1 314 ? 133.717 103.635 185.395 1.00 98.17 316 SER C C 1
ATOM 10159 O O . SER D 1 314 ? 134.452 104.581 185.099 1.00 99.16 316 SER C O 1
ATOM 10162 N N . PHE D 1 315 ? 132.631 103.309 184.706 1.00 103.96 317 PHE C N 1
ATOM 10163 C CA . PHE D 1 315 ? 132.130 104.161 183.639 1.00 103.80 317 PHE C CA 1
ATOM 10164 C C . PHE D 1 315 ? 131.369 105.327 184.256 1.00 109.64 317 PHE C C 1
ATOM 10165 O O . PHE D 1 315 ? 130.384 105.101 184.967 1.00 110.09 317 PHE C O 1
ATOM 10173 N N . PRO D 1 316 ? 131.776 106.569 184.012 1.00 108.67 318 PRO C N 1
ATOM 10174 C CA . PRO D 1 316 ? 131.209 107.698 184.751 1.00 107.43 318 PRO C CA 1
ATOM 10175 C C . PRO D 1 316 ? 129.948 108.264 184.119 1.00 112.57 318 PRO C C 1
ATOM 10176 O O . PRO D 1 316 ? 129.789 108.313 182.899 1.00 105.90 318 PRO C O 1
ATOM 10180 N N . TYR D 1 317 ? 129.043 108.696 184.987 1.00 115.95 319 TYR C N 1
ATOM 10181 C CA . TYR D 1 317 ? 127.886 109.457 184.555 1.00 111.91 319 TYR C CA 1
ATOM 10182 C C . TYR D 1 317 ? 128.315 110.867 184.176 1.00 112.57 319 TYR C C 1
ATOM 10183 O O . TYR D 1 317 ? 129.405 111.312 184.541 1.00 118.87 319 TYR C O 1
ATOM 10192 N N . PRO D 1 318 ? 127.484 111.591 183.432 1.00 95.93 320 PRO C N 1
ATOM 10193 C CA . PRO D 1 318 ? 127.817 112.982 183.117 1.00 99.31 320 PRO C CA 1
ATOM 10194 C C . PRO D 1 318 ? 128.103 113.765 184.389 1.00 108.60 320 PRO C C 1
ATOM 10195 O O . PRO D 1 318 ? 127.355 113.694 185.366 1.00 116.60 320 PRO C O 1
ATOM 10199 N N . GLN D 1 319 ? 129.198 114.515 184.376 1.00 112.28 321 GLN C N 1
ATOM 10200 C CA . GLN D 1 319 ? 129.686 115.202 185.560 1.00 104.11 321 GLN C CA 1
ATOM 10201 C C . GLN D 1 319 ? 129.471 116.703 185.439 1.00 108.07 321 GLN C C 1
ATOM 10202 O O . GLN D 1 319 ? 129.286 117.245 184.347 1.00 114.08 321 GLN C O 1
ATOM 10208 N N . MET D 1 320 ? 129.497 117.370 186.591 1.00 113.83 322 MET C N 1
ATOM 10209 C CA . MET D 1 320 ? 129.280 118.807 186.648 1.00 115.35 322 MET C CA 1
ATOM 10210 C C . MET D 1 320 ? 129.696 119.361 188.003 1.00 114.68 322 MET C C 1
ATOM 10211 O O . MET D 1 320 ? 129.310 118.822 189.044 1.00 120.34 322 MET C O 1
ATOM 10216 N N . ASP D 1 321 ? 130.484 120.431 188.003 1.00 116.98 323 ASP C N 1
ATOM 10217 C CA . ASP D 1 321 ? 130.848 121.122 189.231 1.00 114.80 323 ASP C CA 1
ATOM 10218 C C . ASP D 1 321 ? 129.868 122.262 189.469 1.00 121.80 323 ASP C C 1
ATOM 10219 O O . ASP D 1 321 ? 129.636 123.084 188.579 1.00 132.28 323 ASP C O 1
ATOM 10224 N N . VAL D 1 322 ? 129.296 122.308 190.668 1.00 110.30 324 VAL C N 1
ATOM 10225 C CA . VAL D 1 322 ? 128.291 123.301 191.022 1.00 107.11 324 VAL C CA 1
ATOM 10226 C C . VAL D 1 322 ? 128.834 124.134 192.174 1.00 111.76 324 VAL C C 1
ATOM 10227 O O . VAL D 1 322 ? 129.187 123.591 193.228 1.00 119.99 324 VAL C O 1
ATOM 10231 N N . ASN D 1 323 ? 128.900 125.446 191.972 1.00 114.43 325 ASN C N 1
ATOM 10232 C CA . ASN D 1 323 ? 129.350 126.384 192.994 1.00 116.50 325 ASN C CA 1
ATOM 10233 C C . ASN D 1 323 ? 128.122 127.080 193.568 1.00 118.97 325 ASN C C 1
ATOM 10234 O O . ASN D 1 323 ? 127.362 127.717 192.831 1.00 121.08 325 ASN C O 1
ATOM 10239 N N . PHE D 1 324 ? 127.928 126.958 194.876 1.00 139.36 326 PHE C N 1
ATOM 10240 C CA . PHE D 1 324 ? 126.736 127.496 195.509 1.00 136.56 326 PHE C CA 1
ATOM 10241 C C . PHE D 1 324 ? 126.915 128.964 195.871 1.00 144.79 326 PHE C C 1
ATOM 10242 O O . PHE D 1 324 ? 128.011 129.420 196.207 1.00 148.89 326 PHE C O 1
ATOM 10250 N N . LYS D 1 325 ? 125.812 129.704 195.801 1.00 141.40 327 LYS C N 1
ATOM 10251 C CA . LYS D 1 325 ? 125.791 131.109 196.170 1.00 139.13 327 LYS C CA 1
ATOM 10252 C C . LYS D 1 325 ? 124.432 131.425 196.776 1.00 138.88 327 LYS C C 1
ATOM 10253 O O . LYS D 1 325 ? 123.449 130.716 196.553 1.00 137.35 327 LYS C O 1
ATOM 10259 N N . ARG D 1 326 ? 124.387 132.507 197.554 1.00 169.32 328 ARG C N 1
ATOM 10260 C CA . ARG D 1 326 ? 123.151 132.931 198.202 1.00 168.94 328 ARG C CA 1
ATOM 10261 C C . ARG D 1 326 ? 122.558 131.808 199.043 1.00 169.01 328 ARG C C 1
ATOM 10262 O O . ARG D 1 326 ? 121.339 131.607 199.047 1.00 168.05 328 ARG C O 1
ATOM 10270 N N . VAL D 1 327 ? 123.405 131.073 199.754 1.00 181.89 329 VAL C N 1
ATOM 10271 C CA . VAL D 1 327 ? 122.946 129.976 200.598 1.00 182.54 329 VAL C CA 1
ATOM 10272 C C . VAL D 1 327 ? 121.938 130.482 201.622 1.00 182.26 329 VAL C C 1
ATOM 10273 O O . VAL D 1 327 ? 122.027 131.618 202.086 1.00 181.08 329 VAL C O 1
ATOM 10277 N N . ALA E 1 1 ? 155.488 114.610 69.884 1.00 299.63 3 ALA E N 1
ATOM 10278 C CA . ALA E 1 1 ? 154.641 115.025 68.771 1.00 300.22 3 ALA E CA 1
ATOM 10279 C C . ALA E 1 1 ? 153.920 116.329 69.092 1.00 301.10 3 ALA E C 1
ATOM 10280 O O . ALA E 1 1 ? 154.411 117.414 68.784 1.00 301.38 3 ALA E O 1
ATOM 10282 N N . GLU E 1 2 ? 152.743 116.214 69.715 1.00 301.37 4 GLU E N 1
ATOM 10283 C CA . GLU E 1 2 ? 151.948 117.377 70.091 1.00 300.72 4 GLU E CA 1
ATOM 10284 C C . GLU E 1 2 ? 151.495 117.311 71.545 1.00 300.28 4 GLU E C 1
ATOM 10285 O O . GLU E 1 2 ? 150.514 117.965 71.913 1.00 300.02 4 GLU E O 1
ATOM 10291 N N . LEU E 1 3 ? 152.188 116.536 72.378 1.00 300.13 5 LEU E N 1
ATOM 10292 C CA . LEU E 1 3 ? 151.847 116.406 73.788 1.00 300.45 5 LEU E CA 1
ATOM 10293 C C . LEU E 1 3 ? 152.908 116.961 74.724 1.00 300.41 5 LEU E C 1
ATOM 10294 O O . LEU E 1 3 ? 152.571 117.404 75.823 1.00 300.27 5 LEU E O 1
ATOM 10299 N N . PHE E 1 4 ? 154.179 116.947 74.316 1.00 301.23 6 PHE E N 1
ATOM 10300 C CA . PHE E 1 4 ? 155.237 117.496 75.156 1.00 301.10 6 PHE E CA 1
ATOM 10301 C C . PHE E 1 4 ? 155.092 118.997 75.354 1.00 301.42 6 PHE E C 1
ATOM 10302 O O . PHE E 1 4 ? 155.676 119.547 76.295 1.00 301.04 6 PHE E O 1
ATOM 10310 N N . THR E 1 5 ? 154.329 119.673 74.492 1.00 303.30 7 THR E N 1
ATOM 10311 C CA . THR E 1 5 ? 154.139 121.112 74.625 1.00 303.05 7 THR E CA 1
ATOM 10312 C C . THR E 1 5 ? 153.381 121.489 75.890 1.00 302.92 7 THR E C 1
ATOM 10313 O O . THR E 1 5 ? 153.372 122.669 76.257 1.00 302.79 7 THR E O 1
ATOM 10317 N N . ASN E 1 6 ? 152.744 120.525 76.558 1.00 301.94 8 ASN E N 1
ATOM 10318 C CA . ASN E 1 6 ? 152.036 120.779 77.803 1.00 302.00 8 ASN E CA 1
ATOM 10319 C C . ASN E 1 6 ? 152.729 120.194 79.025 1.00 302.10 8 ASN E C 1
ATOM 10320 O O . ASN E 1 6 ? 152.473 120.659 80.139 1.00 302.04 8 ASN E O 1
ATOM 10325 N N . ASN E 1 7 ? 153.600 119.201 78.844 1.00 299.64 9 ASN E N 1
ATOM 10326 C CA . ASN E 1 7 ? 154.287 118.580 79.969 1.00 299.45 9 ASN E CA 1
ATOM 10327 C C . ASN E 1 7 ? 155.509 119.366 80.423 1.00 299.68 9 ASN E C 1
ATOM 10328 O O . ASN E 1 7 ? 156.049 119.074 81.495 1.00 299.89 9 ASN E O 1
ATOM 10333 N N . ALA E 1 8 ? 155.949 120.355 79.642 1.00 297.68 10 ALA E N 1
ATOM 10334 C CA . ALA E 1 8 ? 157.183 121.070 79.957 1.00 297.31 10 ALA E CA 1
ATOM 10335 C C . ALA E 1 8 ? 157.143 121.655 81.363 1.00 297.57 10 ALA E C 1
ATOM 10336 O O . ALA E 1 8 ? 158.073 121.473 82.156 1.00 297.19 10 ALA E O 1
ATOM 10338 N N . LEU E 1 9 ? 156.063 122.367 81.693 1.00 294.31 11 LEU E N 1
ATOM 10339 C CA . LEU E 1 9 ? 155.940 122.926 83.034 1.00 293.57 11 LEU E CA 1
ATOM 10340 C C . LEU E 1 9 ? 155.876 121.830 84.090 1.00 293.27 11 LEU E C 1
ATOM 10341 O O . LEU E 1 9 ? 156.478 121.965 85.161 1.00 292.88 11 LEU E O 1
ATOM 10346 N N . ASN E 1 10 ? 155.154 120.744 83.809 1.00 292.24 12 ASN E N 1
ATOM 10347 C CA . ASN E 1 10 ? 155.059 119.650 84.771 1.00 291.84 12 ASN E CA 1
ATOM 10348 C C . ASN E 1 10 ? 156.425 119.026 85.030 1.00 292.00 12 ASN E C 1
ATOM 10349 O O . ASN E 1 10 ? 156.779 118.738 86.178 1.00 292.30 12 ASN E O 1
ATOM 10354 N N . LEU E 1 11 ? 157.209 118.811 83.971 1.00 290.51 13 LEU E N 1
ATOM 10355 C CA . LEU E 1 11 ? 158.545 118.252 84.151 1.00 290.04 13 LEU E CA 1
ATOM 10356 C C . LEU E 1 11 ? 159.442 119.191 84.944 1.00 290.24 13 LEU E C 1
ATOM 10357 O O . LEU E 1 11 ? 160.362 118.735 85.634 1.00 290.07 13 LEU E O 1
ATOM 10362 N N . VAL E 1 12 ? 159.199 120.500 84.858 1.00 291.52 14 VAL E N 1
ATOM 10363 C CA . VAL E 1 12 ? 160.016 121.462 85.594 1.00 291.32 14 VAL E CA 1
ATOM 10364 C C . VAL E 1 12 ? 159.895 121.219 87.094 1.00 291.64 14 VAL E C 1
ATOM 10365 O O . VAL E 1 12 ? 160.897 121.132 87.813 1.00 291.17 14 VAL E O 1
ATOM 10369 N N . ILE E 1 13 ? 158.660 121.104 87.586 1.00 294.07 15 ILE E N 1
ATOM 10370 C CA . ILE E 1 13 ? 158.454 120.842 89.007 1.00 293.78 15 ILE E CA 1
ATOM 10371 C C . ILE E 1 13 ? 158.932 119.441 89.365 1.00 293.79 15 ILE E C 1
ATOM 10372 O O . ILE E 1 13 ? 159.483 119.216 90.449 1.00 293.73 15 ILE E O 1
ATOM 10377 N N . ILE E 1 14 ? 158.729 118.477 88.463 1.00 292.39 16 ILE E N 1
ATOM 10378 C CA . ILE E 1 14 ? 159.155 117.103 88.727 1.00 291.46 16 ILE E CA 1
ATOM 10379 C C . ILE E 1 14 ? 160.652 117.061 89.004 1.00 291.52 16 ILE E C 1
ATOM 10380 O O . ILE E 1 14 ? 161.107 116.485 90.000 1.00 291.46 16 ILE E O 1
ATOM 10385 N N . PHE E 1 15 ? 161.441 117.677 88.121 1.00 293.74 17 PHE E N 1
ATOM 10386 C CA . PHE E 1 15 ? 162.881 117.744 88.348 1.00 293.77 17 PHE E CA 1
ATOM 10387 C C . PHE E 1 15 ? 163.194 118.544 89.606 1.00 293.81 17 PHE E C 1
ATOM 10388 O O . PHE E 1 15 ? 164.030 118.140 90.423 1.00 293.79 17 PHE E O 1
ATOM 10396 N N . GLY E 1 16 ? 162.525 119.685 89.779 1.00 291.68 18 GLY E N 1
ATOM 10397 C CA . GLY E 1 16 ? 162.715 120.461 90.994 1.00 291.30 18 GLY E CA 1
ATOM 10398 C C . GLY E 1 16 ? 162.273 119.714 92.235 1.00 291.65 18 GLY E C 1
ATOM 10399 O O . GLY E 1 16 ? 162.964 119.725 93.257 1.00 291.79 18 GLY E O 1
ATOM 10400 N N . SER E 1 17 ? 161.116 119.054 92.166 1.00 289.94 19 SER E N 1
ATOM 10401 C CA . SER E 1 17 ? 160.652 118.260 93.297 1.00 289.70 19 SER E CA 1
ATOM 10402 C C . SER E 1 17 ? 161.612 117.115 93.593 1.00 289.58 19 SER E C 1
ATOM 10403 O O . SER E 1 17 ? 161.909 116.829 94.759 1.00 289.04 19 SER E O 1
ATOM 10406 N N . CYS E 1 18 ? 162.107 116.448 92.548 1.00 290.64 20 CYS E N 1
ATOM 10407 C CA . CYS E 1 18 ? 163.070 115.372 92.752 1.00 290.54 20 CYS E CA 1
ATOM 10408 C C . CYS E 1 18 ? 164.357 115.888 93.382 1.00 290.68 20 CYS E C 1
ATOM 10409 O O . CYS E 1 18 ? 164.916 115.234 94.270 1.00 290.32 20 CYS E O 1
ATOM 10412 N N . ALA E 1 19 ? 164.842 117.050 92.939 1.00 289.43 21 ALA E N 1
ATOM 10413 C CA . ALA E 1 19 ? 166.030 117.640 93.543 1.00 288.46 21 ALA E CA 1
ATOM 10414 C C . ALA E 1 19 ? 165.749 118.184 94.937 1.00 289.30 21 ALA E C 1
ATOM 10415 O O . ALA E 1 19 ? 166.638 118.166 95.795 1.00 289.66 21 ALA E O 1
ATOM 10417 N N . ALA E 1 20 ? 164.529 118.668 95.181 1.00 288.32 22 ALA E N 1
ATOM 10418 C CA . ALA E 1 20 ? 164.195 119.202 96.496 1.00 287.52 22 ALA E CA 1
ATOM 10419 C C . ALA E 1 20 ? 164.293 118.126 97.570 1.00 287.77 22 ALA E C 1
ATOM 10420 O O . ALA E 1 20 ? 164.788 118.382 98.674 1.00 287.89 22 ALA E O 1
ATOM 10422 N N . LEU E 1 21 ? 163.827 116.913 97.265 1.00 287.57 23 LEU E N 1
ATOM 10423 C CA . LEU E 1 21 ? 163.896 115.828 98.238 1.00 287.60 23 LEU E CA 1
ATOM 10424 C C . LEU E 1 21 ? 165.341 115.517 98.609 1.00 287.94 23 LEU E C 1
ATOM 10425 O O . LEU E 1 21 ? 165.659 115.303 99.785 1.00 288.14 23 LEU E O 1
ATOM 10430 N N . ILE E 1 22 ? 166.233 115.488 97.616 1.00 289.14 24 ILE E N 1
ATOM 10431 C CA . ILE E 1 22 ? 167.637 115.187 97.884 1.00 288.92 24 ILE E CA 1
ATOM 10432 C C . ILE E 1 22 ? 168.250 116.228 98.808 1.00 288.80 24 ILE E C 1
ATOM 10433 O O . ILE E 1 22 ? 168.980 115.885 99.747 1.00 288.53 24 ILE E O 1
ATOM 10438 N N . LEU E 1 23 ? 167.972 117.508 98.562 1.00 288.26 25 LEU E N 1
ATOM 10439 C CA . LEU E 1 23 ? 168.536 118.566 99.396 1.00 287.83 25 LEU E CA 1
ATOM 10440 C C . LEU E 1 23 ? 168.082 118.422 100.844 1.00 288.01 25 LEU E C 1
ATOM 10441 O O . LEU E 1 23 ? 168.892 118.502 101.774 1.00 287.71 25 LEU E O 1
ATOM 10446 N N . MET E 1 24 ? 166.781 118.208 101.053 1.00 289.89 26 MET E N 1
ATOM 10447 C CA . MET E 1 24 ? 166.268 118.078 102.413 1.00 289.96 26 MET E CA 1
ATOM 10448 C C . MET E 1 24 ? 166.601 116.722 103.020 1.00 290.16 26 MET E C 1
ATOM 10449 O O . MET E 1 24 ? 166.916 116.641 104.213 1.00 290.21 26 MET E O 1
ATOM 10454 N N . SER E 1 25 ? 166.538 115.651 102.227 1.00 290.87 27 SER E N 1
ATOM 10455 C CA . SER E 1 25 ? 166.798 114.317 102.758 1.00 290.19 27 SER E CA 1
ATOM 10456 C C . SER E 1 25 ? 168.235 114.193 103.250 1.00 290.34 27 SER E C 1
ATOM 10457 O O . SER E 1 25 ? 168.489 113.676 104.344 1.00 290.13 27 SER E O 1
ATOM 10460 N N . PHE E 1 26 ? 169.193 114.667 102.451 1.00 292.27 28 PHE E N 1
ATOM 10461 C CA . PHE E 1 26 ? 170.592 114.603 102.858 1.00 292.15 28 PHE E CA 1
ATOM 10462 C C . PHE E 1 26 ? 170.894 115.529 104.027 1.00 291.67 28 PHE E C 1
ATOM 10463 O O . PHE E 1 26 ? 171.858 115.286 104.762 1.00 291.55 28 PHE E O 1
ATOM 10471 N N . TRP E 1 27 ? 170.098 116.583 104.217 1.00 292.24 29 TRP E N 1
ATOM 10472 C CA . TRP E 1 27 ? 170.318 117.471 105.353 1.00 292.32 29 TRP E CA 1
ATOM 10473 C C . TRP E 1 27 ? 170.122 116.734 106.672 1.00 292.50 29 TRP E C 1
ATOM 10474 O O . TRP E 1 27 ? 170.895 116.926 107.618 1.00 292.53 29 TRP E O 1
ATOM 10485 N N . PHE E 1 28 ? 169.093 115.887 106.752 1.00 293.87 30 PHE E N 1
ATOM 10486 C CA . PHE E 1 28 ? 168.888 115.088 107.956 1.00 293.92 30 PHE E CA 1
ATOM 10487 C C . PHE E 1 28 ? 170.050 114.134 108.198 1.00 294.13 30 PHE E C 1
ATOM 10488 O O . PHE E 1 28 ? 170.472 113.952 109.345 1.00 293.90 30 PHE E O 1
ATOM 10496 N N . ARG E 1 29 ? 170.574 113.516 107.138 1.00 291.81 31 ARG E N 1
ATOM 10497 C CA . ARG E 1 29 ? 171.730 112.640 107.293 1.00 291.36 31 ARG E CA 1
ATOM 10498 C C . ARG E 1 29 ? 172.940 113.414 107.800 1.00 291.65 31 ARG E C 1
ATOM 10499 O O . ARG E 1 29 ? 173.684 112.923 108.657 1.00 291.14 31 ARG E O 1
ATOM 10507 N N . ARG E 1 30 ? 173.151 114.622 107.283 1.00 292.95 32 ARG E N 1
ATOM 10508 C CA . ARG E 1 30 ? 174.267 115.478 107.687 1.00 292.34 32 ARG E CA 1
ATOM 10509 C C . ARG E 1 30 ? 173.948 116.298 108.929 1.00 292.29 32 ARG E C 1
ATOM 10510 O O . ARG E 1 30 ? 174.058 117.527 108.914 1.00 292.05 32 ARG E O 1
ATOM 10518 N N . GLY E 1 31 ? 173.550 115.646 110.018 1.00 294.38 33 GLY E N 1
ATOM 10519 C CA . GLY E 1 31 ? 173.222 116.360 111.235 1.00 294.15 33 GLY E CA 1
ATOM 10520 C C . GLY E 1 31 ? 171.880 117.066 111.142 1.00 294.70 33 GLY E C 1
ATOM 10521 O O . GLY E 1 31 ? 171.073 116.834 110.236 1.00 294.96 33 GLY E O 1
ATOM 10522 N N . ASN E 1 32 ? 171.644 117.951 112.113 1.00 293.62 34 ASN E N 1
ATOM 10523 C CA . ASN E 1 32 ? 170.393 118.712 112.156 1.00 293.38 34 ASN E CA 1
ATOM 10524 C C . ASN E 1 32 ? 170.694 120.057 112.828 1.00 293.20 34 ASN E C 1
ATOM 10525 O O . ASN E 1 32 ? 170.717 120.152 114.055 1.00 292.75 34 ASN E O 1
ATOM 10530 N N . ARG E 1 33 ? 170.919 121.083 112.005 1.00 292.61 35 ARG E N 1
ATOM 10531 C CA . ARG E 1 33 ? 171.151 122.418 112.547 1.00 292.67 35 ARG E CA 1
ATOM 10532 C C . ARG E 1 33 ? 169.856 123.033 113.064 1.00 292.64 35 ARG E C 1
ATOM 10533 O O . ARG E 1 33 ? 169.848 123.677 114.120 1.00 291.99 35 ARG E O 1
ATOM 10541 N N . LYS E 1 34 ? 168.759 122.847 112.339 1.00 290.15 36 LYS E N 1
ATOM 10542 C CA . LYS E 1 34 ? 167.458 123.333 112.765 1.00 289.62 36 LYS E CA 1
ATOM 10543 C C . LYS E 1 34 ? 166.759 122.288 113.629 1.00 289.45 36 LYS E C 1
ATOM 10544 O O . LYS E 1 34 ? 167.083 121.099 113.594 1.00 289.46 36 LYS E O 1
ATOM 10550 N N . ARG E 1 35 ? 165.790 122.752 114.415 1.00 285.84 37 ARG E N 1
ATOM 10551 C CA . ARG E 1 35 ? 165.019 121.845 115.254 1.00 286.24 37 ARG E CA 1
ATOM 10552 C C . ARG E 1 35 ? 164.337 120.787 114.398 1.00 286.06 37 ARG E C 1
ATOM 10553 O O . ARG E 1 35 ? 163.677 121.105 113.404 1.00 285.26 37 ARG E O 1
ATOM 10561 N N . LYS E 1 36 ? 164.499 119.523 114.787 1.00 282.30 38 LYS E N 1
ATOM 10562 C CA . LYS E 1 36 ? 163.913 118.425 114.028 1.00 281.90 38 LYS E CA 1
ATOM 10563 C C . LYS E 1 36 ? 162.393 118.512 114.041 1.00 281.83 38 LYS E C 1
ATOM 10564 O O . LYS E 1 36 ? 161.777 118.837 113.020 1.00 281.57 38 LYS E O 1
ATOM 10570 N N . GLY E 1 37 ? 161.784 118.234 115.191 1.00 272.99 39 GLY E N 1
ATOM 10571 C CA . GLY E 1 37 ? 160.344 118.311 115.317 1.00 272.01 39 GLY E CA 1
ATOM 10572 C C . GLY E 1 37 ? 159.625 117.535 114.221 1.00 272.39 39 GLY E C 1
ATOM 10573 O O . GLY E 1 37 ? 160.183 116.657 113.558 1.00 272.69 39 GLY E O 1
ATOM 10574 N N . PHE E 1 38 ? 158.350 117.880 114.041 1.00 263.60 40 PHE E N 1
ATOM 10575 C CA . PHE E 1 38 ? 157.547 117.294 112.978 1.00 263.18 40 PHE E CA 1
ATOM 10576 C C . PHE E 1 38 ? 157.418 118.196 111.759 1.00 263.04 40 PHE E C 1
ATOM 10577 O O . PHE E 1 38 ? 156.885 117.755 110.735 1.00 263.00 40 PHE E O 1
ATOM 10585 N N . LEU E 1 39 ? 157.895 119.440 111.840 1.00 268.53 41 LEU E N 1
ATOM 10586 C CA . LEU E 1 39 ? 157.774 120.354 110.709 1.00 269.27 41 LEU E CA 1
ATOM 10587 C C . LEU E 1 39 ? 158.519 119.823 109.491 1.00 269.51 41 LEU E C 1
ATOM 10588 O O . LEU E 1 39 ? 158.003 119.857 108.367 1.00 269.69 41 LEU E O 1
ATOM 10593 N N . PHE E 1 40 ? 159.740 119.325 109.695 1.00 270.66 42 PHE E N 1
ATOM 10594 C CA . PHE E 1 40 ? 160.511 118.785 108.581 1.00 270.29 42 PHE E CA 1
ATOM 10595 C C . PHE E 1 40 ? 159.817 117.572 107.974 1.00 270.57 42 PHE E C 1
ATOM 10596 O O . PHE E 1 40 ? 159.770 117.415 106.749 1.00 271.03 42 PHE E O 1
ATOM 10604 N N . HIS E 1 41 ? 159.272 116.698 108.824 1.00 262.67 43 HIS E N 1
ATOM 10605 C CA . HIS E 1 41 ? 158.573 115.518 108.326 1.00 262.38 43 HIS E CA 1
ATOM 10606 C C . HIS E 1 41 ? 157.370 115.912 107.479 1.00 262.64 43 HIS E C 1
ATOM 10607 O O . HIS E 1 41 ? 157.105 115.309 106.432 1.00 262.44 43 HIS E O 1
ATOM 10614 N N . ALA E 1 42 ? 156.626 116.930 107.919 1.00 264.14 44 ALA E N 1
ATOM 10615 C CA . ALA E 1 42 ? 155.486 117.400 107.140 1.00 263.70 44 ALA E CA 1
ATOM 10616 C C . ALA E 1 42 ? 155.927 117.906 105.774 1.00 263.61 44 ALA E C 1
ATOM 10617 O O . ALA E 1 42 ? 155.277 117.627 104.759 1.00 263.53 44 ALA E O 1
ATOM 10619 N N . VAL E 1 43 ? 157.029 118.657 105.727 1.00 265.79 45 VAL E N 1
ATOM 10620 C CA . VAL E 1 43 ? 157.555 119.123 104.445 1.00 265.74 45 VAL E CA 1
ATOM 10621 C C . VAL E 1 43 ? 157.943 117.938 103.573 1.00 265.95 45 VAL E C 1
ATOM 10622 O O . VAL E 1 43 ? 157.642 117.899 102.374 1.00 266.46 45 VAL E O 1
ATOM 10626 N N . GLN E 1 44 ? 158.619 116.951 104.162 1.00 265.31 46 GLN E N 1
ATOM 10627 C CA . GLN E 1 44 ? 158.994 115.742 103.439 1.00 265.08 46 GLN E CA 1
ATOM 10628 C C . GLN E 1 44 ? 157.761 115.091 102.827 1.00 265.10 46 GLN E C 1
ATOM 10629 O O . GLN E 1 44 ? 157.750 114.758 101.637 1.00 264.88 46 GLN E O 1
ATOM 10635 N N . PHE E 1 45 ? 156.717 114.903 103.637 1.00 256.54 47 PHE E N 1
ATOM 10636 C CA . PHE E 1 45 ? 155.457 114.392 103.109 1.00 256.12 47 PHE E CA 1
ATOM 10637 C C . PHE E 1 45 ? 154.850 115.365 102.109 1.00 256.44 47 PHE E C 1
ATOM 10638 O O . PHE E 1 45 ? 154.324 114.955 101.068 1.00 256.77 47 PHE E O 1
ATOM 10646 N N . LEU E 1 46 ? 154.914 116.665 102.409 1.00 263.33 48 LEU E N 1
ATOM 10647 C CA . LEU E 1 46 ? 154.365 117.664 101.499 1.00 263.39 48 LEU E CA 1
ATOM 10648 C C . LEU E 1 46 ? 155.121 117.700 100.178 1.00 263.37 48 LEU E C 1
ATOM 10649 O O . LEU E 1 46 ? 154.509 117.894 99.122 1.00 262.57 48 LEU E O 1
ATOM 10654 N N . ILE E 1 47 ? 156.444 117.535 100.211 1.00 267.23 49 ILE E N 1
ATOM 10655 C CA . ILE E 1 47 ? 157.206 117.491 98.968 1.00 266.69 49 ILE E CA 1
ATOM 10656 C C . ILE E 1 47 ? 157.022 116.155 98.257 1.00 266.75 49 ILE E C 1
ATOM 10657 O O . ILE E 1 47 ? 156.974 116.107 97.023 1.00 266.32 49 ILE E O 1
ATOM 10662 N N . TYR E 1 48 ? 156.921 115.056 99.006 1.00 267.25 50 TYR E N 1
ATOM 10663 C CA . TYR E 1 48 ? 156.745 113.749 98.380 1.00 267.04 50 TYR E CA 1
ATOM 10664 C C . TYR E 1 48 ? 155.428 113.677 97.616 1.00 267.19 50 TYR E C 1
ATOM 10665 O O . TYR E 1 48 ? 155.375 113.145 96.501 1.00 267.63 50 TYR E O 1
ATOM 10674 N N . THR E 1 49 ? 154.353 114.211 98.200 1.00 265.20 51 THR E N 1
ATOM 10675 C CA . THR E 1 49 ? 153.046 114.122 97.560 1.00 265.00 51 THR E CA 1
ATOM 10676 C C . THR E 1 49 ? 153.037 114.835 96.214 1.00 265.84 51 THR E C 1
ATOM 10677 O O . THR E 1 49 ? 152.387 114.382 95.265 1.00 266.19 51 THR E O 1
ATOM 10681 N N . ILE E 1 50 ? 153.751 115.960 96.111 1.00 270.77 52 ILE E N 1
ATOM 10682 C CA . ILE E 1 50 ? 153.797 116.687 94.844 1.00 270.64 52 ILE E CA 1
ATOM 10683 C C . ILE E 1 50 ? 154.381 115.804 93.750 1.00 271.00 52 ILE E C 1
ATOM 10684 O O . ILE E 1 50 ? 153.928 115.831 92.599 1.00 271.15 52 ILE E O 1
ATOM 10689 N N . ILE E 1 51 ? 155.392 115.001 94.091 1.00 268.74 53 ILE E N 1
ATOM 10690 C CA . ILE E 1 51 ? 155.984 114.089 93.112 1.00 267.96 53 ILE E CA 1
ATOM 10691 C C . ILE E 1 51 ? 154.925 113.126 92.591 1.00 267.91 53 ILE E C 1
ATOM 10692 O O . ILE E 1 51 ? 154.789 112.909 91.382 1.00 268.80 53 ILE E O 1
ATOM 10697 N N . ILE E 1 52 ? 154.152 112.537 93.507 1.00 267.04 54 ILE E N 1
ATOM 10698 C CA . ILE E 1 52 ? 153.066 111.647 93.102 1.00 267.43 54 ILE E CA 1
ATOM 10699 C C . ILE E 1 52 ? 152.047 112.412 92.268 1.00 268.56 54 ILE E C 1
ATOM 10700 O O . ILE E 1 52 ? 151.608 111.950 91.208 1.00 268.60 54 ILE E O 1
ATOM 10705 N N . SER E 1 53 ? 151.658 113.598 92.736 1.00 275.17 55 SER E N 1
ATOM 10706 C CA . SER E 1 53 ? 150.736 114.432 91.973 1.00 274.54 55 SER E CA 1
ATOM 10707 C C . SER E 1 53 ? 151.372 114.886 90.665 1.00 275.29 55 SER E C 1
ATOM 10708 O O . SER E 1 53 ? 150.749 114.826 89.599 1.00 275.31 55 SER E O 1
ATOM 10711 N N . ALA E 1 54 ? 152.624 115.347 90.729 1.00 280.87 56 ALA E N 1
ATOM 10712 C CA . ALA E 1 54 ? 153.327 115.755 89.518 1.00 280.74 56 ALA E CA 1
ATOM 10713 C C . ALA E 1 54 ? 153.484 114.581 88.561 1.00 280.88 56 ALA E C 1
ATOM 10714 O O . ALA E 1 54 ? 153.125 114.665 87.382 1.00 281.15 56 ALA E O 1
ATOM 10716 N N . VAL E 1 55 ? 154.112 113.510 89.044 1.00 280.30 57 VAL E N 1
ATOM 10717 C CA . VAL E 1 55 ? 154.422 112.379 88.162 1.00 279.79 57 VAL E CA 1
ATOM 10718 C C . VAL E 1 55 ? 153.362 111.292 88.119 1.00 280.15 57 VAL E C 1
ATOM 10719 O O . VAL E 1 55 ? 153.297 110.548 87.156 1.00 281.36 57 VAL E O 1
ATOM 10723 N N . GLY E 1 56 ? 152.560 111.156 89.163 1.00 282.02 58 GLY E N 1
ATOM 10724 C CA . GLY E 1 56 ? 151.474 110.195 89.100 1.00 281.92 58 GLY E CA 1
ATOM 10725 C C . GLY E 1 56 ? 150.506 110.769 88.096 1.00 282.40 58 GLY E C 1
ATOM 10726 O O . GLY E 1 56 ? 150.049 110.079 87.187 1.00 282.99 58 GLY E O 1
ATOM 10727 N N . SER E 1 57 ? 150.208 112.056 88.236 1.00 286.16 59 SER E N 1
ATOM 10728 C CA . SER E 1 57 ? 149.341 112.698 87.265 1.00 286.47 59 SER E CA 1
ATOM 10729 C C . SER E 1 57 ? 150.135 112.985 86.006 1.00 286.79 59 SER E C 1
ATOM 10730 O O . SER E 1 57 ? 149.553 113.291 84.974 1.00 287.45 59 SER E O 1
ATOM 10733 N N . ILE E 1 58 ? 151.462 112.918 86.079 1.00 286.84 60 ILE E N 1
ATOM 10734 C CA . ILE E 1 58 ? 152.225 113.085 84.849 1.00 286.55 60 ILE E CA 1
ATOM 10735 C C . ILE E 1 58 ? 151.899 111.878 84.011 1.00 287.00 60 ILE E C 1
ATOM 10736 O O . ILE E 1 58 ? 151.677 112.018 82.826 1.00 286.90 60 ILE E O 1
ATOM 10741 N N . ILE E 1 59 ? 151.847 110.703 84.634 1.00 291.16 61 ILE E N 1
ATOM 10742 C CA . ILE E 1 59 ? 151.527 109.478 83.916 1.00 291.04 61 ILE E CA 1
ATOM 10743 C C . ILE E 1 59 ? 150.058 109.484 83.561 1.00 291.02 61 ILE E C 1
ATOM 10744 O O . ILE E 1 59 ? 149.638 108.860 82.580 1.00 290.61 61 ILE E O 1
ATOM 10749 N N . ASN E 1 60 ? 149.265 110.179 84.369 1.00 292.43 62 ASN E N 1
ATOM 10750 C CA . ASN E 1 60 ? 147.856 110.295 84.047 1.00 291.92 62 ASN E CA 1
ATOM 10751 C C . ASN E 1 60 ? 147.727 111.019 82.717 1.00 291.81 62 ASN E C 1
ATOM 10752 O O . ASN E 1 60 ? 146.944 110.609 81.864 1.00 291.95 62 ASN E O 1
ATOM 10757 N N . TYR E 1 61 ? 148.502 112.086 82.535 1.00 294.11 63 TYR E N 1
ATOM 10758 C CA . TYR E 1 61 ? 148.462 112.838 81.283 1.00 293.95 63 TYR E CA 1
ATOM 10759 C C . TYR E 1 61 ? 149.087 112.024 80.175 1.00 293.92 63 TYR E C 1
ATOM 10760 O O . TYR E 1 61 ? 148.683 112.114 79.019 1.00 293.87 63 TYR E O 1
ATOM 10769 N N . VAL E 1 62 ? 150.094 111.238 80.522 1.00 293.69 64 VAL E N 1
ATOM 10770 C CA . VAL E 1 62 ? 150.749 110.396 79.546 1.00 293.81 64 VAL E CA 1
ATOM 10771 C C . VAL E 1 62 ? 149.696 109.495 78.962 1.00 293.95 64 VAL E C 1
ATOM 10772 O O . VAL E 1 62 ? 149.737 109.239 77.764 1.00 293.58 64 VAL E O 1
ATOM 10776 N N . ILE E 1 63 ? 148.769 109.017 79.799 1.00 292.77 65 ILE E N 1
ATOM 10777 C CA . ILE E 1 63 ? 147.672 108.155 79.347 1.00 292.39 65 ILE E CA 1
ATOM 10778 C C . ILE E 1 63 ? 146.621 108.938 78.584 1.00 292.72 65 ILE E C 1
ATOM 10779 O O . ILE E 1 63 ? 146.150 108.498 77.544 1.00 292.39 65 ILE E O 1
ATOM 10784 N N . GLU E 1 64 ? 146.238 110.105 79.082 1.00 294.37 66 GLU E N 1
ATOM 10785 C CA . GLU E 1 64 ? 145.320 110.943 78.329 1.00 293.51 66 GLU E CA 1
ATOM 10786 C C . GLU E 1 64 ? 145.875 110.964 76.927 1.00 293.17 66 GLU E C 1
ATOM 10787 O O . GLU E 1 64 ? 145.124 111.056 75.952 1.00 292.55 66 GLU E O 1
ATOM 10793 N N . ASN E 1 65 ? 147.193 110.867 76.821 1.00 293.86 67 ASN E N 1
ATOM 10794 C CA . ASN E 1 65 ? 147.846 110.813 75.517 1.00 293.80 67 ASN E CA 1
ATOM 10795 C C . ASN E 1 65 ? 147.757 109.486 74.759 1.00 293.56 67 ASN E C 1
ATOM 10796 O O . ASN E 1 65 ? 147.117 109.424 73.702 1.00 293.74 67 ASN E O 1
ATOM 10801 N N . TYR E 1 66 ? 148.348 108.437 75.314 1.00 287.96 68 TYR E N 1
ATOM 10802 C CA . TYR E 1 66 ? 148.276 107.130 74.681 1.00 287.77 68 TYR E CA 1
ATOM 10803 C C . TYR E 1 66 ? 147.103 106.351 75.249 1.00 288.09 68 TYR E C 1
ATOM 10804 O O . TYR E 1 66 ? 147.266 105.567 76.178 1.00 287.87 68 TYR E O 1
ATOM 10813 N N . LYS E 1 67 ? 145.916 106.570 74.696 1.00 290.73 69 LYS E N 1
ATOM 10814 C CA . LYS E 1 67 ? 144.734 105.854 75.164 1.00 290.73 69 LYS E CA 1
ATOM 10815 C C . LYS E 1 67 ? 144.780 104.396 74.737 1.00 290.60 69 LYS E C 1
ATOM 10816 O O . LYS E 1 67 ? 143.957 103.591 75.173 1.00 290.01 69 LYS E O 1
ATOM 10822 N N . LEU E 1 68 ? 145.744 104.051 73.891 1.00 292.42 70 LEU E N 1
ATOM 10823 C CA . LEU E 1 68 ? 145.853 102.682 73.406 1.00 292.23 70 LEU E CA 1
ATOM 10824 C C . LEU E 1 68 ? 145.895 101.704 74.567 1.00 292.60 70 LEU E C 1
ATOM 10825 O O . LEU E 1 68 ? 145.228 100.670 74.538 1.00 292.23 70 LEU E O 1
ATOM 10830 N N . LYS E 1 69 ? 146.671 102.030 75.594 1.00 292.86 71 LYS E N 1
ATOM 10831 C CA . LYS E 1 69 ? 146.759 101.160 76.760 1.00 292.06 71 LYS E CA 1
ATOM 10832 C C . LYS E 1 69 ? 145.407 101.038 77.445 1.00 292.04 71 LYS E C 1
ATOM 10833 O O . LYS E 1 69 ? 144.799 102.043 77.813 1.00 291.54 71 LYS E O 1
ATOM 10839 N N . PHE E 1 70 ? 144.933 99.808 77.612 1.00 293.46 72 PHE E N 1
ATOM 10840 C CA . PHE E 1 70 ? 143.638 99.578 78.247 1.00 293.44 72 PHE E CA 1
ATOM 10841 C C . PHE E 1 70 ? 143.507 100.298 79.576 1.00 293.31 72 PHE E C 1
ATOM 10842 O O . PHE E 1 70 ? 142.399 100.483 80.078 1.00 293.39 72 PHE E O 1
ATOM 10850 N N . ILE E 1 71 ? 144.632 100.702 80.151 1.00 290.51 73 ILE E N 1
ATOM 10851 C CA . ILE E 1 71 ? 144.604 101.357 81.454 1.00 290.55 73 ILE E CA 1
ATOM 10852 C C . ILE E 1 71 ? 143.545 102.448 81.452 1.00 290.74 73 ILE E C 1
ATOM 10853 O O . ILE E 1 71 ? 143.493 103.288 80.546 1.00 290.13 73 ILE E O 1
ATOM 10858 N N . THR E 1 72 ? 142.683 102.440 82.486 1.00 288.73 74 THR E N 1
ATOM 10859 C CA . THR E 1 72 ? 141.615 103.424 82.564 1.00 287.87 74 THR E CA 1
ATOM 10860 C C . THR E 1 72 ? 142.021 104.593 83.456 1.00 287.82 74 THR E C 1
ATOM 10861 O O . THR E 1 72 ? 142.736 104.411 84.446 1.00 287.90 74 THR E O 1
ATOM 10865 N N . PRO E 1 73 ? 141.575 105.807 83.120 1.00 281.13 75 PRO E N 1
ATOM 10866 C CA . PRO E 1 73 ? 141.957 106.968 83.942 1.00 281.12 75 PRO E CA 1
ATOM 10867 C C . PRO E 1 73 ? 141.488 106.864 85.382 1.00 280.23 75 PRO E C 1
ATOM 10868 O O . PRO E 1 73 ? 142.189 107.325 86.291 1.00 279.66 75 PRO E O 1
ATOM 10872 N N . GLY E 1 74 ? 140.322 106.271 85.618 1.00 271.24 76 GLY E N 1
ATOM 10873 C CA . GLY E 1 74 ? 139.761 106.208 86.953 1.00 270.89 76 GLY E CA 1
ATOM 10874 C C . GLY E 1 74 ? 140.622 105.465 87.953 1.00 270.89 76 GLY E C 1
ATOM 10875 O O . GLY E 1 74 ? 140.815 105.928 89.081 1.00 271.02 76 GLY E O 1
ATOM 10876 N N . VAL E 1 75 ? 141.149 104.306 87.550 1.00 270.33 77 VAL E N 1
ATOM 1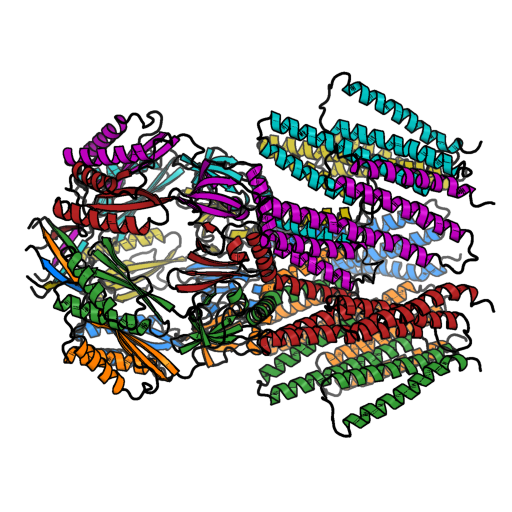0877 C CA . VAL E 1 75 ? 141.949 103.495 88.467 1.00 270.50 77 VAL E CA 1
ATOM 10878 C C . VAL E 1 75 ? 143.204 104.249 88.886 1.00 271.28 77 VAL E C 1
ATOM 10879 O O . VAL E 1 75 ? 143.590 104.247 90.061 1.00 271.26 77 VAL E O 1
ATOM 10883 N N . ILE E 1 76 ? 143.860 104.907 87.928 1.00 269.06 78 ILE E N 1
ATOM 10884 C CA . ILE E 1 76 ? 145.102 105.619 88.226 1.00 268.59 78 ILE E CA 1
ATOM 10885 C C . ILE E 1 76 ? 144.850 106.709 89.262 1.00 268.37 78 ILE E C 1
ATOM 10886 O O . ILE E 1 76 ? 145.603 106.862 90.231 1.00 267.49 78 ILE E O 1
ATOM 10891 N N . ASP E 1 77 ? 143.779 107.483 89.069 1.00 264.16 79 ASP E N 1
ATOM 10892 C CA . ASP E 1 77 ? 143.437 108.517 90.038 1.00 263.62 79 ASP E CA 1
ATOM 10893 C C . ASP E 1 77 ? 143.128 107.910 91.400 1.00 262.71 79 ASP E C 1
ATOM 10894 O O . ASP E 1 77 ? 143.544 108.441 92.436 1.00 262.38 79 ASP E O 1
ATOM 10899 N N . PHE E 1 78 ? 142.398 106.792 91.418 1.00 254.52 80 PHE E N 1
ATOM 10900 C CA . PHE E 1 78 ? 142.139 106.102 92.675 1.00 254.44 80 PHE E CA 1
ATOM 10901 C C . PHE E 1 78 ? 143.428 105.620 93.325 1.00 255.12 80 PHE E C 1
ATOM 10902 O O . PHE E 1 78 ? 143.598 105.761 94.541 1.00 255.40 80 PHE E O 1
ATOM 10910 N N . ILE E 1 79 ? 144.342 105.057 92.538 1.00 255.60 81 ILE E N 1
ATOM 10911 C CA . ILE E 1 79 ? 145.599 104.556 93.085 1.00 255.44 81 ILE E CA 1
ATOM 10912 C C . ILE E 1 79 ? 146.492 105.708 93.528 1.00 255.10 81 ILE E C 1
ATOM 10913 O O . ILE E 1 79 ? 147.104 105.667 94.601 1.00 254.94 81 ILE E O 1
ATOM 10918 N N . CYS E 1 80 ? 146.579 106.755 92.704 1.00 250.70 82 CYS E N 1
ATOM 10919 C CA . CYS E 1 80 ? 147.467 107.875 92.993 1.00 249.89 82 CYS E CA 1
ATOM 10920 C C . CYS E 1 80 ? 147.158 108.500 94.349 1.00 250.35 82 CYS E C 1
ATOM 10921 O O . CYS E 1 80 ? 148.054 108.698 95.177 1.00 250.42 82 CYS E O 1
ATOM 10924 N N . THR E 1 81 ? 145.884 108.820 94.590 1.00 242.56 83 THR E N 1
ATOM 10925 C CA . THR E 1 81 ? 145.508 109.393 95.878 1.00 242.74 83 THR E CA 1
ATOM 10926 C C . THR E 1 81 ? 145.493 108.340 96.977 1.00 242.77 83 THR E C 1
ATOM 10927 O O . THR E 1 81 ? 145.749 108.659 98.144 1.00 243.31 83 THR E O 1
ATOM 10931 N N . SER E 1 82 ? 145.192 107.087 96.634 1.00 235.53 84 SER E N 1
ATOM 10932 C CA . SER E 1 82 ? 145.220 106.022 97.630 1.00 234.98 84 SER E CA 1
ATOM 10933 C C . SER E 1 82 ? 146.635 105.761 98.130 1.00 235.74 84 SER E C 1
ATOM 10934 O O . SER E 1 82 ? 146.843 105.556 99.331 1.00 235.43 84 SER E O 1
ATOM 10937 N N . LEU E 1 83 ? 147.616 105.764 97.226 1.00 235.74 85 LEU E N 1
ATOM 10938 C CA . LEU E 1 83 ? 148.994 105.503 97.630 1.00 235.01 85 LEU E CA 1
ATOM 10939 C C . LEU E 1 83 ? 149.498 106.578 98.585 1.00 235.72 85 LEU E C 1
ATOM 10940 O O . LEU E 1 83 ? 150.126 106.272 99.606 1.00 235.66 85 LEU E O 1
ATOM 10945 N N . ILE E 1 84 ? 149.224 107.847 98.276 1.00 236.95 86 ILE E N 1
ATOM 10946 C CA . ILE E 1 84 ? 149.700 108.933 99.126 1.00 236.47 86 ILE E CA 1
ATOM 10947 C C . ILE E 1 84 ? 149.072 108.840 100.510 1.00 236.13 86 ILE E C 1
ATOM 10948 O O . ILE E 1 84 ? 149.706 109.168 101.520 1.00 236.01 86 ILE E O 1
ATOM 10953 N N . ALA E 1 85 ? 147.816 108.392 100.581 1.00 227.87 87 ALA E N 1
ATOM 10954 C CA . ALA E 1 85 ? 147.162 108.227 101.874 1.00 226.45 87 ALA E CA 1
ATOM 10955 C C . ALA E 1 85 ? 147.907 107.219 102.739 1.00 226.83 87 ALA E C 1
ATOM 10956 O O . ALA E 1 85 ? 148.076 107.421 103.947 1.00 226.72 87 ALA E O 1
ATOM 10958 N N . VAL E 1 86 ? 148.365 106.122 102.134 1.00 231.20 88 VAL E N 1
ATOM 10959 C CA . VAL E 1 86 ? 149.096 105.103 102.886 1.00 231.45 88 VAL E CA 1
ATOM 10960 C C . VAL E 1 86 ? 150.366 105.700 103.479 1.00 231.14 88 VAL E C 1
ATOM 10961 O O . VAL E 1 86 ? 150.696 105.473 104.650 1.00 231.58 88 VAL E O 1
ATOM 10965 N N . ILE E 1 87 ? 151.101 106.473 102.676 1.00 226.55 89 ILE E N 1
ATOM 10966 C CA . ILE E 1 87 ? 152.297 107.139 103.183 1.00 226.91 89 ILE E CA 1
ATOM 10967 C C . ILE E 1 87 ? 151.945 108.073 104.329 1.00 227.65 89 ILE E C 1
ATOM 10968 O O . ILE E 1 87 ? 152.744 108.264 105.254 1.00 227.25 89 ILE E O 1
ATOM 10973 N N . LEU E 1 88 ? 150.752 108.668 104.294 1.00 227.71 90 LEU E N 1
ATOM 10974 C CA . LEU E 1 88 ? 150.326 109.528 105.392 1.00 226.65 90 LEU E CA 1
ATOM 10975 C C . LEU E 1 88 ? 150.244 108.746 106.695 1.00 226.19 90 LEU E C 1
ATOM 10976 O O . LEU E 1 88 ? 150.712 109.208 107.742 1.00 225.99 90 LEU E O 1
ATOM 10981 N N . THR E 1 89 ? 149.656 107.548 106.651 1.00 224.20 91 THR E N 1
ATOM 10982 C CA . THR E 1 89 ? 149.525 106.745 107.861 1.00 224.01 91 THR E CA 1
ATOM 10983 C C . THR E 1 89 ? 150.888 106.295 108.371 1.00 224.73 91 THR E C 1
ATOM 10984 O O . THR E 1 89 ? 151.210 106.464 109.553 1.00 224.26 91 THR E O 1
ATOM 10988 N N . ILE E 1 90 ? 151.707 105.721 107.489 1.00 225.82 92 ILE E N 1
ATOM 10989 C CA . ILE E 1 90 ? 153.025 105.240 107.901 1.00 225.44 92 ILE E CA 1
ATOM 10990 C C . ILE E 1 90 ? 153.875 106.400 108.400 1.00 225.39 92 ILE E C 1
ATOM 10991 O O . ILE E 1 90 ? 154.519 106.317 109.452 1.00 225.41 92 ILE E O 1
ATOM 10996 N N . LYS E 1 91 ? 153.887 107.504 107.652 1.00 225.64 93 LYS E N 1
ATOM 10997 C CA . LYS E 1 91 ? 154.641 108.672 108.085 1.00 225.82 93 LYS E CA 1
ATOM 10998 C C . LYS E 1 91 ? 154.096 109.258 109.379 1.00 226.59 93 LYS E C 1
ATOM 10999 O O . LYS E 1 91 ? 154.881 109.612 110.265 1.00 227.05 93 LYS E O 1
ATOM 11005 N N . LEU E 1 92 ? 152.773 109.352 109.518 1.00 220.44 94 LEU E N 1
ATOM 11006 C CA . LEU E 1 92 ? 152.164 109.944 110.702 1.00 219.45 94 LEU E CA 1
ATOM 11007 C C . LEU E 1 92 ? 152.245 109.054 111.933 1.00 219.71 94 LEU E C 1
ATOM 11008 O O . LEU E 1 92 ? 152.276 109.575 113.053 1.00 218.96 94 LEU E O 1
ATOM 11013 N N . PHE E 1 93 ? 152.279 107.733 111.758 1.00 220.23 95 PHE E N 1
ATOM 11014 C CA . PHE E 1 93 ? 152.377 106.831 112.900 1.00 220.13 95 PHE E CA 1
ATOM 11015 C C . PHE E 1 93 ? 153.764 106.883 113.530 1.00 220.18 95 PHE E C 1
ATOM 11016 O O . PHE E 1 93 ? 153.909 106.715 114.745 1.00 220.11 95 PHE E O 1
ATOM 11024 N N . LEU E 1 94 ? 154.795 107.117 112.717 1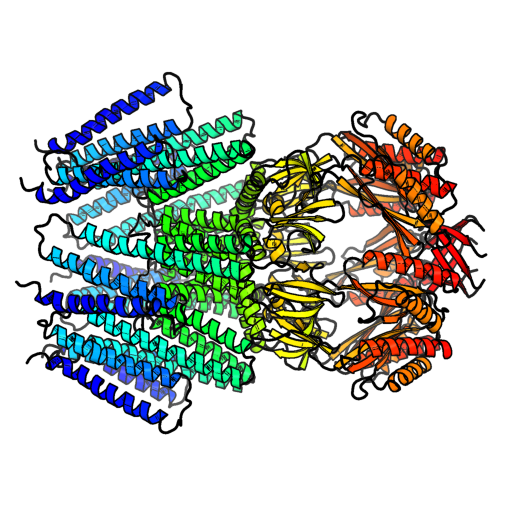.00 220.79 96 LEU E N 1
ATOM 11025 C CA . LEU E 1 94 ? 156.160 107.138 113.231 1.00 221.03 96 LEU E CA 1
ATOM 11026 C C . LEU E 1 94 ? 156.346 108.244 114.261 1.00 221.22 96 LEU E C 1
ATOM 11027 O O . LEU E 1 94 ? 156.931 108.025 115.328 1.00 221.76 96 LEU E O 1
ATOM 11032 N N . LEU E 1 95 ? 155.847 109.446 113.963 1.00 217.67 97 LEU E N 1
ATOM 11033 C CA . LEU E 1 95 ? 156.004 110.560 114.892 1.00 217.23 97 LEU E CA 1
ATOM 11034 C C . LEU E 1 95 ? 155.333 110.263 116.227 1.00 218.25 97 LEU E C 1
ATOM 11035 O O . LEU E 1 95 ? 155.898 110.527 117.294 1.00 218.13 97 LEU E O 1
ATOM 11040 N N . ILE E 1 96 ? 154.119 109.710 116.187 1.00 216.02 98 ILE E N 1
ATOM 11041 C CA . ILE E 1 96 ? 153.422 109.388 117.427 1.00 216.45 98 ILE E CA 1
ATOM 11042 C C . ILE E 1 96 ? 154.199 108.344 118.217 1.00 217.04 98 ILE E C 1
ATOM 11043 O O . ILE E 1 96 ? 154.363 108.463 119.438 1.00 217.21 98 ILE E O 1
ATOM 11048 N N . ASN E 1 97 ? 154.693 107.305 117.539 1.00 213.68 99 ASN E N 1
ATOM 11049 C CA . ASN E 1 97 ? 155.524 106.316 118.217 1.00 212.74 99 ASN E CA 1
ATOM 11050 C C . ASN E 1 97 ? 156.794 106.954 118.762 1.00 213.22 99 ASN E C 1
ATOM 11051 O O . ASN E 1 97 ? 157.219 106.654 119.884 1.00 213.37 99 ASN E O 1
ATOM 11056 N N . GLN E 1 98 ? 157.417 107.838 117.980 1.00 219.59 100 GLN E N 1
ATOM 11057 C CA . GLN E 1 98 ? 158.598 108.550 118.458 1.00 220.13 100 GLN E CA 1
ATOM 11058 C C . GLN E 1 98 ? 158.262 109.405 119.673 1.00 221.51 100 GLN E C 1
ATOM 11059 O O . GLN E 1 98 ? 159.028 109.458 120.643 1.00 221.32 100 GLN E O 1
ATOM 11065 N N . PHE E 1 99 ? 157.113 110.083 119.639 1.00 217.56 101 PHE E N 1
ATOM 11066 C CA . PHE E 1 99 ? 156.701 110.902 120.774 1.00 216.50 101 PHE E CA 1
ATOM 11067 C C . PHE E 1 99 ? 156.523 110.044 122.020 1.00 216.71 101 PHE E C 1
ATOM 11068 O O . PHE E 1 99 ? 156.911 110.442 123.125 1.00 215.80 101 PHE E O 1
ATOM 11076 N N . GLU E 1 100 ? 155.936 108.857 121.858 1.00 211.82 102 GLU E N 1
ATOM 11077 C CA . GLU E 1 100 ? 155.772 107.955 122.994 1.00 211.35 102 GLU E CA 1
ATOM 11078 C C . GLU E 1 100 ? 157.120 107.562 123.583 1.00 212.62 102 GLU E C 1
ATOM 11079 O O . GLU E 1 100 ? 157.277 107.496 124.808 1.00 212.52 102 GLU E O 1
ATOM 11085 N N . LYS E 1 101 ? 158.106 107.294 122.724 1.00 215.63 103 LYS E N 1
ATOM 11086 C CA . LYS E 1 101 ? 159.429 106.920 123.213 1.00 215.32 103 LYS E CA 1
ATOM 11087 C C . LYS E 1 101 ? 160.037 108.037 124.051 1.00 215.18 103 LYS E C 1
ATOM 11088 O O . LYS E 1 101 ? 160.621 107.787 125.112 1.00 215.53 103 LYS E O 1
ATOM 11094 N N . GLN E 1 102 ? 159.909 109.282 123.589 1.00 214.85 104 GLN E N 1
ATOM 11095 C CA . GLN E 1 102 ? 160.422 110.412 124.357 1.00 215.63 104 GLN E CA 1
ATOM 11096 C C . GLN E 1 102 ? 159.698 110.535 125.692 1.00 216.18 104 GLN E C 1
ATOM 11097 O O . GLN E 1 102 ? 160.317 110.813 126.725 1.00 215.04 104 GLN E O 1
ATOM 11103 N N . GLN E 1 103 ? 158.380 110.327 125.688 1.00 217.31 105 GLN E N 1
ATOM 11104 C CA . GLN E 1 103 ? 157.608 110.427 126.923 1.00 217.19 105 GLN E CA 1
ATOM 11105 C C . GLN E 1 103 ? 158.087 109.410 127.950 1.00 216.14 105 GLN E C 1
ATOM 11106 O O . GLN E 1 103 ? 158.219 109.722 129.139 1.00 215.36 105 GLN E O 1
ATOM 11112 N N . ILE E 1 104 ? 158.351 108.179 127.506 1.00 216.07 106 ILE E N 1
ATOM 11113 C CA . ILE E 1 104 ? 158.882 107.162 128.409 1.00 216.89 106 ILE E CA 1
ATOM 11114 C C . ILE E 1 104 ? 160.244 107.590 128.939 1.00 216.49 106 ILE E C 1
ATOM 11115 O O . ILE E 1 104 ? 160.545 107.440 130.129 1.00 215.55 106 ILE E O 1
ATOM 11120 N N . LYS E 1 105 ? 161.089 108.130 128.059 1.00 217.92 107 LYS E N 1
ATOM 11121 C CA . LYS E 1 105 ? 162.408 108.587 128.484 1.00 218.68 107 LYS E CA 1
ATOM 11122 C C . LYS E 1 105 ? 162.299 109.713 129.504 1.00 219.67 107 LYS E C 1
ATOM 11123 O O . LYS E 1 105 ? 163.064 109.759 130.475 1.00 218.32 107 LYS E O 1
ATOM 11129 N N . LYS E 1 106 ? 161.353 110.635 129.301 1.00 216.65 108 LYS E N 1
ATOM 11130 C CA . LYS E 1 106 ? 161.228 111.775 130.201 1.00 215.30 108 LYS E CA 1
ATOM 11131 C C . LYS E 1 106 ? 160.980 111.338 131.639 1.00 215.39 108 LYS E C 1
ATOM 11132 O O . LYS E 1 106 ? 161.376 112.039 132.577 1.00 214.77 108 LYS E O 1
ATOM 11138 N N . GLY E 1 107 ? 160.334 110.191 131.835 1.00 210.68 109 GLY E N 1
ATOM 11139 C CA . GLY E 1 107 ? 160.091 109.691 133.173 1.00 210.03 109 GLY E CA 1
ATOM 11140 C C . GLY E 1 107 ? 158.678 109.190 133.393 1.00 210.54 109 GLY E C 1
ATOM 11141 O O . GLY E 1 107 ? 158.377 108.606 134.438 1.00 210.01 109 GLY E O 1
ATOM 11142 N N . ARG E 1 108 ? 157.803 109.411 132.416 1.00 205.73 110 ARG E N 1
ATOM 11143 C CA . ARG E 1 108 ? 156.418 108.983 132.551 1.00 204.94 110 ARG E CA 1
ATOM 11144 C C . ARG E 1 108 ? 156.328 107.462 132.602 1.00 205.10 110 ARG E C 1
ATOM 11145 O O . ARG E 1 108 ? 157.157 106.745 132.036 1.00 205.23 110 ARG E O 1
ATOM 11153 N N . ASP E 1 109 ? 155.305 106.973 133.298 1.00 199.06 111 ASP E N 1
ATOM 11154 C CA . ASP E 1 109 ? 155.106 105.536 133.426 1.00 200.15 111 ASP E CA 1
ATOM 11155 C C . ASP E 1 109 ? 154.801 104.918 132.066 1.00 200.51 111 ASP E C 1
ATOM 11156 O O . ASP E 1 109 ? 154.238 105.562 131.177 1.00 200.91 111 ASP E O 1
ATOM 11161 N N . ILE E 1 110 ? 155.185 103.649 131.910 1.00 201.90 112 ILE E N 1
ATOM 11162 C CA . ILE E 1 110 ? 154.911 102.946 130.660 1.00 201.97 112 ILE E CA 1
ATOM 11163 C C . ILE E 1 110 ? 153.414 102.913 130.389 1.00 202.68 112 ILE E C 1
ATOM 11164 O O . ILE E 1 110 ? 152.964 103.183 129.269 1.00 202.86 112 ILE E O 1
ATOM 11169 N N . THR E 1 111 ? 152.617 102.583 131.408 1.00 196.00 113 THR E N 1
ATOM 11170 C CA . THR E 1 111 ? 151.169 102.644 131.255 1.00 195.49 113 THR E CA 1
ATOM 11171 C C . THR E 1 111 ? 150.688 104.079 131.082 1.00 194.75 113 THR E C 1
ATOM 11172 O O . THR E 1 111 ? 149.722 104.324 130.352 1.00 192.51 113 THR E O 1
ATOM 11176 N N . SER E 1 112 ? 151.346 105.034 131.743 1.00 197.01 114 SER E N 1
ATOM 11177 C CA . SER E 1 112 ? 150.980 106.435 131.572 1.00 196.40 114 SER E CA 1
ATOM 11178 C C . SER E 1 112 ? 151.196 106.899 130.137 1.00 198.08 114 SER E C 1
ATOM 11179 O O . SER E 1 112 ? 150.358 107.623 129.589 1.00 197.16 114 SER E O 1
ATOM 11182 N N . ALA E 1 113 ? 152.306 106.497 129.518 1.00 200.41 115 ALA E N 1
ATOM 11183 C CA . ALA E 1 113 ? 152.588 106.862 128.136 1.00 197.87 115 ALA E CA 1
ATOM 11184 C C . ALA E 1 113 ? 151.886 105.947 127.140 1.00 196.84 115 ALA E C 1
ATOM 11185 O O . ALA E 1 113 ? 151.472 106.402 126.068 1.00 196.51 115 ALA E O 1
ATOM 11187 N N . ARG E 1 114 ? 151.742 104.663 127.473 1.00 195.03 116 ARG E N 1
ATOM 11188 C CA . ARG E 1 114 ? 151.062 103.737 126.575 1.00 195.10 116 ARG E CA 1
ATOM 11189 C C . ARG E 1 114 ? 149.614 104.156 126.350 1.00 196.48 116 ARG E C 1
ATOM 11190 O O . ARG E 1 114 ? 149.115 104.132 125.219 1.00 196.99 116 ARG E O 1
ATOM 11198 N N . ILE E 1 115 ? 148.923 104.547 127.422 1.00 197.38 117 ILE E N 1
ATOM 11199 C CA . ILE E 1 115 ? 147.536 104.985 127.292 1.00 198.03 117 ILE E CA 1
ATOM 11200 C C . ILE E 1 115 ? 147.453 106.231 126.419 1.00 197.98 117 ILE E C 1
ATOM 11201 O O . ILE E 1 115 ? 146.538 106.374 125.599 1.00 197.36 117 ILE E O 1
ATOM 11206 N N . MET E 1 116 ? 148.405 107.152 126.583 1.00 196.64 118 MET E N 1
ATOM 11207 C CA . MET E 1 116 ? 148.407 108.364 125.772 1.00 196.02 118 MET E CA 1
ATOM 11208 C C . MET E 1 116 ? 148.572 108.046 124.293 1.00 196.94 118 MET E C 1
ATOM 11209 O O . MET E 1 116 ? 147.902 108.653 123.449 1.00 195.54 118 MET E O 1
ATOM 11214 N N . SER E 1 117 ? 149.454 107.103 123.957 1.00 201.86 119 SER E N 1
ATOM 11215 C CA . SER E 1 117 ? 149.661 106.745 122.557 1.00 201.08 119 SER E CA 1
ATOM 11216 C C . SER E 1 117 ? 148.397 106.155 121.945 1.00 200.00 119 SER E C 1
ATOM 11217 O O . SER E 1 117 ? 148.047 106.465 120.800 1.00 200.58 119 SER E O 1
ATOM 11220 N N . ARG E 1 118 ? 147.700 105.297 122.693 1.00 197.12 120 ARG E N 1
ATOM 11221 C CA . ARG E 1 118 ? 146.482 104.686 122.171 1.00 197.17 120 ARG E CA 1
ATOM 11222 C C . ARG E 1 118 ? 145.427 105.738 121.856 1.00 198.14 120 ARG E C 1
ATOM 11223 O O . ARG E 1 118 ? 144.731 105.646 120.839 1.00 198.36 120 ARG E O 1
ATOM 11231 N N . ILE E 1 119 ? 145.294 106.748 122.719 1.00 191.34 121 ILE E N 1
ATOM 11232 C CA . ILE E 1 119 ? 144.329 107.813 122.479 1.00 190.84 121 ILE E CA 1
ATOM 11233 C C . ILE E 1 119 ? 144.632 108.557 121.189 1.00 191.27 121 ILE E C 1
ATOM 11234 O O . ILE E 1 119 ? 143.708 108.954 120.471 1.00 190.49 121 ILE E O 1
ATOM 11239 N N . ILE E 1 120 ? 145.910 108.766 120.875 1.00 199.43 122 ILE E N 1
ATOM 11240 C CA . ILE E 1 120 ? 146.270 109.432 119.629 1.00 199.23 122 ILE E CA 1
ATOM 11241 C C . ILE E 1 120 ? 145.978 108.530 118.436 1.00 199.10 122 ILE E C 1
ATOM 11242 O O . ILE E 1 120 ? 145.510 108.992 117.389 1.00 198.47 122 ILE E O 1
ATOM 11247 N N . LYS E 1 121 ? 146.254 107.231 118.571 1.00 200.26 123 LYS E N 1
ATOM 11248 C CA . LYS E 1 121 ? 145.997 106.300 117.479 1.00 199.63 123 LYS E CA 1
ATOM 11249 C C . LYS E 1 121 ? 144.520 106.277 117.105 1.00 199.16 123 LYS E C 1
ATOM 11250 O O . LYS E 1 121 ? 144.164 106.299 115.922 1.00 198.86 123 LYS E O 1
ATOM 11256 N N . ILE E 1 122 ? 143.641 106.226 118.107 1.00 197.20 124 ILE E N 1
ATOM 11257 C CA . ILE E 1 122 ? 142.206 106.174 117.829 1.00 196.76 124 ILE E CA 1
ATOM 11258 C C . ILE E 1 122 ? 141.748 107.469 117.168 1.00 196.88 124 ILE E C 1
ATOM 11259 O O . ILE E 1 122 ? 141.001 107.456 116.184 1.00 197.19 124 ILE E O 1
ATOM 11264 N N . THR E 1 123 ? 142.192 108.610 117.702 1.00 197.14 125 THR E N 1
ATOM 11265 C CA . THR E 1 123 ? 141.780 109.891 117.138 1.00 196.52 125 THR E CA 1
ATOM 11266 C C . THR E 1 123 ? 142.349 110.102 115.741 1.00 197.24 125 THR E C 1
ATOM 11267 O O . THR E 1 123 ? 141.655 110.625 114.863 1.00 196.94 125 THR E O 1
ATOM 11271 N N . ILE E 1 124 ? 143.603 109.708 115.515 1.00 201.23 126 ILE E N 1
ATOM 11272 C CA . ILE E 1 124 ? 144.192 109.884 114.193 1.00 200.76 126 ILE E CA 1
ATOM 11273 C C . ILE E 1 124 ? 143.475 109.024 113.160 1.00 200.22 126 ILE E C 1
ATOM 11274 O O . ILE E 1 124 ? 143.239 109.470 112.032 1.00 200.28 126 ILE E O 1
ATOM 11279 N N . ILE E 1 125 ? 143.120 107.789 113.519 1.00 199.27 127 ILE E N 1
ATOM 11280 C CA . ILE E 1 125 ? 142.399 106.921 112.590 1.00 199.63 127 ILE E CA 1
ATOM 11281 C C . ILE E 1 125 ? 141.043 107.524 112.247 1.00 200.01 127 ILE E C 1
ATOM 11282 O O . ILE E 1 125 ? 140.613 107.512 111.087 1.00 199.87 127 ILE E O 1
ATOM 11287 N N . VAL E 1 126 ? 140.349 108.061 113.253 1.00 199.09 128 VAL E N 1
ATOM 11288 C CA . VAL E 1 126 ? 139.033 108.651 113.014 1.00 197.18 128 VAL E CA 1
ATOM 11289 C C . VAL E 1 126 ? 139.139 109.799 112.021 1.00 197.27 128 VAL E C 1
ATOM 11290 O O . VAL E 1 126 ? 138.306 109.939 111.117 1.00 200.19 128 VAL E O 1
ATOM 11294 N N . VAL E 1 127 ? 140.158 110.645 112.175 1.00 196.38 129 VAL E N 1
ATOM 11295 C CA . VAL E 1 127 ? 140.366 111.729 111.222 1.00 197.73 129 VAL E CA 1
ATOM 11296 C C . VAL E 1 127 ? 140.738 111.213 109.839 1.00 197.08 129 VAL E C 1
ATOM 11297 O O . VAL E 1 127 ? 140.345 111.818 108.835 1.00 197.29 129 VAL E O 1
ATOM 11301 N N . LEU E 1 128 ? 141.486 110.112 109.757 1.00 197.60 130 LEU E N 1
ATOM 11302 C CA . LEU E 1 128 ? 141.882 109.575 108.460 1.00 197.32 130 LEU E CA 1
ATOM 11303 C C . LEU E 1 128 ? 140.669 109.140 107.645 1.00 197.73 130 LEU E C 1
ATOM 11304 O O . LEU E 1 128 ? 140.594 109.407 106.441 1.00 198.26 130 LEU E O 1
ATOM 11309 N N . VAL E 1 129 ? 139.710 108.467 108.286 1.00 197.51 131 VAL E N 1
ATOM 11310 C CA . VAL E 1 129 ? 138.504 108.051 107.577 1.00 197.73 131 VAL E CA 1
ATOM 11311 C C . VAL E 1 129 ? 137.697 109.264 107.139 1.00 196.29 131 VAL E C 1
ATOM 11312 O O . VAL E 1 129 ? 137.070 109.254 106.073 1.00 195.97 131 VAL E O 1
ATOM 11316 N N . LEU E 1 130 ? 137.693 110.325 107.949 1.00 194.26 132 LEU E N 1
ATOM 11317 C CA . LEU E 1 130 ? 136.979 111.539 107.570 1.00 194.03 132 LEU E CA 1
ATOM 11318 C C . LEU E 1 130 ? 137.540 112.129 106.283 1.00 193.98 132 LEU E C 1
ATOM 11319 O O . LEU E 1 130 ? 136.782 112.577 105.416 1.00 194.20 132 LEU E O 1
ATOM 11324 N N . LEU E 1 131 ? 138.865 112.138 106.140 1.00 199.02 133 LEU E N 1
ATOM 11325 C CA . LEU E 1 131 ? 139.498 112.691 104.951 1.00 199.86 133 LEU E CA 1
ATOM 11326 C C . LEU E 1 131 ? 139.416 111.763 103.747 1.00 201.36 133 LEU E C 1
ATOM 11327 O O . LEU E 1 131 ? 139.644 112.219 102.622 1.00 201.71 133 LEU E O 1
ATOM 11332 N N . TYR E 1 132 ? 139.097 110.486 103.948 1.00 203.98 134 TYR E N 1
ATOM 11333 C CA . TYR E 1 132 ? 139.023 109.520 102.857 1.00 202.20 134 TYR E CA 1
ATOM 11334 C C . TYR E 1 132 ? 137.760 108.678 102.977 1.00 202.78 134 TYR E C 1
ATOM 11335 O O . TYR E 1 132 ? 137.701 107.541 102.497 1.00 204.06 134 TYR E O 1
ATOM 11344 N N . GLY E 1 133 ? 136.733 109.225 103.619 1.00 205.74 135 GLY E N 1
ATOM 11345 C CA . GLY E 1 133 ? 135.475 108.522 103.758 1.00 206.26 135 GLY E CA 1
ATOM 11346 C C . GLY E 1 133 ? 134.778 108.302 102.432 1.00 206.81 135 GLY E C 1
ATOM 11347 O O . GLY E 1 133 ? 134.156 107.260 102.210 1.00 206.90 135 GLY E O 1
ATOM 11348 N N . GLU E 1 134 ? 134.871 109.289 101.542 1.00 204.59 136 GLU E N 1
ATOM 11349 C CA . GLU E 1 134 ? 134.235 109.185 100.234 1.00 204.47 136 GLU E CA 1
ATOM 11350 C C . GLU E 1 134 ? 135.086 108.365 99.267 1.00 204.22 136 GLU E C 1
ATOM 11351 O O . GLU E 1 134 ? 134.596 107.412 98.652 1.00 202.95 136 GLU E O 1
ATOM 11357 N N . HIS E 1 135 ? 136.363 108.717 99.122 1.00 203.73 137 HIS E N 1
ATOM 11358 C CA . HIS E 1 135 ? 137.250 107.967 98.240 1.00 203.22 137 HIS E CA 1
ATOM 11359 C C . HIS E 1 135 ? 137.346 106.512 98.681 1.00 204.58 137 HIS E C 1
ATOM 11360 O O . HIS E 1 135 ? 137.159 105.597 97.872 1.00 203.41 137 HIS E O 1
ATOM 11367 N N . PHE E 1 136 ? 137.632 106.289 99.960 1.00 214.90 138 PHE E N 1
ATOM 11368 C CA . PHE E 1 136 ? 137.706 104.938 100.495 1.00 213.70 138 PHE E CA 1
ATOM 11369 C C . PHE E 1 136 ? 136.369 104.548 101.106 1.00 213.07 138 PHE E C 1
ATOM 11370 O O . PHE E 1 136 ? 135.781 105.303 101.885 1.00 213.38 138 PHE E O 1
ATOM 11378 N N . GLY E 1 137 ? 135.891 103.359 100.751 1.00 210.44 139 GLY E N 1
ATOM 11379 C CA . GLY E 1 137 ? 134.570 102.955 101.196 1.00 210.16 139 GLY E CA 1
ATOM 11380 C C . GLY E 1 137 ? 133.511 103.904 100.676 1.00 210.79 139 GLY E C 1
ATOM 11381 O O . GLY E 1 137 ? 133.516 104.302 99.506 1.00 210.52 139 GLY E O 1
ATOM 11382 N N . VAL E 1 138 ? 132.585 104.283 101.558 1.00 207.42 140 VAL E N 1
ATOM 11383 C CA . VAL E 1 138 ? 131.499 105.192 101.206 1.00 207.20 140 VAL E CA 1
ATOM 11384 C C . VAL E 1 138 ? 131.155 106.039 102.422 1.00 206.86 140 VAL E C 1
ATOM 11385 O O . VAL E 1 138 ? 131.452 105.679 103.563 1.00 206.42 140 VAL E O 1
ATOM 11389 N N . GLN E 1 139 ? 130.522 107.181 102.164 1.00 208.58 141 GLN E N 1
ATOM 11390 C CA . GLN E 1 139 ? 130.051 108.086 103.208 1.00 209.32 141 GLN E CA 1
ATOM 11391 C C . GLN E 1 139 ? 128.637 108.518 102.853 1.00 208.95 141 GLN E C 1
ATOM 11392 O O . GLN E 1 139 ? 128.438 109.287 101.907 1.00 208.18 141 GLN E O 1
ATOM 11398 N N . THR E 1 140 ? 127.659 108.022 103.601 1.00 201.29 142 THR E N 1
ATOM 11399 C CA . THR E 1 140 ? 126.255 108.288 103.335 1.00 201.38 142 THR E CA 1
ATOM 11400 C C . THR E 1 140 ? 125.706 109.313 104.323 1.00 199.80 142 THR E C 1
ATOM 11401 O O . THR E 1 140 ? 126.351 109.666 105.313 1.00 199.62 142 THR E O 1
ATOM 11405 N N . ALA E 1 141 ? 124.494 109.790 104.034 1.00 198.15 143 ALA E N 1
ATOM 11406 C CA . ALA E 1 141 ? 123.846 110.748 104.923 1.00 198.65 143 ALA E CA 1
ATOM 11407 C C . ALA E 1 141 ? 123.622 110.158 106.309 1.00 200.09 143 ALA E C 1
ATOM 11408 O O . ALA E 1 141 ? 123.821 110.847 107.315 1.00 200.60 143 ALA E O 1
ATOM 11410 N N . SER E 1 142 ? 123.205 108.893 106.383 1.00 197.53 144 SER E N 1
ATOM 11411 C CA . SER E 1 142 ? 123.066 108.241 107.680 1.00 196.63 144 SER E CA 1
ATOM 11412 C C . SER E 1 142 ? 124.411 108.144 108.389 1.00 198.57 144 SER E C 1
ATOM 11413 O O . SER E 1 142 ? 124.499 108.349 109.606 1.00 198.88 144 SER E O 1
ATOM 11416 N N . VAL E 1 143 ? 125.472 107.828 107.643 1.00 199.02 145 VAL E N 1
ATOM 11417 C CA . VAL E 1 143 ? 126.803 107.764 108.236 1.00 199.00 145 VAL E CA 1
ATOM 11418 C C . VAL E 1 143 ? 127.214 109.130 108.770 1.00 196.33 145 VAL E C 1
ATOM 11419 O O . VAL E 1 143 ? 127.772 109.239 109.869 1.00 194.63 145 VAL E O 1
ATOM 11423 N N . ILE E 1 144 ? 126.954 110.190 108.003 1.00 193.60 146 ILE E N 1
ATOM 11424 C CA . ILE E 1 144 ? 127.292 111.535 108.462 1.00 193.11 146 ILE E CA 1
ATOM 11425 C C . ILE E 1 144 ? 126.514 111.879 109.723 1.00 193.11 146 ILE E C 1
ATOM 11426 O O . ILE E 1 144 ? 127.062 112.454 110.669 1.00 195.24 146 ILE E O 1
ATOM 11431 N N . ALA E 1 145 ? 125.222 111.547 109.753 1.00 188.59 147 ALA E N 1
ATOM 11432 C CA . ALA E 1 145 ? 124.413 111.847 110.930 1.00 188.63 147 ALA E CA 1
ATOM 11433 C C . ALA E 1 145 ? 124.923 111.098 112.154 1.00 190.29 147 ALA E C 1
ATOM 11434 O O . ALA E 1 145 ? 125.005 111.666 113.250 1.00 189.44 147 ALA E O 1
ATOM 11436 N N . VAL E 1 146 ? 125.276 109.822 111.991 1.00 189.21 148 VAL E N 1
ATOM 11437 C CA . VAL E 1 146 ? 125.766 109.043 113.123 1.00 187.18 148 VAL E CA 1
ATOM 11438 C C . VAL E 1 146 ? 127.112 109.574 113.601 1.00 186.66 148 VAL E C 1
ATOM 11439 O O . VAL E 1 146 ? 127.366 109.655 114.809 1.00 184.57 148 VAL E O 1
ATOM 11443 N N . LEU E 1 147 ? 128.001 109.935 112.672 1.00 182.14 149 LEU E N 1
ATOM 11444 C CA . LEU E 1 147 ? 129.281 110.501 113.080 1.00 180.26 149 LEU E CA 1
ATOM 11445 C C . LEU E 1 147 ? 129.101 111.839 113.784 1.00 179.27 149 LEU E C 1
ATOM 11446 O O . LEU E 1 147 ? 129.812 112.130 114.751 1.00 180.10 149 LEU E O 1
ATOM 11451 N N . GLY E 1 148 ? 128.165 112.667 113.315 1.00 173.95 150 GLY E N 1
ATOM 11452 C CA . GLY E 1 148 ? 127.882 113.911 114.009 1.00 171.64 150 GLY E CA 1
ATOM 11453 C C . GLY E 1 148 ? 127.322 113.682 115.399 1.00 173.77 150 GLY E C 1
ATOM 11454 O O . GLY E 1 148 ? 127.664 114.400 116.341 1.00 176.13 150 GLY E O 1
ATOM 11455 N N . ALA E 1 149 ? 126.453 112.680 115.547 1.00 173.79 151 ALA E N 1
ATOM 11456 C CA . ALA E 1 149 ? 125.945 112.339 116.872 1.00 173.47 151 ALA E CA 1
ATOM 11457 C C . ALA E 1 149 ? 127.070 111.874 117.786 1.00 174.72 151 ALA E C 1
ATOM 11458 O O . ALA E 1 149 ? 127.112 112.237 118.968 1.00 175.23 151 ALA E O 1
ATOM 11460 N N . ALA E 1 150 ? 127.990 111.064 117.258 1.00 169.01 152 ALA E N 1
ATOM 11461 C CA . ALA E 1 150 ? 129.134 110.625 118.052 1.00 168.09 152 ALA E CA 1
ATOM 11462 C C . ALA E 1 150 ? 130.004 111.806 118.462 1.00 168.60 152 ALA E C 1
ATOM 11463 O O . ALA E 1 150 ? 130.464 111.880 119.607 1.00 168.75 152 ALA E O 1
ATOM 11465 N N . GLY E 1 151 ? 130.244 112.736 117.538 1.00 165.96 153 GLY E N 1
ATOM 11466 C CA . GLY E 1 151 ? 131.013 113.921 117.878 1.00 163.51 153 GLY E CA 1
ATOM 11467 C C . GLY E 1 151 ? 130.333 114.771 118.932 1.00 163.51 153 GLY E C 1
ATOM 11468 O O . GLY E 1 151 ? 130.985 115.302 119.832 1.00 168.64 153 GLY E O 1
ATOM 11469 N N . LEU E 1 152 ? 129.011 114.916 118.831 1.00 157.68 154 LEU E N 1
ATOM 11470 C CA . LEU E 1 152 ? 128.268 115.656 119.845 1.00 158.72 154 LEU E CA 1
ATOM 11471 C C . LEU E 1 152 ? 128.362 114.974 121.204 1.00 161.90 154 LEU E C 1
ATOM 11472 O O . LEU E 1 152 ? 128.530 115.643 122.230 1.00 165.01 154 LEU E O 1
ATOM 11477 N N . ALA E 1 153 ? 128.246 113.647 121.232 1.00 156.87 155 ALA E N 1
ATOM 11478 C CA . ALA E 1 153 ? 128.375 112.917 122.488 1.00 156.87 155 ALA E CA 1
ATOM 11479 C C . ALA E 1 153 ? 129.758 113.120 123.092 1.00 157.61 155 ALA E C 1
ATOM 11480 O O . ALA E 1 153 ? 129.899 113.365 124.296 1.00 158.69 155 ALA E O 1
ATOM 11482 N N . VAL E 1 154 ? 130.798 113.030 122.260 1.00 149.52 156 VAL E N 1
ATOM 11483 C CA . VAL E 1 154 ? 132.157 113.237 122.741 1.00 149.82 156 VAL E CA 1
ATOM 11484 C C . VAL E 1 154 ? 132.352 114.651 123.267 1.00 151.44 156 VAL E C 1
ATOM 11485 O O . VAL E 1 154 ? 132.980 114.841 124.313 1.00 155.35 156 VAL E O 1
ATOM 11489 N N . GLY E 1 155 ? 131.829 115.652 122.567 1.00 147.72 157 GLY E N 1
ATOM 11490 C CA . GLY E 1 155 ? 131.940 117.026 123.011 1.00 147.54 157 GLY E CA 1
ATOM 11491 C C . GLY E 1 155 ? 131.231 117.268 124.326 1.00 148.03 157 GLY E C 1
ATOM 11492 O O . GLY E 1 155 ? 131.756 117.954 125.207 1.00 152.89 157 GLY E O 1
ATOM 11493 N N . LEU E 1 156 ? 130.029 116.707 124.471 1.00 148.60 158 LEU E N 1
ATOM 11494 C CA . LEU E 1 156 ? 129.312 116.814 125.735 1.00 154.80 158 LEU E CA 1
ATOM 11495 C C . LEU E 1 156 ? 130.056 116.125 126.869 1.00 155.63 158 LEU E C 1
ATOM 11496 O O . LEU E 1 156 ? 130.066 116.638 127.992 1.00 156.18 158 LEU E O 1
ATOM 11501 N N . ALA E 1 157 ? 130.673 114.973 126.601 1.00 140.75 159 ALA E N 1
ATOM 11502 C CA . ALA E 1 157 ? 131.443 114.289 127.634 1.00 138.16 159 ALA E CA 1
ATOM 11503 C C . ALA E 1 157 ? 132.635 115.128 128.078 1.00 141.86 159 ALA E C 1
ATOM 11504 O O . ALA E 1 157 ? 132.950 115.195 129.271 1.00 144.79 159 ALA E O 1
ATOM 11506 N N . LEU E 1 158 ? 133.308 115.779 127.130 1.00 136.64 160 LEU E N 1
ATOM 11507 C CA . LEU E 1 158 ? 134.516 116.536 127.431 1.00 131.88 160 LEU E CA 1
ATOM 11508 C C . LEU E 1 158 ? 134.194 117.942 127.918 1.00 134.39 160 LEU E C 1
ATOM 11509 O O . LEU E 1 158 ? 135.063 118.818 127.915 1.00 136.52 160 LEU E O 1
ATOM 11514 N N . GLN E 1 159 ? 132.948 118.174 128.333 1.00 141.00 161 GLN E N 1
ATOM 11515 C CA . GLN E 1 159 ? 132.569 119.505 128.795 1.00 138.44 161 GLN E CA 1
ATOM 11516 C C . GLN E 1 159 ? 133.339 119.901 130.049 1.00 142.67 161 GLN E C 1
ATOM 11517 O O . GLN E 1 159 ? 133.808 121.039 130.160 1.00 144.41 161 GLN E O 1
ATOM 11523 N N . GLY E 1 160 ? 133.483 118.979 131.002 1.00 137.36 162 GLY E N 1
ATOM 11524 C CA . GLY E 1 160 ? 134.151 119.320 132.249 1.00 133.01 162 GLY E CA 1
ATOM 11525 C C . GLY E 1 160 ? 135.613 119.676 132.053 1.00 134.32 162 GLY E C 1
ATOM 11526 O O . GLY E 1 160 ? 136.105 120.662 132.608 1.00 142.05 162 GLY E O 1
ATOM 11527 N N . SER E 1 161 ? 136.328 118.873 131.265 1.00 129.68 163 SER E N 1
ATOM 11528 C CA . SER E 1 161 ? 137.740 119.148 131.026 1.00 130.99 163 SER E CA 1
ATOM 11529 C C . SER E 1 161 ? 137.940 120.465 130.289 1.00 133.99 163 SER E C 1
ATOM 11530 O O . SER E 1 161 ? 138.857 121.226 130.616 1.00 139.46 163 SER E O 1
ATOM 11533 N N . LEU E 1 162 ? 137.101 120.753 129.292 1.00 131.66 164 LEU E N 1
ATOM 11534 C CA . LEU E 1 162 ? 137.210 122.025 128.587 1.00 133.18 164 LEU E CA 1
ATOM 11535 C C . LEU E 1 162 ? 136.900 123.195 129.512 1.00 136.77 164 LEU E C 1
ATOM 11536 O O . LEU E 1 162 ? 137.553 124.243 129.438 1.00 141.34 164 LEU E O 1
ATOM 11541 N N . SER E 1 163 ? 135.903 123.040 130.385 1.00 122.27 165 SER E N 1
ATOM 11542 C CA . SER E 1 163 ? 135.601 124.088 131.353 1.00 118.37 165 SER E CA 1
ATOM 11543 C C . SER E 1 163 ? 136.790 124.335 132.269 1.00 120.10 165 SER E C 1
ATOM 11544 O O . SER E 1 163 ? 137.139 125.485 132.561 1.00 125.00 165 SER E O 1
ATOM 11547 N N . ASN E 1 164 ? 137.427 123.259 132.734 1.00 115.57 166 ASN E N 1
ATOM 11548 C CA . ASN E 1 164 ? 138.606 123.412 133.580 1.00 108.81 166 ASN E CA 1
ATOM 11549 C C . ASN E 1 164 ? 139.735 124.104 132.830 1.00 110.97 166 ASN E C 1
ATOM 11550 O O . ASN E 1 164 ? 140.440 124.945 133.396 1.00 123.07 166 ASN E O 1
ATOM 11555 N N . LEU E 1 165 ? 139.928 123.760 131.557 1.00 123.52 167 LEU E N 1
ATOM 11556 C CA . LEU E 1 165 ? 140.976 124.402 130.768 1.00 123.42 167 LEU E CA 1
ATOM 11557 C C . LEU E 1 165 ? 140.717 125.897 130.622 1.00 128.36 167 LEU E C 1
ATOM 11558 O O . LEU E 1 165 ? 141.629 126.720 130.777 1.00 132.83 167 LEU E O 1
ATOM 11563 N N . ALA E 1 166 ? 139.472 126.268 130.320 1.00 130.88 168 ALA E N 1
ATOM 11564 C CA . ALA E 1 166 ? 139.134 127.682 130.187 1.00 126.80 168 ALA E CA 1
ATOM 11565 C C . ALA E 1 166 ? 139.327 128.418 131.507 1.00 129.01 168 ALA E C 1
ATOM 11566 O O . ALA E 1 166 ? 139.855 129.537 131.540 1.00 129.88 168 ALA E O 1
ATOM 11568 N N . ALA E 1 167 ? 138.902 127.800 132.611 1.00 116.33 169 ALA E N 1
ATOM 11569 C CA . ALA E 1 167 ? 139.076 128.424 133.917 1.00 109.40 169 ALA E CA 1
ATOM 11570 C C . ALA E 1 167 ? 140.551 128.606 134.244 1.00 110.76 169 ALA E C 1
ATOM 11571 O O . ALA E 1 167 ? 140.948 129.635 134.800 1.00 117.64 169 ALA E O 1
ATOM 11573 N N . GLY E 1 168 ? 141.378 127.613 133.918 1.00 111.51 170 GLY E N 1
ATOM 11574 C CA . GLY E 1 168 ? 142.804 127.749 134.153 1.00 112.20 170 GLY E CA 1
ATOM 11575 C C . GLY E 1 168 ? 143.422 128.860 133.328 1.00 117.68 170 GLY E C 1
ATOM 11576 O O . GLY E 1 168 ? 144.270 129.610 133.816 1.00 124.81 170 GLY E O 1
ATOM 11577 N N . VAL E 1 169 ? 143.002 128.984 132.068 1.00 128.13 171 VAL E N 1
ATOM 11578 C CA . VAL E 1 169 ? 143.498 130.075 131.233 1.00 128.17 171 VAL E CA 1
ATOM 11579 C C . VAL E 1 169 ? 143.119 131.418 131.843 1.00 125.05 171 VAL E C 1
ATOM 11580 O O . VAL E 1 169 ? 143.936 132.344 131.916 1.00 123.06 171 VAL E O 1
ATOM 11584 N N . LEU E 1 170 ? 141.868 131.545 132.293 1.00 122.44 172 LEU E N 1
ATOM 11585 C CA . LEU E 1 170 ? 141.430 132.792 132.911 1.00 120.15 172 LEU E CA 1
ATOM 11586 C C . LEU E 1 170 ? 142.234 133.097 134.169 1.00 123.21 172 LEU E C 1
ATOM 11587 O O . LEU E 1 170 ? 142.671 134.234 134.382 1.00 124.06 172 LEU E O 1
ATOM 11592 N N . LEU E 1 171 ? 142.444 132.089 135.019 1.00 123.97 173 LEU E N 1
ATOM 11593 C CA . LEU E 1 171 ? 143.214 132.293 136.241 1.00 120.15 173 LEU E CA 1
ATOM 11594 C C . LEU E 1 171 ? 144.653 132.676 135.937 1.00 120.73 173 LEU E C 1
ATOM 11595 O O . LEU E 1 171 ? 145.276 133.416 136.704 1.00 122.10 173 LEU E O 1
ATOM 11600 N N . VAL E 1 172 ? 145.207 132.167 134.838 1.00 132.39 174 VAL E N 1
ATOM 11601 C CA . VAL E 1 172 ? 146.548 132.579 134.445 1.00 131.72 174 VAL E CA 1
ATOM 11602 C C . VAL E 1 172 ? 146.553 134.022 133.956 1.00 134.07 174 VAL E C 1
ATOM 11603 O O . VAL E 1 172 ? 147.481 134.779 134.264 1.00 134.57 174 VAL E O 1
ATOM 11607 N N . MET E 1 173 ? 145.537 134.431 133.195 1.00 146.00 175 MET E N 1
ATOM 11608 C CA . MET E 1 173 ? 145.490 135.796 132.684 1.00 145.77 175 MET E CA 1
ATOM 11609 C C . MET E 1 173 ? 145.162 136.782 133.798 1.00 145.74 175 MET E C 1
ATOM 11610 O O . MET E 1 173 ? 145.990 137.631 134.143 1.00 147.41 175 MET E O 1
ATOM 11615 N N . PHE E 1 174 ? 143.964 136.678 134.368 1.00 141.05 176 PHE E N 1
ATOM 11616 C CA . PHE E 1 174 ? 143.652 137.435 135.573 1.00 139.18 176 PHE E CA 1
ATOM 11617 C C . PHE E 1 174 ? 144.212 136.699 136.781 1.00 145.64 176 PHE E C 1
ATOM 11618 O O . PHE E 1 174 ? 143.968 135.503 136.958 1.00 152.47 176 PHE E O 1
ATOM 11626 N N . ARG E 1 175 ? 144.958 137.410 137.615 1.00 140.83 177 ARG E N 1
ATOM 11627 C CA . ARG E 1 175 ? 145.638 136.734 138.709 1.00 140.87 177 ARG E CA 1
ATOM 11628 C C . ARG E 1 175 ? 144.991 137.064 140.047 1.00 145.44 177 ARG E C 1
ATOM 11629 O O . ARG E 1 175 ? 145.489 137.926 140.782 1.00 147.85 177 ARG E O 1
ATOM 11637 N N . PRO E 1 176 ? 143.885 136.406 140.401 1.00 118.23 178 PRO E N 1
ATOM 11638 C CA . PRO E 1 176 ? 143.338 136.582 141.753 1.00 117.56 178 PRO E CA 1
ATOM 11639 C C . PRO E 1 176 ? 144.269 136.071 142.834 1.00 122.75 178 PRO E C 1
ATOM 11640 O O . PRO E 1 176 ? 144.145 136.490 143.990 1.00 125.71 178 PRO E O 1
ATOM 11644 N N . PHE E 1 177 ? 145.195 135.179 142.493 1.00 117.39 179 PHE E N 1
ATOM 11645 C CA . PHE E 1 177 ? 146.154 134.650 143.450 1.00 112.80 179 PHE E CA 1
ATOM 11646 C C . PHE E 1 177 ? 147.378 134.165 142.691 1.00 113.02 179 PHE E C 1
ATOM 11647 O O . PHE E 1 177 ? 147.319 133.901 141.488 1.00 120.16 179 PHE E O 1
ATOM 11655 N N . ARG E 1 178 ? 148.488 134.048 143.412 1.00 132.22 180 ARG E N 1
ATOM 11656 C CA . ARG E 1 178 ? 149.746 133.602 142.839 1.00 135.55 180 ARG E CA 1
ATOM 11657 C C . ARG E 1 178 ? 150.390 132.578 143.761 1.00 138.58 180 ARG E C 1
ATOM 11658 O O . ARG E 1 178 ? 150.034 132.456 144.934 1.00 140.65 180 ARG E O 1
ATOM 11666 N N . ALA E 1 179 ? 151.350 131.839 143.210 1.00 123.75 181 ALA E N 1
ATOM 11667 C CA . ALA E 1 179 ? 152.056 130.820 143.975 1.00 123.93 181 ALA E CA 1
ATOM 11668 C C . ALA E 1 179 ? 152.701 131.427 145.214 1.00 126.66 181 ALA E C 1
ATOM 11669 O O . ALA E 1 179 ? 153.607 132.260 145.106 1.00 124.90 181 ALA E O 1
ATOM 11671 N N . GLY E 1 180 ? 152.243 131.016 146.394 1.00 128.96 182 GLY E N 1
ATOM 11672 C CA . GLY E 1 180 ? 152.798 131.516 147.635 1.00 125.29 182 GLY E CA 1
ATOM 11673 C C . GLY E 1 180 ? 151.861 132.440 148.382 1.00 125.66 182 GLY E C 1
ATOM 11674 O O . GLY E 1 180 ? 152.258 133.080 149.361 1.00 130.23 182 GLY E O 1
ATOM 11675 N N . GLU E 1 181 ? 150.613 132.518 147.933 1.00 119.30 183 GLU E N 1
ATOM 11676 C CA . GLU E 1 181 ? 149.621 133.423 148.498 1.00 122.23 183 GLU E CA 1
ATOM 11677 C C . GLU E 1 181 ? 148.552 132.612 149.215 1.00 120.19 183 GLU E C 1
ATOM 11678 O O . GLU E 1 181 ? 147.958 131.704 148.625 1.00 129.07 183 GLU E O 1
ATOM 11684 N N . TYR E 1 182 ? 148.307 132.940 150.480 1.00 109.50 184 TYR E N 1
ATOM 11685 C CA . TYR E 1 182 ? 147.257 132.268 151.233 1.00 112.63 184 TYR E CA 1
ATOM 11686 C C . TYR E 1 182 ? 145.893 132.671 150.689 1.00 115.68 184 TYR E C 1
ATOM 11687 O O . TYR E 1 182 ? 145.597 133.861 150.557 1.00 125.90 184 TYR E O 1
ATOM 11696 N N . VAL E 1 183 ? 145.061 131.680 150.373 1.00 99.24 185 VAL E N 1
ATOM 11697 C CA . VAL E 1 183 ? 143.753 131.911 149.775 1.00 100.40 185 VAL E CA 1
ATOM 11698 C C . VAL E 1 183 ? 142.745 130.956 150.399 1.00 98.22 185 VAL E C 1
ATOM 11699 O O . VAL E 1 183 ? 143.097 130.014 151.109 1.00 107.72 185 VAL E O 1
ATOM 11703 N N . ASP E 1 184 ? 141.467 131.214 150.118 1.00 109.96 186 ASP E N 1
ATOM 11704 C CA . ASP E 1 184 ? 140.358 130.379 150.587 1.00 117.22 186 ASP E CA 1
ATOM 11705 C C . ASP E 1 184 ? 139.436 130.151 149.391 1.00 124.79 186 ASP E C 1
ATOM 11706 O O . ASP E 1 184 ? 138.531 130.948 149.130 1.00 126.64 186 ASP E O 1
ATOM 11711 N N . LEU E 1 185 ? 139.670 129.055 148.670 1.00 119.57 187 LEU E N 1
ATOM 11712 C CA . LEU E 1 185 ? 138.929 128.753 147.446 1.00 112.83 187 LEU E CA 1
ATOM 11713 C C . LEU E 1 185 ? 137.702 127.904 147.779 1.00 120.95 187 LEU E C 1
ATOM 11714 O O . LEU E 1 185 ? 137.644 126.696 147.539 1.00 120.88 187 LEU E O 1
ATOM 11719 N N . GLY E 1 186 ? 136.700 128.570 148.346 1.00 133.83 188 GLY E N 1
ATOM 11720 C CA . GLY E 1 186 ? 135.432 127.927 148.629 1.00 134.25 188 GLY E CA 1
ATOM 11721 C C . GLY E 1 186 ? 135.502 126.848 149.689 1.00 137.88 188 GLY E C 1
ATOM 11722 O O . GLY E 1 186 ? 135.298 125.666 149.394 1.00 130.52 188 GLY E O 1
ATOM 11723 N N . GLY E 1 187 ? 135.788 127.239 150.928 1.00 143.28 189 GLY E N 1
ATOM 11724 C CA . GLY E 1 187 ? 135.816 126.311 152.038 1.00 139.78 189 GLY E CA 1
ATOM 11725 C C . GLY E 1 187 ? 137.146 125.640 152.294 1.00 140.42 189 GLY E C 1
ATOM 11726 O O . GLY E 1 187 ? 137.272 124.914 153.289 1.00 144.34 189 GLY E O 1
ATOM 11727 N N . VAL E 1 188 ? 138.141 125.853 151.438 1.00 126.06 190 VAL E N 1
ATOM 11728 C CA . VAL E 1 188 ? 139.471 125.286 151.620 1.00 126.34 190 VAL E CA 1
ATOM 11729 C C . VAL E 1 188 ? 140.484 126.418 151.566 1.00 126.23 190 VAL E C 1
ATOM 11730 O O . VAL E 1 188 ? 140.463 127.239 150.643 1.00 132.23 190 VAL E O 1
ATOM 11734 N N . ALA E 1 189 ? 141.371 126.462 152.554 1.00 113.10 191 ALA E N 1
ATOM 11735 C CA . ALA E 1 189 ? 142.363 127.520 152.656 1.00 116.34 191 ALA E CA 1
ATOM 11736 C C . ALA E 1 189 ? 143.750 126.911 152.777 1.00 114.06 191 ALA E C 1
ATOM 11737 O O . ALA E 1 189 ? 143.929 125.879 153.428 1.00 123.51 191 ALA E O 1
ATOM 11739 N N . GLY E 1 190 ? 144.725 127.556 152.146 1.00 93.60 192 GLY E N 1
ATOM 11740 C CA . GLY E 1 190 ? 146.098 127.103 152.205 1.00 93.40 192 GLY E CA 1
ATOM 11741 C C . GLY E 1 190 ? 146.985 127.824 151.214 1.00 95.38 192 GLY E C 1
ATOM 11742 O O . GLY E 1 190 ? 146.493 128.415 150.251 1.00 107.52 192 GLY E O 1
ATOM 11743 N N . THR E 1 191 ? 148.295 127.786 151.439 1.00 87.67 193 THR E N 1
ATOM 11744 C CA . THR E 1 191 ? 149.226 128.418 150.515 1.00 94.15 193 THR E CA 1
ATOM 11745 C C . THR E 1 191 ? 149.122 127.776 149.139 1.00 102.64 193 THR E C 1
ATOM 11746 O O . THR E 1 191 ? 149.076 126.551 149.009 1.00 113.49 193 THR E O 1
ATOM 11750 N N . VAL E 1 192 ? 149.087 128.613 148.110 1.00 107.78 194 VAL E N 1
ATOM 11751 C CA . VAL E 1 192 ? 148.985 128.147 146.732 1.00 104.30 194 VAL E CA 1
ATOM 11752 C C . VAL E 1 192 ? 150.369 127.739 146.250 1.00 109.44 194 VAL E C 1
ATOM 11753 O O . VAL E 1 192 ? 151.315 128.534 146.297 1.00 113.59 194 VAL E O 1
ATOM 11757 N N . LEU E 1 193 ? 150.490 126.498 145.785 1.00 114.59 195 LEU E N 1
ATOM 11758 C CA . LEU E 1 193 ? 151.763 125.970 145.316 1.00 113.24 195 LEU E CA 1
ATOM 11759 C C . LEU E 1 193 ? 151.981 126.166 143.825 1.00 118.00 195 LEU E C 1
ATOM 11760 O O . LEU E 1 193 ? 153.105 126.464 143.410 1.00 119.79 195 LEU E O 1
ATOM 11765 N N . SER E 1 194 ? 150.940 126.001 143.012 1.00 117.20 196 SER E N 1
ATOM 11766 C CA . SER E 1 194 ? 151.077 126.153 141.571 1.00 115.63 196 SER E CA 1
ATOM 11767 C C . SER E 1 194 ? 149.720 126.127 140.885 1.00 115.07 196 SER E C 1
ATOM 11768 O O . SER E 1 194 ? 148.823 125.386 141.298 1.00 116.84 196 SER E O 1
ATOM 11771 N N . VAL E 1 195 ? 149.560 126.930 139.838 1.00 120.29 197 VAL E N 1
ATOM 11772 C CA . VAL E 1 195 ? 148.354 126.933 139.019 1.00 121.25 197 VAL E CA 1
ATOM 11773 C C . VAL E 1 195 ? 148.676 126.243 137.702 1.00 121.80 197 VAL E C 1
ATOM 11774 O O . VAL E 1 195 ? 149.629 126.623 137.010 1.00 124.92 197 VAL E O 1
ATOM 11778 N N . GLN E 1 196 ? 147.892 125.231 137.357 1.00 122.69 198 GLN E N 1
ATOM 11779 C CA . GLN E 1 196 ? 148.118 124.439 136.158 1.00 124.76 198 GLN E CA 1
ATOM 11780 C C . GLN E 1 196 ? 146.928 124.588 135.212 1.00 132.33 198 GLN E C 1
ATOM 11781 O O . GLN E 1 196 ? 145.998 125.359 135.462 1.00 137.34 198 GLN E O 1
ATOM 11787 N N . ILE E 1 197 ? 146.968 123.840 134.110 1.00 136.34 199 ILE E N 1
ATOM 11788 C CA . ILE E 1 197 ? 145.942 123.972 133.081 1.00 134.42 199 ILE E CA 1
ATOM 11789 C C . ILE E 1 197 ? 144.591 123.500 133.605 1.00 133.91 199 ILE E C 1
ATOM 11790 O O . ILE E 1 197 ? 143.573 124.184 133.453 1.00 137.10 199 ILE E O 1
ATOM 11795 N N . PHE E 1 198 ? 144.562 122.326 134.233 1.00 129.89 200 PHE E N 1
ATOM 11796 C CA . PHE E 1 198 ? 143.298 121.740 134.660 1.00 134.88 200 PHE E CA 1
ATOM 11797 C C . PHE E 1 198 ? 142.995 121.964 136.134 1.00 136.22 200 PHE E C 1
ATOM 11798 O O . PHE E 1 198 ? 141.820 122.034 136.509 1.00 136.34 200 PHE E O 1
ATOM 11806 N N . SER E 1 199 ? 144.016 122.077 136.979 1.00 130.25 201 SER E N 1
ATOM 11807 C CA . SER E 1 199 ? 143.794 122.253 138.405 1.00 123.39 201 SER E CA 1
ATOM 11808 C C . SER E 1 199 ? 145.005 122.926 139.028 1.00 123.28 201 SER E C 1
ATOM 11809 O O . SER E 1 199 ? 146.090 122.965 138.442 1.00 129.25 201 SER E O 1
ATOM 11812 N N . THR E 1 200 ? 144.806 123.457 140.230 1.00 112.40 202 THR E N 1
ATOM 11813 C CA . THR E 1 200 ? 145.864 124.090 141.000 1.00 119.98 202 THR E CA 1
ATOM 11814 C C . THR E 1 200 ? 146.061 123.345 142.313 1.00 114.18 202 THR E C 1
ATOM 11815 O O . THR E 1 200 ? 145.115 122.788 142.876 1.00 115.07 202 THR E O 1
ATOM 11819 N N . THR E 1 201 ? 147.300 123.344 142.795 1.00 113.53 203 THR E N 1
ATOM 11820 C CA . THR E 1 201 ? 147.687 122.609 143.995 1.00 110.69 203 THR E CA 1
ATOM 11821 C C . THR E 1 201 ? 147.968 123.603 145.112 1.00 115.95 203 THR E C 1
ATOM 11822 O O . THR E 1 201 ? 148.794 124.509 144.950 1.00 121.65 203 THR E O 1
ATOM 11826 N N . MET E 1 202 ? 147.290 123.432 146.243 1.00 112.16 204 MET E N 1
ATOM 11827 C CA . MET E 1 202 ? 147.519 124.233 147.434 1.00 108.13 204 MET E CA 1
ATOM 11828 C C . MET E 1 202 ? 147.851 123.322 148.607 1.00 112.40 204 MET E C 1
ATOM 11829 O O . MET E 1 202 ? 147.430 122.165 148.662 1.00 121.99 204 MET E O 1
ATOM 11834 N N . ARG E 1 203 ? 148.617 123.859 149.553 1.00 106.00 205 ARG E N 1
ATOM 11835 C CA . ARG E 1 203 ? 149.036 123.125 150.744 1.00 101.71 205 ARG E CA 1
ATOM 11836 C C . ARG E 1 203 ? 148.411 123.793 151.962 1.00 106.72 205 ARG E C 1
ATOM 11837 O O . ARG E 1 203 ? 148.812 124.894 152.349 1.00 118.81 205 ARG E O 1
ATOM 11845 N N . THR E 1 204 ? 147.432 123.126 152.570 1.00 95.37 206 THR E N 1
ATOM 11846 C CA . THR E 1 204 ? 146.754 123.667 153.739 1.00 98.38 206 THR E CA 1
ATOM 11847 C C . THR E 1 204 ? 147.740 123.883 154.879 1.00 104.11 206 THR E C 1
ATOM 11848 O O . THR E 1 204 ? 148.823 123.292 154.888 1.00 112.83 206 THR E O 1
ATOM 11852 N N . ALA E 1 205 ? 147.374 124.730 155.845 1.00 112.44 207 ALA E N 1
ATOM 11853 C CA . ALA E 1 205 ? 148.252 124.987 156.981 1.00 112.10 207 ALA E CA 1
ATOM 11854 C C . ALA E 1 205 ? 148.541 123.725 157.778 1.00 112.50 207 ALA E C 1
ATOM 11855 O O . ALA E 1 205 ? 149.591 123.641 158.425 1.00 108.37 207 ALA E O 1
ATOM 11857 N N . ASP E 1 206 ? 147.635 122.748 157.747 1.00 120.45 208 ASP E N 1
ATOM 11858 C CA . ASP E 1 206 ? 147.878 121.488 158.435 1.00 110.63 208 ASP E CA 1
ATOM 11859 C C . ASP E 1 206 ? 149.088 120.776 157.841 1.00 111.01 208 ASP E C 1
ATOM 11860 O O . ASP E 1 206 ? 149.913 120.236 158.584 1.00 117.37 208 ASP E O 1
ATOM 11865 N N . GLY E 1 207 ? 149.218 120.775 156.517 1.00 104.80 209 GLY E N 1
ATOM 11866 C CA . GLY E 1 207 ? 150.372 120.181 155.877 1.00 98.54 209 GLY E CA 1
ATOM 11867 C C . GLY E 1 207 ? 150.024 119.205 154.773 1.00 106.60 209 GLY E C 1
ATOM 11868 O O . GLY E 1 207 ? 150.902 118.510 154.253 1.00 111.66 209 GLY E O 1
ATOM 11869 N N . LYS E 1 208 ? 148.751 119.144 154.402 1.00 104.55 210 LYS E N 1
ATOM 11870 C CA . LYS E 1 208 ? 148.273 118.223 153.385 1.00 100.52 210 LYS E CA 1
ATOM 11871 C C . LYS E 1 208 ? 148.035 118.959 152.073 1.00 105.20 210 LYS E C 1
ATOM 11872 O O . LYS E 1 208 ? 147.705 120.146 152.056 1.00 115.54 210 LYS E O 1
ATOM 11878 N N . ILE E 1 209 ? 148.206 118.235 150.973 1.00 102.13 211 ILE E N 1
ATOM 11879 C CA . ILE E 1 209 ? 148.093 118.795 149.631 1.00 93.34 211 ILE E CA 1
ATOM 11880 C C . ILE E 1 209 ? 146.672 118.606 149.125 1.00 96.88 211 ILE E C 1
ATOM 11881 O O . ILE E 1 209 ? 146.104 117.512 149.219 1.00 113.17 211 ILE E O 1
ATOM 11886 N N . ILE E 1 210 ? 146.094 119.673 148.583 1.00 95.75 212 ILE E N 1
ATOM 11887 C CA . ILE E 1 210 ? 144.745 119.650 148.033 1.00 96.37 212 ILE E CA 1
ATOM 11888 C C . ILE E 1 210 ? 144.805 120.094 146.580 1.00 104.10 212 ILE E C 1
ATOM 11889 O O . ILE E 1 210 ? 145.468 121.083 146.251 1.00 111.34 212 ILE E O 1
ATOM 11894 N N . VAL E 1 211 ? 144.116 119.358 145.712 1.00 106.60 213 VAL E N 1
ATOM 11895 C CA . VAL E 1 211 ? 144.060 119.653 144.285 1.00 104.47 213 VAL E CA 1
ATOM 11896 C C . VAL E 1 211 ? 142.623 120.015 143.942 1.00 108.54 213 VAL E C 1
ATOM 11897 O O . VAL E 1 211 ? 141.701 119.235 144.211 1.00 116.96 213 VAL E O 1
ATOM 11901 N N . ILE E 1 212 ? 142.433 121.189 143.351 1.00 107.92 214 ILE E N 1
ATOM 11902 C CA . ILE E 1 212 ? 141.095 121.690 143.047 1.00 111.72 214 ILE E CA 1
ATOM 11903 C C . ILE E 1 212 ? 140.973 121.943 141.549 1.00 114.76 214 ILE E C 1
ATOM 11904 O O . ILE E 1 212 ? 141.855 122.581 140.956 1.00 117.26 214 ILE E O 1
ATOM 11909 N N . PRO E 1 213 ? 139.916 121.465 140.899 1.00 112.24 215 PRO E N 1
ATOM 11910 C CA . PRO E 1 213 ? 139.708 121.794 139.484 1.00 114.84 215 PRO E CA 1
ATOM 11911 C C . PRO E 1 213 ? 139.516 123.290 139.285 1.00 117.76 215 PRO E C 1
ATOM 11912 O O . PRO E 1 213 ? 138.897 123.973 140.103 1.00 120.35 215 PRO E O 1
ATOM 11916 N N . ASN E 1 214 ? 140.051 123.794 138.172 1.00 116.54 216 ASN E N 1
ATOM 11917 C CA . ASN E 1 214 ? 140.009 125.230 137.916 1.00 107.95 216 ASN E CA 1
ATOM 11918 C C . ASN E 1 214 ? 138.586 125.732 137.708 1.00 113.04 216 ASN E C 1
ATOM 11919 O O . ASN E 1 214 ? 138.261 126.855 138.112 1.00 124.02 216 ASN E O 1
ATOM 11924 N N . GLY E 1 215 ? 137.731 124.933 137.072 1.00 111.35 217 GLY E N 1
ATOM 11925 C CA . GLY E 1 215 ? 136.363 125.372 136.846 1.00 110.52 217 GLY E CA 1
ATOM 11926 C C . GLY E 1 215 ? 135.621 125.631 138.141 1.00 115.67 217 GLY E C 1
ATOM 11927 O O . GLY E 1 215 ? 134.913 126.632 138.280 1.00 122.55 217 GLY E O 1
ATOM 11928 N N . LYS E 1 216 ? 135.780 124.731 139.113 1.00 119.96 218 LYS E N 1
ATOM 11929 C CA . LYS E 1 216 ? 135.144 124.928 140.409 1.00 119.00 218 LYS E CA 1
ATOM 11930 C C . LYS E 1 216 ? 135.651 126.195 141.083 1.00 120.26 218 LYS E C 1
ATOM 11931 O O . LYS E 1 216 ? 134.878 126.929 141.707 1.00 121.21 218 LYS E O 1
ATOM 11937 N N . ILE E 1 217 ? 136.950 126.466 140.970 1.00 107.01 219 ILE E N 1
ATOM 11938 C CA . ILE E 1 217 ? 137.544 127.664 141.550 1.00 98.61 219 ILE E CA 1
ATOM 11939 C C . ILE E 1 217 ? 136.909 128.899 140.932 1.00 104.38 219 ILE E C 1
ATOM 11940 O O . ILE E 1 217 ? 136.472 129.810 141.645 1.00 112.25 219 ILE E O 1
ATOM 11945 N N . ILE E 1 218 ? 136.854 128.938 139.604 1.00 113.84 220 ILE E N 1
ATOM 11946 C CA . ILE E 1 218 ? 136.345 130.101 138.887 1.00 108.91 220 ILE E CA 1
ATOM 11947 C C . ILE E 1 218 ? 134.862 130.287 139.176 1.00 110.53 220 ILE E C 1
ATOM 11948 O O . ILE E 1 218 ? 134.349 131.410 139.135 1.00 114.15 220 ILE E O 1
ATOM 11953 N N . ALA E 1 219 ? 134.161 129.193 139.469 1.00 116.58 221 ALA E N 1
ATOM 11954 C CA . ALA E 1 219 ? 132.725 129.231 139.704 1.00 116.88 221 ALA E CA 1
ATOM 11955 C C . ALA E 1 219 ? 132.371 129.534 141.157 1.00 120.33 221 ALA E C 1
ATOM 11956 O O . ALA E 1 219 ? 131.266 129.205 141.598 1.00 120.93 221 ALA E O 1
ATOM 11958 N N . GLY E 1 220 ? 133.281 130.154 141.907 1.00 126.30 222 GLY E N 1
ATOM 11959 C CA . GLY E 1 220 ? 133.013 130.478 143.295 1.00 122.22 222 GLY E CA 1
ATOM 11960 C C . GLY E 1 220 ? 133.832 131.667 143.746 1.00 126.55 222 GLY E C 1
ATOM 11961 O O . GLY E 1 220 ? 134.711 132.154 143.034 1.00 130.86 222 GLY E O 1
ATOM 11962 N N . ASN E 1 221 ? 133.526 132.133 144.954 1.00 125.28 223 ASN E N 1
ATOM 11963 C CA . ASN E 1 221 ? 134.246 133.261 145.521 1.00 122.98 223 ASN E CA 1
ATOM 11964 C C . ASN E 1 221 ? 135.702 132.886 145.784 1.00 121.06 223 ASN E C 1
ATOM 11965 O O . ASN E 1 221 ? 136.038 131.730 146.046 1.00 125.33 223 ASN E O 1
ATOM 11970 N N . ILE E 1 222 ? 136.572 133.890 145.710 1.00 108.33 224 ILE E N 1
ATOM 11971 C CA . ILE E 1 222 ? 137.996 133.684 145.941 1.00 108.92 224 ILE E CA 1
ATOM 11972 C C . ILE E 1 222 ? 138.462 134.613 147.052 1.00 114.20 224 ILE E C 1
ATOM 11973 O O . ILE E 1 222 ? 138.871 135.750 146.794 1.00 119.44 224 ILE E O 1
ATOM 11978 N N . ILE E 1 223 ? 138.385 134.143 148.291 1.00 113.58 225 ILE E N 1
ATOM 11979 C CA . ILE E 1 223 ? 138.773 134.977 149.421 1.00 108.73 225 ILE E CA 1
ATOM 11980 C C . ILE E 1 223 ? 140.284 135.114 149.495 1.00 104.00 225 ILE E C 1
ATOM 11981 O O . ILE E 1 223 ? 140.976 134.207 149.959 1.00 117.61 225 ILE E O 1
ATOM 11986 N N . ASN E 1 224 ? 140.799 136.248 149.035 1.00 97.23 226 ASN E N 1
ATOM 11987 C CA . ASN E 1 224 ? 142.236 136.482 149.078 1.00 105.75 226 ASN E CA 1
ATOM 11988 C C . ASN E 1 224 ? 142.614 137.181 150.370 1.00 120.71 226 ASN E C 1
ATOM 11989 O O . ASN E 1 224 ? 142.024 138.202 150.725 1.00 120.87 226 ASN E O 1
ATOM 11994 N N . PHE E 1 225 ? 143.598 136.638 151.074 1.00 120.88 227 PHE E N 1
ATOM 11995 C CA . PHE E 1 225 ? 144.027 137.231 152.333 1.00 113.59 227 PHE E CA 1
ATOM 11996 C C . PHE E 1 225 ? 145.326 137.988 152.150 1.00 117.26 227 PHE E C 1
ATOM 11997 O O . PHE E 1 225 ? 145.422 139.163 152.505 1.00 122.80 227 PHE E O 1
ATOM 12005 N N . SER E 1 226 ? 146.331 137.316 151.601 1.00 117.32 228 SER E N 1
ATOM 12006 C CA . SER E 1 226 ? 147.634 137.945 151.428 1.00 121.47 228 SER E CA 1
ATOM 12007 C C . SER E 1 226 ? 147.588 139.142 150.490 1.00 127.64 228 SER E C 1
ATOM 12008 O O . SER E 1 226 ? 148.642 139.673 150.126 1.00 125.66 228 SER E O 1
ATOM 12011 N N . ARG E 1 227 ? 146.395 139.580 150.088 1.00 134.97 229 ARG E N 1
ATOM 12012 C CA . ARG E 1 227 ? 146.289 140.719 149.184 1.00 131.91 229 ARG E CA 1
ATOM 12013 C C . ARG E 1 227 ? 146.422 142.038 149.937 1.00 135.56 229 ARG E C 1
ATOM 12014 O O . ARG E 1 227 ? 147.189 142.918 149.532 1.00 133.77 229 ARG E O 1
ATOM 12022 N N . GLU E 1 228 ? 145.686 142.189 151.033 1.00 135.39 230 GLU E N 1
ATOM 12023 C CA . GLU E 1 228 ? 145.730 143.402 151.841 1.00 132.44 230 GLU E CA 1
ATOM 12024 C C . GLU E 1 228 ? 146.804 143.275 152.915 1.00 132.40 230 GLU E C 1
ATOM 12025 O O . GLU E 1 228 ? 146.824 142.276 153.644 1.00 134.15 230 GLU E O 1
ATOM 12031 N N . PRO E 1 229 ? 147.701 144.253 153.045 1.00 112.64 231 PRO E N 1
ATOM 12032 C CA . PRO E 1 229 ? 148.797 144.138 154.012 1.00 113.94 231 PRO E CA 1
ATOM 12033 C C . PRO E 1 229 ? 148.386 144.360 155.459 1.00 116.68 231 PRO E C 1
ATOM 12034 O O . PRO E 1 229 ? 149.219 144.170 156.351 1.00 115.80 231 PRO E O 1
ATOM 12038 N N . VAL E 1 230 ? 147.143 144.752 155.718 1.00 110.00 232 VAL E N 1
ATOM 12039 C CA . VAL E 1 230 ? 146.681 145.039 157.073 1.00 94.09 232 VAL E CA 1
ATOM 12040 C C . VAL E 1 230 ? 145.330 144.368 157.271 1.00 97.43 232 VAL E C 1
ATOM 12041 O O . VAL E 1 230 ? 144.466 144.427 156.392 1.00 110.12 232 VAL E O 1
ATOM 12045 N N . ARG E 1 231 ? 145.147 143.733 158.426 1.00 100.98 233 ARG E N 1
ATOM 12046 C CA . ARG E 1 231 ? 143.908 143.037 158.740 1.00 100.80 233 ARG E CA 1
ATOM 12047 C C . ARG E 1 231 ? 143.504 143.355 160.172 1.00 103.30 233 ARG E C 1
ATOM 12048 O O . ARG E 1 231 ? 144.250 143.986 160.925 1.00 110.01 233 ARG E O 1
ATOM 12056 N N . ARG E 1 232 ? 142.310 142.905 160.550 1.00 94.77 234 ARG E N 1
ATOM 12057 C CA . ARG E 1 232 ? 141.697 143.272 161.818 1.00 91.68 234 ARG E CA 1
ATOM 12058 C C . ARG E 1 232 ? 141.543 142.056 162.720 1.00 94.32 234 ARG E C 1
ATOM 12059 O O . ARG E 1 232 ? 141.305 140.941 162.245 1.00 102.56 234 ARG E O 1
ATOM 12067 N N . ASN E 1 233 ? 141.672 142.288 164.023 1.00 102.91 235 ASN E N 1
ATOM 12068 C CA . ASN E 1 233 ? 141.462 141.276 165.047 1.00 101.60 235 ASN E CA 1
ATOM 12069 C C . ASN E 1 233 ? 140.232 141.637 165.866 1.00 105.39 235 ASN E C 1
ATOM 12070 O O . ASN E 1 233 ? 140.011 142.807 166.186 1.00 115.65 235 ASN E O 1
ATOM 12075 N N . GLU E 1 234 ? 139.436 140.628 166.210 1.00 107.49 236 GLU E N 1
ATOM 12076 C CA . GLU E 1 234 ? 138.225 140.826 166.996 1.00 104.30 236 GLU E CA 1
ATOM 12077 C C . GLU E 1 234 ? 138.265 139.917 168.213 1.00 104.94 236 GLU E C 1
ATOM 12078 O O . GLU E 1 234 ? 138.348 138.693 168.073 1.00 110.57 236 GLU E O 1
ATOM 12084 N N . PHE E 1 235 ? 138.205 140.513 169.399 1.00 97.68 237 PHE E N 1
ATOM 12085 C CA . PHE E 1 235 ? 138.126 139.776 170.650 1.00 99.30 237 PHE E CA 1
ATOM 12086 C C . PHE E 1 235 ? 136.739 139.939 171.250 1.00 103.69 237 PHE E C 1
ATOM 12087 O O . PHE E 1 235 ? 136.177 141.038 171.249 1.00 116.28 237 PHE E O 1
ATOM 12095 N N . ILE E 1 236 ? 136.188 138.845 171.762 1.00 95.24 238 ILE E N 1
ATOM 12096 C CA . ILE E 1 236 ? 134.901 138.854 172.447 1.00 95.07 238 ILE E CA 1
ATOM 12097 C C . ILE E 1 236 ? 135.173 138.450 173.888 1.00 95.84 238 ILE E C 1
ATOM 12098 O O . ILE E 1 236 ? 135.426 137.274 174.178 1.00 107.99 238 ILE E O 1
ATOM 12103 N N . ILE E 1 237 ? 135.127 139.418 174.796 1.00 93.89 239 ILE E N 1
ATOM 12104 C CA . ILE E 1 237 ? 135.418 139.197 176.207 1.00 93.25 239 ILE E CA 1
ATOM 12105 C C . ILE E 1 237 ? 134.109 139.247 176.978 1.00 99.77 239 ILE E C 1
ATOM 12106 O O . ILE E 1 237 ? 133.384 140.246 176.922 1.00 117.51 239 ILE E O 1
ATOM 12111 N N . GLY E 1 238 ? 133.806 138.174 177.702 1.00 97.00 240 GLY E N 1
ATOM 12112 C CA . GLY E 1 238 ? 132.604 138.128 178.508 1.00 93.96 240 GLY E CA 1
ATOM 12113 C C . GLY E 1 238 ? 132.902 138.153 179.991 1.00 100.62 240 GLY E C 1
ATOM 12114 O O . GLY E 1 238 ? 133.550 137.244 180.514 1.00 116.44 240 GLY E O 1
ATOM 12115 N N . VAL E 1 239 ? 132.436 139.192 180.681 1.00 83.92 241 VAL E N 1
ATOM 12116 C CA . VAL E 1 239 ? 132.705 139.351 182.105 1.00 92.65 241 VAL E CA 1
ATOM 12117 C C . VAL E 1 239 ? 131.405 139.233 182.887 1.00 93.83 241 VAL E C 1
ATOM 12118 O O . VAL E 1 239 ? 130.322 139.126 182.302 1.00 99.93 241 VAL E O 1
ATOM 12122 N N . ALA E 1 240 ? 131.501 139.252 184.215 1.00 99.23 242 ALA E N 1
ATOM 12123 C CA . ALA E 1 240 ? 130.322 139.138 185.061 1.00 100.07 242 ALA E CA 1
ATOM 12124 C C . ALA E 1 240 ? 129.433 140.362 184.904 1.00 102.38 242 ALA E C 1
ATOM 12125 O O . ALA E 1 240 ? 129.841 141.358 184.299 1.00 110.45 242 ALA E O 1
ATOM 12127 N N . TYR E 1 241 ? 128.216 140.301 185.442 1.00 104.97 243 TYR E N 1
ATOM 12128 C CA . TYR E 1 241 ? 127.288 141.419 185.347 1.00 102.22 243 TYR E CA 1
ATOM 12129 C C . TYR E 1 241 ? 127.571 142.517 186.360 1.00 106.36 243 TYR E C 1
ATOM 12130 O O . TYR E 1 241 ? 127.052 143.627 186.207 1.00 112.34 243 TYR E O 1
ATOM 12139 N N . ASP E 1 242 ? 128.371 142.237 187.385 1.00 122.31 244 ASP E N 1
ATOM 12140 C CA . ASP E 1 242 ? 128.743 143.245 188.367 1.00 122.14 244 ASP E CA 1
ATOM 12141 C C . ASP E 1 242 ? 130.037 143.964 188.019 1.00 123.44 244 ASP E C 1
ATOM 12142 O O . ASP E 1 242 ? 130.415 144.902 188.728 1.00 126.58 244 ASP E O 1
ATOM 12147 N N . SER E 1 243 ? 130.718 143.552 186.956 1.00 118.02 245 SER E N 1
ATOM 12148 C CA . SER E 1 243 ? 131.981 144.174 186.587 1.00 118.35 245 SER E CA 1
ATOM 12149 C C . SER E 1 243 ? 131.750 145.608 186.138 1.00 120.44 245 SER E C 1
ATOM 12150 O O . SER E 1 243 ? 130.881 145.875 185.303 1.00 122.65 245 SER E O 1
ATOM 12153 N N . ASP E 1 244 ? 132.529 146.532 186.694 1.00 119.43 246 ASP E N 1
ATOM 12154 C CA . ASP E 1 244 ? 132.426 147.931 186.305 1.00 116.41 246 ASP E CA 1
ATOM 12155 C C . ASP E 1 244 ? 132.747 148.093 184.827 1.00 121.36 246 ASP E C 1
ATOM 12156 O O . ASP E 1 244 ? 133.801 147.659 184.356 1.00 127.37 246 ASP E O 1
ATOM 12161 N N . ILE E 1 245 ? 131.830 148.720 184.092 1.00 113.91 247 ILE E N 1
ATOM 12162 C CA . ILE E 1 245 ? 132.041 148.916 182.662 1.00 114.76 247 ILE E CA 1
ATOM 12163 C C . ILE E 1 245 ? 133.218 149.847 182.412 1.00 117.50 247 ILE E C 1
ATOM 12164 O O . ILE E 1 245 ? 134.049 149.596 181.531 1.00 124.27 247 ILE E O 1
ATOM 12169 N N . ASP E 1 246 ? 133.310 150.936 183.178 1.00 124.19 248 ASP E N 1
ATOM 12170 C CA . ASP E 1 246 ? 134.400 151.884 182.983 1.00 123.10 248 ASP E CA 1
ATOM 12171 C C . ASP E 1 246 ? 135.750 151.233 183.248 1.00 127.77 248 ASP E C 1
ATOM 12172 O O . ASP E 1 246 ? 136.706 151.444 182.495 1.00 133.10 248 ASP E O 1
ATOM 12177 N N . GLN E 1 247 ? 135.849 150.438 184.316 1.00 116.06 249 GLN E N 1
ATOM 12178 C CA . GLN E 1 247 ? 137.113 149.779 184.625 1.00 108.86 249 GLN E CA 1
ATOM 12179 C C . GLN E 1 247 ? 137.509 148.794 183.534 1.00 112.40 249 GLN E C 1
ATOM 12180 O O . GLN E 1 247 ? 138.676 148.743 183.130 1.00 120.48 249 GLN E O 1
ATOM 12186 N N . VAL E 1 248 ? 136.554 148.003 183.046 1.00 94.75 250 VAL E N 1
ATOM 12187 C CA . VAL E 1 248 ? 136.859 147.041 181.992 1.00 89.05 250 VAL E CA 1
ATOM 12188 C C . VAL E 1 248 ? 137.319 147.763 180.733 1.00 91.45 250 VAL E C 1
ATOM 12189 O O . VAL E 1 248 ? 138.305 147.369 180.095 1.00 110.29 250 VAL E O 1
ATOM 12193 N N . LYS E 1 249 ? 136.613 148.830 180.355 1.00 102.98 251 LYS E N 1
ATOM 12194 C CA . LYS E 1 249 ? 136.994 149.574 179.160 1.00 105.95 251 LYS E CA 1
ATOM 12195 C C . LYS E 1 249 ? 138.377 150.192 179.311 1.00 108.80 251 LYS E C 1
ATOM 12196 O O . LYS E 1 249 ? 139.182 150.154 178.375 1.00 114.38 251 LYS E O 1
ATOM 12202 N N . GLN E 1 250 ? 138.675 150.764 180.479 1.00 114.07 252 GLN E N 1
ATOM 12203 C CA . GLN E 1 250 ? 139.988 151.362 180.687 1.00 110.84 252 GLN E CA 1
ATOM 12204 C C . GLN E 1 250 ? 141.089 150.313 180.643 1.00 116.44 252 GLN E C 1
ATOM 12205 O O . GLN E 1 250 ? 142.154 150.547 180.059 1.00 123.80 252 GLN E O 1
ATOM 12211 N N . ILE E 1 251 ? 140.856 149.147 181.249 1.00 105.90 253 ILE E N 1
ATOM 12212 C CA . ILE E 1 251 ? 141.862 148.090 181.233 1.00 98.33 253 ILE E CA 1
ATOM 12213 C C . ILE E 1 251 ? 142.121 147.626 179.806 1.00 103.82 253 ILE E C 1
ATOM 12214 O O . ILE E 1 251 ? 143.272 147.462 179.386 1.00 112.77 253 ILE E O 1
ATOM 12219 N N . LEU E 1 252 ? 141.053 147.410 179.035 1.00 91.79 254 LEU E N 1
ATOM 12220 C CA . LEU E 1 252 ? 141.232 146.972 177.654 1.00 77.84 254 LEU E CA 1
ATOM 12221 C C . LEU E 1 252 ? 141.932 148.032 176.815 1.00 87.45 254 LEU E C 1
ATOM 12222 O O . LEU E 1 252 ? 142.778 147.703 175.975 1.00 102.18 254 LEU E O 1
ATOM 12227 N N . THR E 1 253 ? 141.589 149.306 177.017 1.00 102.68 255 THR E N 1
ATOM 12228 C CA . THR E 1 253 ? 142.250 150.376 176.279 1.00 103.15 255 THR E CA 1
ATOM 12229 C C . THR E 1 253 ? 143.733 150.439 176.613 1.00 100.56 255 THR E C 1
ATOM 12230 O O . THR E 1 253 ? 144.568 150.603 175.718 1.00 112.63 255 THR E O 1
ATOM 12234 N N . ASN E 1 254 ? 144.085 150.311 177.894 1.00 101.09 256 ASN E N 1
ATOM 12235 C CA . ASN E 1 254 ? 145.495 150.299 178.263 1.00 100.67 256 ASN E CA 1
ATOM 12236 C C . ASN E 1 254 ? 146.212 149.093 177.676 1.00 107.25 256 ASN E C 1
ATOM 12237 O O . ASN E 1 254 ? 147.378 149.197 177.280 1.00 114.98 256 ASN E O 1
ATOM 12242 N N . ILE E 1 255 ? 145.541 147.943 177.617 1.00 105.87 257 ILE E N 1
ATOM 12243 C CA . ILE E 1 255 ? 146.163 146.751 177.051 1.00 97.42 257 ILE E CA 1
ATOM 12244 C C . ILE E 1 255 ? 146.450 146.951 175.569 1.00 96.79 257 ILE E C 1
ATOM 12245 O O . ILE E 1 255 ? 147.534 146.616 175.080 1.00 106.44 257 ILE E O 1
ATOM 12250 N N . ILE E 1 256 ? 145.483 147.501 174.828 1.00 104.21 258 ILE E N 1
ATOM 12251 C CA . ILE E 1 256 ? 145.652 147.640 173.382 1.00 101.49 258 ILE E CA 1
ATOM 12252 C C . ILE E 1 256 ? 146.450 148.870 172.978 1.00 102.39 258 ILE E C 1
ATOM 12253 O O . ILE E 1 256 ? 146.872 148.964 171.820 1.00 111.32 258 ILE E O 1
ATOM 12258 N N . GLN E 1 257 ? 146.663 149.820 173.885 1.00 115.15 259 GLN E N 1
ATOM 12259 C CA . GLN E 1 257 ? 147.494 150.978 173.586 1.00 111.08 259 GLN E CA 1
ATOM 12260 C C . GLN E 1 257 ? 148.965 150.749 173.897 1.00 117.26 259 GLN E C 1
ATOM 12261 O O . GLN E 1 257 ? 149.800 151.567 173.496 1.00 123.95 259 GLN E O 1
ATOM 12267 N N . SER E 1 258 ? 149.302 149.669 174.597 1.00 115.75 260 SER E N 1
ATOM 12268 C CA . SER E 1 258 ? 150.685 149.341 174.903 1.00 116.50 260 SER E CA 1
ATOM 12269 C C . SER E 1 258 ? 151.298 148.366 173.908 1.00 118.26 260 SER E C 1
ATOM 12270 O O . SER E 1 258 ? 152.491 148.064 174.017 1.00 119.81 260 SER E O 1
ATOM 12273 N N . GLU E 1 259 ? 150.519 147.869 172.952 1.00 120.07 261 GLU E N 1
ATOM 12274 C CA . GLU E 1 259 ? 151.042 146.977 171.930 1.00 119.02 261 GLU E CA 1
ATOM 12275 C C . GLU E 1 259 ? 151.518 147.788 170.733 1.00 123.25 261 GLU E C 1
ATOM 12276 O O . GLU E 1 259 ? 150.754 148.570 170.160 1.00 129.83 261 GLU E O 1
ATOM 12282 N N . ASP E 1 260 ? 152.782 147.602 170.357 1.00 122.48 262 ASP E N 1
ATOM 12283 C CA . ASP E 1 260 ? 153.366 148.356 169.257 1.00 119.96 262 ASP E CA 1
ATOM 12284 C C . ASP E 1 260 ? 152.999 147.804 167.889 1.00 118.84 262 ASP E C 1
ATOM 12285 O O . ASP E 1 260 ? 153.218 148.487 166.883 1.00 118.89 262 ASP E O 1
ATOM 12290 N N . ARG E 1 261 ? 152.449 146.596 167.824 1.00 109.27 263 ARG E N 1
ATOM 12291 C CA . ARG E 1 261 ? 152.067 145.981 166.562 1.00 107.67 263 ARG E CA 1
ATOM 12292 C C . ARG E 1 261 ? 150.626 146.278 166.178 1.00 110.88 263 ARG E C 1
ATOM 12293 O O . ARG E 1 261 ? 150.143 145.741 165.177 1.00 109.64 263 ARG E O 1
ATOM 12301 N N . ILE E 1 262 ? 149.933 147.110 166.946 1.00 103.20 264 ILE E N 1
ATOM 12302 C CA . ILE E 1 262 ? 148.554 147.489 166.668 1.00 101.52 264 ILE E CA 1
ATOM 12303 C C . ILE E 1 262 ? 148.582 148.882 166.055 1.00 107.20 264 ILE E C 1
ATOM 12304 O O . ILE E 1 262 ? 148.977 149.853 166.712 1.00 106.45 264 ILE E O 1
ATOM 12309 N N . LEU E 1 263 ? 148.162 148.982 164.796 1.00 105.32 265 LEU E N 1
ATOM 12310 C CA . LEU E 1 263 ? 148.186 150.248 164.075 1.00 96.23 265 LEU E CA 1
ATOM 12311 C C . LEU E 1 263 ? 147.287 151.276 164.749 1.00 100.61 265 LEU E C 1
ATOM 12312 O O . LEU E 1 263 ? 146.066 151.104 164.798 1.00 104.88 265 LEU E O 1
ATOM 12317 N N . LYS E 1 264 ? 147.883 152.349 165.268 1.00 100.03 266 LYS E N 1
ATOM 12318 C CA . LYS E 1 264 ? 147.124 153.390 165.945 1.00 101.01 266 LYS E CA 1
ATOM 12319 C C . LYS E 1 264 ? 146.348 154.281 164.987 1.00 109.98 266 LYS E C 1
ATOM 12320 O O . LYS E 1 264 ? 145.440 154.994 165.427 1.00 112.29 266 LYS E O 1
ATOM 12326 N N . ASP E 1 265 ? 146.681 154.263 163.695 1.00 127.17 267 ASP E N 1
ATOM 12327 C CA . ASP E 1 265 ? 145.948 155.074 162.730 1.00 121.20 267 ASP E CA 1
ATOM 12328 C C . ASP E 1 265 ? 144.524 154.563 162.557 1.00 121.40 267 ASP E C 1
ATOM 12329 O O . ASP E 1 265 ? 143.584 155.351 162.402 1.00 128.74 267 ASP E O 1
ATOM 12334 N N . ARG E 1 266 ? 144.347 153.244 162.580 1.00 106.47 268 ARG E N 1
ATOM 12335 C CA . ARG E 1 266 ? 143.044 152.636 162.352 1.00 108.32 268 ARG E CA 1
ATOM 12336 C C . ARG E 1 266 ? 142.142 152.796 163.568 1.00 115.79 268 ARG E C 1
ATOM 12337 O O . ARG E 1 266 ? 142.489 153.505 164.518 1.00 118.80 268 ARG E O 1
ATOM 12345 N N . GLU E 1 267 ? 140.984 152.144 163.546 1.00 111.69 269 GLU E N 1
ATOM 12346 C CA . GLU E 1 267 ? 140.002 152.246 164.616 1.00 108.73 269 GLU E CA 1
ATOM 12347 C C . GLU E 1 267 ? 140.270 151.181 165.670 1.00 106.28 269 GLU E C 1
ATOM 12348 O O . GLU E 1 267 ? 140.445 150.004 165.341 1.00 108.00 269 GLU E O 1
ATOM 12354 N N . MET E 1 268 ? 140.297 151.600 166.932 1.00 110.40 270 MET E N 1
ATOM 12355 C CA . MET E 1 268 ? 140.493 150.715 168.079 1.00 111.02 270 MET E CA 1
ATOM 12356 C C . MET E 1 268 ? 139.238 150.796 168.938 1.00 111.45 270 MET E C 1
ATOM 12357 O O . MET E 1 268 ? 139.149 151.616 169.855 1.00 111.64 270 MET E O 1
ATOM 12362 N N . THR E 1 269 ? 138.264 149.941 168.641 1.00 105.51 271 THR E N 1
ATOM 12363 C CA . THR E 1 269 ? 136.991 149.954 169.347 1.00 103.88 271 THR E CA 1
ATOM 12364 C C . THR E 1 269 ? 137.003 148.932 170.474 1.00 102.39 271 THR E C 1
ATOM 12365 O O . THR E 1 269 ? 137.330 147.762 170.258 1.00 110.09 271 THR E O 1
ATOM 12369 N N . VAL E 1 270 ? 136.649 149.383 171.675 1.00 100.09 272 VAL E N 1
ATOM 12370 C CA . VAL E 1 270 ? 136.463 148.514 172.829 1.00 102.15 272 VAL E CA 1
ATOM 12371 C C . VAL E 1 270 ? 135.253 149.039 173.588 1.00 106.51 272 VAL E C 1
ATOM 12372 O O . VAL E 1 270 ? 135.343 150.070 174.263 1.00 111.02 272 VAL E O 1
ATOM 12376 N N . ARG E 1 271 ? 134.123 148.345 173.478 1.00 97.82 273 ARG E N 1
ATOM 12377 C CA . ARG E 1 271 ? 132.918 148.792 174.159 1.00 101.98 273 ARG E CA 1
ATOM 12378 C C . ARG E 1 271 ? 131.936 147.638 174.284 1.00 99.08 273 ARG E C 1
ATOM 12379 O O . ARG E 1 271 ? 132.018 146.643 173.561 1.00 101.17 273 ARG E O 1
ATOM 12387 N N . LEU E 1 272 ? 130.996 147.801 175.212 1.00 93.23 274 LEU E N 1
ATOM 12388 C CA . LEU E 1 272 ? 129.992 146.779 175.475 1.00 86.04 274 LEU E CA 1
ATOM 12389 C C . LEU E 1 272 ? 129.214 146.467 174.205 1.00 89.05 274 LEU E C 1
ATOM 12390 O O . LEU E 1 272 ? 128.653 147.366 173.573 1.00 104.64 274 LEU E O 1
ATOM 12395 N N . ASN E 1 273 ? 129.171 145.187 173.839 1.00 86.37 275 ASN E N 1
ATOM 12396 C CA . ASN E 1 273 ? 128.574 144.765 172.583 1.00 85.81 275 ASN E CA 1
ATOM 12397 C C . ASN E 1 273 ? 127.299 143.954 172.748 1.00 99.38 275 ASN E C 1
ATOM 12398 O O . ASN E 1 273 ? 126.547 143.817 171.778 1.00 108.31 275 ASN E O 1
ATOM 12403 N N . GLU E 1 274 ? 127.030 143.414 173.934 1.00 115.44 276 GLU E N 1
ATOM 12404 C CA . GLU E 1 274 ? 125.864 142.557 174.104 1.00 104.02 276 GLU E CA 1
ATOM 12405 C C . GLU E 1 274 ? 125.640 142.199 175.566 1.00 102.50 276 GLU E C 1
ATOM 12406 O O . GLU E 1 274 ? 126.583 142.189 176.362 1.00 113.60 276 GLU E O 1
ATOM 12412 N N . LEU E 1 275 ? 124.395 141.906 175.925 1.00 89.00 277 LEU E N 1
ATOM 12413 C CA . LEU E 1 275 ? 124.026 141.475 177.271 1.00 99.97 277 LEU E CA 1
ATOM 12414 C C . LEU E 1 275 ? 123.688 139.989 177.186 1.00 106.04 277 LEU E C 1
ATOM 12415 O O . LEU E 1 275 ? 122.540 139.609 176.957 1.00 109.42 277 LEU E O 1
ATOM 12420 N N . GLY E 1 276 ? 124.699 139.151 177.374 1.00 109.78 278 GLY E N 1
ATOM 12421 C CA . GLY E 1 276 ? 124.535 137.724 177.219 1.00 101.37 278 GLY E CA 1
ATOM 12422 C C . GLY E 1 276 ? 123.712 137.117 178.341 1.00 102.81 278 GLY E C 1
ATOM 12423 O O . GLY E 1 276 ? 123.276 137.779 179.283 1.00 102.71 278 GLY E O 1
ATOM 12424 N N . ALA E 1 277 ? 123.497 135.806 178.218 1.00 108.52 279 ALA E N 1
ATOM 12425 C CA . ALA E 1 277 ? 122.695 135.092 179.205 1.00 107.85 279 ALA E CA 1
ATOM 12426 C C . ALA E 1 277 ? 123.357 135.103 180.576 1.00 112.19 279 ALA E C 1
ATOM 12427 O O . ALA E 1 277 ? 122.685 135.308 181.592 1.00 113.23 279 ALA E O 1
ATOM 12429 N N . SER E 1 278 ? 124.670 134.883 180.628 1.00 114.73 280 SER E N 1
ATOM 12430 C CA . SER E 1 278 ? 125.399 134.829 181.886 1.00 110.38 280 SER E CA 1
ATOM 12431 C C . SER E 1 278 ? 126.493 135.880 181.994 1.00 113.36 280 SER E C 1
ATOM 12432 O O . SER E 1 278 ? 127.156 135.956 183.033 1.00 112.67 280 SER E O 1
ATOM 12435 N N . SER E 1 279 ? 126.701 136.690 180.961 1.00 106.26 281 SER E N 1
ATOM 12436 C CA . SER E 1 279 ? 127.776 137.669 180.979 1.00 101.64 281 SER E CA 1
ATOM 12437 C C . SER E 1 279 ? 127.472 138.766 179.971 1.00 104.05 281 SER E C 1
ATOM 12438 O O . SER E 1 279 ? 126.657 138.591 179.063 1.00 107.05 281 SER E O 1
ATOM 12441 N N . ILE E 1 280 ? 128.143 139.899 180.145 1.00 97.20 282 ILE E N 1
ATOM 12442 C CA . ILE E 1 280 ? 128.069 141.014 179.211 1.00 93.65 282 ILE E CA 1
ATOM 12443 C C . ILE E 1 280 ? 129.324 140.982 178.353 1.00 95.63 282 ILE E C 1
ATOM 12444 O O . ILE E 1 280 ? 130.438 141.153 178.863 1.00 109.01 282 ILE E O 1
ATOM 12449 N N . ASN E 1 281 ? 129.150 140.766 177.054 1.00 93.45 283 ASN E N 1
ATOM 12450 C CA . ASN E 1 281 ? 130.270 140.570 176.146 1.00 95.41 283 ASN E CA 1
ATOM 12451 C C . ASN E 1 281 ? 130.783 141.906 175.632 1.00 94.84 283 ASN E C 1
ATOM 12452 O O . ASN E 1 281 ? 130.018 142.703 175.081 1.00 107.67 283 ASN E O 1
ATOM 12457 N N . PHE E 1 282 ? 132.076 142.144 175.811 1.00 86.13 284 PHE E N 1
ATOM 12458 C CA . PHE E 1 282 ? 132.735 143.300 175.229 1.00 81.86 284 PHE E CA 1
ATOM 12459 C C . PHE E 1 282 ? 133.376 142.918 173.902 1.00 89.66 284 PHE E C 1
ATOM 12460 O O . PHE E 1 282 ? 133.687 141.753 173.648 1.00 100.17 284 PHE E O 1
ATOM 12468 N N . VAL E 1 283 ? 133.571 143.918 173.050 1.00 89.95 285 VAL E N 1
ATOM 12469 C CA . VAL E 1 283 ? 134.154 143.717 171.731 1.00 86.39 285 VAL E CA 1
ATOM 12470 C C . VAL E 1 283 ? 135.383 144.604 171.609 1.00 92.28 285 VAL E C 1
ATOM 12471 O O . VAL E 1 283 ? 135.330 145.798 171.926 1.00 102.80 285 VAL E O 1
ATOM 12475 N N . VAL E 1 284 ? 136.493 144.016 171.173 1.00 80.79 286 VAL E N 1
ATOM 12476 C CA . VAL E 1 284 ? 137.734 144.736 170.931 1.00 77.81 286 VAL E CA 1
ATOM 12477 C C . VAL E 1 284 ? 138.148 144.493 169.489 1.00 83.97 286 VAL E C 1
ATOM 12478 O O . VAL E 1 284 ? 138.227 143.345 169.043 1.00 93.10 286 VAL E O 1
ATOM 12482 N N . ARG E 1 285 ? 138.406 145.575 168.761 1.00 90.48 287 ARG E N 1
ATOM 12483 C CA . ARG E 1 285 ? 138.790 145.487 167.361 1.00 89.11 287 ARG E CA 1
ATOM 12484 C C . ARG E 1 285 ? 140.019 146.349 167.136 1.00 93.66 287 ARG E C 1
ATOM 12485 O O . ARG E 1 285 ? 140.025 147.529 167.494 1.00 101.33 287 ARG E O 1
ATOM 12493 N N . VAL E 1 286 ? 141.056 145.758 166.548 1.00 90.95 288 VAL E N 1
ATOM 12494 C CA . VAL E 1 286 ? 142.327 146.441 166.354 1.00 90.57 288 VAL E CA 1
ATOM 12495 C C . VAL E 1 286 ? 142.954 145.940 165.065 1.00 93.03 288 VAL E C 1
ATOM 12496 O O . VAL E 1 286 ? 142.822 144.768 164.704 1.00 95.92 288 VAL E O 1
ATOM 12500 N N . TRP E 1 287 ? 143.641 146.839 164.370 1.00 95.09 289 TRP E N 1
ATOM 12501 C CA . TRP E 1 287 ? 144.256 146.538 163.087 1.00 90.46 289 TRP E CA 1
ATOM 12502 C C . TRP E 1 287 ? 145.756 146.354 163.249 1.00 100.12 289 TRP E C 1
ATOM 12503 O O . TRP E 1 287 ? 146.403 147.079 164.010 1.00 107.61 289 TRP E O 1
ATOM 12514 N N . SER E 1 288 ? 146.304 145.380 162.528 1.00 95.77 290 SER E N 1
ATOM 12515 C CA . SER E 1 288 ? 147.730 145.105 162.563 1.00 91.04 290 SER E CA 1
ATOM 12516 C C . SER E 1 288 ? 148.138 144.464 161.247 1.00 97.76 290 SER E C 1
ATOM 12517 O O . SER E 1 288 ? 147.299 143.973 160.488 1.00 103.27 290 SER E O 1
ATOM 12520 N N . ASN E 1 289 ? 149.442 144.475 160.984 1.00 100.20 291 ASN E N 1
ATOM 12521 C CA . ASN E 1 289 ? 149.959 143.896 159.754 1.00 95.97 291 ASN E CA 1
ATOM 12522 C C . ASN E 1 289 ? 149.603 142.418 159.676 1.00 97.91 291 ASN E C 1
ATOM 12523 O O . ASN E 1 289 ? 149.539 141.725 160.693 1.00 115.81 291 ASN E O 1
ATOM 12528 N N . SER E 1 290 ? 149.370 141.938 158.454 1.00 95.75 292 SER E N 1
ATOM 12529 C CA . SER E 1 290 ? 148.948 140.552 158.274 1.00 98.67 292 SER E CA 1
ATOM 12530 C C . SER E 1 290 ? 149.948 139.573 158.870 1.00 108.71 292 SER E C 1
ATOM 12531 O O . SER E 1 290 ? 149.575 138.458 159.250 1.00 110.38 292 SER E O 1
ATOM 12534 N N . GLY E 1 291 ? 151.222 139.962 158.955 1.00 109.03 293 GLY E N 1
ATOM 12535 C CA . GLY E 1 291 ? 152.223 139.083 159.531 1.00 104.34 293 GLY E CA 1
ATOM 12536 C C . GLY E 1 291 ? 152.184 138.982 161.038 1.00 108.34 293 GLY E C 1
ATOM 12537 O O . GLY E 1 291 ? 152.732 138.027 161.597 1.00 109.83 293 GLY E O 1
ATOM 12538 N N . ASP E 1 292 ? 151.550 139.943 161.712 1.00 112.91 294 ASP E N 1
ATOM 12539 C CA . ASP E 1 292 ? 151.501 139.982 163.168 1.00 104.37 294 ASP E CA 1
ATOM 12540 C C . ASP E 1 292 ? 150.102 139.726 163.716 1.00 100.50 294 ASP E C 1
ATOM 12541 O O . ASP E 1 292 ? 149.844 140.002 164.889 1.00 113.31 294 ASP E O 1
ATOM 12546 N N . LEU E 1 293 ? 149.194 139.201 162.896 1.00 88.24 295 LEU E N 1
ATOM 12547 C CA . LEU E 1 293 ? 147.812 139.041 163.337 1.00 91.41 295 LEU E CA 1
ATOM 12548 C C . LEU E 1 293 ? 147.702 138.011 164.457 1.00 102.49 295 LEU E C 1
ATOM 12549 O O . LEU E 1 293 ? 147.238 138.320 165.561 1.00 114.68 295 LEU E O 1
ATOM 12554 N N . GLN E 1 294 ? 148.123 136.774 164.189 1.00 108.26 296 GLN E N 1
ATOM 12555 C CA . GLN E 1 294 ? 147.970 135.713 165.181 1.00 99.46 296 GLN E CA 1
ATOM 12556 C C . GLN E 1 294 ? 148.805 135.987 166.426 1.00 102.79 296 GLN E C 1
ATOM 12557 O O . GLN E 1 294 ? 148.360 135.729 167.551 1.00 118.56 296 GLN E O 1
ATOM 12563 N N . ASN E 1 295 ? 150.024 136.496 166.245 1.00 99.75 297 ASN E N 1
ATOM 12564 C CA . ASN E 1 295 ? 150.875 136.775 167.395 1.00 102.40 297 ASN E CA 1
ATOM 12565 C C . ASN E 1 295 ? 150.261 137.841 168.293 1.00 104.83 297 ASN E C 1
ATOM 12566 O O . ASN E 1 295 ? 150.249 137.693 169.521 1.00 111.42 297 ASN E O 1
ATOM 12571 N N . VAL E 1 296 ? 149.743 138.921 167.702 1.00 108.77 298 VAL E N 1
ATOM 12572 C CA . VAL E 1 296 ? 149.108 139.949 168.517 1.00 100.89 298 VAL E CA 1
ATOM 12573 C C . VAL E 1 296 ? 147.850 139.403 169.169 1.00 99.52 298 VAL E C 1
ATOM 12574 O O . VAL E 1 296 ? 147.552 139.736 170.318 1.00 108.63 298 VAL E O 1
ATOM 12578 N N . TYR E 1 297 ? 147.094 138.561 168.465 1.00 98.39 299 TYR E N 1
ATOM 12579 C CA . TYR E 1 297 ? 145.922 137.949 169.081 1.00 88.90 299 TYR E CA 1
ATOM 12580 C C . TYR E 1 297 ? 146.307 137.184 170.339 1.00 97.49 299 TYR E C 1
ATOM 12581 O O . TYR E 1 297 ? 145.720 137.382 171.409 1.00 113.82 299 TYR E O 1
ATOM 12590 N N . TRP E 1 298 ? 147.304 136.306 170.227 1.00 96.70 300 TRP E N 1
ATOM 12591 C CA . TRP E 1 298 ? 147.702 135.494 171.373 1.00 88.68 300 TRP E CA 1
ATOM 12592 C C . TRP E 1 298 ? 148.231 136.358 172.511 1.00 91.50 300 TRP E C 1
ATOM 12593 O O . TRP E 1 298 ? 147.862 136.162 173.677 1.00 104.83 300 TRP E O 1
ATOM 12604 N N . ASP E 1 299 ? 149.097 137.324 172.192 1.00 95.04 301 ASP E N 1
ATOM 12605 C CA . ASP E 1 299 ? 149.672 138.170 173.231 1.00 92.10 301 ASP E CA 1
ATOM 12606 C C . ASP E 1 299 ? 148.592 138.978 173.939 1.00 105.64 301 ASP E C 1
ATOM 12607 O O . ASP E 1 299 ? 148.582 139.081 175.171 1.00 116.35 301 ASP E O 1
ATOM 12612 N N . VAL E 1 300 ? 147.667 139.557 173.171 1.00 102.13 302 VAL E N 1
ATOM 12613 C CA . VAL E 1 300 ? 146.610 140.370 173.757 1.00 91.84 302 VAL E CA 1
ATOM 12614 C C . VAL E 1 300 ? 145.689 139.514 174.611 1.00 97.19 302 VAL E C 1
ATOM 12615 O O . VAL E 1 300 ? 145.249 139.941 175.679 1.00 104.49 302 VAL E O 1
ATOM 12619 N N . LEU E 1 301 ? 145.375 138.299 174.159 1.00 93.12 303 LEU E N 1
ATOM 12620 C CA . LEU E 1 301 ? 144.515 137.429 174.955 1.00 85.77 303 LEU E CA 1
ATOM 12621 C C . LEU E 1 301 ? 145.172 137.074 176.283 1.00 90.14 303 LEU E C 1
ATOM 12622 O O . LEU E 1 301 ? 144.536 137.140 177.345 1.00 107.32 303 LEU E O 1
ATOM 12627 N N . GLU E 1 302 ? 146.453 136.701 176.246 1.00 97.07 304 GLU E N 1
ATOM 12628 C CA . GLU E 1 302 ? 147.140 136.363 177.487 1.00 93.26 304 GLU E CA 1
ATOM 12629 C C . GLU E 1 302 ? 147.210 137.562 178.423 1.00 101.28 304 GLU E C 1
ATOM 12630 O O . GLU E 1 302 ? 146.966 137.437 179.632 1.00 114.15 304 GLU E O 1
ATOM 12636 N N . ARG E 1 303 ? 147.532 138.739 177.883 1.00 102.72 305 ARG E N 1
ATOM 12637 C CA . ARG E 1 303 ? 147.615 139.931 178.718 1.00 100.83 305 ARG E CA 1
ATOM 12638 C C . ARG E 1 303 ? 146.252 140.302 179.284 1.00 106.22 305 ARG E C 1
ATOM 12639 O O . ARG E 1 303 ? 146.153 140.749 180.430 1.00 111.23 305 ARG E O 1
ATOM 12647 N N . ILE E 1 304 ? 145.190 140.128 178.497 1.00 99.75 306 ILE E N 1
ATOM 12648 C CA . ILE E 1 304 ? 143.842 140.401 178.981 1.00 93.77 306 ILE E CA 1
ATOM 12649 C C . ILE E 1 304 ? 143.522 139.504 180.163 1.00 89.74 306 ILE E C 1
ATOM 12650 O O . ILE E 1 304 ? 143.019 139.962 181.196 1.00 103.27 306 ILE E O 1
ATOM 12655 N N . LYS E 1 305 ? 143.807 138.208 180.030 1.00 98.93 307 LYS E N 1
ATOM 12656 C CA . LYS E 1 305 ? 143.526 137.295 181.132 1.00 93.53 307 LYS E CA 1
ATOM 12657 C C . LYS E 1 305 ? 144.310 137.690 182.376 1.00 93.68 307 LYS E C 1
ATOM 12658 O O . LYS E 1 305 ? 143.759 137.744 183.482 1.00 103.05 307 LYS E O 1
ATOM 12664 N N . ARG E 1 306 ? 145.600 137.990 182.211 1.00 109.69 308 ARG E N 1
ATOM 12665 C CA . ARG E 1 306 ? 146.422 138.339 183.365 1.00 107.55 308 ARG E CA 1
ATOM 12666 C C . ARG E 1 306 ? 145.917 139.607 184.044 1.00 117.63 308 ARG E C 1
ATOM 12667 O O . ARG E 1 306 ? 145.791 139.660 185.273 1.00 121.79 308 ARG E O 1
ATOM 12675 N N . GLU E 1 307 ? 145.622 140.645 183.258 1.00 114.74 309 GLU E N 1
ATOM 12676 C CA . GLU E 1 307 ? 145.177 141.910 183.831 1.00 106.23 309 GLU E CA 1
ATOM 12677 C C . GLU E 1 307 ? 143.831 141.758 184.526 1.00 111.02 309 GLU E C 1
ATOM 12678 O O . GLU E 1 307 ? 143.624 142.295 185.620 1.00 112.24 309 GLU E O 1
ATOM 12684 N N . PHE E 1 308 ? 142.896 141.036 183.904 1.00 103.66 310 PHE E N 1
ATOM 12685 C CA . PHE E 1 308 ? 141.596 140.837 184.532 1.00 94.99 310 PHE E CA 1
ATOM 12686 C C . PHE E 1 308 ? 141.730 140.060 185.832 1.00 99.90 310 PHE E C 1
ATOM 12687 O O . PHE E 1 308 ? 141.069 140.380 186.825 1.00 107.40 310 PHE E O 1
ATOM 12695 N N . ASP E 1 309 ? 142.585 139.034 185.851 1.00 115.54 311 ASP E N 1
ATOM 12696 C CA . ASP E 1 309 ? 142.809 138.302 187.091 1.00 109.28 311 ASP E CA 1
ATOM 12697 C C . ASP E 1 309 ? 143.402 139.204 188.165 1.00 108.84 311 ASP E C 1
ATOM 12698 O O . ASP E 1 309 ? 142.993 139.149 189.330 1.00 114.07 311 ASP E O 1
ATOM 12703 N N . ALA E 1 310 ? 144.370 140.044 187.792 1.00 108.75 312 ALA E N 1
ATOM 12704 C CA . ALA E 1 310 ? 144.991 140.929 188.772 1.00 110.54 312 ALA E CA 1
ATOM 12705 C C . ALA E 1 310 ? 144.066 142.066 189.181 1.00 113.09 312 ALA E C 1
ATOM 12706 O O . ALA E 1 310 ? 144.069 142.477 190.346 1.00 107.71 312 ALA E O 1
ATOM 12708 N N . ALA E 1 311 ? 143.271 142.587 188.245 1.00 119.09 313 ALA E N 1
ATOM 12709 C CA . ALA E 1 311 ? 142.413 143.727 188.544 1.00 116.19 313 ALA E CA 1
ATOM 12710 C C . ALA E 1 311 ? 141.206 143.339 189.387 1.00 116.39 313 ALA E C 1
ATOM 12711 O O . ALA E 1 311 ? 140.767 144.128 190.230 1.00 120.25 313 ALA E O 1
ATOM 12713 N N . GLY E 1 312 ? 140.663 142.143 189.182 1.00 108.94 314 GLY E N 1
ATOM 12714 C CA . GLY E 1 312 ? 139.499 141.716 189.932 1.00 105.65 314 GLY E CA 1
ATOM 12715 C C . GLY E 1 312 ? 138.364 141.238 189.053 1.00 108.96 314 GLY E C 1
ATOM 12716 O O . GLY E 1 312 ? 137.530 140.441 189.491 1.00 110.19 314 GLY E O 1
ATOM 12717 N N . ILE E 1 313 ? 138.314 141.723 187.813 1.00 106.47 315 ILE E N 1
ATOM 12718 C CA . ILE E 1 313 ? 137.289 141.305 186.864 1.00 102.18 315 ILE E CA 1
ATOM 12719 C C . ILE E 1 313 ? 137.298 139.786 186.785 1.00 102.91 315 ILE E C 1
ATOM 12720 O O . ILE E 1 313 ? 138.359 139.158 186.870 1.00 104.46 315 ILE E O 1
ATOM 12725 N N . SER E 1 314 ? 136.124 139.183 186.627 1.00 101.21 316 SER E N 1
ATOM 12726 C CA . SER E 1 314 ? 136.002 137.733 186.663 1.00 103.19 316 SER E CA 1
ATOM 12727 C C . SER E 1 314 ? 135.232 137.244 185.450 1.00 98.17 316 SER E C 1
ATOM 12728 O O . SER E 1 314 ? 134.148 137.753 185.152 1.00 99.16 316 SER E O 1
ATOM 12731 N N . PHE E 1 315 ? 135.792 136.260 184.759 1.00 103.96 317 PHE E N 1
ATOM 12732 C CA . PHE E 1 315 ? 135.074 135.585 183.689 1.00 103.80 317 PHE E CA 1
ATOM 12733 C C . PHE E 1 315 ? 134.103 134.584 184.301 1.00 109.64 317 PHE E C 1
ATOM 12734 O O . PHE E 1 315 ? 134.540 133.671 185.011 1.00 110.09 317 PHE E O 1
ATOM 12742 N N . PRO E 1 316 ? 132.804 134.707 184.054 1.00 108.67 318 PRO E N 1
ATOM 12743 C CA . PRO E 1 316 ? 131.826 133.903 184.788 1.00 107.43 318 PRO E CA 1
ATOM 12744 C C . PRO E 1 316 ? 131.553 132.550 184.153 1.00 112.57 318 PRO E C 1
ATOM 12745 O O . PRO E 1 316 ? 131.544 132.387 182.932 1.00 105.90 318 PRO E O 1
ATOM 12749 N N . TYR E 1 317 ? 131.330 131.569 185.018 1.00 115.95 319 TYR E N 1
ATOM 12750 C CA . TYR E 1 317 ? 130.845 130.274 184.582 1.00 111.91 319 TYR E CA 1
ATOM 12751 C C . TYR E 1 317 ? 129.375 130.382 184.199 1.00 112.57 319 TYR E C 1
ATOM 12752 O O . TYR E 1 317 ? 128.700 131.346 184.564 1.00 118.87 319 TYR E O 1
ATOM 12761 N N . PRO E 1 318 ? 128.855 129.414 183.451 1.00 95.93 320 PRO E N 1
ATOM 12762 C CA . PRO E 1 318 ? 127.425 129.431 183.133 1.00 99.31 320 PRO E CA 1
ATOM 12763 C C . PRO E 1 318 ? 126.596 129.534 184.403 1.00 108.60 320 PRO E C 1
ATOM 12764 O O . PRO E 1 318 ? 126.828 128.818 185.379 1.00 116.60 320 PRO E O 1
ATOM 12768 N N . GLN E 1 319 ? 125.622 130.437 184.389 1.00 112.28 321 GLN E N 1
ATOM 12769 C CA . GLN E 1 319 ? 124.841 130.758 185.573 1.00 104.11 321 GLN E CA 1
ATOM 12770 C C . GLN E 1 319 ? 123.425 130.217 185.447 1.00 108.07 321 GLN E C 1
ATOM 12771 O O . GLN E 1 319 ? 122.941 129.919 184.353 1.00 114.08 321 GLN E O 1
ATOM 12777 N N . MET E 1 320 ? 122.766 130.092 186.597 1.00 113.83 322 MET E N 1
ATOM 12778 C CA . MET E 1 320 ? 121.412 129.563 186.649 1.00 115.35 322 MET E CA 1
ATOM 12779 C C . MET E 1 320 ? 120.777 129.843 188.004 1.00 114.68 322 MET E C 1
ATOM 12780 O O . MET E 1 320 ? 121.386 129.583 189.046 1.00 120.34 322 MET E O 1
ATOM 12785 N N . ASP E 1 321 ? 119.559 130.375 188.002 1.00 116.98 323 ASP E N 1
ATOM 12786 C CA . ASP E 1 321 ? 118.802 130.573 189.228 1.00 114.80 323 ASP E CA 1
ATOM 12787 C C . ASP E 1 321 ? 117.906 129.365 189.462 1.00 121.80 323 ASP E C 1
ATOM 12788 O O . ASP E 1 321 ? 117.158 128.960 188.568 1.00 132.28 323 ASP E O 1
ATOM 12793 N N . VAL E 1 322 ? 117.985 128.795 190.659 1.00 110.30 324 VAL E N 1
ATOM 12794 C CA . VAL E 1 322 ? 117.237 127.594 191.009 1.00 107.11 324 VAL E CA 1
ATOM 12795 C C . VAL E 1 322 ? 116.303 127.937 192.159 1.00 111.76 324 VAL E C 1
ATOM 12796 O O . VAL E 1 322 ? 116.751 128.398 193.215 1.00 119.99 324 VAL E O 1
ATOM 12800 N N . ASN E 1 323 ? 115.008 127.712 191.954 1.00 114.43 325 ASN E N 1
ATOM 12801 C CA . ASN E 1 323 ? 113.992 127.941 192.973 1.00 116.50 325 ASN E CA 1
ATOM 12802 C C . ASN E 1 323 ? 113.583 126.588 193.543 1.00 118.97 325 ASN E C 1
ATOM 12803 O O . ASN E 1 323 ? 113.132 125.708 192.803 1.00 121.08 325 ASN E O 1
ATOM 12808 N N . PHE E 1 324 ? 113.742 126.423 194.851 1.00 139.36 326 PHE E N 1
ATOM 12809 C CA . PHE E 1 324 ? 113.479 125.139 195.480 1.00 136.56 326 PHE E CA 1
ATOM 12810 C C . PHE E 1 324 ? 112.006 124.988 195.838 1.00 144.79 326 PHE E C 1
ATOM 12811 O O . PHE E 1 324 ? 111.319 125.956 196.175 1.00 148.89 326 PHE E O 1
ATOM 12819 N N . LYS E 1 325 ? 111.529 123.750 195.764 1.00 141.40 327 LYS E N 1
ATOM 12820 C CA . LYS E 1 325 ? 110.162 123.418 196.129 1.00 139.13 327 LYS E CA 1
ATOM 12821 C C . LYS E 1 325 ? 110.152 122.021 196.731 1.00 138.88 327 LYS E C 1
ATOM 12822 O O . LYS E 1 325 ? 111.062 121.220 196.508 1.00 137.35 327 LYS E O 1
ATOM 12828 N N . ARG E 1 326 ? 109.106 121.736 197.506 1.00 169.32 328 ARG E N 1
ATOM 12829 C CA . ARG E 1 326 ? 108.964 120.436 198.150 1.00 168.94 328 ARG E CA 1
ATOM 12830 C C . ARG E 1 326 ? 110.188 120.103 198.993 1.00 169.01 328 ARG E C 1
ATOM 12831 O O . ARG E 1 326 ? 110.653 118.958 198.996 1.00 168.05 328 ARG E O 1
ATOM 12839 N N . VAL E 1 327 ? 110.716 121.090 199.708 1.00 181.89 329 VAL E N 1
ATOM 12840 C CA . VAL E 1 327 ? 111.885 120.882 200.554 1.00 182.54 329 VAL E CA 1
ATOM 12841 C C . VAL E 1 327 ? 111.612 119.785 201.575 1.00 182.26 329 VAL E C 1
ATOM 12842 O O . VAL E 1 327 ? 110.483 119.619 202.036 1.00 181.08 329 VAL E O 1
ATOM 12846 N N . ALA F 1 1 ? 147.767 144.006 69.950 1.00 299.63 3 ALA F N 1
ATOM 12847 C CA . ALA F 1 1 ? 146.917 143.601 68.836 1.00 300.22 3 ALA F CA 1
ATOM 12848 C C . ALA F 1 1 ? 145.446 143.849 69.154 1.00 301.10 3 ALA F C 1
ATOM 12849 O O . ALA F 1 1 ? 144.904 144.909 68.845 1.00 301.38 3 ALA F O 1
ATOM 12851 N N . GLU F 1 2 ? 144.803 142.856 69.776 1.00 301.37 4 GLU F N 1
ATOM 12852 C CA . GLU F 1 2 ? 143.397 142.958 70.149 1.00 300.72 4 GLU F CA 1
ATOM 12853 C C . GLU F 1 2 ? 143.165 142.562 71.603 1.00 300.28 4 GLU F C 1
ATOM 12854 O O . GLU F 1 2 ? 142.041 142.201 71.969 1.00 300.02 4 GLU F O 1
ATOM 12860 N N . LEU F 1 3 ? 144.200 142.622 72.438 1.00 300.13 5 LEU F N 1
ATOM 12861 C CA . LEU F 1 3 ? 144.088 142.274 73.847 1.00 300.45 5 LEU F CA 1
ATOM 12862 C C . LEU F 1 3 ? 144.312 143.450 74.784 1.00 300.41 5 LEU F C 1
ATOM 12863 O O . LEU F 1 3 ? 143.753 143.461 75.882 1.00 300.27 5 LEU F O 1
ATOM 12868 N N . PHE F 1 4 ? 145.115 144.435 74.377 1.00 301.23 6 PHE F N 1
ATOM 12869 C CA . PHE F 1 4 ? 145.342 145.605 75.219 1.00 301.10 6 PHE F CA 1
ATOM 12870 C C . PHE F 1 4 ? 144.076 146.426 75.414 1.00 301.42 6 PHE F C 1
ATOM 12871 O O . PHE F 1 4 ? 144.008 147.225 76.355 1.00 301.04 6 PHE F O 1
ATOM 12879 N N . THR F 1 5 ? 143.074 146.250 74.550 1.00 303.30 7 THR F N 1
ATOM 12880 C CA . THR F 1 5 ? 141.829 146.997 74.680 1.00 303.05 7 THR F CA 1
ATOM 12881 C C . THR F 1 5 ? 141.060 146.638 75.944 1.00 302.92 7 THR F C 1
ATOM 12882 O O . THR F 1 5 ? 140.130 147.366 76.309 1.00 302.79 7 THR F O 1
ATOM 12886 N N . ASN F 1 6 ? 141.417 145.539 76.613 1.00 301.94 8 ASN F N 1
ATOM 12887 C CA . ASN F 1 6 ? 140.775 145.143 77.856 1.00 302.00 8 ASN F CA 1
ATOM 12888 C C . ASN F 1 6 ? 141.662 145.322 79.080 1.00 302.10 8 ASN F C 1
ATOM 12889 O O . ASN F 1 6 ? 141.137 145.410 80.193 1.00 302.04 8 ASN F O 1
ATOM 12894 N N . ASN F 1 7 ? 142.982 145.385 78.901 1.00 299.64 9 ASN F N 1
ATOM 12895 C CA . ASN F 1 7 ? 143.894 145.536 80.028 1.00 299.45 9 ASN F CA 1
ATOM 12896 C C . ASN F 1 7 ? 144.037 146.982 80.483 1.00 299.68 9 ASN F C 1
ATOM 12897 O O . ASN F 1 7 ? 144.600 147.223 81.556 1.00 299.89 9 ASN F O 1
ATOM 12902 N N . ALA F 1 8 ? 143.539 147.941 79.701 1.00 297.68 10 ALA F N 1
ATOM 12903 C CA . ALA F 1 8 ? 143.747 149.352 80.016 1.00 297.31 10 ALA F CA 1
ATOM 12904 C C . ALA F 1 8 ? 143.262 149.685 81.422 1.00 297.57 10 ALA F C 1
ATOM 12905 O O . ALA F 1 8 ? 143.982 150.299 82.216 1.00 297.19 10 ALA F O 1
ATOM 12907 N N . LEU F 1 9 ? 142.031 149.283 81.749 1.00 294.31 11 LEU F N 1
ATOM 12908 C CA . LEU F 1 9 ? 141.515 149.534 83.090 1.00 293.57 11 LEU F CA 1
ATOM 12909 C C . LEU F 1 9 ? 142.331 148.802 84.147 1.00 293.27 11 LEU F C 1
ATOM 12910 O O . LEU F 1 9 ? 142.598 149.357 85.218 1.00 292.88 11 LEU F O 1
ATOM 12915 N N . ASN F 1 10 ? 142.732 147.561 83.867 1.00 292.24 12 ASN F N 1
ATOM 12916 C CA . ASN F 1 10 ? 143.527 146.806 84.830 1.00 291.84 12 ASN F CA 1
ATOM 12917 C C . ASN F 1 10 ? 144.865 147.487 85.092 1.00 292.00 12 ASN F C 1
ATOM 12918 O O . ASN F 1 10 ? 145.309 147.583 86.240 1.00 292.30 12 ASN F O 1
ATOM 12923 N N . LEU F 1 11 ? 145.524 147.966 84.034 1.00 290.51 13 LEU F N 1
ATOM 12924 C CA . LEU F 1 11 ? 146.792 148.664 84.216 1.00 290.04 13 LEU F CA 1
ATOM 12925 C C . LEU F 1 11 ? 146.615 149.950 85.009 1.00 290.24 13 LEU F C 1
ATOM 12926 O O . LEU F 1 11 ? 147.543 150.386 85.700 1.00 290.07 13 LEU F O 1
ATOM 12931 N N . VAL F 1 12 ? 145.439 150.575 84.921 1.00 291.52 14 VAL F N 1
ATOM 12932 C CA . VAL F 1 12 ? 145.193 151.813 85.656 1.00 291.32 14 VAL F CA 1
ATOM 12933 C C . VAL F 1 12 ? 145.305 151.567 87.156 1.00 291.64 14 VAL F C 1
ATOM 12934 O O . VAL F 1 12 ? 145.995 152.297 87.877 1.00 291.17 14 VAL F O 1
ATOM 12938 N N . ILE F 1 13 ? 144.625 150.529 87.647 1.00 294.07 15 ILE F N 1
ATOM 12939 C CA . ILE F 1 13 ? 144.700 150.204 89.068 1.00 293.78 15 ILE F CA 1
ATOM 12940 C C . ILE F 1 13 ? 146.093 149.706 89.429 1.00 293.79 15 ILE F C 1
ATOM 12941 O O . ILE F 1 13 ? 146.610 149.997 90.514 1.00 293.73 15 ILE F O 1
ATOM 12946 N N . ILE F 1 14 ? 146.722 148.947 88.528 1.00 292.39 16 ILE F N 1
ATOM 12947 C CA . ILE F 1 14 ? 148.063 148.425 88.795 1.00 291.46 16 ILE F CA 1
ATOM 12948 C C . ILE F 1 14 ? 149.027 149.571 89.074 1.00 291.52 16 ILE F C 1
ATOM 12949 O O . ILE F 1 14 ? 149.759 149.568 90.070 1.00 291.46 16 ILE F O 1
ATOM 12954 N N . PHE F 1 15 ? 149.038 150.572 88.191 1.00 293.74 17 PHE F N 1
ATOM 12955 C CA . PHE F 1 15 ? 149.881 151.740 88.419 1.00 293.77 17 PHE F CA 1
ATOM 12956 C C . PHE F 1 15 ? 149.448 152.483 89.677 1.00 293.81 17 PHE F C 1
ATOM 12957 O O . PHE F 1 15 ? 150.282 152.886 90.495 1.00 293.79 17 PHE F O 1
ATOM 12965 N N . GLY F 1 16 ? 148.138 152.670 89.848 1.00 291.68 18 GLY F N 1
ATOM 12966 C CA . GLY F 1 16 ? 147.647 153.301 91.061 1.00 291.30 18 GLY F CA 1
ATOM 12967 C C . GLY F 1 16 ? 147.954 152.491 92.303 1.00 291.65 18 GLY F C 1
ATOM 12968 O O . GLY F 1 16 ? 148.373 153.038 93.326 1.00 291.79 18 GLY F O 1
ATOM 12969 N N . SER F 1 17 ? 147.750 151.174 92.233 1.00 289.94 19 SER F N 1
ATOM 12970 C CA . SER F 1 17 ? 148.081 150.317 93.365 1.00 289.70 19 SER F CA 1
ATOM 12971 C C . SER F 1 17 ? 149.574 150.356 93.664 1.00 289.58 19 SER F C 1
ATOM 12972 O O . SER F 1 17 ? 149.981 150.410 94.830 1.00 289.04 19 SER F O 1
ATOM 12975 N N . CYS F 1 18 ? 150.406 150.327 92.620 1.00 290.64 20 CYS F N 1
ATOM 12976 C CA . CYS F 1 18 ? 151.847 150.412 92.826 1.00 290.54 20 CYS F CA 1
ATOM 12977 C C . CYS F 1 18 ? 152.243 151.740 93.458 1.00 290.68 20 CYS F C 1
ATOM 12978 O O . CYS F 1 18 ? 153.101 151.771 94.347 1.00 290.32 20 CYS F O 1
ATOM 12981 N N . ALA F 1 19 ? 151.636 152.843 93.013 1.00 289.43 21 ALA F N 1
ATOM 12982 C CA . ALA F 1 19 ? 151.913 154.140 93.619 1.00 288.46 21 ALA F CA 1
ATOM 12983 C C . ALA F 1 19 ? 151.310 154.258 95.011 1.00 289.30 21 ALA F C 1
ATOM 12984 O O . ALA F 1 19 ? 151.876 154.943 95.871 1.00 289.66 21 ALA F O 1
ATOM 12986 N N . ALA F 1 20 ? 150.171 153.605 95.253 1.00 288.32 22 ALA F N 1
ATOM 12987 C CA . ALA F 1 20 ? 149.543 153.676 96.567 1.00 287.52 22 ALA F CA 1
ATOM 12988 C C . ALA F 1 20 ? 150.444 153.083 97.642 1.00 287.77 22 ALA F C 1
ATOM 12989 O O . ALA F 1 20 ? 150.549 153.629 98.747 1.00 287.89 22 ALA F O 1
ATOM 12991 N N . LEU F 1 21 ? 151.103 151.963 97.338 1.00 287.57 23 LEU F N 1
ATOM 12992 C CA . LEU F 1 21 ? 151.994 151.342 98.313 1.00 287.60 23 LEU F CA 1
ATOM 12993 C C . LEU F 1 21 ? 153.136 152.279 98.686 1.00 287.94 23 LEU F C 1
ATOM 12994 O O . LEU F 1 21 ? 153.500 152.394 99.863 1.00 288.14 23 LEU F O 1
ATOM 12999 N N . ILE F 1 22 ? 153.716 152.959 97.695 1.00 289.14 24 ILE F N 1
ATOM 13000 C CA . ILE F 1 22 ? 154.825 153.870 97.965 1.00 288.92 24 ILE F CA 1
ATOM 13001 C C . ILE F 1 22 ? 154.390 154.998 98.888 1.00 288.80 24 ILE F C 1
ATOM 13002 O O . ILE F 1 22 ? 155.111 155.355 99.829 1.00 288.53 24 ILE F O 1
ATOM 13007 N N . LEU F 1 23 ? 153.215 155.577 98.640 1.00 288.26 25 LEU F N 1
ATOM 13008 C CA . LEU F 1 23 ? 152.738 156.677 99.473 1.00 287.83 25 LEU F CA 1
ATOM 13009 C C . LEU F 1 23 ? 152.565 156.231 100.920 1.00 288.01 25 LEU F C 1
ATOM 13010 O O . LEU F 1 23 ? 153.005 156.916 101.852 1.00 287.71 25 LEU F O 1
ATOM 13015 N N . MET F 1 24 ? 151.922 155.080 101.129 1.00 289.89 26 MET F N 1
ATOM 13016 C CA . MET F 1 24 ? 151.701 154.598 102.488 1.00 289.96 26 MET F CA 1
ATOM 13017 C C . MET F 1 24 ? 152.969 154.014 103.098 1.00 290.16 26 MET F C 1
ATOM 13018 O O . MET F 1 24 ? 153.227 154.211 104.291 1.00 290.21 26 MET F O 1
ATOM 13023 N N . SER F 1 25 ? 153.769 153.298 102.306 1.00 290.87 27 SER F N 1
ATOM 13024 C CA . SER F 1 25 ? 154.975 152.671 102.839 1.00 290.19 27 SER F CA 1
ATOM 13025 C C . SER F 1 25 ? 155.965 153.719 103.333 1.00 290.34 27 SER F C 1
ATOM 13026 O O . SER F 1 25 ? 156.526 153.596 104.428 1.00 290.13 27 SER F O 1
ATOM 13029 N N . PHE F 1 26 ? 156.192 154.764 102.534 1.00 292.27 28 PHE F N 1
ATOM 13030 C CA . PHE F 1 26 ? 157.112 155.819 102.943 1.00 292.15 28 PHE F CA 1
ATOM 13031 C C . PHE F 1 26 ? 156.573 156.631 104.112 1.00 291.67 28 PHE F C 1
ATOM 13032 O O . PHE F 1 26 ? 157.362 157.234 104.848 1.00 291.55 28 PHE F O 1
ATOM 13040 N N . TRP F 1 27 ? 155.252 156.665 104.299 1.00 292.24 29 TRP F N 1
ATOM 13041 C CA . TRP F 1 27 ? 154.692 157.390 105.434 1.00 292.32 29 TRP F CA 1
ATOM 13042 C C . TRP F 1 27 ? 155.144 156.777 106.754 1.00 292.50 29 TRP F C 1
ATOM 13043 O O . TRP F 1 27 ? 155.473 157.501 107.701 1.00 292.53 29 TRP F O 1
ATOM 13054 N N . PHE F 1 28 ? 155.167 155.444 106.834 1.00 293.87 30 PHE F N 1
ATOM 13055 C CA . PHE F 1 28 ? 155.662 154.786 108.038 1.00 293.92 30 PHE F CA 1
ATOM 13056 C C . PHE F 1 28 ? 157.132 155.101 108.283 1.00 294.13 30 PHE F C 1
ATOM 13057 O O . PHE F 1 28 ? 157.535 155.319 109.431 1.00 293.90 30 PHE F O 1
ATOM 13065 N N . ARG F 1 29 ? 157.944 155.127 107.225 1.00 291.81 31 ARG F N 1
ATOM 13066 C CA . ARG F 1 29 ? 159.349 155.487 107.382 1.00 291.36 31 ARG F CA 1
ATOM 13067 C C . ARG F 1 29 ? 159.495 156.916 107.890 1.00 291.65 31 ARG F C 1
ATOM 13068 O O . ARG F 1 29 ? 160.341 157.192 108.748 1.00 291.14 31 ARG F O 1
ATOM 13076 N N . ARG F 1 30 ? 158.682 157.833 107.372 1.00 292.95 32 ARG F N 1
ATOM 13077 C CA . ARG F 1 30 ? 158.705 159.239 107.776 1.00 292.34 32 ARG F CA 1
ATOM 13078 C C . ARG F 1 30 ? 157.863 159.499 109.016 1.00 292.29 32 ARG F C 1
ATOM 13079 O O . ARG F 1 30 ? 156.970 160.351 109.000 1.00 292.05 32 ARG F O 1
ATOM 13087 N N . GLY F 1 31 ? 158.124 158.783 110.106 1.00 294.38 33 GLY F N 1
ATOM 13088 C CA . GLY F 1 31 ? 157.358 158.970 111.321 1.00 294.15 33 GLY F CA 1
ATOM 13089 C C . GLY F 1 31 ? 155.971 158.359 111.226 1.00 294.70 33 GLY F C 1
ATOM 13090 O O . GLY F 1 31 ? 155.651 157.583 110.319 1.00 294.96 33 GLY F O 1
ATOM 13091 N N . ASN F 1 32 ? 155.129 158.724 112.195 1.00 293.62 34 ASN F N 1
ATOM 13092 C CA . ASN F 1 32 ? 153.755 158.220 112.236 1.00 293.38 34 ASN F CA 1
ATOM 13093 C C . ASN F 1 32 ? 152.888 159.292 112.906 1.00 293.20 34 ASN F C 1
ATOM 13094 O O . ASN F 1 32 ? 152.826 159.370 114.133 1.00 292.75 34 ASN F O 1
ATOM 13099 N N . ARG F 1 33 ? 152.227 160.107 112.082 1.00 292.61 35 ARG F N 1
ATOM 13100 C CA . ARG F 1 33 ? 151.325 161.119 112.622 1.00 292.67 35 ARG F CA 1
ATOM 13101 C C . ARG F 1 33 ? 150.037 160.489 113.137 1.00 292.64 35 ARG F C 1
ATOM 13102 O O . ARG F 1 33 ? 149.526 160.883 114.192 1.00 291.99 35 ARG F O 1
ATOM 13110 N N . LYS F 1 34 ? 149.502 159.515 112.411 1.00 290.15 36 LYS F N 1
ATOM 13111 C CA . LYS F 1 34 ? 148.310 158.799 112.834 1.00 289.62 36 LYS F CA 1
ATOM 13112 C C . LYS F 1 34 ? 148.691 157.601 113.699 1.00 289.45 36 LYS F C 1
ATOM 13113 O O . LYS F 1 34 ? 149.824 157.114 113.666 1.00 289.46 36 LYS F O 1
ATOM 13119 N N . ARG F 1 35 ? 147.724 157.132 114.483 1.00 285.84 37 ARG F N 1
ATOM 13120 C CA . ARG F 1 35 ? 147.952 155.963 115.323 1.00 286.24 37 ARG F CA 1
ATOM 13121 C C . ARG F 1 35 ? 148.357 154.771 114.467 1.00 286.06 37 ARG F C 1
ATOM 13122 O O . ARG F 1 35 ? 147.700 154.453 113.472 1.00 285.26 37 ARG F O 1
ATOM 13130 N N . LYS F 1 36 ? 149.447 154.111 114.858 1.00 282.30 38 LYS F N 1
ATOM 13131 C CA . LYS F 1 36 ? 149.943 152.969 114.100 1.00 281.90 38 LYS F CA 1
ATOM 13132 C C . LYS F 1 36 ? 148.928 151.834 114.110 1.00 281.83 38 LYS F C 1
ATOM 13133 O O . LYS F 1 36 ? 148.292 151.554 113.089 1.00 281.57 38 LYS F O 1
ATOM 13139 N N . GLY F 1 37 ? 148.764 151.184 115.260 1.00 272.99 39 GLY F N 1
ATOM 13140 C CA . GLY F 1 37 ? 147.807 150.105 115.384 1.00 272.01 39 GLY F CA 1
ATOM 13141 C C . GLY F 1 37 ? 147.970 149.060 114.289 1.00 272.39 39 GLY F C 1
ATOM 13142 O O . GLY F 1 37 ? 149.005 148.949 113.628 1.00 272.69 39 GLY F O 1
ATOM 13143 N N . PHE F 1 38 ? 146.906 148.276 114.107 1.00 263.60 40 PHE F N 1
ATOM 13144 C CA . PHE F 1 38 ? 146.867 147.283 113.044 1.00 263.18 40 PHE F CA 1
ATOM 13145 C C . PHE F 1 38 ? 146.083 147.744 111.823 1.00 263.04 40 PHE F C 1
ATOM 13146 O O . PHE F 1 38 ? 146.099 147.052 110.799 1.00 263.00 40 PHE F O 1
ATOM 13154 N N . LEU F 1 39 ? 145.406 148.891 111.903 1.00 268.53 41 LEU F N 1
ATOM 13155 C CA . LEU F 1 39 ? 144.618 149.366 110.771 1.00 269.27 41 LEU F CA 1
ATOM 13156 C C . LEU F 1 39 ? 145.500 149.618 109.554 1.00 269.51 41 LEU F C 1
ATOM 13157 O O . LEU F 1 39 ? 145.154 149.236 108.429 1.00 269.69 41 LEU F O 1
ATOM 13162 N N . PHE F 1 40 ? 146.648 150.264 109.760 1.00 270.66 42 PHE F N 1
ATOM 13163 C CA . PHE F 1 40 ? 147.554 150.532 108.648 1.00 270.29 42 PHE F CA 1
ATOM 13164 C C . PHE F 1 40 ? 148.072 149.233 108.042 1.00 270.57 42 PHE F C 1
ATOM 13165 O O . PHE F 1 40 ? 148.168 149.099 106.816 1.00 271.03 42 PHE F O 1
ATOM 13173 N N . HIS F 1 41 ? 148.414 148.262 108.892 1.00 262.67 43 HIS F N 1
ATOM 13174 C CA . HIS F 1 41 ? 148.905 146.981 108.395 1.00 262.38 43 HIS F CA 1
ATOM 13175 C C . HIS F 1 41 ? 147.849 146.285 107.546 1.00 262.64 43 HIS F C 1
ATOM 13176 O O . HIS F 1 41 ? 148.157 145.702 106.500 1.00 262.44 43 HIS F O 1
ATOM 13183 N N . ALA F 1 42 ? 146.588 146.337 107.984 1.00 264.14 44 ALA F N 1
ATOM 13184 C CA . ALA F 1 42 ? 145.512 145.737 107.203 1.00 263.70 44 ALA F CA 1
ATOM 13185 C C . ALA F 1 42 ? 145.393 146.397 105.836 1.00 263.61 44 ALA F C 1
ATOM 13186 O O . ALA F 1 42 ? 145.209 145.715 104.821 1.00 263.53 44 ALA F O 1
ATOM 13188 N N . VAL F 1 43 ? 145.492 147.727 105.789 1.00 265.79 45 VAL F N 1
ATOM 13189 C CA . VAL F 1 43 ? 145.456 148.429 104.508 1.00 265.74 45 VAL F CA 1
ATOM 13190 C C . VAL F 1 43 ? 146.628 147.995 103.638 1.00 265.95 45 VAL F C 1
ATOM 13191 O O . VAL F 1 43 ? 146.473 147.735 102.438 1.00 266.46 45 VAL F O 1
ATOM 13195 N N . GLN F 1 44 ? 147.819 147.909 104.229 1.00 265.31 46 GLN F N 1
ATOM 13196 C CA . GLN F 1 44 ? 149.000 147.450 103.508 1.00 265.08 46 GLN F CA 1
ATOM 13197 C C . GLN F 1 44 ? 148.744 146.080 102.895 1.00 265.10 46 GLN F C 1
ATOM 13198 O O . GLN F 1 44 ? 148.999 145.864 101.706 1.00 264.88 46 GLN F O 1
ATOM 13204 N N . PHE F 1 45 ? 148.239 145.146 103.704 1.00 256.54 47 PHE F N 1
ATOM 13205 C CA . PHE F 1 45 ? 147.856 143.842 103.176 1.00 256.12 47 PHE F CA 1
ATOM 13206 C C . PHE F 1 45 ? 146.718 143.973 102.173 1.00 256.44 47 PHE F C 1
ATOM 13207 O O . PHE F 1 45 ? 146.714 143.306 101.133 1.00 256.77 47 PHE F O 1
ATOM 13215 N N . LEU F 1 46 ? 145.740 144.832 102.472 1.00 263.33 48 LEU F N 1
ATOM 13216 C CA . LEU F 1 46 ? 144.619 145.024 101.560 1.00 263.39 48 LEU F CA 1
ATOM 13217 C C . LEU F 1 46 ? 145.064 145.639 100.239 1.00 263.37 48 LEU F C 1
ATOM 13218 O O . LEU F 1 46 ? 144.532 145.280 99.182 1.00 262.57 48 LEU F O 1
ATOM 13223 N N . ILE F 1 47 ? 146.016 146.571 100.275 1.00 267.23 49 ILE F N 1
ATOM 13224 C CA . ILE F 1 47 ? 146.527 147.140 99.033 1.00 266.69 49 ILE F CA 1
ATOM 13225 C C . ILE F 1 47 ? 147.459 146.164 98.323 1.00 266.75 49 ILE F C 1
ATOM 13226 O O . ILE F 1 47 ? 147.470 146.098 97.089 1.00 266.32 49 ILE F O 1
ATOM 13231 N N . TYR F 1 48 ? 148.255 145.401 99.074 1.00 267.25 50 TYR F N 1
ATOM 13232 C CA . TYR F 1 48 ? 149.170 144.450 98.449 1.00 267.04 50 TYR F CA 1
ATOM 13233 C C . TYR F 1 48 ? 148.407 143.375 97.684 1.00 267.19 50 TYR F C 1
ATOM 13234 O O . TYR F 1 48 ? 148.793 143.002 96.569 1.00 267.63 50 TYR F O 1
ATOM 13243 N N . THR F 1 49 ? 147.320 142.866 98.266 1.00 265.20 51 THR F N 1
ATOM 13244 C CA . THR F 1 49 ? 146.577 141.787 97.624 1.00 265.00 51 THR F CA 1
ATOM 13245 C C . THR F 1 49 ? 146.015 142.225 96.277 1.00 265.84 51 THR F C 1
ATOM 13246 O O . THR F 1 49 ? 145.968 141.434 95.328 1.00 266.19 51 THR F O 1
ATOM 13250 N N . ILE F 1 50 ? 145.580 143.483 96.173 1.00 270.77 52 ILE F N 1
ATOM 13251 C CA . ILE F 1 50 ? 145.042 143.973 94.905 1.00 270.64 52 ILE F CA 1
ATOM 13252 C C . ILE F 1 50 ? 146.099 143.879 93.813 1.00 271.00 52 ILE F C 1
ATOM 13253 O O . ILE F 1 50 ? 145.798 143.542 92.662 1.00 271.15 52 ILE F O 1
ATOM 13258 N N . ILE F 1 51 ? 147.356 144.171 94.157 1.00 268.74 53 ILE F N 1
ATOM 13259 C CA . ILE F 1 51 ? 148.440 144.067 93.179 1.00 267.96 53 ILE F CA 1
ATOM 13260 C C . ILE F 1 51 ? 148.535 142.639 92.659 1.00 267.91 53 ILE F C 1
ATOM 13261 O O . ILE F 1 51 ? 148.622 142.397 91.450 1.00 268.80 53 ILE F O 1
ATOM 13266 N N . ILE F 1 52 ? 148.514 141.667 93.575 1.00 267.04 54 ILE F N 1
ATOM 13267 C CA . ILE F 1 52 ? 148.535 140.264 93.169 1.00 267.43 54 ILE F CA 1
ATOM 13268 C C . ILE F 1 52 ? 147.303 139.942 92.333 1.00 268.56 54 ILE F C 1
ATOM 13269 O O . ILE F 1 52 ? 147.394 139.311 91.273 1.00 268.60 54 ILE F O 1
ATOM 13274 N N . SER F 1 53 ? 146.132 140.376 92.799 1.00 275.17 55 SER F N 1
ATOM 13275 C CA . SER F 1 53 ? 144.906 140.174 92.034 1.00 274.54 55 SER F CA 1
ATOM 13276 C C . SER F 1 53 ? 144.950 140.954 90.726 1.00 275.29 55 SER F C 1
ATOM 13277 O O . SER F 1 53 ? 144.611 140.429 89.659 1.00 275.31 55 SER F O 1
ATOM 13280 N N . ALA F 1 54 ? 145.368 142.220 90.791 1.00 280.87 56 ALA F N 1
ATOM 13281 C CA . ALA F 1 54 ? 145.489 143.025 89.580 1.00 280.74 56 ALA F CA 1
ATOM 13282 C C . ALA F 1 54 ? 146.507 142.417 88.625 1.00 280.88 56 ALA F C 1
ATOM 13283 O O . ALA F 1 54 ? 146.220 142.189 87.445 1.00 281.15 56 ALA F O 1
ATOM 13285 N N . VAL F 1 55 ? 147.735 142.242 89.110 1.00 280.30 57 VAL F N 1
ATOM 13286 C CA . VAL F 1 55 ? 148.815 141.780 88.230 1.00 279.79 57 VAL F CA 1
ATOM 13287 C C . VAL F 1 55 ? 149.006 140.274 88.187 1.00 280.15 57 VAL F C 1
ATOM 13288 O O . VAL F 1 55 ? 149.550 139.761 87.225 1.00 281.36 57 VAL F O 1
ATOM 13292 N N . GLY F 1 56 ? 148.611 139.562 89.231 1.00 282.02 58 GLY F N 1
ATOM 13293 C CA . GLY F 1 56 ? 148.687 138.114 89.167 1.00 281.92 58 GLY F CA 1
ATOM 13294 C C . GLY F 1 56 ? 147.638 137.714 88.161 1.00 282.40 58 GLY F C 1
ATOM 13295 O O . GLY F 1 56 ? 147.896 136.927 87.253 1.00 282.99 58 GLY F O 1
ATOM 13296 N N . SER F 1 57 ? 146.445 138.281 88.300 1.00 286.16 59 SER F N 1
ATOM 13297 C CA . SER F 1 57 ? 145.404 138.002 87.326 1.00 286.47 59 SER F CA 1
ATOM 13298 C C . SER F 1 57 ? 145.676 138.803 86.068 1.00 286.79 59 SER F C 1
ATOM 13299 O O . SER F 1 57 ? 145.077 138.538 85.035 1.00 287.45 59 SER F O 1
ATOM 13302 N N . ILE F 1 58 ? 146.555 139.799 86.143 1.00 286.84 60 ILE F N 1
ATOM 13303 C CA . ILE F 1 58 ? 146.901 140.501 84.914 1.00 286.55 60 ILE F CA 1
ATOM 13304 C C . ILE F 1 58 ? 147.644 139.495 84.076 1.00 287.00 60 ILE F C 1
ATOM 13305 O O . ILE F 1 58 ? 147.399 139.408 82.891 1.00 286.90 60 ILE F O 1
ATOM 13310 N N . ILE F 1 59 ? 148.530 138.723 84.701 1.00 291.16 61 ILE F N 1
ATOM 13311 C CA . ILE F 1 59 ? 149.292 137.709 83.985 1.00 291.04 61 ILE F CA 1
ATOM 13312 C C . ILE F 1 59 ? 148.373 136.564 83.628 1.00 291.02 61 ILE F C 1
ATOM 13313 O O . ILE F 1 59 ? 148.602 135.847 82.647 1.00 290.61 61 ILE F O 1
ATOM 13318 N N . ASN F 1 60 ? 147.334 136.376 84.434 1.00 292.43 62 ASN F N 1
ATOM 13319 C CA . ASN F 1 60 ? 146.367 135.345 84.110 1.00 291.92 62 ASN F CA 1
ATOM 13320 C C . ASN F 1 60 ? 145.723 135.694 82.779 1.00 291.81 62 ASN F C 1
ATOM 13321 O O . ASN F 1 60 ? 145.558 134.827 81.925 1.00 291.95 62 ASN F O 1
ATOM 13326 N N . TYR F 1 61 ? 145.370 136.965 82.596 1.00 294.11 63 TYR F N 1
ATOM 13327 C CA . TYR F 1 61 ? 144.759 137.403 81.343 1.00 293.95 63 TYR F CA 1
ATOM 13328 C C . TYR F 1 61 ? 145.787 137.386 80.237 1.00 293.92 63 TYR F C 1
ATOM 13329 O O . TYR F 1 61 ? 145.467 137.125 79.081 1.00 293.87 63 TYR F O 1
ATOM 13338 N N . VAL F 1 62 ? 147.029 137.684 80.586 1.00 293.69 64 VAL F N 1
ATOM 13339 C CA . VAL F 1 62 ? 148.097 137.672 79.612 1.00 293.81 64 VAL F CA 1
ATOM 13340 C C . VAL F 1 62 ? 148.147 136.288 79.028 1.00 293.95 64 VAL F C 1
ATOM 13341 O O . VAL F 1 62 ? 148.376 136.161 77.831 1.00 293.58 64 VAL F O 1
ATOM 13345 N N . ILE F 1 63 ? 147.943 135.265 79.865 1.00 292.77 65 ILE F N 1
ATOM 13346 C CA . ILE F 1 63 ? 147.936 133.870 79.413 1.00 292.39 65 ILE F CA 1
ATOM 13347 C C . ILE F 1 63 ? 146.670 133.535 78.647 1.00 292.72 65 ILE F C 1
ATOM 13348 O O . ILE F 1 63 ? 146.724 132.892 77.607 1.00 292.39 65 ILE F O 1
ATOM 13353 N N . GLU F 1 64 ? 145.517 133.961 79.143 1.00 294.37 66 GLU F N 1
ATOM 13354 C CA . GLU F 1 64 ? 144.291 133.764 78.387 1.00 293.51 66 GLU F CA 1
ATOM 13355 C C . GLU F 1 64 ? 144.624 134.212 76.987 1.00 293.17 66 GLU F C 1
ATOM 13356 O O . GLU F 1 64 ? 144.086 133.681 76.011 1.00 292.55 66 GLU F O 1
ATOM 13362 N N . ASN F 1 65 ? 145.520 135.184 76.882 1.00 293.86 67 ASN F N 1
ATOM 13363 C CA . ASN F 1 65 ? 145.971 135.661 75.580 1.00 293.80 67 ASN F CA 1
ATOM 13364 C C . ASN F 1 65 ? 146.956 134.765 74.823 1.00 293.56 67 ASN F C 1
ATOM 13365 O O . ASN F 1 65 ? 146.608 134.226 73.765 1.00 293.74 67 ASN F O 1
ATOM 13370 N N . TYR F 1 66 ? 148.144 134.575 75.380 1.00 287.96 68 TYR F N 1
ATOM 13371 C CA . TYR F 1 66 ? 149.122 133.705 74.749 1.00 287.77 68 TYR F CA 1
ATOM 13372 C C . TYR F 1 66 ? 149.001 132.302 75.316 1.00 288.09 68 TYR F C 1
ATOM 13373 O O . TYR F 1 66 ? 149.714 131.941 76.247 1.00 287.87 68 TYR F O 1
ATOM 13382 N N . LYS F 1 67 ? 148.092 131.509 74.762 1.00 290.73 69 LYS F N 1
ATOM 13383 C CA . LYS F 1 67 ? 147.916 130.138 75.229 1.00 290.73 69 LYS F CA 1
ATOM 13384 C C . LYS F 1 67 ? 149.087 129.267 74.805 1.00 290.60 69 LYS F C 1
ATOM 13385 O O . LYS F 1 67 ? 149.203 128.121 75.240 1.00 290.01 69 LYS F O 1
ATOM 13391 N N . LEU F 1 68 ? 149.958 129.806 73.960 1.00 292.42 70 LEU F N 1
ATOM 13392 C CA . LEU F 1 68 ? 151.098 129.040 73.477 1.00 292.23 70 LEU F CA 1
ATOM 13393 C C . LEU F 1 68 ? 151.888 128.464 74.640 1.00 292.60 70 LEU F C 1
ATOM 13394 O O . LEU F 1 68 ? 152.282 127.298 74.611 1.00 292.23 70 LEU F O 1
ATOM 13399 N N . LYS F 1 69 ? 152.114 129.273 75.667 1.00 292.86 71 LYS F N 1
ATOM 13400 C CA . LYS F 1 69 ? 152.847 128.801 76.834 1.00 292.06 71 LYS F CA 1
ATOM 13401 C C . LYS F 1 69 ? 152.100 127.667 77.517 1.00 292.04 71 LYS F C 1
ATOM 13402 O O . LYS F 1 69 ? 150.934 127.817 77.883 1.00 291.54 71 LYS F O 1
ATOM 13408 N N . PHE F 1 70 ? 152.767 126.531 77.686 1.00 293.46 72 PHE F N 1
ATOM 13409 C CA . PHE F 1 70 ? 152.140 125.373 78.319 1.00 293.44 72 PHE F CA 1
ATOM 13410 C C . PHE F 1 70 ? 151.492 125.719 79.647 1.00 293.31 72 PHE F C 1
ATOM 13411 O O . PHE F 1 70 ? 150.657 124.967 80.148 1.00 293.39 72 PHE F O 1
ATOM 13419 N N . ILE F 1 71 ? 151.875 126.851 80.223 1.00 290.51 73 ILE F N 1
ATOM 13420 C CA . ILE F 1 71 ? 151.343 127.237 81.525 1.00 290.55 73 ILE F CA 1
ATOM 13421 C C . ILE F 1 71 ? 149.830 127.087 81.521 1.00 290.74 73 ILE F C 1
ATOM 13422 O O . ILE F 1 71 ? 149.141 127.569 80.613 1.00 290.13 73 ILE F O 1
ATOM 13427 N N . THR F 1 72 ? 149.297 126.407 82.553 1.00 288.73 74 THR F N 1
ATOM 13428 C CA . THR F 1 72 ? 147.863 126.184 82.628 1.00 287.87 74 THR F CA 1
ATOM 13429 C C . THR F 1 72 ? 147.198 127.229 83.520 1.00 287.82 74 THR F C 1
ATOM 13430 O O . THR F 1 72 ? 147.784 127.675 84.511 1.00 287.90 74 THR F O 1
ATOM 13434 N N . PRO F 1 73 ? 145.971 127.636 83.181 1.00 281.13 75 PRO F N 1
ATOM 13435 C CA . PRO F 1 73 ? 145.299 128.657 84.002 1.00 281.12 75 PRO F CA 1
ATOM 13436 C C . PRO F 1 73 ? 145.085 128.225 85.441 1.00 280.23 75 PRO F C 1
ATOM 13437 O O . PRO F 1 73 ? 145.160 129.061 86.351 1.00 279.66 75 PRO F O 1
ATOM 13441 N N . GLY F 1 74 ? 144.824 126.943 85.677 1.00 271.24 76 GLY F N 1
ATOM 13442 C CA . GLY F 1 74 ? 144.521 126.465 87.011 1.00 270.89 76 GLY F CA 1
ATOM 13443 C C . GLY F 1 74 ? 145.637 126.677 88.014 1.00 270.89 76 GLY F C 1
ATOM 13444 O O . GLY F 1 74 ? 145.392 127.116 89.141 1.00 271.02 76 GLY F O 1
ATOM 13445 N N . VAL F 1 75 ? 146.872 126.368 87.613 1.00 270.33 77 VAL F N 1
ATOM 13446 C CA . VAL F 1 75 ? 148.003 126.488 88.532 1.00 270.50 77 VAL F CA 1
ATOM 13447 C C . VAL F 1 75 ? 148.194 127.940 88.952 1.00 271.28 77 VAL F C 1
ATOM 13448 O O . VAL F 1 75 ? 148.434 128.241 90.127 1.00 271.26 77 VAL F O 1
ATOM 13452 N N . ILE F 1 76 ? 148.089 128.864 87.993 1.00 269.06 78 ILE F N 1
ATOM 13453 C CA . ILE F 1 76 ? 148.304 130.279 88.292 1.00 268.59 78 ILE F CA 1
ATOM 13454 C C . ILE F 1 76 ? 147.292 130.759 89.326 1.00 268.37 78 ILE F C 1
ATOM 13455 O O . ILE F 1 76 ? 147.639 131.444 90.296 1.00 267.49 78 ILE F O 1
ATOM 13460 N N . ASP F 1 77 ? 146.021 130.403 89.130 1.00 264.16 79 ASP F N 1
ATOM 13461 C CA . ASP F 1 77 ? 144.996 130.779 90.098 1.00 263.62 79 ASP F CA 1
ATOM 13462 C C . ASP F 1 77 ? 145.277 130.160 91.460 1.00 262.71 79 ASP F C 1
ATOM 13463 O O . ASP F 1 77 ? 145.118 130.815 92.496 1.00 262.38 79 ASP F O 1
ATOM 13468 N N . PHE F 1 78 ? 145.697 128.892 91.479 1.00 254.52 80 PHE F N 1
ATOM 13469 C CA . PHE F 1 78 ? 146.073 128.260 92.736 1.00 254.44 80 PHE F CA 1
ATOM 13470 C C . PHE F 1 78 ? 147.252 128.968 93.389 1.00 255.12 80 PHE F C 1
ATOM 13471 O O . PHE F 1 78 ? 147.246 129.189 94.604 1.00 255.40 80 PHE F O 1
ATOM 13479 N N . ILE F 1 79 ? 148.263 129.333 92.604 1.00 255.60 81 ILE F N 1
ATOM 13480 C CA . ILE F 1 79 ? 149.437 130.005 93.153 1.00 255.44 81 ILE F CA 1
ATOM 13481 C C . ILE F 1 79 ? 149.090 131.421 93.595 1.00 255.10 81 ILE F C 1
ATOM 13482 O O . ILE F 1 79 ? 149.501 131.875 94.669 1.00 254.94 81 ILE F O 1
ATOM 13487 N N . CYS F 1 80 ? 148.327 132.141 92.770 1.00 250.70 82 CYS F N 1
ATOM 13488 C CA . CYS F 1 80 ? 148.002 133.533 93.059 1.00 249.89 82 CYS F CA 1
ATOM 13489 C C . CYS F 1 80 ? 147.318 133.680 94.414 1.00 250.35 82 CYS F C 1
ATOM 13490 O O . CYS F 1 80 ? 147.719 134.505 95.243 1.00 250.42 82 CYS F O 1
ATOM 13493 N N . THR F 1 81 ? 146.274 132.883 94.653 1.00 242.56 83 THR F N 1
ATOM 13494 C CA . THR F 1 81 ? 145.589 132.945 95.939 1.00 242.74 83 THR F CA 1
ATOM 13495 C C . THR F 1 81 ? 146.402 132.277 97.040 1.00 242.77 83 THR F C 1
ATOM 13496 O O . THR F 1 81 ? 146.309 132.676 98.206 1.00 243.31 83 THR F O 1
ATOM 13500 N N . SER F 1 82 ? 147.196 131.261 96.698 1.00 235.53 84 SER F N 1
ATOM 13501 C CA . SER F 1 82 ? 148.045 130.621 97.695 1.00 234.98 84 SER F CA 1
ATOM 13502 C C . SER F 1 82 ? 149.129 131.566 98.197 1.00 235.74 84 SER F C 1
ATOM 13503 O O . SER F 1 82 ? 149.417 131.601 99.399 1.00 235.43 84 SER F O 1
ATOM 13506 N N . LEU F 1 83 ? 149.739 132.335 97.295 1.00 235.74 85 LEU F N 1
ATOM 13507 C CA . LEU F 1 83 ? 150.800 133.251 97.701 1.00 235.01 85 LEU F CA 1
ATOM 13508 C C . LEU F 1 83 ? 150.271 134.315 98.655 1.00 235.72 85 LEU F C 1
ATOM 13509 O O . LEU F 1 83 ? 150.899 134.616 99.677 1.00 235.66 85 LEU F O 1
ATOM 13514 N N . ILE F 1 84 ? 149.108 134.890 98.344 1.00 236.95 86 ILE F N 1
ATOM 13515 C CA . ILE F 1 84 ? 148.552 135.939 99.193 1.00 236.47 86 ILE F CA 1
ATOM 13516 C C . ILE F 1 84 ? 148.232 135.389 100.577 1.00 236.13 86 ILE F C 1
ATOM 13517 O O . ILE F 1 84 ? 148.367 136.089 101.587 1.00 236.01 86 ILE F O 1
ATOM 13522 N N . ALA F 1 85 ? 147.800 134.127 100.647 1.00 227.87 87 ALA F N 1
ATOM 13523 C CA . ALA F 1 85 ? 147.520 133.512 101.939 1.00 226.45 87 ALA F CA 1
ATOM 13524 C C . ALA F 1 85 ? 148.771 133.468 102.806 1.00 226.83 87 ALA F C 1
ATOM 13525 O O . ALA F 1 85 ? 148.716 133.726 104.014 1.00 226.72 87 ALA F O 1
ATOM 13527 N N . VAL F 1 86 ? 149.916 133.143 102.203 1.00 231.20 88 VAL F N 1
ATOM 13528 C CA . VAL F 1 86 ? 151.167 133.082 102.958 1.00 231.45 88 VAL F CA 1
ATOM 13529 C C . VAL F 1 86 ? 151.489 134.447 103.552 1.00 231.14 88 VAL F C 1
ATOM 13530 O O . VAL F 1 86 ? 151.870 134.564 104.723 1.00 231.58 88 VAL F O 1
ATOM 13534 N N . ILE F 1 87 ? 151.344 135.503 102.748 1.00 226.55 89 ILE F N 1
ATOM 13535 C CA . ILE F 1 87 ? 151.565 136.854 103.256 1.00 226.91 89 ILE F CA 1
ATOM 13536 C C . ILE F 1 87 ? 150.613 137.160 104.400 1.00 227.65 89 ILE F C 1
ATOM 13537 O O . ILE F 1 87 ? 150.959 137.904 105.325 1.00 227.25 89 ILE F O 1
ATOM 13542 N N . LEU F 1 88 ? 149.405 136.597 104.362 1.00 227.71 90 LEU F N 1
ATOM 13543 C CA . LEU F 1 88 ? 148.465 136.798 105.459 1.00 226.65 90 LEU F CA 1
ATOM 13544 C C . LEU F 1 88 ? 149.024 136.247 106.763 1.00 226.19 90 LEU F C 1
ATOM 13545 O O . LEU F 1 88 ? 148.951 136.901 107.810 1.00 225.99 90 LEU F O 1
ATOM 13550 N N . THR F 1 89 ? 149.595 135.041 106.719 1.00 224.20 91 THR F N 1
ATOM 13551 C CA . THR F 1 89 ? 150.139 134.439 107.931 1.00 224.01 91 THR F CA 1
ATOM 13552 C C . THR F 1 89 ? 151.339 135.225 108.444 1.00 224.73 91 THR F C 1
ATOM 13553 O O . THR F 1 89 ? 151.405 135.582 109.625 1.00 224.26 91 THR F O 1
ATOM 13557 N N . ILE F 1 90 ? 152.300 135.509 107.563 1.00 225.82 92 ILE F N 1
ATOM 13558 C CA . ILE F 1 90 ? 153.496 136.241 107.977 1.00 225.44 92 ILE F CA 1
ATOM 13559 C C . ILE F 1 90 ? 153.116 137.629 108.476 1.00 225.39 92 ILE F C 1
ATOM 13560 O O . ILE F 1 90 ? 153.580 138.081 109.529 1.00 225.41 92 ILE F O 1
ATOM 13565 N N . LYS F 1 91 ? 152.261 138.325 107.726 1.00 225.64 93 LYS F N 1
ATOM 13566 C CA . LYS F 1 91 ? 151.815 139.642 108.159 1.00 225.82 93 LYS F CA 1
ATOM 13567 C C . LYS F 1 91 ? 151.015 139.581 109.451 1.00 226.59 93 LYS F C 1
ATOM 13568 O O . LYS F 1 91 ? 151.225 140.415 110.338 1.00 227.05 93 LYS F O 1
ATOM 13574 N N . LEU F 1 92 ? 150.118 138.603 109.589 1.00 220.44 94 LEU F N 1
ATOM 13575 C CA . LEU F 1 92 ? 149.273 138.495 110.771 1.00 219.45 94 LEU F CA 1
ATOM 13576 C C . LEU F 1 92 ? 150.018 138.004 112.003 1.00 219.71 94 LEU F C 1
ATOM 13577 O O . LEU F 1 92 ? 149.627 138.353 113.122 1.00 218.96 94 LEU F O 1
ATOM 13582 N N . PHE F 1 93 ? 151.073 137.209 111.830 1.00 220.23 95 PHE F N 1
ATOM 13583 C CA . PHE F 1 93 ? 151.838 136.724 112.973 1.00 220.13 95 PHE F CA 1
ATOM 13584 C C . PHE F 1 93 ? 152.660 137.842 113.605 1.00 220.18 95 PHE F C 1
ATOM 13585 O O . PHE F 1 93 ? 152.879 137.851 114.821 1.00 220.11 95 PHE F O 1
ATOM 13593 N N . LEU F 1 94 ? 153.120 138.795 112.792 1.00 220.79 96 LEU F N 1
ATOM 13594 C CA . LEU F 1 94 ? 153.952 139.876 113.308 1.00 221.03 96 LEU F CA 1
ATOM 13595 C C . LEU F 1 94 ? 153.200 140.710 114.338 1.00 221.22 96 LEU F C 1
ATOM 13596 O O . LEU F 1 94 ? 153.734 141.031 115.405 1.00 221.76 96 LEU F O 1
ATOM 13601 N N . LEU F 1 95 ? 151.949 141.067 114.037 1.00 217.67 97 LEU F N 1
ATOM 13602 C CA . LEU F 1 95 ? 151.174 141.883 114.964 1.00 217.23 97 LEU F CA 1
ATOM 13603 C C . LEU F 1 95 ? 150.986 141.173 116.299 1.00 218.25 97 LEU F C 1
ATOM 13604 O O . LEU F 1 95 ? 151.129 141.780 117.366 1.00 218.13 97 LEU F O 1
ATOM 13609 N N . ILE F 1 96 ? 150.663 139.879 116.259 1.00 216.02 98 ILE F N 1
ATOM 13610 C CA . ILE F 1 96 ? 150.479 139.133 117.498 1.00 216.45 98 ILE F CA 1
ATOM 13611 C C . ILE F 1 96 ? 151.778 139.091 118.291 1.00 217.04 98 ILE F C 1
ATOM 13612 O O . ILE F 1 96 ? 151.785 139.293 119.511 1.00 217.21 98 ILE F O 1
ATOM 13617 N N . ASN F 1 97 ? 152.900 138.831 117.615 1.00 213.68 99 ASN F N 1
ATOM 13618 C CA . ASN F 1 97 ? 154.190 138.866 118.295 1.00 212.74 99 ASN F CA 1
ATOM 13619 C C . ASN F 1 97 ? 154.481 140.257 118.840 1.00 213.22 99 ASN F C 1
ATOM 13620 O O . ASN F 1 97 ? 154.977 140.402 119.964 1.00 213.37 99 ASN F O 1
ATOM 13625 N N . GLN F 1 98 ? 154.178 141.295 118.058 1.00 219.59 100 GLN F N 1
ATOM 13626 C CA . GLN F 1 98 ? 154.355 142.662 118.537 1.00 220.13 100 GLN F CA 1
ATOM 13627 C C . GLN F 1 98 ? 153.474 142.931 119.750 1.00 221.51 100 GLN F C 1
ATOM 13628 O O . GLN F 1 98 ? 153.908 143.563 120.721 1.00 221.32 100 GLN F O 1
ATOM 13634 N N . PHE F 1 99 ? 152.228 142.454 119.714 1.00 217.56 101 PHE F N 1
ATOM 13635 C CA . PHE F 1 99 ? 151.329 142.641 120.847 1.00 216.50 101 PHE F CA 1
ATOM 13636 C C . PHE F 1 99 ? 151.887 141.968 122.094 1.00 216.71 101 PHE F C 1
ATOM 13637 O O . PHE F 1 99 ? 151.815 142.519 123.199 1.00 215.80 101 PHE F O 1
ATOM 13645 N N . GLU F 1 100 ? 152.451 140.769 121.933 1.00 211.82 102 GLU F N 1
ATOM 13646 C CA . GLU F 1 100 ? 153.052 140.080 123.070 1.00 211.35 102 GLU F CA 1
ATOM 13647 C C . GLU F 1 100 ? 154.199 140.889 123.661 1.00 212.62 102 GLU F C 1
ATOM 13648 O O . GLU F 1 100 ? 154.345 140.971 124.886 1.00 212.52 102 GLU F O 1
ATOM 13654 N N . LYS F 1 101 ? 155.023 141.495 122.804 1.00 215.63 103 LYS F N 1
ATOM 13655 C CA . LYS F 1 101 ? 156.139 142.297 123.295 1.00 215.32 103 LYS F CA 1
ATOM 13656 C C . LYS F 1 101 ? 155.642 143.469 124.133 1.00 215.18 103 LYS F C 1
ATOM 13657 O O . LYS F 1 101 ? 156.199 143.770 125.194 1.00 215.53 103 LYS F O 1
ATOM 13663 N N . GLN F 1 102 ? 154.588 144.143 123.668 1.00 214.85 104 GLN F N 1
ATOM 13664 C CA . GLN F 1 102 ? 154.022 145.248 124.436 1.00 215.63 104 GLN F CA 1
ATOM 13665 C C . GLN F 1 102 ? 153.472 144.758 125.770 1.00 216.18 104 GLN F C 1
ATOM 13666 O O . GLN F 1 102 ? 153.638 145.415 126.803 1.00 215.04 104 GLN F O 1
ATOM 13672 N N . GLN F 1 103 ? 152.814 143.597 125.764 1.00 217.31 105 GLN F N 1
ATOM 13673 C CA . GLN F 1 103 ? 152.253 143.055 126.998 1.00 217.19 105 GLN F CA 1
ATOM 13674 C C . GLN F 1 103 ? 153.345 142.796 128.027 1.00 216.14 105 GLN F C 1
ATOM 13675 O O . GLN F 1 103 ? 153.182 143.093 129.215 1.00 215.36 105 GLN F O 1
ATOM 13681 N N . ILE F 1 104 ? 154.474 142.237 127.585 1.00 216.07 106 ILE F N 1
ATOM 13682 C CA . ILE F 1 104 ? 155.599 142.019 128.490 1.00 216.89 106 ILE F CA 1
ATOM 13683 C C . ILE F 1 104 ? 156.111 143.352 129.021 1.00 216.49 106 ILE F C 1
ATOM 13684 O O . ILE F 1 104 ? 156.413 143.493 130.212 1.00 215.55 106 ILE F O 1
ATOM 13689 N N . LYS F 1 105 ? 156.216 144.349 128.141 1.00 217.92 107 LYS F N 1
ATOM 13690 C CA . LYS F 1 105 ? 156.679 145.666 128.568 1.00 218.68 107 LYS F CA 1
ATOM 13691 C C . LYS F 1 105 ? 155.727 146.281 129.586 1.00 219.67 107 LYS F C 1
ATOM 13692 O O . LYS F 1 105 ? 156.166 146.908 130.557 1.00 218.32 107 LYS F O 1
ATOM 13698 N N . LYS F 1 106 ? 154.418 146.115 129.380 1.00 216.65 108 LYS F N 1
ATOM 13699 C CA . LYS F 1 106 ? 153.445 146.727 130.278 1.00 215.30 108 LYS F CA 1
ATOM 13700 C C . LYS F 1 106 ? 153.631 146.260 131.717 1.00 215.39 108 LYS F C 1
ATOM 13701 O O . LYS F 1 106 ? 153.327 147.006 132.654 1.00 214.77 108 LYS F O 1
ATOM 13707 N N . GLY F 1 107 ? 154.125 145.040 131.914 1.00 210.68 109 GLY F N 1
ATOM 13708 C CA . GLY F 1 107 ? 154.363 144.539 133.252 1.00 210.03 109 GLY F CA 1
ATOM 13709 C C . GLY F 1 107 ? 153.876 143.122 133.471 1.00 210.54 109 GLY F C 1
ATOM 13710 O O . GLY F 1 107 ? 154.143 142.522 134.516 1.00 210.01 109 GLY F O 1
ATOM 13711 N N . ARG F 1 108 ? 153.159 142.574 132.492 1.00 205.73 110 ARG F N 1
ATOM 13712 C CA . ARG F 1 108 ? 152.633 141.224 132.626 1.00 204.94 110 ARG F CA 1
ATOM 13713 C C . ARG F 1 108 ? 153.767 140.206 132.680 1.00 205.10 110 ARG F C 1
ATOM 13714 O O . ARG F 1 108 ? 154.845 140.409 132.115 1.00 205.23 110 ARG F O 1
ATOM 13722 N N . ASP F 1 109 ? 153.511 139.101 133.375 1.00 199.06 111 ASP F N 1
ATOM 13723 C CA . ASP F 1 109 ? 154.511 138.051 133.504 1.00 200.15 111 ASP F CA 1
ATOM 13724 C C . ASP F 1 109 ? 154.808 137.428 132.145 1.00 200.51 111 ASP F C 1
ATOM 13725 O O . ASP F 1 109 ? 153.955 137.388 131.255 1.00 200.91 111 ASP F O 1
ATOM 13730 N N . ILE F 1 110 ? 156.040 136.939 131.991 1.00 201.90 112 ILE F N 1
ATOM 13731 C CA . ILE F 1 110 ? 156.423 136.287 130.742 1.00 201.97 112 ILE F CA 1
ATOM 13732 C C . ILE F 1 110 ? 155.517 135.095 130.469 1.00 202.68 112 ILE F C 1
ATOM 13733 O O . ILE F 1 110 ? 155.028 134.911 129.348 1.00 202.86 112 ILE F O 1
ATOM 13738 N N . THR F 1 111 ? 155.278 134.266 131.487 1.00 196.00 113 THR F N 1
ATOM 13739 C CA . THR F 1 111 ? 154.328 133.170 131.332 1.00 195.49 113 THR F CA 1
ATOM 13740 C C . THR F 1 111 ? 152.907 133.687 131.157 1.00 194.75 113 THR F C 1
ATOM 13741 O O . THR F 1 111 ? 152.115 133.084 130.425 1.00 192.51 113 THR F O 1
ATOM 13745 N N . SER F 1 112 ? 152.567 134.796 131.817 1.00 197.01 114 SER F N 1
ATOM 13746 C CA . SER F 1 112 ? 151.243 135.382 131.644 1.00 196.40 114 SER F CA 1
ATOM 13747 C C . SER F 1 112 ? 151.018 135.840 130.209 1.00 198.08 114 SER F C 1
ATOM 13748 O O . SER F 1 112 ? 149.930 135.635 129.658 1.00 197.16 114 SER F O 1
ATOM 13751 N N . ALA F 1 113 ? 152.024 136.458 129.591 1.00 200.41 115 ALA F N 1
ATOM 13752 C CA . ALA F 1 113 ? 151.916 136.906 128.209 1.00 197.87 115 ALA F CA 1
ATOM 13753 C C . ALA F 1 113 ? 152.197 135.788 127.214 1.00 196.84 115 ALA F C 1
ATOM 13754 O O . ALA F 1 113 ? 151.586 135.747 126.140 1.00 196.51 115 ALA F O 1
ATOM 13756 N N . ARG F 1 114 ? 153.112 134.876 127.549 1.00 195.03 116 ARG F N 1
ATOM 13757 C CA . ARG F 1 114 ? 153.415 133.767 126.650 1.00 195.10 116 ARG F CA 1
ATOM 13758 C C . ARG F 1 114 ? 152.187 132.895 126.424 1.00 196.48 116 ARG F C 1
ATOM 13759 O O . ARG F 1 114 ? 151.897 132.490 125.292 1.00 196.99 116 ARG F O 1
ATOM 13767 N N . ILE F 1 115 ? 151.449 132.597 127.494 1.00 197.38 117 ILE F N 1
ATOM 13768 C CA . ILE F 1 115 ? 150.243 131.785 127.362 1.00 198.03 117 ILE F CA 1
ATOM 13769 C C . ILE F 1 115 ? 149.218 132.495 126.487 1.00 197.98 117 ILE F C 1
ATOM 13770 O O . ILE F 1 115 ? 148.538 131.868 125.665 1.00 197.36 117 ILE F O 1
ATOM 13775 N N . MET F 1 116 ? 149.088 133.813 126.651 1.00 196.64 118 MET F N 1
ATOM 13776 C CA . MET F 1 116 ? 148.143 134.570 125.838 1.00 196.02 118 MET F CA 1
ATOM 13777 C C . MET F 1 116 ? 148.497 134.501 124.359 1.00 196.94 118 MET F C 1
ATOM 13778 O O . MET F 1 116 ? 147.606 134.354 123.514 1.00 195.54 118 MET F O 1
ATOM 13783 N N . SER F 1 117 ? 149.785 134.604 124.026 1.00 201.86 119 SER F N 1
ATOM 13784 C CA . SER F 1 117 ? 150.197 134.544 122.627 1.00 201.08 119 SER F CA 1
ATOM 13785 C C . SER F 1 117 ? 149.873 133.187 122.014 1.00 200.00 119 SER F C 1
ATOM 13786 O O . SER F 1 117 ? 149.414 133.106 120.868 1.00 200.58 119 SER F O 1
ATOM 13789 N N . ARG F 1 118 ? 150.109 132.107 122.763 1.00 197.12 120 ARG F N 1
ATOM 13790 C CA . ARG F 1 118 ? 149.830 130.774 122.240 1.00 197.17 120 ARG F CA 1
ATOM 13791 C C . ARG F 1 118 ? 148.351 130.603 121.922 1.00 198.14 120 ARG F C 1
ATOM 13792 O O . ARG F 1 118 ? 147.991 130.001 120.904 1.00 198.36 120 ARG F O 1
ATOM 13800 N N . ILE F 1 119 ? 147.476 131.127 122.783 1.00 191.34 121 ILE F N 1
ATOM 13801 C CA . ILE F 1 119 ? 146.042 131.035 122.541 1.00 190.84 121 ILE F CA 1
ATOM 13802 C C . ILE F 1 119 ? 145.650 131.736 121.250 1.00 191.27 121 ILE F C 1
ATOM 13803 O O . ILE F 1 119 ? 144.766 131.259 120.531 1.00 190.49 121 ILE F O 1
ATOM 13808 N N . ILE F 1 120 ? 146.283 132.866 120.938 1.00 199.43 122 ILE F N 1
ATOM 13809 C CA . ILE F 1 120 ? 145.989 133.562 119.691 1.00 199.23 122 ILE F CA 1
ATOM 13810 C C . ILE F 1 120 ? 146.514 132.773 118.499 1.00 199.10 122 ILE F C 1
ATOM 13811 O O . ILE F 1 120 ? 145.864 132.694 117.451 1.00 198.47 122 ILE F O 1
ATOM 13816 N N . LYS F 1 121 ? 147.703 132.180 118.636 1.00 200.26 123 LYS F N 1
ATOM 13817 C CA . LYS F 1 121 ? 148.274 131.399 117.545 1.00 199.63 123 LYS F CA 1
ATOM 13818 C C . LYS F 1 121 ? 147.373 130.229 117.170 1.00 199.16 123 LYS F C 1
ATOM 13819 O O . LYS F 1 121 ? 147.137 129.964 115.985 1.00 198.86 123 LYS F O 1
ATOM 13825 N N . ILE F 1 122 ? 146.864 129.509 118.170 1.00 197.20 124 ILE F N 1
ATOM 13826 C CA . ILE F 1 122 ? 146.012 128.354 117.891 1.00 196.76 124 ILE F CA 1
ATOM 13827 C C . ILE F 1 122 ? 144.714 128.801 117.227 1.00 196.88 124 ILE F C 1
ATOM 13828 O O . ILE F 1 122 ? 144.262 128.209 116.242 1.00 197.19 124 ILE F O 1
ATOM 13833 N N . THR F 1 123 ? 144.097 129.859 117.760 1.00 197.14 125 THR F N 1
ATOM 13834 C CA . THR F 1 123 ? 142.839 130.334 117.193 1.00 196.52 125 THR F CA 1
ATOM 13835 C C . THR F 1 123 ? 143.031 130.911 115.797 1.00 197.24 125 THR F C 1
ATOM 13836 O O . THR F 1 123 ? 142.191 130.694 114.917 1.00 196.94 125 THR F O 1
ATOM 13840 N N . ILE F 1 124 ? 144.120 131.647 115.573 1.00 201.23 126 ILE F N 1
ATOM 13841 C CA . ILE F 1 124 ? 144.351 132.218 114.252 1.00 200.76 126 ILE F CA 1
ATOM 13842 C C . ILE F 1 124 ? 144.581 131.122 113.219 1.00 200.22 126 ILE F C 1
ATOM 13843 O O . ILE F 1 124 ? 144.086 131.215 112.090 1.00 200.28 126 ILE F O 1
ATOM 13848 N N . ILE F 1 125 ? 145.325 130.075 113.579 1.00 199.27 127 ILE F N 1
ATOM 13849 C CA . ILE F 1 125 ? 145.557 128.971 112.651 1.00 199.63 127 ILE F CA 1
ATOM 13850 C C . ILE F 1 125 ? 144.242 128.285 112.305 1.00 200.01 127 ILE F C 1
ATOM 13851 O O . ILE F 1 125 ? 143.986 127.941 111.145 1.00 199.87 127 ILE F O 1
ATOM 13856 N N . VAL F 1 126 ? 143.388 128.076 113.309 1.00 199.09 128 VAL F N 1
ATOM 13857 C CA . VAL F 1 126 ? 142.107 127.413 113.068 1.00 197.18 128 VAL F CA 1
ATOM 13858 C C . VAL F 1 126 ? 141.276 128.210 112.073 1.00 197.27 128 VAL F C 1
ATOM 13859 O O . VAL F 1 126 ? 140.651 127.646 111.168 1.00 200.19 128 VAL F O 1
ATOM 13863 N N . VAL F 1 127 ? 141.249 129.535 112.227 1.00 196.38 129 VAL F N 1
ATOM 13864 C CA . VAL F 1 127 ? 140.531 130.373 111.274 1.00 197.73 129 VAL F CA 1
ATOM 13865 C C . VAL F 1 127 ? 141.169 130.343 109.891 1.00 197.08 129 VAL F C 1
ATOM 13866 O O . VAL F 1 127 ? 140.453 130.412 108.886 1.00 197.29 129 VAL F O 1
ATOM 13870 N N . LEU F 1 128 ? 142.497 130.243 109.812 1.00 197.60 130 LEU F N 1
ATOM 13871 C CA . LEU F 1 128 ? 143.166 130.218 108.516 1.00 197.32 130 LEU F CA 1
ATOM 13872 C C . LEU F 1 128 ? 142.753 128.998 107.700 1.00 197.73 130 LEU F C 1
ATOM 13873 O O . LEU F 1 128 ? 142.499 129.106 106.496 1.00 198.26 130 LEU F O 1
ATOM 13878 N N . VAL F 1 129 ? 142.682 127.828 108.341 1.00 197.51 131 VAL F N 1
ATOM 13879 C CA . VAL F 1 129 ? 142.258 126.626 107.631 1.00 197.73 131 VAL F CA 1
ATOM 13880 C C . VAL F 1 129 ? 140.806 126.750 107.191 1.00 196.29 131 VAL F C 1
ATOM 13881 O O . VAL F 1 129 ? 140.427 126.253 106.123 1.00 195.97 131 VAL F O 1
ATOM 13885 N N . LEU F 1 130 ? 139.972 127.407 107.999 1.00 194.26 132 LEU F N 1
ATOM 13886 C CA . LEU F 1 130 ? 138.578 127.604 107.617 1.00 194.03 132 LEU F CA 1
ATOM 13887 C C . LEU F 1 130 ? 138.468 128.410 106.330 1.00 193.98 132 LEU F C 1
ATOM 13888 O O . LEU F 1 130 ? 137.648 128.096 105.462 1.00 194.20 132 LEU F O 1
ATOM 13893 N N . LEU F 1 131 ? 139.286 129.453 106.189 1.00 199.02 133 LEU F N 1
ATOM 13894 C CA . LEU F 1 131 ? 139.250 130.293 105.000 1.00 199.86 133 LEU F CA 1
ATOM 13895 C C . LEU F 1 131 ? 139.927 129.651 103.797 1.00 201.36 133 LEU F C 1
ATOM 13896 O O . LEU F 1 131 ? 139.714 130.113 102.672 1.00 201.71 133 LEU F O 1
ATOM 13901 N N . TYR F 1 132 ? 140.728 128.606 103.999 1.00 203.98 134 TYR F N 1
ATOM 13902 C CA . TYR F 1 132 ? 141.440 127.947 102.909 1.00 202.20 134 TYR F CA 1
ATOM 13903 C C . TYR F 1 132 ? 141.313 126.434 103.029 1.00 202.78 134 TYR F C 1
ATOM 13904 O O . TYR F 1 132 ? 142.167 125.681 102.551 1.00 204.06 134 TYR F O 1
ATOM 13913 N N . GLY F 1 133 ? 140.243 125.971 103.669 1.00 205.74 135 GLY F N 1
ATOM 13914 C CA . GLY F 1 133 ? 140.011 124.549 103.807 1.00 206.26 135 GLY F CA 1
ATOM 13915 C C . GLY F 1 133 ? 139.751 123.867 102.481 1.00 206.81 135 GLY F C 1
ATOM 13916 O O . GLY F 1 133 ? 140.180 122.732 102.260 1.00 206.90 135 GLY F O 1
ATOM 13917 N N . GLU F 1 134 ? 139.038 124.554 101.590 1.00 204.59 136 GLU F N 1
ATOM 13918 C CA . GLU F 1 134 ? 138.727 123.992 100.281 1.00 204.47 136 GLU F CA 1
ATOM 13919 C C . GLU F 1 134 ? 139.900 124.148 99.317 1.00 204.22 136 GLU F C 1
ATOM 13920 O O . GLU F 1 134 ? 140.343 123.171 98.703 1.00 202.95 136 GLU F O 1
ATOM 13926 N N . HIS F 1 135 ? 140.420 125.367 99.172 1.00 203.73 137 HIS F N 1
ATOM 13927 C CA . HIS F 1 135 ? 141.561 125.593 98.293 1.00 203.22 137 HIS F CA 1
ATOM 13928 C C . HIS F 1 135 ? 142.758 124.763 98.736 1.00 204.58 137 HIS F C 1
ATOM 13929 O O . HIS F 1 135 ? 143.359 124.047 97.928 1.00 203.41 137 HIS F O 1
ATOM 13936 N N . PHE F 1 136 ? 143.108 124.848 100.015 1.00 214.90 138 PHE F N 1
ATOM 13937 C CA . PHE F 1 136 ? 144.211 124.065 100.552 1.00 213.70 138 PHE F CA 1
ATOM 13938 C C . PHE F 1 136 ? 143.683 122.776 101.162 1.00 213.07 138 PHE F C 1
ATOM 13939 O O . PHE F 1 136 ? 142.724 122.785 101.939 1.00 213.38 138 PHE F O 1
ATOM 13947 N N . GLY F 1 137 ? 144.316 121.662 100.809 1.00 210.44 139 GLY F N 1
ATOM 13948 C CA . GLY F 1 137 ? 143.809 120.376 101.253 1.00 210.16 139 GLY F CA 1
ATOM 13949 C C . GLY F 1 137 ? 142.408 120.138 100.730 1.00 210.79 139 GLY F C 1
ATOM 13950 O O . GLY F 1 137 ? 142.102 120.390 99.559 1.00 210.52 139 GLY F O 1
ATOM 13951 N N . VAL F 1 138 ? 141.533 119.649 101.610 1.00 207.42 140 VAL F N 1
ATOM 13952 C CA . VAL F 1 138 ? 140.147 119.365 101.255 1.00 207.20 140 VAL F CA 1
ATOM 13953 C C . VAL F 1 138 ? 139.268 119.623 102.469 1.00 206.86 140 VAL F C 1
ATOM 13954 O O . VAL F 1 138 ? 139.732 119.631 103.612 1.00 206.42 140 VAL F O 1
ATOM 13958 N N . GLN F 1 139 ? 137.981 119.838 102.209 1.00 208.58 141 GLN F N 1
ATOM 13959 C CA . GLN F 1 139 ? 136.977 120.033 103.252 1.00 209.32 141 GLN F CA 1
ATOM 13960 C C . GLN F 1 139 ? 135.759 119.194 102.894 1.00 208.95 141 GLN F C 1
ATOM 13961 O O . GLN F 1 139 ? 135.035 119.518 101.947 1.00 208.18 141 GLN F O 1
ATOM 13967 N N . THR F 1 140 ? 135.538 118.120 103.642 1.00 201.29 142 THR F N 1
ATOM 13968 C CA . THR F 1 140 ? 134.455 117.188 103.374 1.00 201.38 142 THR F CA 1
ATOM 13969 C C . THR F 1 140 ? 133.310 117.396 104.359 1.00 199.80 142 THR F C 1
ATOM 13970 O O . THR F 1 140 ? 133.433 118.120 105.350 1.00 199.62 142 THR F O 1
ATOM 13974 N N . ALA F 1 141 ? 132.183 116.744 104.068 1.00 198.15 143 ALA F N 1
ATOM 13975 C CA . ALA F 1 141 ? 131.028 116.833 104.955 1.00 198.65 143 ALA F CA 1
ATOM 13976 C C . ALA F 1 141 ? 131.347 116.290 106.342 1.00 200.09 143 ALA F C 1
ATOM 13977 O O . ALA F 1 141 ? 130.930 116.875 107.347 1.00 200.60 143 ALA F O 1
ATOM 13979 N N . SER F 1 142 ? 132.078 115.177 106.417 1.00 197.53 144 SER F N 1
ATOM 13980 C CA . SER F 1 142 ? 132.500 114.662 107.715 1.00 196.63 144 SER F CA 1
ATOM 13981 C C . SER F 1 142 ? 133.411 115.655 108.425 1.00 198.57 144 SER F C 1
ATOM 13982 O O . SER F 1 142 ? 133.303 115.851 109.642 1.00 198.88 144 SER F O 1
ATOM 13985 N N . VAL F 1 143 ? 134.320 116.287 107.681 1.00 199.02 145 VAL F N 1
ATOM 13986 C CA . VAL F 1 143 ? 135.198 117.290 108.276 1.00 199.00 145 VAL F CA 1
ATOM 13987 C C . VAL F 1 143 ? 134.384 118.461 108.809 1.00 196.33 145 VAL F C 1
ATOM 13988 O O . VAL F 1 143 ? 134.643 118.966 109.908 1.00 194.63 145 VAL F O 1
ATOM 13992 N N . ILE F 1 144 ? 133.393 118.918 108.040 1.00 193.60 146 ILE F N 1
ATOM 13993 C CA . ILE F 1 144 ? 132.551 120.019 108.497 1.00 193.11 146 ILE F CA 1
ATOM 13994 C C . ILE F 1 144 ? 131.794 119.625 109.756 1.00 193.11 146 ILE F C 1
ATOM 13995 O O . ILE F 1 144 ? 131.684 120.412 110.702 1.00 195.24 146 ILE F O 1
ATOM 14000 N N . ALA F 1 145 ? 131.250 118.407 109.786 1.00 188.59 147 ALA F N 1
ATOM 14001 C CA . ALA F 1 145 ? 130.510 117.960 110.961 1.00 188.63 147 ALA F CA 1
ATOM 14002 C C . ALA F 1 145 ? 131.411 117.893 112.187 1.00 190.29 147 ALA F C 1
ATOM 14003 O O . ALA F 1 145 ? 131.015 118.311 113.282 1.00 189.44 147 ALA F O 1
ATOM 14005 N N . VAL F 1 146 ? 132.629 117.375 112.026 1.00 189.21 148 VAL F N 1
ATOM 14006 C CA . VAL F 1 146 ? 133.542 117.274 113.160 1.00 187.18 148 VAL F CA 1
ATOM 14007 C C . VAL F 1 146 ? 133.964 118.658 113.639 1.00 186.66 148 VAL F C 1
ATOM 14008 O O . VAL F 1 146 ? 134.055 118.906 114.847 1.00 184.57 148 VAL F O 1
ATOM 14012 N N . LEU F 1 147 ? 134.236 119.578 112.711 1.00 182.14 149 LEU F N 1
ATOM 14013 C CA . LEU F 1 147 ? 134.589 120.932 113.119 1.00 180.26 149 LEU F CA 1
ATOM 14014 C C . LEU F 1 147 ? 133.428 121.624 113.821 1.00 179.27 149 LEU F C 1
ATOM 14015 O O . LEU F 1 147 ? 133.641 122.361 114.788 1.00 180.10 149 LEU F O 1
ATOM 14020 N N . GLY F 1 148 ? 132.199 121.407 113.350 1.00 173.95 150 GLY F N 1
ATOM 14021 C CA . GLY F 1 148 ? 131.047 121.960 114.041 1.00 171.64 150 GLY F CA 1
ATOM 14022 C C . GLY F 1 148 ? 130.876 121.379 115.431 1.00 173.77 150 GLY F C 1
ATOM 14023 O O . GLY F 1 148 ? 130.525 122.093 116.373 1.00 176.13 150 GLY F O 1
ATOM 14024 N N . ALA F 1 149 ? 131.119 120.075 115.580 1.00 173.79 151 ALA F N 1
ATOM 14025 C CA . ALA F 1 149 ? 131.067 119.465 116.904 1.00 173.47 151 ALA F CA 1
ATOM 14026 C C . ALA F 1 149 ? 132.130 120.056 117.821 1.00 174.72 151 ALA F C 1
ATOM 14027 O O . ALA F 1 149 ? 131.869 120.315 119.002 1.00 175.23 151 ALA F O 1
ATOM 14029 N N . ALA F 1 150 ? 133.337 120.272 117.295 1.00 169.01 152 ALA F N 1
ATOM 14030 C CA . ALA F 1 150 ? 134.391 120.894 118.091 1.00 168.09 152 ALA F CA 1
ATOM 14031 C C . ALA F 1 150 ? 134.008 122.310 118.500 1.00 168.60 152 ALA F C 1
ATOM 14032 O O . ALA F 1 150 ? 134.234 122.716 119.646 1.00 168.75 152 ALA F O 1
ATOM 14034 N N . GLY F 1 151 ? 133.431 123.077 117.575 1.00 165.96 153 GLY F N 1
ATOM 14035 C CA . GLY F 1 151 ? 132.981 124.416 117.914 1.00 163.51 153 GLY F CA 1
ATOM 14036 C C . GLY F 1 151 ? 131.891 124.412 118.966 1.00 163.51 153 GLY F C 1
ATOM 14037 O O . GLY F 1 151 ? 131.880 125.254 119.866 1.00 168.64 153 GLY F O 1
ATOM 14038 N N . LEU F 1 152 ? 130.955 123.468 118.864 1.00 157.68 154 LEU F N 1
ATOM 14039 C CA . LEU F 1 152 ? 129.911 123.347 119.876 1.00 158.72 154 LEU F CA 1
ATOM 14040 C C . LEU F 1 152 ? 130.501 122.997 121.236 1.00 161.90 154 LEU F C 1
ATOM 14041 O O . LEU F 1 152 ? 130.080 123.544 122.261 1.00 165.01 154 LEU F O 1
ATOM 14046 N N . ALA F 1 153 ? 131.468 122.079 121.266 1.00 156.87 155 ALA F N 1
ATOM 14047 C CA . ALA F 1 153 ? 132.116 121.726 122.523 1.00 156.87 155 ALA F CA 1
ATOM 14048 C C . ALA F 1 153 ? 132.817 122.934 123.128 1.00 157.61 155 ALA F C 1
ATOM 14049 O O . ALA F 1 153 ? 132.711 123.198 124.332 1.00 158.69 155 ALA F O 1
ATOM 14051 N N . VAL F 1 154 ? 133.537 123.693 122.298 1.00 149.52 156 VAL F N 1
ATOM 14052 C CA . VAL F 1 154 ? 134.220 124.885 122.780 1.00 149.82 156 VAL F CA 1
ATOM 14053 C C . VAL F 1 154 ? 133.234 125.918 123.304 1.00 151.44 156 VAL F C 1
ATOM 14054 O O . VAL F 1 154 ? 133.474 126.527 124.351 1.00 155.35 156 VAL F O 1
ATOM 14058 N N . GLY F 1 155 ? 132.126 126.132 122.602 1.00 147.72 157 GLY F N 1
ATOM 14059 C CA . GLY F 1 155 ? 131.119 127.074 123.045 1.00 147.54 157 GLY F CA 1
ATOM 14060 C C . GLY F 1 155 ? 130.486 126.669 124.358 1.00 148.03 157 GLY F C 1
ATOM 14061 O O . GLY F 1 155 ? 130.273 127.507 125.238 1.00 152.89 157 GLY F O 1
ATOM 14062 N N . LEU F 1 156 ? 130.176 125.379 124.503 1.00 148.60 158 LEU F N 1
ATOM 14063 C CA . LEU F 1 156 ? 129.644 124.885 125.766 1.00 154.80 158 LEU F CA 1
ATOM 14064 C C . LEU F 1 156 ? 130.644 125.037 126.901 1.00 155.63 158 LEU F C 1
ATOM 14065 O O . LEU F 1 156 ? 130.247 125.364 128.024 1.00 156.18 158 LEU F O 1
ATOM 14070 N N . ALA F 1 157 ? 131.930 124.803 126.636 1.00 140.75 159 ALA F N 1
ATOM 14071 C CA . ALA F 1 157 ? 132.943 124.981 127.671 1.00 138.16 159 ALA F CA 1
ATOM 14072 C C . ALA F 1 157 ? 133.027 126.435 128.115 1.00 141.86 159 ALA F C 1
ATOM 14073 O O . ALA F 1 157 ? 133.169 126.724 129.308 1.00 144.79 159 ALA F O 1
ATOM 14075 N N . LEU F 1 158 ? 132.939 127.368 127.167 1.00 136.64 160 LEU F N 1
ATOM 14076 C CA . LEU F 1 158 ? 133.098 128.784 127.468 1.00 131.88 160 LEU F CA 1
ATOM 14077 C C . LEU F 1 158 ? 131.796 129.407 127.953 1.00 134.39 160 LEU F C 1
ATOM 14078 O O . LEU F 1 158 ? 131.652 130.633 127.950 1.00 136.52 160 LEU F O 1
ATOM 14083 N N . GLN F 1 159 ? 130.838 128.576 128.366 1.00 141.00 161 GLN F N 1
ATOM 14084 C CA . GLN F 1 159 ? 129.560 129.108 128.825 1.00 138.44 161 GLN F CA 1
ATOM 14085 C C . GLN F 1 159 ? 129.726 129.957 130.080 1.00 142.67 161 GLN F C 1
ATOM 14086 O O . GLN F 1 159 ? 129.127 131.033 130.190 1.00 144.41 161 GLN F O 1
ATOM 14092 N N . GLY F 1 160 ? 130.536 129.496 131.035 1.00 137.36 162 GLY F N 1
ATOM 14093 C CA . GLY F 1 160 ? 130.683 130.231 132.282 1.00 133.01 162 GLY F CA 1
ATOM 14094 C C . GLY F 1 160 ? 131.314 131.597 132.087 1.00 134.32 162 GLY F C 1
ATOM 14095 O O . GLY F 1 160 ? 130.848 132.595 132.641 1.00 142.05 162 GLY F O 1
ATOM 14096 N N . SER F 1 161 ? 132.389 131.657 131.301 1.00 129.68 163 SER F N 1
ATOM 14097 C CA . SER F 1 161 ? 133.053 132.934 131.064 1.00 130.99 163 SER F CA 1
ATOM 14098 C C . SER F 1 161 ? 132.148 133.910 130.325 1.00 133.99 163 SER F C 1
ATOM 14099 O O . SER F 1 161 ? 132.123 135.101 130.652 1.00 139.46 163 SER F O 1
ATOM 14102 N N . LEU F 1 162 ? 131.403 133.432 129.327 1.00 131.66 164 LEU F N 1
ATOM 14103 C CA . LEU F 1 162 ? 130.476 134.309 128.620 1.00 133.18 164 LEU F CA 1
ATOM 14104 C C . LEU F 1 162 ? 129.366 134.794 129.543 1.00 136.77 164 LEU F C 1
ATOM 14105 O O . LEU F 1 162 ? 128.952 135.959 129.468 1.00 141.34 164 LEU F O 1
ATOM 14110 N N . SER F 1 163 ? 128.865 133.918 130.415 1.00 122.27 165 SER F N 1
ATOM 14111 C CA . SER F 1 163 ? 127.855 134.334 131.381 1.00 118.37 165 SER F CA 1
ATOM 14112 C C . SER F 1 163 ? 128.400 135.418 132.298 1.00 120.10 165 SER F C 1
ATOM 14113 O O . SER F 1 163 ? 127.717 136.406 132.589 1.00 125.00 165 SER F O 1
ATOM 14116 N N . ASN F 1 164 ? 129.638 135.247 132.765 1.00 115.57 166 ASN F N 1
ATOM 14117 C CA . ASN F 1 164 ? 130.250 136.264 133.613 1.00 108.81 166 ASN F CA 1
ATOM 14118 C C . ASN F 1 164 ? 130.413 137.579 132.863 1.00 110.97 166 ASN F C 1
ATOM 14119 O O . ASN F 1 164 ? 130.192 138.654 133.429 1.00 123.07 166 ASN F O 1
ATOM 14124 N N . LEU F 1 165 ? 130.805 137.516 131.591 1.00 123.52 167 LEU F N 1
ATOM 14125 C CA . LEU F 1 165 ? 130.956 138.736 130.803 1.00 123.42 167 LEU F CA 1
ATOM 14126 C C . LEU F 1 165 ? 129.625 139.464 130.654 1.00 128.36 167 LEU F C 1
ATOM 14127 O O . LEU F 1 165 ? 129.548 140.690 130.809 1.00 132.83 167 LEU F O 1
ATOM 14132 N N . ALA F 1 166 ? 128.560 138.720 130.350 1.00 130.88 168 ALA F N 1
ATOM 14133 C CA . ALA F 1 166 ? 127.244 139.336 130.214 1.00 126.80 168 ALA F CA 1
ATOM 14134 C C . ALA F 1 166 ? 126.786 139.945 131.534 1.00 129.01 168 ALA F C 1
ATOM 14135 O O . ALA F 1 166 ? 126.239 141.055 131.566 1.00 129.88 168 ALA F O 1
ATOM 14137 N N . ALA F 1 167 ? 127.002 139.227 132.639 1.00 116.33 169 ALA F N 1
ATOM 14138 C CA . ALA F 1 167 ? 126.620 139.752 133.943 1.00 109.40 169 ALA F CA 1
ATOM 14139 C C . ALA F 1 167 ? 127.394 141.020 134.272 1.00 110.76 169 ALA F C 1
ATOM 14140 O O . ALA F 1 167 ? 126.836 141.970 134.827 1.00 117.64 169 ALA F O 1
ATOM 14142 N N . GLY F 1 168 ? 128.687 141.050 133.949 1.00 111.51 170 GLY F N 1
ATOM 14143 C CA . GLY F 1 168 ? 129.468 142.250 134.185 1.00 112.20 170 GLY F CA 1
ATOM 14144 C C . GLY F 1 168 ? 128.985 143.424 133.359 1.00 117.68 170 GLY F C 1
ATOM 14145 O O . GLY F 1 168 ? 128.925 144.556 133.847 1.00 124.81 170 GLY F O 1
ATOM 14146 N N . VAL F 1 169 ? 128.628 143.173 132.099 1.00 128.13 171 VAL F N 1
ATOM 14147 C CA . VAL F 1 169 ? 128.085 144.241 131.263 1.00 128.17 171 VAL F CA 1
ATOM 14148 C C . VAL F 1 169 ? 126.796 144.780 131.871 1.00 125.05 171 VAL F C 1
ATOM 14149 O O . VAL F 1 169 ? 126.581 145.996 131.943 1.00 123.06 171 VAL F O 1
ATOM 14153 N N . LEU F 1 170 ? 125.918 143.880 132.318 1.00 122.44 172 LEU F N 1
ATOM 14154 C CA . LEU F 1 170 ? 124.668 144.313 132.935 1.00 120.15 172 LEU F CA 1
ATOM 14155 C C . LEU F 1 170 ? 124.927 145.133 134.193 1.00 123.21 172 LEU F C 1
ATOM 14156 O O . LEU F 1 170 ? 124.309 146.182 134.405 1.00 124.06 172 LEU F O 1
ATOM 14161 N N . LEU F 1 171 ? 125.846 144.669 135.044 1.00 123.97 173 LEU F N 1
ATOM 14162 C CA . LEU F 1 171 ? 126.163 145.399 136.267 1.00 120.15 173 LEU F CA 1
ATOM 14163 C C . LEU F 1 171 ? 126.760 146.763 135.964 1.00 120.73 173 LEU F C 1
ATOM 14164 O O . LEU F 1 171 ? 126.566 147.712 136.732 1.00 122.10 173 LEU F O 1
ATOM 14169 N N . VAL F 1 172 ? 127.505 146.880 134.867 1.00 132.39 174 VAL F N 1
ATOM 14170 C CA . VAL F 1 172 ? 128.018 148.186 134.475 1.00 131.72 174 VAL F CA 1
ATOM 14171 C C . VAL F 1 172 ? 126.893 149.088 133.984 1.00 134.07 174 VAL F C 1
ATOM 14172 O O . VAL F 1 172 ? 126.877 150.286 134.292 1.00 134.57 174 VAL F O 1
ATOM 14176 N N . MET F 1 173 ? 125.942 148.548 133.221 1.00 146.00 175 MET F N 1
ATOM 14177 C CA . MET F 1 173 ? 124.845 149.361 132.708 1.00 145.77 175 MET F CA 1
ATOM 14178 C C . MET F 1 173 ? 123.867 149.718 133.820 1.00 145.74 175 MET F C 1
ATOM 14179 O O . MET F 1 173 ? 123.717 150.894 134.165 1.00 147.41 175 MET F O 1
ATOM 14184 N N . PHE F 1 174 ? 123.201 148.716 134.389 1.00 141.05 176 PHE F N 1
ATOM 14185 C CA . PHE F 1 174 ? 122.413 148.942 135.592 1.00 139.18 176 PHE F CA 1
ATOM 14186 C C . PHE F 1 174 ? 123.335 148.923 136.803 1.00 145.64 176 PHE F C 1
ATOM 14187 O O . PHE F 1 174 ? 124.118 147.987 136.981 1.00 152.47 176 PHE F O 1
ATOM 14195 N N . ARG F 1 175 ? 123.241 149.949 137.636 1.00 140.83 177 ARG F N 1
ATOM 14196 C CA . ARG F 1 175 ? 124.192 150.060 138.733 1.00 140.87 177 ARG F CA 1
ATOM 14197 C C . ARG F 1 175 ? 123.528 149.759 140.069 1.00 145.44 177 ARG F C 1
ATOM 14198 O O . ARG F 1 175 ? 123.162 150.685 140.803 1.00 147.85 177 ARG F O 1
ATOM 14206 N N . PRO F 1 176 ? 123.354 148.484 140.423 1.00 118.23 178 PRO F N 1
ATOM 14207 C CA . PRO F 1 176 ? 122.874 148.165 141.774 1.00 117.56 178 PRO F CA 1
ATOM 14208 C C . PRO F 1 176 ? 123.850 148.575 142.856 1.00 122.75 178 PRO F C 1
ATOM 14209 O O . PRO F 1 176 ? 123.443 148.739 144.012 1.00 125.71 178 PRO F O 1
ATOM 14213 N N . PHE F 1 177 ? 125.126 148.745 142.518 1.00 117.39 179 PHE F N 1
ATOM 14214 C CA . PHE F 1 177 ? 126.135 149.166 143.477 1.00 112.80 179 PHE F CA 1
ATOM 14215 C C . PHE F 1 177 ? 127.277 149.822 142.720 1.00 113.02 179 PHE F C 1
ATOM 14216 O O . PHE F 1 177 ? 127.450 149.612 141.518 1.00 120.16 179 PHE F O 1
ATOM 14224 N N . ARG F 1 178 ? 128.058 150.618 143.443 1.00 132.22 180 ARG F N 1
ATOM 14225 C CA . ARG F 1 178 ? 129.192 151.325 142.871 1.00 135.55 180 ARG F CA 1
ATOM 14226 C C . ARG F 1 178 ? 130.393 151.191 143.796 1.00 138.58 180 ARG F C 1
ATOM 14227 O O . ARG F 1 178 ? 130.264 150.837 144.969 1.00 140.65 180 ARG F O 1
ATOM 14235 N N . ALA F 1 179 ? 131.570 151.483 143.247 1.00 123.75 181 ALA F N 1
ATOM 14236 C CA . ALA F 1 179 ? 132.805 151.402 144.015 1.00 123.93 181 ALA F CA 1
ATOM 14237 C C . ALA F 1 179 ? 132.730 152.284 145.254 1.00 126.66 181 ALA F C 1
ATOM 14238 O O . ALA F 1 179 ? 132.641 153.511 145.146 1.00 124.90 181 ALA F O 1
ATOM 14240 N N . GLY F 1 180 ? 132.764 151.669 146.433 1.00 128.96 182 GLY F N 1
ATOM 14241 C CA . GLY F 1 180 ? 132.716 152.415 147.674 1.00 125.29 182 GLY F CA 1
ATOM 14242 C C . GLY F 1 180 ? 131.408 152.257 148.419 1.00 125.66 182 GLY F C 1
ATOM 14243 O O . GLY F 1 180 ? 131.152 152.965 149.397 1.00 130.23 182 GLY F O 1
ATOM 14244 N N . GLU F 1 181 ? 130.571 151.328 147.969 1.00 119.30 183 GLU F N 1
ATOM 14245 C CA . GLU F 1 181 ? 129.244 151.115 148.531 1.00 122.23 183 GLU F CA 1
ATOM 14246 C C . GLU F 1 181 ? 129.212 149.773 149.248 1.00 120.19 183 GLU F C 1
ATOM 14247 O O . GLU F 1 181 ? 129.553 148.743 148.658 1.00 129.07 183 GLU F O 1
ATOM 14253 N N . TYR F 1 182 ? 128.800 149.785 150.511 1.00 109.50 184 TYR F N 1
ATOM 14254 C CA . TYR F 1 182 ? 128.671 148.546 151.265 1.00 112.63 184 TYR F CA 1
ATOM 14255 C C . TYR F 1 182 ? 127.508 147.729 150.718 1.00 115.68 184 TYR F C 1
ATOM 14256 O O . TYR F 1 182 ? 126.392 148.238 150.584 1.00 125.90 184 TYR F O 1
ATOM 14265 N N . VAL F 1 183 ? 127.766 146.461 150.403 1.00 99.24 185 VAL F N 1
ATOM 14266 C CA . VAL F 1 183 ? 126.772 145.581 149.803 1.00 100.40 185 VAL F CA 1
ATOM 14267 C C . VAL F 1 183 ? 126.891 144.197 150.426 1.00 98.22 185 VAL F C 1
ATOM 14268 O O . VAL F 1 183 ? 127.846 143.887 151.139 1.00 107.72 185 VAL F O 1
ATOM 14272 N N . ASP F 1 184 ? 125.894 143.358 150.143 1.00 109.96 186 ASP F N 1
ATOM 14273 C CA . ASP F 1 184 ? 125.857 141.970 150.612 1.00 117.22 186 ASP F CA 1
ATOM 14274 C C . ASP F 1 184 ? 125.463 141.107 149.416 1.00 124.79 186 ASP F C 1
ATOM 14275 O O . ASP F 1 184 ? 124.277 140.895 149.153 1.00 126.64 186 ASP F O 1
ATOM 14280 N N . LEU F 1 185 ? 126.468 140.608 148.697 1.00 119.57 187 LEU F N 1
ATOM 14281 C CA . LEU F 1 185 ? 126.246 139.841 147.471 1.00 112.83 187 LEU F CA 1
ATOM 14282 C C . LEU F 1 185 ? 126.145 138.352 147.804 1.00 120.95 187 LEU F C 1
ATOM 14283 O O . LEU F 1 185 ? 127.055 137.554 147.566 1.00 120.88 187 LEU F O 1
ATOM 14288 N N . GLY F 1 186 ? 124.999 137.982 148.369 1.00 133.83 188 GLY F N 1
ATOM 14289 C CA . GLY F 1 186 ? 124.713 136.589 148.652 1.00 134.25 188 GLY F CA 1
ATOM 14290 C C . GLY F 1 186 ? 125.599 135.972 149.713 1.00 137.88 188 GLY F C 1
ATOM 14291 O O . GLY F 1 186 ? 126.397 135.077 149.419 1.00 130.52 188 GLY F O 1
ATOM 14292 N N . GLY F 1 187 ? 125.469 136.439 150.952 1.00 143.28 189 GLY F N 1
ATOM 14293 C CA . GLY F 1 187 ? 126.211 135.883 152.063 1.00 139.78 189 GLY F CA 1
ATOM 14294 C C . GLY F 1 187 ? 127.563 136.507 152.322 1.00 140.42 189 GLY F C 1
ATOM 14295 O O . GLY F 1 187 ? 128.208 136.153 153.318 1.00 144.34 189 GLY F O 1
ATOM 14296 N N . VAL F 1 188 ? 128.017 137.418 151.467 1.00 126.06 190 VAL F N 1
ATOM 14297 C CA . VAL F 1 188 ? 129.288 138.106 151.652 1.00 126.34 190 VAL F CA 1
ATOM 14298 C C . VAL F 1 188 ? 129.033 139.603 151.597 1.00 126.23 190 VAL F C 1
ATOM 14299 O O . VAL F 1 188 ? 128.379 140.098 150.673 1.00 132.23 190 VAL F O 1
ATOM 14303 N N . ALA F 1 189 ? 129.549 140.325 152.586 1.00 113.10 191 ALA F N 1
ATOM 14304 C CA . ALA F 1 189 ? 129.338 141.760 152.688 1.00 116.34 191 ALA F CA 1
ATOM 14305 C C . ALA F 1 189 ? 130.678 142.466 152.811 1.00 114.06 191 ALA F C 1
ATOM 14306 O O . ALA F 1 189 ? 131.596 141.963 153.464 1.00 123.51 191 ALA F O 1
ATOM 14308 N N . GLY F 1 190 ? 130.781 143.631 152.181 1.00 93.60 192 GLY F N 1
ATOM 14309 C CA . GLY F 1 190 ? 131.990 144.424 152.242 1.00 93.40 192 GLY F CA 1
ATOM 14310 C C . GLY F 1 190 ? 131.980 145.567 151.251 1.00 95.38 192 GLY F C 1
ATOM 14311 O O . GLY F 1 190 ? 131.212 145.549 150.287 1.00 107.52 192 GLY F O 1
ATOM 14312 N N . THR F 1 191 ? 132.825 146.569 151.478 1.00 87.67 193 THR F N 1
ATOM 14313 C CA . THR F 1 191 ? 132.911 147.691 150.554 1.00 94.15 193 THR F CA 1
ATOM 14314 C C . THR F 1 191 ? 133.352 147.210 149.179 1.00 102.64 193 THR F C 1
ATOM 14315 O O . THR F 1 191 ? 134.282 146.411 149.050 1.00 113.49 193 THR F O 1
ATOM 14319 N N . VAL F 1 192 ? 132.676 147.703 148.148 1.00 107.78 194 VAL F N 1
ATOM 14320 C CA . VAL F 1 192 ? 132.980 147.334 146.771 1.00 104.30 194 VAL F CA 1
ATOM 14321 C C . VAL F 1 192 ? 134.162 148.163 146.292 1.00 109.44 194 VAL F C 1
ATOM 14322 O O . VAL F 1 192 ? 134.129 149.398 146.339 1.00 113.59 194 VAL F O 1
ATOM 14326 N N . LEU F 1 193 ? 135.210 147.485 145.828 1.00 114.59 195 LEU F N 1
ATOM 14327 C CA . LEU F 1 193 ? 136.416 148.153 145.361 1.00 113.24 195 LEU F CA 1
ATOM 14328 C C . LEU F 1 193 ? 136.402 148.445 143.871 1.00 118.00 195 LEU F C 1
ATOM 14329 O O . LEU F 1 193 ? 136.868 149.511 143.457 1.00 119.79 195 LEU F O 1
ATOM 14334 N N . SER F 1 194 ? 135.884 147.529 143.057 1.00 117.20 196 SER F N 1
ATOM 14335 C CA . SER F 1 194 ? 135.853 147.730 141.615 1.00 115.63 196 SER F CA 1
ATOM 14336 C C . SER F 1 194 ? 135.030 146.652 140.929 1.00 115.07 196 SER F C 1
ATOM 14337 O O . SER F 1 194 ? 135.051 145.489 141.341 1.00 116.84 196 SER F O 1
ATOM 14340 N N . VAL F 1 195 ? 134.304 147.027 139.880 1.00 120.29 197 VAL F N 1
ATOM 14341 C CA . VAL F 1 195 ? 133.553 146.085 139.059 1.00 121.25 197 VAL F CA 1
ATOM 14342 C C . VAL F 1 195 ? 134.295 145.907 137.743 1.00 121.80 197 VAL F C 1
ATOM 14343 O O . VAL F 1 195 ? 134.592 146.890 137.052 1.00 124.92 197 VAL F O 1
ATOM 14347 N N . GLN F 1 196 ? 134.600 144.664 137.399 1.00 122.69 198 GLN F N 1
ATOM 14348 C CA . GLN F 1 196 ? 135.363 144.348 136.202 1.00 124.76 198 GLN F CA 1
ATOM 14349 C C . GLN F 1 196 ? 134.507 143.510 135.253 1.00 132.33 198 GLN F C 1
ATOM 14350 O O . GLN F 1 196 ? 133.324 143.262 135.502 1.00 137.34 198 GLN F O 1
ATOM 14356 N N . ILE F 1 197 ? 135.119 143.075 134.153 1.00 136.34 199 ILE F N 1
ATOM 14357 C CA . ILE F 1 197 ? 134.380 142.354 133.122 1.00 134.42 199 ILE F CA 1
ATOM 14358 C C . ILE F 1 197 ? 133.907 141.004 133.646 1.00 133.91 199 ILE F C 1
ATOM 14359 O O . ILE F 1 197 ? 132.739 140.633 133.491 1.00 137.10 199 ILE F O 1
ATOM 14364 N N . PHE F 1 198 ? 134.806 140.250 134.275 1.00 129.89 200 PHE F N 1
ATOM 14365 C CA . PHE F 1 198 ? 134.477 138.895 134.701 1.00 134.88 200 PHE F CA 1
ATOM 14366 C C . PHE F 1 198 ? 134.111 138.798 136.174 1.00 136.22 200 PHE F C 1
ATOM 14367 O O . PHE F 1 198 ? 133.324 137.922 136.548 1.00 136.34 200 PHE F O 1
ATOM 14375 N N . SER F 1 199 ? 134.657 139.668 137.020 1.00 130.25 201 SER F N 1
ATOM 14376 C CA . SER F 1 199 ? 134.378 139.603 138.446 1.00 123.39 201 SER F CA 1
ATOM 14377 C C . SER F 1 199 ? 134.604 140.970 139.069 1.00 123.28 201 SER F C 1
ATOM 14378 O O . SER F 1 199 ? 135.250 141.843 138.485 1.00 129.25 201 SER F O 1
ATOM 14381 N N . THR F 1 200 ? 134.062 141.144 140.271 1.00 112.40 202 THR F N 1
ATOM 14382 C CA . THR F 1 200 ? 134.224 142.366 141.041 1.00 119.98 202 THR F CA 1
ATOM 14383 C C . THR F 1 200 ? 134.926 142.056 142.355 1.00 114.18 202 THR F C 1
ATOM 14384 O O . THR F 1 200 ? 134.773 140.969 142.918 1.00 115.07 202 THR F O 1
ATOM 14388 N N . THR F 1 201 ? 135.698 143.025 142.839 1.00 113.53 203 THR F N 1
ATOM 14389 C CA . THR F 1 201 ? 136.512 142.870 144.040 1.00 110.69 203 THR F CA 1
ATOM 14390 C C . THR F 1 201 ? 135.906 143.710 145.156 1.00 115.95 203 THR F C 1
ATOM 14391 O O . THR F 1 201 ? 135.712 144.919 144.994 1.00 121.65 203 THR F O 1
ATOM 14395 N N . MET F 1 202 ? 135.617 143.072 146.286 1.00 112.16 204 MET F N 1
ATOM 14396 C CA . MET F 1 202 ? 135.130 143.749 147.477 1.00 108.13 204 MET F CA 1
ATOM 14397 C C . MET F 1 202 ? 136.047 143.443 148.651 1.00 112.40 204 MET F C 1
ATOM 14398 O O . MET F 1 202 ? 136.691 142.393 148.708 1.00 121.99 204 MET F O 1
ATOM 14403 N N . ARG F 1 203 ? 136.102 144.376 149.597 1.00 106.00 205 ARG F N 1
ATOM 14404 C CA . ARG F 1 203 ? 136.935 144.246 150.791 1.00 101.71 205 ARG F CA 1
ATOM 14405 C C . ARG F 1 203 ? 136.020 144.173 152.007 1.00 106.72 205 ARG F C 1
ATOM 14406 O O . ARG F 1 203 ? 135.408 145.172 152.393 1.00 118.81 205 ARG F O 1
ATOM 14414 N N . THR F 1 204 ? 135.933 142.992 152.615 1.00 95.37 206 THR F N 1
ATOM 14415 C CA . THR F 1 204 ? 135.084 142.798 153.782 1.00 98.38 206 THR F CA 1
ATOM 14416 C C . THR F 1 204 ? 135.527 143.704 154.923 1.00 104.11 206 THR F C 1
ATOM 14417 O O . THR F 1 204 ? 136.664 144.184 154.934 1.00 112.83 206 THR F O 1
ATOM 14421 N N . ALA F 1 205 ? 134.635 143.945 155.887 1.00 112.44 207 ALA F N 1
ATOM 14422 C CA . ALA F 1 205 ? 134.978 144.792 157.023 1.00 112.10 207 ALA F CA 1
ATOM 14423 C C . ALA F 1 205 ? 136.144 144.233 157.823 1.00 112.50 207 ALA F C 1
ATOM 14424 O O . ALA F 1 205 ? 136.862 145.001 158.471 1.00 108.37 207 ALA F O 1
ATOM 14426 N N . ASP F 1 206 ? 136.345 142.915 157.793 1.00 120.45 208 ASP F N 1
ATOM 14427 C CA . ASP F 1 206 ? 137.482 142.321 158.482 1.00 110.63 208 ASP F CA 1
ATOM 14428 C C . ASP F 1 206 ? 138.792 142.825 157.891 1.00 111.01 208 ASP F C 1
ATOM 14429 O O . ASP F 1 206 ? 139.727 143.134 158.636 1.00 117.37 208 ASP F O 1
ATOM 14434 N N . GLY F 1 207 ? 138.877 142.926 156.567 1.00 104.80 209 GLY F N 1
ATOM 14435 C CA . GLY F 1 207 ? 140.061 143.459 155.929 1.00 98.54 209 GLY F CA 1
ATOM 14436 C C . GLY F 1 207 ? 140.611 142.580 154.826 1.00 106.60 209 GLY F C 1
ATOM 14437 O O . GLY F 1 207 ? 141.702 142.834 154.308 1.00 111.66 209 GLY F O 1
ATOM 14438 N N . LYS F 1 208 ? 139.867 141.545 154.454 1.00 104.55 210 LYS F N 1
ATOM 14439 C CA . LYS F 1 208 ? 140.292 140.598 153.437 1.00 100.52 210 LYS F CA 1
ATOM 14440 C C . LYS F 1 208 ? 139.571 140.870 152.124 1.00 105.20 210 LYS F C 1
ATOM 14441 O O . LYS F 1 208 ? 138.435 141.351 152.105 1.00 115.54 210 LYS F O 1
ATOM 14447 N N . ILE F 1 209 ? 140.245 140.554 151.025 1.00 102.13 211 ILE F N 1
ATOM 14448 C CA . ILE F 1 209 ? 139.738 140.814 149.682 1.00 93.34 211 ILE F CA 1
ATOM 14449 C C . ILE F 1 209 ? 139.004 139.584 149.175 1.00 96.88 211 ILE F C 1
ATOM 14450 O O . ILE F 1 209 ? 139.506 138.459 149.269 1.00 113.17 211 ILE F O 1
ATOM 14455 N N . ILE F 1 210 ? 137.810 139.796 148.631 1.00 95.75 212 ILE F N 1
ATOM 14456 C CA . ILE F 1 210 ? 136.989 138.726 148.079 1.00 96.37 212 ILE F CA 1
ATOM 14457 C C . ILE F 1 210 ? 136.682 139.049 146.625 1.00 104.10 212 ILE F C 1
ATOM 14458 O O . ILE F 1 210 ? 136.320 140.184 146.295 1.00 111.34 212 ILE F O 1
ATOM 14463 N N . VAL F 1 211 ? 136.830 138.052 145.757 1.00 106.60 213 VAL F N 1
ATOM 14464 C CA . VAL F 1 211 ? 136.567 138.191 144.330 1.00 104.47 213 VAL F CA 1
ATOM 14465 C C . VAL F 1 211 ? 135.390 137.292 143.984 1.00 108.54 213 VAL F C 1
ATOM 14466 O O . VAL F 1 211 ? 135.426 136.086 144.254 1.00 116.96 213 VAL F O 1
ATOM 14470 N N . ILE F 1 212 ? 134.354 137.875 143.392 1.00 107.92 214 ILE F N 1
ATOM 14471 C CA . ILE F 1 212 ? 133.130 137.139 143.085 1.00 111.72 214 ILE F CA 1
ATOM 14472 C C . ILE F 1 212 ? 132.859 137.202 141.587 1.00 114.76 214 ILE F C 1
ATOM 14473 O O . ILE F 1 212 ? 132.909 138.289 140.994 1.00 117.26 214 ILE F O 1
ATOM 14478 N N . PRO F 1 213 ? 132.576 136.077 140.936 1.00 112.24 215 PRO F N 1
ATOM 14479 C CA . PRO F 1 213 ? 132.191 136.119 139.521 1.00 114.84 215 PRO F CA 1
ATOM 14480 C C . PRO F 1 213 ? 130.902 136.900 139.319 1.00 117.76 215 PRO F C 1
ATOM 14481 O O . PRO F 1 213 ? 129.980 136.840 140.135 1.00 120.35 215 PRO F O 1
ATOM 14485 N N . ASN F 1 214 ? 130.842 137.633 138.206 1.00 116.54 216 ASN F N 1
ATOM 14486 C CA . ASN F 1 214 ? 129.692 138.494 137.948 1.00 107.95 216 ASN F CA 1
ATOM 14487 C C . ASN F 1 214 ? 128.415 137.692 137.737 1.00 113.04 216 ASN F C 1
ATOM 14488 O O . ASN F 1 214 ? 127.333 138.136 138.139 1.00 124.02 216 ASN F O 1
ATOM 14493 N N . GLY F 1 215 ? 128.509 136.526 137.102 1.00 111.35 217 GLY F N 1
ATOM 14494 C CA . GLY F 1 215 ? 127.314 135.729 136.873 1.00 110.52 217 GLY F CA 1
ATOM 14495 C C . GLY F 1 215 ? 126.647 135.309 138.167 1.00 115.67 217 GLY F C 1
ATOM 14496 O O . GLY F 1 215 ? 125.423 135.378 138.304 1.00 122.55 217 GLY F O 1
ATOM 14497 N N . LYS F 1 216 ? 127.448 134.874 139.141 1.00 119.96 218 LYS F N 1
ATOM 14498 C CA . LYS F 1 216 ? 126.896 134.498 140.436 1.00 119.00 218 LYS F CA 1
ATOM 14499 C C . LYS F 1 216 ? 126.219 135.683 141.108 1.00 120.26 218 LYS F C 1
ATOM 14500 O O . LYS F 1 216 ? 125.163 135.535 141.731 1.00 121.21 218 LYS F O 1
ATOM 14506 N N . ILE F 1 217 ? 126.816 136.869 140.996 1.00 107.01 219 ILE F N 1
ATOM 14507 C CA . ILE F 1 217 ? 126.247 138.079 141.575 1.00 98.61 219 ILE F CA 1
ATOM 14508 C C . ILE F 1 217 ? 124.886 138.351 140.956 1.00 104.38 219 ILE F C 1
ATOM 14509 O O . ILE F 1 217 ? 123.900 138.576 141.666 1.00 112.25 219 ILE F O 1
ATOM 14514 N N . ILE F 1 218 ? 124.824 138.332 139.627 1.00 113.84 220 ILE F N 1
ATOM 14515 C CA . ILE F 1 218 ? 123.598 138.657 138.908 1.00 108.91 220 ILE F CA 1
ATOM 14516 C C . ILE F 1 218 ? 122.528 137.613 139.194 1.00 110.53 220 ILE F C 1
ATOM 14517 O O . ILE F 1 218 ? 121.330 137.910 139.151 1.00 114.15 220 ILE F O 1
ATOM 14522 N N . ALA F 1 219 ? 122.948 136.383 139.489 1.00 116.58 221 ALA F N 1
ATOM 14523 C CA . ALA F 1 219 ? 122.024 135.283 139.722 1.00 116.88 221 ALA F CA 1
ATOM 14524 C C . ALA F 1 219 ? 121.563 135.194 141.174 1.00 120.33 221 ALA F C 1
ATOM 14525 O O . ALA F 1 219 ? 121.133 134.125 141.614 1.00 120.93 221 ALA F O 1
ATOM 14527 N N . GLY F 1 220 ? 121.643 136.293 141.924 1.00 126.30 222 GLY F N 1
ATOM 14528 C CA . GLY F 1 220 ? 121.221 136.284 143.311 1.00 122.22 222 GLY F CA 1
ATOM 14529 C C . GLY F 1 220 ? 120.799 137.665 143.762 1.00 126.55 222 GLY F C 1
ATOM 14530 O O . GLY F 1 220 ? 120.967 138.657 143.050 1.00 130.86 222 GLY F O 1
ATOM 14531 N N . ASN F 1 221 ? 120.242 137.716 144.969 1.00 125.28 223 ASN F N 1
ATOM 14532 C CA . ASN F 1 221 ? 119.806 138.982 145.535 1.00 122.98 223 ASN F CA 1
ATOM 14533 C C . ASN F 1 221 ? 121.005 139.888 145.800 1.00 121.06 223 ASN F C 1
ATOM 14534 O O . ASN F 1 221 ? 122.119 139.431 146.064 1.00 125.33 223 ASN F O 1
ATOM 14539 N N . ILE F 1 222 ? 120.761 141.194 145.726 1.00 108.33 224 ILE F N 1
ATOM 14540 C CA . ILE F 1 222 ? 121.809 142.179 145.959 1.00 108.92 224 ILE F CA 1
ATOM 14541 C C . ILE F 1 222 ? 121.369 143.122 147.069 1.00 114.20 224 ILE F C 1
ATOM 14542 O O . ILE F 1 222 ? 120.734 144.150 146.810 1.00 119.44 224 ILE F O 1
ATOM 14547 N N . ILE F 1 223 ? 121.687 142.769 148.309 1.00 113.58 225 ILE F N 1
ATOM 14548 C CA . ILE F 1 223 ? 121.274 143.592 149.438 1.00 108.73 225 ILE F CA 1
ATOM 14549 C C . ILE F 1 223 ? 122.106 144.860 149.514 1.00 104.00 225 ILE F C 1
ATOM 14550 O O . ILE F 1 223 ? 123.246 144.837 149.980 1.00 117.61 225 ILE F O 1
ATOM 14555 N N . ASN F 1 224 ? 121.541 145.969 149.052 1.00 97.23 226 ASN F N 1
ATOM 14556 C CA . ASN F 1 224 ? 122.251 147.239 149.097 1.00 105.75 226 ASN F CA 1
ATOM 14557 C C . ASN F 1 224 ? 121.937 147.970 150.389 1.00 120.71 226 ASN F C 1
ATOM 14558 O O . ASN F 1 224 ? 120.770 148.144 150.742 1.00 120.87 226 ASN F O 1
ATOM 14563 N N . PHE F 1 225 ? 122.974 148.402 151.095 1.00 120.88 227 PHE F N 1
ATOM 14564 C CA . PHE F 1 225 ? 122.774 149.107 152.353 1.00 113.59 227 PHE F CA 1
ATOM 14565 C C . PHE F 1 225 ? 122.991 150.594 152.171 1.00 117.26 227 PHE F C 1
ATOM 14566 O O . PHE F 1 225 ? 122.130 151.401 152.525 1.00 122.80 227 PHE F O 1
ATOM 14574 N N . SER F 1 226 ? 124.143 150.963 151.624 1.00 117.32 228 SER F N 1
ATOM 14575 C CA . SER F 1 226 ? 124.462 152.374 151.452 1.00 121.47 228 SER F CA 1
ATOM 14576 C C . SER F 1 226 ? 123.499 153.084 150.512 1.00 127.64 228 SER F C 1
ATOM 14577 O O . SER F 1 226 ? 123.740 154.239 150.149 1.00 125.66 228 SER F O 1
ATOM 14580 N N . ARG F 1 227 ? 122.414 152.423 150.108 1.00 134.97 229 ARG F N 1
ATOM 14581 C CA . ARG F 1 227 ? 121.458 153.049 149.203 1.00 131.91 229 ARG F CA 1
ATOM 14582 C C . ARG F 1 227 ? 120.508 153.974 149.954 1.00 135.56 229 ARG F C 1
ATOM 14583 O O . ARG F 1 227 ? 120.297 155.122 149.549 1.00 133.77 229 ARG F O 1
ATOM 14591 N N . GLU F 1 228 ? 119.929 153.491 151.049 1.00 135.39 230 GLU F N 1
ATOM 14592 C CA . GLU F 1 228 ? 119.006 154.281 151.855 1.00 132.44 230 GLU F CA 1
ATOM 14593 C C . GLU F 1 228 ? 119.771 155.042 152.930 1.00 132.40 230 GLU F C 1
ATOM 14594 O O . GLU F 1 228 ? 120.564 154.436 153.661 1.00 134.15 230 GLU F O 1
ATOM 14600 N N . PRO F 1 229 ? 119.564 156.353 153.060 1.00 112.64 231 PRO F N 1
ATOM 14601 C CA . PRO F 1 229 ? 120.334 157.139 154.029 1.00 113.94 231 PRO F CA 1
ATOM 14602 C C . PRO F 1 229 ? 119.903 156.956 155.475 1.00 116.68 231 PRO F C 1
ATOM 14603 O O . PRO F 1 229 ? 120.568 157.489 156.369 1.00 115.80 231 PRO F O 1
ATOM 14607 N N . VAL F 1 230 ? 118.821 156.227 155.732 1.00 110.00 232 VAL F N 1
ATOM 14608 C CA . VAL F 1 230 ? 118.306 156.043 157.086 1.00 94.09 232 VAL F CA 1
ATOM 14609 C C . VAL F 1 230 ? 117.990 154.569 157.283 1.00 97.43 232 VAL F C 1
ATOM 14610 O O . VAL F 1 230 ? 117.408 153.929 156.403 1.00 110.12 232 VAL F O 1
ATOM 14614 N N . ARG F 1 231 ? 118.372 154.030 158.439 1.00 100.98 233 ARG F N 1
ATOM 14615 C CA . ARG F 1 231 ? 118.144 152.627 158.752 1.00 100.80 233 ARG F CA 1
ATOM 14616 C C . ARG F 1 231 ? 117.641 152.509 160.184 1.00 103.30 233 ARG F C 1
ATOM 14617 O O . ARG F 1 231 ? 117.610 153.485 160.936 1.00 110.01 233 ARG F O 1
ATOM 14625 N N . ARG F 1 232 ? 117.249 151.294 160.561 1.00 94.77 234 ARG F N 1
ATOM 14626 C CA . ARG F 1 232 ? 116.578 151.043 161.827 1.00 91.68 234 ARG F CA 1
ATOM 14627 C C . ARG F 1 232 ? 117.433 150.165 162.731 1.00 94.32 234 ARG F C 1
ATOM 14628 O O . ARG F 1 232 ? 118.158 149.285 162.257 1.00 102.56 234 ARG F O 1
ATOM 14636 N N . ASN F 1 233 ? 117.329 150.410 164.033 1.00 102.91 235 ASN F N 1
ATOM 14637 C CA . ASN F 1 233 ? 117.988 149.615 165.058 1.00 101.60 235 ASN F CA 1
ATOM 14638 C C . ASN F 1 233 ? 116.939 148.877 165.876 1.00 105.39 235 ASN F C 1
ATOM 14639 O O . ASN F 1 233 ? 115.884 149.433 166.194 1.00 115.65 235 ASN F O 1
ATOM 14644 N N . GLU F 1 234 ? 117.232 147.626 166.220 1.00 107.49 236 GLU F N 1
ATOM 14645 C CA . GLU F 1 234 ? 116.321 146.802 167.004 1.00 104.30 236 GLU F CA 1
ATOM 14646 C C . GLU F 1 234 ? 117.056 146.267 168.222 1.00 104.94 236 GLU F C 1
ATOM 14647 O O . GLU F 1 234 ? 118.065 145.571 168.084 1.00 110.57 236 GLU F O 1
ATOM 14653 N N . PHE F 1 235 ? 116.550 146.591 169.407 1.00 97.68 237 PHE F N 1
ATOM 14654 C CA . PHE F 1 235 ? 117.075 146.071 170.659 1.00 99.30 237 PHE F CA 1
ATOM 14655 C C . PHE F 1 235 ? 116.083 145.086 171.258 1.00 103.69 237 PHE F C 1
ATOM 14656 O O . PHE F 1 235 ? 114.873 145.331 171.254 1.00 116.28 237 PHE F O 1
ATOM 14664 N N . ILE F 1 236 ? 116.596 143.974 171.770 1.00 95.24 238 ILE F N 1
ATOM 14665 C CA . ILE F 1 236 ? 115.786 142.972 172.453 1.00 95.07 238 ILE F CA 1
ATOM 14666 C C . ILE F 1 236 ? 116.269 142.934 173.895 1.00 95.84 238 ILE F C 1
ATOM 14667 O O . ILE F 1 236 ? 117.345 142.399 174.187 1.00 107.99 238 ILE F O 1
ATOM 14672 N N . ILE F 1 237 ? 115.481 143.500 174.802 1.00 93.89 239 ILE F N 1
ATOM 14673 C CA . ILE F 1 237 ? 115.833 143.590 176.214 1.00 93.25 239 ILE F CA 1
ATOM 14674 C C . ILE F 1 237 ? 114.977 142.596 176.983 1.00 99.77 239 ILE F C 1
ATOM 14675 O O . ILE F 1 237 ? 113.744 142.651 176.924 1.00 117.51 239 ILE F O 1
ATOM 14680 N N . GLY F 1 238 ? 115.626 141.691 177.709 1.00 97.00 240 GLY F N 1
ATOM 14681 C CA . GLY F 1 238 ? 114.913 140.722 178.513 1.00 93.96 240 GLY F CA 1
ATOM 14682 C C . GLY F 1 238 ? 115.076 140.971 179.996 1.00 100.62 240 GLY F C 1
ATOM 14683 O O . GLY F 1 238 ? 116.190 140.912 180.521 1.00 116.44 240 GLY F O 1
ATOM 14684 N N . VAL F 1 239 ? 113.972 141.253 180.684 1.00 83.92 241 VAL F N 1
ATOM 14685 C CA . VAL F 1 239 ? 114.012 141.562 182.108 1.00 92.65 241 VAL F CA 1
ATOM 14686 C C . VAL F 1 239 ? 113.293 140.471 182.888 1.00 93.83 241 VAL F C 1
ATOM 14687 O O . VAL F 1 239 ? 112.704 139.557 182.302 1.00 99.93 241 VAL F O 1
ATOM 14691 N N . ALA F 1 240 ? 113.336 140.558 184.216 1.00 99.23 242 ALA F N 1
ATOM 14692 C CA . ALA F 1 240 ? 112.690 139.564 185.061 1.00 100.07 242 ALA F CA 1
ATOM 14693 C C . ALA F 1 240 ? 111.179 139.630 184.901 1.00 102.38 242 ALA F C 1
ATOM 14694 O O . ALA F 1 240 ? 110.655 140.569 184.295 1.00 110.45 242 ALA F O 1
ATOM 14696 N N . TYR F 1 241 ? 110.468 138.640 185.438 1.00 104.97 243 TYR F N 1
ATOM 14697 C CA . TYR F 1 241 ? 109.016 138.609 185.340 1.00 102.22 243 TYR F CA 1
ATOM 14698 C C . TYR F 1 241 ? 108.331 139.514 186.352 1.00 106.36 243 TYR F C 1
ATOM 14699 O O . TYR F 1 241 ? 107.139 139.798 186.197 1.00 112.34 243 TYR F O 1
ATOM 14708 N N . ASP F 1 242 ? 109.046 139.966 187.379 1.00 122.31 244 ASP F N 1
ATOM 14709 C CA . ASP F 1 242 ? 108.486 140.884 188.360 1.00 122.14 244 ASP F CA 1
ATOM 14710 C C . ASP F 1 242 ? 108.729 142.344 188.012 1.00 123.44 244 ASP F C 1
ATOM 14711 O O . ASP F 1 242 ? 108.229 143.224 188.720 1.00 126.58 244 ASP F O 1
ATOM 14716 N N . SER F 1 243 ? 109.478 142.621 186.950 1.00 118.02 245 SER F N 1
ATOM 14717 C CA . SER F 1 243 ? 109.778 143.997 186.583 1.00 118.35 245 SER F CA 1
ATOM 14718 C C . SER F 1 243 ? 108.512 144.708 186.131 1.00 120.44 245 SER F C 1
ATOM 14719 O O . SER F 1 243 ? 107.764 144.195 185.295 1.00 122.65 245 SER F O 1
ATOM 14722 N N . ASP F 1 244 ? 108.273 145.893 186.687 1.00 119.43 246 ASP F N 1
ATOM 14723 C CA . ASP F 1 244 ? 107.116 146.683 186.296 1.00 116.41 246 ASP F CA 1
ATOM 14724 C C . ASP F 1 244 ? 107.191 147.036 184.818 1.00 121.36 246 ASP F C 1
ATOM 14725 O O . ASP F 1 244 ? 108.188 147.591 184.349 1.00 127.37 246 ASP F O 1
ATOM 14730 N N . ILE F 1 245 ? 106.131 146.709 184.081 1.00 113.91 247 ILE F N 1
ATOM 14731 C CA . ILE F 1 245 ? 106.112 146.996 182.651 1.00 114.76 247 ILE F CA 1
ATOM 14732 C C . ILE F 1 245 ? 106.116 148.497 182.401 1.00 117.50 247 ILE F C 1
ATOM 14733 O O . ILE F 1 245 ? 106.831 148.991 181.522 1.00 124.27 247 ILE F O 1
ATOM 14738 N N . ASP F 1 246 ? 105.319 149.246 183.165 1.00 124.19 248 ASP F N 1
ATOM 14739 C CA . ASP F 1 246 ? 105.257 150.689 182.971 1.00 123.10 248 ASP F CA 1
ATOM 14740 C C . ASP F 1 246 ? 106.606 151.341 183.239 1.00 127.77 248 ASP F C 1
ATOM 14741 O O . ASP F 1 246 ? 107.037 152.221 182.486 1.00 133.10 248 ASP F O 1
ATOM 14746 N N . GLN F 1 247 ? 107.288 150.923 184.308 1.00 116.06 249 GLN F N 1
ATOM 14747 C CA . GLN F 1 247 ? 108.590 151.503 184.619 1.00 108.86 249 GLN F CA 1
ATOM 14748 C C . GLN F 1 247 ? 109.609 151.200 183.530 1.00 112.40 249 GLN F C 1
ATOM 14749 O O . GLN F 1 247 ? 110.376 152.081 183.127 1.00 120.48 249 GLN F O 1
ATOM 14755 N N . VAL F 1 248 ? 109.634 149.959 183.042 1.00 94.75 250 VAL F N 1
ATOM 14756 C CA . VAL F 1 248 ? 110.579 149.599 181.989 1.00 89.05 250 VAL F CA 1
ATOM 14757 C C . VAL F 1 248 ? 110.303 150.409 180.731 1.00 91.45 250 VAL F C 1
ATOM 14758 O O . VAL F 1 248 ? 111.226 150.936 180.094 1.00 110.29 250 VAL F O 1
ATOM 14762 N N . LYS F 1 249 ? 109.029 150.521 180.350 1.00 102.98 251 LYS F N 1
ATOM 14763 C CA . LYS F 1 249 ? 108.686 151.283 179.155 1.00 105.95 251 LYS F CA 1
ATOM 14764 C C . LYS F 1 249 ? 109.063 152.749 179.306 1.00 108.80 251 LYS F C 1
ATOM 14765 O O . LYS F 1 249 ? 109.595 153.356 178.372 1.00 114.38 251 LYS F O 1
ATOM 14771 N N . GLN F 1 250 ? 108.799 153.338 180.474 1.00 114.07 252 GLN F N 1
ATOM 14772 C CA . GLN F 1 250 ? 109.147 154.738 180.683 1.00 110.84 252 GLN F CA 1
ATOM 14773 C C . GLN F 1 250 ? 110.654 154.947 180.641 1.00 116.44 252 GLN F C 1
ATOM 14774 O O . GLN F 1 250 ? 111.134 155.926 180.059 1.00 123.80 252 GLN F O 1
ATOM 14780 N N . ILE F 1 251 ? 111.420 154.039 181.249 1.00 105.90 253 ILE F N 1
ATOM 14781 C CA . ILE F 1 251 ? 112.874 154.168 181.236 1.00 98.33 253 ILE F CA 1
ATOM 14782 C C . ILE F 1 251 ? 113.401 154.083 179.809 1.00 103.82 253 ILE F C 1
ATOM 14783 O O . ILE F 1 251 ? 114.247 154.881 179.392 1.00 112.77 253 ILE F O 1
ATOM 14788 N N . LEU F 1 252 ? 112.906 153.112 179.037 1.00 91.79 254 LEU F N 1
ATOM 14789 C CA . LEU F 1 252 ? 113.364 152.980 177.658 1.00 77.84 254 LEU F CA 1
ATOM 14790 C C . LEU F 1 252 ? 112.971 154.187 176.817 1.00 87.45 254 LEU F C 1
ATOM 14791 O O . LEU F 1 252 ? 113.757 154.645 175.979 1.00 102.18 254 LEU F O 1
ATOM 14796 N N . THR F 1 253 ? 111.760 154.712 177.018 1.00 102.68 255 THR F N 1
ATOM 14797 C CA . THR F 1 253 ? 111.336 155.895 176.279 1.00 103.15 255 THR F CA 1
ATOM 14798 C C . THR F 1 253 ? 112.209 157.095 176.614 1.00 100.56 255 THR F C 1
ATOM 14799 O O . THR F 1 253 ? 112.602 157.851 175.720 1.00 112.63 255 THR F O 1
ATOM 14803 N N . ASN F 1 254 ? 112.526 157.291 177.896 1.00 101.09 256 ASN F N 1
ATOM 14804 C CA . ASN F 1 254 ? 113.412 158.388 178.267 1.00 100.67 256 ASN F CA 1
ATOM 14805 C C . ASN F 1 254 ? 114.803 158.198 177.683 1.00 107.25 256 ASN F C 1
ATOM 14806 O O . ASN F 1 254 ? 115.448 159.175 177.288 1.00 114.98 256 ASN F O 1
ATOM 14811 N N . ILE F 1 255 ? 115.285 156.956 177.624 1.00 105.87 257 ILE F N 1
ATOM 14812 C CA . ILE F 1 255 ? 116.606 156.702 177.061 1.00 97.42 257 ILE F CA 1
ATOM 14813 C C . ILE F 1 255 ? 116.632 157.051 175.579 1.00 96.79 257 ILE F C 1
ATOM 14814 O O . ILE F 1 255 ? 117.570 157.690 175.092 1.00 106.44 257 ILE F O 1
ATOM 14819 N N . ILE F 1 256 ? 115.601 156.636 174.836 1.00 104.21 258 ILE F N 1
ATOM 14820 C CA . ILE F 1 256 ? 115.600 156.856 173.390 1.00 101.49 258 ILE F CA 1
ATOM 14821 C C . ILE F 1 256 ? 115.134 158.245 172.986 1.00 102.39 258 ILE F C 1
ATOM 14822 O O . ILE F 1 256 ? 115.326 158.634 171.828 1.00 111.32 258 ILE F O 1
ATOM 14827 N N . GLN F 1 257 ? 114.522 159.003 173.892 1.00 115.15 259 GLN F N 1
ATOM 14828 C CA . GLN F 1 257 ? 114.134 160.375 173.591 1.00 111.08 259 GLN F CA 1
ATOM 14829 C C . GLN F 1 257 ? 115.227 161.384 173.905 1.00 117.26 259 GLN F C 1
ATOM 14830 O O . GLN F 1 257 ? 115.108 162.546 173.504 1.00 123.95 259 GLN F O 1
ATOM 14836 N N . SER F 1 258 ? 116.281 160.975 174.607 1.00 115.75 260 SER F N 1
ATOM 14837 C CA . SER F 1 258 ? 117.398 161.853 174.915 1.00 116.50 260 SER F CA 1
ATOM 14838 C C . SER F 1 258 ? 118.545 161.726 173.922 1.00 118.26 260 SER F C 1
ATOM 14839 O O . SER F 1 258 ? 119.524 162.471 174.033 1.00 119.81 260 SER F O 1
ATOM 14842 N N . GLU F 1 259 ? 118.451 160.807 172.966 1.00 120.07 261 GLU F N 1
ATOM 14843 C CA . GLU F 1 259 ? 119.477 160.661 171.946 1.00 119.02 261 GLU F CA 1
ATOM 14844 C C . GLU F 1 259 ? 119.140 161.538 170.749 1.00 123.25 261 GLU F C 1
ATOM 14845 O O . GLU F 1 259 ? 118.054 161.428 170.173 1.00 129.83 261 GLU F O 1
ATOM 14851 N N . ASP F 1 260 ? 120.073 162.412 170.374 1.00 122.48 262 ASP F N 1
ATOM 14852 C CA . ASP F 1 260 ? 119.848 163.339 169.273 1.00 119.96 262 ASP F CA 1
ATOM 14853 C C . ASP F 1 260 ? 120.055 162.708 167.906 1.00 118.84 262 ASP F C 1
ATOM 14854 O O . ASP F 1 260 ? 119.658 163.305 166.900 1.00 118.89 262 ASP F O 1
ATOM 14859 N N . ARG F 1 261 ? 120.658 161.526 167.842 1.00 109.27 263 ARG F N 1
ATOM 14860 C CA . ARG F 1 261 ? 120.904 160.844 166.581 1.00 107.67 263 ARG F CA 1
ATOM 14861 C C . ARG F 1 261 ? 119.776 159.901 166.194 1.00 110.88 263 ARG F C 1
ATOM 14862 O O . ARG F 1 261 ? 119.897 159.189 165.193 1.00 109.64 263 ARG F O 1
ATOM 14870 N N . ILE F 1 262 ? 118.691 159.876 166.960 1.00 103.20 264 ILE F N 1
ATOM 14871 C CA . ILE F 1 262 ? 117.536 159.033 166.680 1.00 101.52 264 ILE F CA 1
ATOM 14872 C C . ILE F 1 262 ? 116.465 159.922 166.065 1.00 107.20 264 ILE F C 1
ATOM 14873 O O . ILE F 1 262 ? 115.950 160.836 166.721 1.00 106.45 264 ILE F O 1
ATOM 14878 N N . LEU F 1 263 ? 116.128 159.656 164.805 1.00 105.32 265 LEU F N 1
ATOM 14879 C CA . LEU F 1 263 ? 115.153 160.463 164.083 1.00 96.23 265 LEU F CA 1
ATOM 14880 C C . LEU F 1 263 ? 113.788 160.399 164.754 1.00 100.61 265 LEU F C 1
ATOM 14881 O O . LEU F 1 263 ? 113.163 159.336 164.802 1.00 104.88 265 LEU F O 1
ATOM 14886 N N . LYS F 1 264 ? 113.318 161.533 165.273 1.00 100.03 266 LYS F N 1
ATOM 14887 C CA . LYS F 1 264 ? 112.029 161.587 165.947 1.00 101.01 266 LYS F CA 1
ATOM 14888 C C . LYS F 1 264 ? 110.851 161.535 164.986 1.00 109.98 266 LYS F C 1
ATOM 14889 O O . LYS F 1 264 ? 109.728 161.268 165.425 1.00 112.29 266 LYS F O 1
ATOM 14895 N N . ASP F 1 265 ? 111.075 161.784 163.695 1.00 127.17 267 ASP F N 1
ATOM 14896 C CA . ASP F 1 265 ? 109.985 161.716 162.728 1.00 121.20 267 ASP F CA 1
ATOM 14897 C C . ASP F 1 265 ? 109.499 160.283 162.554 1.00 121.40 267 ASP F C 1
ATOM 14898 O O . ASP F 1 265 ? 108.298 160.038 162.397 1.00 128.74 267 ASP F O 1
ATOM 14903 N N . ARG F 1 266 ? 110.422 159.323 162.579 1.00 106.47 268 ARG F N 1
ATOM 14904 C CA . ARG F 1 266 ? 110.086 157.925 162.350 1.00 108.32 268 ARG F CA 1
ATOM 14905 C C . ARG F 1 266 ? 109.398 157.319 163.564 1.00 115.79 268 ARG F C 1
ATOM 14906 O O . ARG F 1 266 ? 109.057 158.032 164.513 1.00 118.80 268 ARG F O 1
ATOM 14914 N N . GLU F 1 267 ? 109.187 156.007 163.542 1.00 111.69 269 GLU F N 1
ATOM 14915 C CA . GLU F 1 267 ? 108.494 155.301 164.610 1.00 108.73 269 GLU F CA 1
ATOM 14916 C C . GLU F 1 267 ? 109.492 154.848 165.666 1.00 106.28 269 GLU F C 1
ATOM 14917 O O . GLU F 1 267 ? 110.523 154.252 165.339 1.00 108.00 269 GLU F O 1
ATOM 14923 N N . MET F 1 268 ? 109.179 155.130 166.928 1.00 110.40 270 MET F N 1
ATOM 14924 C CA . MET F 1 268 ? 109.992 154.733 168.076 1.00 111.02 270 MET F CA 1
ATOM 14925 C C . MET F 1 268 ? 109.145 153.800 168.934 1.00 111.45 270 MET F C 1
ATOM 14926 O O . MET F 1 268 ? 108.447 154.241 169.849 1.00 111.64 270 MET F O 1
ATOM 14931 N N . THR F 1 269 ? 109.209 152.506 168.637 1.00 105.51 271 THR F N 1
ATOM 14932 C CA . THR F 1 269 ? 108.405 151.517 169.341 1.00 103.88 271 THR F CA 1
ATOM 14933 C C . THR F 1 269 ? 109.210 150.891 170.470 1.00 102.39 271 THR F C 1
ATOM 14934 O O . THR F 1 269 ? 110.330 150.418 170.256 1.00 110.09 271 THR F O 1
ATOM 14938 N N . VAL F 1 270 ? 108.635 150.895 171.669 1.00 100.09 272 VAL F N 1
ATOM 14939 C CA . VAL F 1 270 ? 109.197 150.207 172.824 1.00 102.15 272 VAL F CA 1
ATOM 14940 C C . VAL F 1 270 ? 108.031 149.587 173.581 1.00 106.51 272 VAL F C 1
ATOM 14941 O O . VAL F 1 270 ? 107.279 150.300 174.255 1.00 111.02 272 VAL F O 1
ATOM 14945 N N . ARG F 1 271 ? 107.872 148.271 173.470 1.00 97.82 273 ARG F N 1
ATOM 14946 C CA . ARG F 1 271 ? 106.770 147.606 174.150 1.00 101.98 273 ARG F CA 1
ATOM 14947 C C . ARG F 1 271 ? 107.062 146.119 174.275 1.00 99.08 273 ARG F C 1
ATOM 14948 O O . ARG F 1 271 ? 107.893 145.564 173.553 1.00 101.17 273 ARG F O 1
ATOM 14956 N N . LEU F 1 272 ? 106.347 145.484 175.202 1.00 93.23 274 LEU F N 1
ATOM 14957 C CA . LEU F 1 272 ? 106.522 144.063 175.464 1.00 86.04 274 LEU F CA 1
ATOM 14958 C C . LEU F 1 272 ? 106.284 143.260 174.194 1.00 89.05 274 LEU F C 1
ATOM 14959 O O . LEU F 1 272 ? 105.233 143.381 173.560 1.00 104.64 274 LEU F O 1
ATOM 14964 N N . ASN F 1 273 ? 107.260 142.430 173.830 1.00 86.37 275 ASN F N 1
ATOM 14965 C CA . ASN F 1 273 ? 107.221 141.700 172.573 1.00 85.81 275 ASN F CA 1
ATOM 14966 C C . ASN F 1 273 ? 107.062 140.197 172.738 1.00 99.38 275 ASN F C 1
ATOM 14967 O O . ASN F 1 273 ? 106.702 139.523 171.767 1.00 108.31 275 ASN F O 1
ATOM 14972 N N . GLU F 1 274 ? 107.315 139.650 173.925 1.00 115.44 276 GLU F N 1
ATOM 14973 C CA . GLU F 1 274 ? 107.259 138.205 174.094 1.00 104.02 276 GLU F CA 1
ATOM 14974 C C . GLU F 1 274 ? 107.398 137.806 175.556 1.00 102.50 276 GLU F C 1
ATOM 14975 O O . GLU F 1 274 ? 107.991 138.537 176.354 1.00 113.60 276 GLU F O 1
ATOM 14981 N N . LEU F 1 275 ? 106.851 136.649 175.915 1.00 89.00 277 LEU F N 1
ATOM 14982 C CA . LEU F 1 275 ? 106.956 136.092 177.260 1.00 99.97 277 LEU F CA 1
ATOM 14983 C C . LEU F 1 275 ? 107.909 134.902 177.177 1.00 106.04 277 LEU F C 1
ATOM 14984 O O . LEU F 1 275 ? 107.492 133.767 176.947 1.00 109.42 277 LEU F O 1
ATOM 14989 N N . GLY F 1 276 ? 109.194 135.172 177.368 1.00 109.78 278 GLY F N 1
ATOM 14990 C CA . GLY F 1 276 ? 110.209 134.156 177.215 1.00 101.37 278 GLY F CA 1
ATOM 14991 C C . GLY F 1 276 ? 110.169 133.134 178.336 1.00 102.81 278 GLY F C 1
ATOM 14992 O O . GLY F 1 276 ? 109.378 133.204 179.277 1.00 102.71 278 GLY F O 1
ATOM 14993 N N . ALA F 1 277 ? 111.062 132.149 178.214 1.00 108.52 279 ALA F N 1
ATOM 14994 C CA . ALA F 1 277 ? 111.120 131.077 179.202 1.00 107.85 279 ALA F CA 1
ATOM 14995 C C . ALA F 1 277 ? 111.521 131.602 180.573 1.00 112.19 279 ALA F C 1
ATOM 14996 O O . ALA F 1 277 ? 110.940 131.203 181.588 1.00 113.23 279 ALA F O 1
ATOM 14998 N N . SER F 1 278 ? 112.510 132.492 180.627 1.00 114.73 280 SER F N 1
ATOM 14999 C CA . SER F 1 278 ? 113.003 133.029 181.887 1.00 110.38 280 SER F CA 1
ATOM 15000 C C . SER F 1 278 ? 112.862 134.539 181.994 1.00 113.36 280 SER F C 1
ATOM 15001 O O . SER F 1 278 ? 113.213 135.106 183.034 1.00 112.67 280 SER F O 1
ATOM 15004 N N . SER F 1 279 ? 112.360 135.206 180.960 1.00 106.26 281 SER F N 1
ATOM 15005 C CA . SER F 1 279 ? 112.262 136.657 180.978 1.00 101.64 281 SER F CA 1
ATOM 15006 C C . SER F 1 279 ? 111.216 137.102 179.968 1.00 104.05 281 SER F C 1
ATOM 15007 O O . SER F 1 279 ? 110.848 136.355 179.059 1.00 107.05 281 SER F O 1
ATOM 15010 N N . ILE F 1 280 ? 110.747 138.333 180.142 1.00 97.20 282 ILE F N 1
ATOM 15011 C CA . ILE F 1 280 ? 109.830 138.969 179.206 1.00 93.65 282 ILE F CA 1
ATOM 15012 C C . ILE F 1 280 ? 110.638 139.931 178.350 1.00 95.63 282 ILE F C 1
ATOM 15013 O O . ILE F 1 280 ? 111.196 140.909 178.861 1.00 109.01 282 ILE F O 1
ATOM 15018 N N . ASN F 1 281 ? 110.701 139.661 177.051 1.00 93.45 283 ASN F N 1
ATOM 15019 C CA . ASN F 1 281 ? 111.554 140.415 176.144 1.00 95.41 283 ASN F CA 1
ATOM 15020 C C . ASN F 1 281 ? 110.828 141.649 175.630 1.00 94.84 283 ASN F C 1
ATOM 15021 O O . ASN F 1 281 ? 109.729 141.546 175.076 1.00 107.67 283 ASN F O 1
ATOM 15026 N N . PHE F 1 282 ? 111.446 142.809 175.809 1.00 86.13 284 PHE F N 1
ATOM 15027 C CA . PHE F 1 282 ? 110.953 144.044 175.227 1.00 81.86 284 PHE F CA 1
ATOM 15028 C C . PHE F 1 282 ? 111.654 144.308 173.901 1.00 89.66 284 PHE F C 1
ATOM 15029 O O . PHE F 1 282 ? 112.759 143.827 173.649 1.00 100.17 284 PHE F O 1
ATOM 15037 N N . VAL F 1 283 ? 110.994 145.083 173.048 1.00 89.95 285 VAL F N 1
ATOM 15038 C CA . VAL F 1 283 ? 111.516 145.415 171.730 1.00 86.39 285 VAL F CA 1
ATOM 15039 C C . VAL F 1 283 ? 111.587 146.929 171.608 1.00 92.28 285 VAL F C 1
ATOM 15040 O O . VAL F 1 283 ? 110.619 147.630 171.924 1.00 102.80 285 VAL F O 1
ATOM 15044 N N . VAL F 1 284 ? 112.739 147.431 171.174 1.00 80.79 286 VAL F N 1
ATOM 15045 C CA . VAL F 1 284 ? 112.948 148.851 170.933 1.00 77.81 286 VAL F CA 1
ATOM 15046 C C . VAL F 1 284 ? 113.399 149.024 169.492 1.00 83.97 286 VAL F C 1
ATOM 15047 O O . VAL F 1 284 ? 114.348 148.371 169.047 1.00 93.10 286 VAL F O 1
ATOM 15051 N N . ARG F 1 285 ? 112.714 149.899 168.763 1.00 90.48 287 ARG F N 1
ATOM 15052 C CA . ARG F 1 285 ? 113.025 150.145 167.363 1.00 89.11 287 ARG F CA 1
ATOM 15053 C C . ARG F 1 285 ? 113.115 151.644 167.139 1.00 93.66 287 ARG F C 1
ATOM 15054 O O . ARG F 1 285 ? 112.195 152.383 167.495 1.00 101.33 287 ARG F O 1
ATOM 15062 N N . VAL F 1 286 ? 114.225 152.087 166.553 1.00 90.95 288 VAL F N 1
ATOM 15063 C CA . VAL F 1 286 ? 114.481 153.507 166.360 1.00 90.57 288 VAL F CA 1
ATOM 15064 C C . VAL F 1 286 ? 115.266 153.686 165.072 1.00 93.03 288 VAL F C 1
ATOM 15065 O O . VAL F 1 286 ? 116.102 152.854 164.712 1.00 95.92 288 VAL F O 1
ATOM 15069 N N . TRP F 1 287 ? 114.992 154.784 164.377 1.00 95.09 289 TRP F N 1
ATOM 15070 C CA . TRP F 1 287 ? 115.612 155.078 163.094 1.00 90.46 289 TRP F CA 1
ATOM 15071 C C . TRP F 1 287 ? 116.690 156.138 163.259 1.00 100.12 289 TRP F C 1
ATOM 15072 O O . TRP F 1 287 ? 116.524 157.095 164.019 1.00 107.61 289 TRP F O 1
ATOM 15083 N N . SER F 1 288 ? 117.794 155.960 162.540 1.00 95.77 290 SER F N 1
ATOM 15084 C CA . SER F 1 288 ? 118.897 156.905 162.577 1.00 91.04 290 SER F CA 1
ATOM 15085 C C . SER F 1 288 ? 119.656 156.825 161.263 1.00 97.76 290 SER F C 1
ATOM 15086 O O . SER F 1 288 ? 119.519 155.864 160.503 1.00 103.27 290 SER F O 1
ATOM 15089 N N . ASN F 1 289 ? 120.459 157.853 161.002 1.00 100.20 291 ASN F N 1
ATOM 15090 C CA . ASN F 1 289 ? 121.237 157.898 159.772 1.00 95.97 291 ASN F CA 1
ATOM 15091 C C . ASN F 1 289 ? 122.172 156.699 159.696 1.00 97.91 291 ASN F C 1
ATOM 15092 O O . ASN F 1 289 ? 122.673 156.217 160.714 1.00 115.81 291 ASN F O 1
ATOM 15097 N N . SER F 1 290 ? 122.405 156.217 158.474 1.00 95.75 292 SER F N 1
ATOM 15098 C CA . SER F 1 290 ? 123.227 155.025 158.296 1.00 98.67 292 SER F CA 1
ATOM 15099 C C . SER F 1 290 ? 124.615 155.198 158.895 1.00 108.71 292 SER F C 1
ATOM 15100 O O . SER F 1 290 ? 125.255 154.212 159.275 1.00 110.38 292 SER F O 1
ATOM 15103 N N . GLY F 1 291 ? 125.103 156.437 158.981 1.00 109.03 293 GLY F N 1
ATOM 15104 C CA . GLY F 1 291 ? 126.413 156.674 159.559 1.00 104.34 293 GLY F CA 1
ATOM 15105 C C . GLY F 1 291 ? 126.464 156.580 161.066 1.00 108.34 293 GLY F C 1
ATOM 15106 O O . GLY F 1 291 ? 127.552 156.414 161.627 1.00 109.83 293 GLY F O 1
ATOM 15107 N N . ASP F 1 292 ? 125.317 156.682 161.738 1.00 112.91 294 ASP F N 1
ATOM 15108 C CA . ASP F 1 292 ? 125.253 156.668 163.194 1.00 104.37 294 ASP F CA 1
ATOM 15109 C C . ASP F 1 292 ? 124.582 155.413 163.740 1.00 100.50 294 ASP F C 1
ATOM 15110 O O . ASP F 1 292 ? 124.203 155.383 164.913 1.00 113.31 294 ASP F O 1
ATOM 15115 N N . LEU F 1 293 ? 124.429 154.376 162.920 1.00 88.24 295 LEU F N 1
ATOM 15116 C CA . LEU F 1 293 ? 123.693 153.195 163.360 1.00 91.41 295 LEU F CA 1
ATOM 15117 C C . LEU F 1 293 ? 124.429 152.467 164.481 1.00 102.49 295 LEU F C 1
ATOM 15118 O O . LEU F 1 293 ? 123.895 152.296 165.583 1.00 114.68 295 LEU F O 1
ATOM 15123 N N . GLN F 1 294 ? 125.660 152.027 164.216 1.00 108.26 296 GLN F N 1
ATOM 15124 C CA . GLN F 1 294 ? 126.393 151.247 165.208 1.00 99.46 296 GLN F CA 1
ATOM 15125 C C . GLN F 1 294 ? 126.695 152.071 166.454 1.00 102.79 296 GLN F C 1
ATOM 15126 O O . GLN F 1 294 ? 126.619 151.561 167.579 1.00 118.56 296 GLN F O 1
ATOM 15132 N N . ASN F 1 295 ? 127.057 153.341 166.274 1.00 99.75 297 ASN F N 1
ATOM 15133 C CA . ASN F 1 295 ? 127.366 154.181 167.424 1.00 102.40 297 ASN F CA 1
ATOM 15134 C C . ASN F 1 295 ? 126.148 154.363 168.320 1.00 104.83 297 ASN F C 1
ATOM 15135 O O . ASN F 1 295 ? 126.253 154.262 169.549 1.00 111.42 297 ASN F O 1
ATOM 15140 N N . VAL F 1 296 ? 124.981 154.631 167.727 1.00 108.77 298 VAL F N 1
ATOM 15141 C CA . VAL F 1 296 ? 123.780 154.773 168.540 1.00 100.89 298 VAL F CA 1
ATOM 15142 C C . VAL F 1 296 ? 123.422 153.449 169.191 1.00 99.52 298 VAL F C 1
ATOM 15143 O O . VAL F 1 296 ? 122.975 153.423 170.340 1.00 108.63 298 VAL F O 1
ATOM 15147 N N . TYR F 1 297 ? 123.612 152.333 168.487 1.00 98.39 299 TYR F N 1
ATOM 15148 C CA . TYR F 1 297 ? 123.360 151.035 169.103 1.00 88.90 299 TYR F CA 1
ATOM 15149 C C . TYR F 1 297 ? 124.196 150.860 170.363 1.00 97.49 299 TYR F C 1
ATOM 15150 O O . TYR F 1 297 ? 123.674 150.523 171.431 1.00 113.82 299 TYR F O 1
ATOM 15159 N N . TRP F 1 298 ? 125.505 151.094 170.253 1.00 96.70 300 TRP F N 1
ATOM 15160 C CA . TRP F 1 298 ? 126.385 150.900 171.401 1.00 88.68 300 TRP F CA 1
ATOM 15161 C C . TRP F 1 298 ? 126.037 151.852 172.537 1.00 91.50 300 TRP F C 1
ATOM 15162 O O . TRP F 1 298 ? 125.958 151.441 173.704 1.00 104.83 300 TRP F O 1
ATOM 15173 N N . ASP F 1 299 ? 125.820 153.130 172.219 1.00 95.04 301 ASP F N 1
ATOM 15174 C CA . ASP F 1 299 ? 125.513 154.107 173.258 1.00 92.10 301 ASP F CA 1
ATOM 15175 C C . ASP F 1 299 ? 124.208 153.765 173.962 1.00 105.64 301 ASP F C 1
ATOM 15176 O O . ASP F 1 299 ? 124.119 153.821 175.195 1.00 116.35 301 ASP F O 1
ATOM 15181 N N . VAL F 1 300 ? 123.181 153.401 173.192 1.00 102.13 302 VAL F N 1
ATOM 15182 C CA . VAL F 1 300 ? 121.885 153.080 173.776 1.00 91.84 302 VAL F CA 1
ATOM 15183 C C . VAL F 1 300 ? 121.981 151.826 174.630 1.00 97.19 302 VAL F C 1
ATOM 15184 O O . VAL F 1 300 ? 121.370 151.747 175.697 1.00 104.49 302 VAL F O 1
ATOM 15188 N N . LEU F 1 301 ? 122.737 150.824 174.179 1.00 93.12 303 LEU F N 1
ATOM 15189 C CA . LEU F 1 301 ? 122.880 149.610 174.975 1.00 85.77 303 LEU F CA 1
ATOM 15190 C C . LEU F 1 301 ? 123.564 149.902 176.305 1.00 90.14 303 LEU F C 1
ATOM 15191 O O . LEU F 1 301 ? 123.115 149.445 177.366 1.00 107.32 303 LEU F O 1
ATOM 15196 N N . GLU F 1 302 ? 124.654 150.673 176.270 1.00 97.07 304 GLU F N 1
ATOM 15197 C CA . GLU F 1 302 ? 125.345 151.000 177.513 1.00 93.26 304 GLU F CA 1
ATOM 15198 C C . GLU F 1 302 ? 124.448 151.801 178.447 1.00 101.28 304 GLU F C 1
ATOM 15199 O O . GLU F 1 302 ? 124.392 151.532 179.656 1.00 114.15 304 GLU F O 1
ATOM 15205 N N . ARG F 1 303 ? 123.728 152.786 177.906 1.00 102.72 305 ARG F N 1
ATOM 15206 C CA . ARG F 1 303 ? 122.845 153.592 178.740 1.00 100.83 305 ARG F CA 1
ATOM 15207 C C . ARG F 1 303 ? 121.705 152.756 179.303 1.00 106.22 305 ARG F C 1
ATOM 15208 O O . ARG F 1 303 ? 121.291 152.957 180.448 1.00 111.23 305 ARG F O 1
ATOM 15216 N N . ILE F 1 304 ? 121.182 151.817 178.515 1.00 99.75 306 ILE F N 1
ATOM 15217 C CA . ILE F 1 304 ? 120.128 150.932 178.996 1.00 93.77 306 ILE F CA 1
ATOM 15218 C C . ILE F 1 304 ? 120.628 150.123 180.180 1.00 89.74 306 ILE F C 1
ATOM 15219 O O . ILE F 1 304 ? 119.955 150.014 181.212 1.00 103.27 306 ILE F O 1
ATOM 15224 N N . LYS F 1 305 ? 121.821 149.540 180.049 1.00 98.93 307 LYS F N 1
ATOM 15225 C CA . LYS F 1 305 ? 122.358 148.752 181.151 1.00 93.53 307 LYS F CA 1
ATOM 15226 C C . LYS F 1 305 ? 122.535 149.611 182.396 1.00 93.68 307 LYS F C 1
ATOM 15227 O O . LYS F 1 305 ? 122.148 149.212 183.502 1.00 103.05 307 LYS F O 1
ATOM 15233 N N . ARG F 1 306 ? 123.103 150.807 182.233 1.00 109.69 308 ARG F N 1
ATOM 15234 C CA . ARG F 1 306 ? 123.340 151.668 183.387 1.00 107.55 308 ARG F CA 1
ATOM 15235 C C . ARG F 1 306 ? 122.032 152.062 184.064 1.00 117.63 308 ARG F C 1
ATOM 15236 O O . ARG F 1 306 ? 121.910 151.995 185.293 1.00 121.79 308 ARG F O 1
ATOM 15244 N N . GLU F 1 307 ? 121.038 152.477 183.275 1.00 114.74 309 GLU F N 1
ATOM 15245 C CA . GLU F 1 307 ? 119.769 152.916 183.847 1.00 106.23 309 GLU F CA 1
ATOM 15246 C C . GLU F 1 307 ? 119.049 151.768 184.539 1.00 111.02 309 GLU F C 1
ATOM 15247 O O . GLU F 1 307 ? 118.498 151.940 185.633 1.00 112.24 309 GLU F O 1
ATOM 15253 N N . PHE F 1 308 ? 119.033 150.587 183.918 1.00 103.66 310 PHE F N 1
ATOM 15254 C CA . PHE F 1 308 ? 118.378 149.445 184.544 1.00 94.99 310 PHE F CA 1
ATOM 15255 C C . PHE F 1 308 ? 119.068 149.066 185.845 1.00 99.90 310 PHE F C 1
ATOM 15256 O O . PHE F 1 308 ? 118.404 148.748 186.838 1.00 107.40 310 PHE F O 1
ATOM 15264 N N . ASP F 1 309 ? 120.403 149.097 185.867 1.00 115.54 311 ASP F N 1
ATOM 15265 C CA . ASP F 1 309 ? 121.113 148.816 187.109 1.00 109.28 311 ASP F CA 1
ATOM 15266 C C . ASP F 1 309 ? 120.774 149.842 188.182 1.00 108.84 311 ASP F C 1
ATOM 15267 O O . ASP F 1 309 ? 120.560 149.486 189.346 1.00 114.07 311 ASP F O 1
ATOM 15272 N N . ALA F 1 310 ? 120.719 151.122 187.809 1.00 108.75 312 ALA F N 1
ATOM 15273 C CA . ALA F 1 310 ? 120.412 152.159 188.789 1.00 110.54 312 ALA F CA 1
ATOM 15274 C C . ALA F 1 310 ? 118.945 152.142 189.195 1.00 113.09 312 ALA F C 1
ATOM 15275 O O . ALA F 1 310 ? 118.624 152.401 190.359 1.00 107.71 312 ALA F O 1
ATOM 15277 N N . ALA F 1 311 ? 118.044 151.844 188.257 1.00 119.09 313 ALA F N 1
ATOM 15278 C CA . ALA F 1 311 ? 116.617 151.883 188.553 1.00 116.19 313 ALA F CA 1
ATOM 15279 C C . ALA F 1 311 ? 116.169 150.697 189.395 1.00 116.39 313 ALA F C 1
ATOM 15280 O O . ALA F 1 311 ? 115.276 150.844 190.236 1.00 120.25 313 ALA F O 1
ATOM 15282 N N . GLY F 1 312 ? 116.767 149.527 189.192 1.00 108.94 314 GLY F N 1
ATOM 15283 C CA . GLY F 1 312 ? 116.376 148.351 189.941 1.00 105.65 314 GLY F CA 1
ATOM 15284 C C . GLY F 1 312 ? 116.044 147.164 189.061 1.00 108.96 314 GLY F C 1
ATOM 15285 O O . GLY F 1 312 ? 116.148 146.016 189.499 1.00 110.19 314 GLY F O 1
ATOM 15286 N N . ILE F 1 313 ? 115.636 147.428 187.820 1.00 106.47 315 ILE F N 1
ATOM 15287 C CA . ILE F 1 313 ? 115.327 146.366 186.870 1.00 102.18 315 ILE F CA 1
ATOM 15288 C C . ILE F 1 313 ? 116.522 145.427 186.794 1.00 102.91 315 ILE F C 1
ATOM 15289 O O . ILE F 1 313 ? 117.674 145.866 186.880 1.00 104.46 315 ILE F O 1
ATOM 15294 N N . SER F 1 314 ? 116.262 144.133 186.635 1.00 101.21 316 SER F N 1
ATOM 15295 C CA . SER F 1 314 ? 117.322 143.135 186.673 1.00 103.19 316 SER F CA 1
ATOM 15296 C C . SER F 1 314 ? 117.227 142.228 185.459 1.00 98.17 316 SER F C 1
ATOM 15297 O O . SER F 1 314 ? 116.155 141.696 185.160 1.00 99.16 316 SER F O 1
ATOM 15300 N N . PHE F 1 315 ? 118.348 142.053 184.770 1.00 103.96 317 PHE F N 1
ATOM 15301 C CA . PHE F 1 315 ? 118.431 141.072 183.700 1.00 103.80 317 PHE F CA 1
ATOM 15302 C C . PHE F 1 315 ? 118.609 139.689 184.313 1.00 109.64 317 PHE F C 1
ATOM 15303 O O . PHE F 1 315 ? 119.593 139.462 185.024 1.00 110.09 317 PHE F O 1
ATOM 15311 N N . PRO F 1 316 ? 117.704 138.748 184.064 1.00 108.67 318 PRO F N 1
ATOM 15312 C CA . PRO F 1 316 ? 117.724 137.482 184.798 1.00 107.43 318 PRO F CA 1
ATOM 15313 C C . PRO F 1 316 ? 118.614 136.427 184.164 1.00 112.57 318 PRO F C 1
ATOM 15314 O O . PRO F 1 316 ? 118.738 136.318 182.944 1.00 105.90 318 PRO F O 1
ATOM 15318 N N . TYR F 1 317 ? 119.241 135.642 185.030 1.00 115.95 319 TYR F N 1
ATOM 15319 C CA . TYR F 1 317 ? 119.953 134.456 184.595 1.00 111.91 319 TYR F CA 1
ATOM 15320 C C . TYR F 1 317 ? 118.955 133.372 184.210 1.00 112.57 319 TYR F C 1
ATOM 15321 O O . TYR F 1 317 ? 117.779 133.444 184.574 1.00 118.87 319 TYR F O 1
ATOM 15330 N N . PRO F 1 318 ? 119.390 132.363 183.463 1.00 95.93 320 PRO F N 1
ATOM 15331 C CA . PRO F 1 318 ? 118.487 131.254 183.143 1.00 99.31 320 PRO F CA 1
ATOM 15332 C C . PRO F 1 318 ? 117.888 130.670 184.412 1.00 108.60 320 PRO F C 1
ATOM 15333 O O . PRO F 1 318 ? 118.591 130.406 185.389 1.00 116.60 320 PRO F O 1
ATOM 15337 N N . GLN F 1 319 ? 116.576 130.470 184.396 1.00 112.28 321 GLN F N 1
ATOM 15338 C CA . GLN F 1 319 ? 115.836 130.058 185.579 1.00 104.11 321 GLN F CA 1
ATOM 15339 C C . GLN F 1 319 ? 115.378 128.613 185.451 1.00 108.07 321 GLN F C 1
ATOM 15340 O O . GLN F 1 319 ? 115.311 128.048 184.357 1.00 114.08 321 GLN F O 1
ATOM 15346 N N . MET F 1 320 ? 115.064 128.019 186.600 1.00 113.83 322 MET F N 1
ATOM 15347 C CA . MET F 1 320 ? 114.635 126.630 186.652 1.00 115.35 322 MET F CA 1
ATOM 15348 C C . MET F 1 320 ? 114.018 126.307 188.005 1.00 114.68 322 MET F C 1
ATOM 15349 O O . MET F 1 320 ? 114.598 126.621 189.048 1.00 120.34 322 MET F O 1
ATOM 15354 N N . ASP F 1 321 ? 112.843 125.685 188.001 1.00 116.98 323 ASP F N 1
ATOM 15355 C CA . ASP F 1 321 ? 112.214 125.216 189.226 1.00 114.80 323 ASP F CA 1
ATOM 15356 C C . ASP F 1 321 ? 112.602 123.763 189.460 1.00 121.80 323 ASP F C 1
ATOM 15357 O O . ASP F 1 321 ? 112.455 122.925 188.567 1.00 132.28 323 ASP F O 1
ATOM 15362 N N . VAL F 1 322 ? 113.095 123.469 190.659 1.00 110.30 324 VAL F N 1
ATOM 15363 C CA . VAL F 1 322 ? 113.569 122.137 191.009 1.00 107.11 324 VAL F CA 1
ATOM 15364 C C . VAL F 1 322 ? 112.716 121.618 192.157 1.00 111.76 324 VAL F C 1
ATOM 15365 O O . VAL F 1 322 ? 112.633 122.256 193.214 1.00 119.99 324 VAL F O 1
ATOM 15369 N N . ASN F 1 323 ? 112.087 120.465 191.951 1.00 114.43 325 ASN F N 1
ATOM 15370 C CA . ASN F 1 323 ? 111.274 119.812 192.969 1.00 116.50 325 ASN F CA 1
ATOM 15371 C C . ASN F 1 323 ? 112.077 118.650 193.540 1.00 118.97 325 ASN F C 1
ATOM 15372 O O . ASN F 1 323 ? 112.486 117.749 192.801 1.00 121.08 325 ASN F O 1
ATOM 15377 N N . PHE F 1 324 ? 112.302 118.671 194.848 1.00 139.36 326 PHE F N 1
ATOM 15378 C CA . PHE F 1 324 ? 113.142 117.666 195.479 1.00 136.56 326 PHE F CA 1
ATOM 15379 C C . PHE F 1 324 ? 112.343 116.420 195.835 1.00 144.79 326 PHE F C 1
ATOM 15380 O O . PHE F 1 324 ? 111.157 116.485 196.170 1.00 148.89 326 PHE F O 1
ATOM 15388 N N . LYS F 1 325 ? 113.016 115.275 195.762 1.00 141.40 327 LYS F N 1
ATOM 15389 C CA . LYS F 1 325 ? 112.423 113.999 196.126 1.00 139.13 327 LYS F CA 1
ATOM 15390 C C . LYS F 1 325 ? 113.510 113.122 196.730 1.00 138.88 327 LYS F C 1
ATOM 15391 O O . LYS F 1 325 ? 114.703 113.335 196.509 1.00 137.35 327 LYS F O 1
ATOM 15397 N N . ARG F 1 326 ? 113.080 112.126 197.504 1.00 169.32 328 ARG F N 1
ATOM 15398 C CA . ARG F 1 326 ? 114.008 111.205 198.150 1.00 168.94 328 ARG F CA 1
ATOM 15399 C C . ARG F 1 326 ? 115.029 111.956 198.995 1.00 169.01 328 ARG F C 1
ATOM 15400 O O . ARG F 1 326 ? 116.214 111.607 199.000 1.00 168.05 328 ARG F O 1
ATOM 15408 N N . VAL F 1 327 ? 114.584 112.983 199.709 1.00 181.89 329 VAL F N 1
ATOM 15409 C CA . VAL F 1 327 ? 115.473 113.769 200.557 1.00 182.54 329 VAL F CA 1
ATOM 15410 C C . VAL F 1 327 ? 116.159 112.872 201.579 1.00 182.26 329 VAL F C 1
ATOM 15411 O O . VAL F 1 327 ? 115.586 111.885 202.038 1.00 181.08 329 VAL F O 1
ATOM 15415 N N . ALA G 1 1 ? 119.943 156.316 69.977 1.00 299.63 3 ALA G N 1
ATOM 15416 C CA . ALA G 1 1 ? 119.733 155.399 68.862 1.00 300.22 3 ALA G CA 1
ATOM 15417 C C . ALA G 1 1 ? 118.624 154.402 69.178 1.00 301.10 3 ALA G C 1
ATOM 15418 O O . ALA G 1 1 ? 117.457 154.637 68.866 1.00 301.38 3 ALA G O 1
ATOM 15420 N N . GLU G 1 2 ? 118.999 153.280 69.800 1.00 301.37 4 GLU G N 1
ATOM 15421 C CA . GLU G 1 2 ? 118.044 152.243 70.170 1.00 300.72 4 GLU G CA 1
ATOM 15422 C C . GLU G 1 2 ? 118.206 151.814 71.624 1.00 300.28 4 GLU G C 1
ATOM 15423 O O . GLU G 1 2 ? 117.789 150.709 71.989 1.00 300.02 4 GLU G O 1
ATOM 15429 N N . LEU G 1 3 ? 118.803 152.661 72.461 1.00 300.13 5 LEU G N 1
ATOM 15430 C CA . LEU G 1 3 ? 119.002 152.356 73.870 1.00 300.45 5 LEU G CA 1
ATOM 15431 C C . LEU G 1 3 ? 118.220 153.263 74.806 1.00 300.41 5 LEU G C 1
ATOM 15432 O O . LEU G 1 3 ? 117.861 152.832 75.903 1.00 300.27 5 LEU G O 1
ATOM 15437 N N . PHE G 1 4 ? 117.948 154.505 74.400 1.00 301.23 6 PHE G N 1
ATOM 15438 C CA . PHE G 1 4 ? 117.173 155.410 75.240 1.00 301.10 6 PHE G CA 1
ATOM 15439 C C . PHE G 1 4 ? 115.742 154.930 75.432 1.00 301.42 6 PHE G C 1
ATOM 15440 O O . PHE G 1 4 ? 115.072 155.373 76.372 1.00 301.04 6 PHE G O 1
ATOM 15448 N N . THR G 1 5 ? 115.258 154.036 74.567 1.00 303.30 7 THR G N 1
ATOM 15449 C CA . THR G 1 5 ? 113.898 153.527 74.695 1.00 303.05 7 THR G CA 1
ATOM 15450 C C . THR G 1 5 ? 113.698 152.701 75.957 1.00 302.92 7 THR G C 1
ATOM 15451 O O . THR G 1 5 ? 112.549 152.426 76.320 1.00 302.79 7 THR G O 1
ATOM 15455 N N . ASN G 1 6 ? 114.779 152.297 76.628 1.00 301.94 8 ASN G N 1
ATOM 15456 C CA . ASN G 1 6 ? 114.687 151.547 77.871 1.00 302.00 8 ASN G CA 1
ATOM 15457 C C . ASN G 1 6 ? 115.097 152.351 79.096 1.00 302.10 8 ASN G C 1
ATOM 15458 O O . ASN G 1 6 ? 114.699 151.995 80.208 1.00 302.04 8 ASN G O 1
ATOM 15463 N N . ASN G 1 7 ? 115.870 153.424 78.919 1.00 299.64 9 ASN G N 1
ATOM 15464 C CA . ASN G 1 7 ? 116.316 154.231 80.047 1.00 299.45 9 ASN G CA 1
ATOM 15465 C C . ASN G 1 7 ? 115.273 155.243 80.501 1.00 299.68 9 ASN G C 1
ATOM 15466 O O . ASN G 1 7 ? 115.433 155.833 81.574 1.00 299.89 9 ASN G O 1
ATOM 15471 N N . ALA G 1 8 ? 114.214 155.451 79.717 1.00 297.68 10 ALA G N 1
ATOM 15472 C CA . ALA G 1 8 ? 113.238 156.491 80.031 1.00 297.31 10 ALA G CA 1
ATOM 15473 C C . ALA G 1 8 ? 112.673 156.318 81.435 1.00 297.57 10 ALA G C 1
ATOM 15474 O O . ALA G 1 8 ? 112.639 157.264 82.230 1.00 297.19 10 ALA G O 1
ATOM 15476 N N . LEU G 1 9 ? 112.221 155.104 81.761 1.00 294.31 11 LEU G N 1
ATOM 15477 C CA . LEU G 1 9 ? 111.700 154.856 83.101 1.00 293.57 11 LEU G CA 1
ATOM 15478 C C . LEU G 1 9 ? 112.780 155.038 84.159 1.00 293.27 11 LEU G C 1
ATOM 15479 O O . LEU G 1 9 ? 112.510 155.593 85.231 1.00 292.88 11 LEU G O 1
ATOM 15484 N N . ASN G 1 10 ? 114.001 154.580 83.882 1.00 292.24 12 ASN G N 1
ATOM 15485 C CA . ASN G 1 10 ? 115.085 154.732 84.847 1.00 291.84 12 ASN G CA 1
ATOM 15486 C C . ASN G 1 10 ? 115.385 156.203 85.110 1.00 292.00 12 ASN G C 1
ATOM 15487 O O . ASN G 1 10 ? 115.583 156.610 86.259 1.00 292.30 12 ASN G O 1
ATOM 15492 N N . LEU G 1 11 ? 115.422 157.018 84.052 1.00 290.51 13 LEU G N 1
ATOM 15493 C CA . LEU G 1 11 ? 115.664 158.445 84.236 1.00 290.04 13 LEU G CA 1
ATOM 15494 C C . LEU G 1 11 ? 114.546 159.106 85.027 1.00 290.24 13 LEU G C 1
ATOM 15495 O O . LEU G 1 11 ? 114.781 160.103 85.720 1.00 290.07 13 LEU G O 1
ATOM 15500 N N . VAL G 1 12 ? 113.325 158.574 84.936 1.00 291.52 14 VAL G N 1
ATOM 15501 C CA . VAL G 1 12 ? 112.201 159.152 85.670 1.00 291.32 14 VAL G CA 1
ATOM 15502 C C . VAL G 1 12 ? 112.461 159.086 87.171 1.00 291.64 14 VAL G C 1
ATOM 15503 O O . VAL G 1 12 ? 112.318 160.080 87.891 1.00 291.17 14 VAL G O 1
ATOM 15507 N N . ILE G 1 13 ? 112.849 157.908 87.662 1.00 294.07 15 ILE G N 1
ATOM 15508 C CA . ILE G 1 13 ? 113.147 157.762 89.083 1.00 293.78 15 ILE G CA 1
ATOM 15509 C C . ILE G 1 13 ? 114.404 158.543 89.446 1.00 293.79 15 ILE G C 1
ATOM 15510 O O . ILE G 1 13 ? 114.495 159.129 90.532 1.00 293.73 15 ILE G O 1
ATOM 15515 N N . ILE G 1 14 ? 115.391 158.564 88.547 1.00 292.39 16 ILE G N 1
ATOM 15516 C CA . ILE G 1 14 ? 116.633 159.288 88.817 1.00 291.46 16 ILE G CA 1
ATOM 15517 C C . ILE G 1 14 ? 116.335 160.756 89.096 1.00 291.52 16 ILE G C 1
ATOM 15518 O O . ILE G 1 14 ? 116.792 161.327 90.094 1.00 291.46 16 ILE G O 1
ATOM 15523 N N . PHE G 1 15 ? 115.560 161.388 88.212 1.00 293.74 17 PHE G N 1
ATOM 15524 C CA . PHE G 1 15 ? 115.171 162.775 88.440 1.00 293.77 17 PHE G CA 1
ATOM 15525 C C . PHE G 1 15 ? 114.317 162.897 89.696 1.00 293.81 17 PHE G C 1
ATOM 15526 O O . PHE G 1 15 ? 114.520 163.801 90.516 1.00 293.79 17 PHE G O 1
ATOM 15534 N N . GLY G 1 16 ? 113.355 161.988 89.865 1.00 291.68 18 GLY G N 1
ATOM 15535 C CA . GLY G 1 16 ? 112.553 161.996 91.077 1.00 291.30 18 GLY G CA 1
ATOM 15536 C C . GLY G 1 16 ? 113.377 161.731 92.320 1.00 291.65 18 GLY G C 1
ATOM 15537 O O . GLY G 1 16 ? 113.208 162.399 93.343 1.00 291.79 18 GLY G O 1
ATOM 15538 N N . SER G 1 17 ? 114.281 160.752 92.251 1.00 289.94 19 SER G N 1
ATOM 15539 C CA . SER G 1 17 ? 115.155 160.477 93.385 1.00 289.70 19 SER G CA 1
ATOM 15540 C C . SER G 1 17 ? 116.053 161.670 93.686 1.00 289.58 19 SER G C 1
ATOM 15541 O O . SER G 1 17 ? 116.262 162.021 94.853 1.00 289.04 19 SER G O 1
ATOM 15544 N N . CYS G 1 18 ? 116.595 162.304 92.644 1.00 290.64 20 CYS G N 1
ATOM 15545 C CA . CYS G 1 18 ? 117.426 163.485 92.852 1.00 290.54 20 CYS G CA 1
ATOM 15546 C C . CYS G 1 18 ? 116.632 164.621 93.483 1.00 290.68 20 CYS G C 1
ATOM 15547 O O . CYS G 1 18 ? 117.140 165.311 94.373 1.00 290.32 20 CYS G O 1
ATOM 15550 N N . ALA G 1 19 ? 115.391 164.832 93.036 1.00 289.43 21 ALA G N 1
ATOM 15551 C CA . ALA G 1 19 ? 114.547 165.856 93.640 1.00 288.46 21 ALA G CA 1
ATOM 15552 C C . ALA G 1 19 ? 114.076 165.457 95.032 1.00 289.30 21 ALA G C 1
ATOM 15553 O O . ALA G 1 19 ? 113.891 166.326 95.891 1.00 289.66 21 ALA G O 1
ATOM 15555 N N . ALA G 1 20 ? 113.879 164.158 95.272 1.00 288.32 22 ALA G N 1
ATOM 15556 C CA . ALA G 1 20 ? 113.430 163.710 96.586 1.00 287.52 22 ALA G CA 1
ATOM 15557 C C . ALA G 1 20 ? 114.453 164.046 97.663 1.00 287.77 22 ALA G C 1
ATOM 15558 O O . ALA G 1 20 ? 114.088 164.468 98.767 1.00 287.89 22 ALA G O 1
ATOM 15560 N N . LEU G 1 21 ? 115.740 163.866 97.361 1.00 287.57 23 LEU G N 1
ATOM 15561 C CA . LEU G 1 21 ? 116.779 164.176 98.338 1.00 287.60 23 LEU G CA 1
ATOM 15562 C C . LEU G 1 21 ? 116.755 165.653 98.712 1.00 287.94 23 LEU G C 1
ATOM 15563 O O . LEU G 1 21 ? 116.890 166.008 99.889 1.00 288.14 23 LEU G O 1
ATOM 15568 N N . ILE G 1 22 ? 116.586 166.530 97.721 1.00 289.14 24 ILE G N 1
ATOM 15569 C CA . ILE G 1 22 ? 116.562 167.965 97.991 1.00 288.92 24 ILE G CA 1
ATOM 15570 C C . ILE G 1 22 ? 115.407 168.326 98.913 1.00 288.80 24 ILE G C 1
ATOM 15571 O O . ILE G 1 22 ? 115.574 169.112 99.854 1.00 288.53 24 ILE G O 1
ATOM 15576 N N . LEU G 1 23 ? 114.223 167.767 98.662 1.00 288.26 25 LEU G N 1
ATOM 15577 C CA . LEU G 1 23 ? 113.064 168.077 99.493 1.00 287.83 25 LEU G CA 1
ATOM 15578 C C . LEU G 1 23 ? 113.302 167.664 100.941 1.00 288.01 25 LEU G C 1
ATOM 15579 O O . LEU G 1 23 ? 113.038 168.434 101.872 1.00 287.71 25 LEU G O 1
ATOM 15584 N N . MET G 1 24 ? 113.803 166.444 101.150 1.00 289.89 26 MET G N 1
ATOM 15585 C CA . MET G 1 24 ? 114.040 165.971 102.509 1.00 289.96 26 MET G CA 1
ATOM 15586 C C . MET G 1 24 ? 115.285 166.600 103.121 1.00 290.16 26 MET G C 1
ATOM 15587 O O . MET G 1 24 ? 115.289 166.923 104.314 1.00 290.21 26 MET G O 1
ATOM 15592 N N . SER G 1 25 ? 116.345 166.781 102.331 1.00 290.87 27 SER G N 1
ATOM 15593 C CA . SER G 1 25 ? 117.585 167.334 102.867 1.00 290.19 27 SER G CA 1
ATOM 15594 C C . SER G 1 25 ? 117.380 168.761 103.362 1.00 290.34 27 SER G C 1
ATOM 15595 O O . SER G 1 25 ? 117.823 169.123 104.457 1.00 290.13 27 SER G O 1
ATOM 15598 N N . PHE G 1 26 ? 116.705 169.589 102.562 1.00 292.27 28 PHE G N 1
ATOM 15599 C CA . PHE G 1 26 ? 116.451 170.966 102.971 1.00 292.15 28 PHE G CA 1
ATOM 15600 C C . PHE G 1 26 ? 115.477 171.049 104.138 1.00 291.67 28 PHE G C 1
ATOM 15601 O O . PHE G 1 26 ? 115.495 172.041 104.874 1.00 291.55 28 PHE G O 1
ATOM 15609 N N . TRP G 1 27 ? 114.629 170.036 104.323 1.00 292.24 29 TRP G N 1
ATOM 15610 C CA . TRP G 1 27 ? 113.711 170.048 105.456 1.00 292.32 29 TRP G CA 1
ATOM 15611 C C . TRP G 1 27 ? 114.469 170.020 106.777 1.00 292.50 29 TRP G C 1
ATOM 15612 O O . TRP G 1 27 ? 114.105 170.728 107.724 1.00 292.53 29 TRP G O 1
ATOM 15623 N N . PHE G 1 28 ? 115.527 169.209 106.859 1.00 293.87 30 PHE G N 1
ATOM 15624 C CA . PHE G 1 28 ? 116.347 169.186 108.065 1.00 293.92 30 PHE G CA 1
ATOM 15625 C C . PHE G 1 28 ? 117.015 170.532 108.312 1.00 294.13 30 PHE G C 1
ATOM 15626 O O . PHE G 1 28 ? 117.093 170.982 109.460 1.00 293.90 30 PHE G O 1
ATOM 15634 N N . ARG G 1 29 ? 117.502 171.184 107.255 1.00 291.81 31 ARG G N 1
ATOM 15635 C CA . ARG G 1 29 ? 118.094 172.508 107.414 1.00 291.36 31 ARG G CA 1
ATOM 15636 C C . ARG G 1 29 ? 117.066 173.511 107.920 1.00 291.65 31 ARG G C 1
ATOM 15637 O O . ARG G 1 29 ? 117.375 174.345 108.779 1.00 291.14 31 ARG G O 1
ATOM 15645 N N . ARG G 1 30 ? 115.843 173.446 107.400 1.00 292.95 32 ARG G N 1
ATOM 15646 C CA . ARG G 1 30 ? 114.756 174.339 107.802 1.00 292.34 32 ARG G CA 1
ATOM 15647 C C . ARG G 1 30 ? 114.026 173.841 109.041 1.00 292.29 32 ARG G C 1
ATOM 15648 O O . ARG G 1 30 ? 112.804 173.672 109.022 1.00 292.05 32 ARG G O 1
ATOM 15656 N N . GLY G 1 31 ? 114.747 173.598 110.132 1.00 294.38 33 GLY G N 1
ATOM 15657 C CA . GLY G 1 31 ? 114.122 173.115 111.345 1.00 294.15 33 GLY G CA 1
ATOM 15658 C C . GLY G 1 31 ? 113.736 171.649 111.249 1.00 294.70 33 GLY G C 1
ATOM 15659 O O . GLY G 1 31 ? 114.147 170.916 110.342 1.00 294.96 33 GLY G O 1
ATOM 15660 N N . ASN G 1 32 ? 112.925 171.218 112.217 1.00 293.62 34 ASN G N 1
ATOM 15661 C CA . ASN G 1 32 ? 112.465 169.828 112.256 1.00 293.38 34 ASN G CA 1
ATOM 15662 C C . ASN G 1 32 ? 111.085 169.816 112.923 1.00 293.20 34 ASN G C 1
ATOM 15663 O O . ASN G 1 32 ? 110.983 169.815 114.150 1.00 292.75 34 ASN G O 1
ATOM 15668 N N . ARG G 1 33 ? 110.037 169.807 112.097 1.00 292.61 35 ARG G N 1
ATOM 15669 C CA . ARG G 1 33 ? 108.683 169.730 112.635 1.00 292.67 35 ARG G CA 1
ATOM 15670 C C . ARG G 1 33 ? 108.373 168.330 113.148 1.00 292.64 35 ARG G C 1
ATOM 15671 O O . ARG G 1 33 ? 107.745 168.174 114.202 1.00 291.99 35 ARG G O 1
ATOM 15679 N N . LYS G 1 34 ? 108.804 167.304 112.422 1.00 290.15 36 LYS G N 1
ATOM 15680 C CA . LYS G 1 34 ? 108.622 165.926 112.845 1.00 289.62 36 LYS G CA 1
ATOM 15681 C C . LYS G 1 34 ? 109.795 165.478 113.711 1.00 289.45 36 LYS G C 1
ATOM 15682 O O . LYS G 1 34 ? 110.881 166.062 113.681 1.00 289.46 36 LYS G O 1
ATOM 15688 N N . ARG G 1 35 ? 109.559 164.429 114.494 1.00 285.84 37 ARG G N 1
ATOM 15689 C CA . ARG G 1 35 ? 110.614 163.880 115.336 1.00 286.24 37 ARG G CA 1
ATOM 15690 C C . ARG G 1 35 ? 111.801 163.455 114.482 1.00 286.06 37 ARG G C 1
ATOM 15691 O O . ARG G 1 35 ? 111.643 162.743 113.486 1.00 285.26 37 ARG G O 1
ATOM 15699 N N . LYS G 1 36 ? 112.995 163.897 114.875 1.00 282.30 38 LYS G N 1
ATOM 15700 C CA . LYS G 1 36 ? 114.199 163.575 114.120 1.00 281.90 38 LYS G CA 1
ATOM 15701 C C . LYS G 1 36 ? 114.456 162.074 114.130 1.00 281.83 38 LYS G C 1
ATOM 15702 O O . LYS G 1 36 ? 114.281 161.403 113.108 1.00 281.57 38 LYS G O 1
ATOM 15708 N N . GLY G 1 37 ? 114.861 161.541 115.280 1.00 272.99 39 GLY G N 1
ATOM 15709 C CA . GLY G 1 37 ? 115.109 160.120 115.404 1.00 272.01 39 GLY G CA 1
ATOM 15710 C C . GLY G 1 37 ? 116.030 159.597 114.310 1.00 272.39 39 GLY G C 1
ATOM 15711 O O . GLY G 1 37 ? 116.763 160.340 113.651 1.00 272.69 39 GLY G O 1
ATOM 15712 N N . PHE G 1 38 ? 115.982 158.278 114.127 1.00 263.60 40 PHE G N 1
ATOM 15713 C CA . PHE G 1 38 ? 116.738 157.629 113.065 1.00 263.18 40 PHE G CA 1
ATOM 15714 C C . PHE G 1 38 ? 115.891 157.303 111.843 1.00 263.04 40 PHE G C 1
ATOM 15715 O O . PHE G 1 38 ? 116.444 156.885 110.819 1.00 263.00 40 PHE G O 1
ATOM 15723 N N . LEU G 1 39 ? 114.571 157.487 111.921 1.00 268.53 41 LEU G N 1
ATOM 15724 C CA . LEU G 1 39 ? 113.711 157.166 110.786 1.00 269.27 41 LEU G CA 1
ATOM 15725 C C . LEU G 1 39 ? 114.065 158.014 109.570 1.00 269.51 41 LEU G C 1
ATOM 15726 O O . LEU G 1 39 ? 114.151 157.506 108.446 1.00 269.69 41 LEU G O 1
ATOM 15731 N N . PHE G 1 40 ? 114.274 159.315 109.778 1.00 270.66 42 PHE G N 1
ATOM 15732 C CA . PHE G 1 40 ? 114.630 160.191 108.667 1.00 270.29 42 PHE G CA 1
ATOM 15733 C C . PHE G 1 40 ? 115.970 159.789 108.063 1.00 270.57 42 PHE G C 1
ATOM 15734 O O . PHE G 1 40 ? 116.137 159.781 106.838 1.00 271.03 42 PHE G O 1
ATOM 15742 N N . HIS G 1 41 ? 116.942 159.452 108.915 1.00 262.67 43 HIS G N 1
ATOM 15743 C CA . HIS G 1 41 ? 118.251 159.038 108.420 1.00 262.38 43 HIS G CA 1
ATOM 15744 C C . HIS G 1 41 ? 118.140 157.780 107.570 1.00 262.64 43 HIS G C 1
ATOM 15745 O O . HIS G 1 41 ? 118.790 157.659 106.525 1.00 262.44 43 HIS G O 1
ATOM 15752 N N . ALA G 1 42 ? 117.314 156.824 108.006 1.00 264.14 44 ALA G N 1
ATOM 15753 C CA . ALA G 1 42 ? 117.116 155.610 107.224 1.00 263.70 44 ALA G CA 1
ATOM 15754 C C . ALA G 1 42 ? 116.527 155.928 105.857 1.00 263.61 44 ALA G C 1
ATOM 15755 O O . ALA G 1 42 ? 116.949 155.360 104.842 1.00 263.53 44 ALA G O 1
ATOM 15757 N N . VAL G 1 43 ? 115.548 156.832 105.808 1.00 265.79 45 VAL G N 1
ATOM 15758 C CA . VAL G 1 43 ? 114.979 157.242 104.526 1.00 265.74 45 VAL G CA 1
ATOM 15759 C C . VAL G 1 43 ? 116.049 157.890 103.658 1.00 265.95 45 VAL G C 1
ATOM 15760 O O . VAL G 1 43 ? 116.158 157.607 102.459 1.00 266.46 45 VAL G O 1
ATOM 15764 N N . GLN G 1 44 ? 116.856 158.769 104.252 1.00 265.31 46 GLN G N 1
ATOM 15765 C CA . GLN G 1 44 ? 117.952 159.408 103.533 1.00 265.08 46 GLN G CA 1
ATOM 15766 C C . GLN G 1 44 ? 118.866 158.355 102.921 1.00 265.10 46 GLN G C 1
ATOM 15767 O O . GLN G 1 44 ? 119.196 158.421 101.733 1.00 264.88 46 GLN G O 1
ATOM 15773 N N . PHE G 1 45 ? 119.282 157.378 103.730 1.00 256.54 47 PHE G N 1
ATOM 15774 C CA . PHE G 1 45 ? 120.065 156.266 103.203 1.00 256.12 47 PHE G CA 1
ATOM 15775 C C . PHE G 1 45 ? 119.256 155.458 102.199 1.00 256.44 47 PHE G C 1
ATOM 15776 O O . PHE G 1 45 ? 119.778 155.040 101.159 1.00 256.77 47 PHE G O 1
ATOM 15784 N N . LEU G 1 46 ? 117.974 155.227 102.495 1.00 263.33 48 LEU G N 1
ATOM 15785 C CA . LEU G 1 46 ? 117.128 154.469 101.580 1.00 263.39 48 LEU G CA 1
ATOM 15786 C C . LEU G 1 46 ? 116.926 155.201 100.260 1.00 263.37 48 LEU G C 1
ATOM 15787 O O . LEU G 1 46 ? 116.878 154.563 99.203 1.00 262.57 48 LEU G O 1
ATOM 15792 N N . ILE G 1 47 ? 116.789 156.526 100.296 1.00 267.23 49 ILE G N 1
ATOM 15793 C CA . ILE G 1 47 ? 116.664 157.281 99.054 1.00 266.69 49 ILE G CA 1
ATOM 15794 C C . ILE G 1 47 ? 118.009 157.404 98.347 1.00 266.75 49 ILE G C 1
ATOM 15795 O O . ILE G 1 47 ? 118.070 157.371 97.113 1.00 266.32 49 ILE G O 1
ATOM 15800 N N . TYR G 1 48 ? 119.100 157.552 99.100 1.00 267.25 50 TYR G N 1
ATOM 15801 C CA . TYR G 1 48 ? 120.415 157.676 98.477 1.00 267.04 50 TYR G CA 1
ATOM 15802 C C . TYR G 1 48 ? 120.784 156.411 97.712 1.00 267.19 50 TYR G C 1
ATOM 15803 O O . TYR G 1 48 ? 121.318 156.481 96.599 1.00 267.63 50 TYR G O 1
ATOM 15812 N N . THR G 1 49 ? 120.505 155.242 98.293 1.00 265.20 51 THR G N 1
ATOM 15813 C CA . THR G 1 49 ? 120.888 153.989 97.651 1.00 265.00 51 THR G CA 1
ATOM 15814 C C . THR G 1 49 ? 120.198 153.823 96.303 1.00 265.84 51 THR G C 1
ATOM 15815 O O . THR G 1 49 ? 120.789 153.294 95.355 1.00 266.19 51 THR G O 1
ATOM 15819 N N . ILE G 1 50 ? 118.942 154.266 96.197 1.00 270.77 52 ILE G N 1
ATOM 15820 C CA . ILE G 1 50 ? 118.227 154.150 94.928 1.00 270.64 52 ILE G CA 1
ATOM 15821 C C . ILE G 1 50 ? 118.959 154.919 93.838 1.00 271.00 52 ILE G C 1
ATOM 15822 O O . ILE G 1 50 ? 119.038 154.475 92.686 1.00 271.15 52 ILE G O 1
ATOM 15827 N N . ILE G 1 51 ? 119.513 156.085 94.183 1.00 268.74 53 ILE G N 1
ATOM 15828 C CA . ILE G 1 51 ? 120.271 156.868 93.207 1.00 267.96 53 ILE G CA 1
ATOM 15829 C C . ILE G 1 51 ? 121.449 156.055 92.689 1.00 267.91 53 ILE G C 1
ATOM 15830 O O . ILE G 1 51 ? 121.694 155.973 91.480 1.00 268.80 53 ILE G O 1
ATOM 15835 N N . ILE G 1 52 ? 122.194 155.433 93.605 1.00 267.04 54 ILE G N 1
ATOM 15836 C CA . ILE G 1 52 ? 123.307 154.576 93.202 1.00 267.43 54 ILE G CA 1
ATOM 15837 C C . ILE G 1 52 ? 122.794 153.412 92.364 1.00 268.56 54 ILE G C 1
ATOM 15838 O O . ILE G 1 52 ? 123.346 153.091 91.305 1.00 268.60 54 ILE G O 1
ATOM 15843 N N . SER G 1 53 ? 121.724 152.765 92.828 1.00 275.17 55 SER G N 1
ATOM 15844 C CA . SER G 1 53 ? 121.121 151.681 92.061 1.00 274.54 55 SER G CA 1
ATOM 15845 C C . SER G 1 53 ? 120.540 152.201 90.752 1.00 275.29 55 SER G C 1
ATOM 15846 O O . SER G 1 53 ? 120.742 151.609 89.685 1.00 275.31 55 SER G O 1
ATOM 15849 N N . ALA G 1 54 ? 119.809 153.316 90.816 1.00 280.87 56 ALA G N 1
ATOM 15850 C CA . ALA G 1 54 ? 119.257 153.912 89.605 1.00 280.74 56 ALA G CA 1
ATOM 15851 C C . ALA G 1 54 ? 120.368 154.331 88.652 1.00 280.88 56 ALA G C 1
ATOM 15852 O O . ALA G 1 54 ? 120.370 153.965 87.472 1.00 281.15 56 ALA G O 1
ATOM 15854 N N . VAL G 1 55 ? 121.268 155.184 89.139 1.00 280.30 57 VAL G N 1
ATOM 15855 C CA . VAL G 1 55 ? 122.304 155.742 88.261 1.00 279.79 57 VAL G CA 1
ATOM 15856 C C . VAL G 1 55 ? 123.602 154.954 88.221 1.00 280.15 57 VAL G C 1
ATOM 15857 O O . VAL G 1 55 ? 124.343 155.061 87.260 1.00 281.36 57 VAL G O 1
ATOM 15861 N N . GLY G 1 56 ? 123.911 154.201 89.264 1.00 282.02 58 GLY G N 1
ATOM 15862 C CA . GLY G 1 56 ? 125.092 153.359 89.202 1.00 281.92 58 GLY G CA 1
ATOM 15863 C C . GLY G 1 56 ? 124.754 152.289 88.195 1.00 282.40 58 GLY G C 1
ATOM 15864 O O . GLY G 1 56 ? 125.532 152.002 87.288 1.00 282.99 58 GLY G O 1
ATOM 15865 N N . SER G 1 57 ? 123.567 151.709 88.331 1.00 286.16 59 SER G N 1
ATOM 15866 C CA . SER G 1 57 ? 123.140 150.721 87.356 1.00 286.47 59 SER G CA 1
ATOM 15867 C C . SER G 1 57 ? 122.684 151.433 86.098 1.00 286.79 59 SER G C 1
ATOM 15868 O O . SER G 1 57 ? 122.521 150.799 85.064 1.00 287.45 59 SER G O 1
ATOM 15871 N N . ILE G 1 58 ? 122.451 152.741 86.173 1.00 286.84 60 ILE G N 1
ATOM 15872 C CA . ILE G 1 58 ? 122.120 153.449 84.944 1.00 286.55 60 ILE G CA 1
ATOM 15873 C C . ILE G 1 58 ? 123.372 153.405 84.108 1.00 287.00 60 ILE G C 1
ATOM 15874 O O . ILE G 1 58 ? 123.289 153.160 82.923 1.00 286.90 60 ILE G O 1
ATOM 15879 N N . ILE G 1 59 ? 124.526 153.618 84.735 1.00 291.16 61 ILE G N 1
ATOM 15880 C CA . ILE G 1 59 ? 125.795 153.584 84.022 1.00 291.04 61 ILE G CA 1
ATOM 15881 C C . ILE G 1 59 ? 126.120 152.152 83.665 1.00 291.02 61 ILE G C 1
ATOM 15882 O O . ILE G 1 59 ? 126.825 151.885 82.685 1.00 290.61 61 ILE G O 1
ATOM 15887 N N . ASN G 1 60 ? 125.619 151.221 84.469 1.00 292.43 62 ASN G N 1
ATOM 15888 C CA . ASN G 1 60 ? 125.825 149.822 84.145 1.00 291.92 62 ASN G CA 1
ATOM 15889 C C . ASN G 1 60 ? 125.153 149.536 82.812 1.00 291.81 62 ASN G C 1
ATOM 15890 O O . ASN G 1 60 ? 125.731 148.868 81.960 1.00 291.95 62 ASN G O 1
ATOM 15895 N N . TYR G 1 61 ? 123.939 150.051 82.627 1.00 294.11 63 TYR G N 1
ATOM 15896 C CA . TYR G 1 61 ? 123.218 149.846 81.373 1.00 293.95 63 TYR G CA 1
ATOM 15897 C C . TYR G 1 61 ? 123.874 150.641 80.268 1.00 293.92 63 TYR G C 1
ATOM 15898 O O . TYR G 1 61 ? 123.881 150.228 79.112 1.00 293.87 63 TYR G O 1
ATOM 15907 N N . VAL G 1 62 ? 124.412 151.798 80.619 1.00 293.69 64 VAL G N 1
ATOM 15908 C CA . VAL G 1 62 ? 125.088 152.627 79.647 1.00 293.81 64 VAL G CA 1
ATOM 15909 C C . VAL G 1 62 ? 126.205 151.806 79.064 1.00 293.95 64 VAL G C 1
ATOM 15910 O O . VAL G 1 62 ? 126.449 151.906 77.868 1.00 293.58 64 VAL G O 1
ATOM 15914 N N . ILE G 1 63 ? 126.876 151.009 79.902 1.00 292.77 65 ILE G N 1
ATOM 15915 C CA . ILE G 1 63 ? 127.965 150.135 79.452 1.00 292.39 65 ILE G CA 1
ATOM 15916 C C . ILE G 1 63 ? 127.441 148.936 78.685 1.00 292.72 65 ILE G C 1
ATOM 15917 O O . ILE G 1 63 ? 127.979 148.579 77.645 1.00 292.39 65 ILE G O 1
ATOM 15922 N N . GLU G 1 64 ? 126.389 148.299 79.179 1.00 294.37 66 GLU G N 1
ATOM 15923 C CA . GLU G 1 64 ? 125.781 147.217 78.421 1.00 293.51 66 GLU G CA 1
ATOM 15924 C C . GLU G 1 64 ? 125.640 147.756 77.020 1.00 293.17 66 GLU G C 1
ATOM 15925 O O . GLU G 1 64 ? 125.722 147.006 76.044 1.00 292.55 66 GLU G O 1
ATOM 15931 N N . ASN G 1 65 ? 125.438 149.063 76.916 1.00 293.86 67 ASN G N 1
ATOM 15932 C CA . ASN G 1 65 ? 125.347 149.714 75.613 1.00 293.80 67 ASN G CA 1
ATOM 15933 C C . ASN G 1 65 ? 126.663 149.927 74.859 1.00 293.56 67 ASN G C 1
ATOM 15934 O O . ASN G 1 65 ? 126.870 149.320 73.802 1.00 293.74 67 ASN G O 1
ATOM 15939 N N . TYR G 1 66 ? 127.550 150.738 75.419 1.00 287.96 68 TYR G N 1
ATOM 15940 C CA . TYR G 1 66 ? 128.841 150.963 74.790 1.00 287.77 68 TYR G CA 1
ATOM 15941 C C . TYR G 1 66 ? 129.863 149.995 75.358 1.00 288.09 68 TYR G C 1
ATOM 15942 O O . TYR G 1 66 ? 130.587 150.328 76.291 1.00 287.87 68 TYR G O 1
ATOM 15951 N N . LYS G 1 67 ? 129.919 148.790 74.804 1.00 290.73 69 LYS G N 1
ATOM 15952 C CA . LYS G 1 67 ? 130.881 147.799 75.273 1.00 290.73 69 LYS G CA 1
ATOM 15953 C C . LYS G 1 67 ? 132.293 148.173 74.851 1.00 290.60 69 LYS G C 1
ATOM 15954 O O . LYS G 1 67 ? 133.261 147.551 75.288 1.00 290.01 69 LYS G O 1
ATOM 15960 N N . LEU G 1 68 ? 132.414 149.192 74.007 1.00 292.42 70 LEU G N 1
ATOM 15961 C CA . LEU G 1 68 ? 133.725 149.607 73.527 1.00 292.23 70 LEU G CA 1
ATOM 15962 C C . LEU G 1 68 ? 134.665 149.866 74.691 1.00 292.60 70 LEU G C 1
ATOM 15963 O O . LEU G 1 68 ? 135.822 149.449 74.665 1.00 292.23 70 LEU G O 1
ATOM 15968 N N . LYS G 1 69 ? 134.170 150.546 75.718 1.00 292.86 71 LYS G N 1
ATOM 15969 C CA . LYS G 1 69 ? 134.993 150.826 76.887 1.00 292.06 71 LYS G CA 1
ATOM 15970 C C . LYS G 1 69 ? 135.415 149.535 77.570 1.00 292.04 71 LYS G C 1
ATOM 15971 O O . LYS G 1 69 ? 134.571 148.715 77.934 1.00 291.54 71 LYS G O 1
ATOM 15977 N N . PHE G 1 70 ? 136.719 149.350 77.741 1.00 293.46 72 PHE G N 1
ATOM 15978 C CA . PHE G 1 70 ? 137.234 148.138 78.375 1.00 293.44 72 PHE G CA 1
ATOM 15979 C C . PHE G 1 70 ? 136.557 147.846 79.701 1.00 293.31 72 PHE G C 1
ATOM 15980 O O . PHE G 1 70 ? 136.625 146.723 80.201 1.00 293.39 72 PHE G O 1
ATOM 15988 N N . ILE G 1 71 ? 135.909 148.849 80.277 1.00 290.51 73 ILE G N 1
ATOM 15989 C CA . ILE G 1 71 ? 135.273 148.672 81.577 1.00 290.55 73 ILE G CA 1
ATOM 15990 C C . ILE G 1 71 ? 134.449 147.395 81.570 1.00 290.74 73 ILE G C 1
ATOM 15991 O O . ILE G 1 71 ? 133.644 147.157 80.661 1.00 290.13 73 ILE G O 1
ATOM 15996 N N . THR G 1 72 ? 134.647 146.554 82.603 1.00 288.73 74 THR G N 1
ATOM 15997 C CA . THR G 1 72 ? 133.929 145.293 82.676 1.00 287.87 74 THR G CA 1
ATOM 15998 C C . THR G 1 72 ? 132.696 145.422 83.565 1.00 287.82 74 THR G C 1
ATOM 15999 O O . THR G 1 72 ? 132.710 146.158 84.557 1.00 287.90 74 THR G O 1
ATOM 16003 N N . PRO G 1 73 ? 131.615 144.716 83.224 1.00 281.13 75 PRO G N 1
ATOM 16004 C CA . PRO G 1 73 ? 130.395 144.825 84.043 1.00 281.12 75 PRO G CA 1
ATOM 16005 C C . PRO G 1 73 ? 130.597 144.388 85.482 1.00 280.23 75 PRO G C 1
ATOM 16006 O O . PRO G 1 73 ? 129.988 144.966 86.391 1.00 279.66 75 PRO G O 1
ATOM 16010 N N . GLY G 1 74 ? 131.438 143.385 85.719 1.00 271.24 76 GLY G N 1
ATOM 16011 C CA . GLY G 1 74 ? 131.621 142.850 87.053 1.00 270.89 76 GLY G CA 1
ATOM 16012 C C . GLY G 1 74 ? 132.148 143.855 88.057 1.00 270.89 76 GLY G C 1
ATOM 16013 O O . GLY G 1 74 ? 131.650 143.935 89.184 1.00 271.02 76 GLY G O 1
ATOM 16014 N N . VAL G 1 75 ? 133.160 144.629 87.659 1.00 270.33 77 VAL G N 1
ATOM 16015 C CA . VAL G 1 75 ? 133.767 145.589 88.579 1.00 270.50 77 VAL G CA 1
ATOM 16016 C C . VAL G 1 75 ? 132.749 146.641 88.998 1.00 271.28 77 VAL G C 1
ATOM 16017 O O . VAL G 1 75 ? 132.661 147.016 90.173 1.00 271.26 77 VAL G O 1
ATOM 16021 N N . ILE G 1 76 ? 131.962 147.135 88.038 1.00 269.06 78 ILE G N 1
ATOM 16022 C CA . ILE G 1 76 ? 130.988 148.184 88.336 1.00 268.59 78 ILE G CA 1
ATOM 16023 C C . ILE G 1 76 ? 129.981 147.690 89.367 1.00 268.37 78 ILE G C 1
ATOM 16024 O O . ILE G 1 76 ? 129.658 148.388 90.337 1.00 267.49 78 ILE G O 1
ATOM 16029 N N . ASP G 1 77 ? 129.468 146.474 89.170 1.00 264.16 79 ASP G N 1
ATOM 16030 C CA . ASP G 1 77 ? 128.535 145.905 90.136 1.00 263.62 79 ASP G CA 1
ATOM 16031 C C . ASP G 1 77 ? 129.191 145.739 91.499 1.00 262.71 79 ASP G C 1
ATOM 16032 O O . ASP G 1 77 ? 128.578 146.022 92.534 1.00 262.38 79 ASP G O 1
ATOM 16037 N N . PHE G 1 78 ? 130.445 145.279 91.520 1.00 254.52 80 PHE G N 1
ATOM 16038 C CA . PHE G 1 78 ? 131.172 145.179 92.779 1.00 254.44 80 PHE G CA 1
ATOM 16039 C C . PHE G 1 78 ? 131.349 146.542 93.432 1.00 255.12 80 PHE G C 1
ATOM 16040 O O . PHE G 1 78 ? 131.171 146.674 94.648 1.00 255.40 80 PHE G O 1
ATOM 16048 N N . ILE G 1 79 ? 131.695 147.561 92.649 1.00 255.60 81 ILE G N 1
ATOM 16049 C CA . ILE G 1 79 ? 131.898 148.898 93.199 1.00 255.44 81 ILE G CA 1
ATOM 16050 C C . ILE G 1 79 ? 130.573 149.507 93.639 1.00 255.10 81 ILE G C 1
ATOM 16051 O O . ILE G 1 79 ? 130.472 150.111 94.713 1.00 254.94 81 ILE G O 1
ATOM 16056 N N . CYS G 1 80 ? 129.536 149.358 92.812 1.00 250.70 82 CYS G N 1
ATOM 16057 C CA . CYS G 1 80 ? 128.244 149.970 93.098 1.00 249.89 82 CYS G CA 1
ATOM 16058 C C . CYS G 1 80 ? 127.700 149.526 94.452 1.00 250.35 82 CYS G C 1
ATOM 16059 O O . CYS G 1 80 ? 127.303 150.353 95.281 1.00 250.42 82 CYS G O 1
ATOM 16062 N N . THR G 1 81 ? 127.675 148.212 94.690 1.00 242.56 83 THR G N 1
ATOM 16063 C CA . THR G 1 81 ? 127.197 147.714 95.975 1.00 242.74 83 THR G CA 1
ATOM 16064 C C . THR G 1 81 ? 128.224 147.935 97.078 1.00 242.77 83 THR G C 1
ATOM 16065 O O . THR G 1 81 ? 127.851 148.109 98.244 1.00 243.31 83 THR G O 1
ATOM 16069 N N . SER G 1 82 ? 129.514 147.924 96.739 1.00 235.53 84 SER G N 1
ATOM 16070 C CA . SER G 1 82 ? 130.542 148.189 97.738 1.00 234.98 84 SER G CA 1
ATOM 16071 C C . SER G 1 82 ? 130.475 149.625 98.241 1.00 235.74 84 SER G C 1
ATOM 16072 O O . SER G 1 82 ? 130.625 149.872 99.443 1.00 235.43 84 SER G O 1
ATOM 16075 N N . LEU G 1 83 ? 130.254 150.582 97.338 1.00 235.74 85 LEU G N 1
ATOM 16076 C CA . LEU G 1 83 ? 130.197 151.983 97.745 1.00 235.01 85 LEU G CA 1
ATOM 16077 C C . LEU G 1 83 ? 129.034 152.230 98.698 1.00 235.72 85 LEU G C 1
ATOM 16078 O O . LEU G 1 83 ? 129.187 152.909 99.720 1.00 235.66 85 LEU G O 1
ATOM 16083 N N . ILE G 1 84 ? 127.860 151.678 98.384 1.00 236.95 86 ILE G N 1
ATOM 16084 C CA . ILE G 1 84 ? 126.691 151.895 99.231 1.00 236.47 86 ILE G CA 1
ATOM 16085 C C . ILE G 1 84 ? 126.920 151.301 100.614 1.00 236.13 86 ILE G C 1
ATOM 16086 O O . ILE G 1 84 ? 126.454 151.843 101.624 1.00 236.01 86 ILE G O 1
ATOM 16091 N N . ALA G 1 85 ? 127.639 150.178 100.685 1.00 227.87 87 ALA G N 1
ATOM 16092 C CA . ALA G 1 85 ? 127.943 149.576 101.977 1.00 226.45 87 ALA G CA 1
ATOM 16093 C C . ALA G 1 85 ? 128.755 150.527 102.847 1.00 226.83 87 ALA G C 1
ATOM 16094 O O . ALA G 1 85 ? 128.517 150.644 104.054 1.00 226.72 87 ALA G O 1
ATOM 16096 N N . VAL G 1 86 ? 129.723 151.221 102.246 1.00 231.20 88 VAL G N 1
ATOM 16097 C CA . VAL G 1 86 ? 130.548 152.162 103.003 1.00 231.45 88 VAL G CA 1
ATOM 16098 C C . VAL G 1 86 ? 129.679 153.264 103.595 1.00 231.14 88 VAL G C 1
ATOM 16099 O O . VAL G 1 86 ? 129.822 153.634 104.767 1.00 231.58 88 VAL G O 1
ATOM 16103 N N . ILE G 1 87 ? 128.763 153.807 102.791 1.00 226.55 89 ILE G N 1
ATOM 16104 C CA . ILE G 1 87 ? 127.843 154.821 103.297 1.00 226.91 89 ILE G CA 1
ATOM 16105 C C . ILE G 1 87 ? 127.009 154.266 104.440 1.00 227.65 89 ILE G C 1
ATOM 16106 O O . ILE G 1 87 ? 126.640 154.999 105.364 1.00 227.25 89 ILE G O 1
ATOM 16111 N N . LEU G 1 88 ? 126.698 152.970 104.400 1.00 227.71 90 LEU G N 1
ATOM 16112 C CA . LEU G 1 88 ? 125.953 152.358 105.495 1.00 226.65 90 LEU G CA 1
ATOM 16113 C C . LEU G 1 88 ? 126.730 152.452 106.801 1.00 226.19 90 LEU G C 1
ATOM 16114 O O . LEU G 1 88 ? 126.170 152.802 107.847 1.00 225.99 90 LEU G O 1
ATOM 16119 N N . THR G 1 89 ? 128.029 152.149 106.760 1.00 224.20 91 THR G N 1
ATOM 16120 C CA . THR G 1 89 ? 128.837 152.200 107.973 1.00 224.01 91 THR G CA 1
ATOM 16121 C C . THR G 1 89 ? 128.968 153.628 108.486 1.00 224.73 91 THR G C 1
ATOM 16122 O O . THR G 1 89 ? 128.727 153.901 109.668 1.00 224.26 91 THR G O 1
ATOM 16126 N N . ILE G 1 90 ? 129.345 154.557 107.607 1.00 225.82 92 ILE G N 1
ATOM 16127 C CA . ILE G 1 90 ? 129.515 155.948 108.022 1.00 225.44 92 ILE G CA 1
ATOM 16128 C C . ILE G 1 90 ? 128.192 156.515 108.518 1.00 225.39 92 ILE G C 1
ATOM 16129 O O . ILE G 1 90 ? 128.124 157.159 109.572 1.00 225.41 92 ILE G O 1
ATOM 16134 N N . LYS G 1 91 ? 127.116 156.279 107.766 1.00 225.64 93 LYS G N 1
ATOM 16135 C CA . LYS G 1 91 ? 125.807 156.749 108.197 1.00 225.82 93 LYS G CA 1
ATOM 16136 C C . LYS G 1 91 ? 125.354 156.084 109.488 1.00 226.59 93 LYS G C 1
ATOM 16137 O O . LYS G 1 91 ? 124.831 156.768 110.374 1.00 227.05 93 LYS G O 1
ATOM 16143 N N . LEU G 1 92 ? 125.561 154.774 109.625 1.00 220.44 94 LEU G N 1
ATOM 16144 C CA . LEU G 1 92 ? 125.118 154.045 110.807 1.00 219.45 94 LEU G CA 1
ATOM 16145 C C . LEU G 1 92 ? 125.963 154.322 112.041 1.00 219.71 94 LEU G C 1
ATOM 16146 O O . LEU G 1 92 ? 125.445 154.232 113.158 1.00 218.96 94 LEU G O 1
ATOM 16151 N N . PHE G 1 93 ? 127.243 154.652 111.870 1.00 220.23 95 PHE G N 1
ATOM 16152 C CA . PHE G 1 93 ? 128.096 154.949 113.015 1.00 220.13 95 PHE G CA 1
ATOM 16153 C C . PHE G 1 93 ? 127.731 156.288 113.647 1.00 220.18 95 PHE G C 1
ATOM 16154 O O . PHE G 1 93 ? 127.858 156.464 114.863 1.00 220.11 95 PHE G O 1
ATOM 16162 N N . LEU G 1 94 ? 127.274 157.241 112.834 1.00 220.79 96 LEU G N 1
ATOM 16163 C CA . LEU G 1 94 ? 126.944 158.565 113.350 1.00 221.03 96 LEU G CA 1
ATOM 16164 C C . LEU G 1 94 ? 125.821 158.495 114.377 1.00 221.22 96 LEU G C 1
ATOM 16165 O O . LEU G 1 94 ? 125.900 159.112 115.445 1.00 221.76 96 LEU G O 1
ATOM 16170 N N . LEU G 1 95 ? 124.764 157.738 114.074 1.00 217.67 97 LEU G N 1
ATOM 16171 C CA . LEU G 1 95 ? 123.641 157.639 114.999 1.00 217.23 97 LEU G CA 1
ATOM 16172 C C . LEU G 1 95 ? 124.077 157.049 116.334 1.00 218.25 97 LEU G C 1
ATOM 16173 O O . LEU G 1 95 ? 123.690 157.538 117.401 1.00 218.13 97 LEU G O 1
ATOM 16178 N N . ILE G 1 96 ? 124.889 155.991 116.295 1.00 216.02 98 ILE G N 1
ATOM 16179 C CA . ILE G 1 96 ? 125.356 155.382 117.535 1.00 216.45 98 ILE G CA 1
ATOM 16180 C C . ILE G 1 96 ? 126.196 156.372 118.330 1.00 217.04 98 ILE G C 1
ATOM 16181 O O . ILE G 1 96 ? 126.039 156.503 119.550 1.00 217.21 98 ILE G O 1
ATOM 16186 N N . ASN G 1 97 ? 127.099 157.089 117.656 1.00 213.68 99 ASN G N 1
ATOM 16187 C CA . ASN G 1 97 ? 127.874 158.120 118.338 1.00 212.74 99 ASN G CA 1
ATOM 16188 C C . ASN G 1 97 ? 126.964 159.213 118.882 1.00 213.22 99 ASN G C 1
ATOM 16189 O O . ASN G 1 97 ? 127.158 159.692 120.006 1.00 213.37 99 ASN G O 1
ATOM 16194 N N . GLN G 1 98 ? 125.965 159.622 118.098 1.00 219.59 100 GLN G N 1
ATOM 16195 C CA . GLN G 1 98 ? 125.004 160.611 118.576 1.00 220.13 100 GLN G CA 1
ATOM 16196 C C . GLN G 1 98 ? 124.243 160.089 119.787 1.00 221.51 100 GLN G C 1
ATOM 16197 O O . GLN G 1 98 ? 124.016 160.821 120.758 1.00 221.32 100 GLN G O 1
ATOM 16203 N N . PHE G 1 99 ? 123.841 158.817 119.749 1.00 217.56 101 PHE G N 1
ATOM 16204 C CA . PHE G 1 99 ? 123.132 158.229 120.881 1.00 216.50 101 PHE G CA 1
ATOM 16205 C C . PHE G 1 99 ? 124.005 158.246 122.130 1.00 216.71 101 PHE G C 1
ATOM 16206 O O . PHE G 1 99 ? 123.527 158.532 123.233 1.00 215.80 101 PHE G O 1
ATOM 16214 N N . GLU G 1 100 ? 125.294 157.942 121.971 1.00 211.82 102 GLU G N 1
ATOM 16215 C CA . GLU G 1 100 ? 126.206 157.983 123.109 1.00 211.35 102 GLU G CA 1
ATOM 16216 C C . GLU G 1 100 ? 126.285 159.384 123.702 1.00 212.62 102 GLU G C 1
ATOM 16217 O O . GLU G 1 100 ? 126.310 159.549 124.927 1.00 212.52 102 GLU G O 1
ATOM 16223 N N . LYS G 1 101 ? 126.326 160.406 122.845 1.00 215.63 103 LYS G N 1
ATOM 16224 C CA . LYS G 1 101 ? 126.391 161.778 123.337 1.00 215.32 103 LYS G CA 1
ATOM 16225 C C . LYS G 1 101 ? 125.163 162.118 124.172 1.00 215.18 103 LYS G C 1
ATOM 16226 O O . LYS G 1 101 ? 125.272 162.741 125.234 1.00 215.53 103 LYS G O 1
ATOM 16232 N N . GLN G 1 102 ? 123.980 161.713 123.705 1.00 214.85 104 GLN G N 1
ATOM 16233 C CA . GLN G 1 102 ? 122.762 161.957 124.471 1.00 215.63 104 GLN G CA 1
ATOM 16234 C C . GLN G 1 102 ? 122.801 161.221 125.804 1.00 216.18 104 GLN G C 1
ATOM 16235 O O . GLN G 1 102 ? 122.387 161.760 126.837 1.00 215.04 104 GLN G O 1
ATOM 16241 N N . GLN G 1 103 ? 123.300 159.984 125.799 1.00 217.31 105 GLN G N 1
ATOM 16242 C CA . GLN G 1 103 ? 123.373 159.207 127.033 1.00 217.19 105 GLN G CA 1
ATOM 16243 C C . GLN G 1 103 ? 124.253 159.900 128.064 1.00 216.14 105 GLN G C 1
ATOM 16244 O O . GLN G 1 103 ? 123.916 159.956 129.252 1.00 215.36 105 GLN G O 1
ATOM 16250 N N . ILE G 1 104 ? 125.394 160.436 127.624 1.00 216.07 106 ILE G N 1
ATOM 16251 C CA . ILE G 1 104 ? 126.262 161.180 128.532 1.00 216.89 106 ILE G CA 1
ATOM 16252 C C . ILE G 1 104 ? 125.537 162.410 129.062 1.00 216.49 106 ILE G C 1
ATOM 16253 O O . ILE G 1 104 ? 125.612 162.734 130.253 1.00 215.55 106 ILE G O 1
ATOM 16258 N N . LYS G 1 105 ? 124.824 163.113 128.181 1.00 217.92 107 LYS G N 1
ATOM 16259 C CA . LYS G 1 105 ? 124.080 164.295 128.606 1.00 218.68 107 LYS G CA 1
ATOM 16260 C C . LYS G 1 105 ? 123.004 163.933 129.622 1.00 219.67 107 LYS G C 1
ATOM 16261 O O . LYS G 1 105 ? 122.785 164.666 130.594 1.00 218.32 107 LYS G O 1
ATOM 16267 N N . LYS G 1 106 ? 122.320 162.804 129.415 1.00 216.65 108 LYS G N 1
ATOM 16268 C CA . LYS G 1 106 ? 121.234 162.424 130.311 1.00 215.30 108 LYS G CA 1
ATOM 16269 C C . LYS G 1 106 ? 121.713 162.277 131.750 1.00 215.39 108 LYS G C 1
ATOM 16270 O O . LYS G 1 106 ? 120.937 162.503 132.686 1.00 214.77 108 LYS G O 1
ATOM 16276 N N . GLY G 1 107 ? 122.975 161.906 131.950 1.00 210.68 109 GLY G N 1
ATOM 16277 C CA . GLY G 1 107 ? 123.513 161.779 133.289 1.00 210.03 109 GLY G CA 1
ATOM 16278 C C . GLY G 1 107 ? 124.318 160.515 133.508 1.00 210.54 109 GLY G C 1
ATOM 16279 O O . GLY G 1 107 ? 124.952 160.351 134.555 1.00 210.01 109 GLY G O 1
ATOM 16280 N N . ARG G 1 108 ? 124.303 159.614 132.529 1.00 205.73 110 ARG G N 1
ATOM 16281 C CA . ARG G 1 108 ? 125.032 158.361 132.664 1.00 204.94 110 ARG G CA 1
ATOM 16282 C C . ARG G 1 108 ? 126.533 158.616 132.720 1.00 205.10 110 ARG G C 1
ATOM 16283 O O . ARG G 1 108 ? 127.047 159.586 132.157 1.00 205.23 110 ARG G O 1
ATOM 16291 N N . ASP G 1 109 ? 127.238 157.728 133.416 1.00 199.06 111 ASP G N 1
ATOM 16292 C CA . ASP G 1 109 ? 128.682 157.857 133.549 1.00 200.15 111 ASP G CA 1
ATOM 16293 C C . ASP G 1 109 ? 129.357 157.702 132.191 1.00 200.51 111 ASP G C 1
ATOM 16294 O O . ASP G 1 109 ? 128.860 157.010 131.299 1.00 200.91 111 ASP G O 1
ATOM 16299 N N . ILE G 1 110 ? 130.507 158.362 132.039 1.00 201.90 112 ILE G N 1
ATOM 16300 C CA . ILE G 1 110 ? 131.258 158.257 130.791 1.00 201.97 112 ILE G CA 1
ATOM 16301 C C . ILE G 1 110 ? 131.628 156.806 130.518 1.00 202.68 112 ILE G C 1
ATOM 16302 O O . ILE G 1 110 ? 131.470 156.309 129.397 1.00 202.86 112 ILE G O 1
ATOM 16307 N N . THR G 1 111 ? 132.126 156.102 131.537 1.00 196.00 113 THR G N 1
ATOM 16308 C CA . THR G 1 111 ? 132.393 154.677 131.382 1.00 195.49 113 THR G CA 1
ATOM 16309 C C . THR G 1 111 ? 131.104 153.886 131.204 1.00 194.75 113 THR G C 1
ATOM 16310 O O . THR G 1 111 ? 131.085 152.891 130.472 1.00 192.51 113 THR G O 1
ATOM 16314 N N . SER G 1 112 ? 130.023 154.310 131.862 1.00 197.01 114 SER G N 1
ATOM 16315 C CA . SER G 1 112 ? 128.741 153.639 131.687 1.00 196.40 114 SER G CA 1
ATOM 16316 C C . SER G 1 112 ? 128.245 153.748 130.250 1.00 198.08 114 SER G C 1
ATOM 16317 O O . SER G 1 112 ? 127.730 152.769 129.698 1.00 197.16 114 SER G O 1
ATOM 16320 N N . ALA G 1 113 ? 128.388 154.921 129.633 1.00 200.41 115 ALA G N 1
ATOM 16321 C CA . ALA G 1 113 ? 127.973 155.116 128.251 1.00 197.87 115 ALA G CA 1
ATOM 16322 C C . ALA G 1 113 ? 129.026 154.640 127.258 1.00 196.84 115 ALA G C 1
ATOM 16323 O O . ALA G 1 113 ? 128.680 154.137 126.183 1.00 196.51 115 ALA G O 1
ATOM 16325 N N . ARG G 1 114 ? 130.308 154.789 127.594 1.00 195.03 116 ARG G N 1
ATOM 16326 C CA . ARG G 1 114 ? 131.366 154.336 126.698 1.00 195.10 116 ARG G CA 1
ATOM 16327 C C . ARG G 1 114 ? 131.285 152.832 126.470 1.00 196.48 116 ARG G C 1
ATOM 16328 O O . ARG G 1 114 ? 131.424 152.353 125.339 1.00 196.99 116 ARG G O 1
ATOM 16336 N N . ILE G 1 115 ? 131.057 152.068 127.540 1.00 197.38 117 ILE G N 1
ATOM 16337 C CA . ILE G 1 115 ? 130.942 150.619 127.407 1.00 198.03 117 ILE G CA 1
ATOM 16338 C C . ILE G 1 115 ? 129.750 150.259 126.530 1.00 197.98 117 ILE G C 1
ATOM 16339 O O . ILE G 1 115 ? 129.819 149.337 125.707 1.00 197.36 117 ILE G O 1
ATOM 16344 N N . MET G 1 116 ? 128.637 150.978 126.691 1.00 196.64 118 MET G N 1
ATOM 16345 C CA . MET G 1 116 ? 127.458 150.710 125.877 1.00 196.02 118 MET G CA 1
ATOM 16346 C C . MET G 1 116 ? 127.736 150.944 124.398 1.00 196.94 118 MET G C 1
ATOM 16347 O O . MET G 1 116 ? 127.298 150.156 123.551 1.00 195.54 118 MET G O 1
ATOM 16352 N N . SER G 1 117 ? 128.457 152.017 124.067 1.00 201.86 119 SER G N 1
ATOM 16353 C CA . SER G 1 117 ? 128.763 152.303 122.669 1.00 201.08 119 SER G CA 1
ATOM 16354 C C . SER G 1 117 ? 129.625 151.205 122.056 1.00 200.00 119 SER G C 1
ATOM 16355 O O . SER G 1 117 ? 129.405 150.796 120.910 1.00 200.58 119 SER G O 1
ATOM 16358 N N . ARG G 1 118 ? 130.615 150.717 122.807 1.00 197.12 120 ARG G N 1
ATOM 16359 C CA . ARG G 1 118 ? 131.487 149.670 122.286 1.00 197.17 120 ARG G CA 1
ATOM 16360 C C . ARG G 1 118 ? 130.700 148.405 121.965 1.00 198.14 120 ARG G C 1
ATOM 16361 O O . ARG G 1 118 ? 130.950 147.750 120.947 1.00 198.36 120 ARG G O 1
ATOM 16369 N N . ILE G 1 119 ? 129.744 148.047 122.825 1.00 191.34 121 ILE G N 1
ATOM 16370 C CA . ILE G 1 119 ? 128.924 146.867 122.580 1.00 190.84 121 ILE G CA 1
ATOM 16371 C C . ILE G 1 119 ? 128.134 146.997 121.288 1.00 191.27 121 ILE G C 1
ATOM 16372 O O . ILE G 1 119 ? 127.958 146.009 120.568 1.00 190.49 121 ILE G O 1
ATOM 16377 N N . ILE G 1 120 ? 127.644 148.196 120.975 1.00 199.43 122 ILE G N 1
ATOM 16378 C CA . ILE G 1 120 ? 126.918 148.400 119.727 1.00 199.23 122 ILE G CA 1
ATOM 16379 C C . ILE G 1 120 ? 127.865 148.320 118.537 1.00 199.10 122 ILE G C 1
ATOM 16380 O O . ILE G 1 120 ? 127.524 147.763 117.488 1.00 198.47 122 ILE G O 1
ATOM 16385 N N . LYS G 1 121 ? 129.069 148.881 118.677 1.00 200.26 123 LYS G N 1
ATOM 16386 C CA . LYS G 1 121 ? 130.037 148.843 117.587 1.00 199.63 123 LYS G CA 1
ATOM 16387 C C . LYS G 1 121 ? 130.393 147.410 117.212 1.00 199.16 123 LYS G C 1
ATOM 16388 O O . LYS G 1 121 ? 130.456 147.061 116.028 1.00 198.86 123 LYS G O 1
ATOM 16394 N N . ILE G 1 122 ? 130.638 146.563 118.212 1.00 197.20 124 ILE G N 1
ATOM 16395 C CA . ILE G 1 122 ? 131.012 145.177 117.933 1.00 196.76 124 ILE G CA 1
ATOM 16396 C C . ILE G 1 122 ? 129.856 144.440 117.267 1.00 196.88 124 ILE G C 1
ATOM 16397 O O . ILE G 1 122 ? 130.040 143.717 116.282 1.00 197.19 124 ILE G O 1
ATOM 16402 N N . THR G 1 123 ? 128.643 144.615 117.797 1.00 197.14 125 THR G N 1
ATOM 16403 C CA . THR G 1 123 ? 127.489 143.926 117.228 1.00 196.52 125 THR G CA 1
ATOM 16404 C C . THR G 1 123 ? 127.160 144.436 115.832 1.00 197.24 125 THR G C 1
ATOM 16405 O O . THR G 1 123 ? 126.809 143.644 114.951 1.00 196.94 125 THR G O 1
ATOM 16409 N N . ILE G 1 124 ? 127.262 145.747 115.608 1.00 201.23 126 ILE G N 1
ATOM 16410 C CA . ILE G 1 124 ? 126.961 146.284 114.287 1.00 200.76 126 ILE G CA 1
ATOM 16411 C C . ILE G 1 124 ? 127.964 145.782 113.256 1.00 200.22 126 ILE G C 1
ATOM 16412 O O . ILE G 1 124 ? 127.586 145.453 112.126 1.00 200.28 126 ILE G O 1
ATOM 16417 N N . ILE G 1 125 ? 129.246 145.712 113.618 1.00 199.27 127 ILE G N 1
ATOM 16418 C CA . ILE G 1 125 ? 130.256 145.208 112.692 1.00 199.63 127 ILE G CA 1
ATOM 16419 C C . ILE G 1 125 ? 129.975 143.752 112.345 1.00 200.01 127 ILE G C 1
ATOM 16420 O O . ILE G 1 125 ? 130.087 143.337 111.184 1.00 199.87 127 ILE G O 1
ATOM 16425 N N . VAL G 1 126 ? 129.606 142.952 113.348 1.00 199.09 128 VAL G N 1
ATOM 16426 C CA . VAL G 1 126 ? 129.328 141.537 113.105 1.00 197.18 128 VAL G CA 1
ATOM 16427 C C . VAL G 1 126 ? 128.189 141.384 112.108 1.00 197.27 128 VAL G C 1
ATOM 16428 O O . VAL G 1 126 ? 128.243 140.543 111.203 1.00 200.19 128 VAL G O 1
ATOM 16432 N N . VAL G 1 127 ? 127.134 142.187 112.261 1.00 196.38 129 VAL G N 1
ATOM 16433 C CA . VAL G 1 127 ? 126.034 142.147 111.305 1.00 197.73 129 VAL G CA 1
ATOM 16434 C C . VAL G 1 127 ? 126.457 142.628 109.924 1.00 197.08 129 VAL G C 1
ATOM 16435 O O . VAL G 1 127 ? 125.959 142.111 108.917 1.00 197.29 129 VAL G O 1
ATOM 16439 N N . LEU G 1 128 ? 127.362 143.605 109.846 1.00 197.60 130 LEU G N 1
ATOM 16440 C CA . LEU G 1 128 ? 127.800 144.115 108.552 1.00 197.32 130 LEU G CA 1
ATOM 16441 C C . LEU G 1 128 ? 128.499 143.032 107.737 1.00 197.73 130 LEU G C 1
ATOM 16442 O O . LEU G 1 128 ? 128.259 142.901 106.532 1.00 198.26 130 LEU G O 1
ATOM 16447 N N . VAL G 1 129 ? 129.369 142.248 108.379 1.00 197.51 131 VAL G N 1
ATOM 16448 C CA . VAL G 1 129 ? 130.048 141.168 107.669 1.00 197.73 131 VAL G CA 1
ATOM 16449 C C . VAL G 1 129 ? 129.049 140.109 107.227 1.00 196.29 131 VAL G C 1
ATOM 16450 O O . VAL G 1 129 ? 129.203 139.504 106.160 1.00 195.97 131 VAL G O 1
ATOM 16454 N N . LEU G 1 130 ? 128.014 139.865 108.033 1.00 194.26 132 LEU G N 1
ATOM 16455 C CA . LEU G 1 130 ? 126.993 138.897 107.649 1.00 194.03 132 LEU G CA 1
ATOM 16456 C C . LEU G 1 130 ? 126.295 139.313 106.361 1.00 193.98 132 LEU G C 1
ATOM 16457 O O . LEU G 1 130 ? 126.032 138.476 105.491 1.00 194.20 132 LEU G O 1
ATOM 16462 N N . LEU G 1 131 ? 125.989 140.602 106.219 1.00 199.02 133 LEU G N 1
ATOM 16463 C CA . LEU G 1 131 ? 125.311 141.097 105.029 1.00 199.86 133 LEU G CA 1
ATOM 16464 C C . LEU G 1 131 ? 126.237 141.228 103.829 1.00 201.36 133 LEU G C 1
ATOM 16465 O O . LEU G 1 131 ? 125.745 141.350 102.702 1.00 201.71 133 LEU G O 1
ATOM 16470 N N . TYR G 1 132 ? 127.553 141.205 104.033 1.00 203.98 134 TYR G N 1
ATOM 16471 C CA . TYR G 1 132 ? 128.514 141.352 102.945 1.00 202.20 134 TYR G CA 1
ATOM 16472 C C . TYR G 1 132 ? 129.619 140.312 103.066 1.00 202.78 134 TYR G C 1
ATOM 16473 O O . TYR G 1 132 ? 130.741 140.511 102.590 1.00 204.06 134 TYR G O 1
ATOM 16482 N N . GLY G 1 133 ? 129.314 139.186 103.705 1.00 205.74 135 GLY G N 1
ATOM 16483 C CA . GLY G 1 133 ? 130.283 138.119 103.845 1.00 206.26 135 GLY G CA 1
ATOM 16484 C C . GLY G 1 133 ? 130.657 137.492 102.519 1.00 206.81 135 GLY G C 1
ATOM 16485 O O . GLY G 1 133 ? 131.813 137.121 102.300 1.00 206.90 135 GLY G O 1
ATOM 16486 N N . GLU G 1 134 ? 129.677 137.362 101.626 1.00 204.59 136 GLU G N 1
ATOM 16487 C CA . GLU G 1 134 ? 129.926 136.769 100.317 1.00 204.47 136 GLU G CA 1
ATOM 16488 C C . GLU G 1 134 ? 130.536 137.784 99.354 1.00 204.22 136 GLU G C 1
ATOM 16489 O O . GLU G 1 134 ? 131.577 137.523 98.742 1.00 202.95 136 GLU G O 1
ATOM 16495 N N . HIS G 1 135 ? 129.906 138.950 99.209 1.00 203.73 137 HIS G N 1
ATOM 16496 C CA . HIS G 1 135 ? 130.440 139.984 98.331 1.00 203.22 137 HIS G CA 1
ATOM 16497 C C . HIS G 1 135 ? 131.834 140.405 98.777 1.00 204.58 137 HIS G C 1
ATOM 16498 O O . HIS G 1 135 ? 132.770 140.430 97.971 1.00 203.41 137 HIS G O 1
ATOM 16505 N N . PHE G 1 136 ? 131.983 140.731 100.057 1.00 214.90 138 PHE G N 1
ATOM 16506 C CA . PHE G 1 136 ? 133.281 141.107 100.597 1.00 213.70 138 PHE G CA 1
ATOM 16507 C C . PHE G 1 136 ? 133.961 139.890 101.208 1.00 213.07 138 PHE G C 1
ATOM 16508 O O . PHE G 1 136 ? 133.355 139.146 101.983 1.00 213.38 138 PHE G O 1
ATOM 16516 N N . GLY G 1 137 ? 135.228 139.693 100.856 1.00 210.44 139 GLY G N 1
ATOM 16517 C CA . GLY G 1 137 ? 135.918 138.496 101.301 1.00 210.16 139 GLY G CA 1
ATOM 16518 C C . GLY G 1 137 ? 135.233 137.251 100.776 1.00 210.79 139 GLY G C 1
ATOM 16519 O O . GLY G 1 137 ? 134.847 137.169 99.604 1.00 210.52 139 GLY G O 1
ATOM 16520 N N . VAL G 1 138 ? 135.069 136.262 101.656 1.00 207.42 140 VAL G N 1
ATOM 16521 C CA . VAL G 1 138 ? 134.430 135.001 101.299 1.00 207.20 140 VAL G CA 1
ATOM 16522 C C . VAL G 1 138 ? 133.679 134.472 102.511 1.00 206.86 140 VAL G C 1
ATOM 16523 O O . VAL G 1 138 ? 133.959 134.840 103.654 1.00 206.42 140 VAL G O 1
ATOM 16527 N N . GLN G 1 139 ? 132.709 133.599 102.249 1.00 208.58 141 GLN G N 1
ATOM 16528 C CA . GLN G 1 139 ? 131.930 132.934 103.290 1.00 209.32 141 GLN G CA 1
ATOM 16529 C C . GLN G 1 139 ? 131.830 131.459 102.931 1.00 208.95 141 GLN G C 1
ATOM 16530 O O . GLN G 1 139 ? 131.128 131.094 101.983 1.00 208.18 141 GLN G O 1
ATOM 16536 N N . THR G 1 140 ? 132.531 130.617 103.680 1.00 201.29 142 THR G N 1
ATOM 16537 C CA . THR G 1 140 ? 132.588 129.189 103.411 1.00 201.38 142 THR G CA 1
ATOM 16538 C C . THR G 1 140 ? 131.710 128.422 104.395 1.00 199.80 142 THR G C 1
ATOM 16539 O O . THR G 1 140 ? 131.218 128.968 105.384 1.00 199.62 142 THR G O 1
ATOM 16543 N N . ALA G 1 141 ? 131.520 127.134 104.102 1.00 198.15 143 ALA G N 1
ATOM 16544 C CA . ALA G 1 141 ? 130.730 126.285 104.988 1.00 198.65 143 ALA G CA 1
ATOM 16545 C C . ALA G 1 141 ? 131.350 126.196 106.375 1.00 200.09 143 ALA G C 1
ATOM 16546 O O . ALA G 1 141 ? 130.631 126.233 107.379 1.00 200.60 143 ALA G O 1
ATOM 16548 N N . SER G 1 142 ? 132.677 126.076 106.453 1.00 197.53 144 SER G N 1
ATOM 16549 C CA . SER G 1 142 ? 133.340 126.084 107.752 1.00 196.63 144 SER G CA 1
ATOM 16550 C C . SER G 1 142 ? 133.128 127.415 108.463 1.00 198.57 144 SER G C 1
ATOM 16551 O O . SER G 1 142 ? 132.905 127.452 109.679 1.00 198.88 144 SER G O 1
ATOM 16554 N N . VAL G 1 143 ? 133.200 128.521 107.719 1.00 199.02 145 VAL G N 1
ATOM 16555 C CA . VAL G 1 143 ? 132.961 129.832 108.314 1.00 199.00 145 VAL G CA 1
ATOM 16556 C C . VAL G 1 143 ? 131.536 129.923 108.845 1.00 196.33 145 VAL G C 1
ATOM 16557 O O . VAL G 1 143 ? 131.300 130.440 109.943 1.00 194.63 145 VAL G O 1
ATOM 16561 N N . ILE G 1 144 ? 130.563 129.433 108.073 1.00 193.60 146 ILE G N 1
ATOM 16562 C CA . ILE G 1 144 ? 129.176 129.458 108.528 1.00 193.11 146 ILE G CA 1
ATOM 16563 C C . ILE G 1 144 ? 129.012 128.620 109.787 1.00 193.11 146 ILE G C 1
ATOM 16564 O O . ILE G 1 144 ? 128.326 129.023 110.732 1.00 195.24 146 ILE G O 1
ATOM 16569 N N . ALA G 1 145 ? 129.627 127.436 109.817 1.00 188.59 147 ALA G N 1
ATOM 16570 C CA . ALA G 1 145 ? 129.514 126.578 110.991 1.00 188.63 147 ALA G CA 1
ATOM 16571 C C . ALA G 1 145 ? 130.124 127.241 112.219 1.00 190.29 147 ALA G C 1
ATOM 16572 O O . ALA G 1 145 ? 129.549 127.190 113.312 1.00 189.44 147 ALA G O 1
ATOM 16574 N N . VAL G 1 146 ? 131.288 127.872 112.060 1.00 189.21 148 VAL G N 1
ATOM 16575 C CA . VAL G 1 146 ? 131.934 128.523 113.196 1.00 187.18 148 VAL G CA 1
ATOM 16576 C C . VAL G 1 146 ? 131.112 129.714 113.674 1.00 186.66 148 VAL G C 1
ATOM 16577 O O . VAL G 1 146 ? 130.972 129.940 114.881 1.00 184.57 148 VAL G O 1
ATOM 16581 N N . LEU G 1 147 ? 130.563 130.500 112.745 1.00 182.14 149 LEU G N 1
ATOM 16582 C CA . LEU G 1 147 ? 129.722 131.619 113.152 1.00 180.26 149 LEU G CA 1
ATOM 16583 C C . LEU G 1 147 ? 128.457 131.141 113.851 1.00 179.27 149 LEU G C 1
ATOM 16584 O O . LEU G 1 147 ? 128.010 131.766 114.818 1.00 180.10 149 LEU G O 1
ATOM 16589 N N . GLY G 1 148 ? 127.862 130.044 113.379 1.00 173.95 150 GLY G N 1
ATOM 16590 C CA . GLY G 1 148 ? 126.712 129.486 114.068 1.00 171.64 150 GLY G CA 1
ATOM 16591 C C . GLY G 1 148 ? 127.057 128.990 115.458 1.00 173.77 150 GLY G C 1
ATOM 16592 O O . GLY G 1 148 ? 126.277 129.159 116.398 1.00 176.13 150 GLY G O 1
ATOM 16593 N N . ALA G 1 149 ? 128.229 128.369 115.608 1.00 173.79 151 ALA G N 1
ATOM 16594 C CA . ALA G 1 149 ? 128.672 127.948 116.934 1.00 173.47 151 ALA G CA 1
ATOM 16595 C C . ALA G 1 149 ? 128.869 129.147 117.851 1.00 174.72 151 ALA G C 1
ATOM 16596 O O . ALA G 1 149 ? 128.501 129.103 119.032 1.00 175.23 151 ALA G O 1
ATOM 16598 N N . ALA G 1 150 ? 129.452 130.226 117.327 1.00 169.01 152 ALA G N 1
ATOM 16599 C CA . ALA G 1 150 ? 129.619 131.438 118.123 1.00 168.09 152 ALA G CA 1
ATOM 16600 C C . ALA G 1 150 ? 128.271 132.019 118.531 1.00 168.60 152 ALA G C 1
ATOM 16601 O O . ALA G 1 150 ? 128.093 132.448 119.676 1.00 168.75 152 ALA G O 1
ATOM 16603 N N . GLY G 1 151 ? 127.314 132.045 117.604 1.00 165.96 153 GLY G N 1
ATOM 16604 C CA . GLY G 1 151 ? 125.985 132.526 117.941 1.00 163.51 153 GLY G CA 1
ATOM 16605 C C . GLY G 1 151 ? 125.308 131.670 118.991 1.00 163.51 153 GLY G C 1
ATOM 16606 O O . GLY G 1 151 ? 124.640 132.185 119.890 1.00 168.64 153 GLY G O 1
ATOM 16607 N N . LEU G 1 152 ? 125.464 130.350 118.888 1.00 157.68 154 LEU G N 1
ATOM 16608 C CA . LEU G 1 152 ? 124.907 129.457 119.899 1.00 158.72 154 LEU G CA 1
ATOM 16609 C C . LEU G 1 152 ? 125.546 129.700 121.260 1.00 161.90 154 LEU G C 1
ATOM 16610 O O . LEU G 1 152 ? 124.854 129.711 122.284 1.00 165.01 154 LEU G O 1
ATOM 16615 N N . ALA G 1 153 ? 126.866 129.886 121.293 1.00 156.87 155 ALA G N 1
ATOM 16616 C CA . ALA G 1 153 ? 127.544 130.173 122.551 1.00 156.87 155 ALA G CA 1
ATOM 16617 C C . ALA G 1 153 ? 127.033 131.474 123.156 1.00 157.61 155 ALA G C 1
ATOM 16618 O O . ALA G 1 153 ? 126.759 131.554 124.360 1.00 158.69 155 ALA G O 1
ATOM 16620 N N . VAL G 1 154 ? 126.889 132.509 122.326 1.00 149.52 156 VAL G N 1
ATOM 16621 C CA . VAL G 1 154 ? 126.380 133.786 122.808 1.00 149.82 156 VAL G CA 1
ATOM 16622 C C . VAL G 1 154 ? 124.957 133.656 123.329 1.00 151.44 156 VAL G C 1
ATOM 16623 O O . VAL G 1 154 ? 124.627 134.223 124.376 1.00 155.35 156 VAL G O 1
ATOM 16627 N N . GLY G 1 155 ? 124.101 132.923 122.625 1.00 147.72 157 GLY G N 1
ATOM 16628 C CA . GLY G 1 155 ? 122.736 132.720 123.065 1.00 147.54 157 GLY G CA 1
ATOM 16629 C C . GLY G 1 155 ? 122.657 131.972 124.378 1.00 148.03 157 GLY G C 1
ATOM 16630 O O . GLY G 1 155 ? 121.867 132.327 125.257 1.00 152.89 157 GLY G O 1
ATOM 16631 N N . LEU G 1 156 ? 123.473 130.927 124.524 1.00 148.60 158 LEU G N 1
ATOM 16632 C CA . LEU G 1 156 ? 123.527 130.202 125.786 1.00 154.80 158 LEU G CA 1
ATOM 16633 C C . LEU G 1 156 ? 124.028 131.079 126.923 1.00 155.63 158 LEU G C 1
ATOM 16634 O O . LEU G 1 156 ? 123.522 130.972 128.045 1.00 156.18 158 LEU G O 1
ATOM 16639 N N . ALA G 1 157 ? 125.011 131.940 126.661 1.00 140.75 159 ALA G N 1
ATOM 16640 C CA . ALA G 1 157 ? 125.501 132.843 127.696 1.00 138.16 159 ALA G CA 1
ATOM 16641 C C . ALA G 1 157 ? 124.414 133.814 128.139 1.00 141.86 159 ALA G C 1
ATOM 16642 O O . ALA G 1 157 ? 124.274 134.104 129.332 1.00 144.79 159 ALA G O 1
ATOM 16644 N N . LEU G 1 158 ? 123.631 134.326 127.190 1.00 136.64 160 LEU G N 1
ATOM 16645 C CA . LEU G 1 158 ? 122.621 135.332 127.490 1.00 131.88 160 LEU G CA 1
ATOM 16646 C C . LEU G 1 158 ? 121.321 134.700 127.972 1.00 134.39 160 LEU G C 1
ATOM 16647 O O . LEU G 1 158 ? 120.273 135.350 127.967 1.00 136.52 160 LEU G O 1
ATOM 16652 N N . GLN G 1 159 ? 121.375 133.433 128.384 1.00 141.00 161 GLN G N 1
ATOM 16653 C CA . GLN G 1 159 ? 120.162 132.763 128.841 1.00 138.44 161 GLN G CA 1
ATOM 16654 C C . GLN G 1 159 ? 119.599 133.421 130.095 1.00 142.67 161 GLN G C 1
ATOM 16655 O O . GLN G 1 159 ? 118.384 133.622 130.203 1.00 144.41 161 GLN G O 1
ATOM 16661 N N . GLY G 1 160 ? 120.462 133.768 131.051 1.00 137.36 162 GLY G N 1
ATOM 16662 C CA . GLY G 1 160 ? 119.976 134.339 132.298 1.00 133.01 162 GLY G CA 1
ATOM 16663 C C . GLY G 1 160 ? 119.300 135.683 132.103 1.00 134.32 162 GLY G C 1
ATOM 16664 O O . GLY G 1 160 ? 118.228 135.940 132.655 1.00 142.05 162 GLY G O 1
ATOM 16665 N N . SER G 1 161 ? 119.924 136.562 131.318 1.00 129.68 163 SER G N 1
ATOM 16666 C CA . SER G 1 161 ? 119.338 137.877 131.080 1.00 130.99 163 SER G CA 1
ATOM 16667 C C . SER G 1 161 ? 118.013 137.777 130.339 1.00 133.99 163 SER G C 1
ATOM 16668 O O . SER G 1 161 ? 117.064 138.499 130.665 1.00 139.46 163 SER G O 1
ATOM 16671 N N . LEU G 1 162 ? 117.924 136.897 129.341 1.00 131.66 164 LEU G N 1
ATOM 16672 C CA . LEU G 1 162 ? 116.663 136.717 128.631 1.00 133.18 164 LEU G CA 1
ATOM 16673 C C . LEU G 1 162 ? 115.590 136.150 129.552 1.00 136.77 164 LEU G C 1
ATOM 16674 O O . LEU G 1 162 ? 114.421 136.551 129.475 1.00 141.34 164 LEU G O 1
ATOM 16679 N N . SER G 1 163 ? 115.962 135.212 130.424 1.00 122.27 165 SER G N 1
ATOM 16680 C CA . SER G 1 163 ? 115.006 134.680 131.388 1.00 118.37 165 SER G CA 1
ATOM 16681 C C . SER G 1 163 ? 114.495 135.780 132.305 1.00 120.10 165 SER G C 1
ATOM 16682 O O . SER G 1 163 ? 113.296 135.861 132.593 1.00 125.00 165 SER G O 1
ATOM 16685 N N . ASN G 1 164 ? 115.399 136.643 132.774 1.00 115.57 166 ASN G N 1
ATOM 16686 C CA . ASN G 1 164 ? 114.982 137.755 133.621 1.00 108.81 166 ASN G CA 1
ATOM 16687 C C . ASN G 1 164 ? 114.055 138.701 132.871 1.00 110.97 166 ASN G C 1
ATOM 16688 O O . ASN G 1 164 ? 113.076 139.197 133.435 1.00 123.07 166 ASN G O 1
ATOM 16693 N N . LEU G 1 165 ? 114.351 138.969 131.599 1.00 123.52 167 LEU G N 1
ATOM 16694 C CA . LEU G 1 165 ? 113.492 139.847 130.810 1.00 123.42 167 LEU G CA 1
ATOM 16695 C C . LEU G 1 165 ? 112.094 139.258 130.658 1.00 128.36 167 LEU G C 1
ATOM 16696 O O . LEU G 1 165 ? 111.086 139.961 130.811 1.00 132.83 167 LEU G O 1
ATOM 16701 N N . ALA G 1 166 ? 112.014 137.962 130.353 1.00 130.88 168 ALA G N 1
ATOM 16702 C CA . ALA G 1 166 ? 110.713 137.315 130.215 1.00 126.80 168 ALA G CA 1
ATOM 16703 C C . ALA G 1 166 ? 109.949 137.335 131.532 1.00 129.01 168 ALA G C 1
ATOM 16704 O O . ALA G 1 166 ? 108.739 137.597 131.563 1.00 129.88 168 ALA G O 1
ATOM 16706 N N . ALA G 1 167 ? 110.643 137.057 132.639 1.00 116.33 169 ALA G N 1
ATOM 16707 C CA . ALA G 1 167 ? 109.992 137.084 133.942 1.00 109.40 169 ALA G CA 1
ATOM 16708 C C . ALA G 1 167 ? 109.481 138.479 134.270 1.00 110.76 169 ALA G C 1
ATOM 16709 O O . ALA G 1 167 ? 108.388 138.633 134.824 1.00 117.64 169 ALA G O 1
ATOM 16711 N N . GLY G 1 168 ? 110.263 139.509 133.949 1.00 111.51 170 GLY G N 1
ATOM 16712 C CA . GLY G 1 168 ? 109.809 140.867 134.185 1.00 112.20 170 GLY G CA 1
ATOM 16713 C C . GLY G 1 168 ? 108.590 141.221 133.358 1.00 117.68 170 GLY G C 1
ATOM 16714 O O . GLY G 1 168 ? 107.667 141.878 133.844 1.00 124.81 170 GLY G O 1
ATOM 16715 N N . VAL G 1 169 ? 108.568 140.786 132.096 1.00 128.13 171 VAL G N 1
ATOM 16716 C CA . VAL G 1 169 ? 107.395 141.025 131.259 1.00 128.17 171 VAL G CA 1
ATOM 16717 C C . VAL G 1 169 ? 106.170 140.352 131.864 1.00 125.05 171 VAL G C 1
ATOM 16718 O O . VAL G 1 169 ? 105.084 140.940 131.934 1.00 123.06 171 VAL G O 1
ATOM 16722 N N . LEU G 1 170 ? 106.327 139.105 132.311 1.00 122.44 172 LEU G N 1
ATOM 16723 C CA . LEU G 1 170 ? 105.209 138.395 132.925 1.00 120.15 172 LEU G CA 1
ATOM 16724 C C . LEU G 1 170 ? 104.726 139.108 134.183 1.00 123.21 172 LEU G C 1
ATOM 16725 O O . LEU G 1 170 ? 103.520 139.276 134.392 1.00 124.06 172 LEU G O 1
ATOM 16730 N N . LEU G 1 171 ? 105.660 139.537 135.036 1.00 123.97 173 LEU G N 1
ATOM 16731 C CA . LEU G 1 171 ? 105.284 140.240 136.259 1.00 120.15 173 LEU G CA 1
ATOM 16732 C C . LEU G 1 171 ? 104.587 141.556 135.955 1.00 120.73 173 LEU G C 1
ATOM 16733 O O . LEU G 1 171 ? 103.723 141.994 136.721 1.00 122.10 173 LEU G O 1
ATOM 16738 N N . VAL G 1 172 ? 104.962 142.213 134.859 1.00 132.39 174 VAL G N 1
ATOM 16739 C CA . VAL G 1 172 ? 104.259 143.427 134.466 1.00 131.72 174 VAL G CA 1
ATOM 16740 C C . VAL G 1 172 ? 102.854 143.108 133.973 1.00 134.07 174 VAL G C 1
ATOM 16741 O O . VAL G 1 172 ? 101.906 143.841 134.279 1.00 134.57 174 VAL G O 1
ATOM 16745 N N . MET G 1 173 ? 102.686 142.027 133.208 1.00 146.00 175 MET G N 1
ATOM 16746 C CA . MET G 1 173 ? 101.368 141.675 132.693 1.00 145.77 175 MET G CA 1
ATOM 16747 C C . MET G 1 173 ? 100.479 141.132 133.803 1.00 145.74 175 MET G C 1
ATOM 16748 O O . MET G 1 173 ? 99.464 141.746 134.147 1.00 147.41 175 MET G O 1
ATOM 16753 N N . PHE G 1 174 ? 100.847 139.986 134.372 1.00 141.05 176 PHE G N 1
ATOM 16754 C CA . PHE G 1 174 ? 100.177 139.509 135.574 1.00 139.18 176 PHE G CA 1
ATOM 16755 C C . PHE G 1 174 ? 100.764 140.218 136.786 1.00 145.64 176 PHE G C 1
ATOM 16756 O O . PHE G 1 174 ? 101.984 140.249 136.966 1.00 152.47 176 PHE G O 1
ATOM 16764 N N . ARG G 1 175 ? 99.901 140.783 137.618 1.00 140.83 177 ARG G N 1
ATOM 16765 C CA . ARG G 1 175 ? 100.404 141.596 138.716 1.00 140.87 177 ARG G CA 1
ATOM 16766 C C . ARG G 1 175 ? 100.223 140.888 140.052 1.00 145.44 177 ARG G C 1
ATOM 16767 O O . ARG G 1 175 ? 99.269 141.178 140.784 1.00 147.85 177 ARG G O 1
ATOM 16775 N N . PRO G 1 176 ? 101.113 139.958 140.406 1.00 118.23 178 PRO G N 1
ATOM 16776 C CA . PRO G 1 176 ? 101.061 139.383 141.757 1.00 117.56 178 PRO G CA 1
ATOM 16777 C C . PRO G 1 176 ? 101.345 140.402 142.840 1.00 122.75 178 PRO G C 1
ATOM 16778 O O . PRO G 1 176 ? 100.962 140.185 143.995 1.00 125.71 178 PRO G O 1
ATOM 16782 N N . PHE G 1 177 ? 102.007 141.507 142.504 1.00 117.39 179 PHE G N 1
ATOM 16783 C CA . PHE G 1 177 ? 102.304 142.558 143.464 1.00 112.80 179 PHE G CA 1
ATOM 16784 C C . PHE G 1 177 ? 102.503 143.861 142.708 1.00 113.02 179 PHE G C 1
ATOM 16785 O O . PHE G 1 177 ? 102.776 143.866 141.506 1.00 120.16 179 PHE G O 1
ATOM 16793 N N . ARG G 1 178 ? 102.364 144.967 143.431 1.00 132.22 180 ARG G N 1
ATOM 16794 C CA . ARG G 1 178 ? 102.518 146.295 142.861 1.00 135.55 180 ARG G CA 1
ATOM 16795 C C . ARG G 1 178 ? 103.368 147.152 143.787 1.00 138.58 180 ARG G C 1
ATOM 16796 O O . ARG G 1 178 ? 103.563 146.830 144.961 1.00 140.65 180 ARG G O 1
ATOM 16804 N N . ALA G 1 179 ? 103.873 148.255 143.240 1.00 123.75 181 ALA G N 1
ATOM 16805 C CA . ALA G 1 179 ? 104.704 149.170 144.010 1.00 123.93 181 ALA G CA 1
ATOM 16806 C C . ALA G 1 179 ? 103.964 149.660 145.248 1.00 126.66 181 ALA G C 1
ATOM 16807 O O . ALA G 1 179 ? 102.949 150.354 145.138 1.00 124.90 181 ALA G O 1
ATOM 16809 N N . GLY G 1 180 ? 104.464 149.303 146.428 1.00 128.96 182 GLY G N 1
ATOM 16810 C CA . GLY G 1 180 ? 103.848 149.729 147.668 1.00 125.29 182 GLY G CA 1
ATOM 16811 C C . GLY G 1 180 ? 103.157 148.606 148.411 1.00 125.66 182 GLY G C 1
ATOM 16812 O O . GLY G 1 180 ? 102.441 148.847 149.388 1.00 130.23 182 GLY G O 1
ATOM 16813 N N . GLU G 1 181 ? 103.363 147.374 147.960 1.00 119.30 183 GLU G N 1
ATOM 16814 C CA . GLU G 1 181 ? 102.703 146.202 148.520 1.00 122.23 183 GLU G CA 1
ATOM 16815 C C . GLU G 1 181 ? 103.732 145.342 149.239 1.00 120.19 183 GLU G C 1
ATOM 16816 O O . GLU G 1 181 ? 104.752 144.968 148.651 1.00 129.07 183 GLU G O 1
ATOM 16822 N N . TYR G 1 182 ? 103.464 145.026 150.502 1.00 109.50 184 TYR G N 1
ATOM 16823 C CA . TYR G 1 182 ? 104.353 144.153 151.257 1.00 112.63 184 TYR G CA 1
ATOM 16824 C C . TYR G 1 182 ? 104.269 142.735 150.709 1.00 115.68 184 TYR G C 1
ATOM 16825 O O . TYR G 1 182 ? 103.177 142.178 150.573 1.00 125.90 184 TYR G O 1
ATOM 16834 N N . VAL G 1 183 ? 105.423 142.148 150.396 1.00 99.24 185 VAL G N 1
ATOM 16835 C CA . VAL G 1 183 ? 105.494 140.823 149.795 1.00 100.40 185 VAL G CA 1
ATOM 16836 C C . VAL G 1 183 ? 106.650 140.054 150.420 1.00 98.22 185 VAL G C 1
ATOM 16837 O O . VAL G 1 183 ? 107.486 140.608 151.135 1.00 107.72 185 VAL G O 1
ATOM 16841 N N . ASP G 1 184 ? 106.687 138.751 150.137 1.00 109.96 186 ASP G N 1
ATOM 16842 C CA . ASP G 1 184 ? 107.749 137.858 150.607 1.00 117.22 186 ASP G CA 1
ATOM 16843 C C . ASP G 1 184 ? 108.183 137.014 149.411 1.00 124.79 186 ASP G C 1
ATOM 16844 O O . ASP G 1 184 ? 107.611 135.953 149.146 1.00 126.64 186 ASP G O 1
ATOM 16849 N N . LEU G 1 185 ? 109.200 137.490 148.694 1.00 119.57 187 LEU G N 1
ATOM 16850 C CA . LEU G 1 185 ? 109.664 136.839 147.469 1.00 112.83 187 LEU G CA 1
ATOM 16851 C C . LEU G 1 185 ? 110.767 135.834 147.804 1.00 120.95 187 LEU G C 1
ATOM 16852 O O . LEU G 1 185 ? 111.958 136.049 147.568 1.00 120.88 187 LEU G O 1
ATOM 16857 N N . GLY G 1 186 ? 110.342 134.707 148.368 1.00 133.83 188 GLY G N 1
ATOM 16858 C CA . GLY G 1 186 ? 111.253 133.615 148.651 1.00 134.25 188 GLY G CA 1
ATOM 16859 C C . GLY G 1 186 ? 112.286 133.924 149.714 1.00 137.88 188 GLY G C 1
ATOM 16860 O O . GLY G 1 186 ? 113.484 133.992 149.423 1.00 130.52 188 GLY G O 1
ATOM 16861 N N . GLY G 1 187 ? 111.837 134.112 150.953 1.00 143.28 189 GLY G N 1
ATOM 16862 C CA . GLY G 1 187 ? 112.731 134.347 152.066 1.00 139.78 189 GLY G CA 1
ATOM 16863 C C . GLY G 1 187 ? 113.085 135.793 152.326 1.00 140.42 189 GLY G C 1
ATOM 16864 O O . GLY G 1 187 ? 113.761 136.077 153.324 1.00 144.34 189 GLY G O 1
ATOM 16865 N N . VAL G 1 188 ? 112.656 136.716 151.470 1.00 126.06 190 VAL G N 1
ATOM 16866 C CA . VAL G 1 188 ? 112.908 138.139 151.657 1.00 126.34 190 VAL G CA 1
ATOM 16867 C C . VAL G 1 188 ? 111.577 138.871 151.599 1.00 126.23 190 VAL G C 1
ATOM 16868 O O . VAL G 1 188 ? 110.785 138.668 150.674 1.00 132.23 190 VAL G O 1
ATOM 16872 N N . ALA G 1 189 ? 111.332 139.724 152.589 1.00 113.10 191 ALA G N 1
ATOM 16873 C CA . ALA G 1 189 ? 110.077 140.451 152.689 1.00 116.34 191 ALA G CA 1
ATOM 16874 C C . ALA G 1 189 ? 110.357 141.940 152.813 1.00 114.06 191 ALA G C 1
ATOM 16875 O O . ALA G 1 189 ? 111.321 142.345 153.468 1.00 123.51 191 ALA G O 1
ATOM 16877 N N . GLY G 1 190 ? 109.511 142.746 152.181 1.00 93.60 192 GLY G N 1
ATOM 16878 C CA . GLY G 1 190 ? 109.643 144.186 152.244 1.00 93.40 192 GLY G CA 1
ATOM 16879 C C . GLY G 1 190 ? 108.744 144.890 151.251 1.00 95.38 192 GLY G C 1
ATOM 16880 O O . GLY G 1 190 ? 108.282 144.278 150.286 1.00 107.52 192 GLY G O 1
ATOM 16881 N N . THR G 1 191 ? 108.485 146.174 151.478 1.00 87.67 193 THR G N 1
ATOM 16882 C CA . THR G 1 191 ? 107.662 146.940 150.553 1.00 94.15 193 THR G CA 1
ATOM 16883 C C . THR G 1 191 ? 108.315 146.987 149.180 1.00 102.64 193 THR G C 1
ATOM 16884 O O . THR G 1 191 ? 109.519 147.218 149.053 1.00 113.49 193 THR G O 1
ATOM 16888 N N . VAL G 1 192 ? 107.511 146.766 148.147 1.00 107.78 194 VAL G N 1
ATOM 16889 C CA . VAL G 1 192 ? 107.992 146.774 146.771 1.00 104.30 194 VAL G CA 1
ATOM 16890 C C . VAL G 1 192 ? 108.079 148.216 146.292 1.00 109.44 194 VAL G C 1
ATOM 16891 O O . VAL G 1 192 ? 107.092 148.958 146.338 1.00 113.59 194 VAL G O 1
ATOM 16895 N N . LEU G 1 193 ? 109.263 148.614 145.831 1.00 114.59 195 LEU G N 1
ATOM 16896 C CA . LEU G 1 193 ? 109.491 149.974 145.366 1.00 113.24 195 LEU G CA 1
ATOM 16897 C C . LEU G 1 193 ? 109.256 150.146 143.875 1.00 118.00 195 LEU G C 1
ATOM 16898 O O . LEU G 1 193 ? 108.714 151.174 143.460 1.00 119.79 195 LEU G O 1
ATOM 16903 N N . SER G 1 194 ? 109.653 149.170 143.061 1.00 117.20 196 SER G N 1
ATOM 16904 C CA . SER G 1 194 ? 109.479 149.272 141.619 1.00 115.63 196 SER G CA 1
ATOM 16905 C C . SER G 1 194 ? 109.812 147.957 140.932 1.00 115.07 196 SER G C 1
ATOM 16906 O O . SER G 1 194 ? 110.735 147.249 141.346 1.00 116.84 196 SER G O 1
ATOM 16909 N N . VAL G 1 195 ? 109.069 147.623 139.882 1.00 120.29 197 VAL G N 1
ATOM 16910 C CA . VAL G 1 195 ? 109.340 146.449 139.061 1.00 121.25 197 VAL G CA 1
ATOM 16911 C C . VAL G 1 195 ? 109.943 146.920 137.747 1.00 121.80 197 VAL G C 1
ATOM 16912 O O . VAL G 1 195 ? 109.360 147.765 137.055 1.00 124.92 197 VAL G O 1
ATOM 16916 N N . GLN G 1 196 ? 111.107 146.385 137.404 1.00 122.69 198 GLN G N 1
ATOM 16917 C CA . GLN G 1 196 ? 111.831 146.786 136.209 1.00 124.76 198 GLN G CA 1
ATOM 16918 C C . GLN G 1 196 ? 111.956 145.596 135.260 1.00 132.33 198 GLN G C 1
ATOM 16919 O O . GLN G 1 196 ? 111.414 144.515 135.507 1.00 137.34 198 GLN G O 1
ATOM 16925 N N . ILE G 1 197 ? 112.680 145.804 134.161 1.00 136.34 199 ILE G N 1
ATOM 16926 C CA . ILE G 1 197 ? 112.786 144.777 133.130 1.00 134.42 199 ILE G CA 1
ATOM 16927 C C . ILE G 1 197 ? 113.548 143.567 133.654 1.00 133.91 199 ILE G C 1
ATOM 16928 O O . ILE G 1 197 ? 113.112 142.421 133.498 1.00 137.10 199 ILE G O 1
ATOM 16933 N N . PHE G 1 198 ? 114.697 143.801 134.286 1.00 129.89 200 PHE G N 1
ATOM 16934 C CA . PHE G 1 198 ? 115.551 142.701 134.713 1.00 134.88 200 PHE G CA 1
ATOM 16935 C C . PHE G 1 198 ? 115.396 142.353 136.186 1.00 136.22 200 PHE G C 1
ATOM 16936 O O . PHE G 1 198 ? 115.592 141.191 136.559 1.00 136.34 200 PHE G O 1
ATOM 16944 N N . SER G 1 199 ? 115.054 143.320 137.032 1.00 130.25 201 SER G N 1
ATOM 16945 C CA . SER G 1 199 ? 114.929 143.061 138.457 1.00 123.39 201 SER G CA 1
ATOM 16946 C C . SER G 1 199 ? 113.998 144.089 139.079 1.00 123.28 201 SER G C 1
ATOM 16947 O O . SER G 1 199 ? 113.717 145.138 138.495 1.00 129.25 201 SER G O 1
ATOM 16950 N N . THR G 1 200 ? 113.522 143.772 140.279 1.00 112.40 202 THR G N 1
ATOM 16951 C CA . THR G 1 200 ? 112.665 144.659 141.049 1.00 119.98 202 THR G CA 1
ATOM 16952 C C . THR G 1 200 ? 113.342 145.015 142.364 1.00 114.18 202 THR G C 1
ATOM 16953 O O . THR G 1 200 ? 114.097 144.218 142.928 1.00 115.07 202 THR G O 1
ATOM 16957 N N . THR G 1 201 ? 113.063 146.222 142.848 1.00 113.53 203 THR G N 1
ATOM 16958 C CA . THR G 1 201 ? 113.689 146.763 144.051 1.00 110.69 203 THR G CA 1
ATOM 16959 C C . THR G 1 201 ? 112.653 146.810 145.165 1.00 115.95 203 THR G C 1
ATOM 16960 O O . THR G 1 201 ? 111.585 147.411 145.001 1.00 121.65 203 THR G O 1
ATOM 16964 N N . MET G 1 202 ? 112.969 146.186 146.295 1.00 112.16 204 MET G N 1
ATOM 16965 C CA . MET G 1 202 ? 112.134 146.226 147.484 1.00 108.13 204 MET G CA 1
ATOM 16966 C C . MET G 1 202 ? 112.943 146.753 148.660 1.00 112.40 204 MET G C 1
ATOM 16967 O O . MET G 1 202 ? 114.165 146.603 148.719 1.00 121.99 204 MET G O 1
ATOM 16972 N N . ARG G 1 203 ? 112.245 147.376 149.606 1.00 106.00 205 ARG G N 1
ATOM 16973 C CA . ARG G 1 203 ? 112.862 147.947 150.800 1.00 101.71 205 ARG G CA 1
ATOM 16974 C C . ARG G 1 203 ? 112.348 147.185 152.015 1.00 106.72 205 ARG G C 1
ATOM 16975 O O . ARG G 1 203 ? 111.184 147.326 152.399 1.00 118.81 205 ARG G O 1
ATOM 16983 N N . THR G 1 204 ? 113.217 146.380 152.624 1.00 95.37 206 THR G N 1
ATOM 16984 C CA . THR G 1 204 ? 112.838 145.595 153.790 1.00 98.38 206 THR G CA 1
ATOM 16985 C C . THR G 1 204 ? 112.403 146.505 154.931 1.00 104.11 206 THR G C 1
ATOM 16986 O O . THR G 1 204 ? 112.734 147.693 154.943 1.00 112.83 206 THR G O 1
ATOM 16990 N N . ALA G 1 205 ? 111.657 145.956 155.894 1.00 112.44 207 ALA G N 1
ATOM 16991 C CA . ALA G 1 205 ? 111.206 146.751 157.029 1.00 112.10 207 ALA G CA 1
ATOM 16992 C C . ALA G 1 205 ? 112.368 147.316 157.831 1.00 112.50 207 ALA G C 1
ATOM 16993 O O . ALA G 1 205 ? 112.212 148.355 158.480 1.00 108.37 207 ALA G O 1
ATOM 16995 N N . ASP G 1 206 ? 113.524 146.653 157.803 1.00 120.45 208 ASP G N 1
ATOM 16996 C CA . ASP G 1 206 ? 114.695 147.172 158.495 1.00 110.63 208 ASP G CA 1
ATOM 16997 C C . ASP G 1 206 ? 115.117 148.512 157.905 1.00 111.01 208 ASP G C 1
ATOM 16998 O O . ASP G 1 206 ? 115.456 149.436 158.651 1.00 117.37 208 ASP G O 1
ATOM 17003 N N . GLY G 1 207 ? 115.093 148.642 156.581 1.00 104.80 209 GLY G N 1
ATOM 17004 C CA . GLY G 1 207 ? 115.414 149.901 155.944 1.00 98.54 209 GLY G CA 1
ATOM 17005 C C . GLY G 1 207 ? 116.446 149.784 154.843 1.00 106.60 209 GLY G C 1
ATOM 17006 O O . GLY G 1 207 ? 116.927 150.797 154.327 1.00 111.66 209 GLY G O 1
ATOM 17007 N N . LYS G 1 208 ? 116.794 148.558 154.471 1.00 104.55 210 LYS G N 1
ATOM 17008 C CA . LYS G 1 208 ? 117.802 148.302 153.456 1.00 100.52 210 LYS G CA 1
ATOM 17009 C C . LYS G 1 208 ? 117.142 147.908 152.141 1.00 105.20 210 LYS G C 1
ATOM 17010 O O . LYS G 1 208 ? 116.060 147.318 152.120 1.00 115.54 210 LYS G O 1
ATOM 17016 N N . ILE G 1 209 ? 117.812 148.239 151.044 1.00 102.13 211 ILE G N 1
ATOM 17017 C CA . ILE G 1 209 ? 117.296 148.005 149.700 1.00 93.34 211 ILE G CA 1
ATOM 17018 C C . ILE G 1 209 ? 117.802 146.665 149.193 1.00 96.88 211 ILE G C 1
ATOM 17019 O O . ILE G 1 209 ? 118.995 146.357 149.290 1.00 113.17 211 ILE G O 1
ATOM 17024 N N . ILE G 1 210 ? 116.894 145.863 148.647 1.00 95.75 212 ILE G N 1
ATOM 17025 C CA . ILE G 1 210 ? 117.222 144.554 148.095 1.00 96.37 212 ILE G CA 1
ATOM 17026 C C . ILE G 1 210 ? 116.780 144.516 146.640 1.00 104.10 212 ILE G C 1
ATOM 17027 O O . ILE G 1 210 ? 115.668 144.939 146.309 1.00 111.34 212 ILE G O 1
ATOM 17032 N N . VAL G 1 211 ? 117.655 144.012 145.774 1.00 106.60 213 VAL G N 1
ATOM 17033 C CA . VAL G 1 211 ? 117.385 143.894 144.346 1.00 104.47 213 VAL G CA 1
ATOM 17034 C C . VAL G 1 211 ? 117.357 142.413 144.000 1.00 108.54 213 VAL G C 1
ATOM 17035 O O . VAL G 1 211 ? 118.323 141.690 144.270 1.00 116.96 213 VAL G O 1
ATOM 17039 N N . ILE G 1 212 ? 116.257 141.965 143.405 1.00 107.92 214 ILE G N 1
ATOM 17040 C CA . ILE G 1 212 ? 116.071 140.549 143.097 1.00 111.72 214 ILE G CA 1
ATOM 17041 C C . ILE G 1 212 ? 115.857 140.376 141.598 1.00 114.76 214 ILE G C 1
ATOM 17042 O O . ILE G 1 212 ? 115.038 141.093 141.005 1.00 117.26 214 ILE G O 1
ATOM 17047 N N . PRO G 1 213 ? 116.562 139.455 140.948 1.00 112.24 215 PRO G N 1
ATOM 17048 C CA . PRO G 1 213 ? 116.292 139.181 139.532 1.00 114.84 215 PRO G CA 1
ATOM 17049 C C . PRO G 1 213 ? 114.879 138.658 139.328 1.00 117.76 215 PRO G C 1
ATOM 17050 O O . PRO G 1 213 ? 114.351 137.899 140.143 1.00 120.35 215 PRO G O 1
ATOM 17054 N N . ASN G 1 214 ? 114.270 139.068 138.214 1.00 116.54 216 ASN G N 1
ATOM 17055 C CA . ASN G 1 214 ? 112.881 138.704 137.953 1.00 107.95 216 ASN G CA 1
ATOM 17056 C C . ASN G 1 214 ? 112.714 137.205 137.741 1.00 113.04 216 ASN G C 1
ATOM 17057 O O . ASN G 1 214 ? 111.692 136.634 138.141 1.00 124.02 216 ASN G O 1
ATOM 17062 N N . GLY G 1 215 ? 113.687 136.553 137.107 1.00 111.35 217 GLY G N 1
ATOM 17063 C CA . GLY G 1 215 ? 113.568 135.122 136.877 1.00 110.52 217 GLY G CA 1
ATOM 17064 C C . GLY G 1 215 ? 113.479 134.338 138.171 1.00 115.67 217 GLY G C 1
ATOM 17065 O O . GLY G 1 215 ? 112.663 133.423 138.306 1.00 122.55 217 GLY G O 1
ATOM 17066 N N . LYS G 1 216 ? 114.316 134.694 139.146 1.00 119.96 218 LYS G N 1
ATOM 17067 C CA . LYS G 1 216 ? 114.265 134.027 140.441 1.00 119.00 218 LYS G CA 1
ATOM 17068 C C . LYS G 1 216 ? 112.914 134.234 141.111 1.00 120.26 218 LYS G C 1
ATOM 17069 O O . LYS G 1 216 ? 112.371 133.315 141.732 1.00 121.21 218 LYS G O 1
ATOM 17075 N N . ILE G 1 217 ? 112.358 135.439 140.999 1.00 107.01 219 ILE G N 1
ATOM 17076 C CA . ILE G 1 217 ? 111.055 135.747 141.575 1.00 98.61 219 ILE G CA 1
ATOM 17077 C C . ILE G 1 217 ? 109.996 134.851 140.953 1.00 104.38 219 ILE G C 1
ATOM 17078 O O . ILE G 1 217 ? 109.205 134.219 141.662 1.00 112.25 219 ILE G O 1
ATOM 17083 N N . ILE G 1 218 ? 109.975 134.792 139.624 1.00 113.84 220 ILE G N 1
ATOM 17084 C CA . ILE G 1 218 ? 108.959 134.035 138.903 1.00 108.91 220 ILE G CA 1
ATOM 17085 C C . ILE G 1 218 ? 109.110 132.547 139.189 1.00 110.53 220 ILE G C 1
ATOM 17086 O O . ILE G 1 218 ? 108.132 131.795 139.144 1.00 114.15 220 ILE G O 1
ATOM 17091 N N . ALA G 1 219 ? 110.333 132.110 139.486 1.00 116.58 221 ALA G N 1
ATOM 17092 C CA . ALA G 1 219 ? 110.619 130.702 139.719 1.00 116.88 221 ALA G CA 1
ATOM 17093 C C . ALA G 1 219 ? 110.399 130.286 141.170 1.00 120.33 221 ALA G C 1
ATOM 17094 O O . ALA G 1 219 ? 110.967 129.283 141.611 1.00 120.93 221 ALA G O 1
ATOM 17096 N N . GLY G 1 220 ? 109.587 131.032 141.919 1.00 126.30 222 GLY G N 1
ATOM 17097 C CA . GLY G 1 220 ? 109.329 130.695 143.305 1.00 122.22 222 GLY G CA 1
ATOM 17098 C C . GLY G 1 220 ? 107.984 131.223 143.754 1.00 126.55 222 GLY G C 1
ATOM 17099 O O . GLY G 1 220 ? 107.314 131.973 143.041 1.00 130.86 222 GLY G O 1
ATOM 17100 N N . ASN G 1 221 ? 107.596 130.819 144.960 1.00 125.28 223 ASN G N 1
ATOM 17101 C CA . ASN G 1 221 ? 106.332 131.265 145.524 1.00 122.98 223 ASN G CA 1
ATOM 17102 C C . ASN G 1 221 ? 106.369 132.767 145.790 1.00 121.06 223 ASN G C 1
ATOM 17103 O O . ASN G 1 221 ? 107.419 133.354 146.056 1.00 125.33 223 ASN G O 1
ATOM 17108 N N . ILE G 1 222 ? 105.195 133.389 145.714 1.00 108.33 224 ILE G N 1
ATOM 17109 C CA . ILE G 1 222 ? 105.075 134.822 145.948 1.00 108.92 224 ILE G CA 1
ATOM 17110 C C . ILE G 1 222 ? 104.062 135.065 147.056 1.00 114.20 224 ILE G C 1
ATOM 17111 O O . ILE G 1 222 ? 102.862 135.207 146.794 1.00 119.44 224 ILE G O 1
ATOM 17116 N N . ILE G 1 223 ? 104.533 135.093 148.296 1.00 113.58 225 ILE G N 1
ATOM 17117 C CA . ILE G 1 223 ? 103.630 135.281 149.424 1.00 108.73 225 ILE G CA 1
ATOM 17118 C C . ILE G 1 223 ? 103.155 136.722 149.499 1.00 104.00 225 ILE G C 1
ATOM 17119 O O . ILE G 1 223 ? 103.882 137.599 149.967 1.00 117.61 225 ILE G O 1
ATOM 17124 N N . ASN G 1 224 ? 101.936 136.970 149.036 1.00 97.23 226 ASN G N 1
ATOM 17125 C CA . ASN G 1 224 ? 101.384 138.317 149.080 1.00 105.75 226 ASN G CA 1
ATOM 17126 C C . ASN G 1 224 ? 100.614 138.525 150.371 1.00 120.71 226 ASN G C 1
ATOM 17127 O O . ASN G 1 224 ? 99.751 137.720 150.722 1.00 120.87 226 ASN G O 1
ATOM 17132 N N . PHE G 1 225 ? 100.920 139.605 151.078 1.00 120.88 227 PHE G N 1
ATOM 17133 C CA . PHE G 1 225 ? 100.242 139.886 152.335 1.00 113.59 227 PHE G CA 1
ATOM 17134 C C . PHE G 1 225 ? 99.212 140.982 152.152 1.00 117.26 227 PHE G C 1
ATOM 17135 O O . PHE G 1 225 ? 98.045 140.810 152.503 1.00 122.80 227 PHE G O 1
ATOM 17143 N N . SER G 1 226 ? 99.642 142.114 151.606 1.00 117.32 228 SER G N 1
ATOM 17144 C CA . SER G 1 226 ? 98.736 143.241 151.432 1.00 121.47 228 SER G CA 1
ATOM 17145 C C . SER G 1 226 ? 97.583 142.929 150.490 1.00 127.64 228 SER G C 1
ATOM 17146 O O . SER G 1 226 ? 96.830 143.837 150.127 1.00 125.66 228 SER G O 1
ATOM 17149 N N . ARG G 1 227 ? 97.426 141.669 150.086 1.00 134.97 229 ARG G N 1
ATOM 17150 C CA . ARG G 1 227 ? 96.343 141.311 149.178 1.00 131.91 229 ARG G CA 1
ATOM 17151 C C . ARG G 1 227 ? 95.026 141.143 149.926 1.00 135.56 229 ARG G C 1
ATOM 17152 O O . ARG G 1 227 ? 93.997 141.692 149.520 1.00 133.77 229 ARG G O 1
ATOM 17160 N N . GLU G 1 228 ? 95.042 140.389 151.021 1.00 135.39 230 GLU G N 1
ATOM 17161 C CA . GLU G 1 228 ? 93.847 140.157 151.825 1.00 132.44 230 GLU G CA 1
ATOM 17162 C C . GLU G 1 228 ? 93.726 141.229 152.901 1.00 132.40 230 GLU G C 1
ATOM 17163 O O . GLU G 1 228 ? 94.692 141.473 153.633 1.00 134.15 230 GLU G O 1
ATOM 17169 N N . PRO G 1 229 ? 92.571 141.883 153.028 1.00 112.64 231 PRO G N 1
ATOM 17170 C CA . PRO G 1 229 ? 92.433 142.975 153.998 1.00 113.94 231 PRO G CA 1
ATOM 17171 C C . PRO G 1 229 ? 92.305 142.522 155.443 1.00 116.68 231 PRO G C 1
ATOM 17172 O O . PRO G 1 229 ? 92.300 143.375 156.337 1.00 115.80 231 PRO G O 1
ATOM 17176 N N . VAL G 1 230 ? 92.202 141.222 155.699 1.00 110.00 232 VAL G N 1
ATOM 17177 C CA . VAL G 1 230 ? 92.023 140.704 157.052 1.00 94.09 232 VAL G CA 1
ATOM 17178 C C . VAL G 1 230 ? 92.980 139.539 157.251 1.00 97.43 232 VAL G C 1
ATOM 17179 O O . VAL G 1 230 ? 93.120 138.685 156.371 1.00 110.12 232 VAL G O 1
ATOM 17183 N N . ARG G 1 231 ? 93.637 139.501 158.408 1.00 100.98 233 ARG G N 1
ATOM 17184 C CA . ARG G 1 231 ? 94.593 138.450 158.723 1.00 100.80 233 ARG G CA 1
ATOM 17185 C C . ARG G 1 231 ? 94.370 137.982 160.154 1.00 103.30 233 ARG G C 1
ATOM 17186 O O . ARG G 1 231 ? 93.585 138.565 160.905 1.00 110.01 233 ARG G O 1
ATOM 17194 N N . ARG G 1 232 ? 95.076 136.919 160.531 1.00 94.77 234 ARG G N 1
ATOM 17195 C CA . ARG G 1 232 ? 94.853 136.237 161.797 1.00 91.68 234 ARG G CA 1
ATOM 17196 C C . ARG G 1 232 ? 96.069 136.359 162.703 1.00 94.32 234 ARG G C 1
ATOM 17197 O O . ARG G 1 232 ? 97.210 136.379 162.232 1.00 102.56 234 ARG G O 1
ATOM 17205 N N . ASN G 1 233 ? 95.811 136.430 164.005 1.00 102.91 235 ASN G N 1
ATOM 17206 C CA . ASN G 1 233 ? 96.841 136.450 165.032 1.00 101.60 235 ASN G CA 1
ATOM 17207 C C . ASN G 1 233 ? 96.764 135.169 165.849 1.00 105.39 235 ASN G C 1
ATOM 17208 O O . ASN G 1 233 ? 95.672 134.690 166.165 1.00 115.65 235 ASN G O 1
ATOM 17213 N N . GLU G 1 234 ? 97.925 134.620 166.195 1.00 107.49 236 GLU G N 1
ATOM 17214 C CA . GLU G 1 234 ? 98.002 133.394 166.979 1.00 104.30 236 GLU G CA 1
ATOM 17215 C C . GLU G 1 234 ? 98.876 133.636 168.199 1.00 104.94 236 GLU G C 1
ATOM 17216 O O . GLU G 1 234 ? 100.049 133.992 168.063 1.00 110.57 236 GLU G O 1
ATOM 17222 N N . PHE G 1 235 ? 98.305 133.440 169.382 1.00 97.68 237 PHE G N 1
ATOM 17223 C CA . PHE G 1 235 ? 99.037 133.527 170.635 1.00 99.30 237 PHE G CA 1
ATOM 17224 C C . PHE G 1 235 ? 99.189 132.137 171.234 1.00 103.69 237 PHE G C 1
ATOM 17225 O O . PHE G 1 235 ? 98.244 131.342 171.228 1.00 116.28 237 PHE G O 1
ATOM 17233 N N . ILE G 1 236 ? 100.378 131.846 171.748 1.00 95.24 238 ILE G N 1
ATOM 17234 C CA . ILE G 1 236 ? 100.657 130.588 172.431 1.00 95.07 238 ILE G CA 1
ATOM 17235 C C . ILE G 1 236 ? 100.985 130.942 173.874 1.00 95.84 238 ILE G C 1
ATOM 17236 O O . ILE G 1 236 ? 102.072 131.452 174.168 1.00 107.99 238 ILE G O 1
ATOM 17241 N N . ILE G 1 237 ? 100.049 130.677 174.779 1.00 93.89 239 ILE G N 1
ATOM 17242 C CA . ILE G 1 237 ? 100.195 131.008 176.191 1.00 93.25 239 ILE G CA 1
ATOM 17243 C C . ILE G 1 237 ? 100.439 129.719 176.960 1.00 99.77 239 ILE G C 1
ATOM 17244 O O . ILE G 1 237 ? 99.628 128.788 176.900 1.00 117.51 239 ILE G O 1
ATOM 17249 N N . GLY G 1 238 ? 101.550 129.664 177.688 1.00 97.00 240 GLY G N 1
ATOM 17250 C CA . GLY G 1 238 ? 101.863 128.502 178.492 1.00 93.96 240 GLY G CA 1
ATOM 17251 C C . GLY G 1 238 ? 101.767 128.784 179.975 1.00 100.62 240 GLY G C 1
ATOM 17252 O O . GLY G 1 238 ? 102.506 129.619 180.502 1.00 116.44 240 GLY G O 1
ATOM 17253 N N . VAL G 1 239 ? 100.858 128.094 180.661 1.00 83.92 241 VAL G N 1
ATOM 17254 C CA . VAL G 1 239 ? 100.639 128.318 182.085 1.00 92.65 241 VAL G CA 1
ATOM 17255 C C . VAL G 1 239 ? 101.044 127.075 182.865 1.00 93.83 241 VAL G C 1
ATOM 17256 O O . VAL G 1 239 ? 101.393 126.046 182.280 1.00 99.93 241 VAL G O 1
ATOM 17260 N N . ALA G 1 240 ? 100.999 127.162 184.193 1.00 99.23 242 ALA G N 1
ATOM 17261 C CA . ALA G 1 240 ? 101.374 126.038 185.039 1.00 100.07 242 ALA G CA 1
ATOM 17262 C C . ALA G 1 240 ? 100.382 124.896 184.876 1.00 102.38 242 ALA G C 1
ATOM 17263 O O . ALA G 1 240 ? 99.322 125.071 184.268 1.00 110.45 242 ALA G O 1
ATOM 17265 N N . TYR G 1 241 ? 100.714 123.723 185.413 1.00 104.97 243 TYR G N 1
ATOM 17266 C CA . TYR G 1 241 ? 99.834 122.567 185.313 1.00 102.22 243 TYR G CA 1
ATOM 17267 C C . TYR G 1 241 ? 98.698 122.593 186.323 1.00 106.36 243 TYR G C 1
ATOM 17268 O O . TYR G 1 241 ? 97.733 121.838 186.166 1.00 112.34 243 TYR G O 1
ATOM 17277 N N . ASP G 1 242 ? 98.787 123.434 187.350 1.00 122.31 244 ASP G N 1
ATOM 17278 C CA . ASP G 1 242 ? 97.718 123.567 188.329 1.00 122.14 244 ASP G CA 1
ATOM 17279 C C . ASP G 1 242 ? 96.727 124.666 187.980 1.00 123.44 244 ASP G C 1
ATOM 17280 O O . ASP G 1 242 ? 95.726 124.822 188.686 1.00 126.58 244 ASP G O 1
ATOM 17285 N N . SER G 1 243 ? 96.978 125.425 186.919 1.00 118.02 245 SER G N 1
ATOM 17286 C CA . SER G 1 243 ? 96.089 126.516 186.550 1.00 118.35 245 SER G CA 1
ATOM 17287 C C . SER G 1 243 ? 94.745 125.969 186.096 1.00 120.44 245 SER G C 1
ATOM 17288 O O . SER G 1 243 ? 94.683 125.064 185.259 1.00 122.65 245 SER G O 1
ATOM 17291 N N . ASP G 1 244 ? 93.668 126.519 186.650 1.00 119.43 246 ASP G N 1
ATOM 17292 C CA . ASP G 1 244 ? 92.330 126.105 186.256 1.00 116.41 246 ASP G CA 1
ATOM 17293 C C . ASP G 1 244 ? 92.103 126.384 184.778 1.00 121.36 246 ASP G C 1
ATOM 17294 O O . ASP G 1 244 ? 92.290 127.510 184.310 1.00 127.37 246 ASP G O 1
ATOM 17299 N N . ILE G 1 245 ? 91.701 125.351 184.040 1.00 113.91 247 ILE G N 1
ATOM 17300 C CA . ILE G 1 245 ? 91.467 125.515 182.609 1.00 114.76 247 ILE G CA 1
ATOM 17301 C C . ILE G 1 245 ? 90.295 126.453 182.358 1.00 117.50 247 ILE G C 1
ATOM 17302 O O . ILE G 1 245 ? 90.356 127.321 181.479 1.00 124.27 247 ILE G O 1
ATOM 17307 N N . ASP G 1 246 ? 89.212 126.295 183.120 1.00 124.19 248 ASP G N 1
ATOM 17308 C CA . ASP G 1 246 ? 88.043 127.144 182.923 1.00 123.10 248 ASP G CA 1
ATOM 17309 C C . ASP G 1 246 ? 88.372 128.606 183.193 1.00 127.77 248 ASP G C 1
ATOM 17310 O O . ASP G 1 246 ? 87.953 129.491 182.440 1.00 133.10 248 ASP G O 1
ATOM 17315 N N . GLN G 1 247 ? 89.122 128.879 184.263 1.00 116.06 249 GLN G N 1
ATOM 17316 C CA . GLN G 1 247 ? 89.478 130.259 184.576 1.00 108.86 249 GLN G CA 1
ATOM 17317 C C . GLN G 1 247 ? 90.352 130.868 183.489 1.00 112.40 249 GLN G C 1
ATOM 17318 O O . GLN G 1 247 ? 90.140 132.017 183.086 1.00 120.48 249 GLN G O 1
ATOM 17324 N N . VAL G 1 248 ? 91.339 130.117 183.002 1.00 94.75 250 VAL G N 1
ATOM 17325 C CA . VAL G 1 248 ? 92.211 130.633 181.952 1.00 89.05 250 VAL G CA 1
ATOM 17326 C C . VAL G 1 248 ? 91.408 130.921 180.692 1.00 91.45 250 VAL G C 1
ATOM 17327 O O . VAL G 1 248 ? 91.571 131.971 180.056 1.00 110.29 250 VAL G O 1
ATOM 17331 N N . LYS G 1 249 ? 90.528 129.994 180.309 1.00 102.98 251 LYS G N 1
ATOM 17332 C CA . LYS G 1 249 ? 89.720 130.200 179.112 1.00 105.95 251 LYS G CA 1
ATOM 17333 C C . LYS G 1 249 ? 88.807 131.407 179.263 1.00 108.80 251 LYS G C 1
ATOM 17334 O O . LYS G 1 249 ? 88.665 132.202 178.328 1.00 114.38 251 LYS G O 1
ATOM 17340 N N . GLN G 1 250 ? 88.179 131.567 180.429 1.00 114.07 252 GLN G N 1
ATOM 17341 C CA . GLN G 1 250 ? 87.299 132.710 180.637 1.00 110.84 252 GLN G CA 1
ATOM 17342 C C . GLN G 1 250 ? 88.074 134.020 180.598 1.00 116.44 252 GLN G C 1
ATOM 17343 O O . GLN G 1 250 ? 87.608 135.006 180.015 1.00 123.80 252 GLN G O 1
ATOM 17349 N N . ILE G 1 251 ? 89.261 134.054 181.207 1.00 105.90 253 ILE G N 1
ATOM 17350 C CA . ILE G 1 251 ? 90.064 135.273 181.196 1.00 98.33 253 ILE G CA 1
ATOM 17351 C C . ILE G 1 251 ? 90.462 135.633 179.771 1.00 103.82 253 ILE G C 1
ATOM 17352 O O . ILE G 1 251 ? 90.364 136.792 179.353 1.00 112.77 253 ILE G O 1
ATOM 17357 N N . LEU G 1 252 ? 90.915 134.642 178.999 1.00 91.79 254 LEU G N 1
ATOM 17358 C CA . LEU G 1 252 ? 91.306 134.918 177.621 1.00 77.84 254 LEU G CA 1
ATOM 17359 C C . LEU G 1 252 ? 90.118 135.362 176.778 1.00 87.45 254 LEU G C 1
ATOM 17360 O O . LEU G 1 252 ? 90.251 136.263 175.940 1.00 102.18 254 LEU G O 1
ATOM 17365 N N . THR G 1 253 ? 88.953 134.741 176.976 1.00 102.68 255 THR G N 1
ATOM 17366 C CA . THR G 1 253 ? 87.764 135.146 176.235 1.00 103.15 255 THR G CA 1
ATOM 17367 C C . THR G 1 253 ? 87.368 136.576 176.571 1.00 100.56 255 THR G C 1
ATOM 17368 O O . THR G 1 253 ? 87.023 137.355 175.676 1.00 112.63 255 THR G O 1
ATOM 17372 N N . ASN G 1 254 ? 87.409 136.945 177.853 1.00 101.09 256 ASN G N 1
ATOM 17373 C CA . ASN G 1 254 ? 87.102 138.321 178.224 1.00 100.67 256 ASN G CA 1
ATOM 17374 C C . ASN G 1 254 ? 88.117 139.292 177.642 1.00 107.25 256 ASN G C 1
ATOM 17375 O O . ASN G 1 254 ? 87.754 140.405 177.247 1.00 114.98 256 ASN G O 1
ATOM 17380 N N . ILE G 1 255 ? 89.389 138.897 177.585 1.00 105.87 257 ILE G N 1
ATOM 17381 C CA . ILE G 1 255 ? 90.412 139.773 177.025 1.00 97.42 257 ILE G CA 1
ATOM 17382 C C . ILE G 1 255 ? 90.157 140.011 175.542 1.00 96.79 257 ILE G C 1
ATOM 17383 O O . ILE G 1 255 ? 90.241 141.143 175.056 1.00 106.44 257 ILE G O 1
ATOM 17388 N N . ILE G 1 256 ? 89.841 138.946 174.798 1.00 104.21 258 ILE G N 1
ATOM 17389 C CA . ILE G 1 256 ? 89.672 139.083 173.351 1.00 101.49 258 ILE G CA 1
ATOM 17390 C C . ILE G 1 256 ? 88.295 139.584 172.945 1.00 102.39 258 ILE G C 1
ATOM 17391 O O . ILE G 1 256 ? 88.112 139.976 171.787 1.00 111.32 258 ILE G O 1
ATOM 17396 N N . GLN G 1 257 ? 87.319 139.575 173.849 1.00 115.15 259 GLN G N 1
ATOM 17397 C CA . GLN G 1 257 ? 86.004 140.125 173.547 1.00 111.08 259 GLN G CA 1
ATOM 17398 C C . GLN G 1 257 ? 85.895 141.609 173.860 1.00 117.26 259 GLN G C 1
ATOM 17399 O O . GLN G 1 257 ? 84.912 142.239 173.458 1.00 123.95 259 GLN G O 1
ATOM 17405 N N . SER G 1 258 ? 86.869 142.179 174.565 1.00 115.75 260 SER G N 1
ATOM 17406 C CA . SER G 1 258 ? 86.876 143.600 174.873 1.00 116.50 260 SER G CA 1
ATOM 17407 C C . SER G 1 258 ? 87.691 144.418 173.883 1.00 118.26 260 SER G C 1
ATOM 17408 O O . SER G 1 258 ? 87.717 145.649 173.994 1.00 119.81 260 SER G O 1
ATOM 17411 N N . GLU G 1 259 ? 88.354 143.774 172.928 1.00 120.07 261 GLU G N 1
ATOM 17412 C CA . GLU G 1 259 ? 89.109 144.487 171.909 1.00 119.02 261 GLU G CA 1
ATOM 17413 C C . GLU G 1 259 ? 88.215 144.770 170.710 1.00 123.25 261 GLU G C 1
ATOM 17414 O O . GLU G 1 259 ? 87.626 143.851 170.134 1.00 129.83 261 GLU G O 1
ATOM 17420 N N . ASP G 1 260 ? 88.112 146.044 170.336 1.00 122.48 262 ASP G N 1
ATOM 17421 C CA . ASP G 1 260 ? 87.249 146.445 169.234 1.00 119.96 262 ASP G CA 1
ATOM 17422 C C . ASP G 1 260 ? 87.874 146.215 167.867 1.00 118.84 262 ASP G C 1
ATOM 17423 O O . ASP G 1 260 ? 87.162 146.277 166.860 1.00 118.89 262 ASP G O 1
ATOM 17428 N N . ARG G 1 261 ? 89.175 145.952 167.806 1.00 109.27 263 ARG G N 1
ATOM 17429 C CA . ARG G 1 261 ? 89.864 145.720 166.546 1.00 107.67 263 ARG G CA 1
ATOM 17430 C C . ARG G 1 261 ? 89.900 144.251 166.158 1.00 110.88 263 ARG G C 1
ATOM 17431 O O . ARG G 1 261 ? 90.535 143.902 165.158 1.00 109.64 263 ARG G O 1
ATOM 17439 N N . ILE G 1 262 ? 89.243 143.386 166.923 1.00 103.20 264 ILE G N 1
ATOM 17440 C CA . ILE G 1 262 ? 89.185 141.957 166.642 1.00 101.52 264 ILE G CA 1
ATOM 17441 C C . ILE G 1 262 ? 87.824 141.672 166.024 1.00 107.20 264 ILE G C 1
ATOM 17442 O O . ILE G 1 262 ? 86.787 141.837 166.679 1.00 106.45 264 ILE G O 1
ATOM 17447 N N . LEU G 1 263 ? 87.824 141.243 164.764 1.00 105.32 265 LEU G N 1
ATOM 17448 C CA . LEU G 1 263 ? 86.588 140.983 164.039 1.00 96.23 265 LEU G CA 1
ATOM 17449 C C . LEU G 1 263 ? 85.787 139.874 164.709 1.00 100.61 265 LEU G C 1
ATOM 17450 O O . LEU G 1 263 ? 86.230 138.723 164.757 1.00 104.88 265 LEU G O 1
ATOM 17455 N N . LYS G 1 264 ? 84.606 140.212 165.225 1.00 100.03 266 LYS G N 1
ATOM 17456 C CA . LYS G 1 264 ? 83.760 139.236 165.898 1.00 101.01 266 LYS G CA 1
ATOM 17457 C C . LYS G 1 264 ? 83.070 138.282 164.935 1.00 109.98 266 LYS G C 1
ATOM 17458 O O . LYS G 1 264 ? 82.579 137.236 165.372 1.00 112.29 266 LYS G O 1
ATOM 17464 N N . ASP G 1 265 ? 83.016 138.613 163.644 1.00 127.17 267 ASP G N 1
ATOM 17465 C CA . ASP G 1 265 ? 82.394 137.718 162.675 1.00 121.20 267 ASP G CA 1
ATOM 17466 C C . ASP G 1 265 ? 83.213 136.446 162.502 1.00 121.40 267 ASP G C 1
ATOM 17467 O O . ASP G 1 265 ? 82.658 135.353 162.343 1.00 128.74 267 ASP G O 1
ATOM 17472 N N . ARG G 1 266 ? 84.538 136.571 162.530 1.00 106.47 268 ARG G N 1
ATOM 17473 C CA . ARG G 1 266 ? 85.424 135.438 162.302 1.00 108.32 268 ARG G CA 1
ATOM 17474 C C . ARG G 1 266 ? 85.468 134.521 163.516 1.00 115.79 268 ARG G C 1
ATOM 17475 O O . ARG G 1 266 ? 84.696 134.698 164.464 1.00 118.80 268 ARG G O 1
ATOM 17483 N N . GLU G 1 267 ? 86.364 133.540 163.494 1.00 111.69 269 GLU G N 1
ATOM 17484 C CA . GLU G 1 267 ? 86.483 132.558 164.563 1.00 108.73 269 GLU G CA 1
ATOM 17485 C C . GLU G 1 267 ? 87.457 133.056 165.621 1.00 106.28 269 GLU G C 1
ATOM 17486 O O . GLU G 1 267 ? 88.565 133.493 165.296 1.00 108.00 269 GLU G O 1
ATOM 17492 N N . MET G 1 268 ? 87.039 132.986 166.881 1.00 110.40 270 MET G N 1
ATOM 17493 C CA . MET G 1 268 ? 87.853 133.374 168.032 1.00 111.02 270 MET G CA 1
ATOM 17494 C C . MET G 1 268 ? 88.055 132.131 168.889 1.00 111.45 270 MET G C 1
ATOM 17495 O O . MET G 1 268 ? 87.274 131.859 169.802 1.00 111.64 270 MET G O 1
ATOM 17500 N N . THR G 1 269 ? 89.108 131.375 168.593 1.00 105.51 271 THR G N 1
ATOM 17501 C CA . THR G 1 269 ? 89.381 130.131 169.297 1.00 103.88 271 THR G CA 1
ATOM 17502 C C . THR G 1 269 ? 90.370 130.370 170.428 1.00 102.39 271 THR G C 1
ATOM 17503 O O . THR G 1 269 ? 91.437 130.953 170.217 1.00 110.09 271 THR G O 1
ATOM 17507 N N . VAL G 1 270 ? 90.007 129.922 171.627 1.00 100.09 272 VAL G N 1
ATOM 17508 C CA . VAL G 1 270 ? 90.892 129.934 172.784 1.00 102.15 272 VAL G CA 1
ATOM 17509 C C . VAL G 1 270 ? 90.650 128.635 173.539 1.00 106.51 272 VAL G C 1
ATOM 17510 O O . VAL G 1 270 ? 89.624 128.489 174.211 1.00 111.02 272 VAL G O 1
ATOM 17514 N N . ARG G 1 271 ? 91.582 127.691 173.430 1.00 97.82 273 ARG G N 1
ATOM 17515 C CA . ARG G 1 271 ? 91.415 126.415 174.108 1.00 101.98 273 ARG G CA 1
ATOM 17516 C C . ARG G 1 271 ? 92.760 125.717 174.236 1.00 99.08 273 ARG G C 1
ATOM 17517 O O . ARG G 1 271 ? 93.713 126.023 173.516 1.00 101.17 273 ARG G O 1
ATOM 17525 N N . LEU G 1 272 ? 92.811 124.763 175.162 1.00 93.23 274 LEU G N 1
ATOM 17526 C CA . LEU G 1 272 ? 94.032 124.014 175.427 1.00 86.04 274 LEU G CA 1
ATOM 17527 C C . LEU G 1 272 ? 94.514 123.329 174.157 1.00 89.05 274 LEU G C 1
ATOM 17528 O O . LEU G 1 272 ? 93.767 122.582 173.521 1.00 104.64 274 LEU G O 1
ATOM 17533 N N . ASN G 1 273 ? 95.772 123.576 173.795 1.00 86.37 275 ASN G N 1
ATOM 17534 C CA . ASN G 1 273 ? 96.322 123.093 172.540 1.00 85.81 275 ASN G CA 1
ATOM 17535 C C . ASN G 1 273 ? 97.399 122.032 172.706 1.00 99.38 275 ASN G C 1
ATOM 17536 O O . ASN G 1 273 ? 97.704 121.332 171.735 1.00 108.31 275 ASN G O 1
ATOM 17541 N N . GLU G 1 274 ? 97.982 121.890 173.893 1.00 115.44 276 GLU G N 1
ATOM 17542 C CA . GLU G 1 274 ? 99.079 120.946 174.065 1.00 104.02 276 GLU G CA 1
ATOM 17543 C C . GLU G 1 274 ? 99.474 120.806 175.527 1.00 102.50 276 GLU G C 1
ATOM 17544 O O . GLU G 1 274 ? 99.269 121.725 176.325 1.00 113.60 276 GLU G O 1
ATOM 17550 N N . LEU G 1 275 ? 100.039 119.658 175.886 1.00 89.00 277 LEU G N 1
ATOM 17551 C CA . LEU G 1 275 ? 100.538 119.393 177.232 1.00 99.97 277 LEU G CA 1
ATOM 17552 C C . LEU G 1 275 ? 102.062 119.398 177.152 1.00 106.04 277 LEU G C 1
ATOM 17553 O O . LEU G 1 275 ? 102.691 118.366 176.923 1.00 109.42 277 LEU G O 1
ATOM 17558 N N . GLY G 1 276 ? 102.651 120.572 177.345 1.00 109.78 278 GLY G N 1
ATOM 17559 C CA . GLY G 1 276 ? 104.078 120.734 177.194 1.00 101.37 278 GLY G CA 1
ATOM 17560 C C . GLY G 1 276 ? 104.851 120.066 178.317 1.00 102.81 278 GLY G C 1
ATOM 17561 O O . GLY G 1 276 ? 104.302 119.490 179.256 1.00 102.71 278 GLY G O 1
ATOM 17562 N N . ALA G 1 277 ? 106.178 120.152 178.198 1.00 108.52 279 ALA G N 1
ATOM 17563 C CA . ALA G 1 277 ? 107.051 119.529 179.186 1.00 107.85 279 ALA G CA 1
ATOM 17564 C C . ALA G 1 277 ? 106.887 120.169 180.558 1.00 112.19 279 ALA G C 1
ATOM 17565 O O . ALA G 1 277 ? 106.836 119.466 181.573 1.00 113.23 279 ALA G O 1
ATOM 17567 N N . SER G 1 278 ? 106.805 121.498 180.613 1.00 114.73 280 SER G N 1
ATOM 17568 C CA . SER G 1 278 ? 106.690 122.218 181.872 1.00 110.38 280 SER G CA 1
ATOM 17569 C C . SER G 1 278 ? 105.419 123.046 181.978 1.00 113.36 280 SER G C 1
ATOM 17570 O O . SER G 1 278 ? 105.193 123.674 183.017 1.00 112.67 280 SER G O 1
ATOM 17573 N N . SER G 1 279 ? 104.587 123.070 180.942 1.00 106.26 281 SER G N 1
ATOM 17574 C CA . SER G 1 279 ? 103.390 123.896 180.958 1.00 101.64 281 SER G CA 1
ATOM 17575 C C . SER G 1 279 ? 102.393 123.355 179.946 1.00 104.05 281 SER G C 1
ATOM 17576 O O . SER G 1 279 ? 102.750 122.602 179.037 1.00 107.05 281 SER G O 1
ATOM 17579 N N . ILE G 1 280 ? 101.137 123.753 180.118 1.00 97.20 282 ILE G N 1
ATOM 17580 C CA . ILE G 1 280 ? 100.071 123.431 179.180 1.00 93.65 282 ILE G CA 1
ATOM 17581 C C . ILE G 1 280 ? 99.822 124.664 178.324 1.00 95.63 282 ILE G C 1
ATOM 17582 O O . ILE G 1 280 ? 99.402 125.709 178.835 1.00 109.01 282 ILE G O 1
ATOM 17587 N N . ASN G 1 281 ? 100.075 124.545 177.025 1.00 93.45 283 ASN G N 1
ATOM 17588 C CA . ASN G 1 281 ? 100.017 125.683 176.119 1.00 95.41 283 ASN G CA 1
ATOM 17589 C C . ASN G 1 281 ? 98.601 125.882 175.601 1.00 94.84 283 ASN G C 1
ATOM 17590 O O . ASN G 1 281 ? 97.998 124.959 175.047 1.00 107.67 283 ASN G O 1
ATOM 17595 N N . PHE G 1 282 ? 98.077 127.088 175.781 1.00 86.13 284 PHE G N 1
ATOM 17596 C CA . PHE G 1 282 ? 96.804 127.471 175.196 1.00 81.86 284 PHE G CA 1
ATOM 17597 C C . PHE G 1 282 ? 97.036 128.185 173.871 1.00 89.66 284 PHE G C 1
ATOM 17598 O O . PHE G 1 282 ? 98.102 128.751 173.621 1.00 100.17 284 PHE G O 1
ATOM 17606 N N . VAL G 1 283 ? 96.020 128.151 173.016 1.00 89.95 285 VAL G N 1
ATOM 17607 C CA . VAL G 1 283 ? 96.088 128.767 171.699 1.00 86.39 285 VAL G CA 1
ATOM 17608 C C . VAL G 1 283 ? 94.948 129.765 171.575 1.00 92.28 285 VAL G C 1
ATOM 17609 O O . VAL G 1 283 ? 93.796 129.444 171.888 1.00 102.80 285 VAL G O 1
ATOM 17613 N N . VAL G 1 284 ? 95.272 130.979 171.142 1.00 80.79 286 VAL G N 1
ATOM 17614 C CA . VAL G 1 284 ? 94.292 132.027 170.900 1.00 77.81 286 VAL G CA 1
ATOM 17615 C C . VAL G 1 284 ? 94.440 132.488 169.459 1.00 83.97 286 VAL G C 1
ATOM 17616 O O . VAL G 1 284 ? 95.542 132.824 169.017 1.00 93.10 286 VAL G O 1
ATOM 17620 N N . ARG G 1 285 ? 93.330 132.497 168.728 1.00 90.48 287 ARG G N 1
ATOM 17621 C CA . ARG G 1 285 ? 93.333 132.894 167.328 1.00 89.11 287 ARG G CA 1
ATOM 17622 C C . ARG G 1 285 ? 92.217 133.897 167.103 1.00 93.66 287 ARG G C 1
ATOM 17623 O O . ARG G 1 285 ? 91.064 133.637 167.456 1.00 101.33 287 ARG G O 1
ATOM 17631 N N . VAL G 1 286 ? 92.561 135.042 166.518 1.00 90.95 288 VAL G N 1
ATOM 17632 C CA . VAL G 1 286 ? 91.610 136.127 166.324 1.00 90.57 288 VAL G CA 1
ATOM 17633 C C . VAL G 1 286 ? 91.961 136.853 165.037 1.00 93.03 288 VAL G C 1
ATOM 17634 O O . VAL G 1 286 ? 93.133 136.990 164.679 1.00 95.92 288 VAL G O 1
ATOM 17638 N N . TRP G 1 287 ? 90.932 137.322 164.340 1.00 95.09 289 TRP G N 1
ATOM 17639 C CA . TRP G 1 287 ? 91.091 137.991 163.058 1.00 90.46 289 TRP G CA 1
ATOM 17640 C C . TRP G 1 287 ? 90.931 139.494 163.223 1.00 100.12 289 TRP G C 1
ATOM 17641 O O . TRP G 1 287 ? 90.077 139.960 163.982 1.00 107.61 289 TRP G O 1
ATOM 17652 N N . SER G 1 288 ? 91.759 140.248 162.506 1.00 95.77 290 SER G N 1
ATOM 17653 C CA . SER G 1 288 ? 91.706 141.700 162.544 1.00 91.04 290 SER G CA 1
ATOM 17654 C C . SER G 1 288 ? 92.243 142.244 161.231 1.00 97.76 290 SER G C 1
ATOM 17655 O O . SER G 1 288 ? 92.912 141.539 160.472 1.00 103.27 290 SER G O 1
ATOM 17658 N N . ASN G 1 289 ? 91.939 143.513 160.970 1.00 100.20 291 ASN G N 1
ATOM 17659 C CA . ASN G 1 289 ? 92.390 144.150 159.742 1.00 95.97 291 ASN G CA 1
ATOM 17660 C C . ASN G 1 289 ? 93.910 144.136 159.668 1.00 97.91 291 ASN G C 1
ATOM 17661 O O . ASN G 1 289 ? 94.597 144.228 160.687 1.00 115.81 291 ASN G O 1
ATOM 17666 N N . SER G 1 290 ? 94.435 144.019 158.447 1.00 95.75 292 SER G N 1
ATOM 17667 C CA . SER G 1 290 ? 95.880 143.921 158.272 1.00 98.67 292 SER G CA 1
ATOM 17668 C C . SER G 1 290 ? 96.607 145.115 158.872 1.00 108.71 292 SER G C 1
ATOM 17669 O O . SER G 1 290 ? 97.776 145.002 159.255 1.00 110.38 292 SER G O 1
ATOM 17672 N N . GLY G 1 291 ? 95.941 146.268 158.958 1.00 109.03 293 GLY G N 1
ATOM 17673 C CA . GLY G 1 291 ? 96.570 147.440 159.538 1.00 104.34 293 GLY G CA 1
ATOM 17674 C C . GLY G 1 291 ? 96.673 147.421 161.045 1.00 108.34 293 GLY G C 1
ATOM 17675 O O . GLY G 1 291 ? 97.478 148.169 161.608 1.00 109.83 293 GLY G O 1
ATOM 17676 N N . ASP G 1 292 ? 95.877 146.586 161.715 1.00 112.91 294 ASP G N 1
ATOM 17677 C CA . ASP G 1 292 ? 95.846 146.527 163.171 1.00 104.37 294 ASP G CA 1
ATOM 17678 C C . ASP G 1 292 ? 96.409 145.221 163.718 1.00 100.50 294 ASP G C 1
ATOM 17679 O O . ASP G 1 292 ? 96.194 144.904 164.890 1.00 113.31 294 ASP G O 1
ATOM 17684 N N . LEU G 1 293 ? 97.127 144.455 162.899 1.00 88.24 295 LEU G N 1
ATOM 17685 C CA . LEU G 1 293 ? 97.593 143.145 163.338 1.00 91.41 295 LEU G CA 1
ATOM 17686 C C . LEU G 1 293 ? 98.618 143.267 164.461 1.00 102.49 295 LEU G C 1
ATOM 17687 O O . LEU G 1 293 ? 98.418 142.743 165.563 1.00 114.68 295 LEU G O 1
ATOM 17692 N N . GLN G 1 294 ? 99.730 143.956 164.199 1.00 108.26 296 GLN G N 1
ATOM 17693 C CA . GLN G 1 294 ? 100.795 144.044 165.193 1.00 99.46 296 GLN G CA 1
ATOM 17694 C C . GLN G 1 294 ? 100.336 144.793 166.438 1.00 102.79 296 GLN G C 1
ATOM 17695 O O . GLN G 1 294 ? 100.685 144.415 167.564 1.00 118.56 296 GLN G O 1
ATOM 17701 N N . ASN G 1 295 ? 99.566 145.867 166.258 1.00 99.75 297 ASN G N 1
ATOM 17702 C CA . ASN G 1 295 ? 99.099 146.631 167.407 1.00 102.40 297 ASN G CA 1
ATOM 17703 C C . ASN G 1 295 ? 98.197 145.790 168.301 1.00 104.83 297 ASN G C 1
ATOM 17704 O O . ASN G 1 295 ? 98.340 145.809 169.530 1.00 111.42 297 ASN G O 1
ATOM 17709 N N . VAL G 1 296 ? 97.263 145.044 167.706 1.00 108.77 298 VAL G N 1
ATOM 17710 C CA . VAL G 1 296 ? 96.402 144.192 168.517 1.00 100.89 298 VAL G CA 1
ATOM 17711 C C . VAL G 1 296 ? 97.214 143.088 169.169 1.00 99.52 298 VAL G C 1
ATOM 17712 O O . VAL G 1 296 ? 96.954 142.720 170.317 1.00 108.63 298 VAL G O 1
ATOM 17716 N N . TYR G 1 297 ? 98.208 142.542 168.467 1.00 98.39 299 TYR G N 1
ATOM 17717 C CA . TYR G 1 297 ? 99.066 141.537 169.083 1.00 88.90 299 TYR G CA 1
ATOM 17718 C C . TYR G 1 297 ? 99.721 142.081 170.345 1.00 97.49 299 TYR G C 1
ATOM 17719 O O . TYR G 1 297 ? 99.657 141.463 171.412 1.00 113.82 299 TYR G O 1
ATOM 17728 N N . TRP G 1 298 ? 100.352 143.251 170.237 1.00 96.70 300 TRP G N 1
ATOM 17729 C CA . TRP G 1 298 ? 101.050 143.820 171.386 1.00 88.68 300 TRP G CA 1
ATOM 17730 C C . TRP G 1 298 ? 100.086 144.138 172.521 1.00 91.50 300 TRP G C 1
ATOM 17731 O O . TRP G 1 298 ? 100.356 143.820 173.688 1.00 104.83 300 TRP G O 1
ATOM 17742 N N . ASP G 1 299 ? 98.951 144.764 172.201 1.00 95.04 301 ASP G N 1
ATOM 17743 C CA . ASP G 1 299 ? 97.993 145.132 173.238 1.00 92.10 301 ASP G CA 1
ATOM 17744 C C . ASP G 1 299 ? 97.448 143.897 173.941 1.00 105.64 301 ASP G C 1
ATOM 17745 O O . ASP G 1 299 ? 97.346 143.862 175.173 1.00 116.35 301 ASP G O 1
ATOM 17750 N N . VAL G 1 300 ? 97.094 142.867 173.170 1.00 102.13 302 VAL G N 1
ATOM 17751 C CA . VAL G 1 300 ? 96.538 141.653 173.752 1.00 91.84 302 VAL G CA 1
ATOM 17752 C C . VAL G 1 300 ? 97.577 140.947 174.607 1.00 97.19 302 VAL G C 1
ATOM 17753 O O . VAL G 1 300 ? 97.257 140.419 175.674 1.00 104.49 302 VAL G O 1
ATOM 17757 N N . LEU G 1 301 ? 98.833 140.915 174.159 1.00 93.12 303 LEU G N 1
ATOM 17758 C CA . LEU G 1 301 ? 99.872 140.271 174.957 1.00 85.77 303 LEU G CA 1
ATOM 17759 C C . LEU G 1 301 ? 100.066 140.988 176.287 1.00 90.14 303 LEU G C 1
ATOM 17760 O O . LEU G 1 301 ? 100.142 140.352 177.348 1.00 107.32 303 LEU G O 1
ATOM 17765 N N . GLU G 1 302 ? 100.141 142.320 176.253 1.00 97.07 304 GLU G N 1
ATOM 17766 C CA . GLU G 1 302 ? 100.312 143.064 177.496 1.00 93.26 304 GLU G CA 1
ATOM 17767 C C . GLU G 1 302 ? 99.125 142.860 178.429 1.00 101.28 304 GLU G C 1
ATOM 17768 O O . GLU G 1 302 ? 99.299 142.648 179.637 1.00 114.15 304 GLU G O 1
ATOM 17774 N N . ARG G 1 303 ? 97.907 142.910 177.885 1.00 102.72 305 ARG G N 1
ATOM 17775 C CA . ARG G 1 303 ? 96.725 142.720 178.716 1.00 100.83 305 ARG G CA 1
ATOM 17776 C C . ARG G 1 303 ? 96.669 141.307 179.279 1.00 106.22 305 ARG G C 1
ATOM 17777 O O . ARG G 1 303 ? 96.252 141.108 180.423 1.00 111.23 305 ARG G O 1
ATOM 17785 N N . ILE G 1 304 ? 97.080 140.314 178.491 1.00 99.75 306 ILE G N 1
ATOM 17786 C CA . ILE G 1 304 ? 97.116 138.938 178.972 1.00 93.77 306 ILE G CA 1
ATOM 17787 C C . ILE G 1 304 ? 98.058 138.825 180.157 1.00 89.74 306 ILE G C 1
ATOM 17788 O O . ILE G 1 304 ? 97.723 138.230 181.188 1.00 103.27 306 ILE G O 1
ATOM 17793 N N . LYS G 1 305 ? 99.257 139.396 180.029 1.00 98.93 307 LYS G N 1
ATOM 17794 C CA . LYS G 1 305 ? 100.207 139.325 181.133 1.00 93.53 307 LYS G CA 1
ATOM 17795 C C . LYS G 1 305 ? 99.642 139.998 182.377 1.00 93.68 307 LYS G C 1
ATOM 17796 O O . LYS G 1 305 ? 99.711 139.446 183.482 1.00 103.05 307 LYS G O 1
ATOM 17802 N N . ARG G 1 306 ? 99.060 141.187 182.213 1.00 109.69 308 ARG G N 1
ATOM 17803 C CA . ARG G 1 306 ? 98.531 141.908 183.367 1.00 107.55 308 ARG G CA 1
ATOM 17804 C C . ARG G 1 306 ? 97.407 141.128 184.041 1.00 117.63 308 ARG G C 1
ATOM 17805 O O . ARG G 1 306 ? 97.381 140.991 185.270 1.00 121.79 308 ARG G O 1
ATOM 17813 N N . GLU G 1 307 ? 96.465 140.609 183.251 1.00 114.74 309 GLU G N 1
ATOM 17814 C CA . GLU G 1 307 ? 95.331 139.889 183.819 1.00 106.23 309 GLU G CA 1
ATOM 17815 C C . GLU G 1 307 ? 95.780 138.611 184.512 1.00 111.02 309 GLU G C 1
ATOM 17816 O O . GLU G 1 307 ? 95.300 138.286 185.605 1.00 112.24 309 GLU G O 1
ATOM 17822 N N . PHE G 1 308 ? 96.696 137.863 183.892 1.00 103.66 310 PHE G N 1
ATOM 17823 C CA . PHE G 1 308 ? 97.180 136.640 184.519 1.00 94.99 310 PHE G CA 1
ATOM 17824 C C . PHE G 1 308 ? 97.904 136.943 185.821 1.00 99.90 310 PHE G C 1
ATOM 17825 O O . PHE G 1 308 ? 97.738 136.225 186.813 1.00 107.40 310 PHE G O 1
ATOM 17833 N N . ASP G 1 309 ? 98.710 138.008 185.845 1.00 115.54 311 ASP G N 1
ATOM 17834 C CA . ASP G 1 309 ? 99.370 138.387 187.088 1.00 109.28 311 ASP G CA 1
ATOM 17835 C C . ASP G 1 309 ? 98.354 138.760 188.160 1.00 108.84 311 ASP G C 1
ATOM 17836 O O . ASP G 1 309 ? 98.497 138.371 189.324 1.00 114.07 311 ASP G O 1
ATOM 17841 N N . ALA G 1 310 ? 97.319 139.515 187.785 1.00 108.75 312 ALA G N 1
ATOM 17842 C CA . ALA G 1 310 ? 96.314 139.919 188.763 1.00 110.54 312 ALA G CA 1
ATOM 17843 C C . ALA G 1 310 ? 95.413 138.760 189.167 1.00 113.09 312 ALA G C 1
ATOM 17844 O O . ALA G 1 310 ? 95.009 138.669 190.330 1.00 107.71 312 ALA G O 1
ATOM 17846 N N . ALA G 1 311 ? 95.088 137.870 188.228 1.00 119.09 313 ALA G N 1
ATOM 17847 C CA . ALA G 1 311 ? 94.169 136.777 188.522 1.00 116.19 313 ALA G CA 1
ATOM 17848 C C . ALA G 1 311 ? 94.817 135.687 189.365 1.00 116.39 313 ALA G C 1
ATOM 17849 O O . ALA G 1 311 ? 94.144 135.080 190.205 1.00 120.25 313 ALA G O 1
ATOM 17851 N N . GLY G 1 312 ? 96.105 135.427 189.164 1.00 108.94 314 GLY G N 1
ATOM 17852 C CA . GLY G 1 312 ? 96.781 134.389 189.913 1.00 105.65 314 GLY G CA 1
ATOM 17853 C C . GLY G 1 312 ? 97.505 133.391 189.034 1.00 108.96 314 GLY G C 1
ATOM 17854 O O . GLY G 1 312 ? 98.468 132.758 189.474 1.00 110.19 314 GLY G O 1
ATOM 17855 N N . ILE G 1 313 ? 97.047 133.236 187.793 1.00 106.47 315 ILE G N 1
ATOM 17856 C CA . ILE G 1 313 ? 97.687 132.334 186.843 1.00 102.18 315 ILE G CA 1
ATOM 17857 C C . ILE G 1 313 ? 99.166 132.685 186.770 1.00 102.91 315 ILE G C 1
ATOM 17858 O O . ILE G 1 313 ? 99.539 133.860 186.858 1.00 104.46 315 ILE G O 1
ATOM 17863 N N . SER G 1 314 ? 100.018 131.677 186.613 1.00 101.21 316 SER G N 1
ATOM 17864 C CA . SER G 1 314 ? 101.459 131.885 186.653 1.00 103.19 316 SER G CA 1
ATOM 17865 C C . SER G 1 314 ? 102.112 131.247 185.440 1.00 98.17 316 SER G C 1
ATOM 17866 O O . SER G 1 314 ? 101.861 130.077 185.140 1.00 99.16 316 SER G O 1
ATOM 17869 N N . PHE G 1 315 ? 102.947 132.016 184.754 1.00 103.96 317 PHE G N 1
ATOM 17870 C CA . PHE G 1 315 ? 103.769 131.470 183.684 1.00 103.80 317 PHE G CA 1
ATOM 17871 C C . PHE G 1 315 ? 104.961 130.749 184.299 1.00 109.64 317 PHE G C 1
ATOM 17872 O O . PHE G 1 315 ? 105.750 131.378 185.012 1.00 110.09 317 PHE G O 1
ATOM 17880 N N . PRO G 1 316 ? 105.135 129.455 184.050 1.00 108.67 318 PRO G N 1
ATOM 17881 C CA . PRO G 1 316 ? 106.137 128.682 184.786 1.00 107.43 318 PRO G CA 1
ATOM 17882 C C . PRO G 1 316 ? 107.518 128.723 184.154 1.00 112.57 318 PRO G C 1
ATOM 17883 O O . PRO G 1 316 ? 107.682 128.753 182.934 1.00 105.90 318 PRO G O 1
ATOM 17887 N N . TYR G 1 317 ? 108.521 128.725 185.022 1.00 115.95 319 TYR G N 1
ATOM 17888 C CA . TYR G 1 317 ? 109.894 128.544 184.589 1.00 111.91 319 TYR G CA 1
ATOM 17889 C C . TYR G 1 317 ? 110.121 127.089 184.205 1.00 112.57 319 TYR G C 1
ATOM 17890 O O . TYR G 1 317 ? 109.332 126.213 184.566 1.00 118.87 319 TYR G O 1
ATOM 17899 N N . PRO G 1 318 ? 111.184 126.801 183.459 1.00 95.93 320 PRO G N 1
ATOM 17900 C CA . PRO G 1 318 ? 111.489 125.405 183.139 1.00 99.31 320 PRO G CA 1
ATOM 17901 C C . PRO G 1 318 ? 111.572 124.571 184.408 1.00 108.60 320 PRO G C 1
ATOM 17902 O O . PRO G 1 318 ? 112.214 124.957 185.386 1.00 116.60 320 PRO G O 1
ATOM 17906 N N . GLN G 1 319 ? 110.912 123.420 184.390 1.00 112.28 321 GLN G N 1
ATOM 17907 C CA . GLN G 1 319 ? 110.772 122.584 185.572 1.00 104.11 321 GLN G CA 1
ATOM 17908 C C . GLN G 1 319 ? 111.618 121.326 185.445 1.00 108.07 321 GLN G C 1
ATOM 17909 O O . GLN G 1 319 ? 112.020 120.923 184.352 1.00 114.08 321 GLN G O 1
ATOM 17915 N N . MET G 1 320 ? 111.885 120.710 186.595 1.00 113.83 322 MET G N 1
ATOM 17916 C CA . MET G 1 320 ? 112.705 119.510 186.647 1.00 115.35 322 MET G CA 1
ATOM 17917 C C . MET G 1 320 ? 112.572 118.825 188.000 1.00 114.68 322 MET G C 1
ATOM 17918 O O . MET G 1 320 ? 112.685 119.475 189.043 1.00 120.34 322 MET G O 1
ATOM 17923 N N . ASP G 1 321 ? 112.327 117.519 187.995 1.00 116.98 323 ASP G N 1
ATOM 17924 C CA . ASP G 1 321 ? 112.301 116.734 189.219 1.00 114.80 323 ASP G CA 1
ATOM 17925 C C . ASP G 1 321 ? 113.679 116.132 189.456 1.00 121.80 323 ASP G C 1
ATOM 17926 O O . ASP G 1 321 ? 114.245 115.497 188.563 1.00 132.28 323 ASP G O 1
ATOM 17931 N N . VAL G 1 322 ? 114.213 116.336 190.655 1.00 110.30 324 VAL G N 1
ATOM 17932 C CA . VAL G 1 322 ? 115.550 115.877 191.008 1.00 107.11 324 VAL G CA 1
ATOM 17933 C C . VAL G 1 322 ? 115.423 114.886 192.155 1.00 111.76 324 VAL G C 1
ATOM 17934 O O . VAL G 1 322 ? 114.870 115.218 193.211 1.00 119.99 324 VAL G O 1
ATOM 17938 N N . ASN G 1 323 ? 115.935 113.677 191.949 1.00 114.43 325 ASN G N 1
ATOM 17939 C CA . ASN G 1 323 ? 115.938 112.633 192.967 1.00 116.50 325 ASN G CA 1
ATOM 17940 C C . ASN G 1 323 ? 117.347 112.538 193.540 1.00 118.97 325 ASN G C 1
ATOM 17941 O O . ASN G 1 323 ? 118.307 112.298 192.803 1.00 121.08 325 ASN G O 1
ATOM 17946 N N . PHE G 1 324 ? 117.468 112.727 194.849 1.00 139.36 326 PHE G N 1
ATOM 17947 C CA . PHE G 1 324 ? 118.776 112.758 195.483 1.00 136.56 326 PHE G CA 1
ATOM 17948 C C . PHE G 1 324 ? 119.253 111.357 195.838 1.00 144.79 326 PHE G C 1
ATOM 17949 O O . PHE G 1 324 ? 118.464 110.469 196.172 1.00 148.89 326 PHE G O 1
ATOM 17957 N N . LYS G 1 325 ? 120.568 111.171 195.768 1.00 141.40 327 LYS G N 1
ATOM 17958 C CA . LYS G 1 325 ? 121.198 109.913 196.133 1.00 139.13 327 LYS G CA 1
ATOM 17959 C C . LYS G 1 325 ? 122.559 110.217 196.739 1.00 138.88 327 LYS G C 1
ATOM 17960 O O . LYS G 1 325 ? 123.135 111.284 196.520 1.00 137.35 327 LYS G O 1
ATOM 17966 N N . ARG G 1 326 ? 123.070 109.261 197.513 1.00 169.32 328 ARG G N 1
ATOM 17967 C CA . ARG G 1 326 ? 124.367 109.414 198.162 1.00 168.94 328 ARG G CA 1
ATOM 17968 C C . ARG G 1 326 ? 124.413 110.680 199.008 1.00 169.01 328 ARG G C 1
ATOM 17969 O O . ARG G 1 326 ? 125.424 111.390 199.015 1.00 168.05 328 ARG G O 1
ATOM 17977 N N . VAL G 1 327 ? 123.331 110.970 199.720 1.00 181.89 329 VAL G N 1
ATOM 17978 C CA . VAL G 1 327 ? 123.267 112.154 200.568 1.00 182.54 329 VAL G CA 1
ATOM 17979 C C . VAL G 1 327 ? 124.395 112.133 201.592 1.00 182.26 329 VAL G C 1
ATOM 17980 O O . VAL G 1 327 ? 124.810 111.069 202.052 1.00 181.08 329 VAL G O 1
#

Organism: Escherichia coli (strain K12) (NCBI:txid83333)

Secondary structure (DSSP, 8-state):
--SHHHHHHHHHHHHHHHHHHHHHHHHHHT--SS--TTHHHHHHHHHHHHHIIIIIHHHHHHHHH-TTS---HHHHHHHHHHHHHHHHHHHHHHHHHHHHHHHHHHT--HHHHHHHHHHHHHHHHHHHHHHTTTTSS---HHHHHHHHHHHHHHHHHTHHHHHHHHHHHHHHHS-S--TT-EEESSS-EEEEEEE-SSEEEEE-TTS-EEEEEHHHHHTS-EEESTTSSEEEEEEEEEE-TTS-HHHHHHHHHHHHHS-TTS-SSS--EEEEEEE-SSSEEEEEEEEEEGGGHHHHHHHHHHHHHHHHHHH---PPPPEEEEEEE--/--SHHHHHHHHHHHHHHHHHHHHHHHHHHT--SS--TTHHHHHHHHHHHHHIIIIIHHHHHHHHH-TTS---HHHHHHHHHHHHHHHHHHHHHHHHHHHHHHHHHHT--HHHHHHHHHHHHHHHHHHHHHHTTTTSS---HHHHHHHHHHHHHHHHHTHHHHHHHHHHHHHHHS-S--TT-EEESSS-EEEEEEE-SSEEEEE-TTS-EEEEEHHHHHTS-EEESTTSSEEEEEEEEEE-TTS-HHHHHHHHHHHHHS-TTS-SSS--EEEEEEE-SSSEEEEEEEEEEGGGHHHHHHHHHHHHHHHHHHH---PPPPEEEEEEE--/--SHHHHHHHHHHHHHHHHHHHHHHHHHHT--SS--TTHHHHHHHHHHHHHIIIIIHHHHHHHHH-TTS---HHHHHHHHHHHHHHHHHHHHHHHHHHHHHHHHHHT--HHHHHHHHHHHHHHHHHHHHHHTTTTSS---HHHHHHHHHHHHHHHHHTHHHHHHHHHHHHHHHS-S--TT-EEESSS-EEEEEEE-SSEEEEE-TTS-EEEEEHHHHHTS-EEESTTSSEEEEEEEEEE-TTS-HHHHHHHHHHHHHS-TTS-SSS--EEEEEEE-SSSEEEEEEEEEEGGGHHHHHHHHHHHHHHHHHHH---PPPPEEEEEEE--/--SHHHHHHHHHHHHHHHHHHHHHHHHHHT--SS--TTHHHHHHHHHHHHHIIIIIHHHHHHHHH-TTS---HHHHHHHHHHHHHHHHHHHHHHHHHHHHHHHHHHT--HHHHHHHHHHHHHHHHHHHHHHTTTTSS---HHHHHHHHHHHHHHHHHTHHHHHHHHHHHHHHHS-S--TT-EEESSS-EEEEEEE-SSEEEEE-TTS-EEEEEHHHHHTS-EEESTTSSEEEEEEEEEE-TTS-HHHHHHHHHHHHHS-TTS-SSS--EEEEEEE-SSSEEEEEEEEEEGGGHHHHHHHHHHHHHHHHHHH---PPPPEEEEEEE--/--SHHHHHHHHHHHHHHHHHHHHHHHHHHT--SS--TTHHHHHHHHHHHHHIIIIIHHHHHHHHH-TTS---HHHHHHHHHHHHHHHHHHHHHHHHHHHHHHHHHHT--HHHHHHHHHHHHHHHHHHHHHHTTTTSS---HHHHHHHHHHHHHHHHHTHHHHHHHHHHHHHHHS-S--TT-EEESSS-EEEEEEE-SSEEEEE-TTS-EEEEEHHHHHTS-EEESTTSSEEEEEEEEEE-TTS-HHHHHHHHHHHHHS-TTS-SSS--EEEEEEE-SSSEEEEEEEEEEGGGHHHHHHHHHHHHHHHHHHH---PPPPEEEEEEE--/--SHHHHHHHHHHHHHHHHHHHHHHHHHHT--SS--TTHHHHHHHHHHHHHIIIIIHHHHHHHHH-TTS---HHHHHHHHHHHHHHHHHHHHHHHHHHHHHHHHHHT--HHHHHHHHHHHHHHHHHHHHHHTTTTSS---HHHHHHHHHHHHHHHHHTHHHHHHHHHHHHHHHS-S--TT-EEESSS-EEEEEEE-SSEEEEE-TTS-EEEEEHHHHHTS-EEESTTSSEEEEEEEEEE-TTS-HHHHHHHHHHHHHS-TTS-SSS--EEEEEEE-SSSEEEEEEEEEEGGGHHHHHHHHHHHHHHHHHHH---PPPPEEEEEEE--/--SHHHHHHHHHHHHHHHHHHHHHHHHHHT--SS--TTHHHHHHHHHHHHHIIIIIHHHHHHHHH-TTS---HHHHHHHHHHHHHHHHHHHHHHHHHHHHHHHHHHT--HHHHHHHHHHHHHHHHHHHHHHTTTTSS---HHHHHHHHHHHHHHHHHTHHHHHHHHHHHHHHHS-S--TT-EEESSS-EEEEEEE-SSEEEEE-TTS-EEEEEHHHHHTS-EEESTTSSEEEEEEEEEE-TTS-HHHHHHHHHHHHHS-TTS-SSS--EEEEEEE-SSSEEEEEEEEEEGGGHHHHHHHHHHHHHHHHHHH---PPPPEEEEEEE--